Protein AF-0000000069178054 (afdb_homodimer)

Secondary structure (DSSP, 8-state):
---EEEEEEEEE----TT-EEEEEESSGGGTTT-GGG-EEEE--TTTTTEEEESSPEEEETT-EEEEEEEEEETTEEEE---SS-EEEE--SSEEEEEEETTEEEEEEE-------SS---HHHHHSS----------------SSS------STHHHHHHS----------------------TT--HHHHHHHHHH-GGGGG-----GGG------S-------TT-EEEEEEEEEEEEEEE-TTS-EEEEE--SHHHHHHHHHTTTS-EEEEEEEEEEETTS-B-----HHHHHHHHHTTEEE----HHHHHHIIIIIIIIIIHHHHTT---GGG-GGG---HHHHHHHHHHHHHHHHHHGGG--TTEEEEE--GGGTTHHHHHHHTT-TTS-EEEEE-S----HHHHTTSTTHHHHHHHHHT-SEEEES-HHHHHHHHHHHHHHH---EEEETTEEEEEETTEEEEEE-PPP---HHHHTTHHHHHHHHTTSSTT-EEEEEEEESSGGG-HHHHHHHHHHHHHH--HHHH-TTEEEEEEEE--SS-TTHHHHHHHHHHHHHHHHHHH-TTSS--SEEEE-S---HHHHHHHHHH-SEEEE--SS----SHHHHHHHH-SS--EEEETTS---TT--SEEEE-TT-HHHHHHHHHHHHHHHHH--HHHHHHHHHHHHHHHHHHHHT-HHHHHHHHHHHHHHHHHTTTTSEEEEEEETTEEEEEEE-TT-EE--HHHHHHHHHH-SSEEEEEEGGGSB--------------S------S---------B-HHHHHHHHHHHHHSEEEEE-SS-HHHHHHHHTT-S-EEEEGGGTEEE-SSSS-EESS---HHHHHHHHHHHHHHHHHSTTEEEEE-SS-EEEEESS--HHHHHHHHHHHHHHHHHHTT-TTEEEEE-SSEEEEEETT-SHHHHHHHHHHHHHHHH-SEEEEEEEEETTT-HHHHHHHHHHHHHTSSEEEEEEEEEEEESSSS-S-SEEESSHHHHHHHHHH-/---EEEEEEEEE----TTEEEEEEESSGGGTTT-GGG-EEEE--TTTTTEEEESSPEEEETT-EEEEEEEEEETTEEEE---SS-EEEE--SSEEEEEEETTEEEEEEE-------SS---HHHHHSS----------------SS-------STHHHHHHS----------------------TT--HHHHHHHHHH-GGGGG-----GGG------S-------TT-EEEEEEEEEEEEEEEPTTS-EEEEE--SHHHHHHHHHTTTS-EEEEEEEEEEETTS-B-----HHHHHHHHHTTEEE----HHHHHHIIIIIIIIIIHHHHTT---GGG-GGG---HHHHHHHHHHHHHHHHHHGGG--TTEEEEE--GGGTTHHHHHHHTT-TTS-EEEEE-S----HHHHTTSTTHHHHHHHHHT-SEEEES-HHHHHHHHHHHHHHH---EEEETTEEEEEETTEEEEEE-PPP---HHHHTTHHHHHHHHTTSSTT-EEEEEEEESSGGG-HHHHHHHHHHHHHH--HHHH-TTEEEEEEEE--SS-TTHHHHHHHHHHHHHHHHHHH-TTSS--SEEEE-S---HHHHHHHHHH-SEEEE--SS----SHHHHHHHH-SS--EEEETTS---TT--SEEEE-TT-HHHHHHHHHHHHHHHHH--HHHHHHHHHHHHHHHHHHHHT-HHHHHHHHHHHHHHHHHTTTTSEEEEEEETTEEEEEEE-TT-EE--HHHHHHHHHH-SSEEEEEEGGGSB--------------S-SS---S---------B-HHHHHHHHHHTTTSEEEEE-SS-HHHHHHHHTT-S-EEEEGGGTEEE-SSSS-EESS---HHHHHHHHHHHHHHHHHSTTEEEEE-SS-EEEEESS--TTHHHHHHHHHHHHHHHHTT-TTEEEEE-SSEEEEEETT-SHHHHHHHHHHHHHHHH-SEEEEEEEEETTT-HHHHHHHHHHHHHTSSEEEEEEEEEEEESSSS-S-SEEESSHHHHHHHHHH-

InterPro domains:
  IPR001830 Glycosyl transferase, family 20 [PF00982] (262-601)
  IPR001830 Glycosyl transferase, family 20 [PTHR10788] (228-1015)
  IPR002044 Carbohydrate binding module family 20 [PF00686] (5-90)
  IPR002044 Carbohydrate binding module family 20 [PS51166] (1-103)
  IPR002044 Carbohydrate binding module family 20 [SM01065] (4-95)
  IPR003337 Trehalose-phosphatase [PF02358] (792-1004)
  IPR013783 Immunoglobulin-like fold [G3DSA:2.60.40.10] (1-102)
  IPR013784 Carbohydrate-binding-like fold [SSF49452] (2-103)
  IPR036412 HAD-like superfamily [SSF56784] (791-1013)

Solvent-accessible surface area (backbone atoms only — not comparable to full-atom values): 110181 Å² total; per-residue (Å²): 122,78,56,43,9,29,37,27,50,30,36,42,51,86,71,58,94,73,44,43,47,27,35,27,14,66,41,74,83,20,24,52,65,33,76,89,46,36,40,64,38,42,63,46,89,88,46,57,44,36,30,28,40,84,59,63,47,75,38,50,50,66,40,74,41,36,33,48,48,30,42,36,40,97,92,44,75,46,67,49,76,49,99,60,72,45,72,46,60,31,81,45,59,60,35,41,41,35,33,38,71,60,40,87,64,53,46,75,48,63,82,66,74,76,59,68,43,64,60,62,26,51,60,66,39,68,72,46,48,70,58,65,68,69,61,45,77,60,77,70,83,69,80,74,93,88,86,88,86,80,86,54,38,76,70,68,66,15,57,58,50,56,57,76,80,80,76,70,94,69,86,72,79,79,73,82,73,69,82,73,79,77,84,51,66,79,57,50,70,42,59,50,47,54,51,50,71,71,39,68,44,57,70,63,69,43,72,58,53,63,85,46,61,57,55,64,58,79,68,75,61,87,56,67,85,55,91,74,35,33,38,40,37,36,33,70,51,40,57,39,35,35,33,42,41,96,88,70,49,76,45,82,41,74,36,56,53,51,52,45,37,23,51,58,56,24,47,64,87,48,54,58,42,37,34,16,31,71,45,36,24,36,84,87,68,46,80,48,95,77,86,51,70,66,56,49,54,56,36,45,74,72,40,31,46,73,45,82,74,62,62,68,51,48,52,46,41,46,47,57,41,44,60,64,37,49,49,31,29,28,58,57,45,43,45,75,91,67,49,62,55,72,64,72,51,75,62,58,58,50,41,50,53,46,58,22,48,49,50,45,68,68,44,58,81,72,63,56,96,48,34,33,40,35,35,56,30,79,81,42,42,56,36,45,45,51,39,43,76,71,66,43,71,76,55,29,28,34,36,39,41,57,58,55,49,34,54,68,79,45,44,56,49,41,89,62,40,64,56,56,58,49,16,60,70,61,29,25,25,38,33,21,50,34,56,70,27,43,52,39,44,53,54,42,46,26,69,74,67,69,40,62,68,38,27,56,88,45,38,36,31,36,62,49,49,31,36,58,29,36,45,42,49,53,53,66,39,52,24,66,77,69,57,58,66,44,44,64,51,20,63,64,58,51,62,64,74,76,78,57,45,31,32,35,28,74,47,47,57,53,90,49,30,24,56,68,56,43,52,50,48,49,44,51,42,58,73,75,42,61,65,60,76,74,35,67,48,45,33,34,42,38,36,39,42,82,48,93,79,57,83,67,43,60,63,50,47,53,51,48,52,49,52,49,48,51,46,26,39,72,77,25,75,82,66,82,55,65,40,65,46,81,43,60,65,89,58,48,56,66,57,49,49,49,51,35,22,56,35,51,29,40,45,43,43,30,64,46,51,57,60,56,40,59,66,56,49,31,48,59,29,19,93,70,57,36,39,42,32,18,64,48,44,47,65,68,70,68,47,72,52,60,43,67,30,51,79,64,34,60,66,50,38,52,51,53,53,51,50,52,51,46,45,67,72,65,57,45,64,71,55,52,55,54,48,48,52,34,43,53,51,35,41,49,53,39,66,72,32,16,24,38,55,44,50,51,53,51,50,28,49,17,51,47,44,40,54,26,45,70,78,34,35,79,44,79,36,78,54,98,87,37,79,40,70,28,31,25,50,75,68,47,36,75,61,58,52,68,57,52,25,53,54,55,71,70,41,75,45,36,42,36,37,36,31,45,75,54,54,35,55,87,56,62,77,68,80,76,74,83,70,77,79,68,86,80,77,77,84,83,70,72,82,68,82,70,74,67,62,57,53,58,50,66,70,52,55,54,29,48,58,60,44,38,73,67,28,52,35,36,36,40,26,75,49,59,56,62,46,52,48,70,67,49,66,91,54,82,53,30,38,24,16,49,34,42,42,34,32,25,60,106,46,94,56,77,41,64,45,67,89,75,73,60,63,60,55,52,55,47,46,55,54,45,49,53,33,28,75,45,30,70,33,36,43,73,47,76,57,94,72,33,41,34,39,35,42,75,72,86,45,82,66,48,54,41,39,49,50,38,47,48,50,60,45,46,66,57,41,68,74,35,83,60,42,38,81,46,79,56,96,42,34,43,31,41,32,50,60,88,65,34,55,24,54,42,51,52,51,50,49,50,51,44,33,57,62,73,36,62,26,37,30,39,40,37,40,36,44,29,71,86,39,42,41,38,32,49,43,48,52,18,49,63,67,60,48,77,50,39,43,93,86,38,50,71,46,40,32,16,54,32,82,58,46,48,67,30,44,21,24,34,81,44,66,66,52,51,48,50,36,47,62,64,79,122,78,57,43,10,28,37,28,50,29,36,42,50,86,70,59,94,73,44,43,47,28,36,26,13,66,42,74,83,20,24,53,66,34,75,92,47,36,39,64,38,44,65,48,88,89,47,57,44,37,29,27,42,82,59,65,45,73,39,51,49,67,41,75,39,37,33,46,48,31,41,37,41,97,92,46,75,46,66,51,74,50,97,59,72,45,72,46,63,32,79,47,55,60,35,39,42,35,33,38,71,59,39,86,66,52,45,72,46,62,81,62,76,73,66,67,72,64,57,61,28,51,63,63,40,67,70,43,46,70,68,66,73,62,38,38,69,72,78,69,83,68,77,74,88,83,96,85,87,87,77,44,40,79,71,54,63,24,60,60,50,57,50,76,78,81,75,71,90,70,81,73,77,77,70,84,74,67,79,74,78,78,84,51,66,80,56,52,70,40,58,51,46,55,51,51,69,71,38,68,41,58,68,63,69,43,80,63,53,62,84,53,60,56,56,65,58,80,73,75,61,89,57,66,86,54,92,75,37,32,38,39,38,35,32,71,50,40,57,40,36,35,34,41,42,95,89,71,49,77,42,81,39,74,36,57,52,51,52,45,38,23,50,58,54,24,47,63,88,47,52,58,42,38,35,16,29,72,44,36,23,36,84,86,68,46,82,48,95,79,86,51,68,64,55,48,55,57,37,44,74,72,40,32,47,70,44,82,73,61,64,67,49,49,53,47,41,46,47,57,42,44,60,64,36,48,49,30,29,29,59,57,44,44,43,76,91,67,49,65,54,74,63,74,51,76,62,57,58,50,40,49,50,47,56,21,46,50,48,45,68,67,45,57,82,73,63,55,95,48,34,36,38,36,35,57,31,78,81,43,41,56,34,46,45,49,40,43,76,71,66,43,70,76,55,29,28,35,36,39,40,57,57,55,49,36,54,68,78,46,43,57,54,41,88,61,38,63,56,57,58,51,16,60,70,60,29,23,25,39,35,24,49,34,56,71,28,44,51,40,42,54,55,41,47,26,70,75,67,68,38,61,68,39,34,56,87,46,40,35,30,35,59,49,50,32,36,59,30,36,45,42,47,53,51,67,39,52,24,68,77,69,58,56,67,45,43,64,51,19,62,65,56,50,62,67,72,75,79,58,44,31,34,34,27,72,47,47,59,55,90,53,29,23,55,67,56,44,52,49,48,50,43,51,43,59,73,75,43,60,65,59,76,74,35,66,47,45,34,34,42,38,36,39,41,80,47,95,80,56,83,67,42,61,63,51,48,52,51,49,52,48,53,51,48,51,46,27,39,73,75,24,74,83,66,82,56,65,41,65,45,82,43,59,62,88,59,48,58,67,56,50,50,49,52,34,21,55,34,49,28,40,44,43,44,28,65,50,39,60,58,56,39,60,67,57,52,33,47,59,28,19,93,71,56,36,38,43,29,17,64,48,40,47,66,69,71,67,46,72,53,61,42,67,30,50,79,61,33,60,66,49,38,51,52,53,53,51,50,52,51,48,46,67,73,66,56,46,65,70,55,52,57,54,48,47,52,34,42,51,51,33,42,48,52,39,65,72,32,17,24,37,56,44,50,50,53,52,50,30,48,18,50,46,43,40,56,28,44,71,70,35,36,77,44,78,37,78,55,98,87,37,80,39,70,26,32,24,49,74,68,46,36,75,62,58,52,66,57,52,25,54,52,55,71,71,40,74,44,35,41,36,39,37,31,45,76,53,56,35,56,87,62,58,79,68,86,72,77,76,70,76,81,71,88,82,84,92,67,81,68,73,81,70,79,71,73,69,61,62,54,59,51,66,69,53,55,54,29,47,59,59,45,40,74,68,29,52,35,37,35,41,26,74,50,60,54,64,45,53,46,71,70,48,67,92,53,82,54,31,39,23,16,50,33,43,42,34,32,25,62,106,46,94,55,77,40,64,44,67,88,76,72,59,64,60,54,54,55,47,46,54,53,47,48,52,34,28,75,44,31,72,32,37,43,75,48,71,57,94,72,33,42,33,37,35,40,76,72,89,43,83,68,47,52,30,40,47,44,31,47,47,48,60,46,47,65,56,41,68,75,36,83,61,41,37,80,46,78,56,96,43,34,44,32,42,32,49,59,85,64,34,56,24,53,43,51,52,50,50,50,51,51,44,34,57,62,73,38,61,25,38,29,37,39,38,40,35,45,28,70,86,40,41,43,38,32,49,43,49,50,18,48,63,68,62,48,75,51,40,42,92,85,40,49,73,46,39,32,14,55,31,83,56,46,50,67,29,46,21,25,33,82,44,65,67,52,51,49,50,37,46,61,63,79

Structure (mmCIF, N/CA/C/O backbone):
data_AF-0000000069178054-model_v1
#
loop_
_entity.id
_entity.type
_entity.pdbx_description
1 polymer 'Chromosome undetermined scaffold_163, whole genome shotgun sequence'
#
loop_
_atom_site.group_PDB
_atom_site.id
_atom_site.type_symbol
_atom_site.label_atom_id
_atom_site.label_alt_id
_atom_site.label_comp_id
_atom_site.label_asym_id
_atom_site.label_entity_id
_atom_site.label_seq_id
_atom_site.pdbx_PDB_ins_code
_atom_site.Cartn_x
_atom_site.Cartn_y
_atom_site.Cartn_z
_atom_site.occupancy
_atom_site.B_iso_or_equiv
_atom_site.auth_seq_id
_atom_site.auth_comp_id
_atom_site.auth_asym_id
_atom_site.auth_atom_id
_atom_site.pdbx_PDB_model_num
ATOM 1 N N . MET A 1 1 ? 26.812 11.508 -16.156 1 29.72 1 MET A N 1
ATOM 2 C CA . MET A 1 1 ? 26.094 12.711 -16.578 1 29.72 1 MET A CA 1
ATOM 3 C C . MET A 1 1 ? 26.719 13.297 -17.844 1 29.72 1 MET A C 1
ATOM 5 O O . MET A 1 1 ? 27.938 13.391 -17.953 1 29.72 1 MET A O 1
ATOM 9 N N . SER A 1 2 ? 26.156 13.305 -18.766 1 39.59 2 SER A N 1
ATOM 10 C CA . SER A 1 2 ? 26.797 13.867 -19.938 1 39.59 2 SER A CA 1
ATOM 11 C C . SER A 1 2 ? 27.328 15.266 -19.672 1 39.59 2 SER A C 1
ATOM 13 O O . SER A 1 2 ? 26.625 16.109 -19.109 1 39.59 2 SER A O 1
ATOM 15 N N . THR A 1 3 ? 28.531 15.383 -19.516 1 54 3 THR A N 1
ATOM 16 C CA . THR A 1 3 ? 29.281 16.625 -19.344 1 54 3 THR A CA 1
ATOM 17 C C . THR A 1 3 ? 29.047 17.562 -20.516 1 54 3 THR A C 1
ATOM 19 O O . THR A 1 3 ? 29.594 18.672 -20.547 1 54 3 THR A O 1
ATOM 22 N N . GLU A 1 4 ? 28.281 17.156 -21.391 1 62.88 4 GLU A N 1
ATOM 23 C CA . GLU A 1 4 ? 28.109 18 -22.562 1 62.88 4 GLU A CA 1
ATOM 24 C C . GLU A 1 4 ? 26.719 18.641 -22.578 1 62.88 4 GLU A C 1
ATOM 26 O O . GLU A 1 4 ? 25.766 18.078 -22.031 1 62.88 4 GLU A O 1
ATOM 31 N N . CYS A 1 5 ? 26.594 19.828 -22.875 1 66.06 5 CYS A N 1
ATOM 32 C CA . CYS A 1 5 ? 25.391 20.625 -23.078 1 66.06 5 CYS A CA 1
ATOM 33 C C . CYS A 1 5 ? 25.156 20.844 -24.578 1 66.06 5 CYS A C 1
ATOM 35 O O . CYS A 1 5 ? 25.969 21.469 -25.25 1 66.06 5 CYS A O 1
ATOM 37 N N . SER A 1 6 ? 24.109 20.234 -25.031 1 72.94 6 SER A N 1
ATOM 38 C CA . SER A 1 6 ? 23.703 20.484 -26.422 1 72.94 6 SER A CA 1
ATOM 39 C C . SER A 1 6 ? 22.828 21.719 -26.516 1 72.94 6 SER A C 1
ATOM 41 O O . SER A 1 6 ? 21.75 21.781 -25.922 1 72.94 6 SER A O 1
ATOM 43 N N . VAL A 1 7 ? 23.281 22.656 -27.203 1 76.25 7 VAL A N 1
ATOM 44 C CA . VAL A 1 7 ? 22.594 23.938 -27.312 1 76.25 7 VAL A CA 1
ATOM 45 C C . VAL A 1 7 ? 22.078 24.125 -28.734 1 76.25 7 VAL A C 1
ATOM 47 O O . VAL A 1 7 ? 22.828 23.984 -29.688 1 76.25 7 VAL A O 1
ATOM 50 N N . VAL A 1 8 ? 20.781 24.422 -28.844 1 79.06 8 VAL A N 1
ATOM 51 C CA . VAL A 1 8 ? 20.172 24.844 -30.109 1 79.06 8 VAL A CA 1
ATOM 52 C C . VAL A 1 8 ? 19.844 26.328 -30.047 1 79.06 8 VAL A C 1
ATOM 54 O O . VAL A 1 8 ? 19.156 26.797 -29.141 1 79.06 8 VAL A O 1
ATOM 57 N N . PHE A 1 9 ? 20.438 27.031 -30.922 1 80.69 9 PHE A N 1
ATOM 58 C CA . PHE A 1 9 ? 20.109 28.453 -31.047 1 80.69 9 PHE A CA 1
ATOM 59 C C . PHE A 1 9 ? 18.953 28.656 -32.031 1 80.69 9 PHE A C 1
ATOM 61 O O . PHE A 1 9 ? 18.953 28.141 -33.125 1 80.69 9 PHE A O 1
ATOM 68 N N . ASN A 1 10 ? 17.953 29.344 -31.484 1 77.88 10 ASN A N 1
ATOM 69 C CA . ASN A 1 10 ? 16.766 29.719 -32.25 1 77.88 10 ASN A CA 1
ATOM 70 C C . ASN A 1 10 ? 16.516 31.219 -32.188 1 77.88 10 ASN A C 1
ATOM 72 O O . ASN A 1 10 ? 16.328 31.781 -31.094 1 77.88 10 ASN A O 1
ATOM 76 N N . VAL A 1 11 ? 16.531 31.875 -33.375 1 79.81 11 VAL A N 1
ATOM 77 C CA . VAL A 1 11 ? 16.312 33.312 -33.406 1 79.81 11 VAL A CA 1
ATOM 78 C C . VAL A 1 11 ? 15.289 33.688 -34.469 1 79.81 11 VAL A C 1
ATOM 80 O O . VAL A 1 11 ? 15.297 33.125 -35.562 1 79.81 11 VAL A O 1
ATOM 83 N N . THR A 1 12 ? 14.469 34.594 -34.062 1 78.06 12 THR A N 1
ATOM 84 C CA . THR A 1 12 ? 13.492 35.094 -35.031 1 78.06 12 THR A CA 1
ATOM 85 C C . THR A 1 12 ? 13.969 36.438 -35.594 1 78.06 12 THR A C 1
ATOM 87 O O . THR A 1 12 ? 14.094 37.438 -34.875 1 78.06 12 THR A O 1
ATOM 90 N N . VAL A 1 13 ? 14.258 36.375 -36.906 1 80.38 13 VAL A N 1
ATOM 91 C CA . VAL A 1 13 ? 14.672 37.594 -37.625 1 80.38 13 VAL A CA 1
ATOM 92 C C . VAL A 1 13 ? 14.305 37.5 -39.094 1 80.38 13 VAL A C 1
ATOM 94 O O . VAL A 1 13 ? 14.453 36.438 -39.719 1 80.38 13 VAL A O 1
ATOM 97 N N . ARG A 1 14 ? 13.734 38.531 -39.562 1 78.19 14 ARG A N 1
ATOM 98 C CA . ARG A 1 14 ? 13.438 38.594 -41 1 78.19 14 ARG A CA 1
ATOM 99 C C . ARG A 1 14 ? 14.672 39 -41.812 1 78.19 14 ARG A C 1
ATOM 101 O O . ARG A 1 14 ? 15.352 39.969 -41.438 1 78.19 14 ARG A O 1
ATOM 108 N N . THR A 1 15 ? 15.07 38.219 -42.781 1 79.38 15 THR A N 1
ATOM 109 C CA . THR A 1 15 ? 16.219 38.469 -43.625 1 79.38 15 THR A CA 1
ATOM 110 C C . THR A 1 15 ? 15.828 38.531 -45.094 1 79.38 15 THR A C 1
ATOM 112 O O . THR A 1 15 ? 14.75 38.031 -45.469 1 79.38 15 THR A O 1
ATOM 115 N N . THR A 1 16 ? 16.594 39.312 -45.906 1 74.88 16 THR A N 1
ATOM 116 C CA . THR A 1 16 ? 16.438 39.25 -47.375 1 74.88 16 THR A CA 1
ATOM 117 C C . THR A 1 16 ? 17.109 38.031 -47.938 1 74.88 16 THR A C 1
ATOM 119 O O . THR A 1 16 ? 17.891 37.375 -47.25 1 74.88 16 THR A O 1
ATOM 122 N N . LEU A 1 17 ? 16.859 37.594 -49.125 1 73.56 17 LEU A N 1
ATOM 123 C CA . LEU A 1 17 ? 17.297 36.344 -49.75 1 73.56 17 LEU A CA 1
ATOM 124 C C . LEU A 1 17 ? 18.828 36.25 -49.781 1 73.56 17 LEU A C 1
ATOM 126 O O . LEU A 1 17 ? 19.375 35.156 -49.75 1 73.56 17 LEU A O 1
ATOM 130 N N . SER A 1 18 ? 19.516 37.344 -49.719 1 75.12 18 SER A N 1
ATOM 131 C CA . SER A 1 18 ? 20.969 37.312 -49.812 1 75.12 18 SER A CA 1
ATOM 132 C C . SER A 1 18 ? 21.594 37.312 -48.406 1 75.12 18 SER A C 1
ATOM 134 O O . SER A 1 18 ? 22.797 37.125 -48.25 1 75.12 18 SER A O 1
ATOM 136 N N . GLN A 1 19 ? 20.766 37.344 -47.375 1 79.88 19 GLN A N 1
ATOM 137 C CA . GLN A 1 19 ? 21.25 37.406 -46 1 79.88 19 GLN A CA 1
ATOM 138 C C . GLN A 1 19 ? 21.156 36.062 -45.312 1 79.88 19 GLN A C 1
ATOM 140 O O . GLN A 1 19 ? 20.203 35.312 -45.531 1 79.88 19 GLN A O 1
ATOM 145 N N . VAL A 1 20 ? 22.25 35.781 -44.562 1 83.88 20 VAL A N 1
ATOM 146 C CA . VAL A 1 20 ? 22.281 34.562 -43.75 1 83.88 20 VAL A CA 1
ATOM 147 C C . VAL A 1 20 ? 22.469 34.938 -42.281 1 83.88 20 VAL A C 1
ATOM 149 O O . VAL A 1 20 ? 23.156 35.906 -41.969 1 83.88 20 VAL A O 1
ATOM 152 N N . VAL A 1 21 ? 21.75 34.156 -41.438 1 87.12 21 VAL A N 1
ATOM 153 C CA . VAL A 1 21 ? 21.812 34.438 -40 1 87.12 21 VAL A CA 1
ATOM 154 C C . VAL A 1 21 ? 22.781 33.469 -39.344 1 87.12 21 VAL A C 1
ATOM 156 O O . VAL A 1 21 ? 22.797 32.281 -39.688 1 87.12 21 VAL A O 1
ATOM 159 N N . GLY A 1 22 ? 23.641 34.031 -38.469 1 89.56 22 GLY A N 1
ATOM 160 C CA . GLY A 1 22 ? 24.594 33.219 -37.688 1 89.56 22 GLY A CA 1
ATOM 161 C C . GLY A 1 22 ? 24.641 33.594 -36.219 1 89.56 22 GLY A C 1
ATOM 162 O O . GLY A 1 22 ? 24.031 34.594 -35.812 1 89.56 22 GLY A O 1
ATOM 163 N N . VAL A 1 23 ? 25.328 32.75 -35.438 1 89.12 23 VAL A N 1
ATOM 164 C CA . VAL A 1 23 ? 25.609 33.031 -34.031 1 89.12 23 VAL A CA 1
ATOM 165 C C . VAL A 1 23 ? 27.109 32.969 -33.812 1 89.12 23 VAL A C 1
ATOM 167 O O . VAL A 1 23 ? 27.812 32.094 -34.312 1 89.12 23 VAL A O 1
ATOM 170 N N . VAL A 1 24 ? 27.578 34.125 -33.156 1 88.62 24 VAL A N 1
ATOM 171 C CA . VAL A 1 24 ? 29 34.25 -32.844 1 88.62 24 VAL A CA 1
ATOM 172 C C . VAL A 1 24 ? 29.172 34.469 -31.344 1 88.62 24 VAL A C 1
ATOM 174 O O . VAL A 1 24 ? 28.406 35.219 -30.734 1 88.62 24 VAL A O 1
ATOM 177 N N . GLY A 1 25 ? 30.219 33.719 -30.766 1 86.38 25 GLY A N 1
ATOM 178 C CA . GLY A 1 25 ? 30.391 33.812 -29.328 1 86.38 25 GLY A CA 1
ATOM 179 C C . GLY A 1 25 ? 31.812 33.562 -28.875 1 86.38 25 GLY A C 1
ATOM 180 O O . GLY A 1 25 ? 32.719 33.5 -29.703 1 86.38 25 GLY A O 1
ATOM 181 N N . ASN A 1 26 ? 31.953 33.406 -27.594 1 83.19 26 ASN A N 1
ATOM 182 C CA . ASN A 1 26 ? 33.25 33.312 -26.953 1 83.19 26 ASN A CA 1
ATOM 183 C C . ASN A 1 26 ? 33.844 31.922 -27.062 1 83.19 26 ASN A C 1
ATOM 185 O O . ASN A 1 26 ? 35.062 31.719 -26.828 1 83.19 26 ASN A O 1
ATOM 189 N N . GLN A 1 27 ? 33.094 31 -27.469 1 82.31 27 GLN A N 1
ATOM 190 C CA . GLN A 1 27 ? 33.594 29.625 -27.547 1 82.31 27 GLN A CA 1
ATOM 191 C C . GLN A 1 27 ? 34.031 29.281 -28.953 1 82.31 27 GLN A C 1
ATOM 193 O O . GLN A 1 27 ? 33.469 29.812 -29.938 1 82.31 27 GLN A O 1
ATOM 198 N N . PRO A 1 28 ? 34.969 28.375 -28.984 1 84.25 28 PRO A N 1
ATOM 199 C CA . PRO A 1 28 ? 35.469 28.016 -30.312 1 84.25 28 PRO A CA 1
ATOM 200 C C . PRO A 1 28 ? 34.375 27.5 -31.234 1 84.25 28 PRO A C 1
ATOM 202 O O . PRO A 1 28 ? 34.406 27.734 -32.438 1 84.25 28 PRO A O 1
ATOM 205 N N . GLU A 1 29 ? 33.406 26.906 -30.641 1 83.12 29 GLU A N 1
ATOM 206 C CA . GLU A 1 29 ? 32.312 26.359 -31.422 1 83.12 29 GLU A CA 1
ATOM 207 C C . GLU A 1 29 ? 31.438 27.469 -32.031 1 83.12 29 GLU A C 1
ATOM 209 O O . GLU A 1 29 ? 30.734 27.25 -33 1 83.12 29 GLU A O 1
ATOM 214 N N . LEU A 1 30 ? 31.609 28.594 -31.453 1 86.94 30 LEU A N 1
ATOM 215 C CA . LEU A 1 30 ? 30.844 29.75 -31.922 1 86.94 30 LEU A CA 1
ATOM 216 C C . LEU A 1 30 ? 31.766 30.75 -32.594 1 86.94 30 LEU A C 1
ATOM 218 O O . LEU A 1 30 ? 31.422 31.922 -32.75 1 86.94 30 LEU A O 1
ATOM 222 N N . GLY A 1 31 ? 33.031 30.438 -32.875 1 85.5 31 GLY A N 1
ATOM 223 C CA . GLY A 1 31 ? 33.906 31.219 -33.719 1 85.5 31 GLY A CA 1
ATOM 224 C C . GLY A 1 31 ? 34.812 32.156 -32.938 1 85.5 31 GLY A C 1
ATOM 225 O O . GLY A 1 31 ? 35.531 33 -33.5 1 85.5 31 GLY A O 1
ATOM 226 N N . ASN A 1 32 ? 34.812 32.094 -31.609 1 82.25 32 ASN A N 1
ATOM 227 C CA . ASN A 1 32 ? 35.625 32.969 -30.75 1 82.25 32 ASN A CA 1
ATOM 228 C C . ASN A 1 32 ? 35.531 34.406 -31.172 1 82.25 32 ASN A C 1
ATOM 230 O O . ASN A 1 32 ? 36.531 35.094 -31.328 1 82.25 32 ASN A O 1
ATOM 234 N N . TRP A 1 33 ? 34.406 34.906 -31.375 1 84.62 33 TRP A N 1
ATOM 235 C CA . TRP A 1 33 ? 34 36.281 -31.703 1 84.62 33 TRP A CA 1
ATOM 236 C C . TRP A 1 33 ? 34.562 36.656 -33.094 1 84.62 33 TRP A C 1
ATOM 238 O O . TRP A 1 33 ? 34.625 37.844 -33.406 1 84.62 33 TRP A O 1
ATOM 248 N N . ASN A 1 34 ? 34.969 35.688 -33.906 1 82.56 34 ASN A N 1
ATOM 249 C CA . ASN A 1 34 ? 35.281 35.906 -35.312 1 82.56 34 ASN A CA 1
ATOM 250 C C . ASN A 1 34 ? 34.062 35.688 -36.219 1 82.56 34 ASN A C 1
ATOM 252 O O . ASN A 1 34 ? 33.562 34.562 -36.344 1 82.56 34 ASN A O 1
ATOM 256 N N . ASP A 1 35 ? 33.5 36.75 -36.75 1 82.56 35 ASP A N 1
ATOM 257 C CA . ASP A 1 35 ? 32.281 36.75 -37.531 1 82.56 35 ASP A CA 1
ATOM 258 C C . ASP A 1 35 ? 32.406 35.844 -38.781 1 82.56 35 ASP A C 1
ATOM 260 O O . ASP A 1 35 ? 31.422 35.344 -39.281 1 82.56 35 ASP A O 1
ATOM 264 N N . LYS A 1 36 ? 33.625 35.625 -39.25 1 81.31 36 LYS A N 1
ATOM 265 C CA . LYS A 1 36 ? 33.812 34.812 -40.406 1 81.31 36 LYS A CA 1
ATOM 266 C C . LYS A 1 36 ? 33.719 33.312 -40.062 1 81.31 36 LYS A C 1
ATOM 268 O O . LYS A 1 36 ? 33.531 32.469 -40.938 1 81.31 36 LYS A O 1
ATOM 273 N N . LYS A 1 37 ? 33.781 32.969 -38.781 1 81.62 37 LYS A N 1
ATOM 274 C CA . LYS A 1 37 ? 33.625 31.594 -38.312 1 81.62 37 LYS A CA 1
ATOM 275 C C . LYS A 1 37 ? 32.312 31.422 -37.531 1 81.62 37 LYS A C 1
ATOM 277 O O . LYS A 1 37 ? 32.219 30.562 -36.656 1 81.62 37 LYS A O 1
ATOM 282 N N . ALA A 1 38 ? 31.391 32.062 -37.875 1 85.06 38 ALA A N 1
ATOM 283 C CA . ALA A 1 38 ? 30.094 32 -37.219 1 85.06 38 ALA A CA 1
ATOM 284 C C . ALA A 1 38 ? 29.406 30.672 -37.5 1 85.06 38 ALA A C 1
ATOM 286 O O . ALA A 1 38 ? 29.594 30.078 -38.562 1 85.06 38 ALA A O 1
ATOM 287 N N . CYS A 1 39 ? 28.609 30.203 -36.5 1 85.12 39 CYS A N 1
ATOM 288 C CA . CYS A 1 39 ? 27.719 29.062 -36.719 1 85.12 39 CYS A CA 1
ATOM 289 C C . CYS A 1 39 ? 26.469 29.484 -37.469 1 85.12 39 CYS A C 1
ATOM 291 O O . CYS A 1 39 ? 25.656 30.25 -36.938 1 85.12 39 CYS A O 1
ATOM 293 N N . ILE A 1 40 ? 26.359 28.938 -38.656 1 84.88 40 ILE A N 1
ATOM 294 C CA . ILE A 1 40 ? 25.281 29.375 -39.531 1 84.88 40 ILE A CA 1
ATOM 295 C C . ILE A 1 40 ? 23.984 28.656 -39.156 1 84.88 40 ILE A C 1
ATOM 297 O O . ILE A 1 40 ? 23.984 27.422 -38.969 1 84.88 40 ILE A O 1
ATOM 301 N N . LEU A 1 41 ? 22.938 29.469 -38.938 1 84.75 41 LEU A N 1
ATOM 302 C CA . LEU A 1 41 ? 21.609 28.938 -38.656 1 84.75 41 LEU A CA 1
ATOM 303 C C . LEU A 1 41 ? 20.828 28.688 -39.938 1 84.75 41 LEU A C 1
ATOM 305 O O . LEU A 1 41 ? 21.125 29.266 -40.969 1 84.75 41 LEU A O 1
ATOM 309 N N . LYS A 1 42 ? 19.906 27.672 -39.875 1 81.62 42 LYS A N 1
ATOM 310 C CA . LYS A 1 42 ? 19.094 27.344 -41.031 1 81.62 42 LYS A CA 1
ATOM 311 C C . LYS A 1 42 ? 17.641 27.703 -40.812 1 81.62 42 LYS A C 1
ATOM 313 O O . LYS A 1 42 ? 17.172 27.766 -39.688 1 81.62 42 LYS A O 1
ATOM 318 N N . THR A 1 43 ? 16.984 28.172 -41.844 1 77.88 43 THR A N 1
ATOM 319 C CA . THR A 1 43 ? 15.539 28.406 -41.812 1 77.88 43 THR A CA 1
ATOM 320 C C . THR A 1 43 ? 14.859 27.688 -42.969 1 77.88 43 THR A C 1
ATOM 322 O O . THR A 1 43 ? 15.5 27.391 -44 1 77.88 43 THR A O 1
ATOM 325 N N . GLU A 1 44 ? 13.633 27.078 -42.781 1 70.62 44 GLU A N 1
ATOM 326 C CA . GLU A 1 44 ? 12.789 26.531 -43.844 1 70.62 44 GLU A CA 1
ATOM 327 C C . GLU A 1 44 ? 11.664 27.5 -44.219 1 70.62 44 GLU A C 1
ATOM 329 O O . GLU A 1 44 ? 11.25 28.312 -43.375 1 70.62 44 GLU A O 1
ATOM 334 N N . PRO A 1 45 ? 11.297 27.484 -45.469 1 65.75 45 PRO A N 1
ATOM 335 C CA . PRO A 1 45 ? 10.227 28.391 -45.875 1 65.75 45 PRO A CA 1
ATOM 336 C C . PRO A 1 45 ? 9.008 28.312 -44.969 1 65.75 45 PRO A C 1
ATOM 338 O O . PRO A 1 45 ? 8.383 29.344 -44.688 1 65.75 45 PRO A O 1
ATOM 341 N N . ALA A 1 46 ? 8.82 27.234 -44.344 1 65.44 46 ALA A N 1
ATOM 342 C CA . ALA A 1 46 ? 7.637 27.078 -43.5 1 65.44 46 ALA A CA 1
ATOM 343 C C . ALA A 1 46 ? 7.875 27.641 -42.125 1 65.44 46 ALA A C 1
ATOM 345 O O . ALA A 1 46 ? 6.926 28.047 -41.438 1 65.44 46 ALA A O 1
ATOM 346 N N . SER A 1 47 ? 9.148 27.875 -41.812 1 64.75 47 SER A N 1
ATOM 347 C CA . SER A 1 47 ? 9.461 28.312 -40.469 1 64.75 47 SER A CA 1
ATOM 348 C C . SER A 1 47 ? 10.008 29.734 -40.469 1 64.75 47 SER A C 1
ATOM 350 O O . SER A 1 47 ? 10.172 30.344 -39.406 1 64.75 47 SER A O 1
ATOM 352 N N . PHE A 1 48 ? 10.164 30.203 -41.594 1 74.31 48 PHE A N 1
ATOM 353 C CA . PHE A 1 48 ? 10.617 31.594 -41.656 1 74.31 48 PHE A CA 1
ATOM 354 C C . PHE A 1 48 ? 9.594 32.531 -41.031 1 74.31 48 PHE A C 1
ATOM 356 O O . PHE A 1 48 ? 8.391 32.375 -41.219 1 74.31 48 PHE A O 1
ATOM 363 N N . PRO A 1 49 ? 10.188 33.406 -40.188 1 77.31 49 PRO A N 1
ATOM 364 C CA . PRO A 1 49 ? 11.547 33.938 -40.062 1 77.31 49 PRO A CA 1
ATOM 365 C C . PRO A 1 49 ? 12.305 33.344 -38.875 1 77.31 49 PRO A C 1
ATOM 367 O O . PRO A 1 49 ? 13.109 34.031 -38.25 1 77.31 49 PRO A O 1
ATOM 370 N N . LYS A 1 50 ? 12.023 32.25 -38.594 1 80.12 50 LYS A N 1
ATOM 371 C CA . LYS A 1 50 ? 12.742 31.562 -37.531 1 80.12 50 LYS A CA 1
ATOM 372 C C . LYS A 1 50 ? 13.969 30.828 -38.062 1 80.12 50 LYS A C 1
ATOM 374 O O . LYS A 1 50 ? 13.867 30.062 -39.031 1 80.12 50 LYS A O 1
ATOM 379 N N . TRP A 1 51 ? 15.094 31.188 -37.438 1 83.25 51 TRP A N 1
ATOM 380 C CA . TRP A 1 51 ? 16.375 30.562 -37.781 1 83.25 51 TRP A CA 1
ATOM 381 C C . TRP A 1 51 ? 16.875 29.672 -36.656 1 83.25 51 TRP A C 1
ATOM 383 O O . TRP A 1 51 ? 16.859 30.078 -35.5 1 83.25 51 TRP A O 1
ATOM 393 N N . VAL A 1 52 ? 17.281 28.453 -37.062 1 82.62 52 VAL A N 1
ATOM 394 C CA . VAL A 1 52 ? 17.656 27.469 -36.062 1 82.62 52 VAL A CA 1
ATOM 395 C C . VAL A 1 52 ? 18.984 26.812 -36.469 1 82.62 52 VAL A C 1
ATOM 397 O O . VAL A 1 52 ? 19.281 26.703 -37.656 1 82.62 52 VAL A O 1
ATOM 400 N N . THR A 1 53 ? 19.734 26.422 -35.344 1 81.81 53 THR A N 1
ATOM 401 C CA . THR A 1 53 ? 20.953 25.672 -35.625 1 81.81 53 THR A CA 1
ATOM 402 C C . THR A 1 53 ? 20.609 24.328 -36.281 1 81.81 53 THR A C 1
ATOM 404 O O . THR A 1 53 ? 19.641 23.672 -35.906 1 81.81 53 THR A O 1
ATOM 407 N N . GLU A 1 54 ? 21.172 23.938 -37.375 1 72.81 54 GLU A N 1
ATOM 408 C CA . GLU A 1 54 ? 20.953 22.656 -38.062 1 72.81 54 GLU A CA 1
ATOM 409 C C . GLU A 1 54 ? 21.188 21.484 -37.094 1 72.81 54 GLU A C 1
ATOM 411 O O . GLU A 1 54 ? 20.391 20.531 -37.094 1 72.81 54 GLU A O 1
ATOM 416 N N . ASN A 1 55 ? 22.234 21.484 -36.344 1 72.5 55 ASN A N 1
ATOM 417 C CA . ASN A 1 55 ? 22.594 20.516 -35.312 1 72.5 55 ASN A CA 1
ATOM 418 C C . ASN A 1 55 ? 22.859 21.188 -33.969 1 72.5 55 ASN A C 1
ATOM 420 O O . ASN A 1 55 ? 23.422 22.281 -33.938 1 72.5 55 ASN A O 1
ATOM 424 N N . PRO A 1 56 ? 22.406 20.562 -32.969 1 75.94 56 PRO A N 1
ATOM 425 C CA . PRO A 1 56 ? 22.766 21.172 -31.672 1 75.94 56 PRO A CA 1
ATOM 426 C C . PRO A 1 56 ? 24.266 21.297 -31.469 1 75.94 56 PRO A C 1
ATOM 428 O O . PRO A 1 56 ? 25.031 20.422 -31.891 1 75.94 56 PRO A O 1
ATOM 431 N N . ILE A 1 57 ? 24.703 22.438 -30.938 1 79.31 57 ILE A N 1
ATOM 432 C CA . ILE A 1 57 ? 26.109 22.656 -30.641 1 79.31 57 ILE A CA 1
ATOM 433 C C . ILE A 1 57 ? 26.422 22.156 -29.219 1 79.31 57 ILE A C 1
ATOM 435 O O . ILE A 1 57 ? 25.734 22.516 -28.266 1 79.31 57 ILE A O 1
ATOM 439 N N . ILE A 1 58 ? 27.391 21.328 -29.172 1 76.56 58 ILE A N 1
ATOM 440 C CA . ILE A 1 58 ? 27.719 20.672 -27.906 1 76.56 58 ILE A CA 1
ATOM 441 C C . ILE A 1 58 ? 28.781 21.484 -27.156 1 76.56 58 ILE A C 1
ATOM 443 O O . ILE A 1 58 ? 29.844 21.766 -27.719 1 76.56 58 ILE A O 1
ATOM 447 N N . PHE A 1 59 ? 28.422 21.906 -26.031 1 77.5 59 PHE A N 1
ATOM 448 C CA . PHE A 1 59 ? 29.344 22.578 -25.125 1 77.5 59 PHE A CA 1
ATOM 449 C C . PHE A 1 59 ? 29.547 21.766 -23.859 1 77.5 59 PHE A C 1
ATOM 451 O O . PHE A 1 59 ? 28.766 20.875 -23.547 1 77.5 59 PHE A O 1
ATOM 458 N N . GLN A 1 60 ? 30.578 21.938 -23.219 1 71.62 60 GLN A N 1
ATOM 459 C CA . GLN A 1 60 ? 30.75 21.344 -21.891 1 71.62 60 GLN A CA 1
ATOM 460 C C . GLN A 1 60 ? 29.797 21.969 -20.875 1 71.62 60 GLN A C 1
ATOM 462 O O . GLN A 1 60 ? 29.594 23.188 -20.891 1 71.62 60 GLN A O 1
ATOM 467 N N . ARG A 1 61 ? 29.234 21.172 -20.172 1 63.97 61 ARG A N 1
ATOM 468 C CA . ARG A 1 61 ? 28.344 21.672 -19.125 1 63.97 61 ARG A CA 1
ATOM 469 C C . ARG A 1 61 ? 29.078 22.625 -18.203 1 63.97 61 ARG A C 1
ATOM 471 O O . ARG A 1 61 ? 30.234 22.406 -17.859 1 63.97 61 ARG A O 1
ATOM 478 N N . GLY A 1 62 ? 28.578 23.766 -17.953 1 65.75 62 GLY A N 1
ATOM 479 C CA . GLY A 1 62 ? 29.172 24.812 -17.156 1 65.75 62 GLY A CA 1
ATOM 480 C C . GLY A 1 62 ? 29.812 25.906 -18 1 65.75 62 GLY A C 1
ATOM 481 O O . GLY A 1 62 ? 30.219 26.953 -17.484 1 65.75 62 GLY A O 1
ATOM 482 N N . THR A 1 63 ? 29.828 25.719 -19.172 1 74.44 63 THR A N 1
ATOM 483 C CA . THR A 1 63 ? 30.438 26.703 -20.078 1 74.44 63 THR A CA 1
ATOM 484 C C . THR A 1 63 ? 29.625 27.984 -20.094 1 74.44 63 THR A C 1
ATOM 486 O O . THR A 1 63 ? 28.406 27.969 -20.219 1 74.44 63 THR A O 1
ATOM 489 N N . LYS A 1 64 ? 30.344 29 -19.797 1 73.62 64 LYS A N 1
ATOM 490 C CA . LYS A 1 64 ? 29.734 30.312 -19.906 1 73.62 64 LYS A CA 1
ATOM 491 C C . LYS A 1 64 ? 29.781 30.812 -21.359 1 73.62 64 LYS A C 1
ATOM 493 O O . LYS A 1 64 ? 30.859 31.141 -21.875 1 73.62 64 LYS A O 1
ATOM 498 N N . LEU A 1 65 ? 28.594 30.891 -21.891 1 76.06 65 LEU A N 1
ATOM 499 C CA . LEU A 1 65 ? 28.5 31.344 -23.281 1 76.06 65 LEU A CA 1
ATOM 500 C C . LEU A 1 65 ? 28.172 32.844 -23.344 1 76.06 65 LEU A C 1
ATOM 502 O O . LEU A 1 65 ? 27.359 33.344 -22.562 1 76.06 65 LEU A O 1
ATOM 506 N N . GLU A 1 66 ? 28.969 33.5 -24 1 80.69 66 GLU A N 1
ATOM 507 C CA . GLU A 1 66 ? 28.625 34.844 -24.5 1 80.69 66 GLU A CA 1
ATOM 508 C C . GLU A 1 66 ? 28.484 34.812 -26.016 1 80.69 66 GLU A C 1
ATOM 510 O O . GLU A 1 66 ? 29.359 34.312 -26.734 1 80.69 66 GLU A O 1
ATOM 515 N N . PHE A 1 67 ? 27.281 35.344 -26.422 1 84.19 67 PHE A N 1
ATOM 516 C CA . PHE A 1 67 ? 27.109 35.25 -27.875 1 84.19 67 PHE A CA 1
ATOM 517 C C . PHE A 1 67 ? 26.266 36.406 -28.391 1 84.19 67 PHE A C 1
ATOM 519 O O . PHE A 1 67 ? 25.641 37.125 -27.594 1 84.19 67 PHE A O 1
ATOM 526 N N . LYS A 1 68 ? 26.328 36.656 -29.656 1 85.56 68 LYS A N 1
ATOM 527 C CA . LYS A 1 68 ? 25.453 37.562 -30.406 1 85.56 68 LYS A CA 1
ATOM 528 C C . LYS A 1 68 ? 25.031 36.906 -31.734 1 85.56 68 LYS A C 1
ATOM 530 O O . LYS A 1 68 ? 25.781 36.094 -32.312 1 85.56 68 LYS A O 1
ATOM 535 N N . PHE A 1 69 ? 23.859 37.312 -32.156 1 87.75 69 PHE A N 1
ATOM 536 C CA . PHE A 1 69 ? 23.438 36.938 -33.5 1 87.75 69 PHE A CA 1
ATOM 537 C C . PHE A 1 69 ? 23.922 37.938 -34.531 1 87.75 69 PHE A C 1
ATOM 539 O O . PHE A 1 69 ? 24.062 39.125 -34.219 1 87.75 69 PHE A O 1
ATOM 546 N N . VAL A 1 70 ? 24.188 37.375 -35.688 1 88 70 VAL A N 1
ATOM 547 C CA . VAL A 1 70 ? 24.688 38.219 -36.75 1 88 70 VAL A CA 1
ATOM 548 C C . VAL A 1 70 ? 23.938 37.906 -38.062 1 88 70 VAL A C 1
ATOM 550 O O . VAL A 1 70 ? 23.5 36.781 -38.281 1 88 70 VAL A O 1
ATOM 553 N N . ILE A 1 71 ? 23.719 38.969 -38.781 1 85.81 71 ILE A N 1
ATOM 554 C CA . ILE A 1 71 ? 23.25 38.812 -40.156 1 85.81 71 ILE A CA 1
ATOM 555 C C . ILE A 1 71 ? 24.406 39.062 -41.125 1 85.81 71 ILE A C 1
ATOM 557 O O . ILE A 1 71 ? 25.062 40.125 -41.062 1 85.81 71 ILE A O 1
ATOM 561 N N . MET A 1 72 ? 24.719 38.031 -41.906 1 83.19 72 MET A N 1
ATOM 562 C CA . MET A 1 72 ? 25.844 38.125 -42.844 1 83.19 72 MET A CA 1
ATOM 563 C C . MET A 1 72 ? 25.344 38.281 -44.281 1 83.19 72 MET A C 1
ATOM 565 O O . MET A 1 72 ? 24.438 37.562 -44.719 1 83.19 72 MET A O 1
ATOM 569 N N . GLU A 1 73 ? 25.703 39.406 -44.938 1 79 73 GLU A N 1
ATOM 570 C CA . GLU A 1 73 ? 25.375 39.688 -46.344 1 79 73 GLU A CA 1
ATOM 571 C C . GLU A 1 73 ? 26.625 40.062 -47.125 1 79 73 GLU A C 1
ATOM 573 O O . GLU A 1 73 ? 27.266 41.062 -46.844 1 79 73 GLU A O 1
ATOM 578 N N . ASN A 1 74 ? 26.969 39.406 -48.312 1 74.06 74 ASN A N 1
ATOM 579 C CA . ASN A 1 74 ? 28.031 39.688 -49.281 1 74.06 74 ASN A CA 1
ATOM 580 C C . ASN A 1 74 ? 29.328 40.062 -48.562 1 74.06 74 ASN A C 1
ATOM 582 O O . ASN A 1 74 ? 29.984 41.031 -48.938 1 74.06 74 ASN A O 1
ATOM 586 N N . GLY A 1 75 ? 29.797 39.281 -47.344 1 73.75 75 GLY A N 1
ATOM 587 C CA . GLY A 1 75 ? 31.062 39.531 -46.625 1 73.75 75 GLY A CA 1
ATOM 588 C C . GLY A 1 75 ? 30.922 40.562 -45.5 1 73.75 75 GLY A C 1
ATOM 589 O O . GLY A 1 75 ? 31.844 40.719 -44.719 1 73.75 75 GLY A O 1
ATOM 590 N N . ASN A 1 76 ? 29.875 41.344 -45.5 1 80 76 ASN A N 1
ATOM 591 C CA . ASN A 1 76 ? 29.609 42.281 -44.406 1 80 76 ASN A CA 1
ATOM 592 C C . ASN A 1 76 ? 28.781 41.625 -43.312 1 80 76 ASN A C 1
ATOM 594 O O . ASN A 1 76 ? 27.875 40.812 -43.594 1 80 76 ASN A O 1
ATOM 598 N N . THR A 1 77 ? 29.188 41.844 -42.031 1 82 77 THR A N 1
ATOM 599 C CA . THR A 1 77 ? 28.5 41.281 -40.875 1 82 77 THR A CA 1
ATOM 600 C C . THR A 1 77 ? 27.766 42.375 -40.094 1 82 77 THR A C 1
ATOM 602 O O . THR A 1 77 ? 28.344 43.406 -39.75 1 82 77 THR A O 1
ATOM 605 N N . ILE A 1 78 ? 26.438 42.281 -39.938 1 84.31 78 ILE A N 1
ATOM 606 C CA . ILE A 1 78 ? 25.609 43.125 -39.094 1 84.31 78 ILE A CA 1
ATOM 607 C C . ILE A 1 78 ? 25.359 42.438 -37.75 1 84.31 78 ILE A C 1
ATOM 609 O O . ILE A 1 78 ? 24.719 41.375 -37.719 1 84.31 78 ILE A O 1
ATOM 613 N N . TRP A 1 79 ? 25.859 43 -36.719 1 84.31 79 TRP A N 1
ATOM 614 C CA . TRP A 1 79 ? 25.688 42.469 -35.344 1 84.31 79 TRP A CA 1
ATOM 615 C C . TRP A 1 79 ? 24.359 42.906 -34.75 1 84.31 79 TRP A C 1
ATOM 617 O O . TRP A 1 79 ? 23.891 44 -35.031 1 84.31 79 TRP A O 1
ATOM 627 N N . GLU A 1 80 ? 23.688 42.031 -34 1 81 80 GLU A N 1
ATOM 628 C CA . GLU A 1 80 ? 22.5 42.5 -33.25 1 81 80 GLU A CA 1
ATOM 629 C C . GLU A 1 80 ? 22.844 43.656 -32.312 1 81 80 GLU A C 1
ATOM 631 O O . GLU A 1 80 ? 23.922 43.688 -31.734 1 81 80 GLU A O 1
ATOM 636 N N . GLU A 1 81 ? 22 44.688 -32.344 1 76.12 81 GLU A N 1
ATOM 637 C CA . GLU A 1 81 ? 22.219 45.906 -31.594 1 76.12 81 GLU A CA 1
ATOM 638 C C . GLU A 1 81 ? 21.734 45.75 -30.156 1 76.12 81 GLU A C 1
ATOM 640 O O . GLU A 1 81 ? 20.625 46.188 -29.828 1 76.12 81 GLU A O 1
ATOM 645 N N . LEU A 1 82 ? 22.5 44.938 -29.359 1 71 82 LEU A N 1
ATOM 646 C CA . LEU A 1 82 ? 22.281 44.812 -27.922 1 71 82 LEU A CA 1
ATOM 647 C C . LEU A 1 82 ? 23.484 45.344 -27.141 1 71 82 LEU A C 1
ATOM 649 O O . LEU A 1 82 ? 24.641 45.062 -27.516 1 71 82 LEU A O 1
ATOM 653 N N . PRO A 1 83 ? 23.25 46.281 -26.25 1 68.88 83 PRO A N 1
ATOM 654 C CA . PRO A 1 83 ? 24.391 46.906 -25.547 1 68.88 83 PRO A CA 1
ATOM 655 C C . PRO A 1 83 ? 25.297 45.844 -24.906 1 68.88 83 PRO A C 1
ATOM 657 O O . PRO A 1 83 ? 26.516 46.031 -24.844 1 68.88 83 PRO A O 1
ATOM 660 N N . GLN A 1 84 ? 24.812 44.781 -24.438 1 70 84 GLN A N 1
ATOM 661 C CA . GLN A 1 84 ? 25.609 43.719 -23.859 1 70 84 GLN A CA 1
ATOM 662 C C . GLN A 1 84 ? 25.453 42.406 -24.641 1 70 84 GLN A C 1
ATOM 664 O O . GLN A 1 84 ? 24.453 42.219 -25.344 1 70 84 GLN A O 1
ATOM 669 N N . ASN A 1 85 ? 26.5 41.625 -24.562 1 78 85 ASN A N 1
ATOM 670 C CA . ASN A 1 85 ? 26.438 40.312 -25.156 1 78 85 ASN A CA 1
ATOM 671 C C . ASN A 1 85 ? 25.375 39.438 -24.469 1 78 85 ASN A C 1
ATOM 673 O O . ASN A 1 85 ? 25.094 39.625 -23.281 1 78 85 ASN A O 1
ATOM 677 N N . ARG A 1 86 ? 24.812 38.625 -25.328 1 76.75 86 ARG A N 1
ATOM 678 C CA . ARG A 1 86 ? 23.984 37.594 -24.703 1 76.75 86 ARG A CA 1
ATOM 679 C C . ARG A 1 86 ? 24.828 36.625 -23.891 1 76.75 86 ARG A C 1
ATOM 681 O O . ARG A 1 86 ? 25.922 36.25 -24.312 1 76.75 86 ARG A O 1
ATOM 688 N N . LYS A 1 87 ? 24.406 36.375 -22.797 1 74.12 87 LYS A N 1
ATOM 689 C CA . LYS A 1 87 ? 25.125 35.438 -21.938 1 74.12 87 LYS A CA 1
ATOM 690 C C . LYS A 1 87 ? 24.234 34.25 -21.562 1 74.12 87 LYS A C 1
ATOM 692 O O . LYS A 1 87 ? 23.031 34.406 -21.344 1 74.12 87 LYS A O 1
ATOM 697 N N . TYR A 1 88 ? 24.828 33 -21.734 1 71.5 88 TYR A N 1
ATOM 698 C CA . TYR A 1 88 ? 24.172 31.75 -21.328 1 71.5 88 TYR A CA 1
ATOM 699 C C . TYR A 1 88 ? 25.156 30.797 -20.672 1 71.5 88 TYR A C 1
ATOM 701 O O . TYR A 1 88 ? 26.281 30.625 -21.172 1 71.5 88 TYR A O 1
ATOM 709 N N . ARG A 1 89 ? 24.828 30.266 -19.641 1 64.12 89 ARG A N 1
ATOM 710 C CA . ARG A 1 89 ? 25.609 29.188 -19.062 1 64.12 89 ARG A CA 1
ATOM 711 C C . ARG A 1 89 ? 25.016 27.828 -19.375 1 64.12 89 ARG A C 1
ATOM 713 O O . ARG A 1 89 ? 23.844 27.578 -19.078 1 64.12 89 ARG A O 1
ATOM 720 N N . CYS A 1 90 ? 25.703 27.031 -19.953 1 65.12 90 CYS A N 1
ATOM 721 C CA . CYS A 1 90 ? 25.281 25.688 -20.359 1 65.12 90 CYS A CA 1
ATOM 722 C C . CYS A 1 90 ? 25.016 24.797 -19.156 1 65.12 90 CYS A C 1
ATOM 724 O O . CYS A 1 90 ? 25.938 24.203 -18.609 1 65.12 90 CYS A O 1
ATOM 726 N N . ARG A 1 91 ? 23.844 24.781 -18.719 1 55 91 ARG A N 1
ATOM 727 C CA . ARG A 1 91 ? 23.531 24.125 -17.453 1 55 91 ARG A CA 1
ATOM 728 C C . ARG A 1 91 ? 22.781 22.812 -17.688 1 55 91 ARG A C 1
ATOM 730 O O . ARG A 1 91 ? 22.828 21.906 -16.859 1 55 91 ARG A O 1
ATOM 737 N N . TYR A 1 92 ? 22.203 22.703 -18.969 1 56.31 92 TYR A N 1
ATOM 738 C CA . TYR A 1 92 ? 21.328 21.562 -19.203 1 56.31 92 TYR A CA 1
ATOM 739 C C . TYR A 1 92 ? 21.891 20.656 -20.297 1 56.31 92 TYR A C 1
ATOM 741 O O . TYR A 1 92 ? 22.828 21.031 -21 1 56.31 92 TYR A O 1
ATOM 749 N N . TRP A 1 93 ? 21.453 19.562 -20.391 1 54 93 TRP A N 1
ATOM 750 C CA . TRP A 1 93 ? 21.938 18.625 -21.406 1 54 93 TRP A CA 1
ATOM 751 C C . TRP A 1 93 ? 21.547 19.094 -22.797 1 54 93 TRP A C 1
ATOM 753 O O . TRP A 1 93 ? 22.328 18.938 -23.75 1 54 93 TRP A O 1
ATOM 763 N N . LYS A 1 94 ? 20.281 19.516 -22.938 1 61.03 94 LYS A N 1
ATOM 764 C CA . LYS A 1 94 ? 19.844 20.094 -24.219 1 61.03 94 LYS A CA 1
ATOM 765 C C . LYS A 1 94 ? 18.969 21.312 -23.984 1 61.03 94 LYS A C 1
ATOM 767 O O . LYS A 1 94 ? 18.031 21.281 -23.188 1 61.03 94 LYS A O 1
ATOM 772 N N . VAL A 1 95 ? 19.391 22.375 -24.547 1 63.78 95 VAL A N 1
ATOM 773 C CA . VAL A 1 95 ? 18.672 23.641 -24.391 1 63.78 95 VAL A CA 1
ATOM 774 C C . VAL A 1 95 ? 18.422 24.266 -25.766 1 63.78 95 VAL A C 1
ATOM 776 O O . VAL A 1 95 ? 19.25 24.172 -26.656 1 63.78 95 VAL A O 1
ATOM 779 N N . VAL A 1 96 ? 17.219 24.656 -25.922 1 67.5 96 VAL A N 1
ATOM 780 C CA . VAL A 1 96 ? 16.922 25.516 -27.062 1 67.5 96 VAL A CA 1
ATOM 781 C C . VAL A 1 96 ? 16.875 26.969 -26.609 1 67.5 96 VAL A C 1
ATOM 783 O O . VAL A 1 96 ? 16.031 27.328 -25.781 1 67.5 96 VAL A O 1
ATOM 786 N N . LEU A 1 97 ? 17.844 27.672 -27.062 1 72.62 97 LEU A N 1
ATOM 787 C CA . LEU A 1 97 ? 17.859 29.109 -26.781 1 72.62 97 LEU A CA 1
ATOM 788 C C . LEU A 1 97 ? 17.094 29.875 -27.859 1 72.62 97 LEU A C 1
ATOM 790 O O . LEU A 1 97 ? 17.547 29.969 -29 1 72.62 97 LEU A O 1
ATOM 794 N N . THR A 1 98 ? 15.938 30.281 -27.469 1 69.75 98 THR A N 1
ATOM 795 C CA . THR A 1 98 ? 15.141 31.031 -28.422 1 69.75 98 THR A CA 1
ATOM 796 C C . THR A 1 98 ? 15.273 32.531 -28.156 1 69.75 98 THR A C 1
ATOM 798 O O . THR A 1 98 ? 15.102 33 -27.016 1 69.75 98 THR A O 1
ATOM 801 N N . ALA A 1 99 ? 15.656 33.25 -29.172 1 73.5 99 ALA A N 1
ATOM 802 C CA . ALA A 1 99 ? 15.875 34.688 -29.047 1 73.5 99 ALA A CA 1
ATOM 803 C C . ALA A 1 99 ? 15.219 35.438 -30.203 1 73.5 99 ALA A C 1
ATOM 805 O O . ALA A 1 99 ? 14.875 34.844 -31.234 1 73.5 99 ALA A O 1
ATOM 806 N N . GLU A 1 100 ? 14.906 36.719 -29.906 1 71 100 GLU A N 1
ATOM 807 C CA . GLU A 1 100 ? 14.508 37.656 -30.953 1 71 100 GLU A CA 1
ATOM 808 C C . GLU A 1 100 ? 15.625 38.625 -31.266 1 71 100 GLU A C 1
ATOM 810 O O . GLU A 1 100 ? 16.281 39.156 -30.359 1 71 100 GLU A O 1
ATOM 815 N N . TRP A 1 101 ? 15.758 38.969 -32.562 1 78.5 101 TRP A N 1
ATOM 816 C CA . TRP A 1 101 ? 16.812 39.844 -33.062 1 78.5 101 TRP A CA 1
ATOM 817 C C . TRP A 1 101 ? 16.688 41.25 -32.438 1 78.5 101 TRP A C 1
ATOM 819 O O . TRP A 1 101 ? 15.602 41.844 -32.438 1 78.5 101 TRP A O 1
ATOM 829 N N . ASN A 1 102 ? 17.719 41.656 -31.781 1 70.19 102 ASN A N 1
ATOM 830 C CA . ASN A 1 102 ? 17.859 42.969 -31.141 1 70.19 102 ASN A CA 1
ATOM 831 C C . ASN A 1 102 ? 16.953 43.094 -29.922 1 70.19 102 ASN A C 1
ATOM 833 O O . ASN A 1 102 ? 16.547 44.219 -29.562 1 70.19 102 ASN A O 1
ATOM 837 N N . ASN A 1 103 ? 16.609 42 -29.391 1 67.5 103 ASN A N 1
ATOM 838 C CA . ASN A 1 103 ? 15.836 41.938 -28.156 1 67.5 103 ASN A CA 1
ATOM 839 C C . ASN A 1 103 ? 16.391 40.875 -27.203 1 67.5 103 ASN A C 1
ATOM 841 O O . ASN A 1 103 ? 16.625 39.719 -27.625 1 67.5 103 ASN A O 1
ATOM 845 N N . TYR A 1 104 ? 16.781 41.344 -26.031 1 53.91 104 TYR A N 1
ATOM 846 C CA . TYR A 1 104 ? 17.391 40.438 -25.062 1 53.91 104 TYR A CA 1
ATOM 847 C C . TYR A 1 104 ? 16.406 39.312 -24.688 1 53.91 104 TYR A C 1
ATOM 849 O O . TYR A 1 104 ? 16.812 38.281 -24.125 1 53.91 104 TYR A O 1
ATOM 857 N N . GLU A 1 105 ? 15.219 39.531 -24.953 1 49.66 105 GLU A N 1
ATOM 858 C CA . GLU A 1 105 ? 14.234 38.531 -24.531 1 49.66 105 GLU A CA 1
ATOM 859 C C . GLU A 1 105 ? 14.523 37.188 -25.156 1 49.66 105 GLU A C 1
ATOM 861 O O . GLU A 1 105 ? 14.789 37.062 -26.344 1 49.66 105 GLU A O 1
ATOM 866 N N . GLY A 1 106 ? 15.172 36.281 -24.469 1 47.47 106 GLY A N 1
ATOM 867 C CA . GLY A 1 106 ? 15.422 34.875 -24.859 1 47.47 106 GLY A CA 1
ATOM 868 C C . GLY A 1 106 ? 14.883 33.875 -23.859 1 47.47 106 GLY A C 1
ATOM 869 O O . GLY A 1 106 ? 14.695 34.188 -22.688 1 47.47 106 GLY A O 1
ATOM 870 N N . ARG A 1 107 ? 14.148 33.031 -24.359 1 44.78 107 ARG A N 1
ATOM 871 C CA . ARG A 1 107 ? 13.594 31.984 -23.516 1 44.78 107 ARG A CA 1
ATOM 872 C C . ARG A 1 107 ? 14.43 30.703 -23.609 1 44.78 107 ARG A C 1
ATOM 874 O O . ARG A 1 107 ? 14.961 30.375 -24.672 1 44.78 107 ARG A O 1
ATOM 881 N N . GLU A 1 108 ? 14.766 30.344 -22.453 1 45.19 108 GLU A N 1
ATOM 882 C CA . GLU A 1 108 ? 15.273 28.969 -22.359 1 45.19 108 GLU A CA 1
ATOM 883 C C . GLU A 1 108 ? 14.125 27.969 -22.297 1 45.19 108 GLU A C 1
ATOM 885 O O . GLU A 1 108 ? 13.164 28.156 -21.547 1 45.19 108 GLU A O 1
ATOM 890 N N . PHE A 1 109 ? 13.789 27.375 -23.219 1 37.53 109 PHE A N 1
ATOM 891 C CA . PHE A 1 109 ? 12.844 26.266 -23.125 1 37.53 109 PHE A CA 1
ATOM 892 C C . PHE A 1 109 ? 13.547 24.984 -22.688 1 37.53 109 PHE A C 1
ATOM 894 O O . PHE A 1 109 ? 14.445 24.5 -23.359 1 37.53 109 PHE A O 1
ATOM 901 N N . ILE A 1 110 ? 13.328 24.922 -21.406 1 34.62 110 ILE A N 1
ATOM 902 C CA . ILE A 1 110 ? 13.828 23.656 -20.859 1 34.62 110 ILE A CA 1
ATOM 903 C C . ILE A 1 110 ? 12.844 22.531 -21.188 1 34.62 110 ILE A C 1
ATOM 905 O O . ILE A 1 110 ? 11.633 22.688 -20.984 1 34.62 110 ILE A O 1
ATOM 909 N N . GLU A 1 111 ? 12.867 21.844 -22.016 1 31.59 111 GLU A N 1
ATOM 910 C CA . GLU A 1 111 ? 12 20.672 -22.125 1 31.59 111 GLU A CA 1
ATOM 911 C C . GLU A 1 111 ? 11.961 19.891 -20.812 1 31.59 111 GLU A C 1
ATOM 913 O O . GLU A 1 111 ? 12.914 19.172 -20.484 1 31.59 111 GLU A O 1
ATOM 918 N N . LYS A 1 112 ? 11.5 20.625 -19.891 1 29.33 112 LYS A N 1
ATOM 919 C CA . LYS A 1 112 ? 11.406 19.969 -18.578 1 29.33 112 LYS A CA 1
ATOM 920 C C . LYS A 1 112 ? 10.352 18.875 -18.578 1 29.33 112 LYS A C 1
ATOM 922 O O . LYS A 1 112 ? 9.203 19.109 -18.969 1 29.33 112 LYS A O 1
ATOM 927 N N . ARG A 1 113 ? 10.547 17.797 -18.891 1 28.67 113 ARG A N 1
ATOM 928 C CA . ARG A 1 113 ? 9.648 16.656 -18.688 1 28.67 113 ARG A CA 1
ATOM 929 C C . ARG A 1 113 ? 9.281 16.516 -17.219 1 28.67 113 ARG A C 1
ATOM 931 O O . ARG A 1 113 ? 10.148 16.266 -16.375 1 28.67 113 ARG A O 1
ATOM 938 N N . PHE A 1 114 ? 8.578 17.562 -16.719 1 25.48 114 PHE A N 1
ATOM 939 C CA . PHE A 1 114 ? 8.125 17.406 -15.336 1 25.48 114 PHE A CA 1
ATOM 940 C C . PHE A 1 114 ? 7.41 16.078 -15.141 1 25.48 114 PHE A C 1
ATOM 942 O O . PHE A 1 114 ? 6.531 15.719 -15.93 1 25.48 114 PHE A O 1
ATOM 949 N N . LYS A 1 115 ? 8.117 15.227 -14.711 1 26.83 115 LYS A N 1
ATOM 950 C CA . LYS A 1 115 ? 7.824 13.82 -14.422 1 26.83 115 LYS A CA 1
ATOM 951 C C . LYS A 1 115 ? 6.836 13.695 -13.266 1 26.83 115 LYS A C 1
ATOM 953 O O . LYS A 1 115 ? 7.168 14.016 -12.125 1 26.83 115 LYS A O 1
ATOM 958 N N . SER A 1 116 ? 5.664 14.484 -13.336 1 24.92 116 SER A N 1
ATOM 959 C CA . SER A 1 116 ? 4.711 14.266 -12.25 1 24.92 116 SER A CA 1
ATOM 960 C C . SER A 1 116 ? 4.598 12.781 -11.914 1 24.92 116 SER A C 1
ATOM 962 O O . SER A 1 116 ? 4.754 11.922 -12.789 1 24.92 116 SER A O 1
ATOM 964 N N . SER A 1 117 ? 4.957 12.469 -10.828 1 25.44 117 SER A N 1
ATOM 965 C CA . SER A 1 117 ? 5.027 11.141 -10.242 1 25.44 117 SER A CA 1
ATOM 966 C C . SER A 1 117 ? 3.762 10.336 -10.523 1 25.44 117 SER A C 1
ATOM 968 O O . SER A 1 117 ? 3.67 9.164 -10.164 1 25.44 117 SER A O 1
ATOM 970 N N . VAL A 1 118 ? 2.566 11 -10.461 1 24.89 118 VAL A N 1
ATOM 971 C CA . VAL A 1 118 ? 1.375 10.164 -10.523 1 24.89 118 VAL A CA 1
ATOM 972 C C . VAL A 1 118 ? 1.215 9.586 -11.93 1 24.89 118 VAL A C 1
ATOM 974 O O . VAL A 1 118 ? 1.418 10.297 -12.922 1 24.89 118 VAL A O 1
ATOM 977 N N . CYS A 1 119 ? 1.371 8.43 -12.07 1 25.72 119 CYS A N 1
ATOM 978 C CA . CYS A 1 119 ? 1.215 7.594 -13.258 1 25.72 119 CYS A CA 1
ATOM 979 C C . CYS A 1 119 ? 0.077 8.102 -14.133 1 25.72 119 CYS A C 1
ATOM 981 O O . CYS A 1 119 ? -0.938 7.426 -14.297 1 25.72 119 CYS A O 1
ATOM 983 N N . LEU A 1 120 ? -0.252 9.469 -14.109 1 23.89 120 LEU A N 1
ATOM 984 C CA . LEU A 1 120 ? -1.279 9.867 -15.062 1 23.89 120 LEU A CA 1
ATOM 985 C C . LEU A 1 120 ? -0.736 9.836 -16.484 1 23.89 120 LEU A C 1
ATOM 987 O O . LEU A 1 120 ? 0.472 9.977 -16.703 1 23.89 120 LEU A O 1
ATOM 991 N N . ASN A 1 121 ? -1.364 9.297 -17.406 1 25.44 121 ASN A N 1
ATOM 992 C CA . ASN A 1 121 ? -1.147 9.234 -18.844 1 25.44 121 ASN A CA 1
ATOM 993 C C . ASN A 1 121 ? -0.578 10.547 -19.391 1 25.44 121 ASN A C 1
ATOM 995 O O . ASN A 1 121 ? -1.067 11.625 -19.062 1 25.44 121 ASN A O 1
ATOM 999 N N . GLN A 1 122 ? 0.613 10.594 -19.812 1 27.73 122 GLN A N 1
ATOM 1000 C CA . GLN A 1 122 ? 1.314 11.742 -20.375 1 27.73 122 GLN A CA 1
ATOM 1001 C C . GLN A 1 122 ? 0.434 12.492 -21.359 1 27.73 122 GLN A C 1
ATOM 1003 O O . GLN A 1 122 ? 0.493 13.727 -21.453 1 27.73 122 GLN A O 1
ATOM 1008 N N . GLU A 1 123 ? -0.231 11.812 -22.328 1 27.22 123 GLU A N 1
ATOM 1009 C CA . GLU A 1 123 ? -0.966 12.555 -23.344 1 27.22 123 GLU A CA 1
ATOM 1010 C C . GLU A 1 123 ? -2.043 13.438 -22.719 1 27.22 123 GLU A C 1
ATOM 1012 O O . GLU A 1 123 ? -2.281 14.555 -23.172 1 27.22 123 GLU A O 1
ATOM 1017 N N . VAL A 1 124 ? -2.695 12.891 -21.656 1 26.8 124 VAL A N 1
ATOM 1018 C CA . VAL A 1 124 ? -3.697 13.711 -20.984 1 26.8 124 VAL A CA 1
ATOM 1019 C C . VAL A 1 124 ? -3.012 14.695 -20.047 1 26.8 124 VAL A C 1
ATOM 1021 O O . VAL A 1 124 ? -3.484 15.82 -19.875 1 26.8 124 VAL A O 1
ATOM 1024 N N . LEU A 1 125 ? -1.854 14.406 -19.547 1 27.77 125 LEU A N 1
ATOM 1025 C CA . LEU A 1 125 ? -1.134 15.43 -18.812 1 27.77 125 LEU A CA 1
ATOM 1026 C C . LEU A 1 125 ? -0.485 16.438 -19.75 1 27.77 125 LEU A C 1
ATOM 1028 O O . LEU A 1 125 ? -0.192 17.562 -19.359 1 27.77 125 LEU A O 1
ATOM 1032 N N . SER A 1 126 ? -0.036 16.125 -20.844 1 27.45 126 SER A N 1
ATOM 1033 C CA . SER A 1 126 ? 0.458 17.172 -21.734 1 27.45 126 SER A CA 1
ATOM 1034 C C . SER A 1 126 ? -0.59 18.266 -21.938 1 27.45 126 SER A C 1
ATOM 1036 O O . SER A 1 126 ? -0.263 19.375 -22.359 1 27.45 126 SER A O 1
ATOM 1038 N N . LYS A 1 127 ? -1.84 17.859 -21.953 1 27.28 127 LYS A N 1
ATOM 1039 C CA . LYS A 1 127 ? -2.871 18.891 -22 1 27.28 127 LYS A CA 1
ATOM 1040 C C . LYS A 1 127 ? -3.098 19.5 -20.625 1 27.28 127 LYS A C 1
ATOM 1042 O O . LYS A 1 127 ? -3.869 20.453 -20.484 1 27.28 127 LYS A O 1
ATOM 1047 N N . VAL A 1 128 ? -2.719 18.812 -19.672 1 24.98 128 VAL A N 1
ATOM 1048 C CA . VAL A 1 128 ? -2.725 19.5 -18.375 1 24.98 128 VAL A CA 1
ATOM 1049 C C . VAL A 1 128 ? -1.391 20.203 -18.172 1 24.98 128 VAL A C 1
ATOM 1051 O O . VAL A 1 128 ? -0.333 19.578 -18.188 1 24.98 128 VAL A O 1
ATOM 1054 N N . THR A 1 129 ? -1.279 21.328 -18.594 1 23.98 129 THR A N 1
ATOM 1055 C CA . THR A 1 129 ? -0.219 22.312 -18.469 1 23.98 129 THR A CA 1
ATOM 1056 C C . THR A 1 129 ? 0.243 22.422 -17.016 1 23.98 129 THR A C 1
ATOM 1058 O O . THR A 1 129 ? -0.533 22.797 -16.141 1 23.98 129 THR A O 1
ATOM 1061 N N . ARG A 1 130 ? 0.876 21.469 -16.562 1 26.73 130 ARG A N 1
ATOM 1062 C CA . ARG A 1 130 ? 1.421 21.922 -15.289 1 26.73 130 ARG A CA 1
ATOM 1063 C C . ARG A 1 130 ? 2.48 23 -15.492 1 26.73 130 ARG A C 1
ATOM 1065 O O . ARG A 1 130 ? 3.445 22.797 -16.234 1 26.73 130 ARG A O 1
ATOM 1072 N N . ALA A 1 131 ? 2.141 24.156 -15.484 1 23.33 131 ALA A N 1
ATOM 1073 C CA . ALA A 1 131 ? 3.051 25.297 -15.5 1 23.33 131 ALA A CA 1
ATOM 1074 C C . ALA A 1 131 ? 4 25.25 -14.305 1 23.33 131 ALA A C 1
ATOM 1076 O O . ALA A 1 131 ? 3.562 25.297 -13.148 1 23.33 131 ALA A O 1
ATOM 1077 N N . ARG A 1 132 ? 4.898 24.391 -14.359 1 25.41 132 ARG A N 1
ATOM 1078 C CA . ARG A 1 132 ? 5.984 24.609 -13.406 1 25.41 132 ARG A CA 1
ATOM 1079 C C . ARG A 1 132 ? 6.512 26.047 -13.516 1 25.41 132 ARG A C 1
ATOM 1081 O O . ARG A 1 132 ? 6.883 26.5 -14.602 1 25.41 132 ARG A O 1
ATOM 1088 N N . MET A 1 133 ? 6.031 26.891 -12.758 1 23.23 133 MET A N 1
ATOM 1089 C CA . MET A 1 133 ? 6.566 28.25 -12.75 1 23.23 133 MET A CA 1
ATOM 1090 C C . MET A 1 133 ? 8.023 28.266 -12.305 1 23.23 133 MET A C 1
ATOM 1092 O O . MET A 1 133 ? 8.336 27.891 -11.172 1 23.23 133 MET A O 1
ATOM 1096 N N . SER A 1 134 ? 8.883 27.719 -13.062 1 22.88 134 SER A N 1
ATOM 1097 C CA . SER A 1 134 ? 10.266 28.156 -12.852 1 22.88 134 SER A CA 1
ATOM 1098 C C . SER A 1 134 ? 10.352 29.672 -12.68 1 22.88 134 SER A C 1
ATOM 1100 O O . SER A 1 134 ? 9.781 30.422 -13.477 1 22.88 134 SER A O 1
ATOM 1102 N N . ASP A 1 135 ? 10.477 30.125 -11.477 1 23.17 135 ASP A N 1
ATOM 1103 C CA . ASP A 1 135 ? 10.898 31.516 -11.273 1 23.17 135 ASP A CA 1
ATOM 1104 C C . ASP A 1 135 ? 12.031 31.891 -12.234 1 23.17 135 ASP A C 1
ATOM 1106 O O . ASP A 1 135 ? 12.859 31.047 -12.586 1 23.17 135 ASP A O 1
ATOM 1110 N N . GLN A 1 136 ? 11.891 32.969 -12.953 1 23.19 136 GLN A N 1
ATOM 1111 C CA . GLN A 1 136 ? 12.766 33.844 -13.742 1 23.19 136 GLN A CA 1
ATOM 1112 C C . GLN A 1 136 ? 14.039 34.156 -12.969 1 23.19 136 GLN A C 1
ATOM 1114 O O . GLN A 1 136 ? 13.984 34.688 -11.852 1 23.19 136 GLN A O 1
ATOM 1119 N N . PHE A 1 137 ? 15.078 33.406 -13.164 1 21.97 137 PHE A N 1
ATOM 1120 C CA . PHE A 1 137 ? 16.438 33.844 -12.891 1 21.97 137 PHE A CA 1
ATOM 1121 C C . PHE A 1 137 ? 16.688 35.25 -13.453 1 21.97 137 PHE A C 1
ATOM 1123 O O . PHE A 1 137 ? 16.406 35.5 -14.625 1 21.97 137 PHE A O 1
ATOM 1130 N N . ASP A 1 138 ? 16.562 36.281 -12.648 1 22.14 138 ASP A N 1
ATOM 1131 C CA . ASP A 1 138 ? 17.125 37.594 -12.984 1 22.14 138 ASP A CA 1
ATOM 1132 C C . ASP A 1 138 ? 18.562 37.469 -13.469 1 22.14 138 ASP A C 1
ATOM 1134 O O . ASP A 1 138 ? 19.438 37.062 -12.719 1 22.14 138 ASP A O 1
ATOM 1138 N N . PRO A 1 139 ? 18.828 37.375 -14.727 1 22.17 139 PRO A N 1
ATOM 1139 C CA . PRO A 1 139 ? 20.172 37.406 -15.312 1 22.17 139 PRO A CA 1
ATOM 1140 C C . PRO A 1 139 ? 21.078 38.438 -14.672 1 22.17 139 PRO A C 1
ATOM 1142 O O . PRO A 1 139 ? 22.281 38.188 -14.469 1 22.17 139 PRO A O 1
ATOM 1145 N N . PHE A 1 140 ? 20.859 39.812 -14.789 1 21.2 140 PHE A N 1
ATOM 1146 C CA . PHE A 1 140 ? 21.844 40.844 -14.992 1 21.2 140 PHE A CA 1
ATOM 1147 C C . PHE A 1 140 ? 22.453 41.281 -13.664 1 21.2 140 PHE A C 1
ATOM 1149 O O . PHE A 1 140 ? 23.125 42.312 -13.594 1 21.2 140 PHE A O 1
ATOM 1156 N N . ASP A 1 141 ? 22.172 40.906 -12.414 1 21.44 141 ASP A N 1
ATOM 1157 C CA . ASP A 1 141 ? 23.078 41.688 -11.578 1 21.44 141 ASP A CA 1
ATOM 1158 C C . ASP A 1 141 ? 24.531 41.438 -11.93 1 21.44 141 ASP A C 1
ATOM 1160 O O . ASP A 1 141 ? 24.953 40.281 -12.023 1 21.44 141 ASP A O 1
ATOM 1164 N N . GLN A 1 142 ? 25.125 42.469 -12.547 1 20.44 142 GLN A N 1
ATOM 1165 C CA . GLN A 1 142 ? 26.531 42.812 -12.758 1 20.44 142 GLN A CA 1
ATOM 1166 C C . GLN A 1 142 ? 27.375 42.438 -11.547 1 20.44 142 GLN A C 1
ATOM 1168 O O . GLN A 1 142 ? 26.938 42.594 -10.406 1 20.44 142 GLN A O 1
ATOM 1173 N N . ALA A 1 143 ? 28.359 41.594 -11.602 1 21.86 143 ALA A N 1
ATOM 1174 C CA . ALA A 1 143 ? 29.547 41.375 -10.781 1 21.86 143 ALA A CA 1
ATOM 1175 C C . ALA A 1 143 ? 30.031 42.688 -10.141 1 21.86 143 ALA A C 1
ATOM 1177 O O . ALA A 1 143 ? 31.172 42.781 -9.68 1 21.86 143 ALA A O 1
ATOM 1178 N N . ASN A 1 144 ? 29.312 43.844 -9.891 1 21.78 144 ASN A N 1
ATOM 1179 C CA . ASN A 1 144 ? 30.312 44.5 -9.07 1 21.78 144 ASN A CA 1
ATOM 1180 C C . ASN A 1 144 ? 30.578 43.75 -7.77 1 21.78 144 ASN A C 1
ATOM 1182 O O . ASN A 1 144 ? 29.75 42.938 -7.344 1 21.78 144 ASN A O 1
ATOM 1186 N N . ASP A 1 145 ? 31.625 44 -6.777 1 23.44 145 ASP A N 1
ATOM 1187 C CA . ASP A 1 145 ? 32.312 43.438 -5.625 1 23.44 145 ASP A CA 1
ATOM 1188 C C . ASP A 1 145 ? 31.328 42.969 -4.566 1 23.44 145 ASP A C 1
ATOM 1190 O O . ASP A 1 145 ? 31.453 41.844 -4.051 1 23.44 145 ASP A O 1
ATOM 1194 N N . ASP A 1 146 ? 30.641 43.875 -3.539 1 22.09 146 ASP A N 1
ATOM 1195 C CA . ASP A 1 146 ? 30.328 43.812 -2.115 1 22.09 146 ASP A CA 1
ATOM 1196 C C . ASP A 1 146 ? 28.969 43.156 -1.881 1 22.09 146 ASP A C 1
ATOM 1198 O O . ASP A 1 146 ? 28.859 42.188 -1.141 1 22.09 146 ASP A O 1
ATOM 1202 N N . SER A 1 147 ? 27.641 43.875 -1.338 1 22.03 147 SER A N 1
ATOM 1203 C CA . SER A 1 147 ? 26.578 43.531 -0.406 1 22.03 147 SER A CA 1
ATOM 1204 C C . SER A 1 147 ? 25.406 42.875 -1.125 1 22.03 147 SER A C 1
ATOM 1206 O O . SER A 1 147 ? 24.656 42.094 -0.518 1 22.03 147 SER A O 1
ATOM 1208 N N . GLU A 1 148 ? 24.828 43.25 -2.354 1 21.03 148 GLU A N 1
ATOM 1209 C CA . GLU A 1 148 ? 23.422 43.469 -2.711 1 21.03 148 GLU A CA 1
ATOM 1210 C C . GLU A 1 148 ? 22.828 42.188 -3.33 1 21.03 148 GLU A C 1
ATOM 1212 O O . GLU A 1 148 ? 23 41.938 -4.523 1 21.03 148 GLU A O 1
ATOM 1217 N N . ASP A 1 149 ? 22.625 41 -2.844 1 22.89 149 ASP A N 1
ATOM 1218 C CA . ASP A 1 149 ? 22.297 39.625 -3.27 1 22.89 149 ASP A CA 1
ATOM 1219 C C . ASP A 1 149 ? 20.828 39.531 -3.641 1 22.89 149 ASP A C 1
ATOM 1221 O O . ASP A 1 149 ? 19.984 39.219 -2.789 1 22.89 149 ASP A O 1
ATOM 1225 N N . SER A 1 150 ? 20.047 40.5 -4.609 1 22.42 150 SER A N 1
ATOM 1226 C CA . SER A 1 150 ? 18.609 40.656 -4.734 1 22.42 150 SER A CA 1
ATOM 1227 C C . SER A 1 150 ? 17.984 39.562 -5.59 1 22.42 150 SER A C 1
ATOM 1229 O O . SER A 1 150 ? 18.484 39.281 -6.68 1 22.42 150 SER A O 1
ATOM 1231 N N . VAL A 1 151 ? 17.141 38.625 -5.164 1 24.88 151 VAL A N 1
ATOM 1232 C CA . VAL A 1 151 ? 16.484 37.375 -5.605 1 24.88 151 VAL A CA 1
ATOM 1233 C C . VAL A 1 151 ? 15.32 37.719 -6.527 1 24.88 151 VAL A C 1
ATOM 1235 O O . VAL A 1 151 ? 14.352 38.344 -6.105 1 24.88 151 VAL A O 1
ATOM 1238 N N . GLU A 1 152 ? 15.312 38.188 -7.945 1 24.97 152 GLU A N 1
ATOM 1239 C CA . GLU A 1 152 ? 14.391 38.625 -8.977 1 24.97 152 GLU A CA 1
ATOM 1240 C C . GLU A 1 152 ? 13.438 37.531 -9.406 1 24.97 152 GLU A C 1
ATOM 1242 O O . GLU A 1 152 ? 13.672 36.844 -10.422 1 24.97 152 GLU A O 1
ATOM 1247 N N . GLY A 1 153 ? 12.789 36.656 -8.711 1 25.8 153 GLY A N 1
ATOM 1248 C CA . GLY A 1 153 ? 12.133 35.438 -9.172 1 25.8 153 GLY A CA 1
ATOM 1249 C C . GLY A 1 153 ? 10.797 35.688 -9.828 1 25.8 153 GLY A C 1
ATOM 1250 O O . GLY A 1 153 ? 10.336 34.875 -10.648 1 25.8 153 GLY A O 1
ATOM 1251 N N . PHE A 1 154 ? 9.789 36.625 -9.492 1 25.19 154 PHE A N 1
ATOM 1252 C CA . PHE A 1 154 ? 8.336 36.594 -9.617 1 25.19 154 PHE A CA 1
ATOM 1253 C C . PHE A 1 154 ? 7.883 37.188 -10.938 1 25.19 154 PHE A C 1
ATOM 1255 O O . PHE A 1 154 ? 6.691 37.156 -11.258 1 25.19 154 PHE A O 1
ATOM 1262 N N . ASP A 1 155 ? 8.484 38.031 -11.719 1 25.56 155 ASP A N 1
ATOM 1263 C CA . ASP A 1 155 ? 7.895 38.969 -12.664 1 25.56 155 ASP A CA 1
ATOM 1264 C C . ASP A 1 155 ? 7.363 38.25 -13.898 1 25.56 155 ASP A C 1
ATOM 1266 O O . ASP A 1 155 ? 6.5 38.781 -14.609 1 25.56 155 ASP A O 1
ATOM 1270 N N . SER A 1 156 ? 7.738 37.188 -14.352 1 27.97 156 SER A N 1
ATOM 1271 C CA . SER A 1 156 ? 7.445 36.75 -15.719 1 27.97 156 SER A CA 1
ATOM 1272 C C . SER A 1 156 ? 6.023 36.219 -15.836 1 27.97 156 SER A C 1
ATOM 1274 O O . SER A 1 156 ? 5.496 36.062 -16.938 1 27.97 156 SER A O 1
ATOM 1276 N N . PHE A 1 157 ? 5.312 35.969 -14.844 1 28.58 157 PHE A N 1
ATOM 1277 C CA . PHE A 1 157 ? 3.963 35.406 -14.891 1 28.58 157 PHE A CA 1
ATOM 1278 C C . PHE A 1 157 ? 2.965 36.438 -15.375 1 28.58 157 PHE A C 1
ATOM 1280 O O . PHE A 1 157 ? 2.09 36.156 -16.188 1 28.58 157 PHE A O 1
ATOM 1287 N N . ALA A 1 158 ? 3.137 37.688 -15.023 1 25.98 158 ALA A N 1
ATOM 1288 C CA . ALA A 1 158 ? 2.166 38.719 -15.367 1 25.98 158 ALA A CA 1
ATOM 1289 C C . ALA A 1 158 ? 2.162 39 -16.859 1 25.98 158 ALA A C 1
ATOM 1291 O O . ALA A 1 158 ? 1.111 39.281 -17.453 1 25.98 158 ALA A O 1
ATOM 1292 N N . ARG A 1 159 ? 3.266 38.969 -17.438 1 28.23 159 ARG A N 1
ATOM 1293 C CA . ARG A 1 159 ? 3.277 39.531 -18.781 1 28.23 159 ARG A CA 1
ATOM 1294 C C . ARG A 1 159 ? 2.547 38.594 -19.75 1 28.23 159 ARG A C 1
ATOM 1296 O O . ARG A 1 159 ? 1.991 39.062 -20.75 1 28.23 159 ARG A O 1
ATOM 1303 N N . GLU A 1 160 ? 2.545 37.281 -19.391 1 29.22 160 GLU A N 1
ATOM 1304 C CA . GLU A 1 160 ? 1.882 36.406 -20.359 1 29.22 160 GLU A CA 1
ATOM 1305 C C . GLU A 1 160 ? 0.383 36.688 -20.422 1 29.22 160 GLU A C 1
ATOM 1307 O O . GLU A 1 160 ? -0.245 36.531 -21.469 1 29.22 160 GLU A O 1
ATOM 1312 N N . ILE A 1 161 ? -0.044 37.125 -19.281 1 29.33 161 ILE A N 1
ATOM 1313 C CA . ILE A 1 161 ? -1.48 37.375 -19.344 1 29.33 161 ILE A CA 1
ATOM 1314 C C . ILE A 1 161 ? -1.746 38.688 -20.094 1 29.33 161 ILE A C 1
ATOM 1316 O O . ILE A 1 161 ? -2.869 38.938 -20.547 1 29.33 161 ILE A O 1
ATOM 1320 N N . ALA A 1 162 ? -0.812 39.656 -20.016 1 26.02 162 ALA A N 1
ATOM 1321 C CA . ALA A 1 162 ? -1.181 40.906 -20.672 1 26.02 162 ALA A CA 1
ATOM 1322 C C . ALA A 1 162 ? -1.205 40.75 -22.188 1 26.02 162 ALA A C 1
ATOM 1324 O O . ALA A 1 162 ? -0.2 40.344 -22.797 1 26.02 162 ALA A O 1
ATOM 1325 N N . GLY A 1 163 ? -2.248 40.344 -22.719 1 25.83 163 GLY A N 1
ATOM 1326 C CA . GLY A 1 163 ? -2.596 40.219 -24.125 1 25.83 163 GLY A CA 1
ATOM 1327 C C . GLY A 1 163 ? -2.107 41.406 -24.953 1 25.83 163 GLY A C 1
ATOM 1328 O O . GLY A 1 163 ? -2.033 42.531 -24.453 1 25.83 163 GLY A O 1
ATOM 1329 N N . LYS A 1 164 ? -1.202 41.125 -25.766 1 25.5 164 LYS A N 1
ATOM 1330 C CA . LYS A 1 164 ? -0.971 42.156 -26.797 1 25.5 164 LYS A CA 1
ATOM 1331 C C . LYS A 1 164 ? -2.289 42.688 -27.328 1 25.5 164 LYS A C 1
ATOM 1333 O O . LYS A 1 164 ? -3.279 41.969 -27.422 1 25.5 164 LYS A O 1
ATOM 1338 N N . ASN A 1 165 ? -2.342 43.938 -27.312 1 23.11 165 ASN A N 1
ATOM 1339 C CA . ASN A 1 165 ? -3.232 44.75 -28.141 1 23.11 165 ASN A CA 1
ATOM 1340 C C . ASN A 1 165 ? -3.111 44.406 -29.625 1 23.11 165 ASN A C 1
ATOM 1342 O O . ASN A 1 165 ? -2.027 44.469 -30.203 1 23.11 165 ASN A O 1
ATOM 1346 N N . ASP A 1 166 ? -3.777 43.375 -30.141 1 25.2 166 ASP A N 1
ATOM 1347 C CA . ASP A 1 166 ? -3.984 43.125 -31.562 1 25.2 166 ASP A CA 1
ATOM 1348 C C . ASP A 1 166 ? -4.363 44.406 -32.312 1 25.2 166 ASP A C 1
ATOM 1350 O O . ASP A 1 166 ? -5.465 44.938 -32.125 1 25.2 166 ASP A O 1
ATOM 1354 N N . SER A 1 167 ? -3.469 45.281 -32.531 1 21.95 167 SER A N 1
ATOM 1355 C CA . SER A 1 167 ? -3.879 46.312 -33.469 1 21.95 167 SER A CA 1
ATOM 1356 C C . SER A 1 167 ? -4.387 45.656 -34.781 1 21.95 167 SER A C 1
ATOM 1358 O O . SER A 1 167 ? -5.516 45.938 -35.188 1 21.95 167 SER A O 1
ATOM 1360 N N . GLU A 1 168 ? -3.648 46 -36.094 1 21.47 168 GLU A N 1
ATOM 1361 C CA . GLU A 1 168 ? -4.066 46.5 -37.375 1 21.47 168 GLU A CA 1
ATOM 1362 C C . GLU A 1 168 ? -4.215 45.375 -38.406 1 21.47 168 GLU A C 1
ATOM 1364 O O . GLU A 1 168 ? -4.367 45.594 -39.594 1 21.47 168 GLU A O 1
ATOM 1369 N N . SER A 1 169 ? -3.984 44.094 -38.312 1 21.83 169 SER A N 1
ATOM 1370 C CA . SER A 1 169 ? -4.082 43.469 -39.625 1 21.83 169 SER A CA 1
ATOM 1371 C C . SER A 1 169 ? -5.477 43.656 -40.219 1 21.83 169 SER A C 1
ATOM 1373 O O . SER A 1 169 ? -6.477 43.312 -39.594 1 21.83 169 SER A O 1
ATOM 1375 N N . SER A 1 170 ? -5.648 44.594 -41.25 1 22.77 170 SER A N 1
ATOM 1376 C CA . SER A 1 170 ? -6.625 45 -42.281 1 22.77 170 SER A CA 1
ATOM 1377 C C . SER A 1 170 ? -6.953 43.844 -43.219 1 22.77 170 SER A C 1
ATOM 1379 O O . SER A 1 170 ? -7.516 44.062 -44.281 1 22.77 170 SER A O 1
ATOM 1381 N N . GLU A 1 171 ? -6.473 42.656 -43.281 1 23.38 171 GLU A N 1
ATOM 1382 C CA . GLU A 1 171 ? -6.957 41.969 -44.469 1 23.38 171 GLU A CA 1
ATOM 1383 C C . GLU A 1 171 ? -8.484 41.969 -44.531 1 23.38 171 GLU A C 1
ATOM 1385 O O . GLU A 1 171 ? -9.148 41.938 -43.5 1 23.38 171 GLU A O 1
ATOM 1390 N N . SER A 1 172 ? -9.148 42.25 -45.781 1 24.48 172 SER A N 1
ATOM 1391 C CA . SER A 1 172 ? -10.43 42.438 -46.469 1 24.48 172 SER A CA 1
ATOM 1392 C C . SER A 1 172 ? -11.289 41.188 -46.344 1 24.48 172 SER A C 1
ATOM 1394 O O . SER A 1 172 ? -12.359 41.125 -46.969 1 24.48 172 SER A O 1
ATOM 1396 N N . ASP A 1 173 ? -10.852 40 -46.094 1 25.05 173 ASP A N 1
ATOM 1397 C CA . ASP A 1 173 ? -11.797 39 -46.531 1 25.05 173 ASP A CA 1
ATOM 1398 C C . ASP A 1 173 ? -13.172 39.219 -45.938 1 25.05 173 ASP A C 1
ATOM 1400 O O . ASP A 1 173 ? -13.281 39.656 -44.781 1 25.05 173 ASP A O 1
ATOM 1404 N N . ASN A 1 174 ? -14.328 39.25 -46.625 1 26.77 174 ASN A N 1
ATOM 1405 C CA . ASN A 1 174 ? -15.766 39.406 -46.438 1 26.77 174 ASN A CA 1
ATOM 1406 C C . ASN A 1 174 ? -16.297 38.406 -45.406 1 26.77 174 ASN A C 1
ATOM 1408 O O . ASN A 1 174 ? -17.484 38.094 -45.406 1 26.77 174 ASN A O 1
ATOM 1412 N N . GLU A 1 175 ? -15.586 37.531 -44.812 1 27.88 175 GLU A N 1
ATOM 1413 C CA . GLU A 1 175 ? -16.438 36.656 -44.031 1 27.88 175 GLU A CA 1
ATOM 1414 C C . GLU A 1 175 ? -17.25 37.406 -43 1 27.88 175 GLU A C 1
ATOM 1416 O O . GLU A 1 175 ? -16.766 38.406 -42.438 1 27.88 175 GLU A O 1
ATOM 1421 N N . LYS A 1 176 ? -18.547 37.031 -42.625 1 31.41 176 LYS A N 1
ATOM 1422 C CA . LYS A 1 176 ? -19.531 37.75 -41.812 1 31.41 176 LYS A CA 1
ATOM 1423 C C . LYS A 1 176 ? -19.016 38.031 -40.438 1 31.41 176 LYS A C 1
ATOM 1425 O O . LYS A 1 176 ? -18.531 37.125 -39.75 1 31.41 176 LYS A O 1
ATOM 1430 N N . LYS A 1 177 ? -18.719 39.219 -39.969 1 31.58 177 LYS A N 1
ATOM 1431 C CA . LYS A 1 177 ? -18.422 39.938 -38.719 1 31.58 177 LYS A CA 1
ATOM 1432 C C . LYS A 1 177 ? -19.203 39.344 -37.531 1 31.58 177 LYS A C 1
ATOM 1434 O O . LYS A 1 177 ? -20.422 39.469 -37.5 1 31.58 177 LYS A O 1
ATOM 1439 N N . LYS A 1 178 ? -18.75 38.344 -37.062 1 36.25 178 LYS A N 1
ATOM 1440 C CA . LYS A 1 178 ? -19.484 38.031 -35.844 1 36.25 178 LYS A CA 1
ATOM 1441 C C . LYS A 1 178 ? -19.703 39.312 -35.031 1 36.25 178 LYS A C 1
ATOM 1443 O O . LYS A 1 178 ? -18.812 40.188 -34.969 1 36.25 178 LYS A O 1
ATOM 1448 N N . PRO A 1 179 ? -20.891 39.656 -34.594 1 34.47 179 PRO A N 1
ATOM 1449 C CA . PRO A 1 179 ? -21.094 40.938 -33.875 1 34.47 179 PRO A CA 1
ATOM 1450 C C . PRO A 1 179 ? -20.125 41.094 -32.688 1 34.47 179 PRO A C 1
ATOM 1452 O O . PRO A 1 179 ? -20 40.188 -31.859 1 34.47 179 PRO A O 1
ATOM 1455 N N . ILE A 1 180 ? -18.844 41.688 -32.781 1 38.72 180 ILE A N 1
ATOM 1456 C CA . ILE A 1 180 ? -18 42.156 -31.672 1 38.72 180 ILE A CA 1
ATOM 1457 C C . ILE A 1 180 ? -18.891 42.719 -30.547 1 38.72 180 ILE A C 1
ATOM 1459 O O . ILE A 1 180 ? -19.625 43.656 -30.75 1 38.72 180 ILE A O 1
ATOM 1463 N N . VAL A 1 181 ? -19.219 41.844 -29.641 1 49.66 181 VAL A N 1
ATOM 1464 C CA . VAL A 1 181 ? -19.938 42.375 -28.469 1 49.66 181 VAL A CA 1
ATOM 1465 C C . VAL A 1 181 ? -19.281 43.656 -28 1 49.66 181 VAL A C 1
ATOM 1467 O O . VAL A 1 181 ? -18.078 43.688 -27.75 1 49.66 181 VAL A O 1
ATOM 1470 N N . GLU A 1 182 ? -19.688 44.75 -28.344 1 54.12 182 GLU A N 1
ATOM 1471 C CA . GLU A 1 182 ? -19.25 46.094 -27.906 1 54.12 182 GLU A CA 1
ATOM 1472 C C . GLU A 1 182 ? -19.25 46.188 -26.375 1 54.12 182 GLU A C 1
ATOM 1474 O O . GLU A 1 182 ? -20.266 45.906 -25.734 1 54.12 182 GLU A O 1
ATOM 1479 N N . ILE A 1 183 ? -18.062 46.125 -25.734 1 65.69 183 ILE A N 1
ATOM 1480 C CA . ILE A 1 183 ? -17.891 46.25 -24.281 1 65.69 183 ILE A CA 1
ATOM 1481 C C . ILE A 1 183 ? -18.109 47.719 -23.875 1 65.69 183 ILE A C 1
ATOM 1483 O O . ILE A 1 183 ? -17.5 48.625 -24.438 1 65.69 183 ILE A O 1
ATOM 1487 N N . ASN A 1 184 ? -19.25 47.938 -23.297 1 66.38 184 ASN A N 1
ATOM 1488 C CA . ASN A 1 184 ? -19.516 49.25 -22.734 1 66.38 184 ASN A CA 1
ATOM 1489 C C . ASN A 1 184 ? -19.641 49.219 -21.219 1 66.38 184 ASN A C 1
ATOM 1491 O O . ASN A 1 184 ? -19.469 48.156 -20.609 1 66.38 184 ASN A O 1
ATOM 1495 N N . LYS A 1 185 ? -19.812 50.281 -20.609 1 68.75 185 LYS A N 1
ATOM 1496 C CA . LYS A 1 185 ? -19.891 50.469 -19.172 1 68.75 185 LYS A CA 1
ATOM 1497 C C . LYS A 1 185 ? -20.984 49.625 -18.547 1 68.75 185 LYS A C 1
ATOM 1499 O O . LYS A 1 185 ? -20.906 49.25 -17.391 1 68.75 185 LYS A O 1
ATOM 1504 N N . ASP A 1 186 ? -21.875 49.125 -19.422 1 64.81 186 ASP A N 1
ATOM 1505 C CA . ASP A 1 186 ? -23.031 48.375 -18.906 1 64.81 186 ASP A CA 1
ATOM 1506 C C . ASP A 1 186 ? -22.906 46.875 -19.219 1 64.81 186 ASP A C 1
ATOM 1508 O O . ASP A 1 186 ? -23.859 46.125 -19 1 64.81 186 ASP A O 1
ATOM 1512 N N . SER A 1 187 ? -21.781 46.562 -19.516 1 74.31 187 SER A N 1
ATOM 1513 C CA . SER A 1 187 ? -21.594 45.156 -19.859 1 74.31 187 SER A CA 1
ATOM 1514 C C . SER A 1 187 ? -21.625 44.281 -18.625 1 74.31 187 SER A C 1
ATOM 1516 O O . SER A 1 187 ? -21.078 44.656 -17.578 1 74.31 187 SER A O 1
ATOM 1518 N N . ASP A 1 188 ? -22.344 43.156 -18.75 1 82.38 188 ASP A N 1
ATOM 1519 C CA . ASP A 1 188 ? -22.453 42.219 -17.641 1 82.38 188 ASP A CA 1
ATOM 1520 C C . ASP A 1 188 ? -21.328 41.188 -17.672 1 82.38 188 ASP A C 1
ATOM 1522 O O . ASP A 1 188 ? -20.469 41.219 -18.547 1 82.38 188 ASP A O 1
ATOM 1526 N N . PHE A 1 189 ? -21.172 40.469 -16.656 1 89.69 189 PHE A N 1
ATOM 1527 C CA . PHE A 1 189 ? -20.094 39.5 -16.516 1 89.69 189 PHE A CA 1
ATOM 1528 C C . PHE A 1 189 ? -20.156 38.438 -17.625 1 89.69 189 PHE A C 1
ATOM 1530 O O . PHE A 1 189 ? -19.125 37.906 -18.016 1 89.69 189 PHE A O 1
ATOM 1537 N N . GLN A 1 190 ? -21.281 38.188 -18.234 1 86.38 190 GLN A N 1
ATOM 1538 C CA . GLN A 1 190 ? -21.438 37.219 -19.328 1 86.38 190 GLN A CA 1
ATOM 1539 C C . GLN A 1 190 ? -20.719 37.719 -20.594 1 86.38 190 GLN A C 1
ATOM 1541 O O . GLN A 1 190 ? -20.016 36.938 -21.25 1 86.38 190 GLN A O 1
ATOM 1546 N N . SER A 1 191 ? -20.922 38.969 -20.812 1 84.88 191 SER A N 1
ATOM 1547 C CA . SER A 1 191 ? -20.281 39.531 -21.984 1 84.88 191 SER A CA 1
ATOM 1548 C C . SER A 1 191 ? -18.766 39.594 -21.812 1 84.88 191 SER A C 1
ATOM 1550 O O . SER A 1 191 ? -18.031 39.344 -22.781 1 84.88 191 SER A O 1
ATOM 1552 N N . LEU A 1 192 ? -18.391 39.875 -20.641 1 86.44 192 LEU A N 1
ATOM 1553 C CA . LEU A 1 192 ? -16.953 39.938 -20.359 1 86.44 192 LEU A CA 1
ATOM 1554 C C . LEU A 1 192 ? -16.328 38.562 -20.469 1 86.44 192 LEU A C 1
ATOM 1556 O O . LEU A 1 192 ? -15.188 38.406 -20.938 1 86.44 192 LEU A O 1
ATOM 1560 N N . TYR A 1 193 ? -17.047 37.625 -20.016 1 86.44 193 TYR A N 1
ATOM 1561 C CA . TYR A 1 193 ? -16.578 36.25 -20.094 1 86.44 193 TYR A CA 1
ATOM 1562 C C . TYR A 1 193 ? -16.406 35.812 -21.547 1 86.44 193 TYR A C 1
ATOM 1564 O O . TYR A 1 193 ? -15.438 35.125 -21.891 1 86.44 193 TYR A O 1
ATOM 1572 N N . GLN A 1 194 ? -17.297 36.125 -22.391 1 79.38 194 GLN A N 1
ATOM 1573 C CA . GLN A 1 194 ? -17.219 35.781 -23.812 1 79.38 194 GLN A CA 1
ATOM 1574 C C . GLN A 1 194 ? -15.992 36.406 -24.453 1 79.38 194 GLN A C 1
ATOM 1576 O O . GLN A 1 194 ? -15.312 35.781 -25.266 1 79.38 194 GLN A O 1
ATOM 1581 N N . LEU A 1 195 ? -15.766 37.531 -24 1 76.69 195 LEU A N 1
ATOM 1582 C CA . LEU A 1 195 ? -14.586 38.219 -24.5 1 76.69 195 LEU A CA 1
ATOM 1583 C C . LEU A 1 195 ? -13.312 37.531 -24.016 1 76.69 195 LEU A C 1
ATOM 1585 O O . LEU A 1 195 ? -12.344 37.406 -24.766 1 76.69 195 LEU A O 1
ATOM 1589 N N . TYR A 1 196 ? -13.336 37.219 -22.75 1 77.75 196 TYR A N 1
ATOM 1590 C CA . TYR A 1 196 ? -12.195 36.562 -22.141 1 77.75 196 TYR A CA 1
ATOM 1591 C C . TYR A 1 196 ? -11.859 35.281 -22.875 1 77.75 196 TYR A C 1
ATOM 1593 O O . TYR A 1 196 ? -10.688 34.969 -23.109 1 77.75 196 TYR A O 1
ATOM 1601 N N . ASN A 1 197 ? -12.773 34.469 -23.25 1 72.69 197 ASN A N 1
ATOM 1602 C CA . ASN A 1 197 ? -12.562 33.188 -23.891 1 72.69 197 ASN A CA 1
ATOM 1603 C C . ASN A 1 197 ? -12.117 33.344 -25.344 1 72.69 197 ASN A C 1
ATOM 1605 O O . ASN A 1 197 ? -11.516 32.438 -25.906 1 72.69 197 ASN A O 1
ATOM 1609 N N . GLU A 1 198 ? -12.445 34.406 -25.922 1 62.34 198 GLU A N 1
ATOM 1610 C CA . GLU A 1 198 ? -12.047 34.656 -27.297 1 62.34 198 GLU A CA 1
ATOM 1611 C C . GLU A 1 198 ? -10.594 35.125 -27.391 1 62.34 198 GLU A C 1
ATOM 1613 O O . GLU A 1 198 ? -9.961 35 -28.438 1 62.34 198 GLU A O 1
ATOM 1618 N N . ASN A 1 199 ? -10.117 35.562 -26.141 1 56.91 199 ASN A N 1
ATOM 1619 C CA . ASN A 1 199 ? -8.734 36.031 -26.109 1 56.91 199 ASN A CA 1
ATOM 1620 C C . ASN A 1 199 ? -7.766 34.906 -25.75 1 56.91 199 ASN A C 1
ATOM 1622 O O . ASN A 1 199 ? -7.832 34.344 -24.656 1 56.91 199 ASN A O 1
ATOM 1626 N N . PRO A 1 200 ? -7.008 34.219 -26.562 1 51.62 200 PRO A N 1
ATOM 1627 C CA . PRO A 1 200 ? -6.129 33.094 -26.344 1 51.62 200 PRO A CA 1
ATOM 1628 C C . PRO A 1 200 ? -5.121 33.312 -25.219 1 51.62 200 PRO A C 1
ATOM 1630 O O . PRO A 1 200 ? -4.598 32.344 -24.641 1 51.62 200 PRO A O 1
ATOM 1633 N N . LYS A 1 201 ? -4.711 34.5 -24.953 1 45.69 201 LYS A N 1
ATOM 1634 C CA . LYS A 1 201 ? -3.645 34.781 -24 1 45.69 201 LYS A CA 1
ATOM 1635 C C . LYS A 1 201 ? -4.008 34.25 -22.609 1 45.69 201 LYS A C 1
ATOM 1637 O O . LYS A 1 201 ? -3.137 33.812 -21.859 1 45.69 201 LYS A O 1
ATOM 1642 N N . PHE A 1 202 ? -5.184 34.438 -22.359 1 45.69 202 PHE A N 1
ATOM 1643 C CA . PHE A 1 202 ? -5.562 34.156 -20.984 1 45.69 202 PHE A CA 1
ATOM 1644 C C . PHE A 1 202 ? -5.684 32.625 -20.766 1 45.69 202 PHE A C 1
ATOM 1646 O O . PHE A 1 202 ? -5.66 32.156 -19.641 1 45.69 202 PHE A O 1
ATOM 1653 N N . ARG A 1 203 ? -5.867 31.891 -21.797 1 45.62 203 ARG A N 1
ATOM 1654 C CA . ARG A 1 203 ? -6.031 30.453 -21.703 1 45.62 203 ARG A CA 1
ATOM 1655 C C . ARG A 1 203 ? -4.797 29.797 -21.094 1 45.62 203 ARG A C 1
ATOM 1657 O O . ARG A 1 203 ? -4.852 28.641 -20.656 1 45.62 203 ARG A O 1
ATOM 1664 N N . GLN A 1 204 ? -3.732 30.484 -21.109 1 41.28 204 GLN A N 1
ATOM 1665 C CA . GLN A 1 204 ? -2.486 29.812 -20.766 1 41.28 204 GLN A CA 1
ATOM 1666 C C . GLN A 1 204 ? -2.291 29.75 -19.25 1 41.28 204 GLN A C 1
ATOM 1668 O O . GLN A 1 204 ? -1.319 29.172 -18.766 1 41.28 204 GLN A O 1
ATOM 1673 N N . LEU A 1 205 ? -3.072 30.531 -18.562 1 42.75 205 LEU A N 1
ATOM 1674 C CA . LEU A 1 205 ? -2.754 30.453 -17.141 1 42.75 205 LEU A CA 1
ATOM 1675 C C . LEU A 1 205 ? -3.172 29.094 -16.562 1 42.75 205 LEU A C 1
ATOM 1677 O O . LEU A 1 205 ? -4.359 28.766 -16.547 1 42.75 205 LEU A O 1
ATOM 1681 N N . LYS A 1 206 ? -2.34 28.203 -16.641 1 44.06 206 LYS A N 1
ATOM 1682 C CA . LYS A 1 206 ? -2.457 26.828 -16.172 1 44.06 206 LYS A CA 1
ATOM 1683 C C . LYS A 1 206 ? -2.947 26.766 -14.727 1 44.06 206 LYS A C 1
ATOM 1685 O O . LYS A 1 206 ? -2.691 27.688 -13.945 1 44.06 206 LYS A O 1
ATOM 1690 N N . ASN A 1 207 ? -3.855 25.969 -14.492 1 44.25 207 ASN A N 1
ATOM 1691 C CA . ASN A 1 207 ? -4.312 25.594 -13.164 1 44.25 207 ASN A CA 1
ATOM 1692 C C . ASN A 1 207 ? -3.143 25.219 -12.258 1 44.25 207 ASN A C 1
ATOM 1694 O O . ASN A 1 207 ? -2.367 24.312 -12.578 1 44.25 207 ASN A O 1
ATOM 1698 N N . PHE A 1 208 ? -2.588 26.109 -11.469 1 42.88 208 PHE A N 1
ATOM 1699 C CA . PHE A 1 208 ? -1.479 25.922 -10.539 1 42.88 208 PHE A CA 1
ATOM 1700 C C . PHE A 1 208 ? -1.892 25.031 -9.375 1 42.88 208 PHE A C 1
ATOM 1702 O O . PHE A 1 208 ? -2.957 25.219 -8.789 1 42.88 208 PHE A O 1
ATOM 1709 N N . ASN A 1 209 ? -1.429 23.844 -9.375 1 44.53 209 ASN A N 1
ATOM 1710 C CA . ASN A 1 209 ? -1.687 23.016 -8.195 1 44.53 209 ASN A CA 1
ATOM 1711 C C . ASN A 1 209 ? -0.625 23.219 -7.121 1 44.53 209 ASN A C 1
ATOM 1713 O O . ASN A 1 209 ? 0.464 23.719 -7.406 1 44.53 209 ASN A O 1
ATOM 1717 N N . GLN A 1 210 ? -0.912 23.094 -5.945 1 43.41 210 GLN A N 1
ATOM 1718 C CA . GLN A 1 210 ? -0.086 23.203 -4.75 1 43.41 210 GLN A CA 1
ATOM 1719 C C . GLN A 1 210 ? 1.301 22.609 -4.98 1 43.41 210 GLN A C 1
ATOM 1721 O O . GLN A 1 210 ? 2.297 23.125 -4.48 1 43.41 210 GLN A O 1
ATOM 1726 N N . ASN A 1 211 ? 1.273 21.484 -5.527 1 43.53 211 ASN A N 1
ATOM 1727 C CA . ASN A 1 211 ? 2.525 20.75 -5.676 1 43.53 211 ASN A CA 1
ATOM 1728 C C . ASN A 1 211 ? 3.488 21.469 -6.613 1 43.53 211 ASN A C 1
ATOM 1730 O O . ASN A 1 211 ? 4.637 21.047 -6.781 1 43.53 211 ASN A O 1
ATOM 1734 N N . ASP A 1 212 ? 2.994 22.625 -7.059 1 45.09 212 ASP A N 1
ATOM 1735 C CA . ASP A 1 212 ? 3.791 23.344 -8.047 1 45.09 212 ASP A CA 1
ATOM 1736 C C . ASP A 1 212 ? 4.742 24.328 -7.371 1 45.09 212 ASP A C 1
ATOM 1738 O O . ASP A 1 212 ? 5.633 24.875 -8.016 1 45.09 212 ASP A O 1
ATOM 1742 N N . ILE A 1 213 ? 4.48 24.609 -6.117 1 46.22 213 ILE A N 1
ATOM 1743 C CA . ILE A 1 213 ? 5.355 25.594 -5.48 1 46.22 213 ILE A CA 1
ATOM 1744 C C . ILE A 1 213 ? 6.488 24.875 -4.754 1 46.22 213 ILE A C 1
ATOM 1746 O O . ILE A 1 213 ? 6.375 24.562 -3.566 1 46.22 213 ILE A O 1
ATOM 1750 N N . LEU A 1 214 ? 7.219 24.047 -5.457 1 49.97 214 LEU A N 1
ATOM 1751 C CA . LEU A 1 214 ? 8.414 23.406 -4.922 1 49.97 214 LEU A CA 1
ATOM 1752 C C . LEU A 1 214 ? 9.656 24.25 -5.207 1 49.97 214 LEU A C 1
ATOM 1754 O O . LEU A 1 214 ? 9.781 24.828 -6.285 1 49.97 214 LEU A O 1
ATOM 1758 N N . TYR A 1 215 ? 10.219 24.578 -4.051 1 42.97 215 TYR A N 1
ATOM 1759 C CA . TYR A 1 215 ? 11.5 25.266 -4.23 1 42.97 215 TYR A CA 1
ATOM 1760 C C . TYR A 1 215 ? 12.586 24.266 -4.625 1 42.97 215 TYR A C 1
ATOM 1762 O O . TYR A 1 215 ? 12.945 23.391 -3.844 1 42.97 215 TYR A O 1
ATOM 1770 N N . GLU A 1 216 ? 12.406 23.625 -5.781 1 45.78 216 GLU A N 1
ATOM 1771 C CA . GLU A 1 216 ? 13.438 22.703 -6.246 1 45.78 216 GLU A CA 1
ATOM 1772 C C . GLU A 1 216 ? 14.594 23.469 -6.895 1 45.78 216 GLU A C 1
ATOM 1774 O O . GLU A 1 216 ? 14.383 24.438 -7.613 1 45.78 216 GLU A O 1
ATOM 1779 N N . VAL A 1 217 ? 15.688 23.469 -6.172 1 37.88 217 VAL A N 1
ATOM 1780 C CA . VAL A 1 217 ? 16.859 23.969 -6.883 1 37.88 217 VAL A CA 1
ATOM 1781 C C . VAL A 1 217 ? 17.203 23.031 -8.039 1 37.88 217 VAL A C 1
ATOM 1783 O O . VAL A 1 217 ? 17.266 21.812 -7.855 1 37.88 217 VAL A O 1
ATOM 1786 N N . ASN A 1 218 ? 16.797 23.344 -9.18 1 33.72 218 ASN A N 1
ATOM 1787 C CA . ASN A 1 218 ? 17.047 22.578 -10.398 1 33.72 218 ASN A CA 1
ATOM 1788 C C . ASN A 1 218 ? 18.375 21.828 -10.312 1 33.72 218 ASN A C 1
ATOM 1790 O O . ASN A 1 218 ? 18.484 20.719 -10.836 1 33.72 218 ASN A O 1
ATOM 1794 N N . GLU A 1 219 ? 19.609 22.688 -10.57 1 37.22 219 GLU A N 1
ATOM 1795 C CA . GLU A 1 219 ? 20.906 22.156 -10.977 1 37.22 219 GLU A CA 1
ATOM 1796 C C . GLU A 1 219 ? 21.578 21.422 -9.828 1 37.22 219 GLU A C 1
ATOM 1798 O O . GLU A 1 219 ? 21.516 21.859 -8.672 1 37.22 219 GLU A O 1
ATOM 1803 N N . ASP A 1 220 ? 21.672 20.297 -9.836 1 40.41 220 ASP A N 1
ATOM 1804 C CA . ASP A 1 220 ? 22.547 19.594 -8.914 1 40.41 220 ASP A CA 1
ATOM 1805 C C . ASP A 1 220 ? 23.797 20.422 -8.602 1 40.41 220 ASP A C 1
ATOM 1807 O O . ASP A 1 220 ? 24.703 20.5 -9.43 1 40.41 220 ASP A O 1
ATOM 1811 N N . PRO A 1 221 ? 23.875 21.594 -8.156 1 42.97 221 PRO A N 1
ATOM 1812 C CA . PRO A 1 221 ? 25.188 22.062 -7.703 1 42.97 221 PRO A CA 1
ATOM 1813 C C . PRO A 1 221 ? 26.109 20.938 -7.258 1 42.97 221 PRO A C 1
ATOM 1815 O O . PRO A 1 221 ? 25.641 19.953 -6.676 1 42.97 221 PRO A O 1
ATOM 1818 N N . LEU A 1 222 ? 27.062 20.719 -8.109 1 50.34 222 LEU A N 1
ATOM 1819 C CA . LEU A 1 222 ? 28.031 19.75 -7.586 1 50.34 222 LEU A CA 1
ATOM 1820 C C . LEU A 1 222 ? 28.172 19.891 -6.074 1 50.34 222 LEU A C 1
ATOM 1822 O O . LEU A 1 222 ? 28.828 20.812 -5.594 1 50.34 222 LEU A O 1
ATOM 1826 N N . ILE A 1 223 ? 27.125 19.719 -5.391 1 64.88 223 ILE A N 1
ATOM 1827 C CA . ILE A 1 223 ? 27.203 19.766 -3.934 1 64.88 223 ILE A CA 1
ATOM 1828 C C . ILE A 1 223 ? 28.031 18.594 -3.42 1 64.88 223 ILE A C 1
ATOM 1830 O O . ILE A 1 223 ? 27.766 17.438 -3.742 1 64.88 223 ILE A O 1
ATOM 1834 N N . GLY A 1 224 ? 29.281 18.969 -3.145 1 70.25 224 GLY A N 1
ATOM 1835 C CA . GLY A 1 224 ? 30.141 18 -2.492 1 70.25 224 GLY A CA 1
ATOM 1836 C C . GLY A 1 224 ? 30.469 18.359 -1.053 1 70.25 224 GLY A C 1
ATOM 1837 O O . GLY A 1 224 ? 29.969 19.359 -0.531 1 70.25 224 GLY A O 1
ATOM 1838 N N . ILE A 1 225 ? 31.078 17.484 -0.397 1 78.5 225 ILE A N 1
ATOM 1839 C CA . ILE A 1 225 ? 31.547 17.75 0.96 1 78.5 225 ILE A CA 1
ATOM 1840 C C . ILE A 1 225 ? 32.875 18.484 0.914 1 78.5 225 ILE A C 1
ATOM 1842 O O . ILE A 1 225 ? 33.812 18.047 0.228 1 78.5 225 ILE A O 1
ATOM 1846 N N . SER A 1 226 ? 32.875 19.672 1.44 1 77.06 226 SER A N 1
ATOM 1847 C CA . SER A 1 226 ? 34.094 20.469 1.482 1 77.06 226 SER A CA 1
ATOM 1848 C C . SER A 1 226 ? 34.812 20.328 2.828 1 77.06 226 SER A C 1
ATOM 1850 O O . SER A 1 226 ? 34.25 19.734 3.764 1 77.06 226 SER A O 1
ATOM 1852 N N . ASP A 1 227 ? 35.969 20.891 2.973 1 77.81 227 ASP A N 1
ATOM 1853 C CA . ASP A 1 227 ? 36.781 20.828 4.199 1 77.81 227 ASP A CA 1
ATOM 1854 C C . ASP A 1 227 ? 36.156 21.719 5.281 1 77.81 227 ASP A C 1
ATOM 1856 O O . ASP A 1 227 ? 36.438 21.547 6.469 1 77.81 227 ASP A O 1
ATOM 1860 N N . GLU A 1 228 ? 35.281 22.531 4.891 1 82.56 228 GLU A N 1
ATOM 1861 C CA . GLU A 1 228 ? 34.625 23.422 5.855 1 82.56 228 GLU A CA 1
ATOM 1862 C C . GLU A 1 228 ? 33.438 22.734 6.508 1 82.56 228 GLU A C 1
ATOM 1864 O O . GLU A 1 228 ? 32.969 23.156 7.574 1 82.56 228 GLU A O 1
ATOM 1869 N N . ASP A 1 229 ? 33.062 21.672 5.875 1 88.44 229 ASP A N 1
ATOM 1870 C CA . ASP A 1 229 ? 31.859 21 6.387 1 88.44 229 ASP A CA 1
ATOM 1871 C C . ASP A 1 229 ? 32.188 20.188 7.637 1 88.44 229 ASP A C 1
ATOM 1873 O O . ASP A 1 229 ? 33.281 19.578 7.727 1 88.44 229 ASP A O 1
ATOM 1877 N N . SER A 1 230 ? 31.438 20.297 8.656 1 91.56 230 SER A N 1
ATOM 1878 C CA . SER A 1 230 ? 31.594 19.547 9.898 1 91.56 230 SER A CA 1
ATOM 1879 C C . SER A 1 230 ? 30.375 18.688 10.195 1 91.56 230 SER A C 1
ATOM 1881 O O . SER A 1 230 ? 29.234 19.141 10.07 1 91.56 230 SER A O 1
ATOM 1883 N N . LEU A 1 231 ? 30.719 17.5 10.602 1 93.81 231 LEU A N 1
ATOM 1884 C CA . LEU A 1 231 ? 29.656 16.547 10.93 1 93.81 231 LEU A CA 1
ATOM 1885 C C . LEU A 1 231 ? 29.422 16.484 12.43 1 93.81 231 LEU A C 1
ATOM 1887 O O . LEU A 1 231 ? 30.359 16.25 13.195 1 93.81 231 LEU A O 1
ATOM 1891 N N . LEU A 1 232 ? 28.234 16.781 12.797 1 96.56 232 LEU A N 1
ATOM 1892 C CA . LEU A 1 232 ? 27.828 16.641 14.188 1 96.56 232 LEU A CA 1
ATOM 1893 C C . LEU A 1 232 ? 27.047 15.352 14.398 1 96.56 232 LEU A C 1
ATOM 1895 O O . LEU A 1 232 ? 25.844 15.281 14.102 1 96.56 232 LEU A O 1
ATOM 1899 N N . ILE A 1 233 ? 27.656 14.359 14.945 1 96.5 233 ILE A N 1
ATOM 1900 C CA . ILE A 1 233 ? 27.078 13.031 15.07 1 96.5 233 ILE A CA 1
ATOM 1901 C C . ILE A 1 233 ? 26.516 12.844 16.484 1 96.5 233 ILE A C 1
ATOM 1903 O O . ILE A 1 233 ? 27.203 13.109 17.469 1 96.5 233 ILE A O 1
ATOM 1907 N N . SER A 1 234 ? 25.312 12.453 16.516 1 96.75 234 SER A N 1
ATOM 1908 C CA . SER A 1 234 ? 24.688 12.188 17.812 1 96.75 234 SER A CA 1
ATOM 1909 C C . SER A 1 234 ? 24.203 10.75 17.906 1 96.75 234 SER A C 1
ATOM 1911 O O . SER A 1 234 ? 23.344 10.328 17.125 1 96.75 234 SER A O 1
ATOM 1913 N N . THR A 1 235 ? 24.734 10.008 18.719 1 94.62 235 THR A N 1
ATOM 1914 C CA . THR A 1 235 ? 24.25 8.703 19.156 1 94.62 235 THR A CA 1
ATOM 1915 C C . THR A 1 235 ? 23.891 8.727 20.641 1 94.62 235 THR A C 1
ATOM 1917 O O . THR A 1 235 ? 24.312 9.625 21.375 1 94.62 235 THR A O 1
ATOM 1920 N N . PHE A 1 236 ? 23 7.867 21.016 1 92.5 236 PHE A N 1
ATOM 1921 C CA . PHE A 1 236 ? 22.594 7.938 22.422 1 92.5 236 PHE A CA 1
ATOM 1922 C C . PHE A 1 236 ? 23.781 7.691 23.344 1 92.5 236 PHE A C 1
ATOM 1924 O O . PHE A 1 236 ? 24 8.438 24.297 1 92.5 236 PHE A O 1
ATOM 1931 N N . TYR A 1 237 ? 24.594 6.629 23.094 1 90.62 237 TYR A N 1
ATOM 1932 C CA . TYR A 1 237 ? 25.859 6.387 23.781 1 90.62 237 TYR A CA 1
ATOM 1933 C C . TYR A 1 237 ? 27.031 6.617 22.844 1 90.62 237 TYR A C 1
ATOM 1935 O O . TYR A 1 237 ? 26.922 6.398 21.625 1 90.62 237 TYR A O 1
ATOM 1943 N N . LEU A 1 238 ? 28.094 7.059 23.406 1 92.88 238 LEU A N 1
ATOM 1944 C CA . LEU A 1 238 ? 29.312 7.168 22.609 1 92.88 238 LEU A CA 1
ATOM 1945 C C . LEU A 1 238 ? 29.75 5.801 22.109 1 92.88 238 LEU A C 1
ATOM 1947 O O . LEU A 1 238 ? 29.562 4.789 22.781 1 92.88 238 LEU A O 1
ATOM 1951 N N . PRO A 1 239 ? 30.266 5.738 20.906 1 90.25 239 PRO A N 1
ATOM 1952 C CA . PRO A 1 239 ? 30.656 4.449 20.328 1 90.25 239 PRO A CA 1
ATOM 1953 C C . PRO A 1 239 ? 31.938 3.891 20.938 1 90.25 239 PRO A C 1
ATOM 1955 O O . PRO A 1 239 ? 32.656 3.115 20.281 1 90.25 239 PRO A O 1
ATOM 1958 N N . ILE A 1 240 ? 32.281 4.41 22.156 1 89.88 240 ILE A N 1
ATOM 1959 C CA . ILE A 1 240 ? 33.5 3.945 22.844 1 89.88 240 ILE A CA 1
ATOM 1960 C C . ILE A 1 240 ? 33.156 3.686 24.312 1 89.88 240 ILE A C 1
ATOM 1962 O O . ILE A 1 240 ? 32.156 4.184 24.828 1 89.88 240 ILE A O 1
ATOM 1966 N N . VAL A 1 241 ? 34.031 2.82 24.828 1 88.56 241 VAL A N 1
ATOM 1967 C CA . VAL A 1 241 ? 34 2.584 26.281 1 88.56 241 VAL A CA 1
ATOM 1968 C C . VAL A 1 241 ? 35.281 3.121 26.906 1 88.56 241 VAL A C 1
ATOM 1970 O O . VAL A 1 241 ? 36.375 2.971 26.344 1 88.56 241 VAL A O 1
ATOM 1973 N N . VAL A 1 242 ? 35.125 3.889 28 1 92.5 242 VAL A N 1
ATOM 1974 C CA . VAL A 1 242 ? 36.281 4.461 28.688 1 92.5 242 VAL A CA 1
ATOM 1975 C C . VAL A 1 242 ? 36.562 3.67 29.969 1 92.5 242 VAL A C 1
ATOM 1977 O O . VAL A 1 242 ? 35.656 3.459 30.781 1 92.5 242 VAL A O 1
ATOM 1980 N N . ILE A 1 243 ? 37.75 3.182 30.047 1 92.31 243 ILE A N 1
ATOM 1981 C CA . ILE A 1 243 ? 38.188 2.465 31.25 1 92.31 243 ILE A CA 1
ATOM 1982 C C . ILE A 1 243 ? 39 3.393 32.156 1 92.31 243 ILE A C 1
ATOM 1984 O O . ILE A 1 243 ? 40.031 3.912 31.734 1 92.31 243 ILE A O 1
ATOM 1988 N N . LYS A 1 244 ? 38.5 3.621 33.25 1 93.44 244 LYS A N 1
ATOM 1989 C CA . LYS A 1 244 ? 39.25 4.41 34.25 1 93.44 244 LYS A CA 1
ATOM 1990 C C . LYS A 1 244 ? 40.156 3.523 35.062 1 93.44 244 LYS A C 1
ATOM 1992 O O . LYS A 1 244 ? 39.719 2.68 35.844 1 93.44 244 LYS A O 1
ATOM 1997 N N . LYS A 1 245 ? 41.406 3.777 34.938 1 91.38 245 LYS A N 1
ATOM 1998 C CA . LYS A 1 245 ? 42.406 2.994 35.656 1 91.38 245 LYS A CA 1
ATOM 1999 C C . LYS A 1 245 ? 42.531 3.451 37.094 1 91.38 245 LYS A C 1
ATOM 2001 O O . LYS A 1 245 ? 42.062 4.523 37.469 1 91.38 245 LYS A O 1
ATOM 2006 N N . GLN A 1 246 ? 43.219 2.609 37.969 1 88.19 246 GLN A N 1
ATOM 2007 C CA . GLN A 1 246 ? 43.375 2.895 39.375 1 88.19 246 GLN A CA 1
ATOM 2008 C C . GLN A 1 246 ? 44.281 4.125 39.594 1 88.19 246 GLN A C 1
ATOM 2010 O O . GLN A 1 246 ? 44.125 4.836 40.594 1 88.19 246 GLN A O 1
ATOM 2015 N N . ASP A 1 247 ? 45.156 4.473 38.656 1 87.94 247 ASP A N 1
ATOM 2016 C CA . ASP A 1 247 ? 46.062 5.617 38.75 1 87.94 247 ASP A CA 1
ATOM 2017 C C . ASP A 1 247 ? 45.375 6.906 38.312 1 87.94 247 ASP A C 1
ATOM 2019 O O . ASP A 1 247 ? 45.969 7.988 38.375 1 87.94 247 ASP A O 1
ATOM 2023 N N . GLY A 1 248 ? 44.062 6.797 37.906 1 85.69 248 GLY A N 1
ATOM 2024 C CA . GLY A 1 248 ? 43.281 7.969 37.531 1 85.69 248 GLY A CA 1
ATOM 2025 C C . GLY A 1 248 ? 43.312 8.234 36.031 1 85.69 248 GLY A C 1
ATOM 2026 O O . GLY A 1 248 ? 42.594 9.102 35.562 1 85.69 248 GLY A O 1
ATOM 2027 N N . GLN A 1 249 ? 44.125 7.473 35.344 1 90.19 249 GLN A N 1
ATOM 2028 C CA . GLN A 1 249 ? 44.219 7.656 33.875 1 90.19 249 GLN A CA 1
ATOM 2029 C C . GLN A 1 249 ? 43.125 6.91 33.156 1 90.19 249 GLN A C 1
ATOM 2031 O O . GLN A 1 249 ? 42.5 6 33.719 1 90.19 249 GLN A O 1
ATOM 2036 N N . TYR A 1 250 ? 42.781 7.414 31.922 1 93.31 250 TYR A N 1
ATOM 2037 C CA . TYR A 1 250 ? 41.688 6.832 31.141 1 93.31 250 TYR A CA 1
ATOM 2038 C C . TYR A 1 250 ? 42.219 6.086 29.938 1 93.31 250 TYR A C 1
ATOM 2040 O O . TYR A 1 250 ? 43.25 6.477 29.359 1 93.31 250 TYR A O 1
ATOM 2048 N N . GLU A 1 251 ? 41.594 4.984 29.625 1 91.94 251 GLU A N 1
ATOM 2049 C CA . GLU A 1 251 ? 41.875 4.23 28.391 1 91.94 251 GLU A CA 1
ATOM 2050 C C . GLU A 1 251 ? 40.594 4.051 27.578 1 91.94 251 GLU A C 1
ATOM 2052 O O . GLU A 1 251 ? 39.5 3.814 28.141 1 91.94 251 GLU A O 1
ATOM 2057 N N . ARG A 1 252 ? 40.781 4.277 26.281 1 89 252 ARG A N 1
ATOM 2058 C CA . ARG A 1 252 ? 39.594 4.16 25.422 1 89 252 ARG A CA 1
ATOM 2059 C C . ARG A 1 252 ? 39.562 2.805 24.719 1 89 252 ARG A C 1
ATOM 2061 O O . ARG A 1 252 ? 40.625 2.301 24.297 1 89 252 ARG A O 1
ATOM 2068 N N . ARG A 1 253 ? 38.375 2.221 24.672 1 84.56 253 ARG A N 1
ATOM 2069 C CA . ARG A 1 253 ? 38.094 1.018 23.891 1 84.56 253 ARG A CA 1
ATOM 2070 C C . ARG A 1 253 ? 36.906 1.21 22.984 1 84.56 253 ARG A C 1
ATOM 2072 O O . ARG A 1 253 ? 35.938 1.868 23.375 1 84.56 253 ARG A O 1
ATOM 2079 N N . ASN A 1 254 ? 37 0.675 21.797 1 80.88 254 ASN A N 1
ATOM 2080 C CA . ASN A 1 254 ? 35.875 0.792 20.891 1 80.88 254 ASN A CA 1
ATOM 2081 C C . ASN A 1 254 ? 34.719 -0.115 21.297 1 80.88 254 ASN A C 1
ATOM 2083 O O . ASN A 1 254 ? 34.938 -1.209 21.828 1 80.88 254 ASN A O 1
ATOM 2087 N N . PHE A 1 255 ? 33.562 0.377 21.141 1 76.88 255 PHE A N 1
ATOM 2088 C CA . PHE A 1 255 ? 32.375 -0.44 21.344 1 76.88 255 PHE A CA 1
ATOM 2089 C C . PHE A 1 255 ? 32.312 -1.578 20.328 1 76.88 255 PHE A C 1
ATOM 2091 O O . PHE A 1 255 ? 32.594 -1.374 19.141 1 76.88 255 PHE A O 1
ATOM 2098 N N . GLN A 1 256 ? 31.984 -2.686 20.75 1 73.5 256 GLN A N 1
ATOM 2099 C CA . GLN A 1 256 ? 32.219 -3.881 19.953 1 73.5 256 GLN A CA 1
ATOM 2100 C C . GLN A 1 256 ? 30.984 -4.215 19.094 1 73.5 256 GLN A C 1
ATOM 2102 O O . GLN A 1 256 ? 31.047 -5.066 18.219 1 73.5 256 GLN A O 1
ATOM 2107 N N . HIS A 1 257 ? 29.906 -3.516 19.297 1 76.88 257 HIS A N 1
ATOM 2108 C CA . HIS A 1 257 ? 28.766 -3.748 18.422 1 76.88 257 HIS A CA 1
ATOM 2109 C C . HIS A 1 257 ? 29.078 -3.346 16.984 1 76.88 257 HIS A C 1
ATOM 2111 O O . HIS A 1 257 ? 29.719 -2.32 16.75 1 76.88 257 HIS A O 1
ATOM 2117 N N . SER A 1 258 ? 28.672 -4.148 16.062 1 77.94 258 SER A N 1
ATOM 2118 C CA . SER A 1 258 ? 29.094 -4.023 14.672 1 77.94 258 SER A CA 1
ATOM 2119 C C . SER A 1 258 ? 28.703 -2.662 14.094 1 77.94 258 SER A C 1
ATOM 2121 O O . SER A 1 258 ? 29.531 -2.008 13.445 1 77.94 258 SER A O 1
ATOM 2123 N N . PHE A 1 259 ? 27.547 -2.26 14.375 1 80.06 259 PHE A N 1
ATOM 2124 C CA . PHE A 1 259 ? 27.109 -1.005 13.781 1 80.06 259 PHE A CA 1
ATOM 2125 C C . PHE A 1 259 ? 27.953 0.161 14.281 1 80.06 259 PHE A C 1
ATOM 2127 O O . PHE A 1 259 ? 28.406 0.986 13.492 1 80.06 259 PHE A O 1
ATOM 2134 N N . SER A 1 260 ? 28.141 0.252 15.578 1 83.38 260 SER A N 1
ATOM 2135 C CA . SER A 1 260 ? 28.906 1.342 16.172 1 83.38 260 SER A CA 1
ATOM 2136 C C . SER A 1 260 ? 30.344 1.334 15.68 1 83.38 260 SER A C 1
ATOM 2138 O O . SER A 1 260 ? 30.938 2.393 15.445 1 83.38 260 SER A O 1
ATOM 2140 N N . LEU A 1 261 ? 30.844 0.144 15.531 1 86.94 261 LEU A N 1
ATOM 2141 C CA . LEU A 1 261 ? 32.219 0.002 15.086 1 86.94 261 LEU A CA 1
ATOM 2142 C C . LEU A 1 261 ? 32.406 0.541 13.664 1 86.94 261 LEU A C 1
ATOM 2144 O O . LEU A 1 261 ? 33.312 1.338 13.406 1 86.94 261 LEU A O 1
ATOM 2148 N N . HIS A 1 262 ? 31.562 0.131 12.828 1 89.38 262 HIS A N 1
ATOM 2149 C CA . HIS A 1 262 ? 31.688 0.517 11.43 1 89.38 262 HIS A CA 1
ATOM 2150 C C . HIS A 1 262 ? 31.328 1.985 11.227 1 89.38 262 HIS A C 1
ATOM 2152 O O . HIS A 1 262 ? 31.906 2.656 10.367 1 89.38 262 HIS A O 1
ATOM 2158 N N . LEU A 1 263 ? 30.406 2.467 12 1 88.62 263 LEU A N 1
ATOM 2159 C CA . LEU A 1 263 ? 30.109 3.895 11.938 1 88.62 263 LEU A CA 1
ATOM 2160 C C . LEU A 1 263 ? 31.312 4.719 12.398 1 88.62 263 LEU A C 1
ATOM 2162 O O . LEU A 1 263 ? 31.625 5.75 11.805 1 88.62 263 LEU A O 1
ATOM 2166 N N . LEU A 1 264 ? 31.969 4.266 13.477 1 90.62 264 LEU A N 1
ATOM 2167 C CA . LEU A 1 264 ? 33.125 4.957 14.023 1 90.62 264 LEU A CA 1
ATOM 2168 C C . LEU A 1 264 ? 34.25 5.059 12.992 1 90.62 264 LEU A C 1
ATOM 2170 O O . LEU A 1 264 ? 34.844 6.121 12.82 1 90.62 264 LEU A O 1
ATOM 2174 N N . PHE A 1 265 ? 34.469 4.02 12.297 1 89.12 265 PHE A N 1
ATOM 2175 C CA . PHE A 1 265 ? 35.531 4 11.297 1 89.12 265 PHE A CA 1
ATOM 2176 C C . PHE A 1 265 ? 35.094 4.715 10.023 1 89.12 265 PHE A C 1
ATOM 2178 O O . PHE A 1 265 ? 35.938 5.281 9.305 1 89.12 265 PHE A O 1
ATOM 2185 N N . GLY A 1 266 ? 33.844 4.652 9.75 1 89.5 266 GLY A N 1
ATOM 2186 C CA . GLY A 1 266 ? 33.312 5.23 8.516 1 89.5 266 GLY A CA 1
ATOM 2187 C C . GLY A 1 266 ? 33.344 6.75 8.516 1 89.5 266 GLY A C 1
ATOM 2188 O O . GLY A 1 266 ? 33.469 7.367 7.453 1 89.5 266 GLY A O 1
ATOM 2189 N N . VAL A 1 267 ? 33.312 7.367 9.703 1 90.88 267 VAL A N 1
ATOM 2190 C CA . VAL A 1 267 ? 33.25 8.82 9.781 1 90.88 267 VAL A CA 1
ATOM 2191 C C . VAL A 1 267 ? 34.625 9.414 9.953 1 90.88 267 VAL A C 1
ATOM 2193 O O . VAL A 1 267 ? 34.812 10.641 9.977 1 90.88 267 VAL A O 1
ATOM 2196 N N . GLN A 1 268 ? 35.625 8.633 9.945 1 86.56 268 GLN A N 1
ATOM 2197 C CA . GLN A 1 268 ? 37 9.094 10.258 1 86.56 268 GLN A CA 1
ATOM 2198 C C . GLN A 1 268 ? 37.5 10.047 9.188 1 86.56 268 GLN A C 1
ATOM 2200 O O . GLN A 1 268 ? 38.312 10.922 9.477 1 86.56 268 GLN A O 1
ATOM 2205 N N . GLN A 1 269 ? 37.031 9.961 8.023 1 83.44 269 GLN A N 1
ATOM 2206 C CA . GLN A 1 269 ? 37.531 10.789 6.934 1 83.44 269 GLN A CA 1
ATOM 2207 C C . GLN A 1 269 ? 36.906 12.18 6.965 1 83.44 269 GLN A C 1
ATOM 2209 O O . GLN A 1 269 ? 37.406 13.102 6.301 1 83.44 269 GLN A O 1
ATOM 2214 N N . PHE A 1 270 ? 35.969 12.414 7.836 1 88.81 270 PHE A N 1
ATOM 2215 C CA . PHE A 1 270 ? 35.281 13.688 7.895 1 88.81 270 PHE A CA 1
ATOM 2216 C C . PHE A 1 270 ? 35.656 14.453 9.156 1 88.81 270 PHE A C 1
ATOM 2218 O O . PHE A 1 270 ? 36.031 13.859 10.156 1 88.81 270 PHE A O 1
ATOM 2225 N N . LYS A 1 271 ? 35.625 15.797 9.031 1 89.69 271 LYS A N 1
ATOM 2226 C CA . LYS A 1 271 ? 35.656 16.594 10.25 1 89.69 271 LYS A CA 1
ATOM 2227 C C . LYS A 1 271 ? 34.406 16.375 11.078 1 89.69 271 LYS A C 1
ATOM 2229 O O . LYS A 1 271 ? 33.281 16.656 10.617 1 89.69 271 LYS A O 1
ATOM 2234 N N . ARG A 1 272 ? 34.719 15.789 12.297 1 92.81 272 ARG A N 1
ATOM 2235 C CA . ARG A 1 272 ? 33.5 15.352 13.008 1 92.81 272 ARG A CA 1
ATOM 2236 C C . ARG A 1 272 ? 33.625 15.648 14.5 1 92.81 272 ARG A C 1
ATOM 2238 O O . ARG A 1 272 ? 34.719 15.75 15.031 1 92.81 272 ARG A O 1
ATOM 2245 N N . THR A 1 273 ? 32.531 15.891 15.109 1 95.44 273 THR A N 1
ATOM 2246 C CA . THR A 1 273 ? 32.312 15.914 16.547 1 95.44 273 THR A CA 1
ATOM 2247 C C . THR A 1 273 ? 31.203 14.961 16.969 1 95.44 273 THR A C 1
ATOM 2249 O O . THR A 1 273 ? 30.125 14.977 16.391 1 95.44 273 THR A O 1
ATOM 2252 N N . TRP A 1 274 ? 31.547 14.094 17.938 1 96.56 274 TRP A N 1
ATOM 2253 C CA . TRP A 1 274 ? 30.609 13.047 18.328 1 96.56 274 TRP A CA 1
ATOM 2254 C C . TRP A 1 274 ? 30.016 13.344 19.703 1 96.56 274 TRP A C 1
ATOM 2256 O O . TRP A 1 274 ? 30.75 13.625 20.656 1 96.56 274 TRP A O 1
ATOM 2266 N N . PHE A 1 275 ? 28.734 13.336 19.766 1 97.62 275 PHE A N 1
ATOM 2267 C CA . PHE A 1 275 ? 28.016 13.602 21 1 97.62 275 PHE A CA 1
ATOM 2268 C C . PHE A 1 275 ? 27.312 12.352 21.5 1 97.62 275 PHE A C 1
ATOM 2270 O O . PHE A 1 275 ? 26.703 11.617 20.719 1 97.62 275 PHE A O 1
ATOM 2277 N N . GLY A 1 276 ? 27.344 11.984 22.766 1 96.12 276 GLY A N 1
ATOM 2278 C CA . GLY A 1 276 ? 26.672 10.844 23.359 1 96.12 276 GLY A CA 1
ATOM 2279 C C . GLY A 1 276 ? 26.969 10.672 24.828 1 96.12 276 GLY A C 1
ATOM 2280 O O . GLY A 1 276 ? 27.812 11.375 25.391 1 96.12 276 GLY A O 1
ATOM 2281 N N . LEU A 1 277 ? 26.234 9.805 25.484 1 93.81 277 LEU A N 1
ATOM 2282 C CA . LEU A 1 277 ? 26.484 9.453 26.875 1 93.81 277 LEU A CA 1
ATOM 2283 C C . LEU A 1 277 ? 27.734 8.57 26.984 1 93.81 277 LEU A C 1
ATOM 2285 O O . LEU A 1 277 ? 27.875 7.598 26.234 1 93.81 277 LEU A O 1
ATOM 2289 N N . PRO A 1 278 ? 28.625 8.93 27.812 1 92.75 278 PRO A N 1
ATOM 2290 C CA . PRO A 1 278 ? 29.812 8.086 27.984 1 92.75 278 PRO A CA 1
ATOM 2291 C C . PRO A 1 278 ? 29.547 6.848 28.828 1 92.75 278 PRO A C 1
ATOM 2293 O O . PRO A 1 278 ? 28.766 6.906 29.781 1 92.75 278 PRO A O 1
ATOM 2296 N N . ILE A 1 279 ? 30.141 5.785 28.438 1 89.06 279 ILE A N 1
ATOM 2297 C CA . ILE A 1 279 ? 30.172 4.566 29.234 1 89.06 279 ILE A CA 1
ATOM 2298 C C . ILE A 1 279 ? 31.547 4.406 29.891 1 89.06 279 ILE A C 1
ATOM 2300 O O . ILE A 1 279 ? 32.531 4.168 29.203 1 89.06 279 ILE A O 1
ATOM 2304 N N . VAL A 1 280 ? 31.562 4.594 31.203 1 91.31 280 VAL A N 1
ATOM 2305 C CA . VAL A 1 280 ? 32.812 4.527 31.922 1 91.31 280 VAL A CA 1
ATOM 2306 C C . VAL A 1 280 ? 32.844 3.291 32.812 1 91.31 280 VAL A C 1
ATOM 2308 O O . VAL A 1 280 ? 31.906 3.072 33.594 1 91.31 280 VAL A O 1
ATOM 2311 N N . LEU A 1 281 ? 33.844 2.486 32.531 1 89 281 LEU A N 1
ATOM 2312 C CA . LEU A 1 281 ? 34.031 1.277 33.312 1 89 281 LEU A CA 1
ATOM 2313 C C . LEU A 1 281 ? 35.281 1.377 34.188 1 89 281 LEU A C 1
ATOM 2315 O O . LEU A 1 281 ? 36.219 2.092 33.844 1 89 281 LEU A O 1
ATOM 2319 N N . ASN A 1 282 ? 35.219 0.704 35.375 1 88.94 282 ASN A N 1
ATOM 2320 C CA . ASN A 1 282 ? 36.469 0.545 36.125 1 88.94 282 ASN A CA 1
ATOM 2321 C C . ASN A 1 282 ? 37.281 -0.646 35.625 1 88.94 282 ASN A C 1
ATOM 2323 O O . ASN A 1 282 ? 36.906 -1.31 34.656 1 88.94 282 ASN A O 1
ATOM 2327 N N . GLU A 1 283 ? 38.375 -0.896 36.156 1 86.75 283 GLU A N 1
ATOM 2328 C CA . GLU A 1 283 ? 39.25 -1.958 35.719 1 86.75 283 GLU A CA 1
ATOM 2329 C C . GLU A 1 283 ? 38.625 -3.332 35.906 1 86.75 283 GLU A C 1
ATOM 2331 O O . GLU A 1 283 ? 39 -4.289 35.219 1 86.75 283 GLU A O 1
ATOM 2336 N N . LYS A 1 284 ? 37.594 -3.414 36.781 1 83.06 284 LYS A N 1
ATOM 2337 C CA . LYS A 1 284 ? 36.906 -4.676 37 1 83.06 284 LYS A CA 1
ATOM 2338 C C . LYS A 1 284 ? 35.75 -4.852 36.031 1 83.06 284 LYS A C 1
ATOM 2340 O O . LYS A 1 284 ? 35.094 -5.895 36 1 83.06 284 LYS A O 1
ATOM 2345 N N . GLY A 1 285 ? 35.5 -3.838 35.219 1 79.38 285 GLY A N 1
ATOM 2346 C CA . GLY A 1 285 ? 34.438 -3.941 34.219 1 79.38 285 GLY A CA 1
ATOM 2347 C C . GLY A 1 285 ? 33.094 -3.445 34.719 1 79.38 285 GLY A C 1
ATOM 2348 O O . GLY A 1 285 ? 32.062 -3.682 34.094 1 79.38 285 GLY A O 1
ATOM 2349 N N . GLU A 1 286 ? 33.062 -2.83 35.844 1 83.62 286 GLU A N 1
ATOM 2350 C CA . GLU A 1 286 ? 31.828 -2.299 36.406 1 83.62 286 GLU A CA 1
ATOM 2351 C C . GLU A 1 286 ? 31.609 -0.854 35.969 1 83.62 286 GLU A C 1
ATOM 2353 O O . GLU A 1 286 ? 32.562 -0.069 35.875 1 83.62 286 GLU A O 1
ATOM 2358 N N . LYS A 1 287 ? 30.359 -0.601 35.719 1 85.44 287 LYS A N 1
ATOM 2359 C CA . LYS A 1 287 ? 30 0.75 35.281 1 85.44 287 LYS A CA 1
ATOM 2360 C C . LYS A 1 287 ? 30.125 1.742 36.438 1 85.44 287 LYS A C 1
ATOM 2362 O O . LYS A 1 287 ? 29.656 1.468 37.562 1 85.44 287 LYS A O 1
ATOM 2367 N N . ILE A 1 288 ? 30.781 2.885 36.219 1 87.62 288 ILE A N 1
ATOM 2368 C CA . ILE A 1 288 ? 30.938 3.936 37.219 1 87.62 288 ILE A CA 1
ATOM 2369 C C . ILE A 1 288 ? 30.359 5.246 36.688 1 87.62 288 ILE A C 1
ATOM 2371 O O . ILE A 1 288 ? 30.391 5.492 35.469 1 87.62 288 ILE A O 1
ATOM 2375 N N . ASN A 1 289 ? 29.734 5.969 37.562 1 86.38 289 ASN A N 1
ATOM 2376 C CA . ASN A 1 289 ? 29.25 7.289 37.188 1 86.38 289 ASN A CA 1
ATOM 2377 C C . ASN A 1 289 ? 30.328 8.359 37.375 1 86.38 289 ASN A C 1
ATOM 2379 O O . ASN A 1 289 ? 30.547 8.844 38.5 1 86.38 289 ASN A O 1
ATOM 2383 N N . ASP A 1 290 ? 31.062 8.648 36.312 1 89.25 290 ASP A N 1
ATOM 2384 C CA . ASP A 1 290 ? 32.125 9.648 36.344 1 89.25 290 ASP A CA 1
ATOM 2385 C C . ASP A 1 290 ? 31.734 10.875 35.5 1 89.25 290 ASP A C 1
ATOM 2387 O O . ASP A 1 290 ? 31.594 10.797 34.281 1 89.25 290 ASP A O 1
ATOM 2391 N N . THR A 1 291 ? 31.531 11.992 36.156 1 90.44 291 THR A N 1
ATOM 2392 C CA . THR A 1 291 ? 31.188 13.234 35.469 1 90.44 291 THR A CA 1
ATOM 2393 C C . THR A 1 291 ? 32.281 14.273 35.656 1 90.44 291 THR A C 1
ATOM 2395 O O . THR A 1 291 ? 32.031 15.477 35.625 1 90.44 291 THR A O 1
ATOM 2398 N N . SER A 1 292 ? 33.562 13.852 35.781 1 90.06 292 SER A N 1
ATOM 2399 C CA . SER A 1 292 ? 34.688 14.727 36.125 1 90.06 292 SER A CA 1
ATOM 2400 C C . SER A 1 292 ? 35.125 15.523 34.906 1 90.06 292 SER A C 1
ATOM 2402 O O . SER A 1 292 ? 34.844 15.148 33.781 1 90.06 292 SER A O 1
ATOM 2404 N N . GLU A 1 293 ? 35.75 16.625 35.125 1 92.06 293 GLU A N 1
ATOM 2405 C CA . GLU A 1 293 ? 36.312 17.469 34.094 1 92.06 293 GLU A CA 1
ATOM 2406 C C . GLU A 1 293 ? 37.469 16.766 33.375 1 92.06 293 GLU A C 1
ATOM 2408 O O . GLU A 1 293 ? 37.719 17 32.188 1 92.06 293 GLU A O 1
ATOM 2413 N N . GLU A 1 294 ? 38.094 15.883 34.062 1 92.31 294 GLU A N 1
ATOM 2414 C CA . GLU A 1 294 ? 39.188 15.109 33.469 1 92.31 294 GLU A CA 1
ATOM 2415 C C . GLU A 1 294 ? 38.656 14.18 32.375 1 92.31 294 GLU A C 1
ATOM 2417 O O . GLU A 1 294 ? 39.312 14.031 31.344 1 92.31 294 GLU A O 1
ATOM 2422 N N . LEU A 1 295 ? 37.594 13.625 32.656 1 94.62 295 LEU A N 1
ATOM 2423 C CA . LEU A 1 295 ? 37 12.758 31.641 1 94.62 295 LEU A CA 1
ATOM 2424 C C . LEU A 1 295 ? 36.594 13.562 30.406 1 94.62 295 LEU A C 1
ATOM 2426 O O . LEU A 1 295 ? 36.812 13.117 29.281 1 94.62 295 LEU A O 1
ATOM 2430 N N . LYS A 1 296 ? 35.969 14.719 30.625 1 94.81 296 LYS A N 1
ATOM 2431 C CA . LYS A 1 296 ? 35.562 15.578 29.516 1 94.81 296 LYS A CA 1
ATOM 2432 C C . LYS A 1 296 ? 36.75 15.953 28.625 1 94.81 296 LYS A C 1
ATOM 2434 O O . LYS A 1 296 ? 36.625 15.93 27.406 1 94.81 296 LYS A O 1
ATOM 2439 N N . THR A 1 297 ? 37.844 16.328 29.281 1 94 297 THR A N 1
ATOM 2440 C CA . THR A 1 297 ? 39.031 16.719 28.547 1 94 297 THR A CA 1
ATOM 2441 C C . THR A 1 297 ? 39.594 15.539 27.766 1 94 297 THR A C 1
ATOM 2443 O O . THR A 1 297 ? 40 15.688 26.609 1 94 297 THR A O 1
ATOM 2446 N N . PHE A 1 298 ? 39.562 14.383 28.375 1 94.75 298 PHE A N 1
ATOM 2447 C CA . PHE A 1 298 ? 40.062 13.18 27.719 1 94.75 298 PHE A CA 1
ATOM 2448 C C . PHE A 1 298 ? 39.219 12.883 26.469 1 94.75 298 PHE A C 1
ATOM 2450 O O . PHE A 1 298 ? 39.781 12.617 25.406 1 94.75 298 PHE A O 1
ATOM 2457 N N . LEU A 1 299 ? 37.938 12.938 26.594 1 95.75 299 LEU A N 1
ATOM 2458 C CA . LEU A 1 299 ? 37.062 12.609 25.5 1 95.75 299 LEU A CA 1
ATOM 2459 C C . LEU A 1 299 ? 37.156 13.656 24.391 1 95.75 299 LEU A C 1
ATOM 2461 O O . LEU A 1 299 ? 37.094 13.32 23.203 1 95.75 299 LEU A O 1
ATOM 2465 N N . LYS A 1 300 ? 37.25 14.867 24.781 1 94 300 LYS A N 1
ATOM 2466 C CA . LYS A 1 300 ? 37.344 15.953 23.797 1 94 300 LYS A CA 1
ATOM 2467 C C . LYS A 1 300 ? 38.594 15.781 22.922 1 94 300 LYS A C 1
ATOM 2469 O O . LYS A 1 300 ? 38.562 16.109 21.734 1 94 300 LYS A O 1
ATOM 2474 N N . GLN A 1 301 ? 39.625 15.281 23.469 1 91.88 301 GLN A N 1
ATOM 2475 C CA . GLN A 1 301 ? 40.844 15.055 22.719 1 91.88 301 GLN A CA 1
ATOM 2476 C C . GLN A 1 301 ? 40.625 14.023 21.625 1 91.88 301 GLN A C 1
ATOM 2478 O O . GLN A 1 301 ? 41.312 14.047 20.594 1 91.88 301 GLN A O 1
ATOM 2483 N N . HIS A 1 302 ? 39.688 13.211 21.812 1 91.69 302 HIS A N 1
ATOM 2484 C CA . HIS A 1 302 ? 39.438 12.156 20.844 1 91.69 302 HIS A CA 1
ATOM 2485 C C . HIS A 1 302 ? 38.219 12.508 19.969 1 91.69 302 HIS A C 1
ATOM 2487 O O . HIS A 1 302 ? 37.719 11.656 19.25 1 91.69 302 HIS A O 1
ATOM 2493 N N . GLY A 1 303 ? 37.75 13.711 20.031 1 92.56 303 GLY A N 1
ATOM 2494 C CA . GLY A 1 303 ? 36.688 14.18 19.172 1 92.56 303 GLY A CA 1
ATOM 2495 C C . GLY A 1 303 ? 35.312 13.844 19.688 1 92.56 303 GLY A C 1
ATOM 2496 O O . GLY A 1 303 ? 34.312 13.844 18.938 1 92.56 303 GLY A O 1
ATOM 2497 N N . PHE A 1 304 ? 35.219 13.531 21.047 1 95.81 304 PHE A N 1
ATOM 2498 C CA . PHE A 1 304 ? 33.938 13.195 21.656 1 95.81 304 PHE A CA 1
ATOM 2499 C C . PHE A 1 304 ? 33.531 14.25 22.672 1 95.81 304 PHE A C 1
ATOM 2501 O O . PHE A 1 304 ? 34.375 14.812 23.359 1 95.81 304 PHE A O 1
ATOM 2508 N N . VAL A 1 305 ? 32.25 14.594 22.672 1 96.94 305 VAL A N 1
ATOM 2509 C CA . VAL A 1 305 ? 31.672 15.477 23.672 1 96.94 305 VAL A CA 1
ATOM 2510 C C . VAL A 1 305 ? 30.672 14.711 24.531 1 96.94 305 VAL A C 1
ATOM 2512 O O . VAL A 1 305 ? 29.594 14.328 24.047 1 96.94 305 VAL A O 1
ATOM 2515 N N . PRO A 1 306 ? 30.984 14.461 25.766 1 96.12 306 PRO A N 1
ATOM 2516 C CA . PRO A 1 306 ? 30.094 13.68 26.625 1 96.12 306 PRO A CA 1
ATOM 2517 C C . PRO A 1 306 ? 28.844 14.453 27.047 1 96.12 306 PRO A C 1
ATOM 2519 O O . PRO A 1 306 ? 28.922 15.664 27.297 1 96.12 306 PRO A O 1
ATOM 2522 N N . ILE A 1 307 ? 27.734 13.789 27.109 1 96.25 307 ILE A N 1
ATOM 2523 C CA . ILE A 1 307 ? 26.469 14.32 27.594 1 96.25 307 ILE A CA 1
ATOM 2524 C C . ILE A 1 307 ? 26.156 13.719 28.969 1 96.25 307 ILE A C 1
ATOM 2526 O O . ILE A 1 307 ? 26.203 12.5 29.141 1 96.25 307 ILE A O 1
ATOM 2530 N N . PHE A 1 308 ? 25.938 14.57 29.906 1 93.31 308 PHE A N 1
ATOM 2531 C CA . PHE A 1 308 ? 25.594 14.102 31.234 1 93.31 308 PHE A CA 1
ATOM 2532 C C . PHE A 1 308 ? 24.141 14.414 31.562 1 93.31 308 PHE A C 1
ATOM 2534 O O . PHE A 1 308 ? 23.672 15.539 31.344 1 93.31 308 PHE A O 1
ATOM 2541 N N . ILE A 1 309 ? 23.422 13.438 31.906 1 90.62 309 ILE A N 1
ATOM 2542 C CA . ILE A 1 309 ? 21.984 13.57 32.188 1 90.62 309 ILE A CA 1
ATOM 2543 C C . ILE A 1 309 ? 21.688 13.078 33.594 1 90.62 309 ILE A C 1
ATOM 2545 O O . ILE A 1 309 ? 22.516 12.383 34.219 1 90.62 309 ILE A O 1
ATOM 2549 N N . ASP A 1 310 ? 20.5 13.492 34.062 1 88.25 310 ASP A N 1
ATOM 2550 C CA . ASP A 1 310 ? 20 13 35.344 1 88.25 310 ASP A CA 1
ATOM 2551 C C . ASP A 1 310 ? 19.734 11.5 35.281 1 88.25 310 ASP A C 1
ATOM 2553 O O . ASP A 1 310 ? 19.016 11.016 34.406 1 88.25 310 ASP A O 1
ATOM 2557 N N . GLN A 1 311 ? 20.266 10.781 36.25 1 87.19 311 GLN A N 1
ATOM 2558 C CA . GLN A 1 311 ? 20.234 9.328 36.219 1 87.19 311 GLN A CA 1
ATOM 2559 C C . GLN A 1 311 ? 18.812 8.797 36.406 1 87.19 311 GLN A C 1
ATOM 2561 O O . GLN A 1 311 ? 18.438 7.789 35.812 1 87.19 311 GLN A O 1
ATOM 2566 N N . ASP A 1 312 ? 18.031 9.461 37.219 1 87.5 312 ASP A N 1
ATOM 2567 C CA . ASP A 1 312 ? 16.672 9.016 37.438 1 87.5 312 ASP A CA 1
ATOM 2568 C C . ASP A 1 312 ? 15.836 9.109 36.156 1 87.5 312 ASP A C 1
ATOM 2570 O O . ASP A 1 312 ? 15.055 8.203 35.844 1 87.5 312 ASP A O 1
ATOM 2574 N N . CYS A 1 313 ? 16.078 10.164 35.531 1 89.88 313 CYS A N 1
ATOM 2575 C CA . CYS A 1 313 ? 15.359 10.352 34.281 1 89.88 313 CYS A CA 1
ATOM 2576 C C . CYS A 1 313 ? 15.82 9.336 33.25 1 89.88 313 CYS A C 1
ATOM 2578 O O . CYS A 1 313 ? 15 8.805 32.5 1 89.88 313 CYS A O 1
ATOM 2580 N N . LEU A 1 314 ? 17.078 9.086 33.281 1 89.62 314 LEU A N 1
ATOM 2581 C CA . LEU A 1 314 ? 17.641 8.156 32.312 1 89.62 314 LEU A CA 1
ATOM 2582 C C . LEU A 1 314 ? 17.109 6.738 32.562 1 89.62 314 LEU A C 1
ATOM 2584 O O . LEU A 1 314 ? 16.734 6.051 31.609 1 89.62 314 LEU A O 1
ATOM 2588 N N . ASP A 1 315 ? 17.062 6.328 33.75 1 86.31 315 ASP A N 1
ATOM 2589 C CA . ASP A 1 315 ? 16.594 4.984 34.094 1 86.31 315 ASP A CA 1
ATOM 2590 C C . ASP A 1 315 ? 15.109 4.832 33.781 1 86.31 315 ASP A C 1
ATOM 2592 O O . ASP A 1 315 ? 14.68 3.812 33.219 1 86.31 315 ASP A O 1
ATOM 2596 N N . TYR A 1 316 ? 14.438 5.859 34.156 1 85.56 316 TYR A N 1
ATOM 2597 C CA . TYR A 1 316 ? 13.008 5.852 33.875 1 85.56 316 TYR A CA 1
ATOM 2598 C C . TYR A 1 316 ? 12.758 5.812 32.375 1 85.56 316 TYR A C 1
ATOM 2600 O O . TYR A 1 316 ? 11.922 5.043 31.891 1 85.56 316 TYR A O 1
ATOM 2608 N N . PHE A 1 317 ? 13.477 6.609 31.719 1 87.69 317 PHE A N 1
ATOM 2609 C CA . PHE A 1 317 ? 13.344 6.707 30.266 1 87.69 317 PHE A CA 1
ATOM 2610 C C . PHE A 1 317 ? 13.664 5.371 29.609 1 87.69 317 PHE A C 1
ATOM 2612 O O . PHE A 1 317 ? 12.922 4.91 28.734 1 87.69 317 PHE A O 1
ATOM 2619 N N . ASN A 1 318 ? 14.648 4.715 29.938 1 84.69 318 ASN A N 1
ATOM 2620 C CA . ASN A 1 318 ? 15.078 3.463 29.328 1 84.69 318 ASN A CA 1
ATOM 2621 C C . ASN A 1 318 ? 14.125 2.318 29.641 1 84.69 318 ASN A C 1
ATOM 2623 O O . ASN A 1 318 ? 13.812 1.501 28.781 1 84.69 318 ASN A O 1
ATOM 2627 N N . GLN A 1 319 ? 13.656 2.289 30.766 1 80.69 319 GLN A N 1
ATOM 2628 C CA . GLN A 1 319 ? 12.828 1.166 31.203 1 80.69 319 GLN A CA 1
ATOM 2629 C C . GLN A 1 319 ? 11.383 1.337 30.75 1 80.69 319 GLN A C 1
ATOM 2631 O O . GLN A 1 319 ? 10.812 0.443 30.125 1 80.69 319 GLN A O 1
ATOM 2636 N N . GLU A 1 320 ? 10.844 2.523 31.109 1 79.81 320 GLU A N 1
ATOM 2637 C CA . GLU A 1 320 ? 9.414 2.717 30.891 1 79.81 320 GLU A CA 1
ATOM 2638 C C . GLU A 1 320 ? 9.125 3.062 29.438 1 79.81 320 GLU A C 1
ATOM 2640 O O . GLU A 1 320 ? 8.164 2.559 28.859 1 79.81 320 GLU A O 1
ATOM 2645 N N . PHE A 1 321 ? 9.93 3.85 28.891 1 82.19 321 PHE A N 1
ATOM 2646 C CA . PHE A 1 321 ? 9.625 4.289 27.531 1 82.19 321 PHE A CA 1
ATOM 2647 C C . PHE A 1 321 ? 10.258 3.357 26.516 1 82.19 321 PHE A C 1
ATOM 2649 O O . PHE A 1 321 ? 9.57 2.848 25.625 1 82.19 321 PHE A O 1
ATOM 2656 N N . CYS A 1 322 ? 11.555 3.107 26.547 1 83.94 322 CYS A N 1
ATOM 2657 C CA . CYS A 1 322 ? 12.266 2.375 25.5 1 83.94 322 CYS A CA 1
ATOM 2658 C C . CYS A 1 322 ? 11.906 0.893 25.547 1 83.94 322 CYS A C 1
ATOM 2660 O O . CYS A 1 322 ? 11.414 0.346 24.547 1 83.94 322 CYS A O 1
ATOM 2662 N N . THR A 1 323 ? 11.977 0.248 26.656 1 78.38 323 THR A N 1
ATOM 2663 C CA . THR A 1 323 ? 11.867 -1.203 26.766 1 78.38 323 THR A CA 1
ATOM 2664 C C . THR A 1 323 ? 10.406 -1.635 26.812 1 78.38 323 THR A C 1
ATOM 2666 O O . THR A 1 323 ? 10.023 -2.615 26.172 1 78.38 323 THR A O 1
ATOM 2669 N N . LYS A 1 324 ? 9.609 -0.891 27.547 1 76.31 324 LYS A N 1
ATOM 2670 C CA . LYS A 1 324 ? 8.25 -1.374 27.797 1 76.31 324 LYS A CA 1
ATOM 2671 C C . LYS A 1 324 ? 7.273 -0.836 26.766 1 76.31 324 LYS A C 1
ATOM 2673 O O . LYS A 1 324 ? 6.227 -1.438 26.516 1 76.31 324 LYS A O 1
ATOM 2678 N N . LEU A 1 325 ? 7.637 0.251 26.188 1 80.44 325 LEU A N 1
ATOM 2679 C CA . LEU A 1 325 ? 6.633 0.876 25.328 1 80.44 325 LEU A CA 1
ATOM 2680 C C . LEU A 1 325 ? 7.113 0.937 23.891 1 80.44 325 LEU A C 1
ATOM 2682 O O . LEU A 1 325 ? 6.547 0.279 23.016 1 80.44 325 LEU A O 1
ATOM 2686 N N . TYR A 1 326 ? 8.195 1.668 23.641 1 82.75 326 TYR A N 1
ATOM 2687 C CA . TYR A 1 326 ? 8.617 1.999 22.281 1 82.75 326 TYR A CA 1
ATOM 2688 C C . TYR A 1 326 ? 9.008 0.744 21.516 1 82.75 326 TYR A C 1
ATOM 2690 O O . TYR A 1 326 ? 8.523 0.515 20.406 1 82.75 326 TYR A O 1
ATOM 2698 N N . GLN A 1 327 ? 9.836 -0.065 22.047 1 79.62 327 GLN A N 1
ATOM 2699 C CA . GLN A 1 327 ? 10.391 -1.202 21.328 1 79.62 327 GLN A CA 1
ATOM 2700 C C . GLN A 1 327 ? 9.312 -2.227 20.984 1 79.62 327 GLN A C 1
ATOM 2702 O O . GLN A 1 327 ? 9.211 -2.674 19.844 1 79.62 327 GLN A O 1
ATOM 2707 N N . PRO A 1 328 ? 8.492 -2.605 21.906 1 76.69 328 PRO A N 1
ATOM 2708 C CA . PRO A 1 328 ? 7.449 -3.566 21.547 1 76.69 328 PRO A CA 1
ATOM 2709 C C . PRO A 1 328 ? 6.496 -3.033 20.484 1 76.69 328 PRO A C 1
ATOM 2711 O O . PRO A 1 328 ? 6.078 -3.779 19.594 1 76.69 328 PRO A O 1
ATOM 2714 N N . ILE A 1 329 ? 6.191 -1.757 20.578 1 79 329 ILE A N 1
ATOM 2715 C CA . ILE A 1 329 ? 5.25 -1.154 19.641 1 79 329 ILE A CA 1
ATOM 2716 C C . ILE A 1 329 ? 5.875 -1.097 18.25 1 79 329 ILE A C 1
ATOM 2718 O O . ILE A 1 329 ? 5.238 -1.461 17.266 1 79 329 ILE A O 1
ATOM 2722 N N . MET A 1 330 ? 7.148 -0.64 18.203 1 80.69 330 MET A N 1
ATOM 2723 C CA . MET A 1 330 ? 7.812 -0.466 16.922 1 80.69 330 MET A CA 1
ATOM 2724 C C . MET A 1 330 ? 8.086 -1.814 16.266 1 80.69 330 MET A C 1
ATOM 2726 O O . MET A 1 330 ? 8.25 -1.896 15.039 1 80.69 330 MET A O 1
ATOM 2730 N N . ASN A 1 331 ? 8.117 -2.834 17.031 1 76 331 ASN A N 1
ATOM 2731 C CA . ASN A 1 331 ? 8.32 -4.18 16.5 1 76 331 ASN A CA 1
ATOM 2732 C C . ASN A 1 331 ? 7 -4.902 16.266 1 76 331 ASN A C 1
ATOM 2734 O O . ASN A 1 331 ? 6.984 -6.098 15.969 1 76 331 ASN A O 1
ATOM 2738 N N . ASN A 1 332 ? 5.91 -4.227 16.438 1 70.88 332 ASN A N 1
ATOM 2739 C CA . ASN A 1 332 ? 4.566 -4.766 16.281 1 70.88 332 ASN A CA 1
ATOM 2740 C C . ASN A 1 332 ? 4.336 -5.973 17.188 1 70.88 332 ASN A C 1
ATOM 2742 O O . ASN A 1 332 ? 3.717 -6.957 16.766 1 70.88 332 ASN A O 1
ATOM 2746 N N . ASP A 1 333 ? 5.016 -5.941 18.312 1 71 333 ASP A N 1
ATOM 2747 C CA . ASP A 1 333 ? 4.852 -6.992 19.312 1 71 333 ASP A CA 1
ATOM 2748 C C . ASP A 1 333 ? 4.004 -6.5 20.484 1 71 333 ASP A C 1
ATOM 2750 O O . ASP A 1 333 ? 4.512 -6.34 21.609 1 71 333 ASP A O 1
ATOM 2754 N N . VAL A 1 334 ? 2.74 -6.113 20.156 1 65 334 VAL A N 1
ATOM 2755 C CA . VAL A 1 334 ? 1.885 -5.512 21.172 1 65 334 VAL A CA 1
ATOM 2756 C C . VAL A 1 334 ? 0.77 -6.48 21.562 1 65 334 VAL A C 1
ATOM 2758 O O . VAL A 1 334 ? 0.144 -7.09 20.688 1 65 334 VAL A O 1
ATOM 2761 N N . SER A 1 335 ? 0.927 -7.008 22.719 1 60.72 335 SER A N 1
ATOM 2762 C CA . SER A 1 335 ? -0.22 -7.734 23.25 1 60.72 335 SER A CA 1
ATOM 2763 C C . SER A 1 335 ? -1.188 -6.793 23.969 1 60.72 335 SER A C 1
ATOM 2765 O O . SER A 1 335 ? -0.819 -6.129 24.938 1 60.72 335 SER A O 1
ATOM 2767 N N . ILE A 1 336 ? -2.271 -6.453 23.422 1 53.09 336 ILE A N 1
ATOM 2768 C CA . ILE A 1 336 ? -3.244 -5.48 23.906 1 53.09 336 ILE A CA 1
ATOM 2769 C C . ILE A 1 336 ? -3.631 -5.801 25.344 1 53.09 336 ILE A C 1
ATOM 2771 O O . ILE A 1 336 ? -3.898 -4.895 26.141 1 53.09 336 ILE A O 1
ATOM 2775 N N . THR A 1 337 ? -3.715 -7.102 25.672 1 50.84 337 THR A N 1
ATOM 2776 C CA . THR A 1 337 ? -4.152 -7.41 27.016 1 50.84 337 THR A CA 1
ATOM 2777 C C . THR A 1 337 ? -3.133 -6.918 28.047 1 50.84 337 THR A C 1
ATOM 2779 O O . THR A 1 337 ? -3.471 -6.703 29.203 1 50.84 337 THR A O 1
ATOM 2782 N N . LYS A 1 338 ? -1.885 -6.848 27.625 1 52 338 LYS A N 1
ATOM 2783 C CA . LYS A 1 338 ? -0.859 -6.512 28.609 1 52 338 LYS A CA 1
ATOM 2784 C C . LYS A 1 338 ? -0.494 -5.031 28.531 1 52 338 LYS A C 1
ATOM 2786 O O . LYS A 1 338 ? 0.535 -4.613 29.062 1 52 338 LYS A O 1
ATOM 2791 N N . LEU A 1 339 ? -1.255 -4.355 27.781 1 52.91 339 LEU A N 1
ATOM 2792 C CA . LEU A 1 339 ? -0.734 -3.037 27.438 1 52.91 339 LEU A CA 1
ATOM 2793 C C . LEU A 1 339 ? -0.693 -2.131 28.656 1 52.91 339 LEU A C 1
ATOM 2795 O O . LEU A 1 339 ? -1.736 -1.682 29.141 1 52.91 339 LEU A O 1
ATOM 2799 N N . ALA A 1 340 ? 0.293 -2.264 29.469 1 49.75 340 ALA A N 1
ATOM 2800 C CA . ALA A 1 340 ? 0.744 -1.255 30.422 1 49.75 340 ALA A CA 1
ATOM 2801 C C . ALA A 1 340 ? 0.776 0.13 29.781 1 49.75 340 ALA A C 1
ATOM 2803 O O . ALA A 1 340 ? 0.917 1.14 30.469 1 49.75 340 ALA A O 1
ATOM 2804 N N . ALA A 1 341 ? 0.828 0.097 28.516 1 50.53 341 ALA A N 1
ATOM 2805 C CA . ALA A 1 341 ? 1.042 1.326 27.766 1 50.53 341 ALA A CA 1
ATOM 2806 C C . ALA A 1 341 ? -0.074 2.334 28.016 1 50.53 341 ALA A C 1
ATOM 2808 O O . ALA A 1 341 ? 0.092 3.531 27.781 1 50.53 341 ALA A O 1
ATOM 2809 N N . LEU A 1 342 ? -1.307 1.649 28.438 1 53.78 342 LEU A N 1
ATOM 2810 C CA . LEU A 1 342 ? -2.426 2.553 28.688 1 53.78 342 LEU A CA 1
ATOM 2811 C C . LEU A 1 342 ? -2.141 3.453 29.875 1 53.78 342 LEU A C 1
ATOM 2813 O O . LEU A 1 342 ? -2.91 4.371 30.172 1 53.78 342 LEU A O 1
ATOM 2817 N N . GLU A 1 343 ? -0.961 3.146 30.438 1 56.16 343 GLU A N 1
ATOM 2818 C CA . GLU A 1 343 ? -0.696 3.959 31.625 1 56.16 343 GLU A CA 1
ATOM 2819 C C . GLU A 1 343 ? 0.147 5.184 31.266 1 56.16 343 GLU A C 1
ATOM 2821 O O . GLU A 1 343 ? 1.316 5.266 31.656 1 56.16 343 GLU A O 1
ATOM 2826 N N . TYR A 1 344 ? -0.153 5.863 30.25 1 58.19 344 TYR A N 1
ATOM 2827 C CA . TYR A 1 344 ? 0.558 7.066 29.844 1 58.19 344 TYR A CA 1
ATOM 2828 C C . TYR A 1 344 ? 0.629 8.078 30.969 1 58.19 344 TYR A C 1
ATOM 2830 O O . TYR A 1 344 ? -0.349 8.281 31.703 1 58.19 344 TYR A O 1
ATOM 2838 N N . SER A 1 345 ? 1.95 8.359 31.312 1 64.38 345 SER A N 1
ATOM 2839 C CA . SER A 1 345 ? 2.152 9.492 32.219 1 64.38 345 SER A CA 1
ATOM 2840 C C . SER A 1 345 ? 2.793 10.672 31.484 1 64.38 345 SER A C 1
ATOM 2842 O O . SER A 1 345 ? 3.635 10.477 30.609 1 64.38 345 SER A O 1
ATOM 2844 N N . GLU A 1 346 ? 2.365 11.844 31.609 1 73.31 346 GLU A N 1
ATOM 2845 C CA . GLU A 1 346 ? 2.967 13.07 31.094 1 73.31 346 GLU A CA 1
ATOM 2846 C C . GLU A 1 346 ? 4.449 13.148 31.438 1 73.31 346 GLU A C 1
ATOM 2848 O O . GLU A 1 346 ? 5.234 13.758 30.703 1 73.31 346 GLU A O 1
ATOM 2853 N N . HIS A 1 347 ? 4.801 12.375 32.406 1 80.38 347 HIS A N 1
ATOM 2854 C CA . HIS A 1 347 ? 6.191 12.359 32.875 1 80.38 347 HIS A CA 1
ATOM 2855 C C . HIS A 1 347 ? 7.086 11.656 31.844 1 80.38 347 HIS A C 1
ATOM 2857 O O . HIS A 1 347 ? 8.25 12.023 31.672 1 80.38 347 HIS A O 1
ATOM 2863 N N . MET A 1 348 ? 6.605 10.789 31.219 1 83.62 348 MET A N 1
ATOM 2864 C CA . MET A 1 348 ? 7.371 10.062 30.203 1 83.62 348 MET A CA 1
ATOM 2865 C C . MET A 1 348 ? 7.754 10.969 29.047 1 83.62 348 MET A C 1
ATOM 2867 O O . MET A 1 348 ? 8.898 10.953 28.594 1 83.62 348 MET A O 1
ATOM 2871 N N . GLN A 1 349 ? 6.848 11.773 28.609 1 84.56 349 GLN A N 1
ATOM 2872 C CA . GLN A 1 349 ? 7.109 12.703 27.516 1 84.56 349 GLN A CA 1
ATOM 2873 C C . GLN A 1 349 ? 8.109 13.781 27.938 1 84.56 349 GLN A C 1
ATOM 2875 O O . GLN A 1 349 ? 8.953 14.188 27.141 1 84.56 349 GLN A O 1
ATOM 2880 N N . ASP A 1 350 ? 7.992 14.172 29.156 1 88.38 350 ASP A N 1
ATOM 2881 C CA . ASP A 1 350 ? 8.914 15.18 29.672 1 88.38 350 ASP A CA 1
ATOM 2882 C C . ASP A 1 350 ? 10.344 14.648 29.719 1 88.38 350 ASP A C 1
ATOM 2884 O O . ASP A 1 350 ? 11.289 15.367 29.406 1 88.38 350 ASP A O 1
ATOM 2888 N N . CYS A 1 351 ? 10.484 13.438 30.125 1 89.56 351 CYS A N 1
ATOM 2889 C CA . CYS A 1 351 ? 11.805 12.836 30.172 1 89.56 351 CYS A CA 1
ATOM 2890 C C . CYS A 1 351 ? 12.383 12.688 28.766 1 89.56 351 CYS A C 1
ATOM 2892 O O . CYS A 1 351 ? 13.578 12.891 28.547 1 89.56 351 CYS A O 1
ATOM 2894 N N . PHE A 1 352 ? 11.516 12.375 27.891 1 90.25 352 PHE A N 1
ATOM 2895 C CA . PHE A 1 352 ? 11.922 12.242 26.5 1 90.25 352 PHE A CA 1
ATOM 2896 C C . PHE A 1 352 ? 12.438 13.57 25.953 1 90.25 352 PHE A C 1
ATOM 2898 O O . PHE A 1 352 ? 13.508 13.625 25.344 1 90.25 352 PHE A O 1
ATOM 2905 N N . LYS A 1 353 ? 11.781 14.609 26.188 1 91.69 353 LYS A N 1
ATOM 2906 C CA . LYS A 1 353 ? 12.164 15.938 25.734 1 91.69 353 LYS A CA 1
ATOM 2907 C C . LYS A 1 353 ? 13.414 16.422 26.453 1 91.69 353 LYS A C 1
ATOM 2909 O O . LYS A 1 353 ? 14.297 17.031 25.828 1 91.69 353 LYS A O 1
ATOM 2914 N N . LYS A 1 354 ? 13.516 16.047 27.688 1 93 354 LYS A N 1
ATOM 2915 C CA . LYS A 1 354 ? 14.664 16.453 28.484 1 93 354 LYS A CA 1
ATOM 2916 C C . LYS A 1 354 ? 15.945 15.781 28 1 93 354 LYS A C 1
ATOM 2918 O O . LYS A 1 354 ? 17.016 16.406 27.984 1 93 354 LYS A O 1
ATOM 2923 N N . MET A 1 355 ? 15.852 14.57 27.703 1 93.44 355 MET A N 1
ATOM 2924 C CA . MET A 1 355 ? 17 13.844 27.172 1 93.44 355 MET A CA 1
ATOM 2925 C C . MET A 1 355 ? 17.547 14.516 25.906 1 93.44 355 MET A C 1
ATOM 2927 O O . MET A 1 355 ? 18.75 14.742 25.781 1 93.44 355 MET A O 1
ATOM 2931 N N . ASN A 1 356 ? 16.672 14.891 25.031 1 95.56 356 ASN A N 1
ATOM 2932 C CA . ASN A 1 356 ? 17.047 15.516 23.766 1 95.56 356 ASN A CA 1
ATOM 2933 C C . ASN A 1 356 ? 17.547 16.953 23.984 1 95.56 356 ASN A C 1
ATOM 2935 O O . ASN A 1 356 ? 18.469 17.391 23.297 1 95.56 356 ASN A O 1
ATOM 2939 N N . ASP A 1 357 ? 16.953 17.578 24.984 1 95.38 357 ASP A N 1
ATOM 2940 C CA . ASP A 1 357 ? 17.375 18.938 25.297 1 95.38 357 ASP A CA 1
ATOM 2941 C C . ASP A 1 357 ? 18.812 18.953 25.828 1 95.38 357 ASP A C 1
ATOM 2943 O O . ASP A 1 357 ? 19.562 19.891 25.562 1 95.38 357 ASP A O 1
ATOM 2947 N N . SER A 1 358 ? 19.172 17.953 26.609 1 95.62 358 SER A N 1
ATOM 2948 C CA . SER A 1 358 ? 20.547 17.859 27.109 1 95.62 358 SER A CA 1
ATOM 2949 C C . SER A 1 358 ? 21.547 17.734 25.984 1 95.62 358 SER A C 1
ATOM 2951 O O . SER A 1 358 ? 22.641 18.297 26.047 1 95.62 358 SER A O 1
ATOM 2953 N N . PHE A 1 359 ? 21.234 17 25.016 1 97.25 359 PHE A N 1
ATOM 2954 C CA . PHE A 1 359 ? 22.094 16.891 23.844 1 97.25 359 PHE A CA 1
ATOM 2955 C C . PHE A 1 359 ? 22.203 18.234 23.125 1 97.25 359 PHE A C 1
ATOM 2957 O O . PHE A 1 359 ? 23.312 18.656 22.766 1 97.25 359 PHE A O 1
ATOM 2964 N N . PHE A 1 360 ? 21.062 18.891 22.969 1 97.25 360 PHE A N 1
ATOM 2965 C CA . PHE A 1 360 ? 21.047 20.172 22.266 1 97.25 360 PHE A CA 1
ATOM 2966 C C . PHE A 1 360 ? 21.938 21.188 22.953 1 97.25 360 PHE A C 1
ATOM 2968 O O . PHE A 1 360 ? 22.672 21.922 22.297 1 97.25 360 PHE A O 1
ATOM 2975 N N . GLN A 1 361 ? 21.906 21.234 24.25 1 95.88 361 GLN A N 1
ATOM 2976 C CA . GLN A 1 361 ? 22.688 22.203 25 1 95.88 361 GLN A CA 1
ATOM 2977 C C . GLN A 1 361 ? 24.188 22.031 24.75 1 95.88 361 GLN A C 1
ATOM 2979 O O . GLN A 1 361 ? 24.922 23.016 24.703 1 95.88 361 GLN A O 1
ATOM 2984 N N . GLU A 1 362 ? 24.594 20.828 24.562 1 95.94 362 GLU A N 1
ATOM 2985 C CA . GLU A 1 362 ? 26 20.562 24.328 1 95.94 362 GLU A CA 1
ATOM 2986 C C . GLU A 1 362 ? 26.359 20.766 22.844 1 95.94 362 GLU A C 1
ATOM 2988 O O . GLU A 1 362 ? 27.5 21.094 22.516 1 95.94 362 GLU A O 1
ATOM 2993 N N . ILE A 1 363 ? 25.438 20.578 21.938 1 97.12 363 ILE A N 1
ATOM 2994 C CA . ILE A 1 363 ? 25.688 20.641 20.5 1 97.12 363 ILE A CA 1
ATOM 2995 C C . ILE A 1 363 ? 25.672 22.094 20.047 1 97.12 363 ILE A C 1
ATOM 2997 O O . ILE A 1 363 ? 26.406 22.469 19.125 1 97.12 363 ILE A O 1
ATOM 3001 N N . LYS A 1 364 ? 24.875 22.906 20.656 1 96.12 364 LYS A N 1
ATOM 3002 C CA . LYS A 1 364 ? 24.562 24.266 20.25 1 96.12 364 LYS A CA 1
ATOM 3003 C C . LYS A 1 364 ? 25.844 25.062 19.969 1 96.12 364 LYS A C 1
ATOM 3005 O O . LYS A 1 364 ? 25.953 25.688 18.906 1 96.12 364 LYS A O 1
ATOM 3010 N N . PRO A 1 365 ? 26.875 24.906 20.797 1 94.38 365 PRO A N 1
ATOM 3011 C CA . PRO A 1 365 ? 28.078 25.703 20.547 1 94.38 365 PRO A CA 1
ATOM 3012 C C . PRO A 1 365 ? 28.859 25.234 19.312 1 94.38 365 PRO A C 1
ATOM 3014 O O . PRO A 1 365 ? 29.688 25.984 18.781 1 94.38 365 PRO A O 1
ATOM 3017 N N . TYR A 1 366 ? 28.625 24.109 18.875 1 94.69 366 TYR A N 1
ATOM 3018 C CA . TYR A 1 366 ? 29.406 23.531 17.781 1 94.69 366 TYR A CA 1
ATOM 3019 C C . TYR A 1 366 ? 28.734 23.75 16.438 1 94.69 366 TYR A C 1
ATOM 3021 O O . TYR A 1 366 ? 29.297 23.453 15.391 1 94.69 366 TYR A O 1
ATOM 3029 N N . ILE A 1 367 ? 27.531 24.328 16.422 1 95.19 367 ILE A N 1
ATOM 3030 C CA . ILE A 1 367 ? 26.781 24.516 15.188 1 95.19 367 ILE A CA 1
ATOM 3031 C C . ILE A 1 367 ? 27.312 25.75 14.461 1 95.19 367 ILE A C 1
ATOM 3033 O O . ILE A 1 367 ? 27.359 26.844 15.031 1 95.19 367 ILE A O 1
ATOM 3037 N N . ASN A 1 368 ? 27.688 25.562 13.281 1 89.25 368 ASN A N 1
ATOM 3038 C CA . ASN A 1 368 ? 28.109 26.641 12.391 1 89.25 368 ASN A CA 1
ATOM 3039 C C . ASN A 1 368 ? 27.375 26.578 11.055 1 89.25 368 ASN A C 1
ATOM 3041 O O . ASN A 1 368 ? 26.469 25.766 10.867 1 89.25 368 ASN A O 1
ATOM 3045 N N . GLN A 1 369 ? 27.672 27.391 10.078 1 84.56 369 GLN A N 1
ATOM 3046 C CA . GLN A 1 369 ? 26.953 27.531 8.812 1 84.56 369 GLN A CA 1
ATOM 3047 C C . GLN A 1 369 ? 27.172 26.297 7.93 1 84.56 369 GLN A C 1
ATOM 3049 O O . GLN A 1 369 ? 26.312 25.953 7.113 1 84.56 369 GLN A O 1
ATOM 3054 N N . SER A 1 370 ? 28.219 25.594 8.148 1 87.62 370 SER A N 1
ATOM 3055 C CA . SER A 1 370 ? 28.516 24.453 7.293 1 87.62 370 SER A CA 1
ATOM 3056 C C . SER A 1 370 ? 28.312 23.141 8.039 1 87.62 370 SER A C 1
ATOM 3058 O O . SER A 1 370 ? 28.766 22.078 7.574 1 87.62 370 SER A O 1
ATOM 3060 N N . SER A 1 371 ? 27.719 23.172 9.148 1 93.31 371 SER A N 1
ATOM 3061 C CA . SER A 1 371 ? 27.516 21.984 9.953 1 93.31 371 SER A CA 1
ATOM 3062 C C . SER A 1 371 ? 26.359 21.141 9.406 1 93.31 371 SER A C 1
ATOM 3064 O O . SER A 1 371 ? 25.391 21.688 8.859 1 93.31 371 SER A O 1
ATOM 3066 N N . ILE A 1 372 ? 26.5 19.875 9.516 1 94.5 372 ILE A N 1
ATOM 3067 C CA . ILE A 1 372 ? 25.453 18.906 9.211 1 94.5 372 ILE A CA 1
ATOM 3068 C C . ILE A 1 372 ? 25.188 18.031 10.43 1 94.5 372 ILE A C 1
ATOM 3070 O O . ILE A 1 372 ? 26.109 17.438 10.984 1 94.5 372 ILE A O 1
ATOM 3074 N N . ALA A 1 373 ? 24 17.984 10.836 1 96.38 373 ALA A N 1
ATOM 3075 C CA . ALA A 1 373 ? 23.672 17.203 12.023 1 96.38 373 ALA A CA 1
ATOM 3076 C C . ALA A 1 373 ? 23.188 15.805 11.633 1 96.38 373 ALA A C 1
ATOM 3078 O O . ALA A 1 373 ? 22.297 15.664 10.789 1 96.38 373 ALA A O 1
ATOM 3079 N N . LEU A 1 374 ? 23.766 14.797 12.188 1 95.88 374 LEU A N 1
ATOM 3080 C CA . LEU A 1 374 ? 23.344 13.406 12.016 1 95.88 374 LEU A CA 1
ATOM 3081 C C . LEU A 1 374 ? 22.781 12.844 13.32 1 95.88 374 LEU A C 1
ATOM 3083 O O . LEU A 1 374 ? 23.5 12.734 14.312 1 95.88 374 LEU A O 1
ATOM 3087 N N . ILE A 1 375 ? 21.562 12.547 13.328 1 96.81 375 ILE A N 1
ATOM 3088 C CA . ILE A 1 375 ? 20.906 11.875 14.445 1 96.81 375 ILE A CA 1
ATOM 3089 C C . ILE A 1 375 ? 20.812 10.375 14.156 1 96.81 375 ILE A C 1
ATOM 3091 O O . ILE A 1 375 ? 19.984 9.945 13.359 1 96.81 375 ILE A O 1
ATOM 3095 N N . ALA A 1 376 ? 21.562 9.602 14.836 1 93 376 ALA A N 1
ATOM 3096 C CA . ALA A 1 376 ? 21.688 8.188 14.484 1 93 376 ALA A CA 1
ATOM 3097 C C . ALA A 1 376 ? 21.125 7.301 15.594 1 93 376 ALA A C 1
ATOM 3099 O O . ALA A 1 376 ? 21.672 6.242 15.898 1 93 376 ALA A O 1
ATOM 3100 N N . ASP A 1 377 ? 20.062 7.742 16.297 1 92.44 377 ASP A N 1
ATOM 3101 C CA . ASP A 1 377 ? 19.422 6.977 17.359 1 92.44 377 ASP A CA 1
ATOM 3102 C C . ASP A 1 377 ? 17.953 7.398 17.516 1 92.44 377 ASP A C 1
ATOM 3104 O O . ASP A 1 377 ? 17.641 8.586 17.516 1 92.44 377 ASP A O 1
ATOM 3108 N N . TYR A 1 378 ? 17.125 6.422 17.734 1 90.88 378 TYR A N 1
ATOM 3109 C CA . TYR A 1 378 ? 15.695 6.715 17.812 1 90.88 378 TYR A CA 1
ATOM 3110 C C . TYR A 1 378 ? 15.367 7.492 19.078 1 90.88 378 TYR A C 1
ATOM 3112 O O . TYR A 1 378 ? 14.359 8.195 19.141 1 90.88 378 TYR A O 1
ATOM 3120 N N . ARG A 1 379 ? 16.156 7.465 20.141 1 92.12 379 ARG A N 1
ATOM 3121 C CA . ARG A 1 379 ? 15.93 8.125 21.422 1 92.12 379 ARG A CA 1
ATOM 3122 C C . ARG A 1 379 ? 16.172 9.625 21.312 1 92.12 379 ARG A C 1
ATOM 3124 O O . ARG A 1 379 ? 15.789 10.391 22.203 1 92.12 379 ARG A O 1
ATOM 3131 N N . LEU A 1 380 ? 16.797 9.945 20.172 1 96.75 380 LEU A N 1
ATOM 3132 C CA . LEU A 1 380 ? 17.172 11.344 19.984 1 96.75 380 LEU A CA 1
ATOM 3133 C C . LEU A 1 380 ? 16.375 11.969 18.844 1 96.75 380 LEU A C 1
ATOM 3135 O O . LEU A 1 380 ? 16.781 12.992 18.281 1 96.75 380 LEU A O 1
ATOM 3139 N N . LEU A 1 381 ? 15.289 11.414 18.5 1 95.44 381 LEU A N 1
ATOM 3140 C CA . LEU A 1 381 ? 14.516 11.906 17.359 1 95.44 381 LEU A CA 1
ATOM 3141 C C . LEU A 1 381 ? 14.016 13.32 17.609 1 95.44 381 LEU A C 1
ATOM 3143 O O . LEU A 1 381 ? 14 14.148 16.703 1 95.44 381 LEU A O 1
ATOM 3147 N N . TYR A 1 382 ? 13.672 13.617 18.875 1 95.38 382 TYR A N 1
ATOM 3148 C CA . TYR A 1 382 ? 13.086 14.914 19.203 1 95.38 382 TYR A CA 1
ATOM 3149 C C . TYR A 1 382 ? 14.102 16.031 19.031 1 95.38 382 TYR A C 1
ATOM 3151 O O . TYR A 1 382 ? 13.727 17.203 18.984 1 95.38 382 TYR A O 1
ATOM 3159 N N . LEU A 1 383 ? 15.375 15.695 18.891 1 96.94 383 LEU A N 1
ATOM 3160 C CA . LEU A 1 383 ? 16.438 16.672 18.688 1 96.94 383 LEU A CA 1
ATOM 3161 C C . LEU A 1 383 ? 16.188 17.5 17.438 1 96.94 383 LEU A C 1
ATOM 3163 O O . LEU A 1 383 ? 16.516 18.688 17.391 1 96.94 383 LEU A O 1
ATOM 3167 N N . SER A 1 384 ? 15.641 16.938 16.438 1 96 384 SER A N 1
ATOM 3168 C CA . SER A 1 384 ? 15.344 17.656 15.203 1 96 384 SER A CA 1
ATOM 3169 C C . SER A 1 384 ? 14.344 18.781 15.445 1 96 384 SER A C 1
ATOM 3171 O O . SER A 1 384 ? 14.508 19.891 14.922 1 96 384 SER A O 1
ATOM 3173 N N . GLN A 1 385 ? 13.359 18.516 16.25 1 93.88 385 GLN A N 1
ATOM 3174 C CA . GLN A 1 385 ? 12.367 19.547 16.578 1 93.88 385 GLN A CA 1
ATOM 3175 C C . GLN A 1 385 ? 12.977 20.641 17.422 1 93.88 385 GLN A C 1
ATOM 3177 O O . GLN A 1 385 ? 12.617 21.812 17.297 1 93.88 385 GLN A O 1
ATOM 3182 N N . ILE A 1 386 ? 13.922 20.25 18.281 1 95.25 386 ILE A N 1
ATOM 3183 C CA . ILE A 1 386 ? 14.562 21.219 19.156 1 95.25 386 ILE A CA 1
ATOM 3184 C C . ILE A 1 386 ? 15.43 22.156 18.312 1 95.25 386 ILE A C 1
ATOM 3186 O O . ILE A 1 386 ? 15.453 23.375 18.547 1 95.25 386 ILE A O 1
ATOM 3190 N N . PHE A 1 387 ? 16.141 21.641 17.359 1 94.88 387 PHE A N 1
ATOM 3191 C CA . PHE A 1 387 ? 16.922 22.5 16.469 1 94.88 387 PHE A CA 1
ATOM 3192 C C . PHE A 1 387 ? 16.047 23.562 15.82 1 94.88 387 PHE A C 1
ATOM 3194 O O . PHE A 1 387 ? 16.422 24.734 15.773 1 94.88 387 PHE A O 1
ATOM 3201 N N . VAL A 1 388 ? 14.867 23.141 15.383 1 90.44 388 VAL A N 1
ATOM 3202 C CA . VAL A 1 388 ? 13.961 24.031 14.656 1 90.44 388 VAL A CA 1
ATOM 3203 C C . VAL A 1 388 ? 13.344 25.031 15.625 1 90.44 388 VAL A C 1
ATOM 3205 O O . VAL A 1 388 ? 13.227 26.219 15.312 1 90.44 388 VAL A O 1
ATOM 3208 N N . SER A 1 389 ? 12.961 24.547 16.766 1 89.5 389 SER A N 1
ATOM 3209 C CA . SER A 1 389 ? 12.336 25.422 17.766 1 89.5 389 SER A CA 1
ATOM 3210 C C . SER A 1 389 ? 13.297 26.516 18.219 1 89.5 389 SER A C 1
ATOM 3212 O O . SER A 1 389 ? 12.867 27.609 18.594 1 89.5 389 SER A O 1
ATOM 3214 N N . HIS A 1 390 ? 14.617 26.25 18.125 1 91.12 390 HIS A N 1
ATOM 3215 C CA . HIS A 1 390 ? 15.617 27.234 18.531 1 91.12 390 HIS A CA 1
ATOM 3216 C C . HIS A 1 390 ? 16.156 28 17.312 1 91.12 390 HIS A C 1
ATOM 3218 O O . HIS A 1 390 ? 17.266 28.5 17.344 1 91.12 390 HIS A O 1
ATOM 3224 N N . LYS A 1 391 ? 15.453 27.875 16.203 1 88.06 391 LYS A N 1
ATOM 3225 C CA . LYS A 1 391 ? 15.625 28.703 15.016 1 88.06 391 LYS A CA 1
ATOM 3226 C C . LYS A 1 391 ? 16.859 28.281 14.219 1 88.06 391 LYS A C 1
ATOM 3228 O O . LYS A 1 391 ? 17.484 29.109 13.555 1 88.06 391 LYS A O 1
ATOM 3233 N N . PHE A 1 392 ? 17.297 27.109 14.391 1 90.31 392 PHE A N 1
ATOM 3234 C CA . PHE A 1 392 ? 18.281 26.547 13.477 1 90.31 392 PHE A CA 1
ATOM 3235 C C . PHE A 1 392 ? 17.594 25.922 12.266 1 90.31 392 PHE A C 1
ATOM 3237 O O . PHE A 1 392 ? 17.797 24.734 11.977 1 90.31 392 PHE A O 1
ATOM 3244 N N . THR A 1 393 ? 16.922 26.703 11.578 1 84.56 393 THR A N 1
ATOM 3245 C CA . THR A 1 393 ? 16.047 26.219 10.531 1 84.56 393 THR A CA 1
ATOM 3246 C C . THR A 1 393 ? 16.844 25.875 9.273 1 84.56 393 THR A C 1
ATOM 3248 O O . THR A 1 393 ? 16.375 25.125 8.422 1 84.56 393 THR A O 1
ATOM 3251 N N . ARG A 1 394 ? 18 26.312 9.156 1 88.06 394 ARG A N 1
ATOM 3252 C CA . ARG A 1 394 ? 18.781 26.094 7.941 1 88.06 394 ARG A CA 1
ATOM 3253 C C . ARG A 1 394 ? 19.828 25 8.156 1 88.06 394 ARG A C 1
ATOM 3255 O O . ARG A 1 394 ? 20.562 24.656 7.242 1 88.06 394 ARG A O 1
ATOM 3262 N N . LEU A 1 395 ? 19.922 24.469 9.336 1 92 395 LEU A N 1
ATOM 3263 C CA . LEU A 1 395 ? 20.812 23.359 9.625 1 92 395 LEU A CA 1
ATOM 3264 C C . LEU A 1 395 ? 20.344 22.094 8.922 1 92 395 LEU A C 1
ATOM 3266 O O . LEU A 1 395 ? 19.219 21.625 9.156 1 92 395 LEU A O 1
ATOM 3270 N N . PRO A 1 396 ? 21.156 21.547 7.996 1 93.62 396 PRO A N 1
ATOM 3271 C CA . PRO A 1 396 ? 20.75 20.266 7.43 1 93.62 396 PRO A CA 1
ATOM 3272 C C . PRO A 1 396 ? 20.719 19.141 8.477 1 93.62 396 PRO A C 1
ATOM 3274 O O . PRO A 1 396 ? 21.703 18.938 9.195 1 93.62 396 PRO A O 1
ATOM 3277 N N . ILE A 1 397 ? 19.656 18.484 8.578 1 96.19 397 ILE A N 1
ATOM 3278 C CA . ILE A 1 397 ? 19.469 17.422 9.57 1 96.19 397 ILE A CA 1
ATOM 3279 C C . ILE A 1 397 ? 19.266 16.094 8.859 1 96.19 397 ILE A C 1
ATOM 3281 O O . ILE A 1 397 ? 18.422 15.969 7.969 1 96.19 397 ILE A O 1
ATOM 3285 N N . VAL A 1 398 ? 20.047 15.102 9.266 1 95.62 398 VAL A N 1
ATOM 3286 C CA . VAL A 1 398 ? 19.906 13.727 8.773 1 95.62 398 VAL A CA 1
ATOM 3287 C C . VAL A 1 398 ? 19.484 12.812 9.922 1 95.62 398 VAL A C 1
ATOM 3289 O O . VAL A 1 398 ? 20.078 12.844 11 1 95.62 398 VAL A O 1
ATOM 3292 N N . ILE A 1 399 ? 18.469 12.055 9.711 1 96 399 ILE A N 1
ATOM 3293 C CA . ILE A 1 399 ? 18.031 11.055 10.688 1 96 399 ILE A CA 1
ATOM 3294 C C . ILE A 1 399 ? 18.281 9.656 10.133 1 96 399 ILE A C 1
ATOM 3296 O O . ILE A 1 399 ? 17.828 9.32 9.039 1 96 399 ILE A O 1
ATOM 3300 N N . PHE A 1 400 ? 19.047 8.969 10.805 1 91.88 400 PHE A N 1
ATOM 3301 C CA . PHE A 1 400 ? 19.219 7.551 10.508 1 91.88 400 PHE A CA 1
ATOM 3302 C C . PHE A 1 400 ? 18.438 6.688 11.492 1 91.88 400 PHE A C 1
ATOM 3304 O O . PHE A 1 400 ? 18.781 6.629 12.672 1 91.88 400 PHE A O 1
ATOM 3311 N N . TYR A 1 401 ? 17.406 6.105 10.953 1 89.81 401 TYR A N 1
ATOM 3312 C CA . TYR A 1 401 ? 16.547 5.277 11.789 1 89.81 401 TYR A CA 1
ATOM 3313 C C . TYR A 1 401 ? 16.812 3.797 11.555 1 89.81 401 TYR A C 1
ATOM 3315 O O . TYR A 1 401 ? 16.547 3.271 10.469 1 89.81 401 TYR A O 1
ATOM 3323 N N . ASN A 1 402 ? 17.281 3.119 12.562 1 80.5 402 ASN A N 1
ATOM 3324 C CA . ASN A 1 402 ? 17.75 1.743 12.422 1 80.5 402 ASN A CA 1
ATOM 3325 C C . ASN A 1 402 ? 16.812 0.765 13.141 1 80.5 402 ASN A C 1
ATOM 3327 O O . ASN A 1 402 ? 17.281 -0.219 13.719 1 80.5 402 ASN A O 1
ATOM 3331 N N . ARG A 1 403 ? 15.555 1.048 13.219 1 80.56 403 ARG A N 1
ATOM 3332 C CA . ARG A 1 403 ? 14.547 0.166 13.812 1 80.56 403 ARG A CA 1
ATOM 3333 C C . ARG A 1 403 ? 13.383 -0.054 12.859 1 80.56 403 ARG A C 1
ATOM 3335 O O . ARG A 1 403 ? 13.32 0.562 11.789 1 80.56 403 ARG A O 1
ATOM 3342 N N . LEU A 1 404 ? 12.57 -0.929 13.312 1 79 404 LEU A N 1
ATOM 3343 C CA . LEU A 1 404 ? 11.367 -1.17 12.516 1 79 404 LEU A CA 1
ATOM 3344 C C . LEU A 1 404 ? 10.328 -0.074 12.75 1 79 404 LEU A C 1
ATOM 3346 O O . LEU A 1 404 ? 10.398 0.645 13.75 1 79 404 LEU A O 1
ATOM 3350 N N . PHE A 1 405 ? 9.547 0.16 11.852 1 82.81 405 PHE A N 1
ATOM 3351 C CA . PHE A 1 405 ? 8.422 1.079 11.977 1 82.81 405 PHE A CA 1
ATOM 3352 C C . PHE A 1 405 ? 7.102 0.318 12.047 1 82.81 405 PHE A C 1
ATOM 3354 O O . PHE A 1 405 ? 6.887 -0.631 11.289 1 82.81 405 PHE A O 1
ATOM 3361 N N . PRO A 1 406 ? 6.273 0.6 12.938 1 81.75 406 PRO A N 1
ATOM 3362 C CA . PRO A 1 406 ? 5.059 -0.184 13.18 1 81.75 406 PRO A CA 1
ATOM 3363 C C . PRO A 1 406 ? 3.928 0.168 12.219 1 81.75 406 PRO A C 1
ATOM 3365 O O . PRO A 1 406 ? 4.035 1.132 11.453 1 81.75 406 PRO A O 1
ATOM 3368 N N . HIS A 1 407 ? 2.879 -0.605 12.266 1 74.69 407 HIS A N 1
ATOM 3369 C CA . HIS A 1 407 ? 1.629 -0.24 11.609 1 74.69 407 HIS A CA 1
ATOM 3370 C C . HIS A 1 407 ? 0.955 0.929 12.32 1 74.69 407 HIS A C 1
ATOM 3372 O O . HIS A 1 407 ? 1.189 1.157 13.508 1 74.69 407 HIS A O 1
ATOM 3378 N N . PHE A 1 408 ? 0.107 1.63 11.602 1 73.75 408 PHE A N 1
ATOM 3379 C CA . PHE A 1 408 ? -0.467 2.871 12.109 1 73.75 408 PHE A CA 1
ATOM 3380 C C . PHE A 1 408 ? -1.249 2.623 13.398 1 73.75 408 PHE A C 1
ATOM 3382 O O . PHE A 1 408 ? -1.185 3.422 14.328 1 73.75 408 PHE A O 1
ATOM 3389 N N . ASP A 1 409 ? -1.916 1.479 13.484 1 69.62 409 ASP A N 1
ATOM 3390 C CA . ASP A 1 409 ? -2.73 1.201 14.664 1 69.62 409 ASP A CA 1
ATOM 3391 C C . ASP A 1 409 ? -1.857 0.989 15.898 1 69.62 409 ASP A C 1
ATOM 3393 O O . ASP A 1 409 ? -2.254 1.336 17.016 1 69.62 409 ASP A O 1
ATOM 3397 N N . ASN A 1 410 ? -0.703 0.433 15.688 1 76.62 410 ASN A N 1
ATOM 3398 C CA . ASN A 1 410 ? 0.223 0.234 16.797 1 76.62 410 ASN A CA 1
ATOM 3399 C C . ASN A 1 410 ? 0.926 1.533 17.172 1 76.62 410 ASN A C 1
ATOM 3401 O O . ASN A 1 410 ? 1.137 1.804 18.359 1 76.62 410 ASN A O 1
ATOM 3405 N N . LEU A 1 411 ? 1.238 2.354 16.203 1 82.06 411 LEU A N 1
ATOM 3406 C CA . LEU A 1 411 ? 1.93 3.609 16.469 1 82.06 411 LEU A CA 1
ATOM 3407 C C . LEU A 1 411 ? 1.08 4.516 17.359 1 82.06 411 LEU A C 1
ATOM 3409 O O . LEU A 1 411 ? 1.609 5.23 18.219 1 82.06 411 LEU A O 1
ATOM 3413 N N . LYS A 1 412 ? -0.159 4.43 17.188 1 75.38 412 LYS A N 1
ATOM 3414 C CA . LYS A 1 412 ? -1.084 5.285 17.922 1 75.38 412 LYS A CA 1
ATOM 3415 C C . LYS A 1 412 ? -1.094 4.941 19.406 1 75.38 412 LYS A C 1
ATOM 3417 O O . LYS A 1 412 ? -1.581 5.723 20.219 1 75.38 412 LYS A O 1
ATOM 3422 N N . LEU A 1 413 ? -0.525 3.801 19.75 1 74.38 413 LEU A N 1
ATOM 3423 C CA . LEU A 1 413 ? -0.442 3.4 21.156 1 74.38 413 LEU A CA 1
ATOM 3424 C C . LEU A 1 413 ? 0.537 4.289 21.906 1 74.38 413 LEU A C 1
ATOM 3426 O O . LEU A 1 413 ? 0.496 4.352 23.141 1 74.38 413 LEU A O 1
ATOM 3430 N N . ILE A 1 414 ? 1.405 4.961 21.125 1 79.19 414 ILE A N 1
ATOM 3431 C CA . ILE A 1 414 ? 2.279 5.949 21.75 1 79.19 414 ILE A CA 1
ATOM 3432 C C . ILE A 1 414 ? 1.539 7.277 21.891 1 79.19 414 ILE A C 1
ATOM 3434 O O . ILE A 1 414 ? 1.19 7.906 20.891 1 79.19 414 ILE A O 1
ATOM 3438 N N . PRO A 1 415 ? 1.251 7.68 23.047 1 72.5 415 PRO A N 1
ATOM 3439 C CA . PRO A 1 415 ? 0.422 8.867 23.25 1 72.5 415 PRO A CA 1
ATOM 3440 C C . PRO A 1 415 ? 0.954 10.094 22.5 1 72.5 415 PRO A C 1
ATOM 3442 O O . PRO A 1 415 ? 0.177 10.961 22.109 1 72.5 415 PRO A O 1
ATOM 3445 N N . PHE A 1 416 ? 2.326 10.195 22.422 1 81.69 416 PHE A N 1
ATOM 3446 C CA . PHE A 1 416 ? 2.902 11.344 21.734 1 81.69 416 PHE A CA 1
ATOM 3447 C C . PHE A 1 416 ? 3.527 10.93 20.406 1 81.69 416 PHE A C 1
ATOM 3449 O O . PHE A 1 416 ? 4.621 11.391 20.062 1 81.69 416 PHE A O 1
ATOM 3456 N N . TYR A 1 417 ? 2.832 10.008 19.719 1 86.12 417 TYR A N 1
ATOM 3457 C CA . TYR A 1 417 ? 3.363 9.539 18.453 1 86.12 417 TYR A CA 1
ATOM 3458 C C . TYR A 1 417 ? 3.486 10.688 17.453 1 86.12 417 TYR A C 1
ATOM 3460 O O . TYR A 1 417 ? 4.297 10.633 16.531 1 86.12 417 TYR A O 1
ATOM 3468 N N . SER A 1 418 ? 2.707 11.805 17.625 1 86.19 418 SER A N 1
ATOM 3469 C CA . SER A 1 418 ? 2.779 12.961 16.734 1 86.19 418 SER A CA 1
ATOM 3470 C C . SER A 1 418 ? 4.137 13.648 16.844 1 86.19 418 SER A C 1
ATOM 3472 O O . SER A 1 418 ? 4.664 14.141 15.836 1 86.19 418 SER A O 1
ATOM 3474 N N . ASP A 1 419 ? 4.684 13.648 18.062 1 88.94 419 ASP A N 1
ATOM 3475 C CA . ASP A 1 419 ? 6.012 14.219 18.25 1 88.94 419 ASP A CA 1
ATOM 3476 C C . ASP A 1 419 ? 7.066 13.414 17.5 1 88.94 419 ASP A C 1
ATOM 3478 O O . ASP A 1 419 ? 8 13.977 16.922 1 88.94 419 ASP A O 1
ATOM 3482 N N . ILE A 1 420 ? 6.871 12.211 17.562 1 91.44 420 ILE A N 1
ATOM 3483 C CA . ILE A 1 420 ? 7.828 11.32 16.922 1 91.44 420 ILE A CA 1
ATOM 3484 C C . ILE A 1 420 ? 7.746 11.484 15.406 1 91.44 420 ILE A C 1
ATOM 3486 O O . ILE A 1 420 ? 8.766 11.664 14.742 1 91.44 420 ILE A O 1
ATOM 3490 N N . THR A 1 421 ? 6.566 11.422 14.875 1 93 421 THR A N 1
ATOM 3491 C CA . THR A 1 421 ? 6.395 11.492 13.43 1 93 421 THR A CA 1
ATOM 3492 C C . THR A 1 421 ? 6.766 12.883 12.914 1 93 421 THR A C 1
ATOM 3494 O O . THR A 1 421 ? 7.332 13.008 11.828 1 93 421 THR A O 1
ATOM 3497 N N . ASN A 1 422 ? 6.453 13.914 13.672 1 93.12 422 ASN A N 1
ATOM 3498 C CA . ASN A 1 422 ? 6.816 15.266 13.273 1 93.12 422 ASN A CA 1
ATOM 3499 C C . ASN A 1 422 ? 8.328 15.469 13.289 1 93.12 422 ASN A C 1
ATOM 3501 O O . ASN A 1 422 ? 8.852 16.312 12.555 1 93.12 422 ASN A O 1
ATOM 3505 N N . SER A 1 423 ? 9 14.766 14.172 1 94.88 423 SER A N 1
ATOM 3506 C CA . SER A 1 423 ? 10.461 14.852 14.227 1 94.88 423 SER A CA 1
ATOM 3507 C C . SER A 1 423 ? 11.086 14.422 12.906 1 94.88 423 SER A C 1
ATOM 3509 O O . SER A 1 423 ? 12.07 15.023 12.461 1 94.88 423 SER A O 1
ATOM 3511 N N . PHE A 1 424 ? 10.531 13.438 12.32 1 95.88 424 PHE A N 1
ATOM 3512 C CA . PHE A 1 424 ? 11.039 12.992 11.023 1 95.88 424 PHE A CA 1
ATOM 3513 C C . PHE A 1 424 ? 10.844 14.07 9.969 1 95.88 424 PHE A C 1
ATOM 3515 O O . PHE A 1 424 ? 11.719 14.273 9.117 1 95.88 424 PHE A O 1
ATOM 3522 N N . LEU A 1 425 ? 9.75 14.766 10.07 1 93.75 425 LEU A N 1
ATOM 3523 C CA . LEU A 1 425 ? 9.375 15.727 9.039 1 93.75 425 LEU A CA 1
ATOM 3524 C C . LEU A 1 425 ? 10.227 16.984 9.141 1 93.75 425 LEU A C 1
ATOM 3526 O O . LEU A 1 425 ? 10.227 17.812 8.227 1 93.75 425 LEU A O 1
ATOM 3530 N N . GLN A 1 426 ? 10.969 17.078 10.227 1 94.06 426 GLN A N 1
ATOM 3531 C CA . GLN A 1 426 ? 11.852 18.234 10.375 1 94.06 426 GLN A CA 1
ATOM 3532 C C . GLN A 1 426 ? 13.188 18 9.672 1 94.06 426 GLN A C 1
ATOM 3534 O O . GLN A 1 426 ? 13.945 18.938 9.438 1 94.06 426 GLN A O 1
ATOM 3539 N N . ALA A 1 427 ? 13.414 16.781 9.297 1 95.19 427 ALA A N 1
ATOM 3540 C CA . ALA A 1 427 ? 14.703 16.422 8.711 1 95.19 427 ALA A CA 1
ATOM 3541 C C . ALA A 1 427 ? 14.742 16.75 7.223 1 95.19 427 ALA A C 1
ATOM 3543 O O . ALA A 1 427 ? 13.711 17.062 6.621 1 95.19 427 ALA A O 1
ATOM 3544 N N . ASN A 1 428 ? 16 16.812 6.727 1 93.44 428 ASN A N 1
ATOM 3545 C CA . ASN A 1 428 ? 16.219 16.969 5.289 1 93.44 428 ASN A CA 1
ATOM 3546 C C . ASN A 1 428 ? 16.312 15.602 4.598 1 93.44 428 ASN A C 1
ATOM 3548 O O . ASN A 1 428 ? 15.898 15.453 3.449 1 93.44 428 ASN A O 1
ATOM 3552 N N . VAL A 1 429 ? 16.938 14.734 5.324 1 93.12 429 VAL A N 1
ATOM 3553 C CA . VAL A 1 429 ? 17.094 13.383 4.801 1 93.12 429 VAL A CA 1
ATOM 3554 C C . VAL A 1 429 ? 16.781 12.359 5.891 1 93.12 429 VAL A C 1
ATOM 3556 O O . VAL A 1 429 ? 17.203 12.516 7.039 1 93.12 429 VAL A O 1
ATOM 3559 N N . ILE A 1 430 ? 16.016 11.422 5.578 1 94.25 430 ILE A N 1
ATOM 3560 C CA . ILE A 1 430 ? 15.703 10.312 6.473 1 94.25 430 ILE A CA 1
ATOM 3561 C C . ILE A 1 430 ? 16.203 9 5.863 1 94.25 430 ILE A C 1
ATOM 3563 O O . ILE A 1 430 ? 15.875 8.672 4.727 1 94.25 430 ILE A O 1
ATOM 3567 N N . CYS A 1 431 ? 16.984 8.359 6.633 1 88.75 431 CYS A N 1
ATOM 3568 C CA . CYS A 1 431 ? 17.562 7.105 6.164 1 88.75 431 CYS A CA 1
ATOM 3569 C C . CYS A 1 431 ? 17.094 5.934 7.012 1 88.75 431 CYS A C 1
ATOM 3571 O O . CYS A 1 431 ? 16.984 6.051 8.234 1 88.75 431 CYS A O 1
ATOM 3573 N N . PHE A 1 432 ? 16.797 4.84 6.301 1 83 432 PHE A N 1
ATOM 3574 C CA . PHE A 1 432 ? 16.375 3.629 6.992 1 83 432 PHE A CA 1
ATOM 3575 C C . PHE A 1 432 ? 17.328 2.484 6.711 1 83 432 PHE A C 1
ATOM 3577 O O . PHE A 1 432 ? 18.031 2.484 5.695 1 83 432 PHE A O 1
ATOM 3584 N N . SER A 1 433 ? 17.344 1.538 7.656 1 71.06 433 SER A N 1
ATOM 3585 C CA . SER A 1 433 ? 18.234 0.391 7.516 1 71.06 433 SER A CA 1
ATOM 3586 C C . SER A 1 433 ? 17.609 -0.687 6.637 1 71.06 433 SER A C 1
ATOM 3588 O O . SER A 1 433 ? 18.312 -1.549 6.105 1 71.06 433 SER A O 1
ATOM 3590 N N . ASN A 1 434 ? 16.297 -0.734 6.645 1 69.69 434 ASN A N 1
ATOM 3591 C CA . ASN A 1 434 ? 15.594 -1.791 5.922 1 69.69 434 ASN A CA 1
ATOM 3592 C C . ASN A 1 434 ? 14.508 -1.223 5.012 1 69.69 434 ASN A C 1
ATOM 3594 O O . ASN A 1 434 ? 13.867 -0.226 5.352 1 69.69 434 ASN A O 1
ATOM 3598 N N . TYR A 1 435 ? 14.453 -1.889 3.971 1 68.75 435 TYR A N 1
ATOM 3599 C CA . TYR A 1 435 ? 13.477 -1.478 2.965 1 68.75 435 TYR A CA 1
ATOM 3600 C C . TYR A 1 435 ? 12.062 -1.562 3.512 1 68.75 435 TYR A C 1
ATOM 3602 O O . TYR A 1 435 ? 11.242 -0.668 3.277 1 68.75 435 TYR A O 1
ATOM 3610 N N . ASP A 1 436 ? 11.766 -2.654 4.203 1 69.44 436 ASP A N 1
ATOM 3611 C CA . ASP A 1 436 ? 10.422 -2.875 4.723 1 69.44 436 ASP A CA 1
ATOM 3612 C C . ASP A 1 436 ? 10.023 -1.771 5.699 1 69.44 436 ASP A C 1
ATOM 3614 O O . ASP A 1 436 ? 8.867 -1.335 5.715 1 69.44 436 ASP A O 1
ATOM 3618 N N . THR A 1 437 ? 11.023 -1.296 6.383 1 79.06 437 THR A N 1
ATOM 3619 C CA . THR A 1 437 ? 10.781 -0.224 7.344 1 79.06 437 THR A CA 1
ATOM 3620 C C . THR A 1 437 ? 10.508 1.094 6.625 1 79.06 437 THR A C 1
ATOM 3622 O O . THR A 1 437 ? 9.625 1.854 7.027 1 79.06 437 THR A O 1
ATOM 3625 N N . ALA A 1 438 ? 11.289 1.323 5.621 1 80.44 438 ALA A N 1
ATOM 3626 C CA . ALA A 1 438 ? 11.102 2.555 4.859 1 80.44 438 ALA A CA 1
ATOM 3627 C C . ALA A 1 438 ? 9.727 2.578 4.191 1 80.44 438 ALA A C 1
ATOM 3629 O O . ALA A 1 438 ? 9.07 3.621 4.141 1 80.44 438 ALA A O 1
ATOM 3630 N N . ASN A 1 439 ? 9.32 1.423 3.686 1 76.25 439 ASN A N 1
ATOM 3631 C CA . ASN A 1 439 ? 8.016 1.327 3.039 1 76.25 439 ASN A CA 1
ATOM 3632 C C . ASN A 1 439 ? 6.879 1.574 4.027 1 76.25 439 ASN A C 1
ATOM 3634 O O . ASN A 1 439 ? 5.902 2.252 3.703 1 76.25 439 ASN A O 1
ATOM 3638 N N . GLU A 1 440 ? 6.953 0.942 5.191 1 80.31 440 GLU A N 1
ATOM 3639 C CA . GLU A 1 440 ? 5.949 1.167 6.227 1 80.31 440 GLU A CA 1
ATOM 3640 C C . GLU A 1 440 ? 5.91 2.633 6.648 1 80.31 440 GLU A C 1
ATOM 3642 O O . GLU A 1 440 ? 4.836 3.182 6.906 1 80.31 440 GLU A O 1
ATOM 3647 N N . PHE A 1 441 ? 7.02 3.227 6.688 1 89.06 441 PHE A N 1
ATOM 3648 C CA . PHE A 1 441 ? 7.117 4.633 7.051 1 89.06 441 PHE A CA 1
ATOM 3649 C C . PHE A 1 441 ? 6.426 5.512 6.016 1 89.06 441 PHE A C 1
ATOM 3651 O O . PHE A 1 441 ? 5.656 6.41 6.371 1 89.06 441 PHE A O 1
ATOM 3658 N N . LEU A 1 442 ? 6.738 5.273 4.77 1 82.94 442 LEU A N 1
ATOM 3659 C CA . LEU A 1 442 ? 6.152 6.059 3.688 1 82.94 442 LEU A CA 1
ATOM 3660 C C . LEU A 1 442 ? 4.633 5.945 3.695 1 82.94 442 LEU A C 1
ATOM 3662 O O . LEU A 1 442 ? 3.932 6.953 3.57 1 82.94 442 LEU A O 1
ATOM 3666 N N . THR A 1 443 ? 4.129 4.777 3.896 1 77 443 THR A N 1
ATOM 3667 C CA . THR A 1 443 ? 2.689 4.543 3.928 1 77 443 THR A CA 1
ATOM 3668 C C . THR A 1 443 ? 2.053 5.238 5.129 1 77 443 THR A C 1
ATOM 3670 O O . THR A 1 443 ? 0.988 5.848 5.004 1 77 443 THR A O 1
ATOM 3673 N N . LEU A 1 444 ? 2.719 5.203 6.23 1 84.94 444 LEU A N 1
ATOM 3674 C CA . LEU A 1 444 ? 2.188 5.789 7.457 1 84.94 444 LEU A CA 1
ATOM 3675 C C . LEU A 1 444 ? 2.152 7.309 7.363 1 84.94 444 LEU A C 1
ATOM 3677 O O . LEU A 1 444 ? 1.183 7.941 7.789 1 84.94 444 LEU A O 1
ATOM 3681 N N . MET A 1 445 ? 3.25 7.867 6.855 1 88.25 445 MET A N 1
ATOM 3682 C CA . MET A 1 445 ? 3.301 9.32 6.742 1 88.25 445 MET A CA 1
ATOM 3683 C C . MET A 1 445 ? 2.24 9.828 5.77 1 88.25 445 MET A C 1
ATOM 3685 O O . MET A 1 445 ? 1.679 10.906 5.965 1 88.25 445 MET A O 1
ATOM 3689 N N . LYS A 1 446 ? 1.991 9.055 4.789 1 79 446 LYS A N 1
ATOM 3690 C CA . LYS A 1 446 ? 0.928 9.391 3.846 1 79 446 LYS A CA 1
ATOM 3691 C C . LYS A 1 446 ? -0.438 9.359 4.527 1 79 446 LYS A C 1
ATOM 3693 O O . LYS A 1 446 ? -1.271 10.242 4.293 1 79 446 LYS A O 1
ATOM 3698 N N . ASP A 1 447 ? -0.647 8.414 5.363 1 73.5 447 ASP A N 1
ATOM 3699 C CA . ASP A 1 447 ? -1.939 8.234 6.016 1 73.5 447 ASP A CA 1
ATOM 3700 C C . ASP A 1 447 ? -2.156 9.289 7.102 1 73.5 447 ASP A C 1
ATOM 3702 O O . ASP A 1 447 ? -3.266 9.797 7.262 1 73.5 447 ASP A O 1
ATOM 3706 N N . ILE A 1 448 ? -1.096 9.641 7.824 1 80.12 448 ILE A N 1
ATOM 3707 C CA . ILE A 1 448 ? -1.21 10.539 8.969 1 80.12 448 ILE A CA 1
ATOM 3708 C C . ILE A 1 448 ? -1.28 11.984 8.484 1 80.12 448 ILE A C 1
ATOM 3710 O O . ILE A 1 448 ? -2.123 12.758 8.938 1 80.12 448 ILE A O 1
ATOM 3714 N N . TYR A 1 449 ? -0.404 12.297 7.516 1 81.19 449 TYR A N 1
ATOM 3715 C CA . TYR A 1 449 ? -0.254 13.703 7.148 1 81.19 449 TYR A CA 1
ATOM 3716 C C . TYR A 1 449 ? -0.809 13.961 5.754 1 81.19 449 TYR A C 1
ATOM 3718 O O . TYR A 1 449 ? -0.827 15.102 5.285 1 81.19 449 TYR A O 1
ATOM 3726 N N . GLN A 1 450 ? -1.327 12.898 5.07 1 74.94 450 GLN A N 1
ATOM 3727 C CA . GLN A 1 450 ? -1.857 13.008 3.715 1 74.94 450 GLN A CA 1
ATOM 3728 C C . GLN A 1 450 ? -0.838 13.641 2.775 1 74.94 450 GLN A C 1
ATOM 3730 O O . GLN A 1 450 ? -1.171 14.562 2.018 1 74.94 450 GLN A O 1
ATOM 3735 N N . ILE A 1 451 ? 0.427 13.25 3.047 1 80 451 ILE A N 1
ATOM 3736 C CA . ILE A 1 451 ? 1.501 13.766 2.207 1 80 451 ILE A CA 1
ATOM 3737 C C . ILE A 1 451 ? 1.868 12.734 1.146 1 80 451 ILE A C 1
ATOM 3739 O O . ILE A 1 451 ? 1.959 11.539 1.44 1 80 451 ILE A O 1
ATOM 3743 N N . GLU A 1 452 ? 1.909 13.172 -0.035 1 71.25 452 GLU A N 1
ATOM 3744 C CA . GLU A 1 452 ? 2.324 12.281 -1.121 1 71.25 452 GLU A CA 1
ATOM 3745 C C . GLU A 1 452 ? 3.842 12.273 -1.276 1 71.25 452 GLU A C 1
ATOM 3747 O O . GLU A 1 452 ? 4.516 13.242 -0.915 1 71.25 452 GLU A O 1
ATOM 3752 N N . TYR A 1 453 ? 4.344 11.156 -1.541 1 79.62 453 TYR A N 1
ATOM 3753 C CA . TYR A 1 453 ? 5.762 11.086 -1.873 1 79.62 453 TYR A CA 1
ATOM 3754 C C . TYR A 1 453 ? 5.965 10.742 -3.346 1 79.62 453 TYR A C 1
ATOM 3756 O O . TYR A 1 453 ? 5.07 10.188 -3.986 1 79.62 453 TYR A O 1
ATOM 3764 N N . HIS A 1 454 ? 7.043 11.18 -3.887 1 76.75 454 HIS A N 1
ATOM 3765 C CA . HIS A 1 454 ? 7.387 10.977 -5.289 1 76.75 454 HIS A CA 1
ATOM 3766 C C . HIS A 1 454 ? 8.859 10.602 -5.449 1 76.75 454 HIS A C 1
ATOM 3768 O O . HIS A 1 454 ? 9.625 10.656 -4.488 1 76.75 454 HIS A O 1
ATOM 3774 N N . SER A 1 455 ? 9.117 10.031 -6.555 1 76 455 SER A N 1
ATOM 3775 C CA . SER A 1 455 ? 10.508 9.734 -6.887 1 76 455 SER A CA 1
ATOM 3776 C C . SER A 1 455 ? 11.086 10.797 -7.82 1 76 455 SER A C 1
ATOM 3778 O O . SER A 1 455 ? 10.398 11.289 -8.711 1 76 455 SER A O 1
ATOM 3780 N N . PHE A 1 456 ? 12.203 11.258 -7.453 1 70.25 456 PHE A N 1
ATOM 3781 C CA . PHE A 1 456 ? 12.938 12.195 -8.297 1 70.25 456 PHE A CA 1
ATOM 3782 C C . PHE A 1 456 ? 14.352 11.688 -8.562 1 70.25 456 PHE A C 1
ATOM 3784 O O . PHE A 1 456 ? 15.203 11.703 -7.664 1 70.25 456 PHE A O 1
ATOM 3791 N N . LYS A 1 457 ? 14.57 11.266 -9.703 1 66.12 457 LYS A N 1
ATOM 3792 C CA . LYS A 1 457 ? 15.859 10.734 -10.148 1 66.12 457 LYS A CA 1
ATOM 3793 C C . LYS A 1 457 ? 16.328 9.594 -9.25 1 66.12 457 LYS A C 1
ATOM 3795 O O . LYS A 1 457 ? 17.469 9.57 -8.812 1 66.12 457 LYS A O 1
ATOM 3800 N N . GLY A 1 458 ? 15.414 8.898 -8.812 1 69.56 458 GLY A N 1
ATOM 3801 C CA . GLY A 1 458 ? 15.734 7.711 -8.039 1 69.56 458 GLY A CA 1
ATOM 3802 C C . GLY A 1 458 ? 15.617 7.922 -6.539 1 69.56 458 GLY A C 1
ATOM 3803 O O . GLY A 1 458 ? 15.672 6.965 -5.766 1 69.56 458 GLY A O 1
ATOM 3804 N N . ASN A 1 459 ? 15.531 9.219 -6.176 1 74 459 ASN A N 1
ATOM 3805 C CA . ASN A 1 459 ? 15.352 9.508 -4.754 1 74 459 ASN A CA 1
ATOM 3806 C C . ASN A 1 459 ? 13.883 9.648 -4.395 1 74 459 ASN A C 1
ATOM 3808 O O . ASN A 1 459 ? 13.109 10.25 -5.141 1 74 459 ASN A O 1
ATOM 3812 N N . LEU A 1 460 ? 13.539 9.031 -3.375 1 81.88 460 LEU A N 1
ATOM 3813 C CA . LEU A 1 460 ? 12.188 9.234 -2.867 1 81.88 460 LEU A CA 1
ATOM 3814 C C . LEU A 1 460 ? 12.133 10.453 -1.953 1 81.88 460 LEU A C 1
ATOM 3816 O O . LEU A 1 460 ? 13.062 10.703 -1.184 1 81.88 460 LEU A O 1
ATOM 3820 N N . ALA A 1 461 ? 11.125 11.242 -2.117 1 85.62 461 ALA A N 1
ATOM 3821 C CA . ALA A 1 461 ? 11.039 12.453 -1.303 1 85.62 461 ALA A CA 1
ATOM 3822 C C . ALA A 1 461 ? 9.586 12.812 -1 1 85.62 461 ALA A C 1
ATOM 3824 O O . ALA A 1 461 ? 8.695 12.57 -1.819 1 85.62 461 ALA A O 1
ATOM 3825 N N . PHE A 1 462 ? 9.383 13.406 0.198 1 86.88 462 PHE A N 1
ATOM 3826 C CA . PHE A 1 462 ? 8.125 14.039 0.56 1 86.88 462 PHE A CA 1
ATOM 3827 C C . PHE A 1 462 ? 8.133 15.516 0.172 1 86.88 462 PHE A C 1
ATOM 3829 O O . PHE A 1 462 ? 9.141 16.203 0.329 1 86.88 462 PHE A O 1
ATOM 3836 N N . HIS A 1 463 ? 7.043 15.914 -0.403 1 81.12 463 HIS A N 1
ATOM 3837 C CA . HIS A 1 463 ? 6.789 17.344 -0.49 1 81.12 463 HIS A CA 1
ATOM 3838 C C . HIS A 1 463 ? 5.961 17.828 0.696 1 81.12 463 HIS A C 1
ATOM 3840 O O . HIS A 1 463 ? 4.805 17.438 0.857 1 81.12 463 HIS A O 1
ATOM 3846 N N . TYR A 1 464 ? 6.664 18.578 1.487 1 87.69 464 TYR A N 1
ATOM 3847 C CA . TYR A 1 464 ? 5.992 18.984 2.719 1 87.69 464 TYR A CA 1
ATOM 3848 C C . TYR A 1 464 ? 6.191 20.469 2.988 1 87.69 464 TYR A C 1
ATOM 3850 O O . TYR A 1 464 ? 7.273 20.891 3.396 1 87.69 464 TYR A O 1
ATOM 3858 N N . TYR A 1 465 ? 5.188 21.359 2.727 1 86.69 465 TYR A N 1
ATOM 3859 C CA . TYR A 1 465 ? 5.133 22.797 2.986 1 86.69 465 TYR A CA 1
ATOM 3860 C C . TYR A 1 465 ? 6.316 23.516 2.346 1 86.69 465 TYR A C 1
ATOM 3862 O O . TYR A 1 465 ? 7.031 24.266 3.012 1 86.69 465 TYR A O 1
ATOM 3870 N N . GLY A 1 466 ? 6.516 23.25 1.08 1 80.88 466 GLY A N 1
ATOM 3871 C CA . GLY A 1 466 ? 7.52 23.938 0.277 1 80.88 466 GLY A CA 1
ATOM 3872 C C . GLY A 1 466 ? 8.898 23.312 0.389 1 80.88 466 GLY A C 1
ATOM 3873 O O . GLY A 1 466 ? 9.859 23.812 -0.209 1 80.88 466 GLY A O 1
ATOM 3874 N N . ARG A 1 467 ? 8.977 22.203 1.15 1 85.25 467 ARG A N 1
ATOM 3875 C CA . ARG A 1 467 ? 10.258 21.531 1.355 1 85.25 467 ARG A CA 1
ATOM 3876 C C . ARG A 1 467 ? 10.234 20.125 0.76 1 85.25 467 ARG A C 1
ATOM 3878 O O . ARG A 1 467 ? 9.172 19.531 0.6 1 85.25 467 ARG A O 1
ATOM 3885 N N . GLU A 1 468 ? 11.5 19.719 0.418 1 83.31 468 GLU A N 1
ATOM 3886 C CA . GLU A 1 468 ? 11.688 18.328 0.003 1 83.31 468 GLU A CA 1
ATOM 3887 C C . GLU A 1 468 ? 12.43 17.531 1.067 1 83.31 468 GLU A C 1
ATOM 3889 O O . GLU A 1 468 ? 13.516 17.922 1.495 1 83.31 468 GLU A O 1
ATOM 3894 N N . ILE A 1 469 ? 11.875 16.516 1.525 1 91.12 469 ILE A N 1
ATOM 3895 C CA . ILE A 1 469 ? 12.5 15.633 2.502 1 91.12 469 ILE A CA 1
ATOM 3896 C C . ILE A 1 469 ? 12.836 14.297 1.842 1 91.12 469 ILE A C 1
ATOM 3898 O O . ILE A 1 469 ? 11.938 13.531 1.486 1 91.12 469 ILE A O 1
ATOM 3902 N N . TYR A 1 470 ? 14.117 14.055 1.753 1 88.12 470 TYR A N 1
ATOM 3903 C CA . TYR A 1 470 ? 14.562 12.844 1.072 1 88.12 470 TYR A CA 1
ATOM 3904 C C . TYR A 1 470 ? 14.43 11.633 1.981 1 88.12 470 TYR A C 1
ATOM 3906 O O . TYR A 1 470 ? 14.695 11.719 3.184 1 88.12 470 TYR A O 1
ATOM 3914 N N . VAL A 1 471 ? 13.984 10.57 1.455 1 88.94 471 VAL A N 1
ATOM 3915 C CA . VAL A 1 471 ? 13.93 9.289 2.152 1 88.94 471 VAL A CA 1
ATOM 3916 C C . VAL A 1 471 ? 14.812 8.266 1.438 1 88.94 471 VAL A C 1
ATOM 3918 O O . VAL A 1 471 ? 14.578 7.941 0.272 1 88.94 471 VAL A O 1
ATOM 3921 N N . LYS A 1 472 ? 15.773 7.852 2.121 1 82.69 472 LYS A N 1
ATOM 3922 C CA . LYS A 1 472 ? 16.75 6.953 1.524 1 82.69 472 LYS A CA 1
ATOM 3923 C C . LYS A 1 472 ? 16.531 5.516 1.996 1 82.69 472 LYS A C 1
ATOM 3925 O O . LYS A 1 472 ? 16.391 5.266 3.193 1 82.69 472 LYS A O 1
ATOM 3930 N N . LEU A 1 473 ? 16.562 4.594 0.928 1 72.12 473 LEU A N 1
ATOM 3931 C CA . LEU A 1 473 ? 16.312 3.186 1.213 1 72.12 473 LEU A CA 1
ATOM 3932 C C . LEU A 1 473 ? 17.609 2.387 1.176 1 72.12 473 LEU A C 1
ATOM 3934 O O . LEU A 1 473 ? 17.578 1.154 1.213 1 72.12 473 LEU A O 1
ATOM 3938 N N . GLN A 1 474 ? 18.734 2.994 1.154 1 67.12 474 GLN A N 1
ATOM 3939 C CA . GLN A 1 474 ? 19.984 2.256 1.04 1 67.12 474 GLN A CA 1
ATOM 3940 C C . GLN A 1 474 ? 20.594 1.986 2.414 1 67.12 474 GLN A C 1
ATOM 3942 O O . GLN A 1 474 ? 20.766 2.91 3.213 1 67.12 474 GLN A O 1
ATOM 3947 N N . ASN A 1 475 ? 20.844 0.713 2.627 1 66.44 475 ASN A N 1
ATOM 3948 C CA . ASN A 1 475 ? 21.516 0.297 3.857 1 66.44 475 ASN A CA 1
ATOM 3949 C C . ASN A 1 475 ? 23.016 0.565 3.799 1 66.44 475 ASN A C 1
ATOM 3951 O O . ASN A 1 475 ? 23.625 0.473 2.732 1 66.44 475 ASN A O 1
ATOM 3955 N N . PRO A 1 476 ? 23.5 1.1 4.945 1 75.69 476 PRO A N 1
ATOM 3956 C CA . PRO A 1 476 ? 24.969 1.146 4.977 1 75.69 476 PRO A CA 1
ATOM 3957 C C . PRO A 1 476 ? 25.594 -0.244 4.961 1 75.69 476 PRO A C 1
ATOM 3959 O O . PRO A 1 476 ? 25.016 -1.199 5.477 1 75.69 476 PRO A O 1
ATOM 3962 N N . GLY A 1 477 ? 26.672 -0.434 4.305 1 79.06 477 GLY A N 1
ATOM 3963 C CA . GLY A 1 477 ? 27.484 -1.646 4.391 1 79.06 477 GLY A CA 1
ATOM 3964 C C . GLY A 1 477 ? 28.531 -1.59 5.477 1 79.06 477 GLY A C 1
ATOM 3965 O O . GLY A 1 477 ? 28.375 -0.862 6.461 1 79.06 477 GLY A O 1
ATOM 3966 N N . ILE A 1 478 ? 29.5 -2.453 5.492 1 88.56 478 ILE A N 1
ATOM 3967 C CA . ILE A 1 478 ? 30.578 -2.463 6.457 1 88.56 478 ILE A CA 1
ATOM 3968 C C . ILE A 1 478 ? 31.719 -1.567 5.965 1 88.56 478 ILE A C 1
ATOM 3970 O O . ILE A 1 478 ? 31.812 -1.279 4.773 1 88.56 478 ILE A O 1
ATOM 3974 N N . GLU A 1 479 ? 32.406 -1.063 6.961 1 90.19 479 GLU A N 1
ATOM 3975 C CA . GLU A 1 479 ? 33.656 -0.351 6.648 1 90.19 479 GLU A CA 1
ATOM 3976 C C . GLU A 1 479 ? 34.844 -1.306 6.59 1 90.19 479 GLU A C 1
ATOM 3978 O O . GLU A 1 479 ? 35.281 -1.817 7.621 1 90.19 479 GLU A O 1
ATOM 3983 N N . ILE A 1 480 ? 35.469 -1.393 5.391 1 87.56 480 ILE A N 1
ATOM 3984 C CA . ILE A 1 480 ? 36.5 -2.389 5.133 1 87.56 480 ILE A CA 1
ATOM 3985 C C . ILE A 1 480 ? 37.688 -2.121 6.031 1 87.56 480 ILE A C 1
ATOM 3987 O O . ILE A 1 480 ? 38.344 -3.059 6.512 1 87.56 480 ILE A O 1
ATOM 3991 N N . ARG A 1 481 ? 37.969 -0.923 6.328 1 85.38 481 ARG A N 1
ATOM 3992 C CA . ARG A 1 481 ? 39.125 -0.548 7.141 1 85.38 481 ARG A CA 1
ATOM 3993 C C . ARG A 1 481 ? 38.969 -1.051 8.57 1 85.38 481 ARG A C 1
ATOM 3995 O O . ARG A 1 481 ? 39.969 -1.322 9.25 1 85.38 481 ARG A O 1
ATOM 4002 N N . ALA A 1 482 ? 37.75 -1.146 9.023 1 88.31 482 ALA A N 1
ATOM 4003 C CA . ALA A 1 482 ? 37.469 -1.631 10.375 1 88.31 482 ALA A CA 1
ATOM 4004 C C . ALA A 1 482 ? 37.812 -3.119 10.492 1 88.31 482 ALA A C 1
ATOM 4006 O O . ALA A 1 482 ? 38.125 -3.605 11.578 1 88.31 482 ALA A O 1
ATOM 4007 N N . CYS A 1 483 ? 37.688 -3.842 9.406 1 85.75 483 CYS A N 1
ATOM 4008 C CA . CYS A 1 483 ? 37.906 -5.285 9.414 1 85.75 483 CYS A CA 1
ATOM 4009 C C . CYS A 1 483 ? 39.375 -5.617 9.281 1 85.75 483 CYS A C 1
ATOM 4011 O O . CYS A 1 483 ? 39.812 -6.715 9.633 1 85.75 483 CYS A O 1
ATOM 4013 N N . GLY A 1 484 ? 40.188 -4.664 8.977 1 74.12 484 GLY A N 1
ATOM 4014 C CA . GLY A 1 484 ? 41.625 -4.887 8.883 1 74.12 484 GLY A CA 1
ATOM 4015 C C . GLY A 1 484 ? 42 -5.965 7.875 1 74.12 484 GLY A C 1
ATOM 4016 O O . GLY A 1 484 ? 41.312 -6.129 6.859 1 74.12 484 GLY A O 1
ATOM 4017 N N . ASP A 1 485 ? 43.094 -6.598 8.125 1 66.94 485 ASP A N 1
ATOM 4018 C CA . ASP A 1 485 ? 43.625 -7.602 7.215 1 66.94 485 ASP A CA 1
ATOM 4019 C C . ASP A 1 485 ? 43.188 -9.008 7.621 1 66.94 485 ASP A C 1
ATOM 4021 O O . ASP A 1 485 ? 43.844 -9.992 7.281 1 66.94 485 ASP A O 1
ATOM 4025 N N . TYR A 1 486 ? 42.125 -8.992 8.391 1 65.38 486 TYR A N 1
ATOM 4026 C CA . TYR A 1 486 ? 41.688 -10.273 8.922 1 65.38 486 TYR A CA 1
ATOM 4027 C C . TYR A 1 486 ? 41.156 -11.172 7.809 1 65.38 486 TYR A C 1
ATOM 4029 O O . TYR A 1 486 ? 41.094 -12.391 7.969 1 65.38 486 TYR A O 1
ATOM 4037 N N . ARG A 1 487 ? 40.75 -10.617 6.68 1 61 487 ARG A N 1
ATOM 4038 C CA . ARG A 1 487 ? 40.344 -11.445 5.547 1 61 487 ARG A CA 1
ATOM 4039 C C . ARG A 1 487 ? 41.469 -12.406 5.145 1 61 487 ARG A C 1
ATOM 4041 O O . ARG A 1 487 ? 41.219 -13.57 4.848 1 61 487 ARG A O 1
ATOM 4048 N N . PHE A 1 488 ? 42.719 -11.867 5.145 1 54.81 488 PHE A N 1
ATOM 4049 C CA . PHE A 1 488 ? 43.844 -12.633 4.656 1 54.81 488 PHE A CA 1
ATOM 4050 C C . PHE A 1 488 ? 44.406 -13.523 5.758 1 54.81 488 PHE A C 1
ATOM 4052 O O . PHE A 1 488 ? 44.906 -14.617 5.48 1 54.81 488 PHE A O 1
ATOM 4059 N N . GLU A 1 489 ? 44.25 -13.117 6.941 1 55.34 489 GLU A N 1
ATOM 4060 C CA . GLU A 1 489 ? 44.812 -13.898 8.031 1 55.34 489 GLU A CA 1
ATOM 4061 C C . GLU A 1 489 ? 44 -15.164 8.297 1 55.34 489 GLU A C 1
ATOM 4063 O O . GLU A 1 489 ? 44.531 -16.188 8.703 1 55.34 489 GLU A O 1
ATOM 4068 N N . GLY A 1 490 ? 42.688 -15.047 8.109 1 51.5 490 GLY A N 1
ATOM 4069 C CA . GLY A 1 490 ? 41.812 -16.188 8.32 1 51.5 490 GLY A CA 1
ATOM 4070 C C . GLY A 1 490 ? 42.094 -17.328 7.359 1 51.5 490 GLY A C 1
ATOM 4071 O O . GLY A 1 490 ? 41.969 -18.5 7.734 1 51.5 490 GLY A O 1
ATOM 4072 N N . LYS A 1 491 ? 42.406 -16.969 6.09 1 50.75 491 LYS A N 1
ATOM 4073 C CA . LYS A 1 491 ? 42.719 -18.016 5.125 1 50.75 491 LYS A CA 1
ATOM 4074 C C . LYS A 1 491 ? 43.875 -18.875 5.621 1 50.75 491 LYS A C 1
ATOM 4076 O O . LYS A 1 491 ? 43.875 -20.094 5.43 1 50.75 491 LYS A O 1
ATOM 4081 N N . GLN A 1 492 ? 44.906 -18.234 6.156 1 48.09 492 GLN A N 1
ATOM 4082 C CA . GLN A 1 492 ? 46.094 -18.969 6.551 1 48.09 492 GLN A CA 1
ATOM 4083 C C . GLN A 1 492 ? 45.812 -19.859 7.758 1 48.09 492 GLN A C 1
ATOM 4085 O O . GLN A 1 492 ? 46.375 -20.969 7.867 1 48.09 492 GLN A O 1
ATOM 4090 N N . LYS A 1 493 ? 44.938 -19.359 8.586 1 49.06 493 LYS A N 1
ATOM 4091 C CA . LYS A 1 493 ? 44.75 -20.109 9.82 1 49.06 493 LYS A CA 1
ATOM 4092 C C . LYS A 1 493 ? 43.719 -21.219 9.633 1 49.06 493 LYS A C 1
ATOM 4094 O O . LYS A 1 493 ? 43.5 -22.047 10.523 1 49.06 493 LYS A O 1
ATOM 4099 N N . ARG A 1 494 ? 42.844 -21.141 8.672 1 50.5 494 ARG A N 1
ATOM 4100 C CA . ARG A 1 494 ? 41.938 -22.25 8.406 1 50.5 494 ARG A CA 1
ATOM 4101 C C . ARG A 1 494 ? 42.688 -23.531 8.133 1 50.5 494 ARG A C 1
ATOM 4103 O O . ARG A 1 494 ? 42.094 -24.609 8.008 1 50.5 494 ARG A O 1
ATOM 4110 N N . ILE A 1 495 ? 43.938 -23.484 7.805 1 44.5 495 ILE A N 1
ATOM 4111 C CA . ILE A 1 495 ? 44.656 -24.703 7.535 1 44.5 495 ILE A CA 1
ATOM 4112 C C . ILE A 1 495 ? 44.594 -25.641 8.75 1 44.5 495 ILE A C 1
ATOM 4114 O O . ILE A 1 495 ? 44.812 -26.844 8.633 1 44.5 495 ILE A O 1
ATOM 4118 N N . LEU A 1 496 ? 44.562 -25.062 9.953 1 42.22 496 LEU A N 1
ATOM 4119 C CA . LEU A 1 496 ? 44.875 -26.016 11.016 1 42.22 496 LEU A CA 1
ATOM 4120 C C . LEU A 1 496 ? 43.812 -27.062 11.156 1 42.22 496 LEU A C 1
ATOM 4122 O O . LEU A 1 496 ? 44.094 -28.25 11.32 1 42.22 496 LEU A O 1
ATOM 4126 N N . GLN A 1 497 ? 42.562 -26.828 11.922 1 47.47 497 GLN A N 1
ATOM 4127 C CA . GLN A 1 497 ? 41.844 -28.016 12.398 1 47.47 497 GLN A CA 1
ATOM 4128 C C . GLN A 1 497 ? 40.938 -28.594 11.305 1 47.47 497 GLN A C 1
ATOM 4130 O O . GLN A 1 497 ? 39.812 -28.156 11.125 1 47.47 497 GLN A O 1
ATOM 4135 N N . GLU A 1 498 ? 41.5 -29.25 10.289 1 54.06 498 GLU A N 1
ATOM 4136 C CA . GLU A 1 498 ? 41.156 -29.766 8.961 1 54.06 498 GLU A CA 1
ATOM 4137 C C . GLU A 1 498 ? 39.75 -30.344 8.93 1 54.06 498 GLU A C 1
ATOM 4139 O O . GLU A 1 498 ? 39.062 -30.234 7.918 1 54.06 498 GLU A O 1
ATOM 4144 N N . ASN A 1 499 ? 39.25 -31.078 10 1 68.69 499 ASN A N 1
ATOM 4145 C CA . ASN A 1 499 ? 38.062 -31.875 9.758 1 68.69 499 ASN A CA 1
ATOM 4146 C C . ASN A 1 499 ? 36.844 -31.266 10.461 1 68.69 499 ASN A C 1
ATOM 4148 O O . ASN A 1 499 ? 35.781 -31.906 10.523 1 68.69 499 ASN A O 1
ATOM 4152 N N . GLU A 1 500 ? 36.906 -29.922 11.055 1 86.69 500 GLU A N 1
ATOM 4153 C CA . GLU A 1 500 ? 35.781 -29.406 11.805 1 86.69 500 GLU A CA 1
ATOM 4154 C C . GLU A 1 500 ? 34.938 -28.469 10.945 1 86.69 500 GLU A C 1
ATOM 4156 O O . GLU A 1 500 ? 35.469 -27.625 10.219 1 86.69 500 GLU A O 1
ATOM 4161 N N . ILE A 1 501 ? 33.656 -28.75 10.945 1 91.69 501 ILE A N 1
ATOM 4162 C CA . ILE A 1 501 ? 32.688 -27.844 10.344 1 91.69 501 ILE A CA 1
ATOM 4163 C C . ILE A 1 501 ? 32.156 -26.891 11.406 1 91.69 501 ILE A C 1
ATOM 4165 O O . ILE A 1 501 ? 31.453 -27.328 12.336 1 91.69 501 ILE A O 1
ATOM 4169 N N . ARG A 1 502 ? 32.438 -25.641 11.242 1 93 502 ARG A N 1
ATOM 4170 C CA . ARG A 1 502 ? 32.094 -24.656 12.266 1 93 502 ARG A CA 1
ATOM 4171 C C . ARG A 1 502 ? 30.953 -23.766 11.812 1 93 502 ARG A C 1
ATOM 4173 O O . ARG A 1 502 ? 31.047 -23.109 10.773 1 93 502 ARG A O 1
ATOM 4180 N N . ILE A 1 503 ? 29.906 -23.75 12.625 1 95.25 503 ILE A N 1
ATOM 4181 C CA . ILE A 1 503 ? 28.797 -22.828 12.453 1 95.25 503 ILE A CA 1
ATOM 4182 C C . ILE A 1 503 ? 28.875 -21.719 13.492 1 95.25 503 ILE A C 1
ATOM 4184 O O . ILE A 1 503 ? 29.156 -21.969 14.664 1 95.25 503 ILE A O 1
ATOM 4188 N N . VAL A 1 504 ? 28.703 -20.484 13.055 1 94.31 504 VAL A N 1
ATOM 4189 C CA . VAL A 1 504 ? 28.797 -19.375 13.992 1 94.31 504 VAL A CA 1
ATOM 4190 C C . VAL A 1 504 ? 27.516 -18.547 13.953 1 94.31 504 VAL A C 1
ATOM 4192 O O . VAL A 1 504 ? 26.922 -18.359 12.883 1 94.31 504 VAL A O 1
ATOM 4195 N N . GLY A 1 505 ? 27.016 -18.188 15.062 1 91.38 505 GLY A N 1
ATOM 4196 C CA . GLY A 1 505 ? 25.875 -17.297 15.211 1 91.38 505 GLY A CA 1
ATOM 4197 C C . GLY A 1 505 ? 26.141 -16.172 16.203 1 91.38 505 GLY A C 1
ATOM 4198 O O . GLY A 1 505 ? 26.75 -16.391 17.25 1 91.38 505 GLY A O 1
ATOM 4199 N N . VAL A 1 506 ? 25.75 -14.961 15.82 1 86.62 506 VAL A N 1
ATOM 4200 C CA . VAL A 1 506 ? 25.891 -13.812 16.719 1 86.62 506 VAL A CA 1
ATOM 4201 C C . VAL A 1 506 ? 24.5 -13.219 17 1 86.62 506 VAL A C 1
ATOM 4203 O O . VAL A 1 506 ? 23.766 -12.867 16.062 1 86.62 506 VAL A O 1
ATOM 4206 N N . ASP A 1 507 ? 24.094 -13.133 18.25 1 81.12 507 ASP A N 1
ATOM 4207 C CA . ASP A 1 507 ? 22.812 -12.562 18.641 1 81.12 507 ASP A CA 1
ATOM 4208 C C . ASP A 1 507 ? 22.938 -11.711 19.891 1 81.12 507 ASP A C 1
ATOM 4210 O O . ASP A 1 507 ? 23.984 -11.727 20.547 1 81.12 507 ASP A O 1
ATOM 4214 N N . THR A 1 508 ? 21.969 -10.883 20.141 1 76.5 508 THR A N 1
ATOM 4215 C CA . THR A 1 508 ? 21.906 -10.094 21.359 1 76.5 508 THR A CA 1
ATOM 4216 C C . THR A 1 508 ? 20.812 -10.625 22.297 1 76.5 508 THR A C 1
ATOM 4218 O O . THR A 1 508 ? 19.938 -11.367 21.859 1 76.5 508 THR A O 1
ATOM 4221 N N . TYR A 1 509 ? 21.062 -10.352 23.547 1 72.81 509 TYR A N 1
ATOM 4222 C CA . TYR A 1 509 ? 19.984 -10.695 24.469 1 72.81 509 TYR A CA 1
ATOM 4223 C C . TYR A 1 509 ? 18.766 -9.805 24.234 1 72.81 509 TYR A C 1
ATOM 4225 O O . TYR A 1 509 ? 18.891 -8.656 23.812 1 72.81 509 TYR A O 1
ATOM 4233 N N . GLY A 1 510 ? 17.594 -10.344 24.328 1 66.88 510 GLY A N 1
ATOM 4234 C CA . GLY A 1 510 ? 16.359 -9.578 24.188 1 66.88 510 GLY A CA 1
ATOM 4235 C C . GLY A 1 510 ? 15.242 -10.367 23.547 1 66.88 510 GLY A C 1
ATOM 4236 O O . GLY A 1 510 ? 15.484 -11.32 22.812 1 66.88 510 GLY A O 1
ATOM 4237 N N . HIS A 1 511 ? 14.047 -10.07 23.922 1 60.84 511 HIS A N 1
ATOM 4238 C CA . HIS A 1 511 ? 12.883 -10.805 23.438 1 60.84 511 HIS A CA 1
ATOM 4239 C C . HIS A 1 511 ? 12.789 -10.727 21.922 1 60.84 511 HIS A C 1
ATOM 4241 O O . HIS A 1 511 ? 12.266 -11.641 21.266 1 60.84 511 HIS A O 1
ATOM 4247 N N . GLN A 1 512 ? 13.477 -9.742 21.406 1 61.41 512 GLN A N 1
ATOM 4248 C CA .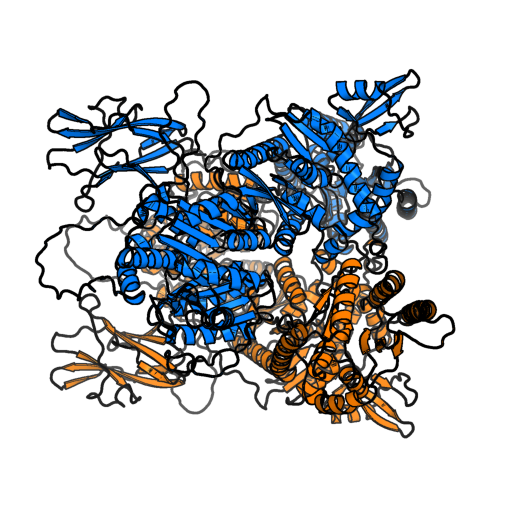 GLN A 1 512 ? 13.312 -9.5 19.969 1 61.41 512 GLN A CA 1
ATOM 4249 C C . GLN A 1 512 ? 14.43 -10.164 19.172 1 61.41 512 GLN A C 1
ATOM 4251 O O . GLN A 1 512 ? 14.398 -10.172 17.938 1 61.41 512 GLN A O 1
ATOM 4256 N N . SER A 1 513 ? 15.391 -10.742 19.891 1 68.88 513 SER A N 1
ATOM 4257 C CA . SER A 1 513 ? 16.547 -11.297 19.188 1 68.88 513 SER A CA 1
ATOM 4258 C C . SER A 1 513 ? 16.188 -12.602 18.484 1 68.88 513 SER A C 1
ATOM 4260 O O . SER A 1 513 ? 16.891 -13.023 17.562 1 68.88 513 SER A O 1
ATOM 4262 N N . GLY A 1 514 ? 15.023 -13.297 18.828 1 69.25 514 GLY A N 1
ATOM 4263 C CA . GLY A 1 514 ? 14.641 -14.57 18.234 1 69.25 514 GLY A CA 1
ATOM 4264 C C . GLY A 1 514 ? 15.555 -15.711 18.625 1 69.25 514 GLY A C 1
ATOM 4265 O O . GLY A 1 514 ? 15.484 -16.797 18.031 1 69.25 514 GLY A O 1
ATOM 4266 N N . VAL A 1 515 ? 16.453 -15.445 19.625 1 76.94 515 VAL A N 1
ATOM 4267 C CA . VAL A 1 515 ? 17.453 -16.453 20 1 76.94 515 VAL A CA 1
ATOM 4268 C C . VAL A 1 515 ? 16.734 -17.688 20.562 1 76.94 515 VAL A C 1
ATOM 4270 O O . VAL A 1 515 ? 17.172 -18.812 20.312 1 76.94 515 VAL A O 1
ATOM 4273 N N . GLU A 1 516 ? 15.672 -17.438 21.219 1 76.69 516 GLU A N 1
ATOM 4274 C CA . GLU A 1 516 ? 14.93 -18.562 21.766 1 76.69 516 GLU A CA 1
ATOM 4275 C C . GLU A 1 516 ? 14.383 -19.453 20.656 1 76.69 516 GLU A C 1
ATOM 4277 O O . GLU A 1 516 ? 14.43 -20.688 20.75 1 76.69 516 GLU A O 1
ATOM 4282 N N . LEU A 1 517 ? 13.914 -18.844 19.625 1 77.38 517 LEU A N 1
ATOM 4283 C CA . LEU A 1 517 ? 13.383 -19.594 18.5 1 77.38 517 LEU A CA 1
ATOM 4284 C C . LEU A 1 517 ? 14.5 -20.344 17.781 1 77.38 517 LEU A C 1
ATOM 4286 O O . LEU A 1 517 ? 14.281 -21.453 17.281 1 77.38 517 LEU A O 1
ATOM 4290 N N . LYS A 1 518 ? 15.594 -19.734 17.719 1 86.56 518 LYS A N 1
ATOM 4291 C CA . LYS A 1 518 ? 16.766 -20.359 17.109 1 86.56 518 LYS A CA 1
ATOM 4292 C C . LYS A 1 518 ? 17.062 -21.703 17.75 1 86.56 518 LYS A C 1
ATOM 4294 O O . LYS A 1 518 ? 17.188 -22.719 17.062 1 86.56 518 LYS A O 1
ATOM 4299 N N . PHE A 1 519 ? 17.062 -21.781 19.031 1 88.62 519 PHE A N 1
ATOM 4300 C CA . PHE A 1 519 ? 17.469 -23 19.734 1 88.62 519 PHE A CA 1
ATOM 4301 C C . PHE A 1 519 ? 16.297 -23.969 19.859 1 88.62 519 PHE A C 1
ATOM 4303 O O . PHE A 1 519 ? 16.516 -25.172 19.984 1 88.62 519 PHE A O 1
ATOM 4310 N N . ARG A 1 520 ? 15.18 -23.422 19.75 1 82.81 520 ARG A N 1
ATOM 4311 C CA . ARG A 1 520 ? 14.039 -24.328 19.641 1 82.81 520 ARG A CA 1
ATOM 4312 C C . ARG A 1 520 ? 14.062 -25.094 18.328 1 82.81 520 ARG A C 1
ATOM 4314 O O . ARG A 1 520 ? 13.758 -26.281 18.281 1 82.81 520 ARG A O 1
ATOM 4321 N N . HIS A 1 521 ? 14.414 -24.391 17.203 1 86.06 521 HIS A N 1
ATOM 4322 C CA . HIS A 1 521 ? 14.562 -25.047 15.914 1 86.06 521 HIS A CA 1
ATOM 4323 C C . HIS A 1 521 ? 15.68 -26.094 15.953 1 86.06 521 HIS A C 1
ATOM 4325 O O . HIS A 1 521 ? 15.516 -27.188 15.43 1 86.06 521 HIS A O 1
ATOM 4331 N N . LEU A 1 522 ? 16.75 -25.75 16.594 1 92.31 522 LEU A N 1
ATOM 4332 C CA . LEU A 1 522 ? 17.891 -26.641 16.656 1 92.31 522 LEU A CA 1
ATOM 4333 C C . LEU A 1 522 ? 17.578 -27.859 17.516 1 92.31 522 LEU A C 1
ATOM 4335 O O . LEU A 1 522 ? 17.984 -28.984 17.188 1 92.31 522 LEU A O 1
ATOM 4339 N N . LEU A 1 523 ? 16.859 -27.625 18.656 1 90.5 523 LEU A N 1
ATOM 4340 C CA . LEU A 1 523 ? 16.453 -28.734 19.516 1 90.5 523 LEU A CA 1
ATOM 4341 C C . LEU A 1 523 ? 15.562 -29.719 18.766 1 90.5 523 LEU A C 1
ATOM 4343 O O . LEU A 1 523 ? 15.812 -30.922 18.797 1 90.5 523 LEU A O 1
ATOM 4347 N N . LYS A 1 524 ? 14.633 -29.188 18.109 1 87.62 524 LYS A N 1
ATOM 4348 C CA . LYS A 1 524 ? 13.734 -30.031 17.344 1 87.62 524 LYS A CA 1
ATOM 4349 C C . LYS A 1 524 ? 14.477 -30.734 16.203 1 87.62 524 LYS A C 1
ATOM 4351 O O . LYS A 1 524 ? 14.172 -31.875 15.859 1 87.62 524 LYS A O 1
ATOM 4356 N N . PHE A 1 525 ? 15.406 -30.062 15.586 1 92.81 525 PHE A N 1
ATOM 4357 C CA . PHE A 1 525 ? 16.219 -30.609 14.5 1 92.81 525 PHE A CA 1
ATOM 4358 C C . PHE A 1 525 ? 17.016 -31.812 14.984 1 92.81 525 PHE A C 1
ATOM 4360 O O . PHE A 1 525 ? 17.062 -32.844 14.312 1 92.81 525 PHE A O 1
ATOM 4367 N N . VAL A 1 526 ? 17.609 -31.719 16.141 1 94.06 526 VAL A N 1
ATOM 4368 C CA . VAL A 1 526 ? 18.438 -32.781 16.719 1 94.06 526 VAL A CA 1
ATOM 4369 C C . VAL A 1 526 ? 17.562 -33.969 17.109 1 94.06 526 VAL A C 1
ATOM 4371 O O . VAL A 1 526 ? 18 -35.125 16.984 1 94.06 526 VAL A O 1
ATOM 4374 N N . LYS A 1 527 ? 16.359 -33.656 17.453 1 90.94 527 LYS A N 1
ATOM 4375 C CA . LYS A 1 527 ? 15.453 -34.719 17.844 1 90.94 527 LYS A CA 1
ATOM 4376 C C . LYS A 1 527 ? 14.93 -35.469 16.625 1 90.94 527 LYS A C 1
ATOM 4378 O O . LYS A 1 527 ? 14.711 -36.688 16.672 1 90.94 527 LYS A O 1
ATOM 4383 N N . GLU A 1 528 ? 14.789 -34.75 15.539 1 90.5 528 GLU A N 1
ATOM 4384 C CA . GLU A 1 528 ? 14.117 -35.344 14.375 1 90.5 528 GLU A CA 1
ATOM 4385 C C . GLU A 1 528 ? 15.125 -35.938 13.406 1 90.5 528 GLU A C 1
ATOM 4387 O O . GLU A 1 528 ? 14.758 -36.75 12.539 1 90.5 528 GLU A O 1
ATOM 4392 N N . THR A 1 529 ? 16.359 -35.469 13.469 1 92.88 529 THR A N 1
ATOM 4393 C CA . THR A 1 529 ? 17.359 -35.969 12.523 1 92.88 529 THR A CA 1
ATOM 4394 C C . THR A 1 529 ? 18.578 -36.531 13.258 1 92.88 529 THR A C 1
ATOM 4396 O O . THR A 1 529 ? 18.766 -36.25 14.445 1 92.88 529 THR A O 1
ATOM 4399 N N . ASP A 1 530 ? 19.422 -37.375 12.539 1 92.69 530 ASP A N 1
ATOM 4400 C CA . ASP A 1 530 ? 20.656 -37.906 13.125 1 92.69 530 ASP A CA 1
ATOM 4401 C C . ASP A 1 530 ? 21.891 -37.312 12.461 1 92.69 530 ASP A C 1
ATOM 4403 O O . ASP A 1 530 ? 22.969 -37.875 12.516 1 92.69 530 ASP A O 1
ATOM 4407 N N . ILE A 1 531 ? 21.719 -36.156 11.828 1 93.94 531 ILE A N 1
ATOM 4408 C CA . ILE A 1 531 ? 22.781 -35.562 11.031 1 93.94 531 ILE A CA 1
ATOM 4409 C C . ILE A 1 531 ? 23.938 -35.125 11.945 1 93.94 531 ILE A C 1
ATOM 4411 O O . ILE A 1 531 ? 25.109 -35.375 11.648 1 93.94 531 ILE A O 1
ATOM 4415 N N . ILE A 1 532 ? 23.656 -34.5 13.055 1 93.75 532 ILE A N 1
ATOM 4416 C CA . ILE A 1 532 ? 24.672 -34 13.961 1 93.75 532 ILE A CA 1
ATOM 4417 C C . ILE A 1 532 ? 25.312 -35.188 14.711 1 93.75 532 ILE A C 1
ATOM 4419 O O . ILE A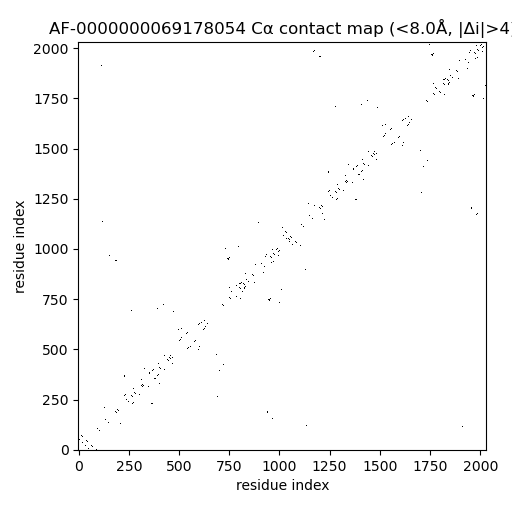 1 532 ? 26.531 -35.188 14.961 1 93.75 532 ILE A O 1
ATOM 4423 N N . GLN A 1 533 ? 24.516 -36.188 15.031 1 91.38 533 GLN A N 1
ATOM 4424 C CA . GLN A 1 533 ? 25.016 -37.344 15.711 1 91.38 533 GLN A CA 1
ATOM 4425 C C . GLN A 1 533 ? 26 -38.125 14.828 1 91.38 533 GLN A C 1
ATOM 4427 O O . GLN A 1 533 ? 27.016 -38.625 15.312 1 91.38 533 GLN A O 1
ATOM 4432 N N . LYS A 1 534 ? 25.672 -38.125 13.586 1 92.69 534 LYS A N 1
ATOM 4433 C CA . LYS A 1 534 ? 26.5 -38.844 12.633 1 92.69 534 LYS A CA 1
ATOM 4434 C C . LYS A 1 534 ? 27.75 -38.062 12.273 1 92.69 534 LYS A C 1
ATOM 4436 O O . LYS A 1 534 ? 28.719 -38.594 11.75 1 92.69 534 LYS A O 1
ATOM 4441 N N . ASN A 1 535 ? 27.719 -36.812 12.547 1 93.25 535 ASN A N 1
ATOM 4442 C CA . ASN A 1 535 ? 28.844 -35.938 12.227 1 93.25 535 ASN A CA 1
ATOM 4443 C C . ASN A 1 535 ? 29.266 -35.094 13.43 1 93.25 535 ASN A C 1
ATOM 4445 O O . ASN A 1 535 ? 29.094 -33.875 13.43 1 93.25 535 ASN A O 1
ATOM 4449 N N . PRO A 1 536 ? 29.906 -35.688 14.391 1 90.62 536 PRO A N 1
ATOM 4450 C CA . PRO A 1 536 ? 30.25 -35 15.633 1 90.62 536 PRO A CA 1
ATOM 4451 C C . PRO A 1 536 ? 31.25 -33.875 15.422 1 90.62 536 PRO A C 1
ATOM 4453 O O . PRO A 1 536 ? 31.438 -33.031 16.312 1 90.62 536 PRO A O 1
ATOM 4456 N N . HIS A 1 537 ? 31.828 -33.781 14.25 1 91.31 537 HIS A N 1
ATOM 4457 C CA . HIS A 1 537 ? 32.812 -32.719 13.977 1 91.31 537 HIS A CA 1
ATOM 4458 C C . HIS A 1 537 ? 32.094 -31.422 13.641 1 91.31 537 HIS A C 1
ATOM 4460 O O . HIS A 1 537 ? 32.75 -30.391 13.492 1 91.31 537 HIS A O 1
ATOM 4466 N N . ILE A 1 538 ? 30.781 -31.422 13.484 1 94.44 538 ILE A N 1
ATOM 4467 C CA . ILE A 1 538 ? 30.031 -30.188 13.305 1 94.44 538 ILE A CA 1
ATOM 4468 C C . ILE A 1 538 ? 29.891 -29.469 14.648 1 94.44 538 ILE A C 1
ATOM 4470 O O . ILE A 1 538 ? 29.344 -30.047 15.609 1 94.44 538 ILE A O 1
ATOM 4474 N N . LYS A 1 539 ? 30.344 -28.328 14.773 1 94.69 539 LYS A N 1
ATOM 4475 C CA . LYS A 1 539 ? 30.266 -27.531 15.992 1 94.69 539 LYS A CA 1
ATOM 4476 C C . LYS A 1 539 ? 29.562 -26.203 15.75 1 94.69 539 LYS A C 1
ATOM 4478 O O . LYS A 1 539 ? 29.734 -25.594 14.688 1 94.69 539 LYS A O 1
ATOM 4483 N N . PHE A 1 540 ? 28.812 -25.766 16.703 1 95.5 540 PHE A N 1
ATOM 4484 C CA . PHE A 1 540 ? 28.109 -24.5 16.625 1 95.5 540 PHE A CA 1
ATOM 4485 C C . PHE A 1 540 ? 28.594 -23.547 17.719 1 95.5 540 PHE A C 1
ATOM 4487 O O . PHE A 1 540 ? 28.422 -23.828 18.906 1 95.5 540 PHE A O 1
ATOM 4494 N N . ILE A 1 541 ? 29.188 -22.469 17.312 1 93.38 541 ILE A N 1
ATOM 4495 C CA . ILE A 1 541 ? 29.641 -21.438 18.234 1 93.38 541 ILE A CA 1
ATOM 4496 C C . ILE A 1 541 ? 28.625 -20.312 18.297 1 93.38 541 ILE A C 1
ATOM 4498 O O . ILE A 1 541 ? 28.438 -19.562 17.328 1 93.38 541 ILE A O 1
ATOM 4502 N N . GLN A 1 542 ? 27.953 -20.172 19.453 1 92.5 542 GLN A N 1
ATOM 4503 C CA . GLN A 1 542 ? 27 -19.109 19.672 1 92.5 542 GLN A CA 1
ATOM 4504 C C . GLN A 1 542 ? 27.625 -17.953 20.453 1 92.5 542 GLN A C 1
ATOM 4506 O O . GLN A 1 542 ? 28.078 -18.141 21.578 1 92.5 542 GLN A O 1
ATOM 4511 N N . ILE A 1 543 ? 27.672 -16.828 19.766 1 88.44 543 ILE A N 1
ATOM 4512 C CA . ILE A 1 543 ? 28.172 -15.625 20.422 1 88.44 543 ILE A CA 1
ATOM 4513 C C . ILE A 1 543 ? 26.984 -14.773 20.891 1 88.44 543 ILE A C 1
ATOM 4515 O O . ILE A 1 543 ? 26.156 -14.352 20.078 1 88.44 543 ILE A O 1
ATOM 4519 N N . GLN A 1 544 ? 26.891 -14.547 22.156 1 82.88 544 GLN A N 1
ATOM 4520 C CA . GLN A 1 544 ? 25.812 -13.758 22.719 1 82.88 544 GLN A CA 1
ATOM 4521 C C . GLN A 1 544 ? 26.328 -12.43 23.281 1 82.88 544 GLN A C 1
ATOM 4523 O O . GLN A 1 544 ? 27.156 -12.414 24.188 1 82.88 544 GLN A O 1
ATOM 4528 N N . LEU A 1 545 ? 25.844 -11.375 22.641 1 76.12 545 LEU A N 1
ATOM 4529 C CA . LEU A 1 545 ? 26.297 -10.039 23.031 1 76.12 545 LEU A CA 1
ATOM 4530 C C . LEU A 1 545 ? 25.375 -9.445 24.094 1 76.12 545 LEU A C 1
ATOM 4532 O O . LEU A 1 545 ? 24.172 -9.719 24.125 1 76.12 545 LEU A O 1
ATOM 4536 N N . LYS A 1 546 ? 26.016 -8.734 24.984 1 66.75 546 LYS A N 1
ATOM 4537 C CA . LYS A 1 546 ? 25.266 -8.102 26.062 1 66.75 546 LYS A CA 1
ATOM 4538 C C . LYS A 1 546 ? 24.547 -6.855 25.578 1 66.75 546 LYS A C 1
ATOM 4540 O O . LYS A 1 546 ? 25.094 -6.074 24.797 1 66.75 546 LYS A O 1
ATOM 4545 N N . ALA A 1 547 ? 23.172 -6.855 25.672 1 59.38 547 ALA A N 1
ATOM 4546 C CA . ALA A 1 547 ? 22.438 -5.629 25.359 1 59.38 547 ALA A CA 1
ATOM 4547 C C . ALA A 1 547 ? 22.5 -4.641 26.516 1 59.38 547 ALA A C 1
ATOM 4549 O O . ALA A 1 547 ? 22.328 -5.031 27.672 1 59.38 547 ALA A O 1
ATOM 4550 N N . PHE A 1 548 ? 23.281 -3.557 26.5 1 51.91 548 PHE A N 1
ATOM 4551 C CA . PHE A 1 548 ? 23.422 -2.631 27.625 1 51.91 548 PHE A CA 1
ATOM 4552 C C . PHE A 1 548 ? 22.062 -2.266 28.203 1 51.91 548 PHE A C 1
ATOM 4554 O O . PHE A 1 548 ? 21.953 -1.861 29.359 1 51.91 548 PHE A O 1
ATOM 4561 N N . GLU A 1 549 ? 20.922 -2.363 27.359 1 51.62 549 GLU A N 1
ATOM 4562 C CA . GLU A 1 549 ? 19.719 -1.669 27.797 1 51.62 549 GLU A CA 1
ATOM 4563 C C . GLU A 1 549 ? 18.75 -2.621 28.5 1 51.62 549 GLU A C 1
ATOM 4565 O O . GLU A 1 549 ? 17.766 -2.186 29.109 1 51.62 549 GLU A O 1
ATOM 4570 N N . ASP A 1 550 ? 18.844 -3.992 28.375 1 53.28 550 ASP A N 1
ATOM 4571 C CA . ASP A 1 550 ? 17.672 -4.781 28.719 1 53.28 550 ASP A CA 1
ATOM 4572 C C . ASP A 1 550 ? 17.828 -5.434 30.094 1 53.28 550 ASP A C 1
ATOM 4574 O O . ASP A 1 550 ? 18.859 -6.043 30.375 1 53.28 550 ASP A O 1
ATOM 4578 N N . ASN A 1 551 ? 17.047 -5.066 31.094 1 52.91 551 ASN A N 1
ATOM 4579 C CA . ASN A 1 551 ? 17 -5.633 32.438 1 52.91 551 ASN A CA 1
ATOM 4580 C C . ASN A 1 551 ? 16.625 -7.113 32.406 1 52.91 551 ASN A C 1
ATOM 4582 O O . ASN A 1 551 ? 16.938 -7.852 33.344 1 52.91 551 ASN A O 1
ATOM 4586 N N . ASP A 1 552 ? 15.898 -7.555 31.516 1 58.53 552 ASP A N 1
ATOM 4587 C CA . ASP A 1 552 ? 15.398 -8.93 31.531 1 58.53 552 ASP A CA 1
ATOM 4588 C C . ASP A 1 552 ? 16.438 -9.891 30.953 1 58.53 552 ASP A C 1
ATOM 4590 O O . ASP A 1 552 ? 16.109 -11.023 30.578 1 58.53 552 ASP A O 1
ATOM 4594 N N . VAL A 1 553 ? 17.656 -9.523 31.062 1 68 553 VAL A N 1
ATOM 4595 C CA . VAL A 1 553 ? 18.734 -10.25 30.406 1 68 553 VAL A CA 1
ATOM 4596 C C . VAL A 1 553 ? 19.047 -11.523 31.172 1 68 553 VAL A C 1
ATOM 4598 O O . VAL A 1 553 ? 19.344 -12.562 30.578 1 68 553 VAL A O 1
ATOM 4601 N N . GLN A 1 554 ? 18.734 -11.445 32.469 1 71.31 554 GLN A N 1
ATOM 4602 C CA . GLN A 1 554 ? 19.141 -12.602 33.25 1 71.31 554 GLN A CA 1
ATOM 4603 C C . GLN A 1 554 ? 18.203 -13.789 33 1 71.31 554 GLN A C 1
ATOM 4605 O O . GLN A 1 554 ? 18.672 -14.93 32.938 1 71.31 554 GLN A O 1
ATOM 4610 N N . ILE A 1 555 ? 16.953 -13.508 32.906 1 73.19 555 ILE A N 1
ATOM 4611 C CA . ILE A 1 555 ? 15.992 -14.586 32.688 1 73.19 555 ILE A CA 1
ATOM 4612 C C . ILE A 1 555 ? 16.234 -15.211 31.312 1 73.19 555 ILE A C 1
ATOM 4614 O O . ILE A 1 555 ? 16.25 -16.438 31.172 1 73.19 555 ILE A O 1
ATOM 4618 N N . GLN A 1 556 ? 16.516 -14.469 30.438 1 76.5 556 GLN A N 1
ATOM 4619 C CA . GLN A 1 556 ? 16.75 -14.961 29.094 1 76.5 556 GLN A CA 1
ATOM 4620 C C . GLN A 1 556 ? 18.062 -15.742 29.016 1 76.5 556 GLN A C 1
ATOM 4622 O O . GLN A 1 556 ? 18.141 -16.75 28.297 1 76.5 556 GLN A O 1
ATOM 4627 N N . ARG A 1 557 ? 19 -15.219 29.75 1 81.5 557 ARG A N 1
ATOM 4628 C CA . ARG A 1 557 ? 20.297 -15.883 29.766 1 81.5 557 ARG A CA 1
ATOM 4629 C C . ARG A 1 557 ? 20.172 -17.297 30.344 1 81.5 557 ARG A C 1
ATOM 4631 O O . ARG A 1 557 ? 20.719 -18.25 29.781 1 81.5 557 ARG A O 1
ATOM 4638 N N . THR A 1 558 ? 19.422 -17.344 31.391 1 83 558 THR A N 1
ATOM 4639 C CA . THR A 1 558 ? 19.234 -18.641 32.031 1 83 558 THR A CA 1
ATOM 4640 C C . THR A 1 558 ? 18.484 -19.594 31.094 1 83 558 THR A C 1
ATOM 4642 O O . THR A 1 558 ? 18.844 -20.766 31 1 83 558 THR A O 1
ATOM 4645 N N . GLN A 1 559 ? 17.531 -19.125 30.5 1 82.19 559 GLN A N 1
ATOM 4646 C CA . GLN A 1 559 ? 16.75 -19.938 29.562 1 82.19 559 GLN A CA 1
ATOM 4647 C C . GLN A 1 559 ? 17.625 -20.422 28.391 1 82.19 559 GLN A C 1
ATOM 4649 O O . GLN A 1 559 ? 17.516 -21.562 27.953 1 82.19 559 GLN A O 1
ATOM 4654 N N . LEU A 1 560 ? 18.438 -19.531 27.953 1 86.44 560 LEU A N 1
ATOM 4655 C CA . LEU A 1 560 ? 19.312 -19.844 26.844 1 86.44 560 LEU A CA 1
ATOM 4656 C C . LEU A 1 560 ? 20.312 -20.938 27.219 1 86.44 560 LEU A C 1
ATOM 4658 O O . LEU A 1 560 ? 20.516 -21.891 26.469 1 86.44 560 LEU A O 1
ATOM 4662 N N . ILE A 1 561 ? 20.906 -20.812 28.391 1 89.31 561 ILE A N 1
ATOM 4663 C CA . ILE A 1 561 ? 21.891 -21.781 28.859 1 89.31 561 ILE A CA 1
ATOM 4664 C C . ILE A 1 561 ? 21.234 -23.141 29.047 1 89.31 561 ILE A C 1
ATOM 4666 O O . ILE A 1 561 ? 21.797 -24.172 28.672 1 89.31 561 ILE A O 1
ATOM 4670 N N . ASN A 1 562 ? 20.031 -23.062 29.484 1 89.81 562 ASN A N 1
ATOM 4671 C CA . ASN A 1 562 ? 19.297 -24.312 29.688 1 89.81 562 ASN A CA 1
ATOM 4672 C C . ASN A 1 562 ? 18.984 -25 28.359 1 89.81 562 ASN A C 1
ATOM 4674 O O . ASN A 1 562 ? 19.078 -26.234 28.266 1 89.81 562 ASN A O 1
ATOM 4678 N N . GLN A 1 563 ? 18.609 -24.281 27.438 1 89.75 563 GLN A N 1
ATOM 4679 C CA . GLN A 1 563 ? 18.297 -24.859 26.141 1 89.75 563 GLN A CA 1
ATOM 4680 C C . GLN A 1 563 ? 19.531 -25.453 25.484 1 89.75 563 GLN A C 1
ATOM 4682 O O . GLN A 1 563 ? 19.484 -26.531 24.891 1 89.75 563 GLN A O 1
ATOM 4687 N N . ILE A 1 564 ? 20.625 -24.734 25.594 1 93.81 564 ILE A N 1
ATOM 4688 C CA . ILE A 1 564 ? 21.875 -25.203 25.016 1 93.81 564 ILE A CA 1
ATOM 4689 C C . ILE A 1 564 ? 22.328 -26.484 25.719 1 93.81 564 ILE A C 1
ATOM 4691 O O . ILE A 1 564 ? 22.781 -27.438 25.078 1 93.81 564 ILE A O 1
ATOM 4695 N N . GLN A 1 565 ? 22.156 -26.469 27.016 1 92.81 565 GLN A N 1
ATOM 4696 C CA . GLN A 1 565 ? 22.531 -27.641 27.797 1 92.81 565 GLN A CA 1
ATOM 4697 C C . GLN A 1 565 ? 21.656 -28.844 27.422 1 92.81 565 GLN A C 1
ATOM 4699 O O . GLN A 1 565 ? 22.125 -29.969 27.344 1 92.81 565 GLN A O 1
ATOM 4704 N N . GLN A 1 566 ? 20.438 -28.578 27.25 1 93.81 566 GLN A N 1
ATOM 4705 C CA . GLN A 1 566 ? 19.516 -29.641 26.844 1 93.81 566 GLN A CA 1
ATOM 4706 C C . GLN A 1 566 ? 19.938 -30.25 25.516 1 93.81 566 GLN A C 1
ATOM 4708 O O . GLN A 1 566 ? 19.906 -31.484 25.359 1 93.81 566 GLN A O 1
ATOM 4713 N N . ILE A 1 567 ? 20.297 -29.453 24.562 1 95.12 567 ILE A N 1
ATOM 4714 C CA . ILE A 1 567 ? 20.703 -29.922 23.234 1 95.12 567 ILE A CA 1
ATOM 4715 C C . ILE A 1 567 ? 22 -30.719 23.344 1 95.12 567 ILE A C 1
ATOM 4717 O O . ILE A 1 567 ? 22.094 -31.812 22.781 1 95.12 567 ILE A O 1
ATOM 4721 N N . ASN A 1 568 ? 22.969 -30.203 24.094 1 95.56 568 ASN A N 1
ATOM 4722 C CA . ASN A 1 568 ? 24.234 -30.891 24.25 1 95.56 568 ASN A CA 1
ATOM 4723 C C . ASN A 1 568 ? 24.062 -32.219 24.984 1 95.56 568 ASN A C 1
ATOM 4725 O O . ASN A 1 568 ? 24.734 -33.188 24.656 1 95.56 568 ASN A O 1
ATOM 4729 N N . GLN A 1 569 ? 23.188 -32.25 25.953 1 93.75 569 GLN A N 1
ATOM 4730 C CA . GLN A 1 569 ? 22.953 -33.469 26.719 1 93.75 569 GLN A CA 1
ATOM 4731 C C . GLN A 1 569 ? 22.266 -34.531 25.875 1 93.75 569 GLN A C 1
ATOM 4733 O O . GLN A 1 569 ? 22.5 -35.719 26.078 1 93.75 569 GLN A O 1
ATOM 4738 N N . LEU A 1 570 ? 21.453 -34.094 25.031 1 93.81 570 LEU A N 1
ATOM 4739 C CA . LEU A 1 570 ? 20.766 -35.031 24.141 1 93.81 570 LEU A CA 1
ATOM 4740 C C . LEU A 1 570 ? 21.766 -35.719 23.203 1 93.81 570 LEU A C 1
ATOM 4742 O O . LEU A 1 570 ? 21.609 -36.906 22.891 1 93.81 570 LEU A O 1
ATOM 4746 N N . LEU A 1 571 ? 22.781 -35.031 22.797 1 93.38 571 LEU A N 1
ATOM 4747 C CA . LEU A 1 571 ? 23.766 -35.562 21.859 1 93.38 571 LEU A CA 1
ATOM 4748 C C . LEU A 1 571 ? 24.906 -36.25 22.594 1 93.38 571 LEU A C 1
ATOM 4750 O O . LEU A 1 571 ? 25.422 -37.281 22.125 1 93.38 571 LEU A O 1
ATOM 4754 N N . TYR A 1 572 ? 25.25 -35.594 23.766 1 92.88 572 TYR A N 1
ATOM 4755 C CA . TYR A 1 572 ? 26.359 -36.125 24.562 1 92.88 572 TYR A CA 1
ATOM 4756 C C . TYR A 1 572 ? 25.953 -36.25 26.016 1 92.88 572 TYR A C 1
ATOM 4758 O O . TYR A 1 572 ? 26.359 -35.469 26.875 1 92.88 572 TYR A O 1
ATOM 4766 N N . PRO A 1 573 ? 25.328 -37.281 26.328 1 89.19 573 PRO A N 1
ATOM 4767 C CA . PRO A 1 573 ? 24.781 -37.469 27.672 1 89.19 573 PRO A CA 1
ATOM 4768 C C . PRO A 1 573 ? 25.859 -37.5 28.75 1 89.19 573 PRO A C 1
ATOM 4770 O O . PRO A 1 573 ? 25.625 -37.125 29.906 1 89.19 573 PRO A O 1
ATOM 4773 N N . ASN A 1 574 ? 27.203 -38.031 28.406 1 88.88 574 ASN A N 1
ATOM 4774 C CA . ASN A 1 574 ? 28.281 -38.125 29.391 1 88.88 574 ASN A CA 1
ATOM 4775 C C . ASN A 1 574 ? 29.172 -36.875 29.359 1 88.88 574 ASN A C 1
ATOM 4777 O O . ASN A 1 574 ? 30.281 -36.906 29.922 1 88.88 574 ASN A O 1
ATOM 4781 N N . ASN A 1 575 ? 28.75 -35.75 28.719 1 86.5 575 ASN A N 1
ATOM 4782 C CA . ASN A 1 575 ? 29.469 -34.5 28.609 1 86.5 575 ASN A CA 1
ATOM 4783 C C . ASN A 1 575 ? 30.859 -34.688 28.031 1 86.5 575 ASN A C 1
ATOM 4785 O O . ASN A 1 575 ? 31.812 -34.062 28.484 1 86.5 575 ASN A O 1
ATOM 4789 N N . GLU A 1 576 ? 31.062 -35.625 27.125 1 86.94 576 GLU A N 1
ATOM 4790 C CA . GLU A 1 576 ? 32.375 -35.906 26.5 1 86.94 576 GLU A CA 1
ATOM 4791 C C . GLU A 1 576 ? 32.688 -34.875 25.438 1 86.94 576 GLU A C 1
ATOM 4793 O O . GLU A 1 576 ? 33.875 -34.688 25.094 1 86.94 576 GLU A O 1
ATOM 4798 N N . ASP A 1 577 ? 31.625 -34.312 24.938 1 90.56 577 ASP A N 1
ATOM 4799 C CA . ASP A 1 577 ? 31.781 -33.344 23.859 1 90.56 577 ASP A CA 1
ATOM 4800 C C . ASP A 1 577 ? 30.625 -32.375 23.828 1 90.56 577 ASP A C 1
ATOM 4802 O O . ASP A 1 577 ? 29.781 -32.375 24.719 1 90.56 577 ASP A O 1
ATOM 4806 N N . TYR A 1 578 ? 30.75 -31.422 22.906 1 93.75 578 TYR A N 1
ATOM 4807 C CA . TYR A 1 578 ? 29.656 -30.453 22.766 1 93.75 578 TYR A CA 1
ATOM 4808 C C . TYR A 1 578 ? 29.312 -30.234 21.297 1 93.75 578 TYR A C 1
ATOM 4810 O O . TYR A 1 578 ? 30.141 -30.469 20.406 1 93.75 578 TYR A O 1
ATOM 4818 N N . PHE A 1 579 ? 28.109 -29.844 21.094 1 95.25 579 PHE A N 1
ATOM 4819 C CA . PHE A 1 579 ? 27.672 -29.359 19.781 1 95.25 579 PHE A CA 1
ATOM 4820 C C . PHE A 1 579 ? 27.625 -27.844 19.766 1 95.25 579 PHE A C 1
ATOM 4822 O O . PHE A 1 579 ? 28.141 -27.203 18.844 1 95.25 579 PHE A O 1
ATOM 4829 N N . ILE A 1 580 ? 27.047 -27.297 20.781 1 95.81 580 ILE A N 1
ATOM 4830 C CA . ILE A 1 580 ? 26.891 -25.844 20.859 1 95.81 580 ILE A CA 1
ATOM 4831 C C . ILE A 1 580 ? 27.766 -25.297 22 1 95.81 580 ILE A C 1
ATOM 4833 O O . ILE A 1 580 ? 27.672 -25.75 23.141 1 95.81 580 ILE A O 1
ATOM 4837 N N . LYS A 1 581 ? 28.594 -24.406 21.688 1 93.19 581 LYS A N 1
ATOM 4838 C CA . LYS A 1 581 ? 29.406 -23.688 22.656 1 93.19 581 LYS A CA 1
ATOM 4839 C C . LYS A 1 581 ? 28.984 -22.234 22.75 1 93.19 581 LYS A C 1
ATOM 4841 O O . LYS A 1 581 ? 28.875 -21.547 21.734 1 93.19 581 LYS A O 1
ATOM 4846 N N . LEU A 1 582 ? 28.656 -21.781 23.953 1 91.62 582 LEU A N 1
ATOM 4847 C CA . LEU A 1 582 ? 28.219 -20.406 24.188 1 91.62 582 LEU A CA 1
ATOM 4848 C C . LEU A 1 582 ? 29.375 -19.516 24.594 1 91.62 582 LEU A C 1
ATOM 4850 O O . LEU A 1 582 ? 30.125 -19.859 25.516 1 91.62 582 LEU A O 1
ATOM 4854 N N . ILE A 1 583 ? 29.562 -18.469 23.859 1 88.06 583 ILE A N 1
ATOM 4855 C CA . ILE A 1 583 ? 30.547 -17.453 24.219 1 88.06 583 ILE A CA 1
ATOM 4856 C C . ILE A 1 583 ? 29.828 -16.172 24.625 1 88.06 583 ILE A C 1
ATOM 4858 O O . ILE A 1 583 ? 29.125 -15.555 23.812 1 88.06 583 ILE A O 1
ATOM 4862 N N . GLU A 1 584 ? 29.719 -15.758 25.812 1 78.69 584 GLU A N 1
ATOM 4863 C CA . GLU A 1 584 ? 29.031 -14.57 26.312 1 78.69 584 GLU A CA 1
ATOM 4864 C C . GLU A 1 584 ? 30.016 -13.43 26.562 1 78.69 584 GLU A C 1
ATOM 4866 O O . GLU A 1 584 ? 29.609 -12.266 26.625 1 78.69 584 GLU A O 1
ATOM 4871 N N . GLU A 1 585 ? 31.312 -13.609 26.516 1 63.75 585 GLU A N 1
ATOM 4872 C CA . GLU A 1 585 ? 32.25 -12.555 26.891 1 63.75 585 GLU A CA 1
ATOM 4873 C C . GLU A 1 585 ? 32.25 -11.438 25.844 1 63.75 585 GLU A C 1
ATOM 4875 O O . GLU A 1 585 ? 31.891 -11.656 24.688 1 63.75 585 GLU A O 1
ATOM 4880 N N . ASP A 1 586 ? 32.219 -10.164 26.328 1 62.56 586 ASP A N 1
ATOM 4881 C CA . ASP A 1 586 ? 32.375 -9.031 25.422 1 62.56 586 ASP A CA 1
ATOM 4882 C C . ASP A 1 586 ? 33.469 -9.297 24.406 1 62.56 586 ASP A C 1
ATOM 4884 O O . ASP A 1 586 ? 34.656 -9.07 24.672 1 62.56 586 ASP A O 1
ATOM 4888 N N . MET A 1 587 ? 33.062 -10.125 23.5 1 71.75 587 MET A N 1
ATOM 4889 C CA . MET A 1 587 ? 34.031 -10.484 22.453 1 71.75 587 MET A CA 1
ATOM 4890 C C . MET A 1 587 ? 34.469 -9.25 21.672 1 71.75 587 MET A C 1
ATOM 4892 O O . MET A 1 587 ? 33.625 -8.453 21.25 1 71.75 587 MET A O 1
ATOM 4896 N N . ASP A 1 588 ? 35.781 -9.078 21.734 1 76.56 588 ASP A N 1
ATOM 4897 C CA . ASP A 1 588 ? 36.375 -8 20.938 1 76.56 588 ASP A CA 1
ATOM 4898 C C . ASP A 1 588 ? 36.156 -8.242 19.438 1 76.56 588 ASP A C 1
ATOM 4900 O O . ASP A 1 588 ? 35.938 -9.383 19.016 1 76.56 588 ASP A O 1
ATOM 4904 N N . SER A 1 589 ? 36.094 -7.211 18.688 1 82.69 589 SER A N 1
ATOM 4905 C CA . SER A 1 589 ? 35.875 -7.289 17.25 1 82.69 589 SER A CA 1
ATOM 4906 C C . SER A 1 589 ? 36.938 -8.172 16.578 1 82.69 589 SER A C 1
ATOM 4908 O O . SER A 1 589 ? 36.625 -8.914 15.641 1 82.69 589 SER A O 1
ATOM 4910 N N . LYS A 1 590 ? 38.094 -8.141 17.109 1 82.25 590 LYS A N 1
ATOM 4911 C CA . LYS A 1 590 ? 39.156 -8.945 16.516 1 82.25 590 LYS A CA 1
ATOM 4912 C C . LYS A 1 590 ? 38.906 -10.438 16.703 1 82.25 590 LYS A C 1
ATOM 4914 O O . LYS A 1 590 ? 39.125 -11.227 15.789 1 82.25 590 LYS A O 1
ATOM 4919 N N . GLN A 1 591 ? 38.438 -10.734 17.828 1 83.25 591 GLN A N 1
ATOM 4920 C CA . GLN A 1 591 ? 38.094 -12.125 18.109 1 83.25 591 GLN A CA 1
ATOM 4921 C C . GLN A 1 591 ? 36.906 -12.586 17.25 1 83.25 591 GLN A C 1
ATOM 4923 O O . GLN A 1 591 ? 36.906 -13.719 16.75 1 83.25 591 GLN A O 1
ATOM 4928 N N . ARG A 1 592 ? 36.031 -11.734 17.125 1 87.12 592 ARG A N 1
ATOM 4929 C CA . ARG A 1 592 ? 34.875 -12.039 16.281 1 87.12 592 ARG A CA 1
ATOM 4930 C C . ARG A 1 592 ? 35.312 -12.25 14.836 1 87.12 592 ARG A C 1
ATOM 4932 O O . ARG A 1 592 ? 34.844 -13.188 14.18 1 87.12 592 ARG A O 1
ATOM 4939 N N . PHE A 1 593 ? 36.219 -11.445 14.344 1 88.69 593 PHE A N 1
ATOM 4940 C CA . PHE A 1 593 ? 36.688 -11.547 12.961 1 88.69 593 PHE A CA 1
ATOM 4941 C C . PHE A 1 593 ? 37.438 -12.859 12.742 1 88.69 593 PHE A C 1
ATOM 4943 O O . PHE A 1 593 ? 37.312 -13.477 11.688 1 88.69 593 PHE A O 1
ATOM 4950 N N . GLU A 1 594 ? 38.094 -13.25 13.781 1 84.25 594 GLU A N 1
ATOM 4951 C CA . GLU A 1 594 ? 38.781 -14.523 13.695 1 84.25 594 GLU A CA 1
ATOM 4952 C C . GLU A 1 594 ? 37.812 -15.695 13.617 1 84.25 594 GLU A C 1
ATOM 4954 O O . GLU A 1 594 ? 38.031 -16.625 12.844 1 84.25 594 GLU A O 1
ATOM 4959 N N . GLU A 1 595 ? 36.875 -15.602 14.414 1 86.5 595 GLU A N 1
ATOM 4960 C CA . GLU A 1 595 ? 35.875 -16.656 14.391 1 86.5 595 GLU A CA 1
ATOM 4961 C C . GLU A 1 595 ? 35.156 -16.703 13.039 1 86.5 595 GLU A C 1
ATOM 4963 O O . GLU A 1 595 ? 34.844 -17.781 12.539 1 86.5 595 GLU A O 1
ATOM 4968 N N . PHE A 1 596 ? 34.906 -15.578 12.492 1 90.31 596 PHE A N 1
ATOM 4969 C CA . PHE A 1 596 ? 34.219 -15.5 11.203 1 90.31 596 PHE A CA 1
ATOM 4970 C C . PHE A 1 596 ? 35.094 -16.094 10.094 1 90.31 596 PHE A C 1
ATOM 4972 O O . PHE A 1 596 ? 34.594 -16.766 9.195 1 90.31 596 PHE A O 1
ATOM 4979 N N . SER A 1 597 ? 36.344 -15.852 10.219 1 85.81 597 SER A N 1
ATOM 4980 C CA . SER A 1 597 ? 37.25 -16.344 9.188 1 85.81 597 SER A CA 1
ATOM 4981 C C . SER A 1 597 ? 37.344 -17.859 9.211 1 85.81 597 SER A C 1
ATOM 4983 O O . SER A 1 597 ? 37.625 -18.484 8.188 1 85.81 597 SER A O 1
ATOM 4985 N N . LYS A 1 598 ? 37.031 -18.438 10.383 1 84.06 598 LYS A N 1
ATOM 4986 C CA . LYS A 1 598 ? 37.156 -19.875 10.547 1 84.06 598 LYS A CA 1
ATOM 4987 C C . LYS A 1 598 ? 35.812 -20.578 10.273 1 84.06 598 LYS A C 1
ATOM 4989 O O . LYS A 1 598 ? 35.781 -21.781 10.062 1 84.06 598 LYS A O 1
ATOM 4994 N N . ALA A 1 599 ? 34.812 -19.859 10.195 1 91.19 599 ALA A N 1
ATOM 4995 C CA . ALA A 1 599 ? 33.469 -20.453 10.148 1 91.19 599 ALA A CA 1
ATOM 4996 C C . ALA A 1 599 ? 33.125 -20.922 8.742 1 91.19 599 ALA A C 1
ATOM 4998 O O . ALA A 1 599 ? 33.594 -20.328 7.754 1 91.19 599 ALA A O 1
ATOM 4999 N N . ASN A 1 600 ? 32.375 -21.984 8.703 1 91.56 600 ASN A N 1
ATOM 5000 C CA . ASN A 1 600 ? 31.859 -22.5 7.43 1 91.56 600 ASN A CA 1
ATOM 5001 C C . ASN A 1 600 ? 30.469 -21.984 7.121 1 91.56 600 ASN A C 1
ATOM 5003 O O . ASN A 1 600 ? 30.031 -21.984 5.969 1 91.56 600 ASN A O 1
ATOM 5007 N N . MET A 1 601 ? 29.828 -21.719 8.227 1 94.56 601 MET A N 1
ATOM 5008 C CA . MET A 1 601 ? 28.453 -21.266 8.055 1 94.56 601 MET A CA 1
ATOM 5009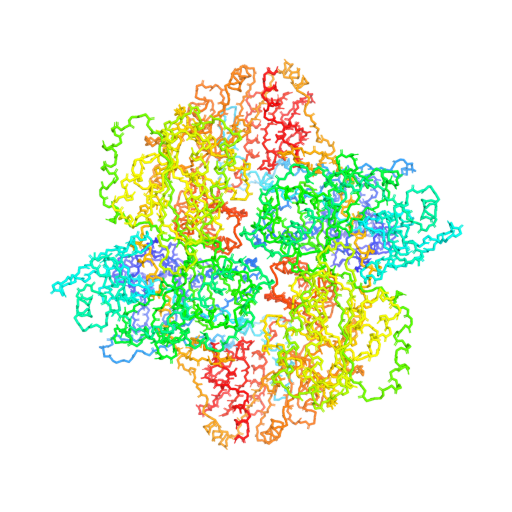 C C . MET A 1 601 ? 28.078 -20.234 9.109 1 94.56 601 MET A C 1
ATOM 5011 O O . MET A 1 601 ? 28.469 -20.359 10.273 1 94.56 601 MET A O 1
ATOM 5015 N N . TYR A 1 602 ? 27.438 -19.219 8.656 1 94.88 602 TYR A N 1
ATOM 5016 C CA . TYR A 1 602 ? 26.859 -18.219 9.562 1 94.88 602 TYR A CA 1
ATOM 5017 C C . TYR A 1 602 ? 25.359 -18.453 9.719 1 94.88 602 TYR A C 1
ATOM 5019 O O . TYR A 1 602 ? 24.625 -18.578 8.727 1 94.88 602 TYR A O 1
ATOM 5027 N N . PHE A 1 603 ? 24.906 -18.578 10.961 1 94.06 603 PHE A N 1
ATOM 5028 C CA . PHE A 1 603 ? 23.5 -18.844 11.234 1 94.06 603 PHE A CA 1
ATOM 5029 C C . PHE A 1 603 ? 22.906 -17.797 12.156 1 94.06 603 PHE A C 1
ATOM 5031 O O . PHE A 1 603 ? 23.391 -17.609 13.281 1 94.06 603 PHE A O 1
ATOM 5038 N N . GLN A 1 604 ? 21.859 -17.109 11.641 1 88.44 604 GLN A N 1
ATOM 5039 C CA . GLN A 1 604 ? 21.203 -16.078 12.43 1 88.44 604 GLN A CA 1
ATOM 5040 C C . GLN A 1 604 ? 19.688 -16.203 12.359 1 88.44 604 GLN A C 1
ATOM 5042 O O . GLN A 1 604 ? 19.125 -16.469 11.289 1 88.44 604 GLN A O 1
ATOM 5047 N N . CYS A 1 605 ? 19.062 -16.203 13.492 1 80.81 605 CYS A N 1
ATOM 5048 C CA . CYS A 1 605 ? 17.609 -16.203 13.609 1 80.81 605 CYS A CA 1
ATOM 5049 C C . CYS A 1 605 ? 17.125 -14.945 14.312 1 80.81 605 CYS A C 1
ATOM 5051 O O . CYS A 1 605 ? 17.484 -14.688 15.461 1 80.81 605 CYS A O 1
ATOM 5053 N N . ARG A 1 606 ? 16.391 -14.133 13.539 1 76.62 606 ARG A N 1
ATOM 5054 C CA . ARG A 1 606 ? 15.836 -12.906 14.125 1 76.62 606 ARG A CA 1
ATOM 5055 C C . ARG A 1 606 ? 14.352 -12.766 13.797 1 76.62 606 ARG A C 1
ATOM 5057 O O . ARG A 1 606 ? 13.906 -13.172 12.727 1 76.62 606 ARG A O 1
ATOM 5064 N N . TYR A 1 607 ? 13.477 -12.32 14.781 1 65.25 607 TYR A N 1
ATOM 5065 C CA . TYR A 1 607 ? 12.062 -12.031 14.555 1 65.25 607 TYR A CA 1
ATOM 5066 C C . TYR A 1 607 ? 11.875 -10.656 13.922 1 65.25 607 TYR A C 1
ATOM 5068 O O . TYR A 1 607 ? 10.992 -10.461 13.094 1 65.25 607 TYR A O 1
ATOM 5076 N N . SER A 1 608 ? 12.289 -9.688 14.578 1 59.53 608 SER A N 1
ATOM 5077 C CA . SER A 1 608 ? 12.172 -8.297 14.172 1 59.53 608 SER A CA 1
ATOM 5078 C C . SER A 1 608 ? 13.492 -7.555 14.328 1 59.53 608 SER A C 1
ATOM 5080 O O . SER A 1 608 ? 14.336 -7.938 15.141 1 59.53 608 SER A O 1
ATOM 5082 N N . GLY A 1 609 ? 14.148 -7.203 13.5 1 56.09 609 GLY A N 1
ATOM 5083 C CA . GLY A 1 609 ? 15.336 -6.824 14.242 1 56.09 609 GLY A CA 1
ATOM 5084 C C . GLY A 1 609 ? 16.094 -5.68 13.602 1 56.09 609 GLY A C 1
ATOM 5085 O O . GLY A 1 609 ? 15.758 -5.234 12.508 1 56.09 609 GLY A O 1
ATOM 5086 N N . ARG A 1 610 ? 16.891 -5.152 14.414 1 60.09 610 ARG A N 1
ATOM 5087 C CA . ARG A 1 610 ? 17.938 -4.148 14.297 1 60.09 610 ARG A CA 1
ATOM 5088 C C . ARG A 1 610 ? 18.906 -4.488 13.164 1 60.09 610 ARG A C 1
ATOM 5090 O O . ARG A 1 610 ? 19.172 -5.664 12.914 1 60.09 610 ARG A O 1
ATOM 5097 N N . HIS A 1 611 ? 19.094 -3.562 12.438 1 64.62 611 HIS A N 1
ATOM 5098 C CA . HIS A 1 611 ? 20.125 -3.717 11.414 1 64.62 611 HIS A CA 1
ATOM 5099 C C . HIS A 1 611 ? 21.5 -3.906 12.047 1 64.62 611 HIS A C 1
ATOM 5101 O O . HIS A 1 611 ? 21.906 -3.127 12.906 1 64.62 611 HIS A O 1
ATOM 5107 N N . ASP A 1 612 ? 22.031 -5.137 11.938 1 76.56 612 ASP A N 1
ATOM 5108 C CA . ASP A 1 612 ? 23.422 -5.348 12.305 1 76.56 612 ASP A CA 1
ATOM 5109 C C . ASP A 1 612 ? 24.266 -5.746 11.086 1 76.56 612 ASP A C 1
ATOM 5111 O O . ASP A 1 612 ? 23.719 -6.055 10.023 1 76.56 612 ASP A O 1
ATOM 5115 N N . PHE A 1 613 ? 25.578 -5.582 11.32 1 85.56 613 PHE A N 1
ATOM 5116 C CA . PHE A 1 613 ? 26.469 -5.781 10.18 1 85.56 613 PHE A CA 1
ATOM 5117 C C . PHE A 1 613 ? 27.219 -7.105 10.305 1 85.56 613 PHE A C 1
ATOM 5119 O O . PHE A 1 613 ? 28.156 -7.359 9.562 1 85.56 613 PHE A O 1
ATOM 5126 N N . TYR A 1 614 ? 26.797 -7.91 11.219 1 87.81 614 TYR A N 1
ATOM 5127 C CA . TYR A 1 614 ? 27.562 -9.133 11.477 1 87.81 614 TYR A CA 1
ATOM 5128 C C . TYR A 1 614 ? 27.578 -10.023 10.242 1 87.81 614 TYR A C 1
ATOM 5130 O O . TYR A 1 614 ? 28.609 -10.594 9.898 1 87.81 614 TYR A O 1
ATOM 5138 N N . LEU A 1 615 ? 26.453 -10.125 9.617 1 88.69 615 LEU A N 1
ATOM 5139 C CA . LEU A 1 615 ? 26.375 -10.938 8.406 1 88.69 615 LEU A CA 1
ATOM 5140 C C . LEU A 1 615 ? 27.312 -10.398 7.328 1 88.69 615 LEU A C 1
ATOM 5142 O O . LEU A 1 615 ? 28.016 -11.164 6.656 1 88.69 615 LEU A O 1
ATOM 5146 N N . LEU A 1 616 ? 27.344 -9.078 7.176 1 88.12 616 LEU A N 1
ATOM 5147 C CA . LEU A 1 616 ? 28.188 -8.461 6.156 1 88.12 616 LEU A CA 1
ATOM 5148 C C . LEU A 1 616 ? 29.656 -8.641 6.5 1 88.12 616 LEU A C 1
ATOM 5150 O O . LEU A 1 616 ? 30.484 -8.828 5.605 1 88.12 616 LEU A O 1
ATOM 5154 N N . GLU A 1 617 ? 29.969 -8.547 7.789 1 90.31 617 GLU A N 1
ATOM 5155 C CA . GLU A 1 617 ? 31.328 -8.828 8.227 1 90.31 617 GLU A CA 1
ATOM 5156 C C . GLU A 1 617 ? 31.75 -10.25 7.848 1 90.31 617 GLU A C 1
ATOM 5158 O O . GLU A 1 617 ? 32.844 -10.453 7.312 1 90.31 617 GLU A O 1
ATOM 5163 N N . TYR A 1 618 ? 30.891 -11.117 8.102 1 91.38 618 TYR A N 1
ATOM 5164 C CA . TYR A 1 618 ? 31.156 -12.523 7.816 1 91.38 618 TYR A CA 1
ATOM 5165 C C . TYR A 1 618 ? 31.391 -12.742 6.324 1 91.38 618 TYR A C 1
ATOM 5167 O O . TYR A 1 618 ? 32.344 -13.414 5.934 1 91.38 618 TYR A O 1
ATOM 5175 N N . ILE A 1 619 ? 30.547 -12.227 5.496 1 90.31 619 ILE A N 1
ATOM 5176 C CA . ILE A 1 619 ? 30.641 -12.422 4.055 1 90.31 619 ILE A CA 1
ATOM 5177 C C . ILE A 1 619 ? 31.953 -11.828 3.539 1 90.31 619 ILE A C 1
ATOM 5179 O O . ILE A 1 619 ? 32.625 -12.43 2.688 1 90.31 619 ILE A O 1
ATOM 5183 N N . HIS A 1 620 ? 32.312 -10.711 4.074 1 89.12 620 HIS A N 1
ATOM 5184 C CA . HIS A 1 620 ? 33.531 -10.047 3.625 1 89.12 620 HIS A CA 1
ATOM 5185 C C . HIS A 1 620 ? 34.781 -10.805 4.082 1 89.12 620 HIS A C 1
ATOM 5187 O O . HIS A 1 620 ? 35.781 -10.906 3.342 1 89.12 620 HIS A O 1
ATOM 5193 N N . LEU A 1 621 ? 34.781 -11.391 5.238 1 89.38 621 LEU A N 1
ATOM 5194 C CA . LEU A 1 621 ? 35.969 -11.938 5.871 1 89.38 621 LEU A CA 1
ATOM 5195 C C . LEU A 1 621 ? 36.188 -13.398 5.477 1 89.38 621 LEU A C 1
ATOM 5197 O O . LEU A 1 621 ? 37.25 -13.961 5.668 1 89.38 621 LEU A O 1
ATOM 5201 N N . ASN A 1 622 ? 35.125 -13.977 4.906 1 87.75 622 ASN A N 1
ATOM 5202 C CA . ASN A 1 622 ? 35.188 -15.398 4.586 1 87.75 622 ASN A CA 1
ATOM 5203 C C . ASN A 1 622 ? 35.344 -15.633 3.088 1 87.75 622 ASN A C 1
ATOM 5205 O O . ASN A 1 622 ? 34.719 -14.945 2.277 1 87.75 622 ASN A O 1
ATOM 5209 N N . ALA A 1 623 ? 36.156 -16.562 2.717 1 79 623 ALA A N 1
ATOM 5210 C CA . ALA A 1 623 ? 36.438 -16.844 1.311 1 79 623 ALA A CA 1
ATOM 5211 C C . ALA A 1 623 ? 35.25 -17.531 0.653 1 79 623 ALA A C 1
ATOM 5213 O O . ALA A 1 623 ? 34.938 -17.312 -0.524 1 79 623 ALA A O 1
ATOM 5214 N N . MET A 1 624 ? 34.625 -18.422 1.419 1 85.56 624 MET A N 1
ATOM 5215 C CA . MET A 1 624 ? 33.438 -19.141 0.927 1 85.56 624 MET A CA 1
ATOM 5216 C C . MET A 1 624 ? 32.312 -19.109 1.955 1 85.56 624 MET A C 1
ATOM 5218 O O . MET A 1 624 ? 31.906 -20.156 2.459 1 85.56 624 MET A O 1
ATOM 5222 N N . PRO A 1 625 ? 31.844 -17.969 2.109 1 90.5 625 PRO A N 1
ATOM 5223 C CA . PRO A 1 625 ? 30.844 -17.828 3.162 1 90.5 625 PRO A CA 1
ATOM 5224 C C . PRO A 1 625 ? 29.5 -18.453 2.779 1 90.5 625 PRO A C 1
ATOM 5226 O O . PRO A 1 625 ? 29.016 -18.234 1.668 1 90.5 625 PRO A O 1
ATOM 5229 N N . ILE A 1 626 ? 28.984 -19.297 3.635 1 92.56 626 ILE A N 1
ATOM 5230 C CA . ILE A 1 626 ? 27.625 -19.828 3.564 1 92.56 626 ILE A CA 1
ATOM 5231 C C . ILE A 1 626 ? 26.797 -19.266 4.723 1 92.56 626 ILE A C 1
ATOM 5233 O O . ILE A 1 626 ? 27.219 -19.328 5.879 1 92.56 626 ILE A O 1
ATOM 5237 N N . ALA A 1 627 ? 25.688 -18.672 4.367 1 93.56 627 ALA A N 1
ATOM 5238 C CA . ALA A 1 627 ? 24.906 -18.016 5.414 1 93.56 627 ALA A CA 1
ATOM 5239 C C . ALA A 1 627 ? 23.453 -18.469 5.371 1 93.56 627 ALA A C 1
ATOM 5241 O O . ALA A 1 627 ? 22.875 -18.641 4.289 1 93.56 627 ALA A O 1
ATOM 5242 N N . LEU A 1 628 ? 22.906 -18.797 6.535 1 93.88 628 LEU A N 1
ATOM 5243 C CA . LEU A 1 628 ? 21.484 -19.047 6.734 1 93.88 628 LEU A CA 1
ATOM 5244 C C . LEU A 1 628 ? 20.891 -18.047 7.723 1 93.88 628 LEU A C 1
ATOM 5246 O O . LEU A 1 628 ? 21.25 -18.047 8.898 1 93.88 628 LEU A O 1
ATOM 5250 N N . ILE A 1 629 ? 20 -17.234 7.215 1 89.44 629 ILE A N 1
ATOM 5251 C CA . ILE A 1 629 ? 19.406 -16.234 8.086 1 89.44 629 ILE A CA 1
ATOM 5252 C C . ILE A 1 629 ? 17.891 -16.281 7.977 1 89.44 629 ILE A C 1
ATOM 5254 O O . ILE A 1 629 ? 17.359 -16.781 6.988 1 89.44 629 ILE A O 1
ATOM 5258 N N . SER A 1 630 ? 17.266 -15.758 9.008 1 82.44 630 SER A N 1
ATOM 5259 C CA . SER A 1 630 ? 15.805 -15.656 8.938 1 82.44 630 SER A CA 1
ATOM 5260 C C . SER A 1 630 ? 15.375 -14.586 7.945 1 82.44 630 SER A C 1
ATOM 5262 O O . SER A 1 630 ? 16.078 -13.602 7.734 1 82.44 630 SER A O 1
ATOM 5264 N N . ASP A 1 631 ? 14.234 -14.742 7.309 1 73.75 631 ASP A N 1
ATOM 5265 C CA . ASP A 1 631 ? 13.734 -13.82 6.301 1 73.75 631 ASP A CA 1
ATOM 5266 C C . ASP A 1 631 ? 13.445 -12.445 6.91 1 73.75 631 ASP A C 1
ATOM 5268 O O . ASP A 1 631 ? 13.391 -11.445 6.195 1 73.75 631 ASP A O 1
ATOM 5272 N N . SER A 1 632 ? 13.289 -12.391 8.172 1 67.56 632 SER A N 1
ATOM 5273 C CA . SER A 1 632 ? 12.992 -11.141 8.867 1 67.56 632 SER A CA 1
ATOM 5274 C C . SER A 1 632 ? 14.266 -10.375 9.203 1 67.56 632 SER A C 1
ATOM 5276 O O . SER A 1 632 ? 14.211 -9.25 9.688 1 67.56 632 SER A O 1
ATOM 5278 N N . SER A 1 633 ? 15.367 -11.039 8.906 1 70 633 SER A N 1
ATOM 5279 C CA . SER A 1 633 ? 16.641 -10.383 9.203 1 70 633 SER A CA 1
ATOM 5280 C C . SER A 1 633 ? 16.953 -9.289 8.188 1 70 633 SER A C 1
ATOM 5282 O O . SER A 1 633 ? 16.578 -9.398 7.016 1 70 633 SER A O 1
ATOM 5284 N N . CYS A 1 634 ? 17.375 -8.109 8.695 1 63.69 634 CYS A N 1
ATOM 5285 C CA . CYS A 1 634 ? 17.719 -6.992 7.828 1 63.69 634 CYS A CA 1
ATOM 5286 C C . CYS A 1 634 ? 19.031 -7.258 7.098 1 63.69 634 CYS A C 1
ATOM 5288 O O . CYS A 1 634 ? 20.062 -7.516 7.73 1 63.69 634 CYS A O 1
ATOM 5290 N N . PHE A 1 635 ? 18.984 -7.582 5.867 1 67.19 635 PHE A N 1
ATOM 5291 C CA . PHE A 1 635 ? 20.219 -7.688 5.098 1 67.19 635 PHE A CA 1
ATOM 5292 C C . PHE A 1 635 ? 20.094 -6.984 3.754 1 67.19 635 PHE A C 1
ATOM 5294 O O . PHE A 1 635 ? 19 -6.57 3.371 1 67.19 635 PHE A O 1
ATOM 5301 N N . HIS A 1 636 ? 21.219 -6.727 3.189 1 67.38 636 HIS A N 1
ATOM 5302 C CA . HIS A 1 636 ? 21.25 -6.102 1.874 1 67.38 636 HIS A CA 1
ATOM 5303 C C . HIS A 1 636 ? 20.562 -6.969 0.829 1 67.38 636 HIS A C 1
ATOM 5305 O O . HIS A 1 636 ? 21.078 -8.023 0.448 1 67.38 636 HIS A O 1
ATOM 5311 N N . ARG A 1 637 ? 19.484 -6.641 0.36 1 65.5 637 ARG A N 1
ATOM 5312 C CA . ARG A 1 637 ? 18.672 -7.418 -0.576 1 65.5 637 ARG A CA 1
ATOM 5313 C C . ARG A 1 637 ? 19.406 -7.621 -1.896 1 65.5 637 ARG A C 1
ATOM 5315 O O . ARG A 1 637 ? 19.031 -8.477 -2.699 1 65.5 637 ARG A O 1
ATOM 5322 N N . GLY A 1 638 ? 20.578 -6.898 -2.033 1 66.81 638 GLY A N 1
ATOM 5323 C CA . GLY A 1 638 ? 21.375 -7.082 -3.232 1 66.81 638 GLY A CA 1
ATOM 5324 C C . GLY A 1 638 ? 22.281 -8.305 -3.168 1 66.81 638 GLY A C 1
ATOM 5325 O O . GLY A 1 638 ? 22.844 -8.727 -4.184 1 66.81 638 GLY A O 1
ATOM 5326 N N . CYS A 1 639 ? 22.312 -8.93 -1.925 1 76.69 639 CYS A N 1
ATOM 5327 C CA . CYS A 1 639 ? 23.141 -10.117 -1.785 1 76.69 639 CYS A CA 1
ATOM 5328 C C . CYS A 1 639 ? 22.375 -11.367 -2.201 1 76.69 639 CYS A C 1
ATOM 5330 O O . CYS A 1 639 ? 21.234 -11.586 -1.769 1 76.69 639 CYS A O 1
ATOM 5332 N N . HIS A 1 640 ? 23.031 -12.203 -3.008 1 75.5 640 HIS A N 1
ATOM 5333 C CA . HIS A 1 640 ? 22.344 -13.344 -3.588 1 75.5 640 HIS A CA 1
ATOM 5334 C C . HIS A 1 640 ? 22.859 -14.656 -3.01 1 75.5 640 HIS A C 1
ATOM 5336 O O . HIS A 1 640 ? 22.281 -15.719 -3.26 1 75.5 640 HIS A O 1
ATOM 5342 N N . SER A 1 641 ? 23.953 -14.594 -2.27 1 83.69 641 SER A N 1
ATOM 5343 C CA . SER A 1 641 ? 24.547 -15.82 -1.739 1 83.69 641 SER A CA 1
ATOM 5344 C C . SER A 1 641 ? 23.891 -16.219 -0.42 1 83.69 641 SER A C 1
ATOM 5346 O O . SER A 1 641 ? 24.266 -17.234 0.171 1 83.69 641 SER A O 1
ATOM 5348 N N . ILE A 1 642 ? 22.953 -15.508 -0.023 1 88.56 642 ILE A N 1
ATOM 5349 C CA . ILE A 1 642 ? 22.375 -15.719 1.302 1 88.56 642 ILE A CA 1
ATOM 5350 C C . ILE A 1 642 ? 21.109 -16.578 1.188 1 88.56 642 ILE A C 1
ATOM 5352 O O . ILE A 1 642 ? 20.266 -16.328 0.333 1 88.56 642 ILE A O 1
ATOM 5356 N N . SER A 1 643 ? 21.109 -17.609 2.021 1 88.94 643 SER A N 1
ATOM 5357 C CA . SER A 1 643 ? 19.891 -18.406 2.133 1 88.94 643 SER A CA 1
ATOM 5358 C C . SER A 1 643 ? 19 -17.922 3.271 1 88.94 643 SER A C 1
ATOM 5360 O O . SER A 1 643 ? 19.5 -17.578 4.352 1 88.94 643 SER A O 1
ATOM 5362 N N . THR A 1 644 ? 17.781 -17.891 2.975 1 86.44 644 THR A N 1
ATOM 5363 C CA . THR A 1 644 ? 16.844 -17.422 3.99 1 86.44 644 THR A CA 1
ATOM 5364 C C . THR A 1 644 ? 15.805 -18.5 4.309 1 86.44 644 THR A C 1
ATOM 5366 O O . THR A 1 644 ? 15.602 -19.422 3.521 1 86.44 644 THR A O 1
ATOM 5369 N N . PHE A 1 645 ? 15.305 -18.5 5.578 1 83.25 645 PHE A N 1
ATOM 5370 C CA . PHE A 1 645 ? 14.227 -19.391 5.98 1 83.25 645 PHE A CA 1
ATOM 5371 C C . PHE A 1 645 ? 13.172 -18.641 6.789 1 83.25 645 PHE A C 1
ATOM 5373 O O . PHE A 1 645 ? 13.461 -17.594 7.387 1 83.25 645 PHE A O 1
ATOM 5380 N N . ASN A 1 646 ? 11.992 -19.141 6.801 1 75.69 646 ASN A N 1
ATOM 5381 C CA . ASN A 1 646 ? 10.914 -18.594 7.605 1 75.69 646 ASN A CA 1
ATOM 5382 C C . ASN A 1 646 ? 11.086 -18.922 9.086 1 75.69 646 ASN A C 1
ATOM 5384 O O . ASN A 1 646 ? 11.008 -20.078 9.477 1 75.69 646 ASN A O 1
ATOM 5388 N N . VAL A 1 647 ? 11.273 -17.938 9.805 1 76.94 647 VAL A N 1
ATOM 5389 C CA . VAL A 1 647 ? 11.625 -18.094 11.211 1 76.94 647 VAL A CA 1
ATOM 5390 C C . VAL A 1 647 ? 10.516 -18.828 11.953 1 76.94 647 VAL A C 1
ATOM 5392 O O . VAL A 1 647 ? 10.766 -19.484 12.969 1 76.94 647 VAL A O 1
ATOM 5395 N N . PHE A 1 648 ? 9.359 -18.938 11.398 1 68.5 648 PHE A N 1
ATOM 5396 C CA . PHE A 1 648 ? 8.227 -19.531 12.102 1 68.5 648 PHE A CA 1
ATOM 5397 C C . PHE A 1 648 ? 7.934 -20.938 11.57 1 68.5 648 PHE A C 1
ATOM 5399 O O . PHE A 1 648 ? 7.043 -21.625 12.07 1 68.5 648 PHE A O 1
ATOM 5406 N N . SER A 1 649 ? 8.695 -21.344 10.641 1 73.19 649 SER A N 1
ATOM 5407 C CA . SER A 1 649 ? 8.492 -22.656 10.047 1 73.19 649 SER A CA 1
ATOM 5408 C C . SER A 1 649 ? 9.664 -23.578 10.344 1 73.19 649 SER A C 1
ATOM 5410 O O . SER A 1 649 ? 10.719 -23.469 9.711 1 73.19 649 SER A O 1
ATOM 5412 N N . HIS A 1 650 ? 9.375 -24.547 11.195 1 80 650 HIS A N 1
ATOM 5413 C CA . HIS A 1 650 ? 10.438 -25.516 11.469 1 80 650 HIS A CA 1
ATOM 5414 C C . HIS A 1 650 ? 10.734 -26.359 10.242 1 80 650 HIS A C 1
ATOM 5416 O O . HIS A 1 650 ? 11.883 -26.766 10.023 1 80 650 HIS A O 1
ATOM 5422 N N . LYS A 1 651 ? 9.703 -26.609 9.5 1 77.31 651 LYS A N 1
ATOM 5423 C CA . LYS A 1 651 ? 9.906 -27.391 8.289 1 77.31 651 LYS A CA 1
ATOM 5424 C C . LYS A 1 651 ? 10.867 -26.688 7.332 1 77.31 651 LYS A C 1
ATOM 5426 O O . LYS A 1 651 ? 11.781 -27.312 6.801 1 77.31 651 LYS A O 1
ATOM 5431 N N . ASP A 1 652 ? 10.617 -25.438 7.156 1 81.25 652 ASP A N 1
ATOM 5432 C CA . ASP A 1 652 ? 11.484 -24.672 6.273 1 81.25 652 ASP A CA 1
ATOM 5433 C C . ASP A 1 652 ? 12.914 -24.625 6.801 1 81.25 652 ASP A C 1
ATOM 5435 O O . ASP A 1 652 ? 13.867 -24.781 6.039 1 81.25 652 ASP A O 1
ATOM 5439 N N . PHE A 1 653 ? 13.008 -24.453 8.062 1 88.5 653 PHE A N 1
ATOM 5440 C CA . PHE A 1 653 ? 14.328 -24.453 8.688 1 88.5 653 PHE A CA 1
ATOM 5441 C C . PHE A 1 653 ? 15.023 -25.781 8.492 1 88.5 653 PHE A C 1
ATOM 5443 O O . PHE A 1 653 ? 16.172 -25.828 8.055 1 88.5 653 PHE A O 1
ATOM 5450 N N . LYS A 1 654 ? 14.32 -26.859 8.844 1 90.81 654 LYS A N 1
ATOM 5451 C CA . LYS A 1 654 ? 14.898 -28.188 8.773 1 90.81 654 LYS A CA 1
ATOM 5452 C C . LYS A 1 654 ? 15.383 -28.5 7.359 1 90.81 654 LYS A C 1
ATOM 5454 O O . LYS A 1 654 ? 16.484 -29.031 7.176 1 90.81 654 LYS A O 1
ATOM 5459 N N . GLU A 1 655 ? 14.625 -28.109 6.402 1 89.94 655 GLU A N 1
ATOM 5460 C CA . GLU A 1 655 ? 14.969 -28.391 5.012 1 89.94 655 GLU A CA 1
ATOM 5461 C C . GLU A 1 655 ? 16.188 -27.578 4.578 1 89.94 655 GLU A C 1
ATOM 5463 O O . GLU A 1 655 ? 17.125 -28.125 3.992 1 89.94 655 GLU A O 1
ATOM 5468 N N . LYS A 1 656 ? 16.234 -26.297 4.859 1 92.75 656 LYS A N 1
ATOM 5469 C CA . LYS A 1 656 ? 17.328 -25.422 4.43 1 92.75 656 LYS A CA 1
ATOM 5470 C C . LYS A 1 656 ? 18.609 -25.75 5.18 1 92.75 656 LYS A C 1
ATOM 5472 O O . LYS A 1 656 ? 19.688 -25.766 4.59 1 92.75 656 LYS A O 1
ATOM 5477 N N . PHE A 1 657 ? 18.5 -25.984 6.461 1 95 657 PHE A N 1
ATOM 5478 C CA . PHE A 1 657 ? 19.656 -26.266 7.289 1 95 657 PHE A CA 1
ATOM 5479 C C . PHE A 1 657 ? 20.297 -27.594 6.887 1 95 657 PHE A C 1
ATOM 5481 O O . PHE A 1 657 ? 21.516 -27.688 6.77 1 95 657 PHE A O 1
ATOM 5488 N N . SER A 1 658 ? 19.469 -28.594 6.625 1 94.38 658 SER A N 1
ATOM 5489 C CA . SER A 1 658 ? 19.969 -29.891 6.184 1 94.38 658 SER A CA 1
ATOM 5490 C C . SER A 1 658 ? 20.641 -29.781 4.816 1 94.38 658 SER A C 1
ATOM 5492 O O . SER A 1 658 ? 21.703 -30.375 4.594 1 94.38 658 SER A O 1
ATOM 5494 N N . ASP A 1 659 ? 20.016 -29.031 3.961 1 91.94 659 ASP A N 1
ATOM 5495 C CA . ASP A 1 659 ? 20.547 -28.859 2.613 1 91.94 659 ASP A CA 1
ATOM 5496 C C . ASP A 1 659 ? 21.922 -28.188 2.648 1 91.94 659 ASP A C 1
ATOM 5498 O O . ASP A 1 659 ? 22.859 -28.625 1.968 1 91.94 659 ASP A O 1
ATOM 5502 N N . LEU A 1 660 ? 22.094 -27.156 3.434 1 92.94 660 LEU A N 1
ATOM 5503 C CA . LEU A 1 660 ? 23.359 -26.422 3.508 1 92.94 660 LEU A CA 1
ATOM 5504 C C . LEU A 1 660 ? 24.438 -27.266 4.156 1 92.94 660 LEU A C 1
ATOM 5506 O O . LEU A 1 660 ? 25.594 -27.234 3.732 1 92.94 660 LEU A O 1
ATOM 5510 N N . LEU A 1 661 ? 24.078 -28.062 5.152 1 93.19 661 LEU A N 1
ATOM 5511 C CA . LEU A 1 661 ? 25.047 -28.953 5.781 1 93.19 661 LEU A CA 1
ATOM 5512 C C . LEU A 1 661 ? 25.531 -30.016 4.797 1 93.19 661 LEU A C 1
ATOM 5514 O O . LEU A 1 661 ? 26.719 -30.344 4.766 1 93.19 661 LEU A O 1
ATOM 5518 N N . ASP A 1 662 ? 24.547 -30.453 4.043 1 91 662 ASP A N 1
ATOM 5519 C CA . ASP A 1 662 ? 24.906 -31.453 3.037 1 91 662 ASP A CA 1
ATOM 5520 C C . ASP A 1 662 ? 25.859 -30.875 2.002 1 91 662 ASP A C 1
ATOM 5522 O O . ASP A 1 662 ? 26.812 -31.531 1.587 1 91 662 ASP A O 1
ATOM 5526 N N . LYS A 1 663 ? 25.609 -29.703 1.635 1 88.81 663 LYS A N 1
ATOM 5527 C CA . LYS A 1 663 ? 26.469 -29.031 0.657 1 88.81 663 LYS A CA 1
ATOM 5528 C C . LYS A 1 663 ? 27.859 -28.781 1.225 1 88.81 663 LYS A C 1
ATOM 5530 O O . LYS A 1 663 ? 28.859 -28.859 0.5 1 88.81 663 LYS A O 1
ATOM 5535 N N . ILE A 1 664 ? 27.969 -28.469 2.508 1 89.38 664 ILE A N 1
ATOM 5536 C CA . ILE A 1 664 ? 29.234 -28.234 3.164 1 89.38 664 ILE A CA 1
ATOM 5537 C C . ILE A 1 664 ? 30 -29.547 3.299 1 89.38 664 ILE A C 1
ATOM 5539 O O . ILE A 1 664 ? 31.219 -29.594 3.086 1 89.38 664 ILE A O 1
ATOM 5543 N N . LEU A 1 665 ? 29.281 -30.625 3.516 1 88 665 LEU A N 1
ATOM 5544 C CA . LEU A 1 665 ? 29.891 -31.938 3.76 1 88 665 LEU A CA 1
ATOM 5545 C C . LEU A 1 665 ? 30.359 -32.562 2.453 1 88 665 LEU A C 1
ATOM 5547 O O . LEU A 1 665 ? 31.453 -33.125 2.385 1 88 665 LEU A O 1
ATOM 5551 N N . LYS A 1 666 ? 29.484 -32.5 1.436 1 83.75 666 LYS A N 1
ATOM 5552 C CA . LYS A 1 666 ? 29.766 -33.188 0.186 1 83.75 666 LYS A CA 1
ATOM 5553 C C . LYS A 1 666 ? 30.578 -32.312 -0.758 1 83.75 666 LYS A C 1
ATOM 5555 O O . LYS A 1 666 ? 31.234 -32.812 -1.672 1 83.75 666 LYS A O 1
ATOM 5560 N N . LYS A 1 667 ? 30.688 -31.047 -0.517 1 74.44 667 LYS A N 1
ATOM 5561 C CA . LYS A 1 667 ? 31.406 -30.094 -1.358 1 74.44 667 LYS A CA 1
ATOM 5562 C C . LYS A 1 667 ? 31.109 -30.328 -2.836 1 74.44 667 LYS A C 1
ATOM 5564 O O . LYS A 1 667 ? 32.031 -30.469 -3.648 1 74.44 667 LYS A O 1
ATOM 5569 N N . THR A 1 668 ? 29.812 -30.406 -3.182 1 69.5 668 THR A N 1
ATOM 5570 C CA . THR A 1 668 ? 29.453 -30.641 -4.574 1 69.5 668 THR A CA 1
ATOM 5571 C C . THR A 1 668 ? 30.016 -29.531 -5.469 1 69.5 668 THR A C 1
ATOM 5573 O O . THR A 1 668 ? 29.922 -28.359 -5.137 1 69.5 668 THR A O 1
ATOM 5576 N N . TYR A 1 669 ? 30.688 -30 -6.492 1 61.09 669 TYR A N 1
ATOM 5577 C CA . TYR A 1 669 ? 31.375 -29.109 -7.418 1 61.09 669 TYR A CA 1
ATOM 5578 C C . TYR A 1 669 ? 30.438 -28.047 -7.953 1 61.09 669 TYR A C 1
ATOM 5580 O O . TYR A 1 669 ? 30.797 -26.859 -8 1 61.09 669 TYR A O 1
ATOM 5588 N N . GLN A 1 670 ? 29.281 -28.453 -8.312 1 62.19 670 GLN A N 1
ATOM 5589 C CA . GLN A 1 670 ? 28.328 -27.531 -8.906 1 62.19 670 GLN A CA 1
ATOM 5590 C C . GLN A 1 670 ? 27.953 -26.422 -7.926 1 62.19 670 GLN A C 1
ATOM 5592 O O . GLN A 1 670 ? 27.922 -25.25 -8.289 1 62.19 670 GLN A O 1
ATOM 5597 N N . PHE A 1 671 ? 27.844 -26.766 -6.703 1 73.12 671 PHE A N 1
ATOM 5598 C CA . PHE A 1 671 ? 27.469 -25.766 -5.699 1 73.12 671 PHE A CA 1
ATOM 5599 C C . PHE A 1 671 ? 28.641 -24.828 -5.426 1 73.12 671 PHE A C 1
ATOM 5601 O O . PHE A 1 671 ? 28.453 -23.609 -5.336 1 73.12 671 PHE A O 1
ATOM 5608 N N . THR A 1 672 ? 29.766 -25.375 -5.426 1 76.5 672 THR A N 1
ATOM 5609 C CA . THR A 1 672 ? 30.938 -24.578 -5.051 1 76.5 672 THR A CA 1
ATOM 5610 C C . THR A 1 672 ? 31.25 -23.531 -6.117 1 76.5 672 THR A C 1
ATOM 5612 O O . THR A 1 672 ? 31.594 -22.406 -5.793 1 76.5 672 THR A O 1
ATOM 5615 N N . GLN A 1 673 ? 31.047 -23.938 -7.281 1 72.25 673 GLN A N 1
ATOM 5616 C CA . GLN A 1 673 ? 31.375 -23 -8.352 1 72.25 673 GLN A CA 1
ATOM 5617 C C . GLN A 1 673 ? 30.344 -21.875 -8.422 1 72.25 673 GLN A C 1
ATOM 5619 O O . GLN A 1 673 ? 30.719 -20.703 -8.523 1 72.25 673 GLN A O 1
ATOM 5624 N N . VAL A 1 674 ? 29.125 -22.234 -8.32 1 72.19 674 VAL A N 1
ATOM 5625 C CA . VAL A 1 674 ? 28.062 -21.234 -8.391 1 72.19 674 VAL A CA 1
ATOM 5626 C C . VAL A 1 674 ? 28.125 -20.328 -7.152 1 72.19 674 VAL A C 1
ATOM 5628 O O . VAL A 1 674 ? 27.984 -19.109 -7.258 1 72.19 674 VAL A O 1
ATOM 5631 N N . HIS A 1 675 ? 28.344 -20.938 -6.094 1 82.5 675 HIS A N 1
ATOM 5632 C CA . HIS A 1 675 ? 28.375 -20.188 -4.844 1 82.5 675 HIS A CA 1
ATOM 5633 C C . HIS A 1 675 ? 29.547 -19.219 -4.797 1 82.5 675 HIS A C 1
ATOM 5635 O O . HIS A 1 675 ? 29.438 -18.109 -4.285 1 82.5 675 HIS A O 1
ATOM 5641 N N . LYS A 1 676 ? 30.578 -19.625 -5.316 1 80.5 676 LYS A N 1
ATOM 5642 C CA . LYS A 1 676 ? 31.766 -18.781 -5.344 1 80.5 676 LYS A CA 1
ATOM 5643 C C . LYS A 1 676 ? 31.516 -17.5 -6.148 1 80.5 676 LYS A C 1
ATOM 5645 O O . LYS A 1 676 ? 31.922 -16.422 -5.746 1 80.5 676 LYS A O 1
ATOM 5650 N N . ILE A 1 677 ? 30.859 -17.641 -7.148 1 74.94 677 ILE A N 1
ATOM 5651 C CA . ILE A 1 677 ? 30.562 -16.484 -8 1 74.94 677 ILE A CA 1
ATOM 5652 C C . ILE A 1 677 ? 29.609 -15.539 -7.281 1 74.94 677 ILE A C 1
ATOM 5654 O O . ILE A 1 677 ? 29.781 -14.32 -7.336 1 74.94 677 ILE A O 1
ATOM 5658 N N . GLN A 1 678 ? 28.656 -16.078 -6.672 1 79.19 678 GLN A N 1
ATOM 5659 C CA . GLN A 1 678 ? 27.703 -15.266 -5.934 1 79.19 678 GLN A CA 1
ATOM 5660 C C . GLN A 1 678 ? 28.375 -14.508 -4.797 1 79.19 678 GLN A C 1
ATOM 5662 O O . GLN A 1 678 ? 28.094 -13.336 -4.555 1 79.19 678 GLN A O 1
ATOM 5667 N N . VAL A 1 679 ? 29.25 -15.18 -4.215 1 86 679 VAL A N 1
ATOM 5668 C CA . VAL A 1 679 ? 29.969 -14.586 -3.086 1 86 679 VAL A CA 1
ATOM 5669 C C . VAL A 1 679 ? 30.859 -13.453 -3.574 1 86 679 VAL A C 1
ATOM 5671 O O . VAL A 1 679 ? 30.953 -12.406 -2.922 1 86 679 VAL A O 1
ATOM 5674 N N . GLU A 1 680 ? 31.453 -13.672 -4.633 1 82.19 680 GLU A N 1
ATOM 5675 C CA . GLU A 1 680 ? 32.312 -12.625 -5.18 1 82.19 680 GLU A CA 1
ATOM 5676 C C . GLU A 1 680 ? 31.516 -11.375 -5.535 1 82.19 680 GLU A C 1
ATOM 5678 O O . GLU A 1 680 ? 31.953 -10.25 -5.305 1 82.19 680 GLU A O 1
ATOM 5683 N N . LYS A 1 681 ? 30.453 -11.57 -6.023 1 77.31 681 LYS A N 1
ATOM 5684 C CA . LYS A 1 681 ? 29.578 -10.453 -6.344 1 77.31 681 LYS A CA 1
ATOM 5685 C C . LYS A 1 681 ? 29.109 -9.742 -5.074 1 77.31 681 LYS A C 1
ATOM 5687 O O . LYS A 1 681 ? 29.062 -8.508 -5.031 1 77.31 681 LYS A O 1
ATOM 5692 N N . ASP A 1 682 ? 28.719 -10.539 -4.145 1 83.88 682 ASP A N 1
ATOM 5693 C CA . ASP A 1 682 ? 28.266 -9.953 -2.881 1 83.88 682 ASP A CA 1
ATOM 5694 C C . ASP A 1 682 ? 29.391 -9.148 -2.227 1 83.88 682 ASP A C 1
ATOM 5696 O O . ASP A 1 682 ? 29.141 -8.055 -1.704 1 83.88 682 ASP A O 1
ATOM 5700 N N . GLN A 1 683 ? 30.547 -9.672 -2.285 1 85.31 683 GLN A N 1
ATOM 5701 C CA . GLN A 1 683 ? 31.688 -8.992 -1.678 1 85.31 683 GLN A CA 1
ATOM 5702 C C . GLN A 1 683 ? 32 -7.703 -2.424 1 85.31 683 GLN A C 1
ATOM 5704 O O . GLN A 1 683 ? 32.406 -6.707 -1.81 1 85.31 683 GLN A O 1
ATOM 5709 N N . GLN A 1 684 ? 31.797 -7.723 -3.676 1 78.88 684 GLN A N 1
ATOM 5710 C CA . GLN A 1 684 ? 31.984 -6.496 -4.449 1 78.88 684 GLN A CA 1
ATOM 5711 C C . GLN A 1 684 ? 30.938 -5.453 -4.09 1 78.88 684 GLN A C 1
ATOM 5713 O O . GLN A 1 684 ? 31.25 -4.27 -3.957 1 78.88 684 GLN A O 1
ATOM 5718 N N . THR A 1 685 ? 29.766 -5.91 -3.961 1 77.06 685 THR A N 1
ATOM 5719 C CA . THR A 1 685 ? 28.688 -5.012 -3.58 1 77.06 685 THR A CA 1
ATOM 5720 C C . THR A 1 685 ? 28.938 -4.402 -2.207 1 77.06 685 THR A C 1
ATOM 5722 O O . THR A 1 685 ? 28.703 -3.213 -1.994 1 77.06 685 THR A O 1
ATOM 5725 N N . ILE A 1 686 ? 29.453 -5.176 -1.315 1 82.19 686 ILE A N 1
ATOM 5726 C CA . ILE A 1 686 ? 29.75 -4.715 0.034 1 82.19 686 ILE A CA 1
ATOM 5727 C C . ILE A 1 686 ? 30.891 -3.689 -0.013 1 82.19 686 ILE A C 1
ATOM 5729 O O . ILE A 1 686 ? 30.859 -2.684 0.7 1 82.19 686 ILE A O 1
ATOM 5733 N N . ARG A 1 687 ? 31.781 -3.893 -0.903 1 80.69 687 ARG A N 1
ATOM 5734 C CA . ARG A 1 687 ? 32.938 -2.994 -1.023 1 80.69 687 ARG A CA 1
ATOM 5735 C C . ARG A 1 687 ? 32.5 -1.661 -1.639 1 80.69 687 ARG A C 1
ATOM 5737 O O . ARG A 1 687 ? 33.062 -0.614 -1.296 1 80.69 687 ARG A O 1
ATOM 5744 N N . GLN A 1 688 ? 31.547 -1.712 -2.422 1 75.06 688 GLN A N 1
ATOM 5745 C CA . GLN A 1 688 ? 31.109 -0.5 -3.105 1 75.06 688 GLN A CA 1
ATOM 5746 C C . GLN A 1 688 ? 30.156 0.308 -2.23 1 75.06 688 GLN A C 1
ATOM 5748 O O . GLN A 1 688 ? 29.938 1.498 -2.473 1 75.06 688 GLN A O 1
ATOM 5753 N N . ASN A 1 689 ? 29.656 -0.25 -1.208 1 79.38 689 ASN A N 1
ATOM 5754 C CA . ASN A 1 689 ? 28.688 0.43 -0.351 1 79.38 689 ASN A CA 1
ATOM 5755 C C . ASN A 1 689 ? 29.172 0.495 1.095 1 79.38 689 ASN A C 1
ATOM 5757 O O . ASN A 1 689 ? 28.438 0.127 2.016 1 79.38 689 ASN A O 1
ATOM 5761 N N . GLN A 1 690 ? 30.359 0.944 1.189 1 87.38 690 GLN A N 1
ATOM 5762 C CA . GLN A 1 690 ? 30.922 1.045 2.531 1 87.38 690 GLN A CA 1
ATOM 5763 C C . GLN A 1 690 ? 30.234 2.141 3.338 1 87.38 690 GLN A C 1
ATOM 5765 O O . GLN A 1 690 ? 29.562 3.006 2.771 1 87.38 690 GLN A O 1
ATOM 5770 N N . THR A 1 691 ? 30.375 2.045 4.66 1 89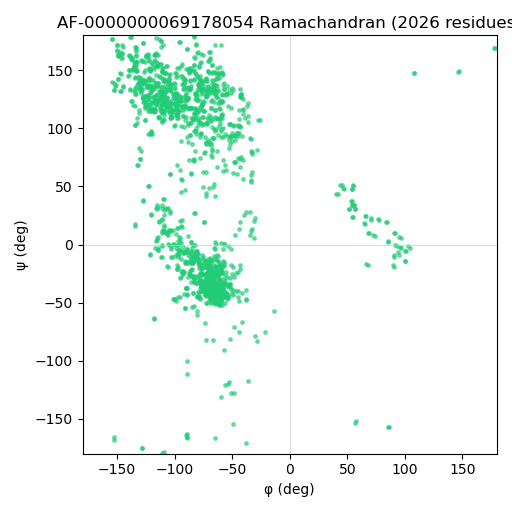 691 THR A N 1
ATOM 5771 C CA . THR A 1 691 ? 29.75 3.018 5.551 1 89 691 THR A CA 1
ATOM 5772 C C . THR A 1 691 ? 30.234 4.43 5.238 1 89 691 THR A C 1
ATOM 5774 O O . THR A 1 691 ? 29.469 5.391 5.309 1 89 691 THR A O 1
ATOM 5777 N N . SER A 1 692 ? 31.547 4.609 4.914 1 88.62 692 SER A N 1
ATOM 5778 C CA . SER A 1 692 ? 32.094 5.914 4.59 1 88.62 692 SER A CA 1
ATOM 5779 C C . SER A 1 692 ? 31.453 6.5 3.342 1 88.62 692 SER A C 1
ATOM 5781 O O . SER A 1 692 ? 31.094 7.676 3.32 1 88.62 692 SER A O 1
ATOM 5783 N N . GLN A 1 693 ? 31.281 5.641 2.352 1 84.19 693 GLN A N 1
ATOM 5784 C CA . GLN A 1 693 ? 30.641 6.086 1.121 1 84.19 693 GLN A CA 1
ATOM 5785 C C . GLN A 1 693 ? 29.172 6.414 1.358 1 84.19 693 GLN A C 1
ATOM 5787 O O . GLN A 1 693 ? 28.625 7.352 0.767 1 84.19 693 GLN A O 1
ATOM 5792 N N . TRP A 1 694 ? 28.516 5.609 2.098 1 83.88 694 TRP A N 1
ATOM 5793 C CA . TRP A 1 694 ? 27.125 5.84 2.436 1 83.88 694 TRP A CA 1
ATOM 5794 C C . TRP A 1 694 ? 26.938 7.184 3.143 1 83.88 694 TRP A C 1
ATOM 5796 O O . TRP A 1 694 ? 26.031 7.949 2.818 1 83.88 694 TRP A O 1
ATOM 5806 N N . ILE A 1 695 ? 27.812 7.539 4.07 1 88.69 695 ILE A N 1
ATOM 5807 C CA . ILE A 1 695 ? 27.766 8.797 4.812 1 88.69 695 ILE A CA 1
ATOM 5808 C C . ILE A 1 695 ? 28 9.961 3.859 1 88.69 695 ILE A C 1
ATOM 5810 O O . ILE A 1 695 ? 27.312 10.984 3.934 1 88.69 695 ILE A O 1
ATOM 5814 N N . GLU A 1 696 ? 28.906 9.758 3.049 1 85.5 696 GLU A N 1
ATOM 5815 C CA . GLU A 1 696 ? 29.203 10.805 2.078 1 85.5 696 GLU A CA 1
ATOM 5816 C C . GLU A 1 696 ? 27.984 11.102 1.207 1 85.5 696 GLU A C 1
ATOM 5818 O O . GLU A 1 696 ? 27.625 12.266 1.009 1 85.5 696 GLU A O 1
ATOM 5823 N N . ASN A 1 697 ? 27.375 10.094 0.71 1 82.06 697 ASN A N 1
ATOM 5824 C CA . ASN A 1 697 ? 26.203 10.258 -0.15 1 82.06 697 ASN A CA 1
ATOM 5825 C C . ASN A 1 697 ? 25.062 10.93 0.591 1 82.06 697 ASN A C 1
ATOM 5827 O O . ASN A 1 697 ? 24.391 11.805 0.043 1 82.06 697 ASN A O 1
ATOM 5831 N N . ILE A 1 698 ? 24.844 10.555 1.795 1 87 698 ILE A N 1
ATOM 5832 C CA . ILE A 1 698 ? 23.734 11.086 2.572 1 87 698 ILE A CA 1
ATOM 5833 C C . ILE A 1 698 ? 23.984 12.555 2.912 1 87 698 ILE A C 1
ATOM 5835 O O . ILE A 1 698 ? 23.062 13.367 2.928 1 87 698 ILE A O 1
ATOM 5839 N N . PHE A 1 699 ? 25.219 12.844 3.137 1 87.88 699 PHE A N 1
ATOM 5840 C CA . PHE A 1 699 ? 25.562 14.219 3.5 1 87.88 699 PHE A CA 1
ATOM 5841 C C . PHE A 1 699 ? 25.469 15.133 2.285 1 87.88 699 PHE A C 1
ATOM 5843 O O . PHE A 1 699 ? 25.062 16.297 2.398 1 87.88 699 PHE A O 1
ATOM 5850 N N . ILE A 1 700 ? 25.812 14.547 1.188 1 84.5 700 ILE A N 1
ATOM 5851 C CA . ILE A 1 700 ? 25.656 15.312 -0.048 1 84.5 700 ILE A CA 1
ATOM 5852 C C . ILE A 1 700 ? 24.172 15.562 -0.304 1 84.5 700 ILE A C 1
ATOM 5854 O O . ILE A 1 700 ? 23.766 16.672 -0.669 1 84.5 700 ILE A O 1
ATOM 5858 N N . ASP A 1 701 ? 23.359 14.602 -0.066 1 84.19 701 ASP A N 1
ATOM 5859 C CA . ASP A 1 701 ? 21.922 14.75 -0.252 1 84.19 701 ASP A CA 1
ATOM 5860 C C . ASP A 1 701 ? 21.344 15.758 0.731 1 84.19 701 ASP A C 1
ATOM 5862 O O . ASP A 1 701 ? 20.438 16.516 0.385 1 84.19 701 ASP A O 1
ATOM 5866 N N . ALA A 1 702 ? 21.844 15.703 1.938 1 89.44 702 ALA A N 1
ATOM 5867 C CA . ALA A 1 702 ? 21.375 16.656 2.943 1 89.44 702 ALA A CA 1
ATOM 5868 C C . ALA A 1 702 ? 21.719 18.078 2.553 1 89.44 702 ALA A C 1
ATOM 5870 O O . ALA A 1 702 ? 20.906 19 2.713 1 89.44 702 ALA A O 1
ATOM 5871 N N . LYS A 1 703 ? 22.922 18.25 2.086 1 85.44 703 LYS A N 1
ATOM 5872 C CA . LYS A 1 703 ? 23.344 19.578 1.629 1 85.44 703 LYS A CA 1
ATOM 5873 C C . LYS A 1 703 ? 22.531 20.031 0.417 1 85.44 703 LYS A C 1
ATOM 5875 O O . LYS A 1 703 ? 22.188 21.203 0.301 1 85.44 703 LYS A O 1
ATOM 5880 N N . LYS A 1 704 ? 22.25 19.094 -0.4 1 80 704 LYS A N 1
ATOM 5881 C CA . LYS A 1 704 ? 21.438 19.391 -1.572 1 80 704 LYS A CA 1
ATOM 5882 C C . LYS A 1 704 ? 20.031 19.828 -1.166 1 80 704 LYS A C 1
ATOM 5884 O O . LYS A 1 704 ? 19.516 20.828 -1.677 1 80 704 LYS A O 1
ATOM 5889 N N . ALA A 1 705 ? 19.422 19.125 -0.307 1 81.81 705 ALA A N 1
ATOM 5890 C CA . ALA A 1 705 ? 18.078 19.453 0.167 1 81.81 705 ALA A CA 1
ATOM 5891 C C . ALA A 1 705 ? 18.047 20.812 0.854 1 81.81 705 ALA A C 1
ATOM 5893 O O . ALA A 1 705 ? 17.078 21.562 0.731 1 81.81 705 ALA A O 1
ATOM 5894 N N . ALA A 1 706 ? 19.141 21.078 1.541 1 81.75 706 ALA A N 1
ATOM 5895 C CA . ALA A 1 706 ? 19.234 22.359 2.24 1 81.75 706 ALA A CA 1
ATOM 5896 C C . ALA A 1 706 ? 19.5 23.5 1.263 1 81.75 706 ALA A C 1
ATOM 5898 O O . ALA A 1 706 ? 19.016 24.625 1.462 1 81.75 706 ALA A O 1
ATOM 5899 N N . SER A 1 707 ? 20.219 23.219 0.289 1 73.5 707 SER A N 1
ATOM 5900 C CA . SER A 1 707 ? 20.578 24.25 -0.691 1 73.5 707 SER A CA 1
ATOM 5901 C C . SER A 1 707 ? 19.344 24.703 -1.475 1 73.5 707 SER A C 1
ATOM 5903 O O . SER A 1 707 ? 19.281 25.844 -1.918 1 73.5 707 SER A O 1
ATOM 5905 N N . MET A 1 708 ? 18.438 23.875 -1.547 1 68.94 708 MET A N 1
ATOM 5906 C CA . MET A 1 708 ? 17.188 24.203 -2.236 1 68.94 708 MET A CA 1
ATOM 5907 C C . MET A 1 708 ? 16.391 25.25 -1.463 1 68.94 708 MET A C 1
ATOM 5909 O O . MET A 1 708 ? 15.586 25.969 -2.041 1 68.94 708 MET A O 1
ATOM 5913 N N . LEU A 1 709 ? 16.766 25.391 -0.189 1 74.44 709 LEU A N 1
ATOM 5914 C CA . LEU A 1 709 ? 16.016 26.297 0.688 1 74.44 709 LEU A CA 1
ATOM 5915 C C . LEU A 1 709 ? 16.75 27.625 0.85 1 74.44 709 LEU A C 1
ATOM 5917 O O . LEU A 1 709 ? 16.25 28.531 1.519 1 74.44 709 LEU A O 1
ATOM 5921 N N . LYS A 1 710 ? 17.922 27.75 0.179 1 70.75 710 LYS A N 1
ATOM 5922 C CA . LYS A 1 710 ? 18.719 28.969 0.333 1 70.75 710 LYS A CA 1
ATOM 5923 C C . LYS A 1 710 ? 17.953 30.188 -0.15 1 70.75 710 LYS A C 1
ATOM 5925 O O . LYS A 1 710 ? 18.141 31.297 0.36 1 70.75 710 LYS A O 1
ATOM 5930 N N . PHE A 1 711 ? 16.969 29.953 -1.005 1 67.44 711 PHE A N 1
ATOM 5931 C CA . PHE A 1 711 ? 16.25 31.078 -1.593 1 67.44 711 PHE A CA 1
ATOM 5932 C C . PHE A 1 711 ? 14.867 31.203 -0.977 1 67.44 711 PHE A C 1
ATOM 5934 O O . PHE A 1 711 ? 14.047 32 -1.446 1 67.44 711 PHE A O 1
ATOM 5941 N N . ALA A 1 712 ? 14.688 30.516 -0.054 1 79.88 712 ALA A N 1
ATOM 5942 C CA . ALA A 1 712 ? 13.391 30.578 0.612 1 79.88 712 ALA A CA 1
ATOM 5943 C C . ALA A 1 712 ? 13.523 31.094 2.041 1 79.88 712 ALA A C 1
ATOM 5945 O O . ALA A 1 712 ? 14.602 31.016 2.637 1 79.88 712 ALA A O 1
ATOM 5946 N N . GLN A 1 713 ? 12.547 31.797 2.434 1 84 713 GLN A N 1
ATOM 5947 C CA . GLN A 1 713 ? 12.438 32.094 3.859 1 84 713 GLN A CA 1
ATOM 5948 C C . GLN A 1 713 ? 11.797 30.938 4.613 1 84 713 GLN A C 1
ATOM 5950 O O . GLN A 1 713 ? 10.852 30.312 4.121 1 84 713 GLN A O 1
ATOM 5955 N N . ILE A 1 714 ? 12.523 30.625 5.68 1 88.75 714 ILE A N 1
ATOM 5956 C CA . ILE A 1 714 ? 11.984 29.516 6.477 1 88.75 714 ILE A CA 1
ATOM 5957 C C . ILE A 1 714 ? 11.312 30.078 7.73 1 88.75 714 ILE A C 1
ATOM 5959 O O . ILE A 1 714 ? 11.945 30.766 8.523 1 88.75 714 ILE A O 1
ATOM 5963 N N . SER A 1 715 ? 10.008 29.844 7.777 1 88.19 715 SER A N 1
ATOM 5964 C CA . SER A 1 715 ? 9.242 30.25 8.953 1 88.19 715 SER A CA 1
ATOM 5965 C C . SER A 1 715 ? 8.633 29.047 9.656 1 88.19 715 SER A C 1
ATOM 5967 O O . SER A 1 715 ? 8.633 27.938 9.117 1 88.19 715 SER A O 1
ATOM 5969 N N . ILE A 1 716 ? 8.25 29.281 10.859 1 89.69 716 ILE A N 1
ATOM 5970 C CA . ILE A 1 716 ? 7.691 28.203 11.656 1 89.69 716 ILE A CA 1
ATOM 5971 C C . ILE A 1 716 ? 6.195 28.438 11.859 1 89.69 716 ILE A C 1
ATOM 5973 O O . ILE A 1 716 ? 5.777 29.5 12.312 1 89.69 716 ILE A O 1
ATOM 5977 N N . ARG A 1 717 ? 5.441 27.438 11.453 1 87.56 717 ARG A N 1
ATOM 5978 C CA . ARG A 1 717 ? 3.996 27.422 11.648 1 87.56 717 ARG A CA 1
ATOM 5979 C C . ARG A 1 717 ? 3.611 26.531 12.828 1 87.56 717 ARG A C 1
ATOM 5981 O O . ARG A 1 717 ? 4.152 25.438 12.984 1 87.56 717 ARG A O 1
ATOM 5988 N N . ASN A 1 718 ? 2.846 27.047 13.664 1 83.12 718 ASN A N 1
ATOM 5989 C CA . ASN A 1 718 ? 2.34 26.234 14.773 1 83.12 718 ASN A CA 1
ATOM 5990 C C . ASN A 1 718 ? 0.938 25.703 14.492 1 83.12 718 ASN A C 1
ATOM 5992 O O . ASN A 1 718 ? 0.001 26.484 14.305 1 83.12 718 ASN A O 1
ATOM 5996 N N . GLN A 1 719 ? 0.813 24.438 14.328 1 78.75 719 GLN A N 1
ATOM 5997 C CA . GLN A 1 719 ? -0.473 23.797 14.094 1 78.75 719 GLN A CA 1
ATOM 5998 C C . GLN A 1 719 ? -0.771 22.75 15.172 1 78.75 719 GLN A C 1
ATOM 6000 O O . GLN A 1 719 ? -0.098 21.719 15.25 1 78.75 719 GLN A O 1
ATOM 6005 N N . ASP A 1 720 ? -1.792 22.938 15.93 1 70 720 ASP A N 1
ATOM 6006 C CA . ASP A 1 720 ? -2.25 22.016 16.969 1 70 720 ASP A CA 1
ATOM 6007 C C . ASP A 1 720 ? -1.106 21.625 17.906 1 70 720 ASP A C 1
ATOM 6009 O O . ASP A 1 720 ? -0.94 20.453 18.234 1 70 720 ASP A O 1
ATOM 6013 N N . GLY A 1 721 ? -0.155 22.547 18.094 1 72.62 721 GLY A N 1
ATOM 6014 C CA . GLY A 1 721 ? 0.943 22.312 19.016 1 72.62 721 GLY A CA 1
ATOM 6015 C C . GLY A 1 721 ? 2.193 21.797 18.344 1 72.62 721 GLY A C 1
ATOM 6016 O O . GLY A 1 721 ? 3.24 21.656 18.984 1 72.62 721 GLY A O 1
ATOM 6017 N N . GLN A 1 722 ? 2.061 21.594 17.109 1 82.31 722 GLN A N 1
ATOM 6018 C CA . GLN A 1 722 ? 3.213 21.078 16.375 1 82.31 722 GLN A CA 1
ATOM 6019 C C . GLN A 1 722 ? 3.857 22.172 15.531 1 82.31 722 GLN A C 1
ATOM 6021 O O . GLN A 1 722 ? 3.162 23.031 14.977 1 82.31 722 GLN A O 1
ATOM 6026 N N . GLN A 1 723 ? 5.105 22.125 15.555 1 86.56 723 GLN A N 1
ATOM 6027 C CA . GLN A 1 723 ? 5.855 23.094 14.75 1 86.56 723 GLN A CA 1
ATOM 6028 C C . GLN A 1 723 ? 6.148 22.531 13.359 1 86.56 723 GLN A C 1
ATOM 6030 O O . GLN A 1 723 ? 6.598 21.391 13.227 1 86.56 723 GLN A O 1
ATOM 6035 N N . ILE A 1 724 ? 5.766 23.344 12.406 1 88.88 724 ILE A N 1
ATOM 6036 C CA . ILE A 1 724 ? 5.996 22.953 11.023 1 88.88 724 ILE A CA 1
ATOM 6037 C C . ILE A 1 724 ? 6.914 23.969 10.344 1 88.88 724 ILE A C 1
ATOM 6039 O O . ILE A 1 724 ? 6.652 25.172 10.391 1 88.88 724 ILE A O 1
ATOM 6043 N N . LYS A 1 725 ? 7.961 23.484 9.766 1 89.5 725 LYS A N 1
ATOM 6044 C CA . LYS A 1 725 ? 8.836 24.312 8.961 1 89.5 725 LYS A CA 1
ATOM 6045 C C . LYS A 1 725 ? 8.219 24.609 7.594 1 89.5 725 LYS A C 1
ATOM 6047 O O . LYS A 1 725 ? 7.898 23.688 6.84 1 89.5 725 LYS A O 1
ATOM 6052 N N . VAL A 1 726 ? 8.039 25.906 7.324 1 88.56 726 VAL A N 1
ATOM 6053 C CA . VAL A 1 726 ? 7.441 26.297 6.055 1 88.56 726 VAL A CA 1
ATOM 6054 C C . VAL A 1 726 ? 8.445 27.094 5.234 1 88.56 726 VAL A C 1
ATOM 6056 O O . VAL A 1 726 ? 9 28.094 5.711 1 88.56 726 VAL A O 1
ATOM 6059 N N . ALA A 1 727 ? 8.742 26.609 4.094 1 86.88 727 ALA A N 1
ATOM 6060 C CA . ALA A 1 727 ? 9.555 27.375 3.145 1 86.88 727 ALA A CA 1
ATOM 6061 C C . ALA A 1 727 ? 8.672 28.172 2.191 1 86.88 727 ALA A C 1
ATOM 6063 O O . ALA A 1 727 ? 7.785 27.625 1.541 1 86.88 727 ALA A O 1
ATOM 6064 N N . HIS A 1 728 ? 8.852 29.453 2.266 1 84.88 728 HIS A N 1
ATOM 6065 C CA . HIS A 1 728 ? 8.023 30.312 1.428 1 84.88 728 HIS A CA 1
ATOM 6066 C C . HIS A 1 728 ? 8.852 31.453 0.82 1 84.88 728 HIS A C 1
ATOM 6068 O O . HIS A 1 728 ? 10.023 31.609 1.15 1 84.88 728 HIS A O 1
ATOM 6074 N N . ASN A 1 729 ? 8.148 32.219 0.036 1 79.56 729 ASN A N 1
ATOM 6075 C CA . ASN A 1 729 ? 8.797 33.344 -0.649 1 79.56 729 ASN A CA 1
ATOM 6076 C C . ASN A 1 729 ? 9.281 34.406 0.336 1 79.56 729 ASN A C 1
ATOM 6078 O O . ASN A 1 729 ? 8.633 34.656 1.354 1 79.56 729 ASN A O 1
ATOM 6082 N N . MET A 1 730 ? 10.43 35.156 0.024 1 79.56 730 MET A N 1
ATOM 6083 C CA . MET A 1 730 ? 11.055 36.125 0.912 1 79.56 730 MET A CA 1
ATOM 6084 C C . MET A 1 730 ? 10.156 37.344 1.114 1 79.56 730 MET A C 1
ATOM 6086 O O . MET A 1 730 ? 10.195 37.969 2.164 1 79.56 730 MET A O 1
ATOM 6090 N N . LYS A 1 731 ? 9.344 37.5 0.131 1 80.12 731 LYS A N 1
ATOM 6091 C CA . LYS A 1 731 ? 8.492 38.688 0.203 1 80.12 731 LYS A CA 1
ATOM 6092 C C . LYS A 1 731 ? 7.16 38.375 0.88 1 80.12 731 LYS A C 1
ATOM 6094 O O . LYS A 1 731 ? 6.359 39.281 1.136 1 80.12 731 LYS A O 1
ATOM 6099 N N . PHE A 1 732 ? 6.957 37.188 1.16 1 88.38 732 PHE A N 1
ATOM 6100 C CA . PHE A 1 732 ? 5.746 36.75 1.848 1 88.38 732 PHE A CA 1
ATOM 6101 C C . PHE A 1 732 ? 5.812 37.094 3.33 1 88.38 732 PHE A C 1
ATOM 6103 O O . PHE A 1 732 ? 6.602 36.5 4.074 1 88.38 732 PHE A O 1
ATOM 6110 N N . GLN A 1 733 ? 5.125 38.125 3.75 1 90.12 733 GLN A N 1
ATOM 6111 C CA . GLN A 1 733 ? 5.258 38.625 5.109 1 90.12 733 GLN A CA 1
ATOM 6112 C C . GLN A 1 733 ? 3.906 38.688 5.812 1 90.12 733 GLN A C 1
ATOM 6114 O O . GLN A 1 733 ? 2.861 38.562 5.172 1 90.12 733 GLN A O 1
ATOM 6119 N N . ASN A 1 734 ? 4.055 38.781 7.141 1 92.62 734 ASN A N 1
ATOM 6120 C CA . ASN A 1 734 ? 2.844 38.969 7.934 1 92.62 734 ASN A CA 1
ATOM 6121 C C . ASN A 1 734 ? 2.191 40.312 7.66 1 92.62 734 ASN A C 1
ATOM 6123 O O . ASN A 1 734 ? 2.871 41.344 7.625 1 92.62 734 ASN A O 1
ATOM 6127 N N . LEU A 1 735 ? 0.921 40.312 7.43 1 95.5 735 LEU A N 1
ATOM 6128 C CA . LEU A 1 735 ? 0.189 41.5 7.055 1 95.5 735 LEU A CA 1
ATOM 6129 C C . LEU A 1 735 ? 0.1 42.469 8.227 1 95.5 735 LEU A C 1
ATOM 6131 O O . LEU A 1 735 ? -0.216 42.094 9.352 1 95.5 735 LEU A O 1
ATOM 6135 N N . ASP A 1 736 ? 0.447 43.719 7.922 1 94.81 736 ASP A N 1
ATOM 6136 C CA . ASP A 1 736 ? 0.234 44.781 8.906 1 94.81 736 ASP A CA 1
ATOM 6137 C C . ASP A 1 736 ? -1.194 45.312 8.836 1 94.81 736 ASP A C 1
ATOM 6139 O O . ASP A 1 736 ? -1.511 46.125 7.973 1 94.81 736 ASP A O 1
ATOM 6143 N N . ILE A 1 737 ? -1.958 44.969 9.812 1 96.5 737 ILE A N 1
ATOM 6144 C CA . ILE A 1 737 ? -3.389 45.25 9.828 1 96.5 737 ILE A CA 1
ATOM 6145 C C . ILE A 1 737 ? -3.615 46.75 9.883 1 96.5 737 ILE A C 1
ATOM 6147 O O . ILE A 1 737 ? -4.496 47.281 9.195 1 96.5 737 ILE A O 1
ATOM 6151 N N . GLN A 1 738 ? -2.795 47.5 10.594 1 94.5 738 GLN A N 1
ATOM 6152 C CA . GLN A 1 738 ? -2.963 48.938 10.734 1 94.5 738 GLN A CA 1
ATOM 6153 C C . GLN A 1 738 ? -2.598 49.688 9.445 1 94.5 738 GLN A C 1
ATOM 6155 O O . GLN A 1 738 ? -3.227 50.688 9.094 1 94.5 738 GLN A O 1
ATOM 6160 N N . GLN A 1 739 ? -1.676 49.125 8.852 1 95.25 739 GLN A N 1
ATOM 6161 C CA . GLN A 1 739 ? -1.297 49.719 7.574 1 95.25 739 GLN A CA 1
ATOM 6162 C C . GLN A 1 739 ? -2.42 49.594 6.551 1 95.25 739 GLN A C 1
ATOM 6164 O O . GLN A 1 739 ? -2.721 50.531 5.82 1 95.25 739 GLN A O 1
ATOM 6169 N N . VAL A 1 740 ? -2.988 48.438 6.496 1 96.56 740 VAL A N 1
ATOM 6170 C CA . VAL A 1 740 ? -4.07 48.219 5.543 1 96.56 740 VAL A CA 1
ATOM 6171 C C . VAL A 1 740 ? -5.254 49.125 5.875 1 96.56 740 VAL A C 1
ATOM 6173 O O . VAL A 1 740 ? -5.887 49.688 4.977 1 96.56 740 VAL A O 1
ATOM 6176 N N . ALA A 1 741 ? -5.547 49.281 7.145 1 95.44 741 ALA A N 1
ATOM 6177 C CA . ALA A 1 741 ? -6.652 50.125 7.57 1 95.44 741 ALA A CA 1
ATOM 6178 C C . ALA A 1 741 ? -6.41 51.594 7.16 1 95.44 741 ALA A C 1
ATOM 6180 O O . ALA A 1 741 ? -7.336 52.281 6.727 1 95.44 741 ALA A O 1
ATOM 6181 N N . ARG A 1 742 ? -5.223 52.094 7.277 1 94.75 742 ARG A N 1
ATOM 6182 C CA . ARG A 1 742 ? -4.883 53.469 6.895 1 94.75 742 ARG A CA 1
ATOM 6183 C C . ARG A 1 742 ? -5.035 53.688 5.391 1 94.75 742 ARG A C 1
ATOM 6185 O O . ARG A 1 742 ? -5.613 54.656 4.949 1 94.75 742 ARG A O 1
ATOM 6192 N N . VAL A 1 743 ? -4.508 52.719 4.68 1 95.5 743 VAL A N 1
ATOM 6193 C CA . VAL A 1 743 ? -4.57 52.812 3.225 1 95.5 743 VAL A CA 1
ATOM 6194 C C . VAL A 1 743 ? -6.023 52.719 2.764 1 95.5 743 VAL A C 1
ATOM 6196 O O . VAL A 1 743 ? -6.414 53.375 1.801 1 95.5 743 VAL A O 1
ATOM 6199 N N . PHE A 1 744 ? -6.777 51.969 3.449 1 95.44 744 PHE A N 1
ATOM 6200 C CA . PHE A 1 744 ? -8.195 51.812 3.152 1 95.44 744 PHE A CA 1
ATOM 6201 C C . PHE A 1 744 ? -8.938 53.125 3.346 1 95.44 744 PHE A C 1
ATOM 6203 O O . PHE A 1 744 ? -9.781 53.5 2.527 1 95.44 744 PHE A O 1
ATOM 6210 N N . GLN A 1 745 ? -8.594 53.875 4.359 1 92.62 745 GLN A N 1
ATOM 6211 C CA . GLN A 1 745 ? -9.25 55.125 4.664 1 92.62 745 GLN A CA 1
ATOM 6212 C C . GLN A 1 745 ? -8.906 56.188 3.623 1 92.62 745 GLN A C 1
ATOM 6214 O O . GLN A 1 745 ? -9.719 57.062 3.328 1 92.62 745 GLN A O 1
ATOM 6219 N N . GLN A 1 746 ? -7.777 56.062 3.088 1 93.38 746 GLN A N 1
ATOM 6220 C CA . GLN A 1 746 ? -7.305 57.062 2.131 1 93.38 746 GLN A CA 1
ATOM 6221 C C . GLN A 1 746 ? -7.766 56.75 0.716 1 93.38 746 GLN A C 1
ATOM 6223 O O . GLN A 1 746 ? -7.758 57.594 -0.167 1 93.38 746 GLN A O 1
ATOM 6228 N N . ALA A 1 747 ? -8.219 55.562 0.516 1 94.75 747 ALA A N 1
ATOM 6229 C CA . ALA A 1 747 ? -8.555 55.125 -0.83 1 94.75 747 ALA A CA 1
ATOM 6230 C C . ALA A 1 747 ? -9.922 55.625 -1.265 1 94.75 747 ALA A C 1
ATOM 6232 O O . ALA A 1 747 ? -10.844 55.75 -0.45 1 94.75 747 ALA A O 1
ATOM 6233 N N . ALA A 1 748 ? -10.055 55.938 -2.512 1 92.81 748 ALA A N 1
ATOM 6234 C CA . ALA A 1 748 ? -11.305 56.438 -3.076 1 92.81 748 ALA A CA 1
ATOM 6235 C C . ALA A 1 748 ? -12.047 55.312 -3.818 1 92.81 748 ALA A C 1
ATOM 6237 O O . ALA A 1 748 ? -13.258 55.188 -3.682 1 92.81 748 ALA A O 1
ATOM 6238 N N . LYS A 1 749 ? -11.328 54.625 -4.602 1 94.12 749 LYS A N 1
ATOM 6239 C CA . LYS A 1 749 ? -11.898 53.531 -5.395 1 94.12 749 LYS A CA 1
ATOM 6240 C C . LYS A 1 749 ? -11.219 52.219 -5.066 1 94.12 749 LYS A C 1
ATOM 6242 O O . LYS A 1 749 ? -10.227 51.844 -5.695 1 94.12 749 LYS A O 1
ATOM 6247 N N . GLY A 1 750 ? -11.844 51.469 -4.16 1 94.56 750 GLY A N 1
ATOM 6248 C CA . GLY A 1 750 ? -11.227 50.219 -3.748 1 94.56 750 GLY A CA 1
ATOM 6249 C C . GLY A 1 750 ? -12.109 49 -3.984 1 94.56 750 GLY A C 1
ATOM 6250 O O . GLY A 1 750 ? -13.32 49.125 -4.203 1 94.56 750 GLY A O 1
ATOM 6251 N N . ILE A 1 751 ? -11.438 47.781 -4.055 1 95.12 751 ILE A N 1
ATOM 6252 C CA . ILE A 1 751 ? -12.148 46.5 -4.145 1 95.12 751 ILE A CA 1
ATOM 6253 C C . ILE A 1 751 ? -11.641 45.531 -3.061 1 95.12 751 ILE A C 1
ATOM 6255 O O . ILE A 1 751 ? -10.445 45.531 -2.76 1 95.12 751 ILE A O 1
ATOM 6259 N N . ILE A 1 752 ? -12.555 44.875 -2.492 1 95.88 752 ILE A N 1
ATOM 6260 C CA . ILE A 1 752 ? -12.234 43.844 -1.513 1 95.88 752 ILE A CA 1
ATOM 6261 C C . ILE A 1 752 ? -12.805 42.5 -1.975 1 95.88 752 ILE A C 1
ATOM 6263 O O . ILE A 1 752 ? -14 42.406 -2.229 1 95.88 752 ILE A O 1
ATOM 6267 N N . LEU A 1 753 ? -11.914 41.594 -2.146 1 95.81 753 LEU A N 1
ATOM 6268 C CA . LEU A 1 753 ? -12.328 40.25 -2.529 1 95.81 753 LEU A CA 1
ATOM 6269 C C . LEU A 1 753 ? -12.016 39.25 -1.42 1 95.81 753 LEU A C 1
ATOM 6271 O O . LEU A 1 753 ? -10.859 39.094 -1.009 1 95.81 753 LEU A O 1
ATOM 6275 N N . LEU A 1 754 ? -13.023 38.562 -0.949 1 94.69 754 LEU A N 1
ATOM 6276 C CA . LEU A 1 754 ? -12.875 37.562 0.099 1 94.69 754 LEU A CA 1
ATOM 6277 C C . LEU A 1 754 ? -13.352 36.188 -0.383 1 94.69 754 LEU A C 1
ATOM 6279 O O . LEU A 1 754 ? -14.391 36.094 -1.047 1 94.69 754 LEU A O 1
ATOM 6283 N N . GLU A 1 755 ? -12.562 35.25 -0.079 1 92.94 755 GLU A N 1
ATOM 6284 C CA . GLU A 1 755 ? -13.031 33.875 -0.273 1 92.94 755 GLU A CA 1
ATOM 6285 C C . GLU A 1 755 ? -14 33.469 0.837 1 92.94 755 GLU A C 1
ATOM 6287 O O . GLU A 1 755 ? -13.703 33.656 2.021 1 92.94 755 GLU A O 1
ATOM 6292 N N . PHE A 1 756 ? -15.039 32.906 0.459 1 90.31 756 PHE A N 1
ATOM 6293 C CA . PHE A 1 756 ? -16.078 32.531 1.413 1 90.31 756 PHE A CA 1
ATOM 6294 C C . PHE A 1 756 ? -15.555 31.531 2.438 1 90.31 756 PHE A C 1
ATOM 6296 O O . PHE A 1 756 ? -15.828 31.656 3.633 1 90.31 756 PHE A O 1
ATOM 6303 N N . GLU A 1 757 ? -14.797 30.547 2.008 1 83.12 757 GLU A N 1
ATOM 6304 C CA . GLU A 1 757 ? -14.297 29.484 2.873 1 83.12 757 GLU A CA 1
ATOM 6305 C C . GLU A 1 757 ? -13.328 30.016 3.92 1 83.12 757 GLU A C 1
ATOM 6307 O O . GLU A 1 757 ? -13.102 29.391 4.953 1 83.12 757 GLU A O 1
ATOM 6312 N N . SER A 1 758 ? -12.805 31.172 3.711 1 84.88 758 SER A N 1
ATOM 6313 C CA . SER A 1 758 ? -11.859 31.781 4.648 1 84.88 758 SER A CA 1
ATOM 6314 C C . SER A 1 758 ? -12.594 32.5 5.773 1 84.88 758 SER A C 1
ATOM 6316 O O . SER A 1 758 ? -12 32.812 6.812 1 84.88 758 SER A O 1
ATOM 6318 N N . ILE A 1 759 ? -13.836 32.75 5.605 1 86.88 759 ILE A N 1
ATOM 6319 C CA . ILE A 1 759 ? -14.531 33.562 6.594 1 86.88 759 ILE A CA 1
ATOM 6320 C C . ILE A 1 759 ? -15.594 32.719 7.301 1 86.88 759 ILE A C 1
ATOM 6322 O O . ILE A 1 759 ? -16.422 33.25 8.039 1 86.88 759 ILE A O 1
ATOM 6326 N N . VAL A 1 760 ? -15.555 31.375 6.957 1 82 760 VAL A N 1
ATOM 6327 C CA . VAL A 1 760 ? -16.5 30.5 7.617 1 82 760 VAL A CA 1
ATOM 6328 C C . VAL A 1 760 ? -15.789 29.656 8.672 1 82 760 VAL A C 1
ATOM 6330 O O . VAL A 1 760 ? -14.57 29.453 8.594 1 82 760 VAL A O 1
ATOM 6333 N N . THR A 1 761 ? -16.391 29.375 9.688 1 63.94 761 THR A N 1
ATOM 6334 C CA . THR A 1 761 ? -15.875 28.469 10.719 1 63.94 761 THR A CA 1
ATOM 6335 C C . THR A 1 761 ? -16.109 27.016 10.328 1 63.94 761 THR A C 1
ATOM 6337 O O . THR A 1 761 ? -17.109 26.688 9.703 1 63.94 761 THR A O 1
ATOM 6340 N N . ASP A 1 762 ? -15 26.203 10.125 1 55.56 762 ASP A N 1
ATOM 6341 C CA . ASP A 1 762 ? -14.922 24.828 9.633 1 55.56 762 ASP A CA 1
ATOM 6342 C C . ASP A 1 762 ? -16.047 23.984 10.195 1 55.56 762 ASP A C 1
ATOM 6344 O O . ASP A 1 762 ? -15.961 22.75 10.195 1 55.56 762 ASP A O 1
ATOM 6348 N N . GLN A 1 763 ? -17.094 24.609 10.531 1 48.62 763 GLN A N 1
ATOM 6349 C CA . GLN A 1 763 ? -18.062 23.625 11.031 1 48.62 763 GLN A CA 1
ATOM 6350 C C . GLN A 1 763 ? -18.484 22.672 9.922 1 48.62 763 GLN A C 1
ATOM 6352 O O . GLN A 1 763 ? -18.062 22.797 8.773 1 48.62 763 GLN A O 1
ATOM 6357 N N . TYR A 1 764 ? -19.609 21.828 10.07 1 47.44 764 TYR A N 1
ATOM 6358 C CA . TYR A 1 764 ? -20.125 20.641 9.414 1 47.44 764 TYR A CA 1
ATOM 6359 C C . TYR A 1 764 ? -20.719 20.969 8.055 1 47.44 764 TYR A C 1
ATOM 6361 O O . TYR A 1 764 ? -21.469 21.953 7.922 1 47.44 764 TYR A O 1
ATOM 6369 N N . VAL A 1 765 ? -19.891 20.875 6.961 1 45.25 765 VAL A N 1
ATOM 6370 C CA . VAL A 1 765 ? -20.594 21.016 5.684 1 45.25 765 VAL A CA 1
ATOM 6371 C C . VAL A 1 765 ? -21.375 19.734 5.379 1 45.25 765 VAL A C 1
ATOM 6373 O O . VAL A 1 765 ? -20.797 18.656 5.316 1 45.25 765 VAL A O 1
ATOM 6376 N N . ILE A 1 766 ? -22.484 19.344 5.852 1 43.97 766 ILE A N 1
ATOM 6377 C CA . ILE A 1 766 ? -23.219 18.156 5.43 1 43.97 766 ILE A CA 1
ATOM 6378 C C . ILE A 1 766 ? -23.938 18.438 4.105 1 43.97 766 ILE A C 1
ATOM 6380 O O . ILE A 1 766 ? -24.766 19.344 4.016 1 43.97 766 ILE A O 1
ATOM 6384 N N . ASP A 1 767 ? -23.25 18.109 2.996 1 42.25 767 ASP A N 1
ATOM 6385 C CA . ASP A 1 767 ? -23.891 18.297 1.694 1 42.25 767 ASP A CA 1
ATOM 6386 C C . ASP A 1 767 ? -25.125 17.422 1.555 1 42.25 767 ASP A C 1
ATOM 6388 O O . ASP A 1 767 ? -25.031 16.188 1.698 1 42.25 767 ASP A O 1
ATOM 6392 N N . TYR A 1 768 ? -26.219 17.609 1.973 1 35.91 768 TYR A N 1
ATOM 6393 C CA . TYR A 1 768 ? -27.391 16.766 1.779 1 35.91 768 TYR A CA 1
ATOM 6394 C C . TYR A 1 768 ? -27.594 16.438 0.305 1 35.91 768 TYR A C 1
ATOM 6396 O O . TYR A 1 768 ? -26.875 16.938 -0.554 1 35.91 768 TYR A O 1
ATOM 6404 N N . LYS A 1 769 ? -28.875 16.688 -0.308 1 37.22 769 LYS A N 1
ATOM 6405 C CA . LYS A 1 769 ? -29.844 15.984 -1.15 1 37.22 769 LYS A CA 1
ATOM 6406 C C . LYS A 1 769 ? -29.469 16.094 -2.625 1 37.22 769 LYS A C 1
ATOM 6408 O O . LYS A 1 769 ? -29.219 17.188 -3.129 1 37.22 769 LYS A O 1
ATOM 6413 N N . PRO A 1 770 ? -29.031 15.031 -3.211 1 35.84 770 PRO A N 1
ATOM 6414 C CA . PRO A 1 770 ? -28.938 15.008 -4.672 1 35.84 770 PRO A CA 1
ATOM 6415 C C . PRO A 1 770 ? -30.078 15.773 -5.344 1 35.84 770 PRO A C 1
ATOM 6417 O O . PRO A 1 770 ? -31.25 15.602 -4.98 1 35.84 770 PRO A O 1
ATOM 6420 N N . HIS A 1 771 ? -29.938 16.906 -5.875 1 31.75 771 HIS A N 1
ATOM 6421 C CA . HIS A 1 771 ? -30.828 17.5 -6.855 1 31.75 771 HIS A CA 1
ATOM 6422 C C . HIS A 1 771 ? -31.234 16.484 -7.918 1 31.75 771 HIS A C 1
ATOM 6424 O O . HIS A 1 771 ? -30.406 15.672 -8.352 1 31.75 771 HIS A O 1
ATOM 6430 N N . HIS A 1 772 ? -32.344 16 -7.992 1 30.09 772 HIS A N 1
ATOM 6431 C CA . HIS A 1 772 ? -32.875 15.445 -9.234 1 30.09 772 HIS A CA 1
ATOM 6432 C C . HIS A 1 772 ? -32.25 16.141 -10.445 1 30.09 772 HIS A C 1
ATOM 6434 O O . HIS A 1 772 ? -32.375 17.359 -10.602 1 30.09 772 HIS A O 1
ATOM 6440 N N . PHE A 1 773 ? -31.141 15.852 -10.891 1 31.12 773 PHE A N 1
ATOM 6441 C CA . PHE A 1 773 ? -30.734 16.266 -12.227 1 31.12 773 PHE A CA 1
ATOM 6442 C C . PHE A 1 773 ? -31.906 16.266 -13.188 1 31.12 773 PHE A C 1
ATOM 6444 O O . PHE A 1 773 ? -31.969 15.453 -14.109 1 31.12 773 PHE A O 1
ATOM 6451 N N . PHE A 1 774 ? -33.188 16.094 -12.969 1 29.14 774 PHE A N 1
ATOM 6452 C CA . PHE A 1 774 ? -34.156 16.172 -14.078 1 29.14 774 PHE A CA 1
ATOM 6453 C C . PHE A 1 774 ? -33.75 17.266 -15.062 1 29.14 774 PHE A C 1
ATOM 6455 O O . PHE A 1 774 ? -32.969 18.156 -14.719 1 29.14 774 PHE A O 1
ATOM 6462 N N . GLN A 1 775 ? -34.594 17.703 -16.141 1 28.92 775 GLN A N 1
ATOM 6463 C CA . GLN A 1 775 ? -34.656 18.578 -17.312 1 28.92 775 GLN A CA 1
ATOM 6464 C C . GLN A 1 775 ? -33.906 19.875 -17.078 1 28.92 775 GLN A C 1
ATOM 6466 O O . GLN A 1 775 ? -33 20.234 -17.844 1 28.92 775 GLN A O 1
ATOM 6471 N N . GLN A 1 776 ? -34.781 21.141 -17.125 1 27.91 776 GLN A N 1
ATOM 6472 C CA . GLN A 1 776 ? -34.5 22.531 -17.469 1 27.91 776 GLN A CA 1
ATOM 6473 C C . GLN A 1 776 ? -33.469 23.141 -16.516 1 27.91 776 GLN A C 1
ATOM 6475 O O . GLN A 1 776 ? -33.531 22.938 -15.305 1 27.91 776 GLN A O 1
ATOM 6480 N N . SER A 1 777 ? -32.312 23.391 -16.859 1 31.31 777 SER A N 1
ATOM 6481 C CA . SER A 1 777 ? -31.359 24.391 -16.344 1 31.31 777 SER A CA 1
ATOM 6482 C C . SER A 1 777 ? -32.062 25.406 -15.461 1 31.31 777 SER A C 1
ATOM 6484 O O . SER A 1 777 ? -31.422 26.141 -14.711 1 31.31 777 SER A O 1
ATOM 6486 N N . PRO A 1 778 ? -33.25 26.234 -16.016 1 28.69 778 PRO A N 1
ATOM 6487 C CA . PRO A 1 778 ? -33.156 27.625 -15.539 1 28.69 778 PRO A CA 1
ATOM 6488 C C . PRO A 1 778 ? -32.906 27.703 -14.039 1 28.69 778 PRO A C 1
ATOM 6490 O O . PRO A 1 778 ? -32.906 26.688 -13.344 1 28.69 778 PRO A O 1
ATOM 6493 N N . HIS A 1 779 ? -33.906 28.625 -13.148 1 28.98 779 HIS A N 1
ATOM 6494 C CA . HIS A 1 779 ? -34.125 29.234 -11.844 1 28.98 779 HIS A CA 1
ATOM 6495 C C . HIS A 1 779 ? -34.375 28.172 -10.781 1 28.98 779 HIS A C 1
ATOM 6497 O O . HIS A 1 779 ? -34.875 27.078 -11.086 1 28.98 779 HIS A O 1
ATOM 6503 N N . MET A 1 780 ? -33.656 28.422 -9.414 1 35.78 780 MET A N 1
ATOM 6504 C CA . MET A 1 780 ? -33.625 28.016 -8.016 1 35.78 780 MET A CA 1
ATOM 6505 C C . MET A 1 780 ? -35 27.594 -7.527 1 35.78 780 MET A C 1
ATOM 6507 O O . MET A 1 780 ? -35.25 27.531 -6.32 1 35.78 780 MET A O 1
ATOM 6511 N N . LYS A 1 781 ? -36 27.5 -8.289 1 32.47 781 LYS A N 1
ATOM 6512 C CA . LYS A 1 781 ? -37.281 27.672 -7.59 1 32.47 781 LYS A CA 1
ATOM 6513 C C . LYS A 1 781 ? -37.531 26.547 -6.598 1 32.47 781 LYS A C 1
ATOM 6515 O O . LYS A 1 781 ? -38.594 26.469 -5.992 1 32.47 781 LYS A O 1
ATOM 6520 N N . GLY A 1 782 ? -37.031 25.359 -6.914 1 33.47 782 GLY A N 1
ATOM 6521 C CA . GLY A 1 782 ? -37.688 24.453 -5.996 1 33.47 782 GLY A CA 1
ATOM 6522 C C . GLY A 1 782 ? -37.219 24.578 -4.566 1 33.47 782 GLY A C 1
ATOM 6523 O O . GLY A 1 782 ? -36.125 25.094 -4.32 1 33.47 782 GLY A O 1
ATOM 6524 N N . SER A 1 783 ? -38.156 24.75 -3.525 1 32.78 783 SER A N 1
ATOM 6525 C CA . SER A 1 783 ? -38.125 24.922 -2.078 1 32.78 783 SER A CA 1
ATOM 6526 C C . SER A 1 783 ? -37.156 23.953 -1.419 1 32.78 783 SER A C 1
ATOM 6528 O O . SER A 1 783 ? -37.562 23.031 -0.723 1 32.78 783 SER A O 1
ATOM 6530 N N . GLU A 1 784 ? -36.375 23.359 -2.125 1 36.94 784 GLU A N 1
ATOM 6531 C CA . GLU A 1 784 ? -35.656 22.344 -1.344 1 36.94 784 GLU A CA 1
ATOM 6532 C C . GLU A 1 784 ? -34.781 23 -0.264 1 36.94 784 GLU A C 1
ATOM 6534 O O . GLU A 1 784 ? -34.125 24.016 -0.515 1 36.94 784 GLU A O 1
ATOM 6539 N N . GLU A 1 785 ? -35.188 22.875 0.998 1 39.03 785 GLU A N 1
ATOM 6540 C CA . GLU A 1 785 ? -34.562 23.375 2.232 1 39.03 785 GLU A CA 1
ATOM 6541 C C . GLU A 1 785 ? -33.062 23.047 2.281 1 39.03 785 GLU A C 1
ATOM 6543 O O . GLU A 1 785 ? -32.688 21.875 2.182 1 39.03 785 GLU A O 1
ATOM 6548 N N . VAL A 1 786 ? -32.312 23.656 1.52 1 43.72 786 VAL A N 1
ATOM 6549 C CA . VAL A 1 786 ? -30.875 23.609 1.692 1 43.72 786 VAL A CA 1
ATOM 6550 C C . VAL A 1 786 ? -30.5 23.969 3.133 1 43.72 786 VAL A C 1
ATOM 6552 O O . VAL A 1 786 ? -30.891 25.031 3.633 1 43.72 786 VAL A O 1
ATOM 6555 N N . ILE A 1 787 ? -30.359 23.094 4.02 1 45.5 787 ILE A N 1
ATOM 6556 C CA . ILE A 1 787 ? -29.922 23.469 5.355 1 45.5 787 ILE A CA 1
ATOM 6557 C C . ILE A 1 787 ? -28.438 23.875 5.312 1 45.5 787 ILE A C 1
ATOM 6559 O O . ILE A 1 787 ? -27.594 23.094 4.898 1 45.5 787 ILE A O 1
ATOM 6563 N N . VAL A 1 788 ? -28.297 25.25 5.066 1 50.03 788 VAL A N 1
ATOM 6564 C CA . VAL A 1 788 ? -27.016 25.969 5.047 1 50.03 788 VAL A CA 1
ATOM 6565 C C . VAL A 1 788 ? -26.312 25.797 6.395 1 50.03 788 VAL A C 1
ATOM 6567 O O . VAL A 1 788 ? -26.812 26.234 7.426 1 50.03 788 VAL A O 1
ATOM 6570 N N . ILE A 1 789 ? -25.281 24.859 6.535 1 58.09 789 ILE A N 1
ATOM 6571 C CA . ILE A 1 789 ? -24.672 24.5 7.812 1 58.09 789 ILE A CA 1
ATOM 6572 C C . ILE A 1 789 ? -23.516 25.438 8.125 1 58.09 789 ILE A C 1
ATOM 6574 O O . ILE A 1 789 ? -23.359 25.875 9.266 1 58.09 789 ILE A O 1
ATOM 6578 N N . ARG A 1 790 ? -22.719 26.109 7.078 1 68.81 790 ARG A N 1
ATOM 6579 C CA . ARG A 1 790 ? -21.594 26.969 7.434 1 68.81 790 ARG A CA 1
ATOM 6580 C C . ARG A 1 790 ? -22.047 28.422 7.586 1 68.81 790 ARG A C 1
ATOM 6582 O O . ARG A 1 790 ? -22.594 29 6.652 1 68.81 790 ARG A O 1
ATOM 6589 N N . GLN A 1 791 ? -21.766 28.938 8.742 1 74.56 791 GLN A N 1
ATOM 6590 C CA . GLN A 1 791 ? -22.203 30.297 9.016 1 74.56 791 GLN A CA 1
ATOM 6591 C C . GLN A 1 791 ? -21.016 31.234 9.211 1 74.56 791 GLN A C 1
ATOM 6593 O O . GLN A 1 791 ? -20.016 30.844 9.82 1 74.56 791 GLN A O 1
ATOM 6598 N N . VAL A 1 792 ? -21.203 32.438 8.562 1 85.81 792 VAL A N 1
ATOM 6599 C CA . VAL A 1 792 ? -20.203 33.469 8.742 1 85.81 792 VAL A CA 1
ATOM 6600 C C . VAL A 1 792 ? -20.406 34.156 10.102 1 85.81 792 VAL A C 1
ATOM 6602 O O . VAL A 1 792 ? -21.547 34.375 10.523 1 85.81 792 VAL A O 1
ATOM 6605 N N . GLN A 1 793 ? -19.406 34.438 10.781 1 81.56 793 GLN A N 1
ATOM 6606 C CA . GLN A 1 793 ? -19.484 35.062 12.094 1 81.56 793 GLN A CA 1
ATOM 6607 C C . GLN A 1 793 ? -20.156 36.438 12.008 1 81.56 793 GLN A C 1
ATOM 6609 O O . GLN A 1 793 ? -19.953 37.156 11.039 1 81.56 793 GLN A O 1
ATOM 6614 N N . GLN A 1 794 ? -20.844 36.812 13.016 1 84.19 794 GLN A N 1
ATOM 6615 C CA . GLN A 1 794 ? -21.594 38.062 13.039 1 84.19 794 GLN A CA 1
ATOM 6616 C C . GLN A 1 794 ? -20.656 39.25 12.977 1 84.19 794 GLN A C 1
ATOM 6618 O O . GLN A 1 794 ? -21 40.281 12.383 1 84.19 794 GLN A O 1
ATOM 6623 N N . GLU A 1 795 ? -19.547 39.094 13.586 1 89.06 795 GLU A N 1
ATOM 6624 C CA . GLU A 1 795 ? -18.594 40.219 13.57 1 89.06 795 GLU A CA 1
ATOM 6625 C C . GLU A 1 795 ? -18.125 40.5 12.156 1 89.06 795 GLU A C 1
ATOM 6627 O O . GLU A 1 795 ? -17.922 41.688 11.797 1 89.06 795 GLU A O 1
ATOM 6632 N N . ILE A 1 796 ? -18.016 39.531 11.398 1 91.69 796 ILE A N 1
ATOM 6633 C CA . ILE A 1 796 ? -17.578 39.719 10.016 1 91.69 796 ILE A CA 1
ATOM 6634 C C . ILE A 1 796 ? -18.688 40.344 9.195 1 91.69 796 ILE A C 1
ATOM 6636 O O . ILE A 1 796 ? -18.438 41.25 8.383 1 91.69 796 ILE A O 1
ATOM 6640 N N . LEU A 1 797 ? -19.906 39.969 9.422 1 90.25 797 LEU A N 1
ATOM 6641 C CA . LEU A 1 797 ? -21.047 40.5 8.703 1 90.25 797 LEU A CA 1
ATOM 6642 C C . LEU A 1 797 ? -21.234 41.969 8.992 1 90.25 797 LEU A C 1
ATOM 6644 O O . LEU A 1 797 ? -21.516 42.781 8.094 1 90.25 797 LEU A O 1
ATOM 6648 N N . GLN A 1 798 ? -20.984 42.312 10.219 1 90.31 798 GLN A N 1
ATOM 6649 C CA . GLN A 1 798 ? -21.109 43.719 10.602 1 90.31 798 GLN A CA 1
ATOM 6650 C C . GLN A 1 798 ? -20 44.562 9.977 1 90.31 798 GLN A C 1
ATOM 6652 O O . GLN A 1 798 ? -20.25 45.656 9.508 1 90.31 798 GLN A O 1
ATOM 6657 N N . ALA A 1 799 ? -18.875 44 10.031 1 93.81 799 ALA A N 1
ATOM 6658 C CA . ALA A 1 799 ? -17.75 44.719 9.43 1 93.81 799 ALA A CA 1
ATOM 6659 C C . ALA A 1 799 ? -17.953 44.906 7.934 1 93.81 799 ALA A C 1
ATOM 6661 O O . ALA A 1 799 ? -17.672 45.969 7.387 1 93.81 799 ALA A O 1
ATOM 6662 N N . LEU A 1 800 ? -18.438 43.938 7.285 1 93.56 800 LEU A N 1
ATOM 6663 C CA . LEU A 1 800 ? -18.625 43.969 5.84 1 93.56 800 LEU A CA 1
ATOM 6664 C C . LEU A 1 800 ? -19.719 44.969 5.469 1 93.56 800 LEU A C 1
ATOM 6666 O O . LEU A 1 800 ? -19.672 45.594 4.41 1 93.56 800 LEU A O 1
ATOM 6670 N N . LYS A 1 801 ? -20.719 45.125 6.316 1 89.94 801 LYS A N 1
ATOM 6671 C CA . LYS A 1 801 ? -21.766 46.125 6.082 1 89.94 801 LYS A CA 1
ATOM 6672 C C . LYS A 1 801 ? -21.188 47.531 6.066 1 89.94 801 LYS A C 1
ATOM 6674 O O . LYS A 1 801 ? -21.594 48.375 5.254 1 89.94 801 LYS A O 1
ATOM 6679 N N . GLY A 1 802 ? -20.297 47.75 6.961 1 90.25 802 GLY A N 1
ATOM 6680 C CA . GLY A 1 802 ? -19.625 49.031 6.996 1 90.25 802 GLY A CA 1
ATOM 6681 C C . GLY A 1 802 ? -18.672 49.25 5.828 1 90.25 802 GLY A C 1
ATOM 6682 O O . GLY A 1 802 ? -18.641 50.344 5.242 1 90.25 802 GLY A O 1
ATOM 6683 N N . ILE A 1 803 ? -17.969 48.281 5.445 1 93.69 803 ILE A N 1
ATOM 6684 C CA . ILE A 1 803 ? -16.953 48.344 4.395 1 93.69 803 ILE A CA 1
ATOM 6685 C C . ILE A 1 803 ? -17.641 48.5 3.037 1 93.69 803 ILE A C 1
ATOM 6687 O O . ILE A 1 803 ? -17.141 49.219 2.166 1 93.69 803 ILE A O 1
ATOM 6691 N N . SER A 1 804 ? -18.781 47.844 2.9 1 91.75 804 SER A N 1
ATOM 6692 C CA . SER A 1 804 ? -19.484 47.844 1.619 1 91.75 804 SER A CA 1
ATOM 6693 C C . SER A 1 804 ? -20.062 49.188 1.276 1 91.75 804 SER A C 1
ATOM 6695 O O . SER A 1 804 ? -20.406 49.469 0.124 1 91.75 804 SER A O 1
ATOM 6697 N N . LYS A 1 805 ? -20.094 50.094 2.182 1 88.38 805 LYS A N 1
ATOM 6698 C CA . LYS A 1 805 ? -20.562 51.438 1.932 1 88.38 805 LYS A CA 1
ATOM 6699 C C . LYS A 1 805 ? -19.484 52.312 1.28 1 88.38 805 LYS A C 1
ATOM 6701 O O . LYS A 1 805 ? -19.781 53.25 0.542 1 88.38 805 LYS A O 1
ATOM 6706 N N . ALA A 1 806 ? -18.281 51.938 1.563 1 90.69 806 ALA A N 1
ATOM 6707 C CA . ALA A 1 806 ? -17.156 52.75 1.08 1 90.69 806 ALA A CA 1
ATOM 6708 C C . ALA A 1 806 ? -16.609 52.156 -0.222 1 90.69 806 ALA A C 1
ATOM 6710 O O . ALA A 1 806 ? -16.266 52.906 -1.144 1 90.69 806 ALA A O 1
ATOM 6711 N N . HIS A 1 807 ? -16.438 50.906 -0.281 1 93.25 807 HIS A N 1
ATOM 6712 C CA . HIS A 1 807 ? -15.836 50.219 -1.428 1 93.25 807 HIS A CA 1
ATOM 6713 C C . HIS A 1 807 ? -16.641 49 -1.83 1 93.25 807 HIS A C 1
ATOM 6715 O O . HIS A 1 807 ? -17.5 48.531 -1.074 1 93.25 807 HIS A O 1
ATOM 6721 N N . LYS A 1 808 ? -16.391 48.406 -3.014 1 93.19 808 LYS A N 1
ATOM 6722 C CA . LYS A 1 808 ? -17.094 47.219 -3.492 1 93.19 808 LYS A CA 1
ATOM 6723 C C . LYS A 1 808 ? -16.516 45.938 -2.881 1 93.19 808 LYS A C 1
ATOM 6725 O O . LYS A 1 808 ? -15.297 45.781 -2.818 1 93.19 808 LYS A O 1
ATOM 6730 N N . VAL A 1 809 ? -17.391 45.188 -2.385 1 94.94 809 VAL A N 1
ATOM 6731 C CA . VAL A 1 809 ? -17 43.906 -1.764 1 94.94 809 VAL A CA 1
ATOM 6732 C C . VAL A 1 809 ? -17.484 42.75 -2.611 1 94.94 809 VAL A C 1
ATOM 6734 O O . VAL A 1 809 ? -18.641 42.719 -3.031 1 94.94 809 VAL A O 1
ATOM 6737 N N . TYR A 1 810 ? -16.594 41.875 -2.898 1 95.44 810 TYR A N 1
ATOM 6738 C CA . TYR A 1 810 ? -16.891 40.656 -3.643 1 95.44 810 TYR A CA 1
ATOM 6739 C C . TYR A 1 810 ? -16.594 39.406 -2.801 1 95.44 810 TYR A C 1
ATOM 6741 O O . TYR A 1 810 ? -15.562 39.344 -2.127 1 95.44 810 TYR A O 1
ATOM 6749 N N . ILE A 1 811 ? -17.469 38.438 -2.768 1 95.12 811 ILE A N 1
ATOM 6750 C CA . ILE A 1 811 ? -17.266 37.156 -2.117 1 95.12 811 ILE A CA 1
ATOM 6751 C C . ILE A 1 811 ? -17.312 36.031 -3.16 1 95.12 811 ILE A C 1
ATOM 6753 O O . ILE A 1 811 ? -18.281 35.938 -3.924 1 95.12 811 ILE A O 1
ATOM 6757 N N . ILE A 1 812 ? -16.281 35.312 -3.195 1 93.94 812 ILE A N 1
ATOM 6758 C CA . ILE A 1 812 ? -16.203 34.188 -4.137 1 93.94 812 ILE A CA 1
ATOM 6759 C C . ILE A 1 812 ? -16.141 32.875 -3.369 1 93.94 812 ILE A C 1
ATOM 6761 O O . ILE A 1 812 ? -15.445 32.781 -2.359 1 93.94 812 ILE A O 1
ATOM 6765 N N . SER A 1 813 ? -16.875 31.891 -3.807 1 90.75 813 SER A N 1
ATOM 6766 C CA . SER A 1 813 ? -16.906 30.594 -3.145 1 90.75 813 SER A CA 1
ATOM 6767 C C . SER A 1 813 ? -16.844 29.453 -4.16 1 90.75 813 SER A C 1
ATOM 6769 O O . SER A 1 813 ? -17.25 29.625 -5.312 1 90.75 813 SER A O 1
ATOM 6771 N N . SER A 1 814 ? -16.281 28.344 -3.721 1 85.69 814 SER A N 1
ATOM 6772 C CA . SER A 1 814 ? -16.359 27.125 -4.512 1 85.69 814 SER A CA 1
ATOM 6773 C C . SER A 1 814 ? -17.641 26.344 -4.207 1 85.69 814 SER A C 1
ATOM 6775 O O . SER A 1 814 ? -18.016 25.453 -4.957 1 85.69 814 SER A O 1
ATOM 6777 N N . GLY A 1 815 ? -18.359 26.766 -3.246 1 81.44 815 GLY A N 1
ATOM 6778 C CA . GLY A 1 815 ? -19.531 26.047 -2.771 1 81.44 815 GLY A CA 1
ATOM 6779 C C . GLY A 1 815 ? -20.797 26.469 -3.477 1 81.44 815 GLY A C 1
ATOM 6780 O O . GLY A 1 815 ? -20.766 27.109 -4.523 1 81.44 815 GLY A O 1
ATOM 6781 N N . LEU A 1 816 ? -21.891 26.141 -2.914 1 78.94 816 LEU A N 1
ATOM 6782 C CA . LEU A 1 816 ? -23.203 26.344 -3.504 1 78.94 816 LEU A CA 1
ATOM 6783 C C . LEU A 1 816 ? -23.703 27.766 -3.256 1 78.94 816 LEU A C 1
ATOM 6785 O O . LEU A 1 816 ? -23.344 28.391 -2.258 1 78.94 816 LEU A O 1
ATOM 6789 N N . TYR A 1 817 ? -24.531 28.297 -4.18 1 83.38 817 TYR A N 1
ATOM 6790 C CA . TYR A 1 817 ? -25.031 29.656 -4.086 1 83.38 817 TYR A CA 1
ATOM 6791 C C . TYR A 1 817 ? -25.938 29.828 -2.877 1 83.38 817 TYR A C 1
ATOM 6793 O O . TYR A 1 817 ? -26.016 30.906 -2.297 1 83.38 817 TYR A O 1
ATOM 6801 N N . ASN A 1 818 ? -26.516 28.688 -2.436 1 76.5 818 ASN A N 1
ATOM 6802 C CA . ASN A 1 818 ? -27.438 28.766 -1.308 1 76.5 818 ASN A CA 1
ATOM 6803 C C . ASN A 1 818 ? -26.719 29.125 -0.013 1 76.5 818 ASN A C 1
ATOM 6805 O O . ASN A 1 818 ? -27.281 29.797 0.854 1 76.5 818 ASN A O 1
ATOM 6809 N N . GLU A 1 819 ? -25.562 28.672 0.072 1 79.94 819 GLU A N 1
ATOM 6810 C CA . GLU A 1 819 ? -24.766 29 1.251 1 79.94 819 GLU A CA 1
ATOM 6811 C C . GLU A 1 819 ? -24.469 30.5 1.316 1 79.94 819 GLU A C 1
ATOM 6813 O O . GLU A 1 819 ? -24.531 31.094 2.389 1 79.94 819 GLU A O 1
ATOM 6818 N N . LEU A 1 820 ? -24.188 31.031 0.196 1 86.44 820 LEU A N 1
ATOM 6819 C CA . LEU A 1 820 ? -23.875 32.469 0.121 1 86.44 820 LEU A CA 1
ATOM 6820 C C . LEU A 1 820 ? -25.141 33.281 0.334 1 86.44 820 LEU A C 1
ATOM 6822 O O . LEU A 1 820 ? -25.109 34.312 1.031 1 86.44 820 LEU A O 1
ATOM 6826 N N . GLN A 1 821 ? -26.219 32.844 -0.246 1 81.31 821 GLN A N 1
ATOM 6827 C CA . GLN A 1 821 ? -27.484 33.562 -0.133 1 81.31 821 GLN A CA 1
ATOM 6828 C C . GLN A 1 821 ? -27.953 33.625 1.317 1 81.31 821 GLN A C 1
ATOM 6830 O O . GLN A 1 821 ? -28.438 34.656 1.778 1 81.31 821 GLN A O 1
ATOM 6835 N N . SER A 1 822 ? -27.75 32.531 2.018 1 79.44 822 SER A N 1
ATOM 6836 C CA . SER A 1 822 ? -28.203 32.469 3.402 1 79.44 822 SER A CA 1
ATOM 6837 C C . SER A 1 822 ? -27.375 33.375 4.301 1 79.44 822 SER A C 1
ATOM 6839 O O . SER A 1 822 ? -27.891 33.938 5.273 1 79.44 822 SER A O 1
ATOM 6841 N N . ASN A 1 823 ? -26.172 33.531 4.004 1 84.31 823 ASN A N 1
ATOM 6842 C CA . ASN A 1 823 ? -25.281 34.312 4.852 1 84.31 823 ASN A CA 1
ATOM 6843 C C . ASN A 1 823 ? -25.359 35.781 4.523 1 84.31 823 ASN A C 1
ATOM 6845 O O . ASN A 1 823 ? -25.156 36.625 5.398 1 84.31 823 ASN A O 1
ATOM 6849 N N . PHE A 1 824 ? -25.609 36.156 3.227 1 87.81 824 PHE A N 1
ATOM 6850 C CA . PHE A 1 824 ? -25.469 37.531 2.826 1 87.81 824 PHE A CA 1
ATOM 6851 C C . PHE A 1 824 ? -26.781 38.094 2.271 1 87.81 824 PHE A C 1
ATOM 6853 O O . PHE A 1 824 ? -26.781 39.094 1.566 1 87.81 824 PHE A O 1
ATOM 6860 N N . ASN A 1 825 ? -27.859 37.562 2.662 1 75.19 825 ASN A N 1
ATOM 6861 C CA . ASN A 1 825 ? -29.156 38 2.164 1 75.19 825 ASN A CA 1
ATOM 6862 C C . ASN A 1 825 ? -29.375 39.5 2.469 1 75.19 825 ASN A C 1
ATOM 6864 O O . ASN A 1 825 ? -29.25 39.906 3.617 1 75.19 825 ASN A O 1
ATOM 6868 N N . GLY A 1 826 ? -29.625 40.312 1.499 1 64.06 826 GLY A N 1
ATOM 6869 C CA . GLY A 1 826 ? -29.969 41.719 1.665 1 64.06 826 GLY A CA 1
ATOM 6870 C C . GLY A 1 826 ? -28.781 42.656 1.635 1 64.06 826 GLY A C 1
ATOM 6871 O O . GLY A 1 826 ? -28.922 43.875 1.761 1 64.06 826 GLY A O 1
ATOM 6872 N N . SER A 1 827 ? -27.609 42.125 1.485 1 67.69 827 SER A N 1
ATOM 6873 C CA . SER A 1 827 ? -26.406 42.969 1.576 1 67.69 827 SER A CA 1
ATOM 6874 C C . SER A 1 827 ? -25.969 43.469 0.201 1 67.69 827 SER A C 1
ATOM 6876 O O . SER A 1 827 ? -26.391 42.906 -0.822 1 67.69 827 SER A O 1
ATOM 6878 N N . ASN A 1 828 ? -25.469 44.625 0.156 1 81.88 828 ASN A N 1
ATOM 6879 C CA . ASN A 1 828 ? -24.859 45.188 -1.037 1 81.88 828 ASN A CA 1
ATOM 6880 C C . ASN A 1 828 ? -23.516 44.562 -1.351 1 81.88 828 ASN A C 1
ATOM 6882 O O . ASN A 1 828 ? -22.516 45.25 -1.545 1 81.88 828 ASN A O 1
ATOM 6886 N N . ILE A 1 829 ? -23.484 43.25 -1.25 1 91.12 829 ILE A N 1
ATOM 6887 C CA . ILE A 1 829 ? -22.25 42.5 -1.503 1 91.12 829 ILE A CA 1
ATOM 6888 C C . ILE A 1 829 ? -22.391 41.688 -2.773 1 91.12 829 ILE A C 1
ATOM 6890 O O . ILE A 1 829 ? -23.453 41.094 -3.012 1 91.12 829 ILE A O 1
ATOM 6894 N N . ASN A 1 830 ? -21.391 41.781 -3.648 1 93.44 830 ASN A N 1
ATOM 6895 C CA . ASN A 1 830 ? -21.359 40.969 -4.859 1 93.44 830 ASN A CA 1
ATOM 6896 C C . ASN A 1 830 ? -20.938 39.531 -4.559 1 93.44 830 ASN A C 1
ATOM 6898 O O . ASN A 1 830 ? -19.953 39.312 -3.867 1 93.44 830 ASN A O 1
ATOM 6902 N N . LEU A 1 831 ? -21.719 38.625 -5.039 1 93.88 831 LEU A N 1
ATOM 6903 C CA . LEU A 1 831 ? -21.516 37.219 -4.676 1 93.88 831 LEU A CA 1
ATOM 6904 C C . LEU A 1 831 ? -21.25 36.375 -5.914 1 93.88 831 LEU A C 1
ATOM 6906 O O . LEU A 1 831 ? -21.875 36.562 -6.953 1 93.88 831 LEU A O 1
ATOM 6910 N N . PHE A 1 832 ? -20.281 35.5 -5.797 1 94.56 832 PHE A N 1
ATOM 6911 C CA . PHE A 1 832 ? -19.969 34.5 -6.816 1 94.56 832 PHE A CA 1
ATOM 6912 C C . PHE A 1 832 ? -19.953 33.125 -6.215 1 94.56 832 PHE A C 1
ATOM 6914 O O . PHE A 1 832 ? -19.234 32.875 -5.242 1 94.56 832 PHE A O 1
ATOM 6921 N N . ALA A 1 833 ? -20.672 32.219 -6.777 1 91.44 833 ALA A N 1
ATOM 6922 C CA . ALA A 1 833 ? -20.75 30.844 -6.277 1 91.44 833 ALA A CA 1
ATOM 6923 C C . ALA A 1 833 ? -20.234 29.844 -7.312 1 91.44 833 ALA A C 1
ATOM 6925 O O . ALA A 1 833 ? -20.109 30.172 -8.492 1 91.44 833 ALA A O 1
ATOM 6926 N N . GLU A 1 834 ? -19.828 28.672 -6.863 1 90.5 834 GLU A N 1
ATOM 6927 C CA . GLU A 1 834 ? -19.344 27.578 -7.703 1 90.5 834 GLU A CA 1
ATOM 6928 C C . GLU A 1 834 ? -18.203 28.031 -8.609 1 90.5 834 GLU A C 1
ATOM 6930 O O . GLU A 1 834 ? -18.281 27.875 -9.828 1 90.5 834 GLU A O 1
ATOM 6935 N N . ASN A 1 835 ? -17.312 28.672 -8.008 1 90.25 835 ASN A N 1
ATOM 6936 C CA . ASN A 1 835 ? -16.094 29.156 -8.664 1 90.25 835 ASN A CA 1
ATOM 6937 C C . ASN A 1 835 ? -16.422 30.219 -9.703 1 90.25 835 ASN A C 1
ATOM 6939 O O . ASN A 1 835 ? -15.734 30.328 -10.727 1 90.25 835 ASN A O 1
ATOM 6943 N N . GLY A 1 836 ? -17.562 30.922 -9.547 1 91.38 836 GLY A N 1
ATOM 6944 C CA . GLY A 1 836 ? -17.891 32.062 -10.375 1 91.38 836 GLY A CA 1
ATOM 6945 C C . GLY A 1 836 ? -18.922 31.75 -11.445 1 91.38 836 GLY A C 1
ATOM 6946 O O . GLY A 1 836 ? -19.375 32.656 -12.156 1 91.38 836 GLY A O 1
ATOM 6947 N N . PHE A 1 837 ? -19.328 30.547 -11.492 1 91.81 837 PHE A N 1
ATOM 6948 C CA . PHE A 1 837 ? -20.328 30.188 -12.5 1 91.81 837 PHE A CA 1
ATOM 6949 C C . PHE A 1 837 ? -21.641 30.938 -12.266 1 91.81 837 PHE A C 1
ATOM 6951 O O . PHE A 1 837 ? -22.266 31.406 -13.211 1 91.81 837 PHE A O 1
ATOM 6958 N N . LEU A 1 838 ? -21.969 30.922 -11.016 1 90.75 838 LEU A N 1
ATOM 6959 C CA . LEU A 1 838 ? -23.141 31.703 -10.641 1 90.75 838 LEU A CA 1
ATOM 6960 C C . LEU A 1 838 ? -22.734 33 -9.945 1 90.75 838 LEU A C 1
ATOM 6962 O O . LEU A 1 838 ? -21.781 33 -9.156 1 90.75 838 LEU A O 1
ATOM 6966 N N . TYR A 1 839 ? -23.406 34.062 -10.352 1 92.88 839 TYR A N 1
ATOM 6967 C CA . TYR A 1 839 ? -23.047 35.344 -9.703 1 92.88 839 TYR A CA 1
ATOM 6968 C C . TYR A 1 839 ? -24.297 36.156 -9.43 1 92.88 839 TYR A C 1
ATOM 6970 O O . TYR A 1 839 ? -25.312 36.031 -10.125 1 92.88 839 TYR A O 1
ATOM 6978 N N . ARG A 1 840 ? -24.25 36.844 -8.375 1 91.44 840 ARG A N 1
ATOM 6979 C CA . ARG A 1 840 ? -25.234 37.844 -7.992 1 91.44 840 ARG A CA 1
ATOM 6980 C C . ARG A 1 840 ? -24.578 39.219 -7.77 1 91.44 840 ARG A C 1
ATOM 6982 O O . ARG A 1 840 ? -23.953 39.438 -6.734 1 91.44 840 ARG A O 1
ATOM 6989 N N . SER A 1 841 ? -24.625 39.969 -8.781 1 86.94 841 SER A N 1
ATOM 6990 C CA . SER A 1 841 ? -24.047 41.312 -8.758 1 86.94 841 SER A CA 1
ATOM 6991 C C . SER A 1 841 ? -25 42.344 -9.344 1 86.94 841 SER A C 1
ATOM 6993 O O . SER A 1 841 ? -25.547 42.156 -10.422 1 86.94 841 SER A O 1
ATOM 6995 N N . ASP A 1 842 ? -25.25 43.531 -8.805 1 71.94 842 ASP A N 1
ATOM 6996 C CA . ASP A 1 842 ? -26.078 44.656 -9.25 1 71.94 842 ASP A CA 1
ATOM 6997 C C . ASP A 1 842 ? -27.562 44.281 -9.25 1 71.94 842 ASP A C 1
ATOM 6999 O O . ASP A 1 842 ? -28.422 45.156 -9.406 1 71.94 842 ASP A O 1
ATOM 7003 N N . SER A 1 843 ? -27.781 42.875 -9.195 1 70.81 843 SER A N 1
ATOM 7004 C CA . SER A 1 843 ? -29.156 42.406 -9.156 1 70.81 843 SER A CA 1
ATOM 7005 C C . SER A 1 843 ? -29.375 41.438 -7.996 1 70.81 843 SER A C 1
ATOM 7007 O O . SER A 1 843 ? -28.406 40.906 -7.449 1 70.81 843 SER A O 1
ATOM 7009 N N . ILE A 1 844 ? -30.562 41.312 -7.617 1 78 844 ILE A N 1
ATOM 7010 C CA . ILE A 1 844 ? -30.922 40.406 -6.535 1 78 844 ILE A CA 1
ATOM 7011 C C . ILE A 1 844 ? -31.016 39 -7.066 1 78 844 ILE A C 1
ATOM 7013 O O . ILE A 1 844 ? -30.938 38.031 -6.305 1 78 844 ILE A O 1
ATOM 7017 N N . GLN A 1 845 ? -31 38.906 -8.336 1 81 845 GLN A N 1
ATOM 7018 C CA . GLN A 1 845 ? -31.172 37.562 -8.914 1 81 845 GLN A CA 1
ATOM 7019 C C . GLN A 1 845 ? -29.812 36.938 -9.273 1 81 845 GLN A C 1
ATOM 7021 O O . GLN A 1 845 ? -28.875 37.656 -9.617 1 81 845 GLN A O 1
ATOM 7026 N N . TRP A 1 846 ? -29.719 35.656 -9.102 1 86.88 846 TRP A N 1
ATOM 7027 C CA . TRP A 1 846 ? -28.516 34.906 -9.484 1 86.88 846 TRP A CA 1
ATOM 7028 C C . TRP A 1 846 ? -28.5 34.625 -10.984 1 86.88 846 TRP A C 1
ATOM 7030 O O . TRP A 1 846 ? -29.547 34.312 -11.578 1 86.88 846 TRP A O 1
ATOM 7040 N N . ASN A 1 847 ? -27.391 34.875 -11.602 1 87.75 847 ASN A N 1
ATOM 7041 C CA . ASN A 1 847 ? -27.188 34.625 -13.031 1 87.75 847 ASN A CA 1
ATOM 7042 C C . ASN A 1 847 ? -26.031 33.656 -13.273 1 87.75 847 ASN A C 1
ATOM 7044 O O . ASN A 1 847 ? -25.125 33.531 -12.453 1 87.75 847 ASN A O 1
ATOM 7048 N N . ALA A 1 848 ? -26.188 32.938 -14.383 1 89.44 848 ALA A N 1
ATOM 7049 C CA . ALA A 1 848 ? -25.094 32.031 -14.781 1 89.44 848 ALA A CA 1
ATOM 7050 C C . ALA A 1 848 ? -24.125 32.75 -15.727 1 89.44 848 ALA A C 1
ATOM 7052 O O . ALA A 1 848 ? -24.531 33.531 -16.578 1 89.44 848 ALA A O 1
ATOM 7053 N N . LEU A 1 849 ? -22.938 32.531 -15.523 1 90.56 849 LEU A N 1
ATOM 7054 C CA . LEU A 1 849 ? -21.906 33.188 -16.328 1 90.56 849 LEU A CA 1
ATOM 7055 C C . LEU A 1 849 ? -21.984 32.719 -17.781 1 90.56 849 LEU A C 1
ATOM 7057 O O . LEU A 1 849 ? -21.734 33.5 -18.703 1 90.56 849 LEU A O 1
ATOM 7061 N N . PHE A 1 850 ? -22.25 31.484 -18.016 1 87.31 850 PHE A N 1
ATOM 7062 C CA . PHE A 1 850 ? -22.453 30.906 -19.328 1 87.31 850 PHE A CA 1
ATOM 7063 C C . PHE A 1 850 ? -23.406 29.719 -19.266 1 87.31 850 PHE A C 1
ATOM 7065 O O . PHE A 1 850 ? -23.781 29.266 -18.188 1 87.31 850 PHE A O 1
ATOM 7072 N N . ASN A 1 851 ? -23.859 29.266 -20.359 1 80.75 851 ASN A N 1
ATOM 7073 C CA . ASN A 1 851 ? -24.766 28.109 -20.422 1 80.75 851 ASN A CA 1
ATOM 7074 C C . ASN A 1 851 ? -24 26.797 -20.484 1 80.75 851 ASN A C 1
ATOM 7076 O O . ASN A 1 851 ? -22.938 26.719 -21.125 1 80.75 851 ASN A O 1
ATOM 7080 N N . ILE A 1 852 ? -24.438 25.906 -19.672 1 83.44 852 ILE A N 1
ATOM 7081 C CA . ILE A 1 852 ? -23.766 24.625 -19.641 1 83.44 852 ILE A CA 1
ATOM 7082 C C . ILE A 1 852 ? -24.672 23.547 -20.25 1 83.44 852 ILE A C 1
ATOM 7084 O O . ILE A 1 852 ? -25.891 23.641 -20.172 1 83.44 852 ILE A O 1
ATOM 7088 N N . ASP A 1 853 ? -24.078 22.656 -21 1 76.88 853 ASP A N 1
ATOM 7089 C CA . ASP A 1 853 ? -24.766 21.453 -21.484 1 76.88 853 ASP A CA 1
ATOM 7090 C C . ASP A 1 853 ? -24.922 20.422 -20.359 1 76.88 853 ASP A C 1
ATOM 7092 O O . ASP A 1 853 ? -23.953 19.766 -19.984 1 76.88 853 ASP A O 1
ATOM 7096 N N . TYR A 1 854 ? -26.078 20.281 -19.984 1 80.19 854 TYR A N 1
ATOM 7097 C CA . TYR A 1 854 ? -26.312 19.438 -18.812 1 80.19 854 TYR A CA 1
ATOM 7098 C C . TYR A 1 854 ? -26.312 17.953 -19.203 1 80.19 854 TYR A C 1
ATOM 7100 O O . TYR A 1 854 ? -26.297 17.078 -18.344 1 80.19 854 TYR A O 1
ATOM 7108 N N . GLN A 1 855 ? -26.281 17.688 -20.422 1 79.94 855 GLN A N 1
ATOM 7109 C CA . GLN A 1 855 ? -26.25 16.297 -20.844 1 79.94 855 GLN A CA 1
ATOM 7110 C C . GLN A 1 855 ? -24.969 15.609 -20.406 1 79.94 855 GLN A C 1
ATOM 7112 O O . GLN A 1 855 ? -25 14.438 -20.016 1 79.94 855 GLN A O 1
ATOM 7117 N N . CYS A 1 856 ? -23.938 16.344 -20.516 1 86.5 856 CYS A N 1
ATOM 7118 C CA . CYS A 1 856 ? -22.672 15.789 -20.062 1 86.5 856 CYS A CA 1
ATOM 7119 C C . CYS A 1 856 ? -22.719 15.43 -18.578 1 86.5 856 CYS A C 1
ATOM 7121 O O . CYS A 1 856 ? -22.375 14.305 -18.203 1 86.5 856 CYS A O 1
ATOM 7123 N N . LEU A 1 857 ? -23.234 16.281 -17.781 1 87.94 857 LEU A N 1
ATOM 7124 C CA . LEU A 1 857 ? -23.266 16.094 -16.328 1 87.94 857 LEU A CA 1
ATOM 7125 C C . LEU A 1 857 ? -24.219 14.961 -15.953 1 87.94 857 LEU A C 1
ATOM 7127 O O . LEU A 1 857 ? -23.953 14.219 -15 1 87.94 857 LEU A O 1
ATOM 7131 N N . THR A 1 858 ? -25.234 14.836 -16.719 1 82.12 858 THR A N 1
ATOM 7132 C CA . THR A 1 858 ? -26.203 13.773 -16.453 1 82.12 858 THR A CA 1
ATOM 7133 C C . THR A 1 858 ? -25.594 12.406 -16.719 1 82.12 858 THR A C 1
ATOM 7135 O O . THR A 1 858 ? -25.797 11.461 -15.961 1 82.12 858 THR A O 1
ATOM 7138 N N . GLN A 1 859 ? -24.875 12.367 -17.781 1 84.62 859 GLN A N 1
ATOM 7139 C CA . GLN A 1 859 ? -24.219 11.109 -18.109 1 84.62 859 GLN A CA 1
ATOM 7140 C C . GLN A 1 859 ? -23.141 10.766 -17.078 1 84.62 859 GLN A C 1
ATOM 7142 O O . GLN A 1 859 ? -23.016 9.609 -16.672 1 84.62 859 GLN A O 1
ATOM 7147 N N . VAL A 1 860 ? -22.406 11.742 -16.703 1 90.19 860 VAL A N 1
ATOM 7148 C CA . VAL A 1 860 ? -21.328 11.547 -15.734 1 90.19 860 VAL A CA 1
ATOM 7149 C C . VAL A 1 860 ? -21.922 11.141 -14.383 1 90.19 860 VAL A C 1
ATOM 7151 O O . VAL A 1 860 ? -21.359 10.312 -13.672 1 90.19 860 VAL A O 1
ATOM 7154 N N . LYS A 1 861 ? -23 11.711 -14.031 1 87.75 861 LYS A N 1
ATOM 7155 C CA . LYS A 1 861 ? -23.672 11.398 -12.766 1 87.75 861 LYS A CA 1
ATOM 7156 C C . LYS A 1 861 ? -24.031 9.922 -12.688 1 87.75 861 LYS A C 1
ATOM 7158 O O . LYS A 1 861 ? -23.875 9.297 -11.633 1 87.75 861 LYS A O 1
ATOM 7163 N N . LYS A 1 862 ? -24.484 9.422 -13.75 1 82.88 862 LYS A N 1
ATOM 7164 C CA . LYS A 1 862 ? -24.844 8.008 -13.781 1 82.88 862 LYS A CA 1
ATOM 7165 C C . LYS A 1 862 ? -23.641 7.121 -13.5 1 82.88 862 LYS A C 1
ATOM 7167 O O . LYS A 1 862 ? -23.719 6.164 -12.727 1 82.88 862 LYS A O 1
ATOM 7172 N N . VAL A 1 863 ? -22.578 7.496 -14.125 1 86.62 863 VAL A N 1
ATOM 7173 C CA . VAL A 1 863 ? -21.359 6.715 -13.938 1 86.62 863 VAL A CA 1
ATOM 7174 C C . VAL A 1 863 ? -20.859 6.883 -12.508 1 86.62 863 VAL A C 1
ATOM 7176 O O . VAL A 1 863 ? -20.484 5.906 -11.852 1 86.62 863 VAL A O 1
ATOM 7179 N N . PHE A 1 864 ? -20.828 8.156 -12.008 1 87.81 864 PHE A N 1
ATOM 7180 C CA . PHE A 1 864 ? -20.359 8.438 -10.648 1 87.81 864 PHE A CA 1
ATOM 7181 C C . PHE A 1 864 ? -21.188 7.664 -9.625 1 87.81 864 PHE A C 1
ATOM 7183 O O . PHE A 1 864 ? -20.625 7.113 -8.672 1 87.81 864 PHE A O 1
ATOM 7190 N N . ASN A 1 865 ? -22.438 7.574 -9.898 1 81.12 865 ASN A N 1
ATOM 7191 C CA . ASN A 1 865 ? -23.312 6.875 -8.961 1 81.12 865 ASN A CA 1
ATOM 7192 C C . ASN A 1 865 ? -23.062 5.371 -8.977 1 81.12 865 ASN A C 1
ATOM 7194 O O . ASN A 1 865 ? -23.156 4.711 -7.941 1 81.12 865 ASN A O 1
ATOM 7198 N N . GLN A 1 866 ? -22.812 4.895 -10.109 1 78.19 866 GLN A N 1
ATOM 7199 C CA . GLN A 1 866 ? -22.5 3.473 -10.219 1 78.19 866 GLN A CA 1
ATOM 7200 C C . GLN A 1 866 ? -21.281 3.113 -9.398 1 78.19 866 GLN A C 1
ATOM 7202 O O . GLN A 1 866 ? -21.25 2.086 -8.719 1 78.19 866 GLN A O 1
ATOM 7207 N N . TYR A 1 867 ? -20.312 3.979 -9.461 1 80.25 867 TYR A N 1
ATOM 7208 C CA . TYR A 1 867 ? -19.078 3.729 -8.711 1 80.25 867 TYR A CA 1
ATOM 7209 C C . TYR A 1 867 ? -19.297 3.967 -7.219 1 80.25 867 TYR A C 1
ATOM 7211 O O . TYR A 1 867 ? -18.719 3.271 -6.383 1 80.25 867 TYR A O 1
ATOM 7219 N N . ALA A 1 868 ? -20.109 4.938 -6.902 1 78.69 868 ALA A N 1
ATOM 7220 C CA . ALA A 1 868 ? -20.344 5.285 -5.504 1 78.69 868 ALA A CA 1
ATOM 7221 C C . ALA A 1 868 ? -21.109 4.184 -4.781 1 78.69 868 ALA A C 1
ATOM 7223 O O . ALA A 1 868 ? -20.891 3.941 -3.592 1 78.69 868 ALA A O 1
ATOM 7224 N N . THR A 1 869 ? -21.969 3.48 -5.488 1 71.94 869 THR A N 1
ATOM 7225 C CA . THR A 1 869 ? -22.75 2.414 -4.883 1 71.94 869 THR A CA 1
ATOM 7226 C C . THR A 1 869 ? -21.875 1.202 -4.578 1 71.94 869 THR A C 1
ATOM 7228 O O . THR A 1 869 ? -22.172 0.428 -3.666 1 71.94 869 THR A O 1
ATOM 7231 N N . LYS A 1 870 ? -20.828 1.113 -5.301 1 72.94 870 LYS A N 1
ATOM 7232 C CA . LYS A 1 870 ? -19.984 -0.07 -5.164 1 72.94 870 LYS A CA 1
ATOM 7233 C C . LYS A 1 870 ? -18.812 0.195 -4.219 1 72.94 870 LYS A C 1
ATOM 7235 O O . LYS A 1 870 ? -18.047 -0.717 -3.9 1 72.94 870 LYS A O 1
ATOM 7240 N N . THR A 1 871 ? -18.672 1.464 -3.854 1 72.25 871 THR A N 1
ATOM 7241 C CA . THR A 1 871 ? -17.531 1.84 -3.027 1 72.25 871 THR A CA 1
ATOM 7242 C C . THR A 1 871 ? -18 2.494 -1.729 1 72.25 871 THR A C 1
ATOM 7244 O O . THR A 1 871 ? -18.531 3.604 -1.745 1 72.25 871 THR A O 1
ATOM 7247 N N . GLU A 1 872 ? -17.703 1.852 -0.703 1 69.94 872 GLU A N 1
ATOM 7248 C CA . GLU A 1 872 ? -18.109 2.406 0.584 1 69.94 872 GLU A CA 1
ATOM 7249 C C . GLU A 1 872 ? -17.375 3.707 0.882 1 69.94 872 GLU A C 1
ATOM 7251 O O . GLU A 1 872 ? -16.156 3.789 0.705 1 69.94 872 GLU A O 1
ATOM 7256 N N . GLY A 1 873 ? -18.078 4.762 1.32 1 68.31 873 GLY A N 1
ATOM 7257 C CA . GLY A 1 873 ? -17.484 6.039 1.678 1 68.31 873 GLY A CA 1
ATOM 7258 C C . GLY A 1 873 ? -17.406 7.008 0.512 1 68.31 873 GLY A C 1
ATOM 7259 O O . GLY A 1 873 ? -17.031 8.172 0.687 1 68.31 873 GLY A O 1
ATOM 7260 N N . ALA A 1 874 ? -17.719 6.43 -0.698 1 75.81 874 ALA A N 1
ATOM 7261 C CA . ALA A 1 874 ? -17.734 7.32 -1.857 1 75.81 874 ALA A CA 1
ATOM 7262 C C . ALA A 1 874 ? -19.016 8.133 -1.906 1 75.81 874 ALA A C 1
ATOM 7264 O O . ALA A 1 874 ? -20.094 7.629 -1.574 1 75.81 874 ALA A O 1
ATOM 7265 N N . MET A 1 875 ? -18.844 9.438 -2.25 1 76.81 875 MET A N 1
ATOM 7266 C CA . MET A 1 875 ? -19.984 10.344 -2.371 1 76.81 875 MET A CA 1
ATOM 7267 C C . MET A 1 875 ? -19.922 11.125 -3.68 1 76.81 875 MET A C 1
ATOM 7269 O O . MET A 1 875 ? -18.828 11.383 -4.199 1 76.81 875 MET A O 1
ATOM 7273 N N . VAL A 1 876 ? -21.094 11.312 -4.16 1 83.25 876 VAL A N 1
ATOM 7274 C CA . VAL A 1 876 ? -21.188 12.141 -5.359 1 83.25 876 VAL A CA 1
ATOM 7275 C C . VAL A 1 876 ? -21.812 13.492 -5 1 83.25 876 VAL A C 1
ATOM 7277 O O . VAL A 1 876 ? -22.922 13.555 -4.465 1 83.25 876 VAL A O 1
ATOM 7280 N N . GLU A 1 877 ? -21.047 14.508 -5.18 1 80.12 877 GLU A N 1
ATOM 7281 C CA . GLU A 1 877 ? -21.516 15.875 -4.984 1 80.12 877 GLU A CA 1
ATOM 7282 C C . GLU A 1 877 ? -21.906 16.516 -6.309 1 80.12 877 GLU A C 1
ATOM 7284 O O . GLU A 1 877 ? -21.094 16.578 -7.238 1 80.12 877 GLU A O 1
ATOM 7289 N N . VAL A 1 878 ? -23.094 16.922 -6.336 1 82.38 878 VAL A N 1
ATOM 7290 C CA . VAL A 1 878 ? -23.594 17.531 -7.562 1 82.38 878 VAL A CA 1
ATOM 7291 C C . VAL A 1 878 ? -23.797 19.031 -7.359 1 82.38 878 VAL A C 1
ATOM 7293 O O . VAL A 1 878 ? -24.469 19.453 -6.41 1 82.38 878 VAL A O 1
ATOM 7296 N N . LYS A 1 879 ? -23.188 19.766 -8.141 1 83.88 879 LYS A N 1
ATOM 7297 C CA . LYS A 1 879 ? -23.391 21.219 -8.227 1 83.88 879 LYS A CA 1
ATOM 7298 C C . LYS A 1 879 ? -24.062 21.594 -9.539 1 83.88 879 LYS A C 1
ATOM 7300 O O . LYS A 1 879 ? -24.422 20.719 -10.336 1 83.88 879 LYS A O 1
ATOM 7305 N N . GLU A 1 880 ? -24.281 22.844 -9.727 1 81.88 880 GLU A N 1
ATOM 7306 C CA . GLU A 1 880 ? -24.891 23.281 -10.977 1 81.88 880 GLU A CA 1
ATOM 7307 C C . GLU A 1 880 ? -23.906 23.188 -12.141 1 81.88 880 GLU A C 1
ATOM 7309 O O . GLU A 1 880 ? -24.281 22.891 -13.273 1 81.88 880 GLU A O 1
ATOM 7314 N N . SER A 1 881 ? -22.766 23.547 -11.773 1 87.88 881 SER A N 1
ATOM 7315 C CA . SER A 1 881 ? -21.781 23.641 -12.844 1 87.88 881 SER A CA 1
ATOM 7316 C C . SER A 1 881 ? -20.906 22.391 -12.906 1 87.88 881 SER A C 1
ATOM 7318 O O . SER A 1 881 ? -20.25 22.141 -13.914 1 87.88 881 SER A O 1
ATOM 7320 N N . SER A 1 882 ? -20.844 21.688 -11.844 1 89.62 882 SER A N 1
ATOM 7321 C CA . SER A 1 882 ? -19.875 20.594 -11.789 1 89.62 882 SER A CA 1
ATOM 7322 C C . SER A 1 882 ? -20.406 19.422 -10.977 1 89.62 882 SER A C 1
ATOM 7324 O O . SER A 1 882 ? -21.391 19.547 -10.266 1 89.62 882 SER A O 1
ATOM 7326 N N . ILE A 1 883 ? -19.781 18.266 -11.211 1 89.81 883 ILE A N 1
ATOM 7327 C CA . ILE A 1 883 ? -20.078 17.062 -10.453 1 89.81 883 ILE A CA 1
ATOM 7328 C C . ILE A 1 883 ? -18.766 16.438 -9.961 1 89.81 883 ILE A C 1
ATOM 7330 O O . ILE A 1 883 ? -17.766 16.406 -10.68 1 89.81 883 ILE A O 1
ATOM 7334 N N . CYS A 1 884 ? -18.812 16.078 -8.648 1 89.25 884 CYS A N 1
ATOM 7335 C CA . CYS A 1 884 ? -17.578 15.57 -8.047 1 89.25 884 CYS A CA 1
ATOM 7336 C C . CYS A 1 884 ? -17.812 14.227 -7.363 1 89.25 884 CYS A C 1
ATOM 7338 O O . CYS A 1 884 ? -18.812 14.055 -6.664 1 89.25 884 CYS A O 1
ATOM 7340 N N . TRP A 1 885 ? -17 13.219 -7.742 1 88.31 885 TRP A N 1
ATOM 7341 C CA . TRP A 1 885 ? -16.922 11.953 -7.023 1 88.31 885 TRP A CA 1
ATOM 7342 C C . TRP A 1 885 ? -15.781 11.961 -6.016 1 88.31 885 TRP A C 1
ATOM 7344 O O . TRP A 1 885 ? -14.625 12.195 -6.383 1 88.31 885 TRP A O 1
ATOM 7354 N N . GLN A 1 886 ? -16.062 11.797 -4.727 1 81.94 886 GLN A N 1
ATOM 7355 C CA . GLN A 1 886 ? -15.031 11.922 -3.703 1 81.94 886 GLN A CA 1
ATOM 7356 C C . GLN A 1 886 ? -15.055 10.734 -2.748 1 81.94 886 GLN A C 1
ATOM 7358 O O . GLN A 1 886 ? -16.109 10.156 -2.488 1 81.94 886 GLN A O 1
ATOM 7363 N N . LEU A 1 887 ? -13.82 10.344 -2.383 1 73 887 LEU A N 1
ATOM 7364 C CA . LEU A 1 887 ? -13.648 9.312 -1.364 1 73 887 LEU A CA 1
ATOM 7365 C C . LEU A 1 887 ? -13.172 9.922 -0.05 1 73 887 LEU A C 1
ATOM 7367 O O . LEU A 1 887 ? -12.289 10.789 -0.044 1 73 887 LEU A O 1
ATOM 7371 N N . LYS A 1 888 ? -13.781 9.695 0.986 1 61.72 888 LYS A N 1
ATOM 7372 C CA . LYS A 1 888 ? -13.414 10.258 2.281 1 61.72 888 LYS A CA 1
ATOM 7373 C C . LYS A 1 888 ? -12.008 9.828 2.689 1 61.72 888 LYS A C 1
ATOM 7375 O O . LYS A 1 888 ? -11.188 10.656 3.088 1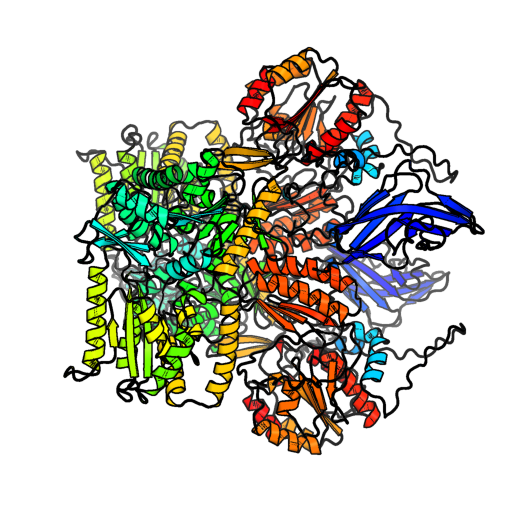 61.72 888 LYS A O 1
ATOM 7380 N N . ASN A 1 889 ? -11.625 8.516 2.695 1 57.66 889 ASN A N 1
ATOM 7381 C CA . ASN A 1 889 ? -10.32 8.078 3.174 1 57.66 889 ASN A CA 1
ATOM 7382 C C . ASN A 1 889 ? -9.461 7.52 2.041 1 57.66 889 ASN A C 1
ATOM 7384 O O . ASN A 1 889 ? -9.969 6.828 1.156 1 57.66 889 ASN A O 1
ATOM 7388 N N . GLN A 1 890 ? -8.156 8.328 1.827 1 55.53 890 GLN A N 1
ATOM 7389 C CA . GLN A 1 890 ? -7.195 7.965 0.791 1 55.53 890 GLN A CA 1
ATOM 7390 C C . GLN A 1 890 ? -6.695 6.535 0.978 1 55.53 890 GLN A C 1
ATOM 7392 O O . GLN A 1 890 ? -6.105 6.207 2.01 1 55.53 890 GLN A O 1
ATOM 7397 N N . GLU A 1 891 ? -7.367 5.574 0.325 1 58.81 891 GLU A N 1
ATOM 7398 C CA . GLU A 1 891 ? -6.895 4.203 0.475 1 58.81 891 GLU A CA 1
ATOM 7399 C C . GLU A 1 891 ? -6.211 3.711 -0.798 1 58.81 891 GLU A C 1
ATOM 7401 O O . GLU A 1 891 ? -6.395 4.289 -1.871 1 58.81 891 GLU A O 1
ATOM 7406 N N . GLU A 1 892 ? -5.234 2.873 -0.74 1 60.06 892 GLU A N 1
ATOM 7407 C CA . GLU A 1 892 ? -4.422 2.371 -1.844 1 60.06 892 GLU A CA 1
ATOM 7408 C C . GLU A 1 892 ? -5.297 1.886 -2.996 1 60.06 892 GLU A C 1
ATOM 7410 O O . GLU A 1 892 ? -4.98 2.125 -4.164 1 60.06 892 GLU A O 1
ATOM 7415 N N . TYR A 1 893 ? -6.488 1.197 -2.721 1 64.5 893 TYR A N 1
ATOM 7416 C CA . TYR A 1 893 ? -7.32 0.653 -3.787 1 64.5 893 TYR A CA 1
ATOM 7417 C C . TYR A 1 893 ? -8.016 1.769 -4.562 1 64.5 893 TYR A C 1
ATOM 7419 O O . TYR A 1 893 ? -8.438 1.569 -5.703 1 64.5 893 TYR A O 1
ATOM 7427 N N . ALA A 1 894 ? -8.062 2.867 -3.857 1 68.62 894 ALA A N 1
ATOM 7428 C CA . ALA A 1 894 ? -8.781 4.008 -4.418 1 68.62 894 ALA A CA 1
ATOM 7429 C C . ALA A 1 894 ? -8.148 4.465 -5.73 1 68.62 894 ALA A C 1
ATOM 7431 O O . ALA A 1 894 ? -8.844 4.918 -6.637 1 68.62 894 ALA A O 1
ATOM 7432 N N . GLN A 1 895 ? -6.871 4.133 -5.766 1 66.88 895 GLN A N 1
ATOM 7433 C CA . GLN A 1 895 ? -6.191 4.574 -6.98 1 66.88 895 GLN A CA 1
ATOM 7434 C C . GLN A 1 895 ? -6.672 3.789 -8.195 1 66.88 895 GLN A C 1
ATOM 7436 O O . GLN A 1 895 ? -6.863 4.359 -9.273 1 66.88 895 GLN A O 1
ATOM 7441 N N . GLN A 1 896 ? -6.883 2.486 -7.988 1 72.62 896 GLN A N 1
ATOM 7442 C CA . GLN A 1 896 ? -7.367 1.667 -9.094 1 72.62 896 GLN A CA 1
ATOM 7443 C C . GLN A 1 896 ? -8.805 2.033 -9.461 1 72.62 896 GLN A C 1
ATOM 7445 O O . GLN A 1 896 ? -9.164 2.041 -10.641 1 72.62 896 GLN A O 1
ATOM 7450 N N . LEU A 1 897 ? -9.547 2.336 -8.469 1 77.06 897 LEU A N 1
ATOM 7451 C CA . LEU A 1 897 ? -10.93 2.754 -8.695 1 77.06 897 LEU A CA 1
ATOM 7452 C C . LEU A 1 897 ? -10.984 4.074 -9.453 1 77.06 897 LEU A C 1
ATOM 7454 O O . LEU A 1 897 ? -11.766 4.223 -10.391 1 77.06 897 LEU A O 1
ATOM 7458 N N . ILE A 1 898 ? -10.141 4.996 -8.992 1 76.81 898 ILE A N 1
ATOM 7459 C CA . ILE A 1 898 ? -10.117 6.32 -9.594 1 76.81 898 ILE A CA 1
ATOM 7460 C C . ILE A 1 898 ? -9.641 6.219 -11.039 1 76.81 898 ILE A C 1
ATOM 7462 O O . ILE A 1 898 ? -10.203 6.859 -11.938 1 76.81 898 ILE A O 1
ATOM 7466 N N . GLN A 1 899 ? -8.648 5.352 -11.195 1 72.38 899 GLN A N 1
ATOM 7467 C CA . GLN A 1 899 ? -8.148 5.203 -12.555 1 72.38 899 GLN A CA 1
ATOM 7468 C C . GLN A 1 899 ? -9.227 4.637 -13.477 1 72.38 899 GLN A C 1
ATOM 7470 O O . GLN A 1 899 ? -9.414 5.125 -14.594 1 72.38 899 GLN A O 1
ATOM 7475 N N . ASP A 1 900 ? -9.883 3.621 -13.023 1 78.75 900 ASP A N 1
ATOM 7476 C CA . ASP A 1 900 ? -10.977 3.033 -13.789 1 78.75 900 ASP A CA 1
ATOM 7477 C C . ASP A 1 900 ? -12.086 4.055 -14.039 1 78.75 900 ASP A C 1
ATOM 7479 O O . ASP A 1 900 ? -12.625 4.141 -15.141 1 78.75 900 ASP A O 1
ATOM 7483 N N . LEU A 1 901 ? -12.375 4.773 -13.008 1 85.19 901 LEU A N 1
ATOM 7484 C CA . LEU A 1 901 ? -13.398 5.805 -13.102 1 85.19 901 LEU A CA 1
ATOM 7485 C C . LEU A 1 901 ? -13 6.879 -14.102 1 85.19 901 LEU A C 1
ATOM 7487 O O . LEU A 1 901 ? -13.828 7.32 -14.906 1 85.19 901 LEU A O 1
ATOM 7491 N N . VAL A 1 902 ? -11.766 7.344 -14.008 1 82.25 902 VAL A N 1
ATOM 7492 C CA . VAL A 1 902 ? -11.25 8.375 -14.906 1 82.25 902 VAL A CA 1
ATOM 7493 C C . VAL A 1 902 ? -11.336 7.898 -16.344 1 82.25 902 VAL A C 1
ATOM 7495 O O . VAL A 1 902 ? -11.766 8.648 -17.234 1 82.25 902 VAL A O 1
ATOM 7498 N N . ASP A 1 903 ? -11.055 6.645 -16.562 1 74 903 ASP A N 1
ATOM 7499 C CA . ASP A 1 903 ? -11.094 6.09 -17.906 1 74 903 ASP A CA 1
ATOM 7500 C C . ASP A 1 903 ? -12.516 6.086 -18.453 1 74 903 ASP A C 1
ATOM 7502 O O . ASP A 1 903 ? -12.734 6.387 -19.641 1 74 903 ASP A O 1
ATOM 7506 N N . ASN A 1 904 ? -13.43 5.75 -17.656 1 79.38 904 ASN A N 1
ATOM 7507 C CA . ASN A 1 904 ? -14.82 5.688 -18.078 1 79.38 904 ASN A CA 1
ATOM 7508 C C . ASN A 1 904 ? -15.414 7.086 -18.266 1 79.38 904 ASN A C 1
ATOM 7510 O O . ASN A 1 904 ? -16.188 7.32 -19.188 1 79.38 904 ASN A O 1
ATOM 7514 N N . VAL A 1 905 ? -15.031 7.984 -17.422 1 88.06 905 VAL A N 1
ATOM 7515 C CA . VAL A 1 905 ? -15.609 9.32 -17.453 1 88.06 905 VAL A CA 1
ATOM 7516 C C . VAL A 1 905 ? -14.945 10.148 -18.547 1 88.06 905 VAL A C 1
ATOM 7518 O O . VAL A 1 905 ? -15.594 10.984 -19.188 1 88.06 905 VAL A O 1
ATOM 7521 N N . GLN A 1 906 ? -13.68 9.891 -18.781 1 81.44 906 GLN A N 1
ATOM 7522 C CA . GLN A 1 906 ? -12.969 10.633 -19.797 1 81.44 906 GLN A CA 1
ATOM 7523 C C . GLN A 1 906 ? -13.586 10.406 -21.188 1 81.44 906 GLN A C 1
ATOM 7525 O O . GLN A 1 906 ? -13.656 11.32 -22 1 81.44 906 GLN A O 1
ATOM 7530 N N . THR A 1 907 ? -14.023 9.195 -21.406 1 74.56 907 THR A N 1
ATOM 7531 C CA . THR A 1 907 ? -14.68 8.875 -22.672 1 74.56 907 THR A CA 1
ATOM 7532 C C . THR A 1 907 ? -15.93 9.719 -22.859 1 74.56 907 THR A C 1
ATOM 7534 O O . THR A 1 907 ? -16.25 10.109 -23.984 1 74.56 907 THR A O 1
ATOM 7537 N N . ILE A 1 908 ? -16.578 10.078 -21.859 1 84.25 908 ILE A N 1
ATOM 7538 C CA . ILE A 1 908 ? -17.781 10.898 -21.906 1 84.25 908 ILE A CA 1
ATOM 7539 C C . ILE A 1 908 ? -17.406 12.367 -22.062 1 84.25 908 ILE A C 1
ATOM 7541 O O . ILE A 1 908 ? -17.953 13.062 -22.922 1 84.25 908 ILE A O 1
ATOM 7545 N N . VAL A 1 909 ? -16.453 12.797 -21.297 1 87.56 909 VAL A N 1
ATOM 7546 C CA . VAL A 1 909 ? -16.078 14.203 -21.25 1 87.56 909 VAL A CA 1
ATOM 7547 C C . VAL A 1 909 ? -15.438 14.609 -22.578 1 87.56 909 VAL A C 1
ATOM 7549 O O . VAL A 1 909 ? -15.602 15.75 -23.031 1 87.56 909 VAL A O 1
ATOM 7552 N N . ASP A 1 910 ? -14.812 13.703 -23.219 1 80.25 910 ASP A N 1
ATOM 7553 C CA . ASP A 1 910 ? -14.156 13.984 -24.5 1 80.25 910 ASP A CA 1
ATOM 7554 C C . ASP A 1 910 ? -15.18 14.367 -25.562 1 80.25 910 ASP A C 1
ATOM 7556 O O . ASP A 1 910 ? -14.844 15.055 -26.531 1 80.25 910 ASP A O 1
ATOM 7560 N N . ARG A 1 911 ? -16.344 14 -25.375 1 75.88 911 ARG A N 1
ATOM 7561 C CA . ARG A 1 911 ? -17.391 14.32 -26.328 1 75.88 911 ARG A CA 1
ATOM 7562 C C . ARG A 1 911 ? -17.875 15.758 -26.156 1 75.88 911 ARG A C 1
ATOM 7564 O O . ARG A 1 911 ? -18.531 16.312 -27.047 1 75.88 911 ARG A O 1
ATOM 7571 N N . TYR A 1 912 ? -17.516 16.25 -25.062 1 83.81 912 TYR A N 1
ATOM 7572 C CA . TYR A 1 912 ? -17.969 17.609 -24.734 1 83.81 912 TYR A CA 1
ATOM 7573 C C . TYR A 1 912 ? -16.766 18.531 -24.531 1 83.81 912 TYR A C 1
ATOM 7575 O O . TYR A 1 912 ? -16.25 18.625 -23.422 1 83.81 912 TYR A O 1
ATOM 7583 N N . PRO A 1 913 ? -16.391 19.234 -25.438 1 79.44 913 PRO A N 1
ATOM 7584 C CA . PRO A 1 913 ? -15.164 20.047 -25.391 1 79.44 913 PRO A CA 1
ATOM 7585 C C . PRO A 1 913 ? -15.219 21.141 -24.328 1 79.44 913 PRO A C 1
ATOM 7587 O O . PRO A 1 913 ? -14.18 21.688 -23.969 1 79.44 913 PRO A O 1
ATOM 7590 N N . THR A 1 914 ? -16.328 21.406 -23.812 1 83.5 914 THR A N 1
ATOM 7591 C CA . THR A 1 914 ? -16.469 22.5 -22.859 1 83.5 914 THR A CA 1
ATOM 7592 C C . THR A 1 914 ? -16.156 22.016 -21.453 1 83.5 914 THR A C 1
ATOM 7594 O O . THR A 1 914 ? -16.062 22.812 -20.516 1 83.5 914 THR A O 1
ATOM 7597 N N . PHE A 1 915 ? -16.047 20.797 -21.344 1 89.19 915 PHE A N 1
ATOM 7598 C CA . PHE A 1 915 ? -15.828 20.25 -20 1 89.19 915 PHE A CA 1
ATOM 7599 C C . PHE A 1 915 ? -14.422 19.656 -19.875 1 89.19 915 PHE A C 1
ATOM 7601 O O . PHE A 1 915 ? -13.781 19.359 -20.891 1 89.19 915 PHE A O 1
ATOM 7608 N N . GLN A 1 916 ? -14 19.625 -18.656 1 87.25 916 GLN A N 1
ATOM 7609 C CA . GLN A 1 916 ? -12.727 18.984 -18.344 1 87.25 916 GLN A CA 1
ATOM 7610 C C . GLN A 1 916 ? -12.852 18.078 -17.125 1 87.25 916 GLN A C 1
ATOM 7612 O O . GLN A 1 916 ? -13.789 18.219 -16.344 1 87.25 916 GLN A O 1
ATOM 7617 N N . LEU A 1 917 ? -11.961 17.094 -17.125 1 88.5 917 LEU A N 1
ATOM 7618 C CA . LEU A 1 917 ? -11.867 16.172 -16 1 88.5 917 LEU A CA 1
ATOM 7619 C C . LEU A 1 917 ? -10.664 16.516 -15.125 1 88.5 917 LEU A C 1
ATOM 7621 O O . LEU A 1 917 ? -9.547 16.656 -15.633 1 88.5 917 LEU A O 1
ATOM 7625 N N . ILE A 1 918 ? -10.953 16.797 -13.805 1 83.38 918 ILE A N 1
ATOM 7626 C CA . ILE A 1 918 ? -9.891 17.062 -12.844 1 83.38 918 ILE A CA 1
ATOM 7627 C C . ILE A 1 918 ? -9.766 15.906 -11.859 1 83.38 918 ILE A C 1
ATOM 7629 O O . ILE A 1 918 ? -10.758 15.492 -11.25 1 83.38 918 ILE A O 1
ATOM 7633 N N . VAL A 1 919 ? -8.562 15.352 -11.812 1 78.19 919 VAL A N 1
ATOM 7634 C CA . VAL A 1 919 ? -8.32 14.227 -10.922 1 78.19 919 VAL A CA 1
ATOM 7635 C C . VAL A 1 919 ? -7.461 14.664 -9.742 1 78.19 919 VAL A C 1
ATOM 7637 O O . VAL A 1 919 ? -6.391 15.25 -9.93 1 78.19 919 VAL A O 1
ATOM 7640 N N . LYS A 1 920 ? -7.938 14.5 -8.562 1 69 920 LYS A N 1
ATOM 7641 C CA . LYS A 1 920 ? -7.195 14.703 -7.32 1 69 920 LYS A CA 1
ATOM 7642 C C . LYS A 1 920 ? -6.969 13.375 -6.594 1 69 920 LYS A C 1
ATOM 7644 O O . LYS A 1 920 ? -7.312 12.312 -7.109 1 69 920 LYS A O 1
ATOM 7649 N N . SER A 1 921 ? -6.195 13.391 -5.473 1 64.12 921 SER A N 1
ATOM 7650 C CA . SER A 1 921 ? -5.828 12.172 -4.75 1 64.12 921 SER A CA 1
ATOM 7651 C C . SER A 1 921 ? -7.059 11.375 -4.348 1 64.12 921 SER A C 1
ATOM 7653 O O . SER A 1 921 ? -7.039 10.141 -4.363 1 64.12 921 SER A O 1
ATOM 7655 N N . ASN A 1 922 ? -8.18 12.086 -4.023 1 72.75 922 ASN A N 1
ATOM 7656 C CA . ASN A 1 922 ? -9.344 11.344 -3.549 1 72.75 922 ASN A CA 1
ATOM 7657 C C . ASN A 1 922 ? -10.625 11.828 -4.215 1 72.75 922 ASN A C 1
ATOM 7659 O O . ASN A 1 922 ? -11.719 11.609 -3.686 1 72.75 922 ASN A O 1
ATOM 7663 N N . CYS A 1 923 ? -10.461 12.578 -5.336 1 80.88 923 CYS A N 1
ATOM 7664 C CA . CYS A 1 923 ? -11.672 13.109 -5.957 1 80.88 923 CYS A CA 1
ATOM 7665 C C . CYS A 1 923 ? -11.5 13.227 -7.465 1 80.88 923 CYS A C 1
ATOM 7667 O O . CYS A 1 923 ? -10.391 13.43 -7.957 1 80.88 923 CYS A O 1
ATOM 7669 N N . VAL A 1 924 ? -12.586 12.93 -8.164 1 87.75 924 VAL A N 1
ATOM 7670 C CA . VAL A 1 924 ? -12.703 13.133 -9.609 1 87.75 924 VAL A CA 1
ATOM 7671 C C . VAL A 1 924 ? -13.828 14.125 -9.898 1 87.75 924 VAL A C 1
ATOM 7673 O O . VAL A 1 924 ? -14.969 13.922 -9.477 1 87.75 924 VAL A O 1
ATOM 7676 N N . GLU A 1 925 ? -13.406 15.25 -10.477 1 89.38 925 GLU A N 1
ATOM 7677 C CA . GLU A 1 925 ? -14.391 16.297 -10.727 1 89.38 925 GLU A CA 1
ATOM 7678 C C . GLU A 1 925 ? -14.484 16.625 -12.219 1 89.38 925 GLU A C 1
ATOM 7680 O O . GLU A 1 925 ? -13.469 16.656 -12.914 1 89.38 925 GLU A O 1
ATOM 7685 N N . VAL A 1 926 ? -15.719 16.688 -12.664 1 92 926 VAL A N 1
ATOM 7686 C CA . VAL A 1 926 ? -15.984 17.172 -14.008 1 92 926 VAL A CA 1
ATOM 7687 C C . VAL A 1 926 ? -16.562 18.594 -13.945 1 92 926 VAL A C 1
ATOM 7689 O O . VAL A 1 926 ? -17.594 18.812 -13.305 1 92 926 VAL A O 1
ATOM 7692 N N . CYS A 1 927 ? -15.781 19.484 -14.477 1 91.19 927 CYS A N 1
ATOM 7693 C CA . CYS A 1 927 ? -16.156 20.891 -14.438 1 91.19 927 CYS A CA 1
ATOM 7694 C C . CYS A 1 927 ? -15.867 21.578 -15.766 1 91.19 927 CYS A C 1
ATOM 7696 O O . CYS A 1 927 ? -15.18 21.016 -16.625 1 91.19 927 CYS A O 1
ATOM 7698 N N . PRO A 1 928 ? -16.516 22.719 -15.945 1 88.44 928 PRO A N 1
ATOM 7699 C CA . PRO A 1 928 ? -16.219 23.453 -17.172 1 88.44 928 PRO A CA 1
ATOM 7700 C C . PRO A 1 928 ? -14.75 23.828 -17.312 1 88.44 928 PRO A C 1
ATOM 7702 O O . PRO A 1 928 ? -14.102 24.141 -16.297 1 88.44 928 PRO A O 1
ATOM 7705 N N . LYS A 1 929 ? -14.352 23.859 -18.484 1 83.31 929 LYS A N 1
ATOM 7706 C CA . LYS A 1 929 ? -12.953 24.203 -18.75 1 83.31 929 LYS A CA 1
ATOM 7707 C C . LYS A 1 929 ? -12.656 25.641 -18.359 1 83.31 929 LYS A C 1
ATOM 7709 O O . LYS A 1 929 ? -13.477 26.531 -18.594 1 83.31 929 LYS A O 1
ATOM 7714 N N . ASN A 1 930 ? -11.57 25.969 -17.719 1 75.81 930 ASN A N 1
ATOM 7715 C CA . ASN A 1 930 ? -11 27.281 -17.422 1 75.81 930 ASN A CA 1
ATOM 7716 C C . ASN A 1 930 ? -11.812 28.016 -16.359 1 75.81 930 ASN A C 1
ATOM 7718 O O . ASN A 1 930 ? -11.688 29.234 -16.219 1 75.81 930 ASN A O 1
ATOM 7722 N N . LEU A 1 931 ? -12.727 27.328 -15.797 1 84.81 931 LEU A N 1
ATOM 7723 C CA . LEU A 1 931 ? -13.477 27.984 -14.719 1 84.81 931 LEU A CA 1
ATOM 7724 C C . LEU A 1 931 ? -12.719 27.891 -13.398 1 84.81 931 LEU A C 1
ATOM 7726 O O . LEU A 1 931 ? -12.523 26.797 -12.867 1 84.81 931 LEU A O 1
ATOM 7730 N N . ASN A 1 932 ? -12.195 28.969 -12.922 1 85.56 932 ASN A N 1
ATOM 7731 C CA . ASN A 1 932 ? -11.531 29.047 -11.617 1 85.56 932 ASN A CA 1
ATOM 7732 C C . ASN A 1 932 ? -11.664 30.422 -10.992 1 85.56 932 ASN A C 1
ATOM 7734 O O . ASN A 1 932 ? -12.148 31.359 -11.641 1 85.56 932 ASN A O 1
ATOM 7738 N N . LYS A 1 933 ? -11.289 30.562 -9.852 1 89.94 933 LYS A N 1
ATOM 7739 C CA . LYS A 1 933 ? -11.469 31.812 -9.109 1 89.94 933 LYS A CA 1
ATOM 7740 C C . LYS A 1 933 ? -10.539 32.906 -9.633 1 89.94 933 LYS A C 1
ATOM 7742 O O . LYS A 1 933 ? -10.859 34.094 -9.539 1 89.94 933 LYS A O 1
ATOM 7747 N N . GLY A 1 934 ? -9.398 32.469 -10.172 1 86.81 934 GLY A N 1
ATOM 7748 C CA . GLY A 1 934 ? -8.484 33.438 -10.758 1 86.81 934 GLY A CA 1
ATOM 7749 C C . GLY A 1 934 ? -9.055 34.125 -11.984 1 86.81 934 GLY A C 1
ATOM 7750 O O . GLY A 1 934 ? -8.891 35.344 -12.156 1 86.81 934 GLY A O 1
ATOM 7751 N N . MET A 1 935 ? -9.766 33.438 -12.719 1 87.06 935 MET A N 1
ATOM 7752 C CA . MET A 1 935 ? -10.414 34 -13.898 1 87.06 935 MET A CA 1
ATOM 7753 C C . MET A 1 935 ? -11.516 34.969 -13.5 1 87.06 935 MET A C 1
ATOM 7755 O O . MET A 1 935 ? -11.68 36.031 -14.125 1 87.06 935 MET A O 1
ATOM 7759 N N . ILE A 1 936 ? -12.164 34.594 -12.484 1 91.94 936 ILE A N 1
ATOM 7760 C CA . ILE A 1 936 ? -13.242 35.469 -12.023 1 91.94 936 ILE A CA 1
ATOM 7761 C C . ILE A 1 936 ? -12.664 36.781 -11.508 1 91.94 936 ILE A C 1
ATOM 7763 O O . ILE A 1 936 ? -13.258 37.844 -11.703 1 91.94 936 ILE A O 1
ATOM 7767 N N . LEU A 1 937 ? -11.617 36.656 -10.844 1 92.69 937 LEU A N 1
ATOM 7768 C CA . LEU A 1 937 ? -10.945 37.875 -10.383 1 92.69 937 LEU A CA 1
ATOM 7769 C C . LEU A 1 937 ? -10.617 38.781 -11.555 1 92.69 937 LEU A C 1
ATOM 7771 O O . LEU A 1 937 ? -10.805 40 -11.469 1 92.69 937 LEU A O 1
ATOM 7775 N N . GLU A 1 938 ? -10.18 38.25 -12.586 1 88.06 938 GLU A N 1
ATOM 7776 C CA . GLU A 1 938 ? -9.875 39.062 -13.773 1 88.06 938 GLU A CA 1
ATOM 7777 C C . GLU A 1 938 ? -11.125 39.719 -14.344 1 88.06 938 GLU A C 1
ATOM 7779 O O . GLU A 1 938 ? -11.078 40.844 -14.789 1 88.06 938 GLU A O 1
ATOM 7784 N N . LEU A 1 939 ? -12.172 39 -14.375 1 91.25 939 LEU A N 1
ATOM 7785 C CA . LEU A 1 939 ? -13.43 39.562 -14.859 1 91.25 939 LEU A CA 1
ATOM 7786 C C . LEU A 1 939 ? -13.898 40.719 -13.977 1 91.25 939 LEU A C 1
ATOM 7788 O O . LEU A 1 939 ? -14.406 41.719 -14.469 1 91.25 939 LEU A O 1
ATOM 7792 N N . ILE A 1 940 ? -13.742 40.469 -12.711 1 93.94 940 ILE A N 1
ATOM 7793 C CA . ILE A 1 940 ? -14.125 41.5 -11.758 1 93.94 940 ILE A CA 1
ATOM 7794 C C . ILE A 1 940 ? -13.289 42.75 -11.992 1 93.94 940 ILE A C 1
ATOM 7796 O O . ILE A 1 940 ? -13.82 43.875 -12.008 1 93.94 940 ILE A O 1
ATOM 7800 N N . MET A 1 941 ? -12.039 42.594 -12.219 1 92 941 MET A N 1
ATOM 7801 C CA . MET A 1 941 ? -11.141 43.719 -12.445 1 92 941 MET A CA 1
ATOM 7802 C C . MET A 1 941 ? -11.5 44.438 -13.734 1 92 941 MET A C 1
ATOM 7804 O O . MET A 1 941 ? -11.484 45.688 -13.781 1 92 941 MET A O 1
ATOM 7808 N N . GLN A 1 942 ? -11.852 43.688 -14.68 1 89.25 942 GLN A N 1
ATOM 7809 C CA . GLN A 1 942 ? -12.258 44.281 -15.945 1 89.25 942 GLN A CA 1
ATOM 7810 C C . GLN A 1 942 ? -13.555 45.094 -15.781 1 89.25 942 GLN A C 1
ATOM 7812 O O . GLN A 1 942 ? -13.672 46.188 -16.297 1 89.25 942 GLN A O 1
ATOM 7817 N N . LYS A 1 943 ? -14.445 44.5 -15.133 1 91.88 943 LYS A N 1
ATOM 7818 C CA . LYS A 1 943 ? -15.727 45.156 -14.914 1 91.88 943 LYS A CA 1
ATOM 7819 C C . LYS A 1 943 ? -15.555 46.438 -14.117 1 91.88 943 LYS A C 1
ATOM 7821 O O . LYS A 1 943 ? -16.125 47.5 -14.469 1 91.88 943 LYS A O 1
ATOM 7826 N N . GLU A 1 944 ? -14.797 46.438 -13.102 1 92 944 GLU A N 1
ATOM 7827 C CA . GLU A 1 944 ? -14.57 47.594 -12.266 1 92 944 GLU A CA 1
ATOM 7828 C C . GLU A 1 944 ? -13.828 48.688 -13.039 1 92 944 GLU A C 1
ATOM 7830 O O . GLU A 1 944 ? -14.086 49.875 -12.844 1 92 944 GLU A O 1
ATOM 7835 N N . ASN A 1 945 ? -12.938 48.281 -13.844 1 90.06 945 ASN A N 1
ATOM 7836 C CA . ASN A 1 945 ? -12.219 49.25 -14.664 1 90.06 945 ASN A CA 1
ATOM 7837 C C . ASN A 1 945 ? -13.148 49.938 -15.648 1 90.06 945 ASN A C 1
ATOM 7839 O O . ASN A 1 945 ? -13.016 51.156 -15.898 1 90.06 945 ASN A O 1
ATOM 7843 N N . LEU A 1 946 ? -14.07 49.25 -16.203 1 88.38 946 LEU A N 1
ATOM 7844 C CA . LEU A 1 946 ? -15.023 49.781 -17.172 1 88.38 946 LEU A CA 1
ATOM 7845 C C . LEU A 1 946 ? -16.016 50.719 -16.484 1 88.38 946 LEU A C 1
ATOM 7847 O O . LEU A 1 946 ? -16.391 51.75 -17.031 1 88.38 946 LEU A O 1
ATOM 7851 N N . GLN A 1 947 ? -16.359 50.406 -15.281 1 88.88 947 GLN A N 1
ATOM 7852 C CA . GLN A 1 947 ? -17.406 51.156 -14.594 1 88.88 947 GLN A CA 1
ATOM 7853 C C . GLN A 1 947 ? -16.812 52.344 -13.828 1 88.88 947 GLN A C 1
ATOM 7855 O O . GLN A 1 947 ? -17.422 53.406 -13.797 1 88.88 947 GLN A O 1
ATOM 7860 N N . ARG A 1 948 ? -15.695 52.125 -13.148 1 90.5 948 ARG A N 1
ATOM 7861 C CA . ARG A 1 948 ? -15.211 53.125 -12.195 1 90.5 948 ARG A CA 1
ATOM 7862 C C . ARG A 1 948 ? -13.812 53.594 -12.57 1 90.5 948 ARG A C 1
ATOM 7864 O O . ARG A 1 948 ? -13.281 54.531 -11.953 1 90.5 948 ARG A O 1
ATOM 7871 N N . GLY A 1 949 ? -13.164 52.938 -13.578 1 89.62 949 GLY A N 1
ATOM 7872 C CA . GLY A 1 949 ? -11.805 53.281 -13.961 1 89.62 949 GLY A CA 1
ATOM 7873 C C . GLY A 1 949 ? -10.75 52.594 -13.133 1 89.62 949 GLY A C 1
ATOM 7874 O O . GLY A 1 949 ? -11.016 51.531 -12.555 1 89.62 949 GLY A O 1
ATOM 7875 N N . LYS A 1 950 ? -9.578 53.156 -13.078 1 93.31 950 LYS A N 1
ATOM 7876 C CA . LYS A 1 950 ? -8.461 52.531 -12.391 1 93.31 950 LYS A CA 1
ATOM 7877 C C . LYS A 1 950 ? -8.633 52.594 -10.875 1 93.31 950 LYS A C 1
ATOM 7879 O O . LYS A 1 950 ? -9.117 53.594 -10.344 1 93.31 950 LYS A O 1
ATOM 7884 N N . LEU A 1 951 ? -8.242 51.562 -10.258 1 95.25 951 LEU A N 1
ATOM 7885 C CA . LEU A 1 951 ? -8.43 51.438 -8.82 1 95.25 951 LEU A CA 1
ATOM 7886 C C . LEU A 1 951 ? -7.195 51.906 -8.062 1 95.25 951 LEU A C 1
ATOM 7888 O O . LEU A 1 951 ? -6.094 51.938 -8.617 1 95.25 951 LEU A O 1
ATOM 7892 N N . ASP A 1 952 ? -7.398 52.344 -6.852 1 94.62 952 ASP A N 1
ATOM 7893 C CA . ASP A 1 952 ? -6.273 52.781 -6.035 1 94.62 952 ASP A CA 1
ATOM 7894 C C . ASP A 1 952 ? -6.086 51.875 -4.82 1 94.62 952 ASP A C 1
ATOM 7896 O O . ASP A 1 952 ? -5.145 52.062 -4.047 1 94.62 952 ASP A O 1
ATOM 7900 N N . PHE A 1 953 ? -7.023 50.875 -4.68 1 95.94 953 PHE A N 1
ATOM 7901 C CA . PHE A 1 953 ? -6.926 49.969 -3.537 1 95.94 953 PHE A CA 1
ATOM 7902 C C . PHE A 1 953 ? -7.52 48.625 -3.871 1 95.94 953 PHE A C 1
ATOM 7904 O O . PHE A 1 953 ? -8.555 48.531 -4.535 1 95.94 953 PHE A O 1
ATOM 7911 N N . ALA A 1 954 ? -6.828 47.562 -3.482 1 96.38 954 ALA A N 1
ATOM 7912 C CA . ALA A 1 954 ? -7.355 46.188 -3.639 1 96.38 954 ALA A CA 1
ATOM 7913 C C . ALA A 1 954 ? -6.887 45.281 -2.504 1 96.38 954 ALA A C 1
ATOM 7915 O O . ALA A 1 954 ? -5.723 45.344 -2.092 1 96.38 954 ALA A O 1
ATOM 7916 N N . LEU A 1 955 ? -7.797 44.562 -1.926 1 96.5 955 LEU A N 1
ATOM 7917 C CA . LEU A 1 955 ? -7.508 43.562 -0.904 1 96.5 955 LEU A CA 1
ATOM 7918 C C . LEU A 1 955 ? -8.102 42.219 -1.283 1 96.5 955 LEU A C 1
ATOM 7920 O O . LEU A 1 955 ? -9.312 42.094 -1.486 1 96.5 955 LEU A O 1
ATOM 7924 N N . ILE A 1 956 ? -7.234 41.25 -1.439 1 95.94 956 ILE A N 1
ATOM 7925 C CA . ILE A 1 956 ? -7.66 39.875 -1.747 1 95.94 956 ILE A CA 1
ATOM 7926 C C . ILE A 1 956 ? -7.277 38.969 -0.599 1 95.94 956 ILE A C 1
ATOM 7928 O O . ILE A 1 956 ? -6.109 38.875 -0.213 1 95.94 956 ILE A O 1
ATOM 7932 N N . VAL A 1 957 ? -8.266 38.281 -0.073 1 95.06 957 VAL A N 1
ATOM 7933 C CA . VAL A 1 957 ? -8.008 37.344 1.019 1 95.06 957 VAL A CA 1
ATOM 7934 C C . VAL A 1 957 ? -8.57 35.969 0.661 1 95.06 957 VAL A C 1
ATOM 7936 O O . VAL A 1 957 ? -9.742 35.844 0.298 1 95.06 957 VAL A O 1
ATOM 7939 N N . ALA A 1 958 ? -7.723 34.938 0.682 1 91.75 958 ALA A N 1
ATOM 7940 C CA . ALA A 1 958 ? -8.141 33.562 0.428 1 91.75 958 ALA A CA 1
ATOM 7941 C C . ALA A 1 958 ? -7.301 32.562 1.229 1 91.75 958 ALA A C 1
ATOM 7943 O O . ALA A 1 958 ? -6.25 32.938 1.766 1 91.75 958 ALA A O 1
ATOM 7944 N N . ARG A 1 959 ? -7.844 31.312 1.302 1 83.94 959 ARG A N 1
ATOM 7945 C CA . ARG A 1 959 ? -7.051 30.25 1.919 1 83.94 959 ARG A CA 1
ATOM 7946 C C . ARG A 1 959 ? -5.934 29.797 0.989 1 83.94 959 ARG A C 1
ATOM 7948 O O . ARG A 1 959 ? -6.176 29.5 -0.185 1 83.94 959 ARG A O 1
ATOM 7955 N N . GLY A 1 960 ? -4.766 29.844 1.333 1 65.88 960 GLY A N 1
ATOM 7956 C CA . GLY A 1 960 ? -3.553 29.781 0.53 1 65.88 960 GLY A CA 1
ATOM 7957 C C . GLY A 1 960 ? -3.408 28.469 -0.224 1 65.88 960 GLY A C 1
ATOM 7958 O O . GLY A 1 960 ? -3.104 28.469 -1.419 1 65.88 960 GLY A O 1
ATOM 7959 N N . ILE A 1 961 ? -3.533 27.219 0.304 1 68.25 961 ILE A N 1
ATOM 7960 C CA . ILE A 1 961 ? -3.08 26.016 -0.387 1 68.25 961 ILE A CA 1
ATOM 7961 C C . ILE A 1 961 ? -4.07 25.656 -1.489 1 68.25 961 ILE A C 1
ATOM 7963 O O . ILE A 1 961 ? -3.672 25.25 -2.582 1 68.25 961 ILE A O 1
ATOM 7967 N N . GLU A 1 962 ? -5.25 25.969 -1.47 1 69.62 962 GLU A N 1
ATOM 7968 C CA . GLU A 1 962 ? -6.301 25.562 -2.395 1 69.62 962 GLU A CA 1
ATOM 7969 C C . GLU A 1 962 ? -6.625 26.672 -3.393 1 69.62 962 GLU A C 1
ATOM 7971 O O . GLU A 1 962 ? -7.227 26.406 -4.438 1 69.62 962 GLU A O 1
ATOM 7976 N N . ASN A 1 963 ? -6.086 27.891 -3.139 1 78.88 963 ASN A N 1
ATOM 7977 C CA . ASN A 1 963 ? -6.496 29.031 -3.945 1 78.88 963 ASN A CA 1
ATOM 7978 C C . ASN A 1 963 ? -5.293 29.766 -4.543 1 78.88 963 ASN A C 1
ATOM 7980 O O . ASN A 1 963 ? -5.281 30.984 -4.621 1 78.88 963 ASN A O 1
ATOM 7984 N N . GLU A 1 964 ? -4.371 29.062 -4.898 1 79.12 964 GLU A N 1
ATOM 7985 C CA . GLU A 1 964 ? -3.164 29.672 -5.453 1 79.12 964 GLU A CA 1
ATOM 7986 C C . GLU A 1 964 ? -3.428 30.25 -6.84 1 79.12 964 GLU A C 1
ATOM 7988 O O . GLU A 1 964 ? -2.715 31.156 -7.289 1 79.12 964 GLU A O 1
ATOM 7993 N N . ASP A 1 965 ? -4.539 29.859 -7.43 1 79.12 965 ASP A N 1
ATOM 7994 C CA . ASP A 1 965 ? -4.918 30.422 -8.719 1 79.12 965 ASP A CA 1
ATOM 7995 C C . ASP A 1 965 ? -5.27 31.906 -8.594 1 79.12 965 ASP A C 1
ATOM 7997 O O . ASP A 1 965 ? -4.891 32.719 -9.445 1 79.12 965 ASP A O 1
ATOM 8001 N N . VAL A 1 966 ? -5.871 32.25 -7.57 1 88.25 966 VAL A N 1
ATOM 8002 C CA . VAL A 1 966 ? -6.273 33.625 -7.344 1 88.25 966 VAL A CA 1
ATOM 8003 C C . VAL A 1 966 ? -5.035 34.5 -7.129 1 88.25 966 VAL A C 1
ATOM 8005 O O . VAL A 1 966 ? -4.918 35.594 -7.707 1 88.25 966 VAL A O 1
ATOM 8008 N N . PHE A 1 967 ? -4.168 34.031 -6.344 1 87.5 967 PHE A N 1
ATOM 8009 C CA . PHE A 1 967 ? -2.982 34.812 -6.012 1 87.5 967 PHE A CA 1
ATOM 8010 C C . PHE A 1 967 ? -2.064 34.938 -7.219 1 87.5 967 PHE A C 1
ATOM 8012 O O . PHE A 1 967 ? -1.451 36 -7.426 1 87.5 967 PHE A O 1
ATOM 8019 N N . SER A 1 968 ? -2.01 33.906 -7.957 1 82.31 968 SER A N 1
ATOM 8020 C CA . SER A 1 968 ? -1.189 33.938 -9.164 1 82.31 968 SER A CA 1
ATOM 8021 C C . SER A 1 968 ? -1.745 34.938 -10.172 1 82.31 968 SER A C 1
ATOM 8023 O O . SER A 1 968 ? -0.991 35.719 -10.766 1 82.31 968 SER A O 1
ATOM 8025 N N . HIS A 1 969 ? -3.016 34.969 -10.398 1 84 969 HIS A N 1
ATOM 8026 C CA . HIS A 1 969 ? -3.654 35.906 -11.297 1 84 969 HIS A CA 1
ATOM 8027 C C . HIS A 1 969 ? -3.488 37.344 -10.797 1 84 969 HIS A C 1
ATOM 8029 O O . HIS A 1 969 ? -3.234 38.25 -11.586 1 84 969 HIS A O 1
ATOM 8035 N N . PHE A 1 970 ? -3.672 37.5 -9.562 1 89.19 970 PHE A N 1
ATOM 8036 C CA . PHE A 1 970 ? -3.568 38.844 -8.992 1 89.19 970 PHE A CA 1
ATOM 8037 C C . PHE A 1 970 ? -2.152 39.375 -9.141 1 89.19 970 PHE A C 1
ATOM 8039 O O . PHE A 1 970 ? -1.963 40.594 -9.359 1 89.19 970 PHE A O 1
ATOM 8046 N N . LYS A 1 971 ? -1.273 38.5 -8.945 1 83.25 971 LYS A N 1
ATOM 8047 C CA . LYS A 1 971 ? 0.119 38.906 -9.117 1 83.25 971 LYS A CA 1
ATOM 8048 C C . LYS A 1 971 ? 0.374 39.375 -10.539 1 83.25 971 LYS A C 1
ATOM 8050 O O . LYS A 1 971 ? 1.058 40.406 -10.734 1 83.25 971 LYS A O 1
ATOM 8055 N N . VAL A 1 972 ? -0.229 38.75 -11.469 1 79.25 972 VAL A N 1
ATOM 8056 C CA . VAL A 1 972 ? -0.096 39.156 -12.867 1 79.25 972 VAL A CA 1
ATOM 8057 C C . VAL A 1 972 ? -0.806 40.5 -13.086 1 79.25 972 VAL A C 1
ATOM 8059 O O . VAL A 1 972 ? -0.293 41.375 -13.797 1 79.25 972 VAL A O 1
ATOM 8062 N N . ILE A 1 973 ? -1.858 40.656 -12.531 1 86.06 973 ILE A N 1
ATOM 8063 C CA . ILE A 1 973 ? -2.67 41.875 -12.672 1 86.06 973 ILE A CA 1
ATOM 8064 C C . ILE A 1 973 ? -1.921 43.062 -12.086 1 86.06 973 ILE A C 1
ATOM 8066 O O . ILE A 1 973 ? -1.894 44.156 -12.68 1 86.06 973 ILE A O 1
ATOM 8070 N N . THR A 1 974 ? -1.348 42.875 -10.969 1 86.75 974 THR A N 1
ATOM 8071 C CA . THR A 1 974 ? -0.672 43.969 -10.297 1 86.75 974 THR A CA 1
ATOM 8072 C C . THR A 1 974 ? 0.624 44.312 -11.016 1 86.75 974 THR A C 1
ATOM 8074 O O . THR A 1 974 ? 1.032 45.5 -11.023 1 86.75 974 THR A O 1
ATOM 8077 N N . GLN A 1 975 ? 1.143 43.375 -11.586 1 78.06 975 GLN A N 1
ATOM 8078 C CA . GLN A 1 975 ? 2.385 43.625 -12.312 1 78.06 975 GLN A CA 1
ATOM 8079 C C . GLN A 1 975 ? 2.117 44.344 -13.625 1 78.06 975 GLN A C 1
ATOM 8081 O O . GLN A 1 975 ? 2.926 45.188 -14.07 1 78.06 975 GLN A O 1
ATOM 8086 N N . SER A 1 976 ? 1.032 44.062 -14.266 1 76.06 976 SER A N 1
ATOM 8087 C CA . SER A 1 976 ? 0.683 44.688 -15.531 1 76.06 976 SER A CA 1
ATOM 8088 C C . SER A 1 976 ? 0.237 46.125 -15.336 1 76.06 976 SER A C 1
ATOM 8090 O O . SER A 1 976 ? 0.254 46.938 -16.266 1 76.06 976 SER A O 1
ATOM 8092 N N . ARG A 1 977 ? -0.156 46.656 -14.297 1 76.81 977 ARG A N 1
ATOM 8093 C CA . ARG A 1 977 ? -0.633 48 -13.938 1 76.81 977 ARG A CA 1
ATOM 8094 C C . ARG A 1 977 ? -1.792 48.406 -14.836 1 76.81 977 ARG A C 1
ATOM 8096 O O . ARG A 1 977 ? -2.02 49.625 -15.039 1 76.81 977 ARG A O 1
ATOM 8103 N N . LYS A 1 978 ? -2.436 47.469 -15.352 1 82.5 978 LYS A N 1
ATOM 8104 C CA . LYS A 1 978 ? -3.537 47.719 -16.266 1 82.5 978 LYS A CA 1
ATOM 8105 C C . LYS A 1 978 ? -4.746 48.281 -15.523 1 82.5 978 LYS A C 1
ATOM 8107 O O . LYS A 1 978 ? -5.441 49.156 -16.031 1 82.5 978 LYS A O 1
ATOM 8112 N N . TYR A 1 979 ? -4.906 47.844 -14.336 1 91.75 979 TYR A N 1
ATOM 8113 C CA . TYR A 1 979 ? -6.168 48.125 -13.664 1 91.75 979 TYR A CA 1
ATOM 8114 C C . TYR A 1 979 ? -5.949 49 -12.445 1 91.75 979 TYR A C 1
ATOM 8116 O O . TYR A 1 979 ? -6.906 49.375 -11.758 1 91.75 979 TYR A O 1
ATOM 8124 N N . PHE A 1 980 ? -4.715 49.406 -12.234 1 93.56 980 PHE A N 1
ATOM 8125 C CA . PHE A 1 980 ? -4.41 50.188 -11.023 1 93.56 980 PHE A CA 1
ATOM 8126 C C . PHE A 1 980 ? -3.734 51.5 -11.359 1 93.56 980 PHE A C 1
ATOM 8128 O O . PHE A 1 980 ? -3.033 51.594 -12.367 1 93.56 980 PHE A O 1
ATOM 8135 N N . THR A 1 981 ? -4 52.438 -10.492 1 92.19 981 THR A N 1
ATOM 8136 C CA . THR A 1 981 ? -3.277 53.719 -10.586 1 92.19 981 THR A CA 1
ATOM 8137 C C . THR A 1 981 ? -1.815 53.531 -10.188 1 92.19 981 THR A C 1
ATOM 8139 O O . THR A 1 981 ? -1.447 52.5 -9.602 1 92.19 981 THR A O 1
ATOM 8142 N N . GLU A 1 982 ? -0.98 54.469 -10.469 1 86.31 982 GLU A N 1
ATOM 8143 C CA . GLU A 1 982 ? 0.454 54.344 -10.211 1 86.31 982 GLU A CA 1
ATOM 8144 C C . GLU A 1 982 ? 0.741 54.25 -8.719 1 86.31 982 GLU A C 1
ATOM 8146 O O . GLU A 1 982 ? 1.662 53.562 -8.305 1 86.31 982 GLU A O 1
ATOM 8151 N N . ASN A 1 983 ? -0.049 54.906 -7.895 1 84.44 983 ASN A N 1
ATOM 8152 C CA . ASN A 1 983 ? 0.168 54.875 -6.453 1 84.44 983 ASN A CA 1
ATOM 8153 C C . ASN A 1 983 ? -0.83 53.969 -5.746 1 84.44 983 ASN A C 1
ATOM 8155 O O . ASN A 1 983 ? -1.116 54.156 -4.562 1 84.44 983 ASN A O 1
ATOM 8159 N N . ALA A 1 984 ? -1.301 52.938 -6.484 1 92.25 984 ALA A N 1
ATOM 8160 C CA . ALA A 1 984 ? -2.32 52.062 -5.902 1 92.25 984 ALA A CA 1
ATOM 8161 C C . ALA A 1 984 ? -1.703 51.094 -4.902 1 92.25 984 ALA A C 1
ATOM 8163 O O . ALA A 1 984 ? -0.564 50.656 -5.078 1 92.25 984 ALA A O 1
ATOM 8164 N N . ASN A 1 985 ? -2.416 50.875 -3.781 1 93.06 985 ASN A N 1
ATOM 8165 C CA . ASN A 1 985 ? -2.027 49.875 -2.797 1 93.06 985 ASN A CA 1
ATOM 8166 C C . ASN A 1 985 ? -2.838 48.594 -2.957 1 93.06 985 ASN A C 1
ATOM 8168 O O . ASN A 1 985 ? -4.066 48.625 -3.029 1 93.06 985 ASN A O 1
ATOM 8172 N N . HIS A 1 986 ? -2.172 47.562 -3.18 1 93.5 986 HIS A N 1
ATOM 8173 C CA . HIS A 1 986 ? -2.861 46.281 -3.32 1 93.5 986 HIS A CA 1
ATOM 8174 C C . HIS A 1 986 ? -2.266 45.25 -2.393 1 93.5 986 HIS A C 1
ATOM 8176 O O . HIS A 1 986 ? -1.05 45.219 -2.182 1 93.5 986 HIS A O 1
ATOM 8182 N N . PHE A 1 987 ? -3.125 44.406 -1.802 1 95.75 987 PHE A N 1
ATOM 8183 C CA . PHE A 1 987 ? -2.74 43.406 -0.815 1 95.75 987 PHE A CA 1
ATOM 8184 C C . PHE A 1 987 ? -3.32 42.031 -1.174 1 95.75 987 PHE A C 1
ATOM 8186 O O . PHE A 1 987 ? -4.535 41.875 -1.307 1 95.75 987 PHE A O 1
ATOM 8193 N N . SER A 1 988 ? -2.484 41.031 -1.475 1 94.19 988 SER A N 1
ATOM 8194 C CA . SER A 1 988 ? -2.885 39.625 -1.562 1 94.19 988 SER A CA 1
ATOM 8195 C C . SER A 1 988 ? -2.535 38.875 -0.283 1 94.19 988 SER A C 1
ATOM 8197 O O . SER A 1 988 ? -1.362 38.781 0.079 1 94.19 988 SER A O 1
ATOM 8199 N N . VAL A 1 989 ? -3.564 38.344 0.338 1 95.19 989 VAL A N 1
ATOM 8200 C CA . VAL A 1 989 ? -3.359 37.812 1.69 1 95.19 989 VAL A CA 1
ATOM 8201 C C . VAL A 1 989 ? -3.793 36.375 1.765 1 95.19 989 VAL A C 1
ATOM 8203 O O . VAL A 1 989 ? -4.949 36.031 1.488 1 95.19 989 VAL A O 1
ATOM 8206 N N . SER A 1 990 ? -2.834 35.5 2.18 1 91.94 990 SER A N 1
ATOM 8207 C CA . SER A 1 990 ? -3.141 34.094 2.455 1 91.94 990 SER A CA 1
ATOM 8208 C C . SER A 1 990 ? -3.531 33.906 3.916 1 91.94 990 SER A C 1
ATOM 8210 O O . SER A 1 990 ? -2.869 34.406 4.816 1 91.94 990 SER A O 1
ATOM 8212 N N . GLN A 1 991 ? -4.613 33.25 4.055 1 90.62 991 GLN A N 1
ATOM 8213 C CA . GLN A 1 991 ? -4.938 32.875 5.422 1 90.62 991 GLN A CA 1
ATOM 8214 C C . GLN A 1 991 ? -4.121 31.641 5.848 1 90.62 991 GLN A C 1
ATOM 8216 O O . GLN A 1 991 ? -4.43 30.516 5.461 1 90.62 991 GLN A O 1
ATOM 8221 N N . GLY A 1 992 ? -3.174 31.859 6.645 1 87.56 992 GLY A N 1
ATOM 8222 C CA . GLY A 1 992 ? -2.254 30.812 7.059 1 87.56 992 GLY A CA 1
ATOM 8223 C C . GLY A 1 992 ? -0.87 30.953 6.453 1 87.56 992 GLY A C 1
ATOM 8224 O O . GLY A 1 992 ? -0.725 31.469 5.344 1 87.56 992 GLY A O 1
ATOM 8225 N N . LEU A 1 993 ? 0.079 30.531 7.223 1 88.38 993 LEU A N 1
ATOM 8226 C CA . LEU A 1 993 ? 1.452 30.516 6.734 1 88.38 993 LEU A CA 1
ATOM 8227 C C . LEU A 1 993 ? 1.716 29.25 5.914 1 88.38 993 LEU A C 1
ATOM 8229 O O . LEU A 1 993 ? 1.952 28.188 6.477 1 88.38 993 LEU A O 1
ATOM 8233 N N . VAL A 1 994 ? 1.639 29.344 4.613 1 87.56 994 VAL A N 1
ATOM 8234 C CA . VAL A 1 994 ? 1.854 28.25 3.66 1 87.56 994 VAL A CA 1
ATOM 8235 C C . VAL A 1 994 ? 2.676 28.766 2.479 1 87.56 994 VAL A C 1
ATOM 8237 O O . VAL A 1 994 ? 2.854 29.969 2.311 1 87.56 994 VAL A O 1
ATOM 8240 N N . PRO A 1 995 ? 3.283 27.828 1.793 1 83 995 PRO A N 1
ATOM 8241 C CA . PRO A 1 995 ? 3.867 28.312 0.539 1 83 995 PRO A CA 1
ATOM 8242 C C . PRO A 1 995 ? 2.822 28.875 -0.422 1 83 995 PRO A C 1
ATOM 8244 O O . PRO A 1 995 ? 1.84 28.203 -0.736 1 83 995 PRO A O 1
ATOM 8247 N N . SER A 1 996 ? 2.936 30.125 -0.71 1 84.25 996 SER A N 1
ATOM 8248 C CA . SER A 1 996 ? 1.891 30.797 -1.476 1 84.25 996 SER A CA 1
ATOM 8249 C C . SER A 1 996 ? 2.477 31.859 -2.398 1 84.25 996 SER A C 1
ATOM 8251 O O . SER A 1 996 ? 3.594 32.344 -2.176 1 84.25 996 SER A O 1
ATOM 8253 N N . TYR A 1 997 ? 1.704 32.312 -3.363 1 82.19 997 TYR A N 1
ATOM 8254 C CA . TYR A 1 997 ? 2.031 33.438 -4.246 1 82.19 997 TYR A CA 1
ATOM 8255 C C . TYR A 1 997 ? 1.562 34.75 -3.65 1 82.19 997 TYR A C 1
ATOM 8257 O O . TYR A 1 997 ? 1.896 35.844 -4.164 1 82.19 997 TYR A O 1
ATOM 8265 N N . ALA A 1 998 ? 0.893 34.594 -2.6 1 89.69 998 ALA A N 1
ATOM 8266 C CA . ALA A 1 998 ? 0.43 35.812 -1.928 1 89.69 998 ALA A CA 1
ATOM 8267 C C . ALA A 1 998 ? 1.601 36.594 -1.348 1 89.69 998 ALA A C 1
ATOM 8269 O O . ALA A 1 998 ? 2.654 36.031 -1.055 1 89.69 998 ALA A O 1
ATOM 8270 N N . ASN A 1 999 ? 1.378 37.875 -1.214 1 90.88 999 ASN A N 1
ATOM 8271 C CA . ASN A 1 999 ? 2.434 38.719 -0.662 1 90.88 999 ASN A CA 1
ATOM 8272 C C . ASN A 1 999 ? 2.379 38.75 0.863 1 90.88 999 ASN A C 1
ATOM 8274 O O . ASN A 1 999 ? 3.377 39.062 1.516 1 90.88 999 ASN A O 1
ATOM 8278 N N . TYR A 1 1000 ? 1.214 38.5 1.325 1 93.81 1000 TYR A N 1
ATOM 8279 C CA . TYR A 1 1000 ? 1.034 38.594 2.77 1 93.81 1000 TYR A CA 1
ATOM 8280 C C . TYR A 1 1000 ? 0.276 37.406 3.309 1 93.81 1000 TYR A C 1
ATOM 8282 O O . TYR A 1 1000 ? -0.358 36.656 2.545 1 93.81 1000 TYR A O 1
ATOM 8290 N N . TYR A 1 1001 ? 0.48 37.156 4.645 1 93.06 1001 TYR A N 1
ATOM 8291 C CA . TYR A 1 1001 ? -0.311 36.094 5.285 1 93.06 1001 TYR A CA 1
ATOM 8292 C C . TYR A 1 1001 ? -0.873 36.594 6.617 1 93.06 1001 TYR A C 1
ATOM 8294 O O . TYR A 1 1001 ? -0.358 37.531 7.211 1 93.06 1001 TYR A O 1
ATOM 8302 N N . LEU A 1 1002 ? -1.991 36.062 6.949 1 92.75 1002 LEU A N 1
ATOM 8303 C CA . LEU A 1 1002 ? -2.572 36.156 8.281 1 92.75 1002 LEU A CA 1
ATOM 8304 C C . LEU A 1 1002 ? -2.506 34.812 9.016 1 92.75 1002 LEU A C 1
ATOM 8306 O O . LEU A 1 1002 ? -2.691 33.781 8.406 1 92.75 1002 LEU A O 1
ATOM 8310 N N . ASN A 1 1003 ? -2.232 34.812 10.25 1 85.94 1003 ASN A N 1
ATOM 8311 C CA . ASN A 1 1003 ? -1.997 33.594 10.984 1 85.94 1003 ASN A CA 1
ATOM 8312 C C . ASN A 1 1003 ? -3.303 32.844 11.281 1 85.94 1003 ASN A C 1
ATOM 8314 O O . ASN A 1 1003 ? -3.314 31.625 11.414 1 85.94 1003 ASN A O 1
ATOM 8318 N N . SER A 1 1004 ? -4.309 33.625 11.539 1 83.44 1004 SER A N 1
ATOM 8319 C CA . SER A 1 1004 ? -5.555 33 11.953 1 83.44 1004 SER A CA 1
ATOM 8320 C C . SER A 1 1004 ? -6.766 33.75 11.43 1 83.44 1004 SER A C 1
ATOM 8322 O O . SER A 1 1004 ? -6.629 34.844 10.883 1 83.44 1004 SER A O 1
ATOM 8324 N N . GLN A 1 1005 ? -7.855 33.125 11.609 1 85.62 1005 GLN A N 1
ATOM 8325 C CA . GLN A 1 1005 ? -9.117 33.75 11.25 1 85.62 1005 GLN A CA 1
ATOM 8326 C C . GLN A 1 1005 ? -9.422 34.938 12.164 1 85.62 1005 GLN A C 1
ATOM 8328 O O . GLN A 1 1005 ? -10.086 35.906 11.75 1 85.62 1005 GLN A O 1
ATOM 8333 N N . LEU A 1 1006 ? -8.828 34.906 13.344 1 87.44 1006 LEU A N 1
ATOM 8334 C CA . LEU A 1 1006 ? -8.992 36.031 14.273 1 87.44 1006 LEU A CA 1
ATOM 8335 C C . LEU A 1 1006 ? -8.328 37.281 13.734 1 87.44 1006 LEU A C 1
ATOM 8337 O O . LEU A 1 1006 ? -8.852 38.406 13.891 1 87.44 1006 LEU A O 1
ATOM 8341 N N . ASP A 1 1007 ? -7.199 37.094 13.07 1 92.56 1007 ASP A N 1
ATOM 8342 C CA . ASP A 1 1007 ? -6.512 38.219 12.469 1 92.56 1007 ASP A CA 1
ATOM 8343 C C . ASP A 1 1007 ? -7.344 38.844 11.344 1 92.56 1007 ASP A C 1
ATOM 8345 O O . ASP A 1 1007 ? -7.312 40.031 11.125 1 92.56 1007 ASP A O 1
ATOM 8349 N N . LEU A 1 1008 ? -8.047 38 10.672 1 92.94 1008 LEU A N 1
ATOM 8350 C CA . LEU A 1 1008 ? -8.898 38.469 9.594 1 92.94 1008 LEU A CA 1
ATOM 8351 C C . LEU A 1 1008 ? -10.062 39.312 10.148 1 92.94 1008 LEU A C 1
ATOM 8353 O O . LEU A 1 1008 ? -10.422 40.344 9.578 1 92.94 1008 LEU A O 1
ATOM 8357 N N . ILE A 1 1009 ? -10.602 38.875 11.234 1 92.88 1009 ILE A N 1
ATOM 8358 C CA . ILE A 1 1009 ? -11.68 39.594 11.883 1 92.88 1009 ILE A CA 1
ATOM 8359 C C . ILE A 1 1009 ? -11.172 40.969 12.336 1 92.88 1009 ILE A C 1
ATOM 8361 O O . ILE A 1 1009 ? -11.844 41.969 12.148 1 92.88 1009 ILE A O 1
ATOM 8365 N N . GLN A 1 1010 ? -9.984 40.969 12.844 1 94.44 1010 GLN A N 1
ATOM 8366 C CA . GLN A 1 1010 ? -9.391 42.219 13.289 1 94.44 1010 GLN A CA 1
ATOM 8367 C C . GLN A 1 1010 ? -9.133 43.156 12.117 1 94.44 1010 GLN A C 1
ATOM 8369 O O . GLN A 1 1010 ? -9.328 44.375 12.227 1 94.44 1010 GLN A O 1
ATOM 8374 N N . LEU A 1 1011 ? -8.672 42.594 11.07 1 96.38 1011 LEU A N 1
ATOM 8375 C CA . LEU A 1 1011 ? -8.422 43.375 9.867 1 96.38 1011 LEU A CA 1
ATOM 8376 C C . LEU A 1 1011 ? -9.711 44.031 9.375 1 96.38 1011 LEU A C 1
ATOM 8378 O O . LEU A 1 1011 ? -9.742 45.25 9.102 1 96.38 1011 LEU A O 1
ATOM 8382 N N . LEU A 1 1012 ? -10.758 43.281 9.266 1 95.5 1012 LEU A N 1
ATOM 8383 C CA . LEU A 1 1012 ? -12.031 43.781 8.75 1 95.5 1012 LEU A CA 1
ATOM 8384 C C . LEU A 1 1012 ? -12.625 44.812 9.695 1 95.5 1012 LEU A C 1
ATOM 8386 O O . LEU A 1 1012 ? -13.18 45.812 9.242 1 95.5 1012 LEU A O 1
ATOM 8390 N N . LYS A 1 1013 ? -12.453 44.625 10.969 1 94.38 1013 LYS A N 1
ATOM 8391 C CA . LYS A 1 1013 ? -12.938 45.594 11.945 1 94.38 1013 LYS A CA 1
ATOM 8392 C C . LYS A 1 1013 ? -12.156 46.906 11.844 1 94.38 1013 LYS A C 1
ATOM 8394 O O . LYS A 1 1013 ? -12.742 48 11.891 1 94.38 1013 LYS A O 1
ATOM 8399 N N . ALA A 1 1014 ? -10.891 46.719 11.742 1 95.94 1014 ALA A N 1
ATOM 8400 C CA . ALA A 1 1014 ? -10.047 47.906 11.609 1 95.94 1014 ALA A CA 1
ATOM 8401 C C . ALA A 1 1014 ? -10.414 48.719 10.367 1 95.94 1014 ALA A C 1
ATOM 8403 O O . ALA A 1 1014 ? -10.438 49.969 10.398 1 95.94 1014 ALA A O 1
ATOM 8404 N N . MET A 1 1015 ? -10.633 48.094 9.359 1 95.69 1015 MET A N 1
ATOM 8405 C CA . MET A 1 1015 ? -11.039 48.75 8.117 1 95.69 1015 MET A CA 1
ATOM 8406 C C . MET A 1 1015 ? -12.406 49.375 8.273 1 95.69 1015 MET A C 1
ATOM 8408 O O . MET A 1 1015 ? -12.648 50.469 7.754 1 95.69 1015 MET A O 1
ATOM 8412 N N . MET B 1 1 ? -28.625 2.785 -17.219 1 29.89 1 MET B N 1
ATOM 8413 C CA . MET B 1 1 ? -27.969 2.338 -18.453 1 29.89 1 MET B CA 1
ATOM 8414 C C . MET B 1 1 ? -28.688 2.889 -19.672 1 29.89 1 MET B C 1
ATOM 8416 O O . MET B 1 1 ? -29.922 2.859 -19.75 1 29.89 1 MET B O 1
ATOM 8420 N N . SER B 1 2 ? -28.203 3.615 -20.297 1 39.28 2 SER B N 1
ATOM 8421 C CA . SER B 1 2 ? -28.938 4.137 -21.453 1 39.28 2 SER B CA 1
ATOM 8422 C C . SER B 1 2 ? -29.484 3.006 -22.312 1 39.28 2 SER B C 1
ATOM 8424 O O . SER B 1 2 ? -28.766 2.061 -22.641 1 39.28 2 SER B O 1
ATOM 8426 N N . THR B 1 3 ? -30.688 2.764 -22.219 1 53.97 3 THR B N 1
ATOM 8427 C CA . THR B 1 3 ? -31.453 1.804 -23.016 1 53.97 3 THR B CA 1
ATOM 8428 C C . THR B 1 3 ? -31.328 2.104 -24.5 1 53.97 3 THR B C 1
ATOM 8430 O O . THR B 1 3 ? -31.906 1.402 -25.328 1 53.97 3 THR B O 1
ATOM 8433 N N . GLU B 1 4 ? -30.625 3.059 -24.812 1 62.38 4 GLU B N 1
ATOM 8434 C CA . GLU B 1 4 ? -30.531 3.432 -26.219 1 62.38 4 GLU B CA 1
ATOM 8435 C C . GLU B 1 4 ? -29.172 3.068 -26.797 1 62.38 4 GLU B C 1
ATOM 8437 O O . GLU B 1 4 ? -28.172 3.027 -26.078 1 62.38 4 GLU B O 1
ATOM 8442 N N . CYS B 1 5 ? -29.109 2.533 -27.906 1 65.31 5 CYS B N 1
ATOM 8443 C CA . CYS B 1 5 ? -27.938 2.215 -28.719 1 65.31 5 CYS B CA 1
ATOM 8444 C C . CYS B 1 5 ? -27.766 3.213 -29.859 1 65.31 5 CYS B C 1
ATOM 8446 O O . CYS B 1 5 ? -28.641 3.311 -30.734 1 65.31 5 CYS B O 1
ATOM 8448 N N . SER B 1 6 ? -26.75 3.994 -29.734 1 72.06 6 SER B N 1
ATOM 8449 C CA . SER B 1 6 ? -26.438 4.902 -30.828 1 72.06 6 SER B CA 1
ATOM 8450 C C . SER B 1 6 ? -25.578 4.215 -31.891 1 72.06 6 SER B C 1
ATOM 8452 O O . SER B 1 6 ? -24.469 3.754 -31.609 1 72.06 6 SER B O 1
ATOM 8454 N N . VAL B 1 7 ? -26.094 4.117 -33 1 75.62 7 VAL B N 1
ATOM 8455 C CA . VAL B 1 7 ? -25.453 3.393 -34.094 1 75.62 7 VAL B CA 1
ATOM 8456 C C . VAL B 1 7 ? -25.016 4.375 -35.188 1 75.62 7 VAL B C 1
ATOM 8458 O O . VAL B 1 7 ? -25.812 5.191 -35.656 1 75.62 7 VAL B O 1
ATOM 8461 N N . VAL B 1 8 ? -23.734 4.305 -35.562 1 78.31 8 VAL B N 1
ATOM 8462 C CA . VAL B 1 8 ? -23.203 5.02 -36.719 1 78.31 8 VAL B CA 1
ATOM 8463 C C . VAL B 1 8 ? -22.906 4.031 -37.844 1 78.31 8 VAL B C 1
ATOM 8465 O O . VAL B 1 8 ? -22.188 3.053 -37.656 1 78.31 8 VAL B O 1
ATOM 8468 N N . PHE B 1 9 ? -23.562 4.254 -38.906 1 80.25 9 PHE B N 1
ATOM 8469 C CA . PHE B 1 9 ? -23.281 3.447 -40.094 1 80.25 9 PHE B CA 1
ATOM 8470 C C . PHE B 1 9 ? -22.172 4.082 -40.906 1 80.25 9 PHE B C 1
ATOM 8472 O O . PHE B 1 9 ? -22.219 5.273 -41.219 1 80.25 9 PHE B O 1
ATOM 8479 N N . ASN B 1 10 ? -21.172 3.27 -41.156 1 77.31 10 ASN B N 1
ATOM 8480 C CA . ASN B 1 10 ? -20.031 3.639 -42 1 77.31 10 ASN B CA 1
ATOM 8481 C C . ASN B 1 10 ? -19.812 2.635 -43.125 1 77.31 10 ASN B C 1
ATOM 8483 O O . ASN B 1 10 ? -19.578 1.45 -42.875 1 77.31 10 ASN B O 1
ATOM 8487 N N . VAL B 1 11 ? -19.906 3.156 -44.375 1 79.25 11 VAL B N 1
ATOM 8488 C CA . VAL B 1 11 ? -19.734 2.246 -45.5 1 79.25 11 VAL B CA 1
ATOM 8489 C C . VAL B 1 11 ? -18.766 2.857 -46.531 1 79.25 11 VAL B C 1
ATOM 8491 O O . VAL B 1 11 ? -18.797 4.062 -46.781 1 79.25 11 VAL B O 1
ATOM 8494 N N . THR B 1 12 ? -17.938 1.998 -46.969 1 77.5 12 THR B N 1
ATOM 8495 C CA . THR B 1 12 ? -17.031 2.43 -48.031 1 77.5 12 THR B CA 1
ATOM 8496 C C . THR B 1 12 ? -17.547 2.018 -49.406 1 77.5 12 THR B C 1
ATOM 8498 O O . THR B 1 12 ? -17.656 0.827 -49.688 1 77.5 12 THR B O 1
ATOM 8501 N N . VAL B 1 13 ? -17.891 3.055 -50.188 1 80.12 13 VAL B N 1
ATOM 8502 C CA . VAL B 1 13 ? -18.375 2.807 -51.531 1 80.12 13 VAL B CA 1
ATOM 8503 C C . VAL B 1 13 ? -18.062 4.012 -52.406 1 80.12 13 VAL B C 1
ATOM 8505 O O . VAL B 1 13 ? -18.219 5.16 -52 1 80.12 13 VAL B O 1
ATOM 8508 N N . ARG B 1 14 ? -17.547 3.75 -53.531 1 77.75 14 ARG B N 1
ATOM 8509 C CA . ARG B 1 14 ? -17.312 4.824 -54.5 1 77.75 14 ARG B CA 1
ATOM 8510 C C . ARG B 1 14 ? -18.578 5.145 -55.281 1 77.75 14 ARG B C 1
ATOM 8512 O O . ARG B 1 14 ? -19.266 4.238 -55.75 1 77.75 14 ARG B O 1
ATOM 8519 N N . THR B 1 15 ? -19 6.375 -55.281 1 78.88 15 THR B N 1
ATOM 8520 C CA . THR B 1 15 ? -20.203 6.824 -55.969 1 78.88 15 THR B CA 1
ATOM 8521 C C . THR B 1 15 ? -19.859 7.934 -56.969 1 78.88 15 THR B C 1
ATOM 8523 O O . THR B 1 15 ? -18.797 8.547 -56.875 1 78.88 15 THR B O 1
ATOM 8526 N N . THR B 1 16 ? -20.656 8.055 -58.062 1 74.25 16 THR B N 1
ATOM 8527 C CA . THR B 1 16 ? -20.578 9.203 -58.969 1 74.25 16 THR B CA 1
ATOM 8528 C C . THR B 1 16 ? -21.234 10.422 -58.344 1 74.25 16 THR B C 1
ATOM 8530 O O . THR B 1 16 ? -21.969 10.305 -57.344 1 74.25 16 THR B O 1
ATOM 8533 N N . LEU B 1 17 ? -21.016 11.617 -58.781 1 73.19 17 LEU B N 1
ATOM 8534 C CA . LEU B 1 17 ? -21.453 12.883 -58.219 1 73.19 17 LEU B CA 1
ATOM 8535 C C . LEU B 1 17 ? -22.969 12.93 -58.062 1 73.19 17 LEU B C 1
ATOM 8537 O O . LEU B 1 17 ? -23.5 13.594 -57.188 1 73.19 17 LEU B O 1
ATOM 8541 N N . SER B 1 18 ? -23.672 12.195 -58.844 1 74.75 18 SER B N 1
ATOM 8542 C CA . SER B 1 18 ? -25.141 12.227 -58.812 1 74.75 18 SER B CA 1
ATOM 8543 C C . SER B 1 18 ? -25.688 11.156 -57.875 1 74.75 18 SER B C 1
ATOM 8545 O O . SER B 1 18 ? -26.891 11.133 -57.594 1 74.75 18 SER B O 1
ATOM 8547 N N . GLN B 1 19 ? -24.828 10.344 -57.281 1 79.81 19 GLN B N 1
ATOM 8548 C CA . GLN B 1 19 ? -25.266 9.234 -56.469 1 79.81 19 GLN B CA 1
ATOM 8549 C C . GLN B 1 19 ? -25.109 9.57 -54.969 1 79.81 19 GLN B C 1
ATOM 8551 O O . GLN B 1 19 ? -24.141 10.234 -54.594 1 79.81 19 GLN B O 1
ATOM 8556 N N . VAL B 1 20 ? -26.172 9.164 -54.25 1 83.88 20 VAL B N 1
ATOM 8557 C CA . VAL B 1 20 ? -26.141 9.312 -52.781 1 83.88 20 VAL B CA 1
ATOM 8558 C C . VAL B 1 20 ? -26.25 7.945 -52.125 1 83.88 20 VAL B C 1
ATOM 8560 O O . VAL B 1 20 ? -26.953 7.062 -52.625 1 83.88 20 VAL B O 1
ATOM 8563 N N . VAL B 1 21 ? -25.484 7.793 -51.031 1 86.94 21 VAL B N 1
ATOM 8564 C CA . VAL B 1 21 ? -25.484 6.516 -50.344 1 86.94 21 VAL B CA 1
ATOM 8565 C C . VAL B 1 21 ? -26.391 6.602 -49.125 1 86.94 21 VAL B C 1
ATOM 8567 O O . VAL B 1 21 ? -26.406 7.609 -48.406 1 86.94 21 VAL B O 1
ATOM 8570 N N . GLY B 1 22 ? -27.234 5.551 -48.938 1 89.44 22 GLY B N 1
ATOM 8571 C CA . GLY B 1 22 ? -28.125 5.457 -47.781 1 89.44 22 GLY B CA 1
ATOM 8572 C C . GLY B 1 22 ? -28.109 4.086 -47.125 1 89.44 22 GLY B C 1
ATOM 8573 O O . GLY B 1 22 ? -27.516 3.146 -47.656 1 89.44 22 GLY B O 1
ATOM 8574 N N . VAL B 1 23 ? -28.734 3.984 -45.938 1 89.12 23 VAL B N 1
ATOM 8575 C CA . VAL B 1 23 ? -28.969 2.725 -45.25 1 89.12 23 VAL B CA 1
ATOM 8576 C C . VAL B 1 23 ? -30.469 2.539 -45 1 89.12 23 VAL B C 1
ATOM 8578 O O . VAL B 1 23 ? -31.156 3.484 -44.625 1 89.12 23 VAL B O 1
ATOM 8581 N N . VAL B 1 24 ? -30.922 1.332 -45.438 1 88.69 24 VAL B N 1
ATOM 8582 C CA . VAL B 1 24 ? -32.312 0.967 -45.25 1 88.69 24 VAL B CA 1
ATOM 8583 C C . VAL B 1 24 ? -32.438 -0.332 -44.469 1 88.69 24 VAL B C 1
ATOM 8585 O O . VAL B 1 24 ? -31.656 -1.266 -44.688 1 88.69 24 VAL B O 1
ATOM 8588 N N . GLY B 1 25 ? -33.438 -0.324 -43.469 1 86.38 25 GLY B N 1
ATOM 8589 C CA . GLY B 1 25 ? -33.531 -1.504 -42.625 1 86.38 25 GLY B CA 1
ATOM 8590 C C . GLY B 1 25 ? -34.938 -1.716 -42.094 1 86.38 25 GLY B C 1
ATOM 8591 O O . GLY B 1 25 ? -35.875 -1.053 -42.5 1 86.38 25 GLY B O 1
ATOM 8592 N N . ASN B 1 26 ? -34.969 -2.602 -41.094 1 83.19 26 ASN B N 1
ATOM 8593 C CA . ASN B 1 26 ? -36.25 -3.07 -40.594 1 83.19 26 ASN B CA 1
ATOM 8594 C C . ASN B 1 26 ? -36.844 -2.104 -39.562 1 83.19 26 ASN B C 1
ATOM 8596 O O . ASN B 1 26 ? -38 -2.195 -39.188 1 83.19 26 ASN B O 1
ATOM 8600 N N . GLN B 1 27 ? -36.062 -1.2 -39.125 1 82.38 27 GLN B N 1
ATOM 8601 C CA . GLN B 1 27 ? -36.531 -0.281 -38.094 1 82.38 27 GLN B CA 1
ATOM 8602 C C . GLN B 1 27 ? -37.031 1.027 -38.719 1 82.38 27 GLN B C 1
ATOM 8604 O O . GLN B 1 27 ? -36.562 1.449 -39.75 1 82.38 27 GLN B O 1
ATOM 8609 N N . PRO B 1 28 ? -37.969 1.618 -38 1 84.31 28 PRO B N 1
ATOM 8610 C CA . PRO B 1 28 ? -38.5 2.861 -38.531 1 84.31 28 PRO B CA 1
ATOM 8611 C C . PRO B 1 28 ? -37.438 3.92 -38.781 1 84.31 28 PRO B C 1
ATOM 8613 O O . PRO B 1 28 ? -37.531 4.695 -39.75 1 84.31 28 PRO B O 1
ATOM 8616 N N . GLU B 1 29 ? -36.438 3.863 -38 1 83.19 29 GLU B N 1
ATOM 8617 C CA . GLU B 1 29 ? -35.375 4.84 -38.125 1 83.19 29 GLU B CA 1
ATOM 8618 C C . GLU B 1 29 ? -34.562 4.598 -39.406 1 83.19 29 GLU B C 1
ATOM 8620 O O . GLU B 1 29 ? -33.906 5.508 -39.906 1 83.19 29 GLU B O 1
ATOM 8625 N N . LEU B 1 30 ? -34.719 3.438 -39.906 1 87 30 LEU B N 1
ATOM 8626 C CA . LEU B 1 30 ? -34.031 3.082 -41.125 1 87 30 LEU B CA 1
ATOM 8627 C C . LEU B 1 30 ? -35 2.938 -42.281 1 87 30 LEU B C 1
ATOM 8629 O O . LEU B 1 30 ? -34.688 2.303 -43.312 1 87 30 LEU B O 1
ATOM 8633 N N . GLY B 1 31 ? -36.25 3.354 -42.156 1 85.75 31 GLY B N 1
ATOM 8634 C CA . GLY B 1 31 ? -37.188 3.473 -43.25 1 85.75 31 GLY B CA 1
ATOM 8635 C C . GLY B 1 31 ? -38.062 2.246 -43.406 1 85.75 31 GLY B C 1
ATOM 8636 O O . GLY B 1 31 ? -38.812 2.135 -44.406 1 85.75 31 GLY B O 1
ATOM 8637 N N . ASN B 1 32 ? -38.031 1.268 -42.531 1 82.38 32 ASN B N 1
ATOM 8638 C CA . ASN B 1 32 ? -38.812 0.043 -42.594 1 82.38 32 ASN B CA 1
ATOM 8639 C C . ASN B 1 32 ? -38.75 -0.571 -44 1 82.38 32 ASN B C 1
ATOM 8641 O O . ASN B 1 32 ? -39.781 -0.904 -44.562 1 82.38 32 ASN B O 1
ATOM 8645 N N . TRP B 1 33 ? -37.656 -0.698 -44.562 1 84.81 33 TRP B N 1
ATOM 8646 C CA . TRP B 1 33 ? -37.281 -1.303 -45.844 1 84.81 33 TRP B CA 1
ATOM 8647 C C . TRP B 1 33 ? -37.906 -0.516 -47 1 84.81 33 TRP B C 1
ATOM 8649 O O . TRP B 1 33 ? -38 -1.026 -48.094 1 84.81 33 TRP B O 1
ATOM 8659 N N . ASN B 1 34 ? -38.344 0.768 -46.75 1 82.56 34 ASN B N 1
ATOM 8660 C CA . ASN B 1 34 ? -38.719 1.696 -47.812 1 82.56 34 ASN B CA 1
ATOM 8661 C C . ASN B 1 34 ? -37.531 2.535 -48.281 1 82.56 34 ASN B C 1
ATOM 8663 O O . ASN B 1 34 ? -37.031 3.367 -47.531 1 82.56 34 ASN B O 1
ATOM 8667 N N . ASP B 1 35 ? -37.062 2.273 -49.469 1 82.62 35 ASP B N 1
ATOM 8668 C CA . ASP B 1 35 ? -35.875 2.906 -50 1 82.62 35 ASP B CA 1
ATOM 8669 C C . ASP B 1 35 ? -36.031 4.422 -50.125 1 82.62 35 ASP B C 1
ATOM 8671 O O . ASP B 1 35 ? -35.062 5.168 -50.094 1 82.62 35 ASP B O 1
ATOM 8675 N N . LYS B 1 36 ? -37.25 4.895 -50.219 1 81.19 36 LYS B N 1
ATOM 8676 C CA . LYS B 1 36 ? -37.469 6.332 -50.312 1 81.19 36 LYS B CA 1
ATOM 8677 C C . LYS B 1 36 ? -37.312 7.008 -48.938 1 81.19 36 LYS B C 1
ATOM 8679 O O . LYS B 1 36 ? -37.156 8.227 -48.875 1 81.19 36 LYS B O 1
ATOM 8684 N N . LYS B 1 37 ? -37.344 6.258 -47.875 1 81.5 37 LYS B N 1
ATOM 8685 C CA . LYS B 1 37 ? -37.125 6.77 -46.531 1 81.5 37 LYS B CA 1
ATOM 8686 C C . LYS B 1 37 ? -35.781 6.324 -45.969 1 81.5 37 LYS B C 1
ATOM 8688 O O . LYS B 1 37 ? -35.625 6.207 -44.75 1 81.5 37 LYS B O 1
ATOM 8693 N N . ALA B 1 38 ? -34.875 6.16 -46.688 1 85 38 ALA B N 1
ATOM 8694 C CA . ALA B 1 38 ? -33.562 5.727 -46.312 1 85 38 ALA B CA 1
ATOM 8695 C C . ALA B 1 38 ? -32.844 6.805 -45.469 1 85 38 ALA B C 1
ATOM 8697 O O . ALA B 1 38 ? -33.094 8 -45.688 1 85 38 ALA B O 1
ATOM 8698 N N . CYS B 1 39 ? -32 6.355 -44.531 1 84.94 39 CYS B N 1
ATOM 8699 C CA . CYS B 1 39 ? -31.109 7.273 -43.812 1 84.94 39 CYS B CA 1
ATOM 8700 C C . CYS B 1 39 ? -29.891 7.605 -44.688 1 84.94 39 CYS B C 1
ATOM 8702 O O . CYS B 1 39 ? -29.062 6.73 -44.969 1 84.94 39 CYS B O 1
ATOM 8704 N N . ILE B 1 40 ? -29.828 8.875 -45.062 1 84.62 40 ILE B N 1
ATOM 8705 C CA . ILE B 1 40 ? -28.797 9.297 -46 1 84.62 40 ILE B CA 1
ATOM 8706 C C . ILE B 1 40 ? -27.484 9.492 -45.25 1 84.62 40 ILE B C 1
ATOM 8708 O O . ILE B 1 40 ? -27.438 10.133 -44.188 1 84.62 40 ILE B O 1
ATOM 8712 N N . LEU B 1 41 ? -26.453 8.828 -45.781 1 84.56 41 LEU B N 1
ATOM 8713 C CA . LEU B 1 41 ? -25.094 8.961 -45.219 1 84.56 41 LEU B CA 1
ATOM 8714 C C . LEU B 1 41 ? -24.359 10.125 -45.906 1 84.56 41 LEU B C 1
ATOM 8716 O O . LEU B 1 41 ? -24.719 10.547 -47 1 84.56 41 LEU B O 1
ATOM 8720 N N . LYS B 1 42 ? -23.422 10.734 -45.125 1 81.38 42 LYS B N 1
ATOM 8721 C CA . LYS B 1 42 ? -22.672 11.867 -45.656 1 81.38 42 LYS B CA 1
ATOM 8722 C C . LYS B 1 42 ? -21.203 11.5 -45.844 1 81.38 42 LYS B C 1
ATOM 8724 O O . LYS B 1 42 ? -20.688 10.594 -45.188 1 81.38 42 LYS B O 1
ATOM 8729 N N . THR B 1 43 ? -20.609 12.023 -46.875 1 77.5 43 THR B N 1
ATOM 8730 C CA . THR B 1 43 ? -19.172 11.883 -47.125 1 77.5 43 THR B CA 1
ATOM 8731 C C . THR B 1 43 ? -18.531 13.25 -47.312 1 77.5 43 THR B C 1
ATOM 8733 O O . THR B 1 43 ? -19.203 14.211 -47.719 1 77.5 43 THR B O 1
ATOM 8736 N N . GLU B 1 44 ? -17.281 13.531 -46.781 1 69.75 44 GLU B N 1
ATOM 8737 C CA . GLU B 1 44 ? -16.469 14.703 -47.094 1 69.75 44 GLU B CA 1
ATOM 8738 C C . GLU B 1 44 ? -15.391 14.383 -48.125 1 69.75 44 GLU B C 1
ATOM 8740 O O . GLU B 1 44 ? -14.953 13.234 -48.25 1 69.75 44 GLU B O 1
ATOM 8745 N N . PRO B 1 45 ? -15.078 15.375 -48.938 1 64.94 45 PRO B N 1
ATOM 8746 C CA . PRO B 1 45 ? -14.055 15.133 -49.938 1 64.94 45 PRO B CA 1
ATOM 8747 C C . PRO B 1 45 ? -12.797 14.484 -49.375 1 64.94 45 PRO B C 1
ATOM 8749 O O . PRO B 1 45 ? -12.188 13.625 -50 1 64.94 45 PRO B O 1
ATOM 8752 N N . ALA B 1 46 ? -12.523 14.711 -48.156 1 64.81 46 ALA B N 1
ATOM 8753 C CA . ALA B 1 46 ? -11.297 14.188 -47.562 1 64.81 46 ALA B CA 1
ATOM 8754 C C . ALA B 1 46 ? -11.484 12.75 -47.094 1 64.81 46 ALA B C 1
ATOM 8756 O O . ALA B 1 46 ? -10.523 11.984 -47.031 1 64.81 46 ALA B O 1
ATOM 8757 N N . SER B 1 47 ? -12.75 12.359 -47.031 1 64.06 47 SER B N 1
ATOM 8758 C CA . SER B 1 47 ? -13.016 11.023 -46.5 1 64.06 47 SER B CA 1
ATOM 8759 C C . SER B 1 47 ? -13.602 10.109 -47.562 1 64.06 47 SER B C 1
ATOM 8761 O O . SER B 1 47 ? -13.734 8.906 -47.344 1 64.06 47 SER B O 1
ATOM 8763 N N . PHE B 1 48 ? -13.828 10.664 -48.625 1 73.56 48 PHE B N 1
ATOM 8764 C CA . PHE B 1 48 ? -14.32 9.836 -49.719 1 73.56 48 PHE B CA 1
ATOM 8765 C C . PHE B 1 48 ? -13.297 8.773 -50.094 1 73.56 48 PHE B C 1
ATOM 8767 O O . PHE B 1 48 ? -12.094 9.047 -50.156 1 73.56 48 PHE B O 1
ATOM 8774 N N . PRO B 1 49 ? -13.891 7.531 -50.188 1 76.88 49 PRO B N 1
ATOM 8775 C CA . PRO B 1 49 ? -15.258 7.074 -50.438 1 76.88 49 PRO B CA 1
ATOM 8776 C C . PRO B 1 49 ? -15.953 6.531 -49.188 1 76.88 49 PRO B C 1
ATOM 8778 O O . PRO B 1 49 ? -16.766 5.602 -49.281 1 76.88 49 PRO B O 1
ATOM 8781 N N . LYS B 1 50 ? -15.617 7.016 -48.188 1 79.5 50 LYS B N 1
ATOM 8782 C CA . LYS B 1 50 ? -16.281 6.617 -46.938 1 79.5 50 LYS B CA 1
ATOM 8783 C C . LYS B 1 50 ? -17.5 7.48 -46.688 1 79.5 50 LYS B C 1
ATOM 8785 O O . LYS B 1 50 ? -17.422 8.711 -46.688 1 79.5 50 LYS B O 1
ATOM 8790 N N . TRP B 1 51 ? -18.609 6.742 -46.5 1 82.31 51 TRP B N 1
ATOM 8791 C CA . TRP B 1 51 ? -19.875 7.387 -46.188 1 82.31 51 TRP B CA 1
ATOM 8792 C C . TRP B 1 51 ? -20.312 7.078 -44.781 1 82.31 51 TRP B C 1
ATOM 8794 O O . TRP B 1 51 ? -20.25 5.93 -44.344 1 82.31 51 TRP B O 1
ATOM 8804 N N . VAL B 1 52 ? -20.703 8.148 -44.062 1 81.94 52 VAL B N 1
ATOM 8805 C CA . VAL B 1 52 ? -21.031 7.988 -42.656 1 81.94 52 VAL B CA 1
ATOM 8806 C C . VAL B 1 52 ? -22.344 8.688 -42.344 1 81.94 52 VAL B C 1
ATOM 8808 O O . VAL B 1 52 ? -22.719 9.664 -43 1 81.94 52 VAL B O 1
ATOM 8811 N N . THR B 1 53 ? -23.047 8.07 -41.312 1 81.12 53 THR B N 1
ATOM 8812 C CA . THR B 1 53 ? -24.266 8.742 -40.875 1 81.12 53 THR B CA 1
ATOM 8813 C C . THR B 1 53 ? -23.922 10.109 -40.281 1 81.12 53 THR B C 1
ATOM 8815 O O . THR B 1 53 ? -22.922 10.266 -39.562 1 81.12 53 THR B O 1
ATOM 8818 N N . GLU B 1 54 ? -24.531 11.188 -40.625 1 72.56 54 GLU B N 1
ATOM 8819 C CA . GLU B 1 54 ? -24.312 12.531 -40.094 1 72.56 54 GLU B CA 1
ATOM 8820 C C . GLU B 1 54 ? -24.469 12.555 -38.594 1 72.56 54 GLU B C 1
ATOM 8822 O O . GLU B 1 54 ? -23.656 13.164 -37.875 1 72.56 54 GLU B O 1
ATOM 8827 N N . ASN B 1 55 ? -25.469 11.938 -38.031 1 72 55 ASN B N 1
ATOM 8828 C CA . ASN B 1 55 ? -25.75 11.758 -36.594 1 72 55 ASN B CA 1
ATOM 8829 C C . ASN B 1 55 ? -25.984 10.289 -36.25 1 72 55 ASN B C 1
ATOM 8831 O O . ASN B 1 55 ? -26.578 9.547 -37.031 1 72 55 ASN B O 1
ATOM 8835 N N . PRO B 1 56 ? -25.453 9.914 -35.125 1 75.5 56 PRO B N 1
ATOM 8836 C CA . PRO B 1 56 ? -25.766 8.531 -34.75 1 75.5 56 PRO B CA 1
ATOM 8837 C C . PRO B 1 56 ? -27.266 8.266 -34.656 1 75.5 56 PRO B C 1
ATOM 8839 O O . PRO B 1 56 ? -28.031 9.133 -34.219 1 75.5 56 PRO B O 1
ATOM 8842 N N . ILE B 1 57 ? -27.688 7.105 -35.156 1 79 57 ILE B N 1
ATOM 8843 C CA . ILE B 1 57 ? -29.078 6.699 -35.062 1 79 57 ILE B CA 1
ATOM 8844 C C . ILE B 1 57 ? -29.312 5.922 -33.781 1 79 57 ILE B C 1
ATOM 8846 O O . ILE B 1 57 ? -28.594 4.969 -33.469 1 79 57 ILE B O 1
ATOM 8850 N N . ILE B 1 58 ? -30.234 6.395 -33.031 1 76.31 58 ILE B N 1
ATOM 8851 C CA . ILE B 1 58 ? -30.484 5.828 -31.703 1 76.31 58 ILE B CA 1
ATOM 8852 C C . ILE B 1 58 ? -31.531 4.719 -31.797 1 76.31 58 ILE B C 1
ATOM 8854 O O . ILE B 1 58 ? -32.625 4.938 -32.312 1 76.31 58 ILE B O 1
ATOM 8858 N N . PHE B 1 59 ? -31.125 3.582 -31.422 1 77.12 59 PHE B N 1
ATOM 8859 C CA . PHE B 1 59 ? -32.031 2.436 -31.312 1 77.12 59 PHE B CA 1
ATOM 8860 C C . PHE B 1 59 ? -32.156 1.98 -29.859 1 77.12 59 PHE B C 1
ATOM 8862 O O . PHE B 1 59 ? -31.297 2.322 -29.031 1 77.12 59 PHE B O 1
ATOM 8869 N N . GLN B 1 60 ? -33.156 1.364 -29.531 1 71.31 60 GLN B N 1
ATOM 8870 C CA . GLN B 1 60 ? -33.25 0.727 -28.219 1 71.31 60 GLN B CA 1
ATOM 8871 C C . GLN B 1 60 ? -32.281 -0.439 -28.109 1 71.31 60 GLN B C 1
ATOM 8873 O O . GLN B 1 60 ? -32.094 -1.204 -29.062 1 71.31 60 GLN B O 1
ATOM 8878 N N . ARG B 1 61 ? -31.641 -0.454 -27.062 1 63.72 61 ARG B N 1
ATOM 8879 C CA . ARG B 1 61 ? -30.719 -1.564 -26.828 1 63.72 61 ARG B CA 1
ATOM 8880 C C . ARG B 1 61 ? -31.438 -2.904 -26.953 1 63.72 61 ARG B C 1
ATOM 8882 O O . ARG B 1 61 ? -32.594 -3.045 -26.5 1 63.72 61 ARG B O 1
ATOM 8889 N N . GLY B 1 62 ? -30.953 -3.811 -27.688 1 65.44 62 GLY B N 1
ATOM 8890 C CA . GLY B 1 62 ? -31.547 -5.109 -27.969 1 65.44 62 GLY B CA 1
ATOM 8891 C C . GLY B 1 62 ? -32.25 -5.168 -29.312 1 65.44 62 GLY B C 1
ATOM 8892 O O . GLY B 1 62 ? -32.656 -6.242 -29.766 1 65.44 62 GLY B O 1
ATOM 8893 N N . THR B 1 63 ? -32.312 -4.148 -29.891 1 74.25 63 THR B N 1
ATOM 8894 C CA . THR B 1 63 ? -33 -4.094 -31.172 1 74.25 63 THR B CA 1
ATOM 8895 C C . THR B 1 63 ? -32.219 -4.879 -32.25 1 74.25 63 THR B C 1
ATOM 8897 O O . THR B 1 63 ? -31 -4.746 -32.344 1 74.25 63 THR B O 1
ATOM 8900 N N . LYS B 1 64 ? -32.938 -5.773 -32.781 1 73.62 64 LYS B N 1
ATOM 8901 C CA . LYS B 1 64 ? -32.375 -6.516 -33.906 1 73.62 64 LYS B CA 1
ATOM 8902 C C . LYS B 1 64 ? -32.5 -5.727 -35.219 1 73.62 64 LYS B C 1
ATOM 8904 O O . LYS B 1 64 ? -33.594 -5.559 -35.75 1 73.62 64 LYS B O 1
ATOM 8909 N N . LEU B 1 65 ? -31.328 -5.328 -35.688 1 76.06 65 LEU B N 1
ATOM 8910 C CA . LEU B 1 65 ? -31.312 -4.551 -36.906 1 76.06 65 LEU B CA 1
ATOM 8911 C C . LEU B 1 65 ? -31.031 -5.449 -38.125 1 76.06 65 LEU B C 1
ATOM 8913 O O . LEU B 1 65 ? -30.172 -6.344 -38.031 1 76.06 65 LEU B O 1
ATOM 8917 N N . GLU B 1 66 ? -31.859 -5.387 -39 1 80.44 66 GLU B N 1
ATOM 8918 C CA . GLU B 1 66 ? -31.578 -5.848 -40.375 1 80.44 66 GLU B CA 1
ATOM 8919 C C . GLU B 1 66 ? -31.5 -4.676 -41.344 1 80.44 66 GLU B C 1
ATOM 8921 O O . GLU B 1 66 ? -32.406 -3.832 -41.375 1 80.44 66 GLU B O 1
ATOM 8926 N N . PHE B 1 67 ? -30.359 -4.652 -42.062 1 83.94 67 PHE B N 1
ATOM 8927 C CA . PHE B 1 67 ? -30.25 -3.48 -42.938 1 83.94 67 PHE B CA 1
ATOM 8928 C C . PHE B 1 67 ? -29.453 -3.807 -44.188 1 83.94 67 PHE B C 1
ATOM 8930 O O . PHE B 1 67 ? -28.812 -4.859 -44.281 1 83.94 67 PHE B O 1
ATOM 8937 N N . LYS B 1 68 ? -29.562 -2.988 -45.188 1 85.31 68 LYS B N 1
ATOM 8938 C CA . LYS B 1 68 ? -28.766 -2.961 -46.375 1 85.31 68 LYS B CA 1
ATOM 8939 C C . LYS B 1 68 ? -28.391 -1.529 -46.781 1 85.31 68 LYS B C 1
ATOM 8941 O O . LYS B 1 68 ? -29.141 -0.593 -46.5 1 85.31 68 LYS B O 1
ATOM 8946 N N . PHE B 1 69 ? -27.25 -1.417 -47.406 1 87.56 69 PHE B N 1
ATOM 8947 C CA . PHE B 1 69 ? -26.875 -0.13 -47.969 1 87.56 69 PHE B CA 1
ATOM 8948 C C . PHE B 1 69 ? -27.438 0.016 -49.406 1 87.56 69 PHE B C 1
ATOM 8950 O O . PHE B 1 69 ? -27.578 -0.973 -50.125 1 87.56 69 PHE B O 1
ATOM 8957 N N . VAL B 1 70 ? -27.719 1.271 -49.688 1 87.88 70 VAL B N 1
ATOM 8958 C CA . VAL B 1 70 ? -28.297 1.544 -51 1 87.88 70 VAL B CA 1
ATOM 8959 C C . VAL B 1 70 ? -27.594 2.752 -51.625 1 87.88 70 VAL B C 1
ATOM 8961 O O . VAL B 1 70 ? -27.141 3.646 -50.906 1 87.88 70 VAL B O 1
ATOM 8964 N N . ILE B 1 71 ? -27.453 2.658 -52.938 1 85.69 71 ILE B N 1
ATOM 8965 C CA . ILE B 1 71 ? -27.031 3.816 -53.719 1 85.69 71 ILE B CA 1
ATOM 8966 C C . ILE B 1 71 ? -28.234 4.375 -54.469 1 85.69 71 ILE B C 1
ATOM 8968 O O . ILE B 1 71 ? -28.922 3.646 -55.219 1 85.69 71 ILE B O 1
ATOM 8972 N N . MET B 1 72 ? -28.562 5.645 -54.156 1 83.5 72 MET B N 1
ATOM 8973 C CA . MET B 1 72 ? -29.719 6.281 -54.75 1 83.5 72 MET B CA 1
ATOM 8974 C C . MET B 1 72 ? -29.281 7.289 -55.812 1 83.5 72 MET B C 1
ATOM 8976 O O . MET B 1 72 ? -28.391 8.102 -55.594 1 83.5 72 MET B O 1
ATOM 8980 N N . GLU B 1 73 ? -29.688 7.078 -57.094 1 79.12 73 GLU B N 1
ATOM 8981 C CA . GLU B 1 73 ? -29.438 7.98 -58.219 1 79.12 73 GLU B CA 1
ATOM 8982 C C . GLU B 1 73 ? -30.719 8.32 -58.969 1 79.12 73 GLU B C 1
ATOM 8984 O O . GLU B 1 73 ? -31.375 7.441 -59.5 1 79.12 73 GLU B O 1
ATOM 8989 N N . ASN B 1 74 ? -31.062 9.641 -59.188 1 73.69 74 ASN B N 1
ATOM 8990 C CA . ASN B 1 74 ? -32.188 10.172 -59.969 1 73.69 74 ASN B CA 1
ATOM 8991 C C . ASN B 1 74 ? -33.469 9.359 -59.75 1 73.69 74 ASN B C 1
ATOM 8993 O O . ASN B 1 74 ? -34.156 9.016 -60.719 1 73.69 74 ASN B O 1
ATOM 8997 N N . GLY B 1 75 ? -33.875 8.906 -58.344 1 73.81 75 GLY B N 1
ATOM 8998 C CA . GLY B 1 75 ? -35.094 8.203 -58.031 1 73.81 75 GLY B CA 1
ATOM 8999 C C . GLY B 1 75 ? -34.938 6.691 -58.094 1 73.81 75 GLY B C 1
ATOM 9000 O O . GLY B 1 75 ? -35.844 5.957 -57.656 1 73.81 75 GLY B O 1
ATOM 9001 N N . ASN B 1 76 ? -33.938 6.184 -58.75 1 80.19 76 ASN B N 1
ATOM 9002 C CA . ASN B 1 76 ? -33.656 4.754 -58.781 1 80.19 76 ASN B CA 1
ATOM 9003 C C . ASN B 1 76 ? -32.75 4.34 -57.625 1 80.19 76 ASN B C 1
ATOM 9005 O O . ASN B 1 76 ? -31.844 5.086 -57.219 1 80.19 76 ASN B O 1
ATOM 9009 N N . THR B 1 77 ? -33.125 3.199 -56.938 1 82 77 THR B N 1
ATOM 9010 C CA . THR B 1 77 ? -32.375 2.68 -55.812 1 82 77 THR B CA 1
ATOM 9011 C C . THR B 1 77 ? -31.625 1.401 -56.188 1 82 77 THR B C 1
ATOM 9013 O O . THR B 1 77 ? -32.219 0.464 -56.719 1 82 77 THR B O 1
ATOM 9016 N N . ILE B 1 78 ? -30.281 1.371 -56.094 1 84.44 78 ILE B N 1
ATOM 9017 C CA . ILE B 1 78 ? -29.453 0.19 -56.25 1 84.44 78 ILE B CA 1
ATOM 9018 C C . ILE B 1 78 ? -29.125 -0.397 -54.875 1 84.44 78 ILE B C 1
ATOM 9020 O O . ILE B 1 78 ? -28.453 0.249 -54.062 1 84.44 78 ILE B O 1
ATOM 9024 N N . TRP B 1 79 ? -29.594 -1.569 -54.594 1 84.31 79 TRP B N 1
ATOM 9025 C CA . TRP B 1 79 ? -29.344 -2.26 -53.312 1 84.31 79 TRP B CA 1
ATOM 9026 C C . TRP B 1 79 ? -28 -2.986 -53.344 1 84.31 79 TRP B C 1
ATOM 9028 O O . TRP B 1 79 ? -27.562 -3.459 -54.406 1 84.31 79 TRP B O 1
ATOM 9038 N N . GLU B 1 80 ? -27.266 -2.998 -52.219 1 80.94 80 GLU B N 1
ATOM 9039 C CA . GLU B 1 80 ? -26.062 -3.822 -52.156 1 80.94 80 GLU B CA 1
ATOM 9040 C C . GLU B 1 80 ? -26.391 -5.289 -52.438 1 80.94 80 GLU B C 1
ATOM 9042 O O . GLU B 1 80 ? -27.438 -5.789 -52 1 80.94 80 GLU B O 1
ATOM 9047 N N . GLU B 1 81 ? -25.578 -5.902 -53.281 1 75.75 81 GLU B N 1
ATOM 9048 C CA . GLU B 1 81 ? -25.812 -7.277 -53.719 1 75.75 81 GLU B CA 1
ATOM 9049 C C . GLU B 1 81 ? -25.25 -8.281 -52.719 1 75.75 81 GLU B C 1
ATOM 9051 O O . GLU B 1 81 ? -24.125 -8.766 -52.875 1 75.75 81 GLU B O 1
ATOM 9056 N N . LEU B 1 82 ? -25.953 -8.398 -51.531 1 70.62 82 LEU B N 1
ATOM 9057 C CA . LEU B 1 82 ? -25.656 -9.422 -50.531 1 70.62 82 LEU B CA 1
ATOM 9058 C C . LEU B 1 82 ? -26.844 -10.375 -50.375 1 70.62 82 LEU B C 1
ATOM 9060 O O . LEU B 1 82 ? -28 -9.945 -50.375 1 70.62 82 LEU B O 1
ATOM 9064 N N . PRO B 1 83 ? -26.562 -11.68 -50.562 1 68.31 83 PRO B N 1
ATOM 9065 C CA . PRO B 1 83 ? -27.688 -12.625 -50.531 1 68.31 83 PRO B CA 1
ATOM 9066 C C . PRO B 1 83 ? -28.547 -12.477 -49.281 1 68.31 83 PRO B C 1
ATOM 9068 O O . PRO B 1 83 ? -29.766 -12.672 -49.344 1 68.31 83 PRO B O 1
ATOM 9071 N N . GLN B 1 84 ? -28.016 -12.148 -48.188 1 69.5 84 GLN B N 1
ATOM 9072 C CA . GLN B 1 84 ? -28.75 -11.938 -46.938 1 69.5 84 GLN B CA 1
ATOM 9073 C C . GLN B 1 84 ? -28.609 -10.5 -46.438 1 69.5 84 GLN B C 1
ATOM 9075 O O . GLN B 1 84 ? -27.641 -9.812 -46.812 1 69.5 84 GLN B O 1
ATOM 9080 N N . ASN B 1 85 ? -29.641 -10.094 -45.75 1 77.62 85 ASN B N 1
ATOM 9081 C CA . ASN B 1 85 ? -29.562 -8.781 -45.125 1 77.62 85 ASN B CA 1
ATOM 9082 C C . ASN B 1 85 ? -28.469 -8.727 -44.062 1 77.62 85 ASN B C 1
ATOM 9084 O O . ASN B 1 85 ? -28.125 -9.75 -43.469 1 77.62 85 ASN B O 1
ATOM 9088 N N . ARG B 1 86 ? -27.938 -7.551 -44 1 76.44 86 ARG B N 1
ATOM 9089 C CA . ARG B 1 86 ? -27.047 -7.355 -42.875 1 76.44 86 ARG B CA 1
ATOM 9090 C C . ARG B 1 86 ? -27.828 -7.367 -41.562 1 76.44 86 ARG B C 1
ATOM 9092 O O . ARG B 1 86 ? -28.938 -6.836 -41.5 1 76.44 86 ARG B O 1
ATOM 9099 N N . LYS B 1 87 ? -27.328 -8.047 -40.656 1 73.44 87 LYS B N 1
ATOM 9100 C CA . LYS B 1 87 ? -27.984 -8.133 -39.375 1 73.44 87 LYS B CA 1
ATOM 9101 C C . LYS B 1 87 ? -27.062 -7.641 -38.25 1 73.44 87 LYS B C 1
ATOM 9103 O O . LYS B 1 87 ? -25.859 -7.875 -38.281 1 73.44 87 LYS B O 1
ATOM 9108 N N . TYR B 1 88 ? -27.625 -6.723 -37.375 1 70.94 88 TYR B N 1
ATOM 9109 C CA . TYR B 1 88 ? -26.922 -6.238 -36.188 1 70.94 88 TYR B CA 1
ATOM 9110 C C . TYR B 1 88 ? -27.859 -6.141 -35 1 70.94 88 TYR B C 1
ATOM 9112 O O . TYR B 1 88 ? -28.984 -5.664 -35.125 1 70.94 88 TYR B O 1
ATOM 9120 N N . ARG B 1 89 ? -27.469 -6.594 -33.938 1 63.84 89 ARG B N 1
ATOM 9121 C CA . ARG B 1 89 ? -28.203 -6.371 -32.688 1 63.84 89 ARG B CA 1
ATOM 9122 C C . ARG B 1 89 ? -27.594 -5.242 -31.891 1 63.84 89 ARG B C 1
ATOM 9124 O O . ARG B 1 89 ? -26.406 -5.285 -31.562 1 63.84 89 ARG B O 1
ATOM 9131 N N . CYS B 1 90 ? -28.297 -4.293 -31.625 1 64.56 90 CYS B N 1
ATOM 9132 C CA . CYS B 1 90 ? -27.859 -3.111 -30.891 1 64.56 90 CYS B CA 1
ATOM 9133 C C . CYS B 1 90 ? -27.5 -3.467 -29.453 1 64.56 90 CYS B C 1
ATOM 9135 O O . CYS B 1 90 ? -28.375 -3.543 -28.594 1 64.56 90 CYS B O 1
ATOM 9137 N N . ARG B 1 91 ? -26.328 -3.764 -29.219 1 54.31 91 ARG B N 1
ATOM 9138 C CA . ARG B 1 91 ? -25.922 -4.305 -27.922 1 54.31 91 ARG B CA 1
ATOM 9139 C C . ARG B 1 91 ? -25.172 -3.264 -27.109 1 54.31 91 ARG B C 1
ATOM 9141 O O . ARG B 1 91 ? -25.141 -3.326 -25.875 1 54.31 91 ARG B O 1
ATOM 9148 N N . TYR B 1 92 ? -24.641 -2.205 -27.859 1 54.91 92 TYR B N 1
ATOM 9149 C CA . TYR B 1 92 ? -23.75 -1.271 -27.188 1 54.91 92 TYR B CA 1
ATOM 9150 C C . TYR B 1 92 ? -24.359 0.131 -27.156 1 54.91 92 TYR B C 1
ATOM 9152 O O . TYR B 1 92 ? -25.344 0.405 -27.844 1 54.91 92 TYR B O 1
ATOM 9160 N N . TRP B 1 93 ? -23.891 0.91 -26.422 1 54.03 93 TRP B N 1
ATOM 9161 C CA . TRP B 1 93 ? -24.406 2.273 -26.312 1 54.03 93 TRP B CA 1
ATOM 9162 C C . TRP B 1 93 ? -24.109 3.066 -27.578 1 54.03 93 TRP B C 1
ATOM 9164 O O . TRP B 1 93 ? -24.938 3.867 -28.016 1 54.03 93 TRP B O 1
ATOM 9174 N N . LYS B 1 94 ? -22.875 2.947 -28.078 1 60.22 94 LYS B N 1
ATOM 9175 C CA . LYS B 1 94 ? -22.516 3.561 -29.359 1 60.22 94 LYS B CA 1
ATOM 9176 C C . LYS B 1 94 ? -21.672 2.613 -30.203 1 60.22 94 LYS B C 1
ATOM 9178 O O . LYS B 1 94 ? -20.703 2.031 -29.703 1 60.22 94 LYS B O 1
ATOM 9183 N N . VAL B 1 95 ? -22.141 2.359 -31.375 1 63.31 95 VAL B N 1
ATOM 9184 C CA . VAL B 1 95 ? -21.453 1.437 -32.281 1 63.31 95 VAL B CA 1
ATOM 9185 C C . VAL B 1 95 ? -21.266 2.09 -33.656 1 63.31 95 VAL B C 1
ATOM 9187 O O . VAL B 1 95 ? -22.141 2.822 -34.125 1 63.31 95 VAL B O 1
ATOM 9190 N N . VAL B 1 96 ? -20.094 2.004 -34.094 1 66.5 96 VAL B N 1
ATOM 9191 C CA . VAL B 1 96 ? -19.875 2.332 -35.5 1 66.5 96 VAL B CA 1
ATOM 9192 C C . VAL B 1 96 ? -19.828 1.051 -36.312 1 66.5 96 VAL B C 1
ATOM 9194 O O . VAL B 1 96 ? -18.969 0.196 -36.125 1 66.5 96 VAL B O 1
ATOM 9197 N N . LEU B 1 97 ? -20.828 0.909 -37.094 1 72.19 97 LEU B N 1
ATOM 9198 C CA . LEU B 1 97 ? -20.875 -0.216 -38 1 72.19 97 LEU B CA 1
ATOM 9199 C C . LEU B 1 97 ? -20.188 0.132 -39.312 1 72.19 97 LEU B C 1
ATOM 9201 O O . LEU B 1 97 ? -20.703 0.937 -40.094 1 72.19 97 LEU B O 1
ATOM 9205 N N . THR B 1 98 ? -19.016 -0.389 -39.406 1 68.69 98 THR B N 1
ATOM 9206 C CA . THR B 1 98 ? -18.281 -0.125 -40.656 1 68.69 98 THR B CA 1
ATOM 9207 C C . THR B 1 98 ? -18.438 -1.286 -41.625 1 68.69 98 THR B C 1
ATOM 9209 O O . THR B 1 98 ? -18.234 -2.445 -41.25 1 68.69 98 THR B O 1
ATOM 9212 N N . ALA B 1 99 ? -18.875 -0.952 -42.812 1 72.94 99 ALA B N 1
ATOM 9213 C CA . ALA B 1 99 ? -19.125 -1.964 -43.812 1 72.94 99 ALA B CA 1
ATOM 9214 C C . ALA B 1 99 ? -18.547 -1.539 -45.188 1 72.94 99 ALA B C 1
ATOM 9216 O O . ALA B 1 99 ? -18.234 -0.362 -45.375 1 72.94 99 ALA B O 1
ATOM 9217 N N . GLU B 1 100 ? -18.234 -2.559 -45.969 1 70.31 100 GLU B N 1
ATOM 9218 C CA . GLU B 1 100 ? -17.906 -2.326 -47.375 1 70.31 100 GLU B CA 1
ATOM 9219 C C . GLU B 1 100 ? -19.062 -2.75 -48.281 1 70.31 100 GLU B C 1
ATOM 9221 O O . GLU B 1 100 ? -19.672 -3.799 -48.062 1 70.31 100 GLU B O 1
ATOM 9226 N N . TRP B 1 101 ? -19.266 -1.957 -49.344 1 78.19 101 TRP B N 1
ATOM 9227 C CA . TRP B 1 101 ? -20.359 -2.182 -50.281 1 78.19 101 TRP B CA 1
ATOM 9228 C C . TRP B 1 101 ? -20.234 -3.549 -50.938 1 78.19 101 TRP B C 1
ATOM 9230 O O . TRP B 1 101 ? -19.172 -3.9 -51.469 1 78.19 101 TRP B O 1
ATOM 9240 N N . ASN B 1 102 ? -21.25 -4.367 -50.812 1 69.38 102 ASN B N 1
ATOM 9241 C CA . ASN B 1 102 ? -21.391 -5.691 -51.406 1 69.38 102 ASN B CA 1
ATOM 9242 C C . ASN B 1 102 ? -20.438 -6.695 -50.75 1 69.38 102 ASN B C 1
ATOM 9244 O O . ASN B 1 102 ? -20.031 -7.66 -51.406 1 69.38 102 ASN B O 1
ATOM 9248 N N . ASN B 1 103 ? -20.016 -6.422 -49.625 1 66.06 103 ASN B N 1
ATOM 9249 C CA . ASN B 1 103 ? -19.188 -7.293 -48.812 1 66.06 103 ASN B CA 1
ATOM 9250 C C . ASN B 1 103 ? -19.672 -7.348 -47.375 1 66.06 103 ASN B C 1
ATOM 9252 O O . ASN B 1 103 ? -19.906 -6.305 -46.75 1 66.06 103 ASN B O 1
ATOM 9256 N N . TYR B 1 104 ? -20.031 -8.555 -46.969 1 52.88 104 TYR B N 1
ATOM 9257 C CA . TYR B 1 104 ? -20.562 -8.719 -45.625 1 52.88 104 TYR B CA 1
ATOM 9258 C C . TYR B 1 104 ? -19.562 -8.266 -44.562 1 52.88 104 TYR B C 1
ATOM 9260 O O . TYR B 1 104 ? -19.922 -8.047 -43.406 1 52.88 104 TYR B O 1
ATOM 9268 N N . GLU B 1 105 ? -18.406 -8.18 -44.969 1 48.06 105 GLU B N 1
ATOM 9269 C CA . GLU B 1 105 ? -17.375 -7.859 -43.969 1 48.06 105 GLU B CA 1
ATOM 9270 C C . GLU B 1 105 ? -17.656 -6.516 -43.312 1 48.06 105 GLU B C 1
ATOM 9272 O O . GLU B 1 105 ? -17.953 -5.531 -43.969 1 48.06 105 GLU B O 1
ATOM 9277 N N . GLY B 1 106 ? -18.328 -6.457 -42.25 1 46 106 GLY B N 1
ATOM 9278 C CA . GLY B 1 106 ? -18.547 -5.281 -41.406 1 46 106 GLY B CA 1
ATOM 9279 C C . GLY B 1 106 ? -17.953 -5.391 -40.031 1 46 106 GLY B C 1
ATOM 9280 O O . GLY B 1 106 ? -17.719 -6.492 -39.531 1 46 106 GLY B O 1
ATOM 9281 N N . ARG B 1 107 ? -17.188 -4.496 -39.781 1 42.06 107 ARG B N 1
ATOM 9282 C CA . ARG B 1 107 ? -16.562 -4.469 -38.438 1 42.06 107 ARG B CA 1
ATOM 9283 C C . ARG B 1 107 ? -17.344 -3.596 -37.469 1 42.06 107 ARG B C 1
ATOM 9285 O O . ARG B 1 107 ? -17.922 -2.582 -37.875 1 42.06 107 ARG B O 1
ATOM 9292 N N . GLU B 1 108 ? -17.672 -4.238 -36.469 1 41.75 108 GLU B N 1
ATOM 9293 C CA . GLU B 1 108 ? -18.109 -3.451 -35.344 1 41.75 108 GLU B CA 1
ATOM 9294 C C . GLU B 1 108 ? -16.938 -2.818 -34.594 1 41.75 108 GLU B C 1
ATOM 9296 O O . GLU B 1 108 ? -15.938 -3.492 -34.312 1 41.75 108 GLU B O 1
ATOM 9301 N N . PHE B 1 109 ? -16.609 -1.732 -34.844 1 35.19 109 PHE B N 1
ATOM 9302 C CA . PHE B 1 109 ? -15.625 -1.091 -33.969 1 35.19 109 PHE B CA 1
ATOM 9303 C C . PHE B 1 109 ? -16.266 -0.626 -32.688 1 35.19 109 PHE B C 1
ATOM 9305 O O . PHE B 1 109 ? -17.188 0.187 -32.688 1 35.19 109 PHE B O 1
ATOM 9312 N N . ILE B 1 110 ? -16.047 -1.551 -31.875 1 31.67 110 ILE B N 1
ATOM 9313 C CA . ILE B 1 110 ? -16.453 -1.147 -30.531 1 31.67 110 ILE B CA 1
ATOM 9314 C C . ILE B 1 110 ? -15.453 -0.127 -29.984 1 31.67 110 ILE B C 1
ATOM 9316 O O . ILE B 1 110 ? -14.242 -0.352 -30.016 1 31.67 110 ILE B O 1
ATOM 9320 N N . GLU B 1 111 ? -15.508 0.981 -30.156 1 30.38 111 GLU B N 1
ATOM 9321 C CA . GLU B 1 111 ? -14.625 1.874 -29.406 1 30.38 111 GLU B CA 1
ATOM 9322 C C . GLU B 1 111 ? -14.5 1.444 -27.953 1 30.38 111 GLU B C 1
ATOM 9324 O O . GLU B 1 111 ? -15.406 1.691 -27.141 1 30.38 111 GLU B O 1
ATOM 9329 N N . LYS B 1 112 ? -14.094 0.25 -27.922 1 28.78 112 LYS B N 1
ATOM 9330 C CA . LYS B 1 112 ? -13.914 -0.252 -26.562 1 28.78 112 LYS B CA 1
ATOM 9331 C C . LYS B 1 112 ? -12.766 0.46 -25.859 1 28.78 112 LYS B C 1
ATOM 9333 O O . LYS B 1 112 ? -11.648 0.519 -26.391 1 28.78 112 LYS B O 1
ATOM 9338 N N . ARG B 1 113 ? -12.883 1.461 -25.359 1 28.12 113 ARG B N 1
ATOM 9339 C CA . ARG B 1 113 ? -11.875 2.045 -24.469 1 28.12 113 ARG B CA 1
ATOM 9340 C C . ARG B 1 113 ? -11.43 1.039 -23.422 1 28.12 113 ARG B C 1
ATOM 9342 O O . ARG B 1 113 ? -12.195 0.679 -22.516 1 28.12 113 ARG B O 1
ATOM 9349 N N . PHE B 1 114 ? -10.844 -0.073 -23.938 1 25.45 114 PHE B N 1
ATOM 9350 C CA . PHE B 1 114 ? -10.328 -0.985 -22.922 1 25.45 114 PHE B CA 1
ATOM 9351 C C . PHE B 1 114 ? -9.352 -0.271 -22 1 25.45 114 PHE B C 1
ATOM 9353 O O . PHE B 1 114 ? -8.445 0.424 -22.453 1 25.45 114 PHE B O 1
ATOM 9360 N N . LYS B 1 115 ? -9.867 0.138 -20.984 1 26.58 115 LYS B N 1
ATOM 9361 C CA . LYS B 1 115 ? -9.266 0.885 -19.891 1 26.58 115 LYS B CA 1
ATOM 9362 C C . LYS B 1 115 ? -8.234 0.04 -19.156 1 26.58 115 LYS B C 1
ATOM 9364 O O . LYS B 1 115 ? -8.578 -0.943 -18.5 1 26.58 115 LYS B O 1
ATOM 9369 N N . SER B 1 116 ? -7.219 -0.577 -19.984 1 24.81 116 SER B N 1
ATOM 9370 C CA . SER B 1 116 ? -6.207 -1.313 -19.234 1 24.81 116 SER B CA 1
ATOM 9371 C C . SER B 1 116 ? -5.773 -0.549 -17.984 1 24.81 116 SER B C 1
ATOM 9373 O O . SER B 1 116 ? -5.848 0.681 -17.953 1 24.81 116 SER B O 1
ATOM 9375 N N . SER B 1 117 ? -5.848 -1.186 -16.969 1 25.38 117 SER B N 1
ATOM 9376 C CA . SER B 1 117 ? -5.633 -0.726 -15.602 1 25.38 117 SER B CA 1
ATOM 9377 C C . SER B 1 117 ? -4.293 -0.009 -15.469 1 25.38 117 SER B C 1
ATOM 9379 O O . SER B 1 117 ? -3.965 0.505 -14.398 1 25.38 117 SER B O 1
ATOM 9381 N N . VAL B 1 118 ? -3.229 -0.486 -16.266 1 24.55 118 VAL B N 1
ATOM 9382 C CA . VAL B 1 118 ? -1.926 0.066 -15.898 1 24.55 118 VAL B CA 1
ATOM 9383 C C . VAL B 1 118 ? -1.818 1.504 -16.406 1 24.55 118 VAL B C 1
ATOM 9385 O O . VAL B 1 118 ? -2.256 1.816 -17.516 1 24.55 118 VAL B O 1
ATOM 9388 N N . CYS B 1 119 ? -1.726 2.344 -15.594 1 26.02 119 CYS B N 1
ATOM 9389 C CA . CYS B 1 119 ? -1.553 3.779 -15.781 1 26.02 119 CYS B CA 1
ATOM 9390 C C . CYS B 1 119 ? -0.627 4.066 -16.953 1 26.02 119 CYS B C 1
ATOM 9392 O O . CYS B 1 119 ? 0.433 4.672 -16.781 1 26.02 119 CYS B O 1
ATOM 9394 N N . LEU B 1 120 ? -0.528 3.141 -18.031 1 23.45 120 LEU B N 1
ATOM 9395 C CA . LEU B 1 120 ? 0.352 3.555 -19.125 1 23.45 120 LEU B CA 1
ATOM 9396 C C . LEU B 1 120 ? -0.288 4.668 -19.953 1 23.45 120 LEU B C 1
ATOM 9398 O O . LEU B 1 120 ? -1.514 4.805 -19.969 1 23.45 120 LEU B O 1
ATOM 9402 N N . ASN B 1 121 ? 0.418 5.617 -20.375 1 25.03 121 ASN B N 1
ATOM 9403 C CA . ASN B 1 121 ? 0.168 6.75 -21.266 1 25.03 121 ASN B CA 1
ATOM 9404 C C . ASN B 1 121 ? -0.727 6.359 -22.438 1 25.03 121 ASN B C 1
ATOM 9406 O O . ASN B 1 121 ? -0.482 5.352 -23.094 1 25.03 121 ASN B O 1
ATOM 9410 N N . GLN B 1 122 ? -1.889 6.773 -22.484 1 27.5 122 GLN B N 1
ATOM 9411 C CA . GLN B 1 122 ? -2.834 6.492 -23.562 1 27.5 122 GLN B CA 1
ATOM 9412 C C . GLN B 1 122 ? -2.178 6.668 -24.938 1 27.5 122 GLN B C 1
ATOM 9414 O O . GLN B 1 122 ? -2.463 5.914 -25.875 1 27.5 122 GLN B O 1
ATOM 9419 N N . GLU B 1 123 ? -1.387 7.781 -25.188 1 26.75 123 GLU B N 1
ATOM 9420 C CA . GLU B 1 123 ? -0.824 7.945 -26.531 1 26.75 123 GLU B CA 1
ATOM 9421 C C . GLU B 1 123 ? 0.083 6.773 -26.891 1 26.75 123 GLU B C 1
ATOM 9423 O O . GLU B 1 123 ? 0.099 6.328 -28.047 1 26.75 123 GLU B O 1
ATOM 9428 N N . VAL B 1 124 ? 0.856 6.309 -25.922 1 25.56 124 VAL B N 1
ATOM 9429 C CA . VAL B 1 124 ? 1.681 5.145 -26.234 1 25.56 124 VAL B CA 1
ATOM 9430 C C . VAL B 1 124 ? 0.826 3.881 -26.203 1 25.56 124 VAL B C 1
ATOM 9432 O O . VAL B 1 124 ? 1.038 2.963 -27 1 25.56 124 VAL B O 1
ATOM 9435 N N . LEU B 1 125 ? -0.186 3.855 -25.406 1 27.17 125 LEU B N 1
ATOM 9436 C CA . LEU B 1 125 ? -1.068 2.697 -25.5 1 27.17 125 LEU B CA 1
ATOM 9437 C C . LEU B 1 125 ? -1.993 2.812 -26.703 1 27.17 125 LEU B C 1
ATOM 9439 O O . LEU B 1 125 ? -2.531 1.808 -27.172 1 27.17 125 LEU B O 1
ATOM 9443 N N . SER B 1 126 ? -2.416 3.883 -27.141 1 26.89 126 SER B N 1
ATOM 9444 C CA . SER B 1 126 ? -3.135 3.891 -28.406 1 26.89 126 SER B CA 1
ATOM 9445 C C . SER B 1 126 ? -2.348 3.16 -29.484 1 26.89 126 SER B C 1
ATOM 9447 O O . SER B 1 126 ? -2.918 2.736 -30.5 1 26.89 126 SER B O 1
ATOM 9449 N N . LYS B 1 127 ? -1.058 3.33 -29.453 1 26.06 127 LYS B N 1
ATOM 9450 C CA . LYS B 1 127 ? -0.259 2.525 -30.375 1 26.06 127 LYS B CA 1
ATOM 9451 C C . LYS B 1 127 ? -0.14 1.086 -29.875 1 26.06 127 LYS B C 1
ATOM 9453 O O . LYS B 1 127 ? 0.442 0.239 -30.562 1 26.06 127 LYS B O 1
ATOM 9458 N N . VAL B 1 128 ? -0.274 0.96 -28.641 1 23.89 128 VAL B N 1
ATOM 9459 C CA . VAL B 1 128 ? -0.269 -0.457 -28.297 1 23.89 128 VAL B CA 1
ATOM 9460 C C . VAL B 1 128 ? -1.675 -1.032 -28.453 1 23.89 128 VAL B C 1
ATOM 9462 O O . VAL B 1 128 ? -2.617 -0.566 -27.797 1 23.89 128 VAL B O 1
ATOM 9465 N N . THR B 1 129 ? -1.994 -1.435 -29.547 1 24.02 129 THR B N 1
ATOM 9466 C CA . THR B 1 129 ? -3.137 -2.229 -29.984 1 24.02 129 THR B CA 1
ATOM 9467 C C . THR B 1 129 ? -3.393 -3.383 -29.016 1 24.02 129 THR B C 1
ATOM 9469 O O . THR B 1 129 ? -2.541 -4.258 -28.844 1 24.02 129 THR B O 1
ATOM 9472 N N . ARG B 1 130 ? -3.766 -3.076 -27.891 1 26.52 130 ARG B N 1
ATOM 9473 C CA . ARG B 1 130 ? -4.086 -4.352 -27.266 1 26.52 130 ARG B CA 1
ATOM 9474 C C . ARG B 1 130 ? -5.215 -5.062 -28 1 26.52 130 ARG B C 1
ATOM 9476 O O . ARG B 1 130 ? -6.281 -4.48 -28.234 1 26.52 130 ARG B O 1
ATOM 9483 N N . ALA B 1 131 ? -4.863 -5.859 -28.844 1 23.98 131 ALA B N 1
ATOM 9484 C CA . ALA B 1 131 ? -5.773 -6.746 -29.562 1 23.98 131 ALA B CA 1
ATOM 9485 C C . ALA B 1 131 ? -6.586 -7.602 -28.594 1 23.98 131 ALA B C 1
ATOM 9487 O O . ALA B 1 131 ? -6.023 -8.398 -27.844 1 23.98 131 ALA B O 1
ATOM 9488 N N . ARG B 1 132 ? -7.445 -6.957 -27.891 1 25.62 132 ARG B N 1
ATOM 9489 C CA . ARG B 1 132 ? -8.43 -7.859 -27.297 1 25.62 132 ARG B CA 1
ATOM 9490 C C . ARG B 1 132 ? -8.938 -8.859 -28.328 1 25.62 132 ARG B C 1
ATOM 9492 O O . ARG B 1 132 ? -9.391 -8.477 -29.406 1 25.62 132 ARG B O 1
ATOM 9499 N N . MET B 1 133 ? -8.375 -9.969 -28.328 1 23.42 133 MET B N 1
ATOM 9500 C CA . MET B 1 133 ? -8.867 -11.016 -29.219 1 23.42 133 MET B CA 1
ATOM 9501 C C . MET B 1 133 ? -10.336 -11.328 -28.938 1 23.42 133 MET B C 1
ATOM 9503 O O . MET B 1 133 ? -10.664 -11.828 -27.859 1 23.42 133 MET B O 1
ATOM 9507 N N . SER B 1 134 ? -11.195 -10.406 -29.125 1 23.16 134 SER B N 1
ATOM 9508 C CA . SER B 1 134 ? -12.586 -10.844 -29.25 1 23.16 134 SER B CA 1
ATOM 9509 C C . SER B 1 134 ? -12.703 -12.055 -30.172 1 23.16 134 SER B C 1
ATOM 9511 O O . SER B 1 134 ? -12.125 -12.062 -31.266 1 23.16 134 SER B O 1
ATOM 9513 N N . ASP B 1 135 ? -12.852 -13.227 -29.625 1 22.89 135 ASP B N 1
ATOM 9514 C CA . ASP B 1 135 ? -13.336 -14.336 -30.438 1 22.89 135 ASP B CA 1
ATOM 9515 C C . ASP B 1 135 ? -14.445 -13.883 -31.375 1 22.89 135 ASP B C 1
ATOM 9517 O O . ASP B 1 135 ? -15.242 -13.008 -31.031 1 22.89 135 ASP B O 1
ATOM 9521 N N . GLN B 1 136 ? -14.297 -14.125 -32.656 1 23.72 136 GLN B N 1
ATOM 9522 C CA . GLN B 1 136 ? -15.203 -14.086 -33.812 1 23.72 136 GLN B CA 1
ATOM 9523 C C . GLN B 1 136 ? -16.516 -14.805 -33.5 1 23.72 136 GLN B C 1
ATOM 9525 O O . GLN B 1 136 ? -16.516 -15.992 -33.188 1 23.72 136 GLN B O 1
ATOM 9530 N N . PHE B 1 137 ? -17.484 -14.148 -33 1 22.3 137 PHE B N 1
ATOM 9531 C CA . PHE B 1 137 ? -18.859 -14.625 -33.125 1 22.3 137 PHE B CA 1
ATOM 9532 C C . PHE B 1 137 ? -19.188 -15.016 -34.562 1 22.3 137 PHE B C 1
ATOM 9534 O O . PHE B 1 137 ? -18.875 -14.273 -35.5 1 22.3 137 PHE B O 1
ATOM 9541 N N . ASP B 1 138 ? -19.219 -16.328 -34.875 1 21.94 138 ASP B N 1
ATOM 9542 C CA . ASP B 1 138 ? -19.891 -16.844 -36.062 1 21.94 138 ASP B CA 1
ATOM 9543 C C . ASP B 1 138 ? -21.266 -16.188 -36.219 1 21.94 138 ASP B C 1
ATOM 9545 O O . ASP B 1 138 ? -22.125 -16.297 -35.344 1 21.94 138 ASP B O 1
ATOM 9549 N N . PRO B 1 139 ? -21.406 -15.266 -37.094 1 21.81 139 PRO B N 1
ATOM 9550 C CA . PRO B 1 139 ? -22.703 -14.688 -37.438 1 21.81 139 PRO B CA 1
ATOM 9551 C C . PRO B 1 139 ? -23.797 -15.742 -37.594 1 21.81 139 PRO B C 1
ATOM 9553 O O . PRO B 1 139 ? -24.906 -15.57 -37.094 1 21.81 139 PRO B O 1
ATOM 9556 N N . PHE B 1 140 ? -23.859 -16.547 -38.719 1 20.69 140 PHE B N 1
ATOM 9557 C CA . PHE B 1 140 ? -25.016 -16.969 -39.469 1 20.69 140 PHE B CA 1
ATOM 9558 C C . PHE B 1 140 ? -25.594 -18.266 -38.906 1 20.69 140 PHE B C 1
ATOM 9560 O O . PHE B 1 140 ? -26.359 -18.953 -39.594 1 20.69 140 PHE B O 1
ATOM 9567 N N . ASP B 1 141 ? -25.281 -18.938 -37.812 1 21.44 141 ASP B N 1
ATOM 9568 C CA . ASP B 1 141 ? -26.234 -20.031 -37.781 1 21.44 141 ASP B CA 1
ATOM 9569 C C . ASP B 1 141 ? -27.672 -19.5 -37.75 1 21.44 141 ASP B C 1
ATOM 9571 O O . ASP B 1 141 ? -28 -18.594 -37 1 21.44 141 ASP B O 1
ATOM 9575 N N . GLN B 1 142 ? -28.344 -19.766 -38.938 1 20.22 142 GLN B N 1
ATOM 9576 C CA . GLN B 1 142 ? -29.781 -19.75 -39.219 1 20.22 142 GLN B CA 1
ATOM 9577 C C . GLN B 1 142 ? -30.594 -20.25 -38.031 1 20.22 142 GLN B C 1
ATOM 9579 O O . GLN B 1 142 ? -30.172 -21.156 -37.312 1 20.22 142 GLN B O 1
ATOM 9584 N N . ALA B 1 143 ? -31.453 -19.484 -37.531 1 21.75 143 ALA B N 1
ATOM 9585 C CA . ALA B 1 143 ? -32.656 -19.766 -36.719 1 21.75 143 ALA B CA 1
ATOM 9586 C C . ALA B 1 143 ? -33.25 -21.109 -37.094 1 21.75 143 ALA B C 1
ATOM 9588 O O . ALA B 1 143 ? -34.438 -21.375 -36.781 1 21.75 143 ALA B O 1
ATOM 9589 N N . ASN B 1 144 ? -32.656 -22.156 -37.719 1 22.05 144 ASN B N 1
ATOM 9590 C CA . ASN B 1 144 ? -33.781 -23.062 -37.438 1 22.05 144 ASN B CA 1
ATOM 9591 C C . ASN B 1 144 ? -34.031 -23.219 -35.969 1 22.05 144 ASN B C 1
ATOM 9593 O O . ASN B 1 144 ? -33.125 -22.953 -35.156 1 22.05 144 ASN B O 1
ATOM 9597 N N . ASP B 1 145 ? -35.094 -23.859 -35.344 1 22.44 145 ASP B N 1
ATOM 9598 C CA . ASP B 1 145 ? -35.781 -24.156 -34.094 1 22.44 145 ASP B CA 1
ATOM 9599 C C . ASP B 1 145 ? -34.812 -24.641 -33.031 1 22.44 145 ASP B C 1
ATOM 9601 O O . ASP B 1 145 ? -34.906 -24.219 -31.859 1 22.44 145 ASP B O 1
ATOM 9605 N N . ASP B 1 146 ? -34.125 -25.922 -33 1 21.44 146 ASP B N 1
ATOM 9606 C CA . ASP B 1 146 ? -33.906 -26.734 -31.812 1 21.44 146 ASP B CA 1
ATOM 9607 C C . ASP B 1 146 ? -32.594 -26.359 -31.109 1 21.44 146 ASP B C 1
ATOM 9609 O O . ASP B 1 146 ? -32.594 -26.141 -29.906 1 21.44 146 ASP B O 1
ATOM 9613 N N . SER B 1 147 ? -31.25 -27.156 -31.234 1 20.38 147 SER B N 1
ATOM 9614 C CA . SER B 1 147 ? -30.234 -27.328 -30.203 1 20.38 147 SER B CA 1
ATOM 9615 C C . SER B 1 147 ? -29.219 -26.203 -30.219 1 20.38 147 SER B C 1
ATOM 9617 O O . SER B 1 147 ? -28.703 -25.844 -31.281 1 20.38 147 SER B O 1
ATOM 9619 N N . GLU B 1 148 ? -28.922 -25.234 -29.203 1 22.12 148 GLU B N 1
ATOM 9620 C CA . GLU B 1 148 ? -28.562 -23.938 -28.656 1 22.12 148 GLU B CA 1
ATOM 9621 C C . GLU B 1 148 ? -27.094 -23.625 -28.906 1 22.12 148 GLU B C 1
ATOM 9623 O O . GLU B 1 148 ? -26.75 -22.531 -29.359 1 22.12 148 GLU B O 1
ATOM 9628 N N . ASP B 1 149 ? -25.781 -24.016 -28.188 1 22.3 149 ASP B N 1
ATOM 9629 C CA . ASP B 1 149 ? -24.859 -23.281 -27.328 1 22.3 149 ASP B CA 1
ATOM 9630 C C . ASP B 1 149 ? -23.531 -23.016 -28.047 1 22.3 149 ASP B C 1
ATOM 9632 O O . ASP B 1 149 ? -22.516 -22.734 -27.391 1 22.3 149 ASP B O 1
ATOM 9636 N N . SER B 1 150 ? -23.156 -22.906 -29.422 1 21.84 150 SER B N 1
ATOM 9637 C CA . SER B 1 150 ? -21.781 -23.109 -29.891 1 21.84 150 SER B CA 1
ATOM 9638 C C . SER B 1 150 ? -20.969 -21.828 -29.797 1 21.84 150 SER B C 1
ATOM 9640 O O . SER B 1 150 ? -21.406 -20.781 -30.281 1 21.84 150 SER B O 1
ATOM 9642 N N . VAL B 1 151 ? -19.891 -21.594 -28.828 1 24.55 151 VAL B N 1
ATOM 9643 C CA . VAL B 1 151 ? -19.031 -20.516 -28.391 1 24.55 151 VAL B CA 1
ATOM 9644 C C . VAL B 1 151 ? -17.969 -20.219 -29.438 1 24.55 151 VAL B C 1
ATOM 9646 O O . VAL B 1 151 ? -17.141 -21.078 -29.766 1 24.55 151 VAL B O 1
ATOM 9649 N N . GLU B 1 152 ? -18.016 -19.484 -30.641 1 24.75 152 GLU B N 1
ATOM 9650 C CA . GLU B 1 152 ? -17.172 -19.156 -31.781 1 24.75 152 GLU B CA 1
ATOM 9651 C C . GLU B 1 152 ? -16.047 -18.203 -31.359 1 24.75 152 GLU B C 1
ATOM 9653 O O . GLU B 1 152 ? -16.188 -16.984 -31.438 1 24.75 152 GLU B O 1
ATOM 9658 N N . GLY B 1 153 ? -15.195 -18.281 -30.312 1 25.58 153 GLY B N 1
ATOM 9659 C CA . GLY B 1 153 ? -14.336 -17.219 -29.812 1 25.58 153 GLY B CA 1
ATOM 9660 C C . GLY B 1 153 ? -13.102 -17.016 -30.656 1 25.58 153 GLY B C 1
ATOM 9661 O O . GLY B 1 153 ? -12.711 -15.867 -30.922 1 25.58 153 GLY B O 1
ATOM 9662 N N . PHE B 1 154 ? -12.148 -17.953 -31.203 1 24.94 154 PHE B N 1
ATOM 9663 C CA . PHE B 1 154 ? -10.711 -17.859 -31.406 1 24.94 154 PHE B CA 1
ATOM 9664 C C . PHE B 1 154 ? -10.383 -17.359 -32.812 1 24.94 154 PHE B C 1
ATOM 9666 O O . PHE B 1 154 ? -9.234 -17.062 -33.125 1 24.94 154 PHE B O 1
ATOM 9673 N N . ASP B 1 155 ? -11.047 -17.422 -33.906 1 25.23 155 ASP B N 1
ATOM 9674 C CA . ASP B 1 155 ? -10.547 -17.453 -35.281 1 25.23 155 ASP B CA 1
ATOM 9675 C C . ASP B 1 155 ? -10.102 -16.047 -35.719 1 25.23 155 ASP B C 1
ATOM 9677 O O . ASP B 1 155 ? -9.391 -15.914 -36.719 1 25.23 155 ASP B O 1
ATOM 9681 N N . SER B 1 156 ? -10.438 -14.961 -35.219 1 28.09 156 SER B N 1
ATOM 9682 C CA . SER B 1 156 ? -10.25 -13.695 -35.938 1 28.09 156 SER B CA 1
ATOM 9683 C C . SER B 1 156 ? -8.812 -13.203 -35.812 1 28.09 156 SER B C 1
ATOM 9685 O O . SER B 1 156 ? -8.414 -12.25 -36.5 1 28.09 156 SER B O 1
ATOM 9687 N N . PHE B 1 157 ? -7.957 -13.758 -35.094 1 28.58 157 PHE B N 1
ATOM 9688 C CA . PHE B 1 157 ? -6.594 -13.297 -34.875 1 28.58 157 PHE B CA 1
ATOM 9689 C C . PHE B 1 157 ? -5.715 -13.578 -36.094 1 28.58 157 PHE B C 1
ATOM 9691 O O . PHE B 1 157 ? -4.934 -12.719 -36.5 1 28.58 157 PHE B O 1
ATOM 9698 N N . ALA B 1 158 ? -5.844 -14.672 -36.719 1 25.81 158 ALA B N 1
ATOM 9699 C CA . ALA B 1 158 ? -4.949 -15.055 -37.812 1 25.81 158 ALA B CA 1
ATOM 9700 C C . ALA B 1 158 ? -5.117 -14.125 -39.031 1 25.81 158 ALA B C 1
ATOM 9702 O O . ALA B 1 158 ? -4.148 -13.812 -39.719 1 25.81 158 ALA B O 1
ATOM 9703 N N . ARG B 1 159 ? -6.27 -13.734 -39.25 1 28.61 159 ARG B N 1
ATOM 9704 C CA . ARG B 1 159 ? -6.449 -13.07 -40.531 1 28.61 159 ARG B CA 1
ATOM 9705 C C . ARG B 1 159 ? -5.773 -11.703 -40.531 1 28.61 159 ARG B C 1
ATOM 9707 O O . ARG B 1 159 ? -5.328 -11.234 -41.594 1 28.61 159 ARG B O 1
ATOM 9714 N N . GLU B 1 160 ? -5.664 -11.125 -39.312 1 29.2 160 GLU B N 1
ATOM 9715 C CA . GLU B 1 160 ? -5.062 -9.797 -39.375 1 29.2 160 GLU B CA 1
ATOM 9716 C C . GLU B 1 160 ? -3.586 -9.875 -39.75 1 29.2 160 GLU B C 1
ATOM 9718 O O . GLU B 1 160 ? -3.049 -8.953 -40.344 1 29.2 160 GLU B O 1
ATOM 9723 N N . ILE B 1 161 ? -3.053 -10.977 -39.344 1 29.36 161 ILE B N 1
ATOM 9724 C CA . ILE B 1 161 ? -1.633 -11.023 -39.656 1 29.36 161 ILE B CA 1
ATOM 9725 C C . ILE B 1 161 ? -1.457 -11.328 -41.156 1 29.36 161 ILE B C 1
ATOM 9727 O O . ILE B 1 161 ? -0.398 -11.07 -41.719 1 29.36 161 ILE B O 1
ATOM 9731 N N . ALA B 1 162 ? -2.365 -12.102 -41.75 1 26.09 162 ALA B N 1
ATOM 9732 C CA . ALA B 1 162 ? -2.08 -12.422 -43.156 1 26.09 162 ALA B CA 1
ATOM 9733 C C . ALA B 1 162 ? -2.197 -11.18 -44.031 1 26.09 162 ALA B C 1
ATOM 9735 O O . ALA B 1 162 ? -3.25 -10.539 -44.062 1 26.09 162 ALA B O 1
ATOM 9736 N N . GLY B 1 163 ? -1.202 -10.461 -44.125 1 26.17 163 GLY B N 1
ATOM 9737 C CA . GLY B 1 163 ? -1 -9.312 -44.969 1 26.17 163 GLY B CA 1
ATOM 9738 C C . GLY B 1 163 ? -1.569 -9.516 -46.375 1 26.17 163 GLY B C 1
ATOM 9739 O O . GLY B 1 163 ? -1.651 -10.648 -46.844 1 26.17 163 GLY B O 1
ATOM 9740 N N . LYS B 1 164 ? -2.488 -8.766 -46.688 1 25.64 164 LYS B N 1
ATOM 9741 C CA . LYS B 1 164 ? -2.822 -8.711 -48.125 1 25.64 164 LYS B CA 1
ATOM 9742 C C . LYS B 1 164 ? -1.563 -8.672 -48.969 1 25.64 164 LYS B C 1
ATOM 9744 O O . LYS B 1 164 ? -0.553 -8.086 -48.594 1 25.64 164 LYS B O 1
ATOM 9749 N N . ASN B 1 165 ? -1.549 -9.516 -49.875 1 23.11 165 ASN B N 1
ATOM 9750 C CA . ASN B 1 165 ? -0.731 -9.453 -51.094 1 23.11 165 ASN B CA 1
ATOM 9751 C C . ASN B 1 165 ? -0.888 -8.125 -51.812 1 23.11 165 ASN B C 1
ATOM 9753 O O . ASN B 1 165 ? -1.998 -7.738 -52.188 1 23.11 165 ASN B O 1
ATOM 9757 N N . ASP B 1 166 ? -0.16 -7.094 -51.5 1 25.5 166 ASP B N 1
ATOM 9758 C CA . ASP B 1 166 ? 0.006 -5.871 -52.281 1 25.5 166 ASP B CA 1
ATOM 9759 C C . ASP B 1 166 ? 0.226 -6.188 -53.75 1 25.5 166 ASP B C 1
ATOM 9761 O O . ASP B 1 166 ? 1.273 -6.715 -54.125 1 25.5 166 ASP B O 1
ATOM 9765 N N . SER B 1 167 ? -0.758 -6.574 -54.438 1 22.39 167 SER B N 1
ATOM 9766 C CA . SER B 1 167 ? -0.497 -6.551 -55.875 1 22.39 167 SER B CA 1
ATOM 9767 C C . SER B 1 167 ? 0.017 -5.188 -56.344 1 22.39 167 SER B C 1
ATOM 9769 O O . SER B 1 167 ? 1.089 -5.09 -56.938 1 22.39 167 SER B O 1
ATOM 9771 N N . GLU B 1 168 ? -0.827 -4.43 -57.344 1 21.53 168 GLU B N 1
ATOM 9772 C CA . GLU B 1 168 ? -0.551 -3.781 -58.625 1 21.53 168 GLU B CA 1
ATOM 9773 C C . GLU B 1 168 ? -0.34 -2.279 -58.469 1 21.53 168 GLU B C 1
ATOM 9775 O O . GLU B 1 168 ? -0.301 -1.533 -59.438 1 21.53 168 GLU B O 1
ATOM 9780 N N . SER B 1 169 ? -0.363 -1.515 -57.438 1 22.3 169 SER B N 1
ATOM 9781 C CA . SER B 1 169 ? -0.284 -0.121 -57.875 1 22.3 169 SER B CA 1
ATOM 9782 C C . SER B 1 169 ? 1.012 0.154 -58.625 1 22.3 169 SER B C 1
ATOM 9784 O O . SER B 1 169 ? 2.102 -0.107 -58.094 1 22.3 169 SER B O 1
ATOM 9786 N N . SER B 1 170 ? 0.929 0.222 -60.031 1 22.67 170 SER B N 1
ATOM 9787 C CA . SER B 1 170 ? 1.775 0.732 -61.125 1 22.67 170 SER B CA 1
ATOM 9788 C C . SER B 1 170 ? 2.023 2.229 -60.969 1 22.67 170 SER B C 1
ATOM 9790 O O . SER B 1 170 ? 2.33 2.918 -61.938 1 22.67 170 SER B O 1
ATOM 9792 N N . GLU B 1 171 ? 1.646 3.045 -60.062 1 23.84 171 GLU B N 1
ATOM 9793 C CA . GLU B 1 171 ? 2.016 4.418 -60.375 1 23.84 171 GLU B CA 1
ATOM 9794 C C . GLU B 1 171 ? 3.506 4.527 -60.688 1 23.84 171 GLU B C 1
ATOM 9796 O O . GLU B 1 171 ? 4.32 3.801 -60.125 1 23.84 171 GLU B O 1
ATOM 9801 N N . SER B 1 172 ? 3.895 5.25 -61.844 1 24.61 172 SER B N 1
ATOM 9802 C CA . SER B 1 172 ? 5.062 5.691 -62.594 1 24.61 172 SER B CA 1
ATOM 9803 C C . SER B 1 172 ? 6.004 6.516 -61.719 1 24.61 172 SER B C 1
ATOM 9805 O O . SER B 1 172 ? 6.969 7.102 -62.219 1 24.61 172 SER B O 1
ATOM 9807 N N . ASP B 1 173 ? 5.684 7.059 -60.594 1 25.05 173 ASP B N 1
ATOM 9808 C CA . ASP B 1 173 ? 6.621 8.125 -60.281 1 25.05 173 ASP B CA 1
ATOM 9809 C C . ASP B 1 173 ? 8.062 7.605 -60.281 1 25.05 173 ASP B C 1
ATOM 9811 O O . ASP B 1 173 ? 8.312 6.453 -59.906 1 25.05 173 ASP B O 1
ATOM 9815 N N . ASN B 1 174 ? 9.047 8.203 -60.938 1 26.69 174 ASN B N 1
ATOM 9816 C CA . ASN B 1 174 ? 10.492 8.094 -61.125 1 26.69 174 ASN B CA 1
ATOM 9817 C C . ASN B 1 174 ? 11.219 8.023 -59.781 1 26.69 174 ASN B C 1
ATOM 9819 O O . ASN B 1 174 ? 12.398 8.367 -59.688 1 26.69 174 ASN B O 1
ATOM 9823 N N . GLU B 1 175 ? 10.641 8.133 -58.656 1 27.89 175 GLU B N 1
ATOM 9824 C CA . GLU B 1 175 ? 11.664 8.172 -57.594 1 27.89 175 GLU B CA 1
ATOM 9825 C C . GLU B 1 175 ? 12.531 6.918 -57.625 1 27.89 175 GLU B C 1
ATOM 9827 O O . GLU B 1 175 ? 12.055 5.836 -58 1 27.89 175 GLU B O 1
ATOM 9832 N N . LYS B 1 176 ? 13.875 6.957 -57.281 1 31.42 176 LYS B N 1
ATOM 9833 C CA . LYS B 1 176 ? 14.891 5.926 -57.438 1 31.42 176 LYS B CA 1
ATOM 9834 C C . LYS B 1 176 ? 14.5 4.652 -56.688 1 31.42 176 LYS B C 1
ATOM 9836 O O . LYS B 1 176 ? 14.133 4.703 -55.531 1 31.42 176 LYS B O 1
ATOM 9841 N N . LYS B 1 177 ? 14.195 3.523 -57.281 1 31.55 177 LYS B N 1
ATOM 9842 C CA . LYS B 1 177 ? 14.008 2.105 -56.969 1 31.55 177 LYS B CA 1
ATOM 9843 C C . LYS B 1 177 ? 14.922 1.661 -55.844 1 31.55 177 LYS B C 1
ATOM 9845 O O . LYS B 1 177 ? 16.141 1.614 -56 1 31.55 177 LYS B O 1
ATOM 9850 N N . LYS B 1 178 ? 14.57 1.978 -54.719 1 36.34 178 LYS B N 1
ATOM 9851 C CA . LYS B 1 178 ? 15.438 1.284 -53.781 1 36.34 178 LYS B CA 1
ATOM 9852 C C . LYS B 1 178 ? 15.664 -0.165 -54.188 1 36.34 178 LYS B C 1
ATOM 9854 O O . LYS B 1 178 ? 14.75 -0.821 -54.688 1 36.34 178 LYS B O 1
ATOM 9859 N N . PRO B 1 179 ? 16.875 -0.684 -54.312 1 34.38 179 PRO B N 1
ATOM 9860 C CA . PRO B 1 179 ? 17.062 -2.053 -54.781 1 34.38 179 PRO B CA 1
ATOM 9861 C C . PRO B 1 179 ? 16.203 -3.07 -54.031 1 34.38 179 PRO B C 1
ATOM 9863 O O . PRO B 1 179 ? 16.203 -3.086 -52.812 1 34.38 179 PRO B O 1
ATOM 9866 N N . ILE B 1 180 ? 14.867 -3.445 -54.406 1 38.66 180 ILE B N 1
ATOM 9867 C CA . ILE B 1 180 ? 14.117 -4.605 -53.938 1 38.66 180 ILE B CA 1
ATOM 9868 C C . ILE B 1 180 ? 15.078 -5.766 -53.688 1 38.66 180 ILE B C 1
ATOM 9870 O O . ILE B 1 180 ? 15.758 -6.23 -54.594 1 38.66 180 ILE B O 1
ATOM 9874 N N . VAL B 1 181 ? 15.547 -5.828 -52.469 1 49.69 181 VAL B N 1
ATOM 9875 C CA . VAL B 1 181 ? 16.344 -7 -52.125 1 49.69 181 VAL B CA 1
ATOM 9876 C C . VAL B 1 181 ? 15.695 -8.258 -52.719 1 49.69 181 VAL B C 1
ATOM 9878 O O . VAL B 1 181 ? 14.516 -8.516 -52.469 1 49.69 181 VAL B O 1
ATOM 9881 N N . GLU B 1 182 ? 15.992 -8.703 -53.781 1 54.66 182 GLU B N 1
ATOM 9882 C CA . GLU B 1 182 ? 15.555 -9.938 -54.438 1 54.66 182 GLU B CA 1
ATOM 9883 C C . GLU B 1 182 ? 15.68 -11.133 -53.5 1 54.66 182 GLU B C 1
ATOM 9885 O O . GLU B 1 182 ? 16.75 -11.391 -52.938 1 54.66 182 GLU B O 1
ATOM 9890 N N . ILE B 1 183 ? 14.539 -11.602 -52.906 1 66.62 183 ILE B N 1
ATOM 9891 C CA . ILE B 1 183 ? 14.477 -12.758 -52.031 1 66.62 183 ILE B CA 1
ATOM 9892 C C . ILE B 1 183 ? 14.664 -14.039 -52.844 1 66.62 183 ILE B C 1
ATOM 9894 O O . ILE B 1 183 ? 13.977 -14.25 -53.844 1 66.62 183 ILE B O 1
ATOM 9898 N N . ASN B 1 184 ? 15.828 -14.562 -52.688 1 66.5 184 ASN B N 1
ATOM 9899 C CA . ASN B 1 184 ? 16.078 -15.852 -53.312 1 66.5 184 ASN B CA 1
ATOM 9900 C C . ASN B 1 184 ? 16.344 -16.938 -52.281 1 66.5 184 ASN B C 1
ATOM 9902 O O . ASN B 1 184 ? 16.266 -16.688 -51.094 1 66.5 184 ASN B O 1
ATOM 9906 N N . LYS B 1 185 ? 16.531 -18.094 -52.719 1 69.12 185 LYS B N 1
ATOM 9907 C CA . LYS B 1 185 ? 16.719 -19.281 -51.875 1 69.12 185 LYS B CA 1
ATOM 9908 C C . LYS B 1 185 ? 17.906 -19.109 -50.938 1 69.12 185 LYS B C 1
ATOM 9910 O O . LYS B 1 185 ? 17.938 -19.703 -49.844 1 69.12 185 LYS B O 1
ATOM 9915 N N . ASP B 1 186 ? 18.734 -18.094 -51.219 1 65.62 186 ASP B N 1
ATOM 9916 C CA . ASP B 1 186 ? 19.953 -17.922 -50.406 1 65.62 186 ASP B CA 1
ATOM 9917 C C . ASP B 1 186 ? 19.859 -16.703 -49.5 1 65.62 186 ASP B C 1
ATOM 9919 O O . ASP B 1 186 ? 20.859 -16.312 -48.906 1 65.62 186 ASP B O 1
ATOM 9923 N N . SER B 1 187 ? 18.719 -16.297 -49.406 1 74.69 187 SER B N 1
ATOM 9924 C CA . SER B 1 187 ? 18.547 -15.102 -48.562 1 74.69 187 SER B CA 1
ATOM 9925 C C . SER B 1 187 ? 18.734 -15.422 -47.094 1 74.69 187 SER B C 1
ATOM 9927 O O . SER B 1 187 ? 18.266 -16.469 -46.625 1 74.69 187 SER B O 1
ATOM 9929 N N . ASP B 1 188 ? 19.469 -14.539 -46.406 1 82.44 188 ASP B N 1
ATOM 9930 C CA . ASP B 1 188 ? 19.719 -14.719 -44.969 1 82.44 188 ASP B CA 1
ATOM 9931 C C . ASP B 1 188 ? 18.625 -14.055 -44.156 1 82.44 188 ASP B C 1
ATOM 9933 O O . ASP B 1 188 ? 17.688 -13.461 -44.719 1 82.44 188 ASP B O 1
ATOM 9937 N N . PHE B 1 189 ? 18.578 -14.312 -42.938 1 89.62 189 PHE B N 1
ATOM 9938 C CA . PHE B 1 189 ? 17.562 -13.805 -42.031 1 89.62 189 PHE B CA 1
ATOM 9939 C C . PHE B 1 189 ? 17.562 -12.281 -42 1 89.62 189 PHE B C 1
ATOM 9941 O O . PHE B 1 189 ? 16.516 -11.664 -41.781 1 89.62 189 PHE B O 1
ATOM 9948 N N . GLN B 1 190 ? 18.641 -11.617 -42.312 1 86.25 190 GLN B N 1
ATOM 9949 C CA . GLN B 1 190 ? 18.75 -10.156 -42.344 1 86.25 190 GLN B CA 1
ATOM 9950 C C . GLN B 1 190 ? 17.906 -9.578 -43.5 1 86.25 190 GLN B C 1
ATOM 9952 O O . GLN B 1 190 ? 17.188 -8.594 -43.281 1 86.25 190 GLN B O 1
ATOM 9957 N N . SER B 1 191 ? 18.031 -10.25 -44.562 1 84.81 191 SER B N 1
ATOM 9958 C CA . SER B 1 191 ? 17.281 -9.805 -45.719 1 84.81 191 SER B CA 1
ATOM 9959 C C . SER B 1 191 ? 15.781 -10.008 -45.531 1 84.81 191 SER B C 1
ATOM 9961 O O . SER B 1 191 ? 14.977 -9.172 -45.938 1 84.81 191 SER B O 1
ATOM 9963 N N . LEU B 1 192 ? 15.5 -11.102 -44.906 1 86.38 192 LEU B N 1
ATOM 9964 C CA . LEU B 1 192 ? 14.102 -11.398 -44.656 1 86.38 192 LEU B CA 1
ATOM 9965 C C . LEU B 1 192 ? 13.508 -10.414 -43.656 1 86.38 192 LEU B C 1
ATOM 9967 O O . LEU B 1 192 ? 12.336 -10.031 -43.75 1 86.38 192 LEU B O 1
ATOM 9971 N N . TYR B 1 193 ? 14.305 -10.086 -42.719 1 86.5 193 TYR B N 1
ATOM 9972 C CA . TYR B 1 193 ? 13.867 -9.117 -41.719 1 86.5 193 TYR B CA 1
ATOM 9973 C C . TYR B 1 193 ? 13.594 -7.758 -42.344 1 86.5 193 TYR B C 1
ATOM 9975 O O . TYR B 1 193 ? 12.625 -7.086 -42 1 86.5 193 TYR B O 1
ATOM 9983 N N . GLN B 1 194 ? 14.383 -7.312 -43.219 1 79.38 194 GLN B N 1
ATOM 9984 C CA . GLN B 1 194 ? 14.195 -6.043 -43.906 1 79.38 194 GLN B CA 1
ATOM 9985 C C . GLN B 1 194 ? 12.891 -6.035 -44.688 1 79.38 194 GLN B C 1
ATOM 9987 O O . GLN B 1 194 ? 12.172 -5.035 -44.719 1 79.38 194 GLN B O 1
ATOM 9992 N N . LEU B 1 195 ? 12.672 -7.145 -45.219 1 76.88 195 LEU B N 1
ATOM 9993 C CA . LEU B 1 195 ? 11.422 -7.277 -45.969 1 76.88 195 LEU B CA 1
ATOM 9994 C C . LEU B 1 195 ? 10.219 -7.227 -45.031 1 76.88 195 LEU B C 1
ATOM 9996 O O . LEU B 1 195 ? 9.195 -6.621 -45.344 1 76.88 195 LEU B O 1
ATOM 10000 N N . TYR B 1 196 ? 10.375 -7.957 -43.938 1 77.94 196 TYR B N 1
ATOM 10001 C CA . TYR B 1 196 ? 9.312 -8.008 -42.938 1 77.94 196 TYR B CA 1
ATOM 10002 C C . TYR B 1 196 ? 8.961 -6.605 -42.469 1 77.94 196 TYR B C 1
ATOM 10004 O O . TYR B 1 196 ? 7.781 -6.285 -42.281 1 77.94 196 TYR B O 1
ATOM 10012 N N . ASN B 1 197 ? 9.859 -5.754 -42.188 1 72.75 197 ASN B N 1
ATOM 10013 C CA . ASN B 1 197 ? 9.648 -4.418 -41.656 1 72.75 197 ASN B CA 1
ATOM 10014 C C . ASN B 1 197 ? 9.07 -3.473 -42.719 1 72.75 197 ASN B C 1
ATOM 10016 O O . ASN B 1 197 ? 8.453 -2.463 -42.375 1 72.75 197 ASN B O 1
ATOM 10020 N N . GLU B 1 198 ? 9.297 -3.74 -43.906 1 62.31 198 GLU B N 1
ATOM 10021 C CA . GLU B 1 198 ? 8.773 -2.904 -44.969 1 62.31 198 GLU B CA 1
ATOM 10022 C C . GLU B 1 198 ? 7.309 -3.213 -45.25 1 62.31 198 GLU B C 1
ATOM 10024 O O . GLU B 1 198 ? 6.59 -2.387 -45.812 1 62.31 198 GLU B O 1
ATOM 10029 N N . ASN B 1 199 ? 6.914 -4.434 -44.656 1 56.84 199 ASN B N 1
ATOM 10030 C CA . ASN B 1 199 ? 5.523 -4.832 -44.875 1 56.84 199 ASN B CA 1
ATOM 10031 C C . ASN B 1 199 ? 4.633 -4.387 -43.719 1 56.84 199 ASN B C 1
ATOM 10033 O O . ASN B 1 199 ? 4.824 -4.816 -42.594 1 56.84 199 ASN B O 1
ATOM 10037 N N . PRO B 1 200 ? 3.832 -3.371 -43.719 1 51.38 200 PRO B N 1
ATOM 10038 C CA . PRO B 1 200 ? 3.02 -2.795 -42.625 1 51.38 200 PRO B CA 1
ATOM 10039 C C . PRO B 1 200 ? 2.117 -3.824 -41.969 1 51.38 200 PRO B C 1
ATOM 10041 O O . PRO B 1 200 ? 1.691 -3.623 -40.812 1 51.38 200 PRO B O 1
ATOM 10044 N N . LYS B 1 201 ? 1.68 -4.848 -42.625 1 45.25 201 LYS B N 1
ATOM 10045 C CA . LYS B 1 201 ? 0.701 -5.789 -42.094 1 45.25 201 LYS B CA 1
ATOM 10046 C C . LYS B 1 201 ? 1.209 -6.434 -40.781 1 45.25 201 LYS B C 1
ATOM 10048 O O . LYS B 1 201 ? 0.427 -6.719 -39.875 1 45.25 201 LYS B O 1
ATOM 10053 N N . PHE B 1 202 ? 2.387 -6.711 -40.875 1 45.31 202 PHE B N 1
ATOM 10054 C CA . PHE B 1 202 ? 2.898 -7.512 -39.75 1 45.31 202 PHE B CA 1
ATOM 10055 C C . PHE B 1 202 ? 3.102 -6.648 -38.531 1 45.31 202 PHE B C 1
ATOM 10057 O O . PHE B 1 202 ? 3.189 -7.1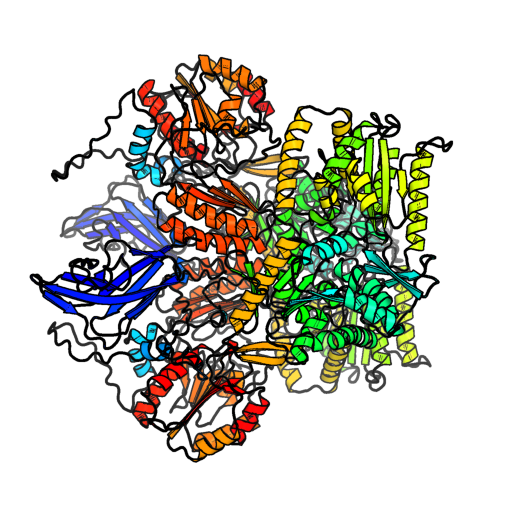64 -37.406 1 45.31 202 PHE B O 1
ATOM 10064 N N . ARG B 1 203 ? 3.213 -5.379 -38.688 1 45.19 203 ARG B N 1
ATOM 10065 C CA . ARG B 1 203 ? 3.447 -4.469 -37.562 1 45.19 203 ARG B CA 1
ATOM 10066 C C . ARG B 1 203 ? 2.295 -4.52 -36.562 1 45.19 203 ARG B C 1
ATOM 10068 O O . ARG B 1 203 ? 2.436 -4.074 -35.438 1 45.19 203 ARG B O 1
ATOM 10075 N N . GLN B 1 204 ? 1.199 -5.02 -36.969 1 41.03 204 GLN B N 1
ATOM 10076 C CA . GLN B 1 204 ? 0.019 -4.855 -36.125 1 41.03 204 GLN B CA 1
ATOM 10077 C C . GLN B 1 204 ? -0.043 -5.934 -35.062 1 41.03 204 GLN B C 1
ATOM 10079 O O . GLN B 1 204 ? -0.946 -5.93 -34.219 1 41.03 204 GLN B O 1
ATOM 10084 N N . LEU B 1 205 ? 0.78 -6.926 -35.219 1 43 205 LEU B N 1
ATOM 10085 C CA . LEU B 1 205 ? 0.594 -7.926 -34.188 1 43 205 LEU B CA 1
ATOM 10086 C C . LEU B 1 205 ? 1.128 -7.426 -32.844 1 43 205 LEU B C 1
ATOM 10088 O O . LEU B 1 205 ? 2.33 -7.188 -32.719 1 43 205 LEU B O 1
ATOM 10092 N N . LYS B 1 206 ? 0.335 -6.781 -32.156 1 44.28 206 LYS B N 1
ATOM 10093 C CA . LYS B 1 206 ? 0.575 -6.191 -30.844 1 44.28 206 LYS B CA 1
ATOM 10094 C C . LYS B 1 206 ? 1.184 -7.211 -29.891 1 44.28 206 LYS B C 1
ATOM 10096 O O . LYS B 1 206 ? 0.942 -8.414 -30.016 1 44.28 206 LYS B O 1
ATOM 10101 N N . ASN B 1 207 ? 2.137 -6.816 -29.219 1 44.38 207 ASN B N 1
ATOM 10102 C CA . ASN B 1 207 ? 2.709 -7.527 -28.078 1 44.38 207 ASN B CA 1
ATOM 10103 C C . ASN B 1 207 ? 1.632 -7.973 -27.094 1 44.38 207 ASN B C 1
ATOM 10105 O O . ASN B 1 207 ? 0.874 -7.148 -26.594 1 44.38 207 ASN B O 1
ATOM 10109 N N . PHE B 1 208 ? 1.104 -9.188 -27.188 1 43.09 208 PHE B N 1
ATOM 10110 C CA . PHE B 1 208 ? 0.082 -9.773 -26.328 1 43.09 208 PHE B CA 1
ATOM 10111 C C . PHE B 1 208 ? 0.627 -10.016 -24.922 1 43.09 208 PHE B C 1
ATOM 10113 O O . PHE B 1 208 ? 1.729 -10.547 -24.766 1 43.09 208 PHE B O 1
ATOM 10120 N N . ASN B 1 209 ? 0.204 -9.234 -24.016 1 44.66 209 ASN B N 1
ATOM 10121 C CA . ASN B 1 209 ? 0.584 -9.547 -22.641 1 44.66 209 ASN B CA 1
ATOM 10122 C C . ASN B 1 209 ? -0.397 -10.523 -22 1 44.66 209 ASN B C 1
ATOM 10124 O O . ASN B 1 209 ? -1.52 -10.688 -22.469 1 44.66 209 ASN B O 1
ATOM 10128 N N . GLN B 1 210 ? -0.011 -11.289 -21.141 1 43.53 210 GLN B N 1
ATOM 10129 C CA . GLN B 1 210 ? -0.75 -12.281 -20.359 1 43.53 210 GLN B CA 1
ATOM 10130 C C . GLN B 1 210 ? -2.131 -11.766 -19.984 1 43.53 210 GLN B C 1
ATOM 10132 O O . GLN B 1 210 ? -3.104 -12.523 -19.969 1 43.53 210 GLN B O 1
ATOM 10137 N N . ASN B 1 211 ? -2.094 -10.609 -19.516 1 43.62 211 ASN B N 1
ATOM 10138 C CA . ASN B 1 211 ? -3.332 -10.047 -18.984 1 43.62 211 ASN B CA 1
ATOM 10139 C C . ASN B 1 211 ? -4.387 -9.875 -20.078 1 43.62 211 ASN B C 1
ATOM 10141 O O . ASN B 1 211 ? -5.527 -9.516 -19.781 1 43.62 211 ASN B O 1
ATOM 10145 N N . ASP B 1 212 ? -3.953 -10.281 -21.25 1 45.19 212 ASP B N 1
ATOM 10146 C CA . ASP B 1 212 ? -4.848 -10.055 -22.391 1 45.19 212 ASP B CA 1
ATOM 10147 C C . ASP B 1 212 ? -5.777 -11.25 -22.594 1 45.19 212 ASP B C 1
ATOM 10149 O O . ASP B 1 212 ? -6.73 -11.172 -23.375 1 45.19 212 ASP B O 1
ATOM 10153 N N . ILE B 1 213 ? -5.43 -12.375 -21.984 1 45.88 213 ILE B N 1
ATOM 10154 C CA . ILE B 1 213 ? -6.289 -13.531 -22.234 1 45.88 213 ILE B CA 1
ATOM 10155 C C . ILE B 1 213 ? -7.34 -13.625 -21.125 1 45.88 213 ILE B C 1
ATOM 10157 O O . ILE B 1 213 ? -7.117 -14.281 -20.109 1 45.88 213 ILE B O 1
ATOM 10161 N N . LEU B 1 214 ? -8.094 -12.594 -20.938 1 49.22 214 LEU B N 1
ATOM 10162 C CA . LEU B 1 214 ? -9.227 -12.609 -20.016 1 49.22 214 LEU B CA 1
ATOM 10163 C C . LEU B 1 214 ? -10.508 -13.023 -20.719 1 49.22 214 LEU B C 1
ATOM 10165 O O . LEU B 1 214 ? -10.742 -12.617 -21.859 1 49.22 214 LEU B O 1
ATOM 10169 N N . TYR B 1 215 ? -10.961 -14.141 -20.188 1 42.59 215 TYR B N 1
ATOM 10170 C CA . TYR B 1 215 ? -12.266 -14.531 -20.719 1 42.59 215 TYR B CA 1
ATOM 10171 C C . TYR B 1 215 ? -13.359 -13.617 -20.188 1 42.59 215 TYR B C 1
ATOM 10173 O O . TYR B 1 215 ? -13.625 -13.586 -18.984 1 42.59 215 TYR B O 1
ATOM 10181 N N . GLU B 1 216 ? -13.266 -12.328 -20.516 1 44.84 216 GLU B N 1
ATOM 10182 C CA . GLU B 1 216 ? -14.328 -11.414 -20.078 1 44.84 216 GLU B CA 1
ATOM 10183 C C . GLU B 1 216 ? -15.555 -11.539 -20.969 1 44.84 216 GLU B C 1
ATOM 10185 O O . GLU B 1 216 ? -15.43 -11.656 -22.188 1 44.84 216 GLU B O 1
ATOM 10190 N N . VAL B 1 217 ? -16.562 -12.141 -20.406 1 37.22 217 VAL B N 1
ATOM 10191 C CA . VAL B 1 217 ? -17.812 -12.039 -21.156 1 37.22 217 VAL B CA 1
ATOM 10192 C C . VAL B 1 217 ? -18.25 -10.578 -21.234 1 37.22 217 VAL B C 1
ATOM 10194 O O . VAL B 1 217 ? -18.25 -9.867 -20.219 1 37.22 217 VAL B O 1
ATOM 10197 N N . ASN B 1 218 ? -18 -9.938 -22.297 1 33.41 218 ASN B N 1
ATOM 10198 C CA . ASN B 1 218 ? -18.391 -8.547 -22.547 1 33.41 218 ASN B CA 1
ATOM 10199 C C . ASN B 1 218 ? -19.656 -8.172 -21.781 1 33.41 218 ASN B C 1
ATOM 10201 O O . ASN B 1 218 ? -19.734 -7.074 -21.234 1 33.41 218 ASN B O 1
ATOM 10205 N N . GLU B 1 219 ? -20.938 -8.586 -22.469 1 36.53 219 GLU B N 1
ATOM 10206 C CA . GLU B 1 219 ? -22.234 -7.953 -22.219 1 36.53 219 GLU B CA 1
ATOM 10207 C C . GLU B 1 219 ? -22.75 -8.289 -20.828 1 36.53 219 GLU B C 1
ATOM 10209 O O . GLU B 1 219 ? -22.625 -9.422 -20.359 1 36.53 219 GLU B O 1
ATOM 10214 N N . ASP B 1 220 ? -22.766 -7.496 -20.031 1 40.34 220 ASP B N 1
ATOM 10215 C CA . ASP B 1 220 ? -23.516 -7.68 -18.797 1 40.34 220 ASP B CA 1
ATOM 10216 C C . ASP B 1 220 ? -24.781 -8.492 -19.047 1 40.34 220 ASP B C 1
ATOM 10218 O O . ASP B 1 220 ? -25.766 -7.965 -19.578 1 40.34 220 ASP B O 1
ATOM 10222 N N . PRO B 1 221 ? -24.875 -9.625 -19.594 1 42.62 221 PRO B N 1
ATOM 10223 C CA . PRO B 1 221 ? -26.172 -10.297 -19.5 1 42.62 221 PRO B CA 1
ATOM 10224 C C . PRO B 1 221 ? -26.969 -9.883 -18.266 1 42.62 221 PRO B C 1
ATOM 10226 O O . PRO B 1 221 ? -26.375 -9.648 -17.203 1 42.62 221 PRO B O 1
ATOM 10229 N N . LEU B 1 222 ? -27.969 -9.117 -18.547 1 50.97 222 LEU B N 1
ATOM 10230 C CA . LEU B 1 222 ? -28.828 -8.891 -17.391 1 50.97 222 LEU B CA 1
ATOM 10231 C C . LEU B 1 222 ? -28.844 -10.109 -16.484 1 50.97 222 LEU B C 1
ATOM 10233 O O . LEU B 1 222 ? -29.516 -11.109 -16.781 1 50.97 222 LEU B O 1
ATOM 10237 N N . ILE B 1 223 ? -27.734 -10.453 -15.953 1 65.25 223 ILE B N 1
ATOM 10238 C CA . ILE B 1 223 ? -27.688 -11.562 -15.008 1 65.25 223 ILE B CA 1
ATOM 10239 C C . ILE B 1 223 ? -28.438 -11.18 -13.727 1 65.25 223 ILE B C 1
ATOM 10241 O O . ILE B 1 223 ? -28.141 -10.148 -13.117 1 65.25 223 ILE B O 1
ATOM 10245 N N . GLY B 1 224 ? -29.656 -11.711 -13.68 1 71.12 224 GLY B N 1
ATOM 10246 C CA . GLY B 1 224 ? -30.422 -11.57 -12.453 1 71.12 224 GLY B CA 1
ATOM 10247 C C . GLY B 1 224 ? -30.625 -12.883 -11.727 1 71.12 224 GLY B C 1
ATOM 10248 O O . GLY B 1 224 ? -30.141 -13.922 -12.164 1 71.12 224 GLY B O 1
ATOM 10249 N N . ILE B 1 225 ? -31.109 -12.797 -10.57 1 78.62 225 ILE B N 1
ATOM 10250 C CA . ILE B 1 225 ? -31.469 -13.984 -9.805 1 78.62 225 ILE B CA 1
ATOM 10251 C C . ILE B 1 225 ? -32.844 -14.477 -10.234 1 78.62 225 ILE B C 1
ATOM 10253 O O . ILE B 1 225 ? -33.812 -13.703 -10.258 1 78.62 225 ILE B O 1
ATOM 10257 N N . SER B 1 226 ? -32.875 -15.656 -10.781 1 76.88 226 SER B N 1
ATOM 10258 C CA . SER B 1 226 ? -34.125 -16.25 -11.219 1 76.88 226 SER B CA 1
ATOM 10259 C C . SER B 1 226 ? -34.719 -17.172 -10.156 1 76.88 226 SER B C 1
ATOM 10261 O O . SER B 1 226 ? -34.062 -17.469 -9.156 1 76.88 226 SER B O 1
ATOM 10263 N N . ASP B 1 227 ? -35.906 -17.688 -10.375 1 77.31 227 ASP B N 1
ATOM 10264 C CA . ASP B 1 227 ? -36.562 -18.594 -9.445 1 77.31 227 ASP B CA 1
ATOM 10265 C C . ASP B 1 227 ? -35.906 -19.969 -9.445 1 77.31 227 ASP B C 1
ATOM 10267 O O . ASP B 1 227 ? -36.094 -20.75 -8.508 1 77.31 227 ASP B O 1
ATOM 10271 N N . GLU B 1 228 ? -35.125 -20.203 -10.398 1 82 228 GLU B N 1
ATOM 10272 C CA . GLU B 1 228 ? -34.438 -21.484 -10.477 1 82 228 GLU B CA 1
ATOM 10273 C C . GLU B 1 228 ? -33.156 -21.484 -9.648 1 82 228 GLU B C 1
ATOM 10275 O O . GLU B 1 228 ? -32.625 -22.531 -9.289 1 82 228 GLU B O 1
ATOM 10280 N N . ASP B 1 229 ? -32.75 -20.297 -9.312 1 88.12 229 ASP B N 1
ATOM 10281 C CA . ASP B 1 229 ? -31.5 -20.188 -8.57 1 88.12 229 ASP B CA 1
ATOM 10282 C C . ASP B 1 229 ? -31.703 -20.578 -7.105 1 88.12 229 ASP B C 1
ATOM 10284 O O . ASP B 1 229 ? -32.719 -20.266 -6.504 1 88.12 229 ASP B O 1
ATOM 10288 N N . SER B 1 230 ? -30.844 -21.375 -6.574 1 91.38 230 SER B N 1
ATOM 10289 C CA . SER B 1 230 ? -30.875 -21.797 -5.18 1 91.38 230 SER B CA 1
ATOM 10290 C C . SER B 1 230 ? -29.594 -21.391 -4.453 1 91.38 230 SER B C 1
ATOM 10292 O O . SER B 1 230 ? -28.5 -21.578 -4.973 1 91.38 230 SER B O 1
ATOM 10294 N N . LEU B 1 231 ? -29.859 -20.906 -3.268 1 93.62 231 LEU B N 1
ATOM 10295 C CA . LEU B 1 231 ? -28.734 -20.484 -2.447 1 93.62 231 LEU B CA 1
ATOM 10296 C C . LEU B 1 231 ? -28.375 -21.547 -1.417 1 93.62 231 LEU B C 1
ATOM 10298 O O . LEU B 1 231 ? -29.234 -21.984 -0.646 1 93.62 231 LEU B O 1
ATOM 10302 N N . LEU B 1 232 ? -27.172 -21.969 -1.504 1 96.44 232 LEU B N 1
ATOM 10303 C CA . LEU B 1 232 ? -26.641 -22.891 -0.503 1 96.44 232 LEU B CA 1
ATOM 10304 C C . LEU B 1 232 ? -25.781 -22.156 0.521 1 96.44 232 LEU B C 1
ATOM 10306 O O . LEU B 1 232 ? -24.609 -21.859 0.267 1 96.44 232 LEU B O 1
ATOM 10310 N N . ILE B 1 233 ? -26.312 -21.906 1.673 1 96.31 233 ILE B N 1
ATOM 10311 C CA . ILE B 1 233 ? -25.672 -21.078 2.684 1 96.31 233 ILE B CA 1
ATOM 10312 C C . ILE B 1 233 ? -24.984 -21.969 3.723 1 96.31 233 ILE B C 1
ATOM 10314 O O . ILE B 1 233 ? -25.609 -22.891 4.25 1 96.31 233 ILE B O 1
ATOM 10318 N N . SER B 1 234 ? -23.766 -21.703 3.934 1 96.75 234 SER B N 1
ATOM 10319 C CA . SER B 1 234 ? -23.016 -22.453 4.938 1 96.75 234 SER B CA 1
ATOM 10320 C C . SER B 1 234 ? -22.469 -21.531 6.02 1 96.75 234 SER B C 1
ATOM 10322 O O . SER B 1 234 ? -21.656 -20.656 5.734 1 96.75 234 SER B O 1
ATOM 10324 N N . THR B 1 235 ? -22.891 -21.656 7.172 1 94.44 235 THR B N 1
ATOM 10325 C CA . THR B 1 235 ? -22.312 -21.094 8.383 1 94.44 235 THR B CA 1
ATOM 10326 C C . THR B 1 235 ? -21.828 -22.188 9.32 1 94.44 235 THR B C 1
ATOM 10328 O O . THR B 1 235 ? -22.234 -23.344 9.195 1 94.44 235 THR B O 1
ATOM 10331 N N . PHE B 1 236 ? -20.875 -21.859 10.125 1 92.44 236 PHE B N 1
ATOM 10332 C CA . PHE B 1 236 ? -20.344 -22.938 10.969 1 92.44 236 PHE B CA 1
ATOM 10333 C C . PHE B 1 236 ? -21.438 -23.484 11.875 1 92.44 236 PHE B C 1
ATOM 10335 O O . PHE B 1 236 ? -21.609 -24.703 11.984 1 92.44 236 PHE B O 1
ATOM 10342 N N . TYR B 1 237 ? -22.203 -22.609 12.578 1 90.5 237 TYR B N 1
ATOM 10343 C CA . TYR B 1 237 ? -23.406 -22.984 13.328 1 90.5 237 TYR B CA 1
ATOM 10344 C C . TYR B 1 237 ? -24.656 -22.484 12.633 1 90.5 237 TYR B C 1
ATOM 10346 O O . TYR B 1 237 ? -24.641 -21.453 11.977 1 90.5 237 TYR B O 1
ATOM 10354 N N . LEU B 1 238 ? -25.703 -23.25 12.773 1 92.81 238 LEU B N 1
ATOM 10355 C CA . LEU B 1 238 ? -26.984 -22.766 12.266 1 92.81 238 LEU B CA 1
ATOM 10356 C C . LEU B 1 238 ? -27.406 -21.484 12.977 1 92.81 238 LEU B C 1
ATOM 10358 O O . LEU B 1 238 ? -27.125 -21.297 14.156 1 92.81 238 LEU B O 1
ATOM 10362 N N . PRO B 1 239 ? -28.016 -20.562 12.266 1 90.06 239 PRO B N 1
ATOM 10363 C CA . PRO B 1 239 ? -28.391 -19.281 12.859 1 90.06 239 PRO B CA 1
ATOM 10364 C C . PRO B 1 239 ? -29.594 -19.391 13.789 1 90.06 239 PRO B C 1
ATOM 10366 O O . PRO B 1 239 ? -30.328 -18.422 13.992 1 90.06 239 PRO B O 1
ATOM 10369 N N . ILE B 1 240 ? -29.875 -20.656 14.25 1 89.62 240 ILE B N 1
ATOM 10370 C CA . ILE B 1 240 ? -30.984 -20.891 15.164 1 89.62 240 ILE B CA 1
ATOM 10371 C C . ILE B 1 240 ? -30.531 -21.781 16.312 1 89.62 240 ILE B C 1
ATOM 10373 O O . ILE B 1 240 ? -29.5 -22.469 16.203 1 89.62 240 ILE B O 1
ATOM 10377 N N . VAL B 1 241 ? -31.312 -21.625 17.375 1 88.25 241 VAL B N 1
ATOM 10378 C CA . VAL B 1 241 ? -31.141 -22.516 18.516 1 88.25 241 VAL B CA 1
ATOM 10379 C C . VAL B 1 241 ? -32.406 -23.391 18.656 1 88.25 241 VAL B C 1
ATOM 10381 O O . VAL B 1 241 ? -33.531 -22.906 18.5 1 88.25 241 VAL B O 1
ATOM 10384 N N . VAL B 1 242 ? -32.188 -24.703 18.812 1 92.38 242 VAL B N 1
ATOM 10385 C CA . VAL B 1 242 ? -33.281 -25.641 18.969 1 92.38 242 VAL B CA 1
ATOM 10386 C C . VAL B 1 242 ? -33.438 -26.062 20.422 1 92.38 242 VAL B C 1
ATOM 10388 O O . VAL B 1 242 ? -32.438 -26.484 21.047 1 92.38 242 VAL B O 1
ATOM 10391 N N . ILE B 1 243 ? -34.594 -25.828 20.953 1 92.12 243 ILE B N 1
ATOM 10392 C CA . ILE B 1 243 ? -34.875 -26.234 22.328 1 92.12 243 ILE B CA 1
ATOM 10393 C C . ILE B 1 243 ? -35.656 -27.547 22.312 1 92.12 243 ILE B C 1
ATOM 10395 O O . ILE B 1 243 ? -36.75 -27.625 21.75 1 92.12 243 ILE B O 1
ATOM 10399 N N . LYS B 1 244 ? -35.062 -28.516 22.844 1 93.44 244 LYS B N 1
ATOM 10400 C CA . LYS B 1 244 ? -35.75 -29.797 22.984 1 93.44 244 LYS B CA 1
ATOM 10401 C C . LYS B 1 244 ? -36.562 -29.844 24.266 1 93.44 244 LYS B C 1
ATOM 10403 O O . LYS B 1 244 ? -36 -29.828 25.375 1 93.44 244 LYS B O 1
ATOM 10408 N N . LYS B 1 245 ? -37.812 -29.969 24.125 1 91.38 245 LYS B N 1
ATOM 10409 C CA . LYS B 1 245 ? -38.719 -30 25.266 1 91.38 245 LYS B CA 1
ATOM 10410 C C . LYS B 1 245 ? -38.75 -31.391 25.906 1 91.38 245 LYS B C 1
ATOM 10412 O O . LYS B 1 245 ? -38.281 -32.375 25.312 1 91.38 245 LYS B O 1
ATOM 10417 N N . GLN B 1 246 ? -39.312 -31.484 27.172 1 88.31 246 GLN B N 1
ATOM 10418 C CA . GLN B 1 246 ? -39.375 -32.719 27.922 1 88.31 246 GLN B CA 1
ATOM 10419 C C . GLN B 1 246 ? -40.281 -33.75 27.234 1 88.31 246 GLN B C 1
ATOM 10421 O O . GLN B 1 246 ? -40.094 -34.938 27.359 1 88.31 246 GLN B O 1
ATOM 10426 N N . ASP B 1 247 ? -41.281 -33.281 26.422 1 88 247 ASP B N 1
ATOM 10427 C CA . ASP B 1 247 ? -42.219 -34.156 25.719 1 88 247 ASP B CA 1
ATOM 10428 C C . ASP B 1 247 ? -41.625 -34.688 24.422 1 88 247 ASP B C 1
ATOM 10430 O O . ASP B 1 247 ? -42.25 -35.469 23.719 1 88 247 ASP B O 1
ATOM 10434 N N . GLY B 1 248 ? -40.344 -34.281 24.109 1 86 248 GLY B N 1
ATOM 10435 C CA . GLY B 1 248 ? -39.688 -34.781 22.922 1 86 248 GLY B CA 1
ATOM 10436 C C . GLY B 1 248 ? -39.844 -33.844 21.734 1 86 248 GLY B C 1
ATOM 10437 O O . GLY B 1 248 ? -39.188 -34.062 20.688 1 86 248 GLY B O 1
ATOM 10438 N N . GLN B 1 249 ? -40.688 -32.844 21.906 1 90.19 249 GLN B N 1
ATOM 10439 C CA . GLN B 1 249 ? -40.906 -31.906 20.812 1 90.19 249 GLN B CA 1
ATOM 10440 C C . GLN B 1 249 ? -39.812 -30.828 20.781 1 90.19 249 GLN B C 1
ATOM 10442 O O . GLN B 1 249 ? -39.125 -30.609 21.766 1 90.19 249 GLN B O 1
ATOM 10447 N N . TYR B 1 250 ? -39.594 -30.25 19.531 1 93.31 250 TYR B N 1
ATOM 10448 C CA . TYR B 1 250 ? -38.562 -29.25 19.344 1 93.31 250 TYR B CA 1
ATOM 10449 C C . TYR B 1 250 ? -39.156 -27.859 19.125 1 93.31 250 TYR B C 1
ATOM 10451 O O . TYR B 1 250 ? -40.25 -27.734 18.547 1 93.31 250 TYR B O 1
ATOM 10459 N N . GLU B 1 251 ? -38.531 -26.875 19.672 1 91.81 251 GLU B N 1
ATOM 10460 C CA . GLU B 1 251 ? -38.875 -25.469 19.438 1 91.81 251 GLU B CA 1
ATOM 10461 C C . GLU B 1 251 ? -37.656 -24.703 18.922 1 91.81 251 GLU B C 1
ATOM 10463 O O . GLU B 1 251 ? -36.531 -24.922 19.375 1 91.81 251 GLU B O 1
ATOM 10468 N N . ARG B 1 252 ? -37.969 -23.906 17.891 1 88.56 252 ARG B N 1
ATOM 10469 C CA . ARG B 1 252 ? -36.844 -23.156 17.312 1 88.56 252 ARG B CA 1
ATOM 10470 C C . ARG B 1 252 ? -36.844 -21.719 17.828 1 88.56 252 ARG B C 1
ATOM 10472 O O . ARG B 1 252 ? -37.875 -21.109 18 1 88.56 252 ARG B O 1
ATOM 10479 N N . ARG B 1 253 ? -35.625 -21.234 18.125 1 84.12 253 ARG B N 1
ATOM 10480 C CA . ARG B 1 253 ? -35.375 -19.844 18.453 1 84.12 253 ARG B CA 1
ATOM 10481 C C . ARG B 1 253 ? -34.25 -19.266 17.609 1 84.12 253 ARG B C 1
ATOM 10483 O O . ARG B 1 253 ? -33.281 -19.969 17.281 1 84.12 253 ARG B O 1
ATOM 10490 N N . ASN B 1 254 ? -34.438 -18.031 17.219 1 80 254 ASN B N 1
ATOM 10491 C CA . ASN B 1 254 ? -33.406 -17.391 16.406 1 80 254 ASN B CA 1
ATOM 10492 C C . ASN B 1 254 ? -32.156 -17.062 17.25 1 80 254 ASN B C 1
ATOM 10494 O O . ASN B 1 254 ? -32.281 -16.734 18.438 1 80 254 ASN B O 1
ATOM 10498 N N . PHE B 1 255 ? -31.047 -17.25 16.688 1 76.12 255 PHE B N 1
ATOM 10499 C CA . PHE B 1 255 ? -29.797 -16.828 17.312 1 76.12 255 PHE B CA 1
ATOM 10500 C C . PHE B 1 255 ? -29.766 -15.312 17.469 1 76.12 255 PHE B C 1
ATOM 10502 O O . PHE B 1 255 ? -30.125 -14.578 16.547 1 76.12 255 PHE B O 1
ATOM 10509 N N . GLN B 1 256 ? -29.359 -14.859 18.547 1 72.69 256 GLN B N 1
ATOM 10510 C CA . GLN B 1 256 ? -29.594 -13.469 18.906 1 72.69 256 GLN B CA 1
ATOM 10511 C C . GLN B 1 256 ? -28.438 -12.57 18.469 1 72.69 256 GLN B C 1
ATOM 10513 O O . GLN B 1 256 ? -28.547 -11.344 18.5 1 72.69 256 GLN B O 1
ATOM 10518 N N . HIS B 1 257 ? -27.375 -13.148 17.984 1 76.5 257 HIS B N 1
ATOM 10519 C CA . HIS B 1 257 ? -26.297 -12.305 17.469 1 76.5 257 HIS B CA 1
ATOM 10520 C C . HIS B 1 257 ? -26.766 -11.531 16.234 1 76.5 257 HIS B C 1
ATOM 10522 O O . HIS B 1 257 ? -27.469 -12.07 15.375 1 76.5 257 HIS B O 1
ATOM 10528 N N . SER B 1 258 ? -26.406 -10.281 16.188 1 77.38 258 SER B N 1
ATOM 10529 C CA . SER B 1 258 ? -26.953 -9.352 15.203 1 77.38 258 SER B CA 1
ATOM 10530 C C . SER B 1 258 ? -26.688 -9.828 13.781 1 77.38 258 SER B C 1
ATOM 10532 O O . SER B 1 258 ? -27.578 -9.828 12.938 1 77.38 258 SER B O 1
ATOM 10534 N N . PHE B 1 259 ? -25.531 -10.273 13.578 1 79.81 259 PHE B N 1
ATOM 10535 C CA . PHE B 1 259 ? -25.188 -10.656 12.211 1 79.81 259 PHE B CA 1
ATOM 10536 C C . PHE B 1 259 ? -26.031 -11.844 11.758 1 79.81 259 PHE B C 1
ATOM 10538 O O . PHE B 1 259 ? -26.594 -11.836 10.656 1 79.81 259 PHE B O 1
ATOM 10545 N N . SER B 1 260 ? -26.109 -12.859 12.57 1 83.06 260 SER B N 1
ATOM 10546 C CA . SER B 1 260 ? -26.875 -14.062 12.227 1 83.06 260 SER B CA 1
ATOM 10547 C C . SER B 1 260 ? -28.359 -13.742 12.031 1 83.06 260 SER B C 1
ATOM 10549 O O . SER B 1 260 ? -29 -14.297 11.141 1 83.06 260 SER B O 1
ATOM 10551 N N . LEU B 1 261 ? -28.812 -12.859 12.859 1 86.81 261 LEU B N 1
ATOM 10552 C CA . LEU B 1 261 ? -30.219 -12.477 12.789 1 86.81 261 LEU B CA 1
ATOM 10553 C C . LEU B 1 261 ? -30.531 -11.797 11.461 1 86.81 261 LEU B C 1
ATOM 10555 O O . LEU B 1 261 ? -31.484 -12.172 10.773 1 86.81 261 LEU B O 1
ATOM 10559 N N . HIS B 1 262 ? -29.75 -10.867 11.133 1 89.19 262 HIS B N 1
ATOM 10560 C CA . HIS B 1 262 ? -30.016 -10.094 9.922 1 89.19 262 HIS B CA 1
ATOM 10561 C C . HIS B 1 262 ? -29.734 -10.922 8.664 1 89.19 262 HIS B C 1
ATOM 10563 O O . HIS B 1 262 ? -30.406 -10.75 7.648 1 89.19 262 HIS B O 1
ATOM 10569 N N . LEU B 1 263 ? -28.781 -11.781 8.742 1 88.5 263 LEU B N 1
ATOM 10570 C CA . LEU B 1 263 ? -28.547 -12.688 7.625 1 88.5 263 LEU B CA 1
ATOM 10571 C C . LEU B 1 263 ? -29.734 -13.625 7.426 1 88.5 263 LEU B C 1
ATOM 10573 O O . LEU B 1 263 ? -30.141 -13.883 6.293 1 88.5 263 LEU B O 1
ATOM 10577 N N . LEU B 1 264 ? -30.281 -14.148 8.531 1 90.44 264 LEU B N 1
ATOM 10578 C CA . LEU B 1 264 ? -31.422 -15.062 8.492 1 90.44 264 LEU B CA 1
ATOM 10579 C C . LEU B 1 264 ? -32.625 -14.406 7.824 1 90.44 264 LEU B C 1
ATOM 10581 O O . LEU B 1 264 ? -33.281 -15.008 6.977 1 90.44 264 LEU B O 1
ATOM 10585 N N . PHE B 1 265 ? -32.875 -13.195 8.156 1 88.81 265 PHE B N 1
ATOM 10586 C CA . PHE B 1 265 ? -34 -12.477 7.602 1 88.81 265 PHE B CA 1
ATOM 10587 C C . PHE B 1 265 ? -33.719 -12 6.184 1 88.81 265 PHE B C 1
ATOM 10589 O O . PHE B 1 265 ? -34.625 -11.875 5.363 1 88.81 265 PHE B O 1
ATOM 10596 N N . GLY B 1 266 ? -32.469 -11.719 5.926 1 89.06 266 GLY B N 1
ATOM 10597 C CA . GLY B 1 266 ? -32.094 -11.188 4.629 1 89.06 266 GLY B CA 1
ATOM 10598 C C . GLY B 1 266 ? -32.188 -12.203 3.508 1 89.06 266 GLY B C 1
ATOM 10599 O O . GLY B 1 266 ? -32.438 -11.844 2.354 1 89.06 266 GLY B O 1
ATOM 10600 N N . VAL B 1 267 ? -32.094 -13.5 3.85 1 90.5 267 VAL B N 1
ATOM 10601 C CA . VAL B 1 267 ? -32.062 -14.531 2.818 1 90.5 267 VAL B CA 1
ATOM 10602 C C . VAL B 1 267 ? -33.469 -15.109 2.627 1 90.5 267 VAL B C 1
ATOM 10604 O O . VAL B 1 267 ? -33.688 -15.969 1.769 1 90.5 267 VAL B O 1
ATOM 10607 N N . GLN B 1 268 ? -34.438 -14.617 3.287 1 86.06 268 GLN B N 1
ATOM 10608 C CA . GLN B 1 268 ? -35.781 -15.203 3.289 1 86.06 268 GLN B CA 1
ATOM 10609 C C . GLN B 1 268 ? -36.438 -15.078 1.917 1 86.06 268 GLN B C 1
ATOM 10611 O O . GLN B 1 268 ? -37.25 -15.922 1.537 1 86.06 268 GLN B O 1
ATOM 10616 N N . GLN B 1 269 ? -36.062 -14.148 1.152 1 83 269 GLN B N 1
ATOM 10617 C CA . GLN B 1 269 ? -36.688 -13.922 -0.141 1 83 269 GLN B CA 1
ATOM 10618 C C . GLN B 1 269 ? -36.125 -14.859 -1.202 1 83 269 GLN B C 1
ATOM 10620 O O . GLN B 1 269 ? -36.719 -15.008 -2.279 1 83 269 GLN B O 1
ATOM 10625 N N . PHE B 1 270 ? -35.125 -15.625 -0.875 1 88.38 270 PHE B N 1
ATOM 10626 C CA . PHE B 1 270 ? -34.469 -16.5 -1.847 1 88.38 270 PHE B CA 1
ATOM 10627 C C . PHE B 1 270 ? -34.75 -17.953 -1.531 1 88.38 270 PHE B C 1
ATOM 10629 O O . PHE B 1 270 ? -35.031 -18.312 -0.383 1 88.38 270 PHE B O 1
ATOM 10636 N N . LYS B 1 271 ? -34.812 -18.766 -2.611 1 89.44 271 LYS B N 1
ATOM 10637 C CA . LYS B 1 271 ? -34.781 -20.203 -2.385 1 89.44 271 LYS B CA 1
ATOM 10638 C C . LYS B 1 271 ? -33.438 -20.625 -1.789 1 89.44 271 LYS B C 1
ATOM 10640 O O . LYS B 1 271 ? -32.406 -20.469 -2.42 1 89.44 271 LYS B O 1
ATOM 10645 N N . ARG B 1 272 ? -33.625 -21.125 -0.509 1 92.62 272 ARG B N 1
ATOM 10646 C CA . ARG B 1 272 ? -32.344 -21.328 0.175 1 92.62 272 ARG B CA 1
ATOM 10647 C C . ARG B 1 272 ? -32.344 -22.625 0.973 1 92.62 272 ARG B C 1
ATOM 10649 O O . ARG B 1 272 ? -33.406 -23.125 1.355 1 92.62 272 ARG B O 1
ATOM 10656 N N . THR B 1 273 ? -31.203 -23.203 1.097 1 95.31 273 THR B N 1
ATOM 10657 C CA . THR B 1 273 ? -30.891 -24.281 2.035 1 95.31 273 THR B CA 1
ATOM 10658 C C . THR B 1 273 ? -29.703 -23.906 2.912 1 95.31 273 THR B C 1
ATOM 10660 O O . THR B 1 273 ? -28.672 -23.453 2.41 1 95.31 273 THR B O 1
ATOM 10663 N N . TRP B 1 274 ? -29.922 -24.047 4.227 1 96.5 274 TRP B N 1
ATOM 10664 C CA . TRP B 1 274 ? -28.906 -23.609 5.18 1 96.5 274 TRP B CA 1
ATOM 10665 C C . TRP B 1 274 ? -28.219 -24.797 5.836 1 96.5 274 TRP B C 1
ATOM 10667 O O . TRP B 1 274 ? -28.891 -25.719 6.324 1 96.5 274 TRP B O 1
ATOM 10677 N N . PHE B 1 275 ? -26.922 -24.797 5.754 1 97.56 275 PHE B N 1
ATOM 10678 C CA . PHE B 1 275 ? -26.125 -25.875 6.328 1 97.56 275 PHE B CA 1
ATOM 10679 C C . PHE B 1 275 ? -25.312 -25.375 7.523 1 97.56 275 PHE B C 1
ATOM 10681 O O . PHE B 1 275 ? -24.75 -24.281 7.484 1 97.56 275 PHE B O 1
ATOM 10688 N N . GLY B 1 276 ? -25.234 -26.062 8.648 1 96.06 276 GLY B N 1
ATOM 10689 C CA . GLY B 1 276 ? -24.453 -25.703 9.828 1 96.06 276 GLY B CA 1
ATOM 10690 C C . GLY B 1 276 ? -24.625 -26.688 10.969 1 96.06 276 GLY B C 1
ATOM 10691 O O . GLY B 1 276 ? -25.453 -27.594 10.898 1 96.06 276 GLY B O 1
ATOM 10692 N N . LEU B 1 277 ? -23.797 -26.562 11.969 1 93.75 277 LEU B N 1
ATOM 10693 C CA . LEU B 1 277 ? -23.922 -27.359 13.188 1 93.75 277 LEU B CA 1
ATOM 10694 C C . LEU B 1 277 ? -25.109 -26.891 14.016 1 93.75 277 LEU B C 1
ATOM 10696 O O . LEU B 1 277 ? -25.281 -25.688 14.258 1 93.75 277 LEU B O 1
ATOM 10700 N N . PRO B 1 278 ? -25.969 -27.766 14.391 1 92.69 278 PRO B N 1
ATOM 10701 C CA . PRO B 1 278 ? -27.094 -27.344 15.227 1 92.69 278 PRO B CA 1
ATOM 10702 C C . PRO B 1 278 ? -26.703 -27.141 16.688 1 92.69 278 PRO B C 1
ATOM 10704 O O . PRO B 1 278 ? -25.844 -27.844 17.203 1 92.69 278 PRO B O 1
ATOM 10707 N N . ILE B 1 279 ? -27.266 -26.141 17.266 1 88.94 279 ILE B N 1
ATOM 10708 C CA . ILE B 1 279 ? -27.172 -25.922 18.703 1 88.94 279 ILE B CA 1
ATOM 10709 C C . ILE B 1 279 ? -28.484 -26.344 19.391 1 88.94 279 ILE B C 1
ATOM 10711 O O . ILE B 1 279 ? -29.516 -25.703 19.188 1 88.94 279 ILE B O 1
ATOM 10715 N N . VAL B 1 280 ? -28.391 -27.422 20.125 1 91.19 280 VAL B N 1
ATOM 10716 C CA . VAL B 1 280 ? -29.578 -27.953 20.781 1 91.19 280 VAL B CA 1
ATOM 10717 C C . VAL B 1 280 ? -29.469 -27.781 22.281 1 91.19 280 VAL B C 1
ATOM 10719 O O . VAL B 1 280 ? -28.469 -28.188 22.891 1 91.19 280 VAL B O 1
ATOM 10722 N N . LEU B 1 281 ? -30.453 -27.062 22.766 1 89 281 LEU B N 1
ATOM 10723 C CA . LEU B 1 281 ? -30.516 -26.844 24.203 1 89 281 LEU B CA 1
ATOM 10724 C C . LEU B 1 281 ? -31.688 -27.578 24.828 1 89 281 LEU B C 1
ATOM 10726 O O . LEU B 1 281 ? -32.688 -27.844 24.156 1 89 281 LEU B O 1
ATOM 10730 N N . ASN B 1 282 ? -31.516 -28 26.109 1 88.88 282 ASN B N 1
ATOM 10731 C CA . ASN B 1 282 ? -32.656 -28.5 26.844 1 88.88 282 ASN B CA 1
ATOM 10732 C C . ASN B 1 282 ? -33.469 -27.359 27.469 1 88.88 282 ASN B C 1
ATOM 10734 O O . ASN B 1 282 ? -33.156 -26.188 27.266 1 88.88 282 ASN B O 1
ATOM 10738 N N . GLU B 1 283 ? -34.5 -27.625 28.109 1 86.56 283 GLU B N 1
ATOM 10739 C CA . GLU B 1 283 ? -35.375 -26.609 28.672 1 86.56 283 GLU B CA 1
ATOM 10740 C C . GLU B 1 283 ? -34.656 -25.797 29.75 1 86.56 283 GLU B C 1
ATOM 10742 O O . GLU B 1 283 ? -35.062 -24.656 30.031 1 86.56 283 GLU B O 1
ATOM 10747 N N . LYS B 1 284 ? -33.562 -26.344 30.297 1 82.94 284 LYS B N 1
ATOM 10748 C CA . LYS B 1 284 ? -32.812 -25.641 31.328 1 82.94 284 LYS B CA 1
ATOM 10749 C C . LYS B 1 284 ? -31.734 -24.766 30.688 1 82.94 284 LYS B C 1
ATOM 10751 O O . LYS B 1 284 ? -31.031 -24.031 31.391 1 82.94 284 LYS B O 1
ATOM 10756 N N . GLY B 1 285 ? -31.594 -24.828 29.359 1 79.06 285 GLY B N 1
ATOM 10757 C CA . GLY B 1 285 ? -30.625 -23.984 28.672 1 79.06 285 GLY B CA 1
ATOM 10758 C C . GLY B 1 285 ? -29.266 -24.641 28.531 1 79.06 285 GLY B C 1
ATOM 10759 O O . GLY B 1 285 ? -28.281 -23.984 28.188 1 79.06 285 GLY B O 1
ATOM 10760 N N . GLU B 1 286 ? -29.172 -25.891 28.828 1 83.31 286 GLU B N 1
ATOM 10761 C CA . GLU B 1 286 ? -27.906 -26.625 28.703 1 83.31 286 GLU B CA 1
ATOM 10762 C C . GLU B 1 286 ? -27.781 -27.266 27.328 1 83.31 286 GLU B C 1
ATOM 10764 O O . GLU B 1 286 ? -28.766 -27.766 26.781 1 83.31 286 GLU B O 1
ATOM 10769 N N . LYS B 1 287 ? -26.578 -27.219 26.859 1 85.25 287 LYS B N 1
ATOM 10770 C CA . LYS B 1 287 ? -26.328 -27.797 25.547 1 85.25 287 LYS B CA 1
ATOM 10771 C C . LYS B 1 287 ? -26.375 -29.312 25.594 1 85.25 287 LYS B C 1
ATOM 10773 O O . LYS B 1 287 ? -25.812 -29.938 26.5 1 85.25 287 LYS B O 1
ATOM 10778 N N . ILE B 1 288 ? -27.109 -29.953 24.672 1 87.62 288 ILE B N 1
ATOM 10779 C CA . ILE B 1 288 ? -27.219 -31.406 24.578 1 87.62 288 ILE B CA 1
ATOM 10780 C C . ILE B 1 288 ? -26.766 -31.875 23.203 1 87.62 288 ILE B C 1
ATOM 10782 O O . ILE B 1 288 ? -26.891 -31.141 22.219 1 87.62 288 ILE B O 1
ATOM 10786 N N . ASN B 1 289 ? -26.094 -33 23.203 1 86.5 289 ASN B N 1
ATOM 10787 C CA . ASN B 1 289 ? -25.703 -33.594 21.922 1 86.5 289 ASN B CA 1
ATOM 10788 C C . ASN B 1 289 ? -26.797 -34.469 21.359 1 86.5 289 ASN B C 1
ATOM 10790 O O . ASN B 1 289 ? -26.953 -35.625 21.781 1 86.5 289 ASN B O 1
ATOM 10794 N N . ASP B 1 290 ? -27.641 -33.906 20.5 1 89.44 290 ASP B N 1
ATOM 10795 C CA . ASP B 1 290 ? -28.734 -34.625 19.859 1 89.44 290 ASP B CA 1
ATOM 10796 C C . ASP B 1 290 ? -28.469 -34.844 18.375 1 89.44 290 ASP B C 1
ATOM 10798 O O . ASP B 1 290 ? -28.438 -33.875 17.609 1 89.44 290 ASP B O 1
ATOM 10802 N N . THR B 1 291 ? -28.25 -36.062 17.953 1 90.62 291 THR B N 1
ATOM 10803 C CA . THR B 1 291 ? -28.031 -36.375 16.562 1 90.62 291 THR B CA 1
ATOM 10804 C C . THR B 1 291 ? -29.156 -37.25 16.016 1 90.62 291 THR B C 1
ATOM 10806 O O . THR B 1 291 ? -28.953 -38.031 15.086 1 90.62 291 THR B O 1
ATOM 10809 N N . SER B 1 292 ? -30.391 -37.125 16.531 1 90.19 292 SER B N 1
ATOM 10810 C CA . SER B 1 292 ? -31.516 -38 16.219 1 90.19 292 SER B CA 1
ATOM 10811 C C . SER B 1 292 ? -32.094 -37.656 14.852 1 90.19 292 SER B C 1
ATOM 10813 O O . SER B 1 292 ? -31.906 -36.531 14.344 1 90.19 292 SER B O 1
ATOM 10815 N N . GLU B 1 293 ? -32.75 -38.594 14.25 1 92.19 293 GLU B N 1
ATOM 10816 C CA . GLU B 1 293 ? -33.438 -38.375 12.977 1 92.19 293 GLU B CA 1
ATOM 10817 C C . GLU B 1 293 ? -34.625 -37.438 13.125 1 92.19 293 GLU B C 1
ATOM 10819 O O . GLU B 1 293 ? -35 -36.719 12.172 1 92.19 293 GLU B O 1
ATOM 10824 N N . GLU B 1 294 ? -35.125 -37.375 14.289 1 92.5 294 GLU B N 1
ATOM 10825 C CA . GLU B 1 294 ? -36.25 -36.438 14.562 1 92.5 294 GLU B CA 1
ATOM 10826 C C . GLU B 1 294 ? -35.781 -35 14.469 1 92.5 294 GLU B C 1
ATOM 10828 O O . GLU B 1 294 ? -36.5 -34.156 13.938 1 92.5 294 GLU B O 1
ATOM 10833 N N . LEU B 1 295 ? -34.656 -34.781 14.969 1 94.69 295 LEU B N 1
ATOM 10834 C CA . LEU B 1 295 ? -34.125 -33.438 14.883 1 94.69 295 LEU B CA 1
ATOM 10835 C C . LEU B 1 295 ? -33.844 -33.062 13.43 1 94.69 295 LEU B C 1
ATOM 10837 O O . LEU B 1 295 ? -34.156 -31.922 13.016 1 94.69 295 LEU B O 1
ATOM 10841 N N . LYS B 1 296 ? -33.281 -33.969 12.664 1 94.88 296 LYS B N 1
ATOM 10842 C CA . LYS B 1 296 ? -33 -33.719 11.258 1 94.88 296 LYS B CA 1
ATOM 10843 C C . LYS B 1 296 ? -34.25 -33.375 10.492 1 94.88 296 LYS B C 1
ATOM 10845 O O . LYS B 1 296 ? -34.25 -32.438 9.68 1 94.88 296 LYS B O 1
ATOM 10850 N N . THR B 1 297 ? -35.312 -34.156 10.75 1 94.12 297 THR B N 1
ATOM 10851 C CA . THR B 1 297 ? -36.562 -33.906 10.078 1 94.12 297 THR B CA 1
ATOM 10852 C C . THR B 1 297 ? -37.156 -32.562 10.469 1 94.12 297 THR B C 1
ATOM 10854 O O . THR B 1 297 ? -37.656 -31.828 9.625 1 94.12 297 THR B O 1
ATOM 10857 N N . PHE B 1 298 ? -37.031 -32.219 11.734 1 94.81 298 PHE B N 1
ATOM 10858 C CA . PHE B 1 298 ? -37.5 -30.922 12.227 1 94.81 298 PHE B CA 1
ATOM 10859 C C . PHE B 1 298 ? -36.781 -29.781 11.539 1 94.81 298 PHE B C 1
ATOM 10861 O O . PHE B 1 298 ? -37.406 -28.828 11.062 1 94.81 298 PHE B O 1
ATOM 10868 N N . LEU B 1 299 ? -35.5 -29.875 11.469 1 95.75 299 LEU B N 1
ATOM 10869 C CA . LEU B 1 299 ? -34.688 -28.812 10.891 1 95.75 299 LEU B CA 1
ATOM 10870 C C . LEU B 1 299 ? -34.906 -28.703 9.383 1 95.75 299 LEU B C 1
ATOM 10872 O O . LEU B 1 299 ? -34.969 -27.594 8.836 1 95.75 299 LEU B O 1
ATOM 10876 N N . LYS B 1 300 ? -35.031 -29.812 8.75 1 94.06 300 LYS B N 1
ATOM 10877 C CA . LYS B 1 300 ? -35.281 -29.828 7.309 1 94.06 300 LYS B CA 1
ATOM 10878 C C . LYS B 1 300 ? -36.562 -29.109 6.961 1 94.06 300 LYS B C 1
ATOM 10880 O O . LYS B 1 300 ? -36.656 -28.453 5.918 1 94.06 300 LYS B O 1
ATOM 10885 N N . GLN B 1 301 ? -37.531 -29.203 7.785 1 91.88 301 GLN B N 1
ATOM 10886 C CA . GLN B 1 301 ? -38.812 -28.547 7.566 1 91.88 301 GLN B CA 1
ATOM 10887 C C . GLN B 1 301 ? -38.625 -27.031 7.57 1 91.88 301 GLN B C 1
ATOM 10889 O O . GLN B 1 301 ? -39.406 -26.312 6.938 1 91.88 301 GLN B O 1
ATOM 10894 N N . HIS B 1 302 ? -37.656 -26.594 8.234 1 91.62 302 HIS B N 1
ATOM 10895 C CA . HIS B 1 302 ? -37.438 -25.156 8.328 1 91.62 302 HIS B CA 1
ATOM 10896 C C . HIS B 1 302 ? -36.312 -24.703 7.375 1 91.62 302 HIS B C 1
ATOM 10898 O O . HIS B 1 302 ? -35.844 -23.578 7.477 1 91.62 302 HIS B O 1
ATOM 10904 N N . GLY B 1 303 ? -35.906 -25.547 6.477 1 92.38 303 GLY B N 1
ATOM 10905 C CA . GLY B 1 303 ? -34.938 -25.188 5.457 1 92.38 303 GLY B CA 1
ATOM 10906 C C . GLY B 1 303 ? -33.5 -25.297 5.93 1 92.38 303 GLY B C 1
ATOM 10907 O O . GLY B 1 303 ? -32.594 -24.703 5.336 1 92.38 303 GLY B O 1
ATOM 10908 N N . PHE B 1 304 ? -33.281 -26.078 7.051 1 95.75 304 PHE B N 1
ATOM 10909 C CA . PHE B 1 304 ? -31.938 -26.266 7.594 1 95.75 304 PHE B CA 1
ATOM 10910 C C . PHE B 1 304 ? -31.5 -27.719 7.461 1 95.75 304 PHE B C 1
ATOM 10912 O O . PHE B 1 304 ? -32.312 -28.641 7.586 1 95.75 304 PHE B O 1
ATOM 10919 N N . VAL B 1 305 ? -30.234 -27.906 7.09 1 96.94 305 VAL B N 1
ATOM 10920 C CA . VAL B 1 305 ? -29.609 -29.219 7.059 1 96.94 305 VAL B CA 1
ATOM 10921 C C . VAL B 1 305 ? -28.516 -29.297 8.109 1 96.94 305 VAL B C 1
ATOM 10923 O O . VAL B 1 305 ? -27.469 -28.656 7.969 1 96.94 305 VAL B O 1
ATOM 10926 N N . PRO B 1 306 ? -28.703 -30.047 9.156 1 96.19 306 PRO B N 1
ATOM 10927 C CA . PRO B 1 306 ? -27.719 -30.125 10.227 1 96.19 306 PRO B CA 1
ATOM 10928 C C . PRO B 1 306 ? -26.469 -30.922 9.82 1 96.19 306 PRO B C 1
ATOM 10930 O O . PRO B 1 306 ? -26.578 -31.922 9.102 1 96.19 306 PRO B O 1
ATOM 10933 N N . ILE B 1 307 ? -25.328 -30.469 10.25 1 96.31 307 ILE B N 1
ATOM 10934 C CA . ILE B 1 307 ? -24.047 -31.156 10.07 1 96.31 307 ILE B CA 1
ATOM 10935 C C . ILE B 1 307 ? -23.594 -31.75 11.406 1 96.31 307 ILE B C 1
ATOM 10937 O O . ILE B 1 307 ? -23.578 -31.062 12.43 1 96.31 307 ILE B O 1
ATOM 10941 N N . PHE B 1 308 ? -23.328 -33 11.383 1 93.31 308 PHE B N 1
ATOM 10942 C CA . PHE B 1 308 ? -22.859 -33.688 12.594 1 93.31 308 PHE B CA 1
ATOM 10943 C C . PHE B 1 308 ? -21.391 -34.094 12.453 1 93.31 308 PHE B C 1
ATOM 10945 O O . PHE B 1 308 ? -21 -34.656 11.438 1 93.31 308 PHE B O 1
ATOM 10952 N N . ILE B 1 309 ? -20.609 -33.656 13.336 1 90.62 309 ILE B N 1
ATOM 10953 C CA . ILE B 1 309 ? -19.172 -33.906 13.297 1 90.62 309 ILE B CA 1
ATOM 10954 C C . ILE B 1 309 ? -18.734 -34.594 14.578 1 90.62 309 ILE B C 1
ATOM 10956 O O . ILE B 1 309 ? -19.469 -34.594 15.57 1 90.62 309 ILE B O 1
ATOM 10960 N N . ASP B 1 310 ? -17.516 -35.156 14.461 1 88.38 310 ASP B N 1
ATOM 10961 C CA . ASP B 1 310 ? -16.891 -35.75 15.641 1 88.38 310 ASP B CA 1
ATOM 10962 C C . ASP B 1 310 ? -16.562 -34.688 16.688 1 88.38 310 ASP B C 1
ATOM 10964 O O . ASP B 1 310 ? -15.898 -33.719 16.391 1 88.38 310 ASP B O 1
ATOM 10968 N N . GLN B 1 311 ? -16.984 -34.969 17.906 1 87.19 311 GLN B N 1
ATOM 10969 C CA . GLN B 1 311 ? -16.891 -33.969 18.969 1 87.19 311 GLN B CA 1
ATOM 10970 C C . GLN B 1 311 ? -15.438 -33.688 19.359 1 87.19 311 GLN B C 1
ATOM 10972 O O . GLN B 1 311 ? -15.07 -32.562 19.672 1 87.19 311 GLN B O 1
ATOM 10977 N N . ASP B 1 312 ? -14.625 -34.688 19.328 1 87.62 312 ASP B N 1
ATOM 10978 C CA . ASP B 1 312 ? -13.227 -34.531 19.703 1 87.62 312 ASP B CA 1
ATOM 10979 C C . ASP B 1 312 ? -12.508 -33.625 18.703 1 87.62 312 ASP B C 1
ATOM 10981 O O . ASP B 1 312 ? -11.727 -32.75 19.094 1 87.62 312 ASP B O 1
ATOM 10985 N N . CYS B 1 313 ? -12.844 -33.875 17.516 1 89.88 313 CYS B N 1
ATOM 10986 C CA . CYS B 1 313 ? -12.242 -33.062 16.484 1 89.88 313 CYS B CA 1
ATOM 10987 C C . CYS B 1 313 ? -12.742 -31.609 16.562 1 89.88 313 CYS B C 1
ATOM 10989 O O . CYS B 1 313 ? -11.977 -30.672 16.391 1 89.88 313 CYS B O 1
ATOM 10991 N N . LEU B 1 314 ? -13.984 -31.531 16.906 1 89.56 314 LEU B N 1
ATOM 10992 C CA . LEU B 1 314 ? -14.594 -30.203 17 1 89.56 314 LEU B CA 1
ATOM 10993 C C . LEU B 1 314 ? -14 -29.406 18.156 1 89.56 314 LEU B C 1
ATOM 10995 O O . LEU B 1 314 ? -13.664 -28.234 17.984 1 89.56 314 LEU B O 1
ATOM 10999 N N . ASP B 1 315 ? -13.836 -30.016 19.25 1 86.5 315 ASP B N 1
ATOM 11000 C CA . ASP B 1 315 ? -13.289 -29.328 20.422 1 86.5 315 ASP B CA 1
ATOM 11001 C C . ASP B 1 315 ? -11.828 -28.953 20.203 1 86.5 315 ASP B C 1
ATOM 11003 O O . ASP B 1 315 ? -11.406 -27.844 20.547 1 86.5 315 ASP B O 1
ATOM 11007 N N . TYR B 1 316 ? -11.156 -29.906 19.625 1 85.69 316 TYR B N 1
ATOM 11008 C CA . TYR B 1 316 ? -9.758 -29.625 19.312 1 85.69 316 TYR B CA 1
ATOM 11009 C C . TYR B 1 316 ? -9.633 -28.484 18.328 1 85.69 316 TYR B C 1
ATOM 11011 O O . TYR B 1 316 ? -8.805 -27.594 18.5 1 85.69 316 TYR B O 1
ATOM 11019 N N . PHE B 1 317 ? -10.445 -28.562 17.375 1 87.62 317 PHE B N 1
ATOM 11020 C CA . PHE B 1 317 ? -10.43 -27.562 16.312 1 87.62 317 PHE B CA 1
ATOM 11021 C C . PHE B 1 317 ? -10.758 -26.188 16.875 1 87.62 317 PHE B C 1
ATOM 11023 O O . PHE B 1 317 ? -10.07 -25.203 16.578 1 87.62 317 PHE B O 1
ATOM 11030 N N . ASN B 1 318 ? -11.672 -26.016 17.672 1 85.06 318 ASN B N 1
ATOM 11031 C CA . ASN B 1 318 ? -12.109 -24.734 18.219 1 85.06 318 ASN B CA 1
ATOM 11032 C C . ASN B 1 318 ? -11.094 -24.172 19.203 1 85.06 318 ASN B C 1
ATOM 11034 O O . ASN B 1 318 ? -10.812 -22.969 19.188 1 85.06 318 ASN B O 1
ATOM 11038 N N . GLN B 1 319 ? -10.516 -24.969 19.922 1 81 319 GLN B N 1
ATOM 11039 C CA . GLN B 1 319 ? -9.617 -24.5 20.984 1 81 319 GLN B CA 1
ATOM 11040 C C . GLN B 1 319 ? -8.219 -24.234 20.422 1 81 319 GLN B C 1
ATOM 11042 O O . GLN B 1 319 ? -7.672 -23.156 20.609 1 81 319 GLN B O 1
ATOM 11047 N N . GLU B 1 320 ? -7.699 -25.281 19.75 1 79.94 320 GLU B N 1
ATOM 11048 C CA . GLU B 1 320 ? -6.305 -25.203 19.328 1 79.94 320 GLU B CA 1
ATOM 11049 C C . GLU B 1 320 ? -6.145 -24.344 18.078 1 79.94 320 GLU B C 1
ATOM 11051 O O . GLU B 1 320 ? -5.215 -23.547 17.969 1 79.94 320 GLU B O 1
ATOM 11056 N N . PHE B 1 321 ? -7.027 -24.5 17.203 1 82.25 321 PHE B N 1
ATOM 11057 C CA . PHE B 1 321 ? -6.859 -23.781 15.945 1 82.25 321 PHE B CA 1
ATOM 11058 C C . PHE B 1 321 ? -7.539 -22.422 16 1 82.25 321 PHE B C 1
ATOM 11060 O O . PHE B 1 321 ? -6.91 -21.406 15.719 1 82.25 321 PHE B O 1
ATOM 11067 N N . CYS B 1 322 ? -8.812 -22.328 16.328 1 84.06 322 CYS B N 1
ATOM 11068 C CA . CYS B 1 322 ? -9.578 -21.094 16.234 1 84.06 322 CYS B CA 1
ATOM 11069 C C . CYS B 1 322 ? -9.164 -20.109 17.328 1 84.06 322 CYS B C 1
ATOM 11071 O O . CYS B 1 322 ? -8.734 -19 17.031 1 84.06 322 CYS B O 1
ATOM 11073 N N . THR B 1 323 ? -9.109 -20.5 18.562 1 78.44 323 THR B N 1
ATOM 11074 C CA . THR B 1 323 ? -8.938 -19.594 19.688 1 78.44 323 THR B CA 1
ATOM 11075 C C . THR B 1 323 ? -7.461 -19.281 19.906 1 78.44 323 THR B C 1
ATOM 11077 O O . THR B 1 323 ? -7.098 -18.141 20.172 1 78.44 323 THR B O 1
ATOM 11080 N N . LYS B 1 324 ? -6.633 -20.312 19.781 1 76.44 324 LYS B N 1
ATOM 11081 C CA . LYS B 1 324 ? -5.246 -20.109 20.188 1 76.44 324 LYS B CA 1
ATOM 11082 C C . LYS B 1 324 ? -4.379 -19.672 19.016 1 76.44 324 LYS B C 1
ATOM 11084 O O . LYS B 1 324 ? -3.332 -19.047 19.203 1 76.44 324 LYS B O 1
ATOM 11089 N N . LEU B 1 325 ? -4.84 -19.984 17.859 1 80.56 325 LEU B N 1
ATOM 11090 C CA . LEU B 1 325 ? -3.938 -19.75 16.734 1 80.56 325 LEU B CA 1
ATOM 11091 C C . LEU B 1 325 ? -4.543 -18.734 15.766 1 80.56 325 LEU B C 1
ATOM 11093 O O . LEU B 1 325 ? -4.027 -17.625 15.617 1 80.56 325 LEU B O 1
ATOM 11097 N N . TYR B 1 326 ? -5.672 -19.094 15.156 1 82.81 326 TYR B N 1
ATOM 11098 C CA . TYR B 1 326 ? -6.215 -18.328 14.031 1 82.81 326 TYR B CA 1
ATOM 11099 C C . TYR B 1 326 ? -6.621 -16.938 14.477 1 82.81 326 TYR B C 1
ATOM 11101 O O . TYR B 1 326 ? -6.23 -15.938 13.859 1 82.81 326 TYR B O 1
ATOM 11109 N N . GLN B 1 327 ? -7.375 -16.812 15.508 1 79.75 327 GLN B N 1
ATOM 11110 C CA . GLN B 1 327 ? -7.953 -15.531 15.914 1 79.75 327 GLN B CA 1
ATOM 11111 C C . GLN B 1 327 ? -6.867 -14.555 16.359 1 79.75 327 GLN B C 1
ATOM 11113 O O . GLN B 1 327 ? -6.844 -13.406 15.906 1 79.75 327 GLN B O 1
ATOM 11118 N N . PRO B 1 328 ? -5.945 -14.953 17.172 1 76.69 328 PRO B N 1
ATOM 11119 C CA . PRO B 1 328 ? -4.898 -14 17.547 1 76.69 328 PRO B CA 1
ATOM 11120 C C . PRO B 1 328 ? -4.062 -13.539 16.359 1 76.69 328 PRO B C 1
ATOM 11122 O O . PRO B 1 328 ? -3.693 -12.367 16.281 1 76.69 328 PRO B O 1
ATOM 11125 N N . ILE B 1 329 ? -3.803 -14.445 15.453 1 79.12 329 ILE B N 1
ATOM 11126 C CA . ILE B 1 329 ? -2.973 -14.125 14.297 1 79.12 329 ILE B CA 1
ATOM 11127 C C . ILE B 1 329 ? -3.719 -13.156 13.383 1 79.12 329 ILE B C 1
ATOM 11129 O O . ILE B 1 329 ? -3.154 -12.156 12.938 1 79.12 329 ILE B O 1
ATOM 11133 N N . MET B 1 330 ? -5.012 -13.492 13.125 1 80.81 330 MET B N 1
ATOM 11134 C CA . MET B 1 330 ? -5.789 -12.688 12.188 1 80.81 330 MET B CA 1
ATOM 11135 C C . MET B 1 330 ? -6.074 -11.305 12.773 1 80.81 330 MET B C 1
ATOM 11137 O O . MET B 1 330 ? -6.344 -10.359 12.031 1 80.81 330 MET B O 1
ATOM 11141 N N . ASN B 1 331 ? -5.984 -11.172 14.047 1 76.12 331 ASN B N 1
ATOM 11142 C CA . ASN B 1 331 ? -6.188 -9.883 14.703 1 76.12 331 ASN B CA 1
ATOM 11143 C C . ASN B 1 331 ? -4.859 -9.172 14.969 1 76.12 331 ASN B C 1
ATOM 11145 O O . ASN B 1 331 ? -4.824 -8.148 15.648 1 76.12 331 ASN B O 1
ATOM 11149 N N . ASN B 1 332 ? -3.789 -9.711 14.484 1 70.81 332 ASN B N 1
ATOM 11150 C CA . ASN B 1 332 ? -2.441 -9.18 14.656 1 70.81 332 ASN B CA 1
ATOM 11151 C C . ASN B 1 332 ? -2.086 -9.023 16.141 1 70.81 332 ASN B C 1
ATOM 11153 O O . ASN B 1 332 ? -1.471 -8.031 16.531 1 70.81 332 ASN B O 1
ATOM 11157 N N . ASP B 1 333 ? -2.67 -9.906 16.922 1 71.12 333 ASP B N 1
ATOM 11158 C CA . ASP B 1 333 ? -2.373 -9.938 18.359 1 71.12 333 ASP B CA 1
ATOM 11159 C C . ASP B 1 333 ? -1.447 -11.102 18.703 1 71.12 333 ASP B C 1
ATOM 11161 O O . ASP B 1 333 ? -1.859 -12.055 19.375 1 71.12 333 ASP B O 1
ATOM 11165 N N . VAL B 1 334 ? -0.23 -11.062 18.078 1 65.06 334 VAL B N 1
ATOM 11166 C CA . VAL B 1 334 ? 0.684 -12.195 18.234 1 65.06 334 VAL B CA 1
ATOM 11167 C C . VAL B 1 334 ? 1.869 -11.781 19.094 1 65.06 334 VAL B C 1
ATOM 11169 O O . VAL B 1 334 ? 2.438 -10.703 18.906 1 65.06 334 VAL B O 1
ATOM 11172 N N . SER B 1 335 ? 1.836 -12.305 20.281 1 60.84 335 SER B N 1
ATOM 11173 C CA . SER B 1 335 ? 3.061 -12.18 21.062 1 60.84 335 SER B CA 1
ATOM 11174 C C . SER B 1 335 ? 4.023 -13.328 20.766 1 60.84 335 SER B C 1
ATOM 11176 O O . SER B 1 335 ? 3.693 -14.492 20.969 1 60.84 335 SER B O 1
ATOM 11178 N N . ILE B 1 336 ? 5.047 -13.133 20.047 1 53.31 336 ILE B N 1
ATOM 11179 C CA . ILE B 1 336 ? 5.992 -14.133 19.562 1 53.31 336 ILE B CA 1
ATOM 11180 C C . ILE B 1 336 ? 6.504 -14.961 20.734 1 53.31 336 ILE B C 1
ATOM 11182 O O . ILE B 1 336 ? 6.777 -16.156 20.594 1 53.31 336 ILE B O 1
ATOM 11186 N N . THR B 1 337 ? 6.66 -14.289 21.891 1 50.78 337 THR B N 1
ATOM 11187 C CA . THR B 1 337 ? 7.199 -15.062 23 1 50.78 337 THR B CA 1
ATOM 11188 C C . THR B 1 337 ? 6.227 -16.156 23.422 1 50.78 337 THR B C 1
ATOM 11190 O O . THR B 1 337 ? 6.637 -17.188 23.969 1 50.78 337 THR B O 1
ATOM 11193 N N . LYS B 1 338 ? 4.965 -15.898 23.219 1 52.09 338 LYS B N 1
ATOM 11194 C CA . LYS B 1 338 ? 3.984 -16.859 23.703 1 52.09 338 LYS B CA 1
ATOM 11195 C C . LYS B 1 338 ? 3.584 -17.844 22.625 1 52.09 338 LYS B C 1
ATOM 11197 O O . LYS B 1 338 ? 2.652 -18.625 22.797 1 52.09 338 LYS B O 1
ATOM 11202 N N . LEU B 1 339 ? 4.199 -17.672 21.5 1 52.66 339 LEU B N 1
ATOM 11203 C CA . LEU B 1 339 ? 3.607 -18.406 20.391 1 52.66 339 LEU B CA 1
ATOM 11204 C C . LEU B 1 339 ? 3.799 -19.906 20.578 1 52.66 339 LEU B C 1
ATOM 11206 O O . LEU B 1 339 ? 4.891 -20.438 20.344 1 52.66 339 LEU B O 1
ATOM 11210 N N . ALA B 1 340 ? 3.027 -20.469 21.422 1 49.78 340 ALA B N 1
ATOM 11211 C CA . ALA B 1 340 ? 2.77 -21.906 21.422 1 49.78 340 ALA B CA 1
ATOM 11212 C C . ALA B 1 340 ? 2.539 -22.422 20 1 49.78 340 ALA B C 1
ATOM 11214 O O . ALA B 1 340 ? 2.467 -23.641 19.766 1 49.78 340 ALA B O 1
ATOM 11215 N N . ALA B 1 341 ? 2.26 -21.484 19.203 1 50.25 341 ALA B N 1
ATOM 11216 C CA . ALA B 1 341 ? 1.799 -21.797 17.844 1 50.25 341 ALA B CA 1
ATOM 11217 C C . ALA B 1 341 ? 2.865 -22.562 17.062 1 50.25 341 ALA B C 1
ATOM 11219 O O . ALA B 1 341 ? 2.566 -23.188 16.047 1 50.25 341 ALA B O 1
ATOM 11220 N N . LEU B 1 342 ? 4.168 -22.312 17.609 1 53.31 342 LEU B N 1
ATOM 11221 C CA . LEU B 1 342 ? 5.227 -22.984 16.875 1 53.31 342 LEU B CA 1
ATOM 11222 C C . LEU B 1 342 ? 5.086 -24.5 16.984 1 53.31 342 LEU B C 1
ATOM 11224 O O . LEU B 1 342 ? 5.82 -25.25 16.344 1 53.31 342 LEU B O 1
ATOM 11228 N N . GLU B 1 343 ? 4.066 -24.828 17.797 1 56.28 343 GLU B N 1
ATOM 11229 C CA . GLU B 1 343 ? 3.926 -26.281 17.953 1 56.28 343 GLU B CA 1
ATOM 11230 C C . GLU B 1 343 ? 2.971 -26.844 16.906 1 56.28 343 GLU B C 1
ATOM 11232 O O . GLU B 1 343 ? 1.846 -27.234 17.234 1 56.28 343 GLU B O 1
ATOM 11237 N N . TYR B 1 344 ? 3.068 -26.516 15.703 1 58.03 344 TYR B N 1
ATOM 11238 C CA . TYR B 1 344 ? 2.26 -27.031 14.602 1 58.03 344 TYR B CA 1
ATOM 11239 C C . TYR B 1 344 ? 2.238 -28.562 14.602 1 58.03 344 TYR B C 1
ATOM 11241 O O . TYR B 1 344 ? 3.271 -29.203 14.797 1 58.03 344 TYR B O 1
ATOM 11249 N N . SER B 1 345 ? 0.921 -29.047 14.797 1 64.5 345 SER B N 1
ATOM 11250 C CA . SER B 1 345 ? 0.734 -30.484 14.578 1 64.5 345 SER B CA 1
ATOM 11251 C C . SER B 1 345 ? -0.009 -30.75 13.273 1 64.5 345 SER B C 1
ATOM 11253 O O . SER B 1 345 ? -0.926 -30 12.914 1 64.5 345 SER B O 1
ATOM 11255 N N . GLU B 1 346 ? 0.371 -31.625 12.453 1 73.56 346 GLU B N 1
ATOM 11256 C CA . GLU B 1 346 ? -0.321 -32.062 11.25 1 73.56 346 GLU B CA 1
ATOM 11257 C C . GLU B 1 346 ? -1.771 -32.438 11.547 1 73.56 346 GLU B C 1
ATOM 11259 O O . GLU B 1 346 ? -2.635 -32.344 10.68 1 73.56 346 GLU B O 1
ATOM 11264 N N . HIS B 1 347 ? -2.004 -32.656 12.805 1 80.44 347 HIS B N 1
ATOM 11265 C CA . HIS B 1 347 ? -3.35 -33.031 13.234 1 80.44 347 HIS B CA 1
ATOM 11266 C C . HIS B 1 347 ? -4.297 -31.828 13.156 1 80.44 347 HIS B C 1
ATOM 11268 O O . HIS B 1 347 ? -5.484 -32 12.867 1 80.44 347 HIS B O 1
ATOM 11274 N N . MET B 1 348 ? -3.828 -30.766 13.32 1 83.69 348 MET B N 1
ATOM 11275 C CA . MET B 1 348 ? -4.645 -29.562 13.25 1 83.69 348 MET B CA 1
ATOM 11276 C C . MET B 1 348 ? -5.164 -29.328 11.836 1 83.69 348 MET B C 1
ATOM 11278 O O . MET B 1 348 ? -6.344 -29.031 11.648 1 83.69 348 MET B O 1
ATOM 11282 N N . GLN B 1 349 ? -4.34 -29.516 10.875 1 84.75 349 GLN B N 1
ATOM 11283 C CA . GLN B 1 349 ? -4.734 -29.344 9.484 1 84.75 349 GLN B CA 1
ATOM 11284 C C . GLN B 1 349 ? -5.738 -30.422 9.062 1 84.75 349 GLN B C 1
ATOM 11286 O O . GLN B 1 349 ? -6.668 -30.141 8.297 1 84.75 349 GLN B O 1
ATOM 11291 N N . ASP B 1 350 ? -5.523 -31.562 9.57 1 88.5 350 ASP B N 1
ATOM 11292 C CA . ASP B 1 350 ? -6.438 -32.656 9.258 1 88.5 350 ASP B CA 1
ATOM 11293 C C . ASP B 1 350 ? -7.836 -32.375 9.805 1 88.5 350 ASP B C 1
ATOM 11295 O O . ASP B 1 350 ? -8.836 -32.688 9.141 1 88.5 350 ASP B O 1
ATOM 11299 N N . CYS B 1 351 ? -7.887 -31.906 10.992 1 89.75 351 CYS B N 1
ATOM 11300 C CA . CYS B 1 351 ? -9.18 -31.562 11.578 1 89.75 351 CYS B CA 1
ATOM 11301 C C . CYS B 1 351 ? -9.867 -30.453 10.797 1 89.75 351 CYS B C 1
ATOM 11303 O O . CYS B 1 351 ? -11.086 -30.484 10.609 1 89.75 351 CYS B O 1
ATOM 11305 N N . PHE B 1 352 ? -9.062 -29.562 10.367 1 90.38 352 PHE B N 1
ATOM 11306 C CA . PHE B 1 352 ? -9.586 -28.453 9.57 1 90.38 352 PHE B CA 1
ATOM 11307 C C . PHE B 1 352 ? -10.195 -28.969 8.273 1 90.38 352 PHE B C 1
ATOM 11309 O O . PHE B 1 352 ? -11.32 -28.594 7.922 1 90.38 352 PHE B O 1
ATOM 11316 N N . LYS B 1 353 ? -9.57 -29.812 7.609 1 91.75 353 LYS B N 1
ATOM 11317 C CA . LYS B 1 353 ? -10.047 -30.391 6.355 1 91.75 353 LYS B CA 1
ATOM 11318 C C . LYS B 1 353 ? -11.25 -31.297 6.586 1 91.75 353 LYS B C 1
ATOM 11320 O O . LYS B 1 353 ? -12.203 -31.281 5.809 1 91.75 353 LYS B O 1
ATOM 11325 N N . LYS B 1 354 ? -11.211 -31.969 7.707 1 93.06 354 LYS B N 1
ATOM 11326 C CA . LYS B 1 354 ? -12.305 -32.875 8.031 1 93.06 354 LYS B CA 1
ATOM 11327 C C . LYS B 1 354 ? -13.594 -32.094 8.32 1 93.06 354 LYS B C 1
ATOM 11329 O O . LYS B 1 354 ? -14.68 -32.531 7.938 1 93.06 354 LYS B O 1
ATOM 11334 N N . MET B 1 355 ? -13.484 -31.062 9 1 93.44 355 MET B N 1
ATOM 11335 C CA . MET B 1 355 ? -14.648 -30.219 9.281 1 93.44 355 MET B CA 1
ATOM 11336 C C . MET B 1 355 ? -15.312 -29.766 7.992 1 93.44 355 MET B C 1
ATOM 11338 O O . MET B 1 355 ? -16.531 -29.859 7.844 1 93.44 355 MET B O 1
ATOM 11342 N N . ASN B 1 356 ? -14.539 -29.328 7.051 1 95.62 356 ASN B N 1
ATOM 11343 C CA . ASN B 1 356 ? -15.047 -28.828 5.777 1 95.62 356 ASN B CA 1
ATOM 11344 C C . ASN B 1 356 ? -15.578 -29.969 4.906 1 95.62 356 ASN B C 1
ATOM 11346 O O . ASN B 1 356 ? -16.578 -29.797 4.203 1 95.62 356 ASN B O 1
ATOM 11350 N N . ASP B 1 357 ? -14.945 -31.109 5.055 1 95.38 357 ASP B N 1
ATOM 11351 C CA . ASP B 1 357 ? -15.398 -32.281 4.301 1 95.38 357 ASP B CA 1
ATOM 11352 C C . ASP B 1 357 ? -16.781 -32.719 4.777 1 95.38 357 ASP B C 1
ATOM 11354 O O . ASP B 1 357 ? -17.594 -33.188 3.977 1 95.38 357 ASP B O 1
ATOM 11358 N N . SER B 1 358 ? -17.031 -32.656 6.078 1 95.69 358 SER B N 1
ATOM 11359 C CA . SER B 1 358 ? -18.344 -33 6.617 1 95.69 358 SER B CA 1
ATOM 11360 C C . SER B 1 358 ? -19.438 -32.125 6.035 1 95.69 358 SER B C 1
ATOM 11362 O O . SER B 1 358 ? -20.547 -32.594 5.762 1 95.69 358 SER B O 1
ATOM 11364 N N . PHE B 1 359 ? -19.156 -30.891 5.895 1 97.31 359 PHE B N 1
ATOM 11365 C CA . PHE B 1 359 ? -20.109 -29.984 5.262 1 97.31 359 PHE B CA 1
ATOM 11366 C C . PHE B 1 359 ? -20.344 -30.359 3.809 1 97.31 359 PHE B C 1
ATOM 11368 O O . PHE B 1 359 ? -21.5 -30.422 3.355 1 97.31 359 PHE B O 1
ATOM 11375 N N . PHE B 1 360 ? -19.25 -30.656 3.121 1 97.31 360 PHE B N 1
ATOM 11376 C CA . PHE B 1 360 ? -19.344 -30.984 1.703 1 97.31 360 PHE B CA 1
ATOM 11377 C C . PHE B 1 360 ? -20.219 -32.219 1.491 1 97.31 360 PHE B C 1
ATOM 11379 O O . PHE B 1 360 ? -21.047 -32.25 0.574 1 97.31 360 PHE B O 1
ATOM 11386 N N . GLN B 1 361 ? -20.094 -33.188 2.322 1 95.88 361 GLN B N 1
ATOM 11387 C CA . GLN B 1 361 ? -20.844 -34.438 2.178 1 95.88 361 GLN B CA 1
ATOM 11388 C C . GLN B 1 361 ? -22.344 -34.188 2.271 1 95.88 361 GLN B C 1
ATOM 11390 O O . GLN B 1 361 ? -23.141 -34.844 1.576 1 95.88 361 GLN B O 1
ATOM 11395 N N . GLU B 1 362 ? -22.719 -33.25 3.072 1 96 362 GLU B N 1
ATOM 11396 C CA . GLU B 1 362 ? -24.125 -32.938 3.229 1 96 362 GLU B CA 1
ATOM 11397 C C . GLU B 1 362 ? -24.609 -32 2.133 1 96 362 GLU B C 1
ATOM 11399 O O . GLU B 1 362 ? -25.797 -32 1.777 1 96 362 GLU B O 1
ATOM 11404 N N . ILE B 1 363 ? -23.766 -31.172 1.569 1 97.19 363 ILE B N 1
ATOM 11405 C CA . ILE B 1 363 ? -24.141 -30.172 0.585 1 97.19 363 ILE B CA 1
ATOM 11406 C C . ILE B 1 363 ? -24.219 -30.797 -0.8 1 97.19 363 ILE B C 1
ATOM 11408 O O . ILE B 1 363 ? -25.047 -30.406 -1.625 1 97.19 363 ILE B O 1
ATOM 11412 N N . LYS B 1 364 ? -23.422 -31.781 -1.059 1 96.19 364 LYS B N 1
ATOM 11413 C CA . LYS B 1 364 ? -23.203 -32.406 -2.365 1 96.19 364 LYS B CA 1
ATOM 11414 C C . LYS B 1 364 ? -24.531 -32.75 -3.029 1 96.19 364 LYS B C 1
ATOM 11416 O O . LYS B 1 364 ? -24.766 -32.406 -4.188 1 96.19 364 LYS B O 1
ATOM 11421 N N . PRO B 1 365 ? -25.5 -33.312 -2.266 1 94.31 365 PRO B N 1
ATOM 11422 C CA . PRO B 1 365 ? -26.75 -33.688 -2.916 1 94.31 365 PRO B CA 1
ATOM 11423 C C . PRO B 1 365 ? -27.594 -32.5 -3.324 1 94.31 365 PRO B C 1
ATOM 11425 O O . PRO B 1 365 ? -28.5 -32.625 -4.16 1 94.31 365 PRO B O 1
ATOM 11428 N N . TYR B 1 366 ? -27.344 -31.406 -2.797 1 94.62 366 TYR B N 1
ATOM 11429 C CA . TYR B 1 366 ? -28.203 -30.234 -3.031 1 94.62 366 TYR B CA 1
ATOM 11430 C C . TYR B 1 366 ? -27.656 -29.375 -4.16 1 94.62 366 TYR B C 1
ATOM 11432 O O . TYR B 1 366 ? -28.297 -28.406 -4.586 1 94.62 366 TYR B O 1
ATOM 11440 N N . ILE B 1 367 ? -26.469 -29.703 -4.699 1 95.19 367 ILE B N 1
ATOM 11441 C CA . ILE B 1 367 ? -25.844 -28.906 -5.742 1 95.19 367 ILE B CA 1
ATOM 11442 C C . ILE B 1 367 ? -26.484 -29.219 -7.09 1 95.19 367 ILE B C 1
ATOM 11444 O O . ILE B 1 367 ? -26.531 -30.375 -7.508 1 95.19 367 ILE B O 1
ATOM 11448 N N . ASN B 1 368 ? -26.953 -28.234 -7.707 1 89.31 368 ASN B N 1
ATOM 11449 C CA . ASN B 1 368 ? -27.5 -28.312 -9.055 1 89.31 368 ASN B CA 1
ATOM 11450 C C . ASN B 1 368 ? -26.875 -27.266 -9.977 1 89.31 368 ASN B C 1
ATOM 11452 O O . ASN B 1 368 ? -25.969 -26.547 -9.578 1 89.31 368 ASN B O 1
ATOM 11456 N N . GLN B 1 369 ? -27.297 -27.109 -11.203 1 84.69 369 GLN B N 1
ATOM 11457 C CA . GLN B 1 369 ? -26.688 -26.234 -12.211 1 84.69 369 GLN B CA 1
ATOM 11458 C C . GLN B 1 369 ? -26.922 -24.766 -11.875 1 84.69 369 GLN B C 1
ATOM 11460 O O . GLN B 1 369 ? -26.125 -23.906 -12.242 1 84.69 369 GLN B O 1
ATOM 11465 N N . SER B 1 370 ? -27.906 -24.469 -11.125 1 87.69 370 SER B N 1
ATOM 11466 C CA . SER B 1 370 ? -28.234 -23.078 -10.828 1 87.69 370 SER B CA 1
ATOM 11467 C C . SER B 1 370 ? -27.922 -22.734 -9.375 1 87.69 370 SER B C 1
ATOM 11469 O O . SER B 1 370 ? -28.359 -21.703 -8.859 1 87.69 370 SER B O 1
ATOM 11471 N N . SER B 1 371 ? -27.219 -23.562 -8.719 1 93.44 371 SER B N 1
ATOM 11472 C CA . SER B 1 371 ? -26.906 -23.344 -7.312 1 93.44 371 SER B CA 1
ATOM 11473 C C . SER B 1 371 ? -25.766 -22.344 -7.16 1 93.44 371 SER B C 1
ATOM 11475 O O . SER B 1 371 ? -24.875 -22.266 -8.016 1 93.44 371 SER B O 1
ATOM 11477 N N . ILE B 1 372 ? -25.859 -21.562 -6.141 1 94.5 372 ILE B N 1
ATOM 11478 C CA . ILE B 1 372 ? -24.797 -20.641 -5.723 1 94.5 372 ILE B CA 1
ATOM 11479 C C . ILE B 1 372 ? -24.391 -20.953 -4.281 1 94.5 372 ILE B C 1
ATOM 11481 O O . ILE B 1 372 ? -25.25 -21 -3.391 1 94.5 372 ILE B O 1
ATOM 11485 N N . ALA B 1 373 ? -23.172 -21.188 -4.082 1 96.38 373 ALA B N 1
ATOM 11486 C CA . ALA B 1 373 ? -22.719 -21.531 -2.738 1 96.38 373 ALA B CA 1
ATOM 11487 C C . ALA B 1 373 ? -22.203 -20.297 -2.008 1 96.38 373 ALA B C 1
ATOM 11489 O O . ALA B 1 373 ? -21.375 -19.547 -2.543 1 96.38 373 ALA B O 1
ATOM 11490 N N . LEU B 1 374 ? -22.703 -20.031 -0.84 1 95.81 374 LEU B N 1
ATOM 11491 C CA . LEU B 1 374 ? -22.234 -18.969 0.033 1 95.81 374 LEU B CA 1
ATOM 11492 C C . LEU B 1 374 ? -21.531 -19.531 1.266 1 95.81 374 LEU B C 1
ATOM 11494 O O . LEU B 1 374 ? -22.156 -20.234 2.066 1 95.81 374 LEU B O 1
ATOM 11498 N N . ILE B 1 375 ? -20.297 -19.297 1.391 1 96.81 375 ILE B N 1
ATOM 11499 C CA . ILE B 1 375 ? -19.516 -19.641 2.58 1 96.81 375 ILE B CA 1
ATOM 11500 C C . ILE B 1 375 ? -19.391 -18.422 3.484 1 96.81 375 ILE B C 1
ATOM 11502 O O . ILE B 1 375 ? -18.609 -17.516 3.193 1 96.81 375 ILE B O 1
ATOM 11506 N N . ALA B 1 376 ? -20.047 -18.422 4.582 1 92.94 376 ALA B N 1
ATOM 11507 C CA . ALA B 1 376 ? -20.141 -17.219 5.402 1 92.94 376 ALA B CA 1
ATOM 11508 C C . ALA B 1 376 ? -19.438 -17.406 6.746 1 92.94 376 ALA B C 1
ATOM 11510 O O . ALA B 1 376 ? -19.922 -16.922 7.773 1 92.94 376 ALA B O 1
ATOM 11511 N N . ASP B 1 377 ? -18.359 -18.203 6.797 1 92.38 377 ASP B N 1
ATOM 11512 C CA . ASP B 1 377 ? -17.578 -18.453 8.016 1 92.38 377 ASP B CA 1
ATOM 11513 C C . ASP B 1 377 ? -16.125 -18.797 7.68 1 92.38 377 ASP B C 1
ATOM 11515 O O . ASP B 1 377 ? -15.867 -19.594 6.773 1 92.38 377 ASP B O 1
ATOM 11519 N N . TYR B 1 378 ? -15.242 -18.266 8.461 1 90.88 378 TYR B N 1
ATOM 11520 C CA . TYR B 1 378 ? -13.828 -18.484 8.164 1 90.88 378 TYR B CA 1
ATOM 11521 C C . TYR B 1 378 ? -13.43 -19.938 8.422 1 90.88 378 TYR B C 1
ATOM 11523 O O . TYR B 1 378 ? -12.453 -20.422 7.852 1 90.88 378 TYR B O 1
ATOM 11531 N N . ARG B 1 379 ? -14.117 -20.719 9.219 1 92.25 379 ARG B N 1
ATOM 11532 C CA . ARG B 1 379 ? -13.812 -22.094 9.57 1 92.25 379 ARG B CA 1
ATOM 11533 C C . ARG B 1 379 ? -14.141 -23.047 8.414 1 92.25 379 ARG B C 1
ATOM 11535 O O . ARG B 1 379 ? -13.719 -24.203 8.414 1 92.25 379 ARG B O 1
ATOM 11542 N N . LEU B 1 380 ? -14.859 -22.438 7.48 1 96.69 380 LEU B N 1
ATOM 11543 C CA . LEU B 1 380 ? -15.312 -23.25 6.355 1 96.69 380 LEU B CA 1
ATOM 11544 C C . LEU B 1 380 ? -14.641 -22.812 5.059 1 96.69 380 LEU B C 1
ATOM 11546 O O . LEU B 1 380 ? -15.141 -23.094 3.969 1 96.69 380 LEU B O 1
ATOM 11550 N N . LEU B 1 381 ? -13.578 -22.141 5.129 1 95.5 381 LEU B N 1
ATOM 11551 C CA . LEU B 1 381 ? -12.922 -21.594 3.943 1 95.5 381 LEU B CA 1
ATOM 11552 C C . LEU B 1 381 ? -12.461 -22.719 3.018 1 95.5 381 LEU B C 1
ATOM 11554 O O . LEU B 1 381 ? -12.562 -22.609 1.795 1 95.5 381 LEU B O 1
ATOM 11558 N N . TYR B 1 382 ? -12.023 -23.844 3.617 1 95.44 382 TYR B N 1
ATOM 11559 C CA . TYR B 1 382 ? -11.461 -24.938 2.834 1 95.44 382 TYR B CA 1
ATOM 11560 C C . TYR B 1 382 ? -12.539 -25.594 1.98 1 95.44 382 TYR B C 1
ATOM 11562 O O . TYR B 1 382 ? -12.227 -26.344 1.045 1 95.44 382 TYR B O 1
ATOM 11570 N N . LEU B 1 383 ? -13.797 -25.297 2.246 1 97 383 LEU B N 1
ATOM 11571 C CA . LEU B 1 383 ? -14.914 -25.844 1.487 1 97 383 LEU B CA 1
ATOM 11572 C C . LEU B 1 383 ? -14.805 -25.469 0.013 1 97 383 LEU B C 1
ATOM 11574 O O . LEU B 1 383 ? -15.195 -26.25 -0.86 1 97 383 LEU B O 1
ATOM 11578 N N . SER B 1 384 ? -14.328 -24.328 -0.295 1 96 384 SER B N 1
ATOM 11579 C CA . SER B 1 384 ? -14.172 -23.891 -1.679 1 96 384 SER B CA 1
ATOM 11580 C C . SER B 1 384 ? -13.211 -24.797 -2.438 1 96 384 SER B C 1
ATOM 11582 O O . SER B 1 384 ? -13.461 -25.156 -3.59 1 96 384 SER B O 1
ATOM 11584 N N . GLN B 1 385 ? -12.141 -25.172 -1.787 1 93.94 385 GLN B N 1
ATOM 11585 C CA . GLN B 1 385 ? -11.172 -26.062 -2.41 1 93.94 385 GLN B CA 1
ATOM 11586 C C . GLN B 1 385 ? -11.75 -27.469 -2.6 1 93.94 385 GLN B C 1
ATOM 11588 O O . GLN B 1 385 ? -11.453 -28.141 -3.588 1 93.94 385 GLN B O 1
ATOM 11593 N N . ILE B 1 386 ? -12.602 -27.875 -1.645 1 95.31 386 ILE B N 1
ATOM 11594 C CA . ILE B 1 386 ? -13.211 -29.188 -1.734 1 95.31 386 ILE B CA 1
ATOM 11595 C C . ILE B 1 386 ? -14.18 -29.234 -2.912 1 95.31 386 ILE B C 1
ATOM 11597 O O . ILE B 1 386 ? -14.227 -30.219 -3.646 1 95.31 386 ILE B O 1
ATOM 11601 N N . PHE B 1 387 ? -14.953 -28.203 -3.113 1 94.94 387 PHE B N 1
ATOM 11602 C CA . PHE B 1 387 ? -15.836 -28.141 -4.27 1 94.94 387 PHE B CA 1
ATOM 11603 C C . PHE B 1 387 ? -15.062 -28.344 -5.562 1 94.94 387 PHE B C 1
ATOM 11605 O O . PHE B 1 387 ? -15.484 -29.125 -6.426 1 94.94 387 PHE B O 1
ATOM 11612 N N . VAL B 1 388 ? -13.898 -27.703 -5.648 1 90.62 388 VAL B N 1
ATOM 11613 C CA . VAL B 1 388 ? -13.094 -27.734 -6.867 1 90.62 388 VAL B CA 1
ATOM 11614 C C . VAL B 1 388 ? -12.438 -29.109 -7.012 1 90.62 388 VAL B C 1
ATOM 11616 O O . VAL B 1 388 ? -12.398 -29.672 -8.109 1 90.62 388 VAL B O 1
ATOM 11619 N N . SER B 1 389 ? -11.938 -29.609 -5.922 1 89.69 389 SER B N 1
ATOM 11620 C CA . SER B 1 389 ? -11.273 -30.922 -5.949 1 89.69 389 SER B CA 1
ATOM 11621 C C . SER B 1 389 ? -12.234 -32 -6.383 1 89.69 389 SER B C 1
ATOM 11623 O O . SER B 1 389 ? -11.82 -33 -6.973 1 89.69 389 SER B O 1
ATOM 11625 N N . HIS B 1 390 ? -13.547 -31.828 -6.117 1 91.31 390 HIS B N 1
ATOM 11626 C CA . HIS B 1 390 ? -14.555 -32.812 -6.496 1 91.31 390 HIS B CA 1
ATOM 11627 C C . HIS B 1 390 ? -15.219 -32.438 -7.816 1 91.31 390 HIS B C 1
ATOM 11629 O O . HIS B 1 390 ? -16.359 -32.844 -8.078 1 91.31 390 HIS B O 1
ATOM 11635 N N . LYS B 1 391 ? -14.617 -31.5 -8.539 1 88.31 391 LYS B N 1
ATOM 11636 C CA . LYS B 1 391 ? -14.922 -31.188 -9.938 1 88.31 391 LYS B CA 1
ATOM 11637 C C . LYS B 1 391 ? -16.203 -30.359 -10.047 1 88.31 391 LYS B C 1
ATOM 11639 O O . LYS B 1 391 ? -16.906 -30.453 -11.047 1 88.31 391 LYS B O 1
ATOM 11644 N N . PHE B 1 392 ? -16.578 -29.719 -9.016 1 90.56 392 PHE B N 1
ATOM 11645 C CA . PHE B 1 392 ? -17.609 -28.703 -9.133 1 90.56 392 PHE B CA 1
ATOM 11646 C C . PHE B 1 392 ? -17 -27.359 -9.531 1 90.56 392 PHE B C 1
ATOM 11648 O O . PHE B 1 392 ? -17.188 -26.359 -8.836 1 90.56 392 PHE B O 1
ATOM 11655 N N . THR B 1 393 ? -16.422 -27.375 -10.641 1 84.94 393 THR B N 1
ATOM 11656 C CA . THR B 1 393 ? -15.617 -26.234 -11.055 1 84.94 393 THR B CA 1
ATOM 11657 C C . THR B 1 393 ? -16.5 -25.109 -11.578 1 84.94 393 THR B C 1
ATOM 11659 O O . THR B 1 393 ? -16.078 -23.953 -11.633 1 84.94 393 THR B O 1
ATOM 11662 N N . ARG B 1 394 ? -17.688 -25.344 -11.875 1 88.19 394 ARG B N 1
ATOM 11663 C CA . ARG B 1 394 ? -18.562 -24.328 -12.453 1 88.19 394 ARG B CA 1
ATOM 11664 C C . ARG B 1 394 ? -19.531 -23.781 -11.406 1 88.19 394 ARG B C 1
ATOM 11666 O O . ARG B 1 394 ? -20.344 -22.906 -11.703 1 88.19 394 ARG B O 1
ATOM 11673 N N . LEU B 1 395 ? -19.5 -24.312 -10.234 1 92.19 395 LEU B N 1
ATOM 11674 C CA . LEU B 1 395 ? -20.328 -23.812 -9.141 1 92.19 395 LEU B CA 1
ATOM 11675 C C . LEU B 1 395 ? -19.859 -22.422 -8.711 1 92.19 395 LEU B C 1
ATOM 11677 O O . LEU B 1 395 ? -18.703 -22.234 -8.312 1 92.19 395 LEU B O 1
ATOM 11681 N N . PRO B 1 396 ? -20.734 -21.406 -8.859 1 93.69 396 PRO B N 1
ATOM 11682 C CA . PRO B 1 396 ? -20.344 -20.094 -8.32 1 93.69 396 PRO B CA 1
ATOM 11683 C C . PRO B 1 396 ? -20.156 -20.125 -6.801 1 93.69 396 PRO B C 1
ATOM 11685 O O . PRO B 1 396 ? -21.062 -20.547 -6.074 1 93.69 396 PRO B O 1
ATOM 11688 N N . ILE B 1 397 ? -19.062 -19.719 -6.332 1 96.31 397 ILE B N 1
ATOM 11689 C CA . ILE B 1 397 ? -18.75 -19.734 -4.906 1 96.31 397 ILE B CA 1
ATOM 11690 C C . ILE B 1 397 ? -18.547 -18.297 -4.406 1 96.31 397 ILE B C 1
ATOM 11692 O O . ILE B 1 397 ? -17.797 -17.531 -4.996 1 96.31 397 ILE B O 1
ATOM 11696 N N . VAL B 1 398 ? -19.25 -17.953 -3.348 1 95.75 398 VAL B N 1
ATOM 11697 C CA . VAL B 1 398 ? -19.109 -16.672 -2.672 1 95.75 398 VAL B CA 1
ATOM 11698 C C . VAL B 1 398 ? -18.547 -16.891 -1.27 1 95.75 398 VAL B C 1
ATOM 11700 O O . VAL B 1 398 ? -19.031 -17.734 -0.517 1 95.75 398 VAL B O 1
ATOM 11703 N N . ILE B 1 399 ? -17.516 -16.188 -0.934 1 96 399 ILE B N 1
ATOM 11704 C CA . ILE B 1 399 ? -16.969 -16.219 0.416 1 96 399 ILE B CA 1
ATOM 11705 C C . ILE B 1 399 ? -17.203 -14.883 1.107 1 96 399 ILE B C 1
ATOM 11707 O O . ILE B 1 399 ? -16.828 -13.828 0.581 1 96 399 ILE B O 1
ATOM 11711 N N . PHE B 1 400 ? -17.859 -14.938 2.137 1 91.75 400 PHE B N 1
ATOM 11712 C CA . PHE B 1 400 ? -18 -13.773 2.998 1 91.75 400 PHE B CA 1
ATOM 11713 C C . PHE B 1 400 ? -17.109 -13.891 4.227 1 91.75 400 PHE B C 1
ATOM 11715 O O . PHE B 1 400 ? -17.359 -14.734 5.094 1 91.75 400 PHE B O 1
ATOM 11722 N N . TYR B 1 401 ? -16.094 -13.07 4.203 1 89.81 401 TYR B N 1
ATOM 11723 C CA . TYR B 1 401 ? -15.125 -13.086 5.297 1 89.81 401 TYR B CA 1
ATOM 11724 C C . TYR B 1 401 ? -15.359 -11.93 6.258 1 89.81 401 TYR B C 1
ATOM 11726 O O . TYR B 1 401 ? -15.164 -10.766 5.898 1 89.81 401 TYR B O 1
ATOM 11734 N N . ASN B 1 402 ? -15.734 -12.227 7.465 1 80.31 402 ASN B N 1
ATOM 11735 C CA . ASN B 1 402 ? -16.156 -11.211 8.43 1 80.31 402 ASN B CA 1
ATOM 11736 C C . ASN B 1 402 ? -15.125 -11.039 9.547 1 80.31 402 ASN B C 1
ATOM 11738 O O . ASN B 1 402 ? -15.492 -10.828 10.703 1 80.31 402 ASN B O 1
ATOM 11742 N N . ARG B 1 403 ? -13.867 -11.258 9.281 1 80.5 403 ARG B N 1
ATOM 11743 C CA . ARG B 1 403 ? -12.789 -11.062 10.242 1 80.5 403 ARG B CA 1
ATOM 11744 C C . ARG B 1 403 ? -11.703 -10.164 9.664 1 80.5 403 ARG B C 1
ATOM 11746 O O . ARG B 1 403 ? -11.766 -9.781 8.5 1 80.5 403 ARG B O 1
ATOM 11753 N N . LEU B 1 404 ? -10.82 -9.883 10.539 1 79 404 LEU B N 1
ATOM 11754 C CA . LEU B 1 404 ? -9.68 -9.094 10.078 1 79 404 LEU B CA 1
ATOM 11755 C C . LEU B 1 404 ? -8.68 -9.961 9.336 1 79 404 LEU B C 1
ATOM 11757 O O . LEU B 1 404 ? -8.688 -11.188 9.477 1 79 404 LEU B O 1
ATOM 11761 N N . PHE B 1 405 ? -7.977 -9.43 8.5 1 82.88 405 PHE B N 1
ATOM 11762 C CA . PHE B 1 405 ? -6.891 -10.102 7.797 1 82.88 405 PHE B CA 1
ATOM 11763 C C . PHE B 1 405 ? -5.539 -9.594 8.289 1 82.88 405 PHE B C 1
ATOM 11765 O O . PHE B 1 405 ? -5.348 -8.391 8.453 1 82.88 405 PHE B O 1
ATOM 11772 N N . PRO B 1 406 ? -4.645 -10.398 8.602 1 81.75 406 PRO B N 1
ATOM 11773 C CA . PRO B 1 406 ? -3.383 -10.008 9.242 1 81.75 406 PRO B CA 1
ATOM 11774 C C . PRO B 1 406 ? -2.354 -9.484 8.234 1 81.75 406 PRO B C 1
ATOM 11776 O O . PRO B 1 406 ? -2.57 -9.57 7.027 1 81.75 406 PRO B O 1
ATOM 11779 N N . HIS B 1 407 ? -1.28 -8.984 8.75 1 74.38 407 HIS B N 1
ATOM 11780 C CA . HIS B 1 407 ? -0.107 -8.695 7.938 1 74.38 407 HIS B CA 1
ATOM 11781 C C . HIS B 1 407 ? 0.58 -9.977 7.488 1 74.38 407 HIS B C 1
ATOM 11783 O O . HIS B 1 407 ? 0.439 -11.023 8.133 1 74.38 407 HIS B O 1
ATOM 11789 N N . PHE B 1 408 ? 1.352 -9.891 6.414 1 73.69 408 PHE B N 1
ATOM 11790 C CA . PHE B 1 408 ? 1.916 -11.078 5.785 1 73.69 408 PHE B CA 1
ATOM 11791 C C . PHE B 1 408 ? 2.814 -11.828 6.762 1 73.69 408 PHE B C 1
ATOM 11793 O O . PHE B 1 408 ? 2.805 -13.062 6.801 1 73.69 408 PHE B O 1
ATOM 11800 N N . ASP B 1 409 ? 3.521 -11.102 7.617 1 69.56 409 ASP B N 1
ATOM 11801 C CA . ASP B 1 409 ? 4.445 -11.75 8.539 1 69.56 409 ASP B CA 1
ATOM 11802 C C . ASP B 1 409 ? 3.691 -12.555 9.602 1 69.56 409 ASP B C 1
ATOM 11804 O O . ASP B 1 409 ? 4.168 -13.594 10.055 1 69.56 409 ASP B O 1
ATOM 11808 N N . ASN B 1 410 ? 2.549 -12.062 9.961 1 76.69 410 ASN B N 1
ATOM 11809 C CA . ASN B 1 410 ? 1.73 -12.781 10.93 1 76.69 410 ASN B CA 1
ATOM 11810 C C . ASN B 1 410 ? 1.012 -13.969 10.289 1 76.69 410 ASN B C 1
ATOM 11812 O O . ASN B 1 410 ? 0.895 -15.031 10.898 1 76.69 410 ASN B O 1
ATOM 11816 N N . LEU B 1 411 ? 0.582 -13.805 9.047 1 82.31 411 LEU B N 1
ATOM 11817 C CA . LEU B 1 411 ? -0.135 -14.875 8.367 1 82.31 411 LEU B CA 1
ATOM 11818 C C . LEU B 1 411 ? 0.75 -16.109 8.211 1 82.31 411 LEU B C 1
ATOM 11820 O O . LEU B 1 411 ? 0.267 -17.234 8.305 1 82.31 411 LEU B O 1
ATOM 11824 N N . LYS B 1 412 ? 1.972 -15.883 8.047 1 75.81 412 LYS B N 1
ATOM 11825 C CA . LYS B 1 412 ? 2.92 -16.969 7.824 1 75.81 412 LYS B CA 1
ATOM 11826 C C . LYS B 1 412 ? 3.072 -17.844 9.07 1 75.81 412 LYS B C 1
ATOM 11828 O O . LYS B 1 412 ? 3.596 -18.953 8.992 1 75.81 412 LYS B O 1
ATOM 11833 N N . LEU B 1 413 ? 2.596 -17.344 10.195 1 74.75 413 LEU B N 1
ATOM 11834 C CA . LEU B 1 413 ? 2.652 -18.109 11.43 1 74.75 413 LEU B CA 1
ATOM 11835 C C . LEU B 1 413 ? 1.708 -19.312 11.367 1 74.75 413 LEU B C 1
ATOM 11837 O O . LEU B 1 413 ? 1.854 -20.25 12.141 1 74.75 413 LEU B O 1
ATOM 11841 N N . ILE B 1 414 ? 0.746 -19.219 10.43 1 79.31 414 ILE B N 1
ATOM 11842 C CA . ILE B 1 414 ? -0.112 -20.375 10.195 1 79.31 414 ILE B CA 1
ATOM 11843 C C . ILE B 1 414 ? 0.58 -21.344 9.242 1 79.31 414 ILE B C 1
ATOM 11845 O O . ILE B 1 414 ? 0.822 -21.016 8.078 1 79.31 414 ILE B O 1
ATOM 11849 N N . PRO B 1 415 ? 0.939 -22.469 9.695 1 72.38 415 PRO B N 1
ATOM 11850 C CA . PRO B 1 415 ? 1.726 -23.391 8.875 1 72.38 415 PRO B CA 1
ATOM 11851 C C . PRO B 1 415 ? 1.079 -23.688 7.523 1 72.38 415 PRO B C 1
ATOM 11853 O O . PRO B 1 415 ? 1.78 -23.938 6.543 1 72.38 415 PRO B O 1
ATOM 11856 N N . PHE B 1 416 ? -0.303 -23.734 7.523 1 81.75 416 PHE B N 1
ATOM 11857 C CA . PHE B 1 416 ? -0.984 -24.031 6.27 1 81.75 416 PHE B CA 1
ATOM 11858 C C . PHE B 1 416 ? -1.703 -22.797 5.742 1 81.75 416 PHE B C 1
ATOM 11860 O O . PHE B 1 416 ? -2.838 -22.891 5.27 1 81.75 416 PHE B O 1
ATOM 11867 N N . TYR B 1 417 ? -1.023 -21.641 5.902 1 86.19 417 TYR B N 1
ATOM 11868 C CA . TYR B 1 417 ? -1.642 -20.406 5.445 1 86.19 417 TYR B CA 1
ATOM 11869 C C . TYR B 1 417 ? -1.895 -20.438 3.943 1 86.19 417 TYR B C 1
ATOM 11871 O O . TYR B 1 417 ? -2.785 -19.75 3.439 1 86.19 417 TYR B O 1
ATOM 11879 N N . SER B 1 418 ? -1.15 -21.297 3.16 1 86.12 418 SER B N 1
ATOM 11880 C CA . SER B 1 418 ? -1.346 -21.406 1.719 1 86.12 418 SER B CA 1
ATOM 11881 C C . SER B 1 418 ? -2.717 -22 1.394 1 86.12 418 SER B C 1
ATOM 11883 O O . SER B 1 418 ? -3.348 -21.609 0.409 1 86.12 418 SER B O 1
ATOM 11885 N N . ASP B 1 419 ? -3.148 -22.922 2.266 1 89 419 ASP B N 1
ATOM 11886 C CA . ASP B 1 419 ? -4.48 -23.5 2.076 1 89 419 ASP B CA 1
ATOM 11887 C C . ASP B 1 419 ? -5.562 -22.438 2.271 1 89 419 ASP B C 1
ATOM 11889 O O . ASP B 1 419 ? -6.562 -22.422 1.551 1 89 419 ASP B O 1
ATOM 11893 N N . ILE B 1 420 ? -5.309 -21.672 3.182 1 91.44 420 ILE B N 1
ATOM 11894 C CA . ILE B 1 420 ? -6.281 -20.625 3.494 1 91.44 420 ILE B CA 1
ATOM 11895 C C . ILE B 1 420 ? -6.332 -19.609 2.355 1 91.44 420 ILE B C 1
ATOM 11897 O O . ILE B 1 420 ? -7.414 -19.281 1.861 1 91.44 420 ILE B O 1
ATOM 11901 N N . THR B 1 421 ? -5.199 -19.141 1.938 1 93 421 THR B N 1
ATOM 11902 C CA . THR B 1 421 ? -5.152 -18.109 0.901 1 93 421 THR B CA 1
ATOM 11903 C C . THR B 1 421 ? -5.625 -18.672 -0.437 1 93 421 THR B C 1
ATOM 11905 O O . THR B 1 421 ? -6.289 -17.984 -1.209 1 93 421 THR B O 1
ATOM 11908 N N . ASN B 1 422 ? -5.293 -19.922 -0.708 1 93.12 422 ASN B N 1
ATOM 11909 C CA . ASN B 1 422 ? -5.746 -20.547 -1.943 1 93.12 422 ASN B CA 1
ATOM 11910 C C . ASN B 1 422 ? -7.258 -20.75 -1.949 1 93.12 422 ASN B C 1
ATOM 11912 O O . ASN B 1 422 ? -7.879 -20.797 -3.014 1 93.12 422 ASN B O 1
ATOM 11916 N N . SER B 1 423 ? -7.82 -20.953 -0.777 1 94.94 423 SER B N 1
ATOM 11917 C CA . SER B 1 423 ? -9.266 -21.109 -0.677 1 94.94 423 SER B CA 1
ATOM 11918 C C . SER B 1 423 ? -9.992 -19.859 -1.188 1 94.94 423 SER B C 1
ATOM 11920 O O . SER B 1 423 ? -11.031 -19.969 -1.842 1 94.94 423 SER B O 1
ATOM 11922 N N . PHE B 1 424 ? -9.453 -18.75 -0.912 1 95.88 424 PHE B N 1
ATOM 11923 C CA . PHE B 1 424 ? -10.055 -17.516 -1.401 1 95.88 424 PHE B CA 1
ATOM 11924 C C . PHE B 1 424 ? -10 -17.453 -2.924 1 95.88 424 PHE B C 1
ATOM 11926 O O . PHE B 1 424 ? -10.945 -16.984 -3.564 1 95.88 424 PHE B O 1
ATOM 11933 N N . LEU B 1 425 ? -8.93 -17.953 -3.469 1 93.88 425 LEU B N 1
ATOM 11934 C CA . LEU B 1 425 ? -8.695 -17.812 -4.902 1 93.88 425 LEU B CA 1
ATOM 11935 C C . LEU B 1 425 ? -9.578 -18.781 -5.688 1 93.88 425 LEU B C 1
ATOM 11937 O O . LEU B 1 425 ? -9.695 -18.656 -6.91 1 93.88 425 LEU B O 1
ATOM 11941 N N . GLN B 1 426 ? -10.219 -19.672 -4.965 1 94.19 426 GLN B N 1
ATOM 11942 C CA . GLN B 1 426 ? -11.141 -20.578 -5.637 1 94.19 426 GLN B CA 1
ATOM 11943 C C . GLN B 1 426 ? -12.516 -19.953 -5.812 1 94.19 426 GLN B C 1
ATOM 11945 O O . GLN B 1 426 ? -13.336 -20.438 -6.598 1 94.19 426 GLN B O 1
ATOM 11950 N N . ALA B 1 427 ? -12.727 -18.875 -5.148 1 95.25 427 ALA B N 1
ATOM 11951 C CA . ALA B 1 427 ? -14.047 -18.234 -5.156 1 95.25 427 ALA B CA 1
ATOM 11952 C C . ALA B 1 427 ? -14.227 -17.359 -6.395 1 95.25 427 ALA B C 1
ATOM 11954 O O . ALA B 1 427 ? -13.266 -17.094 -7.117 1 95.25 427 ALA B O 1
ATOM 11955 N N . ASN B 1 428 ? -15.523 -17.094 -6.668 1 93.56 428 ASN B N 1
ATOM 11956 C CA . ASN B 1 428 ? -15.867 -16.141 -7.715 1 93.56 428 ASN B CA 1
ATOM 11957 C C . ASN B 1 428 ? -15.977 -14.719 -7.164 1 93.56 428 ASN B C 1
ATOM 11959 O O . ASN B 1 428 ? -15.664 -13.75 -7.863 1 93.56 428 ASN B O 1
ATOM 11963 N N . VAL B 1 429 ? -16.5 -14.695 -5.98 1 93.25 429 VAL B N 1
ATOM 11964 C CA . VAL B 1 429 ? -16.656 -13.406 -5.316 1 93.25 429 VAL B CA 1
ATOM 11965 C C . VAL B 1 429 ? -16.188 -13.516 -3.865 1 93.25 429 VAL B C 1
ATOM 11967 O O . VAL B 1 429 ? -16.531 -14.477 -3.172 1 93.25 429 VAL B O 1
ATOM 11970 N N . ILE B 1 430 ? -15.414 -12.617 -3.447 1 94.31 430 ILE B N 1
ATOM 11971 C CA . ILE B 1 430 ? -14.984 -12.516 -2.059 1 94.31 430 ILE B CA 1
ATOM 11972 C C . ILE B 1 430 ? -15.484 -11.211 -1.456 1 94.31 430 ILE B C 1
ATOM 11974 O O . ILE B 1 430 ? -15.242 -10.133 -2.004 1 94.31 430 ILE B O 1
ATOM 11978 N N . CYS B 1 431 ? -16.156 -11.367 -0.394 1 88.75 431 CYS B N 1
ATOM 11979 C CA . CYS B 1 431 ? -16.734 -10.195 0.268 1 88.75 431 CYS B CA 1
ATOM 11980 C C . CYS B 1 431 ? -16.141 -10.023 1.665 1 88.75 431 CYS B C 1
ATOM 11982 O O . CYS B 1 431 ? -15.938 -11 2.383 1 88.75 431 CYS B O 1
ATOM 11984 N N . PHE B 1 432 ? -15.867 -8.758 1.987 1 82.88 432 PHE B N 1
ATOM 11985 C CA . PHE B 1 432 ? -15.352 -8.438 3.312 1 82.88 432 PHE B CA 1
ATOM 11986 C C . PHE B 1 432 ? -16.297 -7.492 4.051 1 82.88 432 PHE B C 1
ATOM 11988 O O . PHE B 1 432 ? -17.094 -6.789 3.426 1 82.88 432 PHE B O 1
ATOM 11995 N N . SER B 1 433 ? -16.188 -7.543 5.379 1 70.81 433 SER B N 1
ATOM 11996 C CA . SER B 1 433 ? -17.031 -6.688 6.199 1 70.81 433 SER B CA 1
ATOM 11997 C C . SER B 1 433 ? -16.438 -5.293 6.355 1 70.81 433 SER B C 1
ATOM 11999 O O . SER B 1 433 ? -17.141 -4.344 6.703 1 70.81 433 SER B O 1
ATOM 12001 N N . ASN B 1 434 ? -15.133 -5.246 6.258 1 69.75 434 ASN B N 1
ATOM 12002 C CA . ASN B 1 434 ? -14.438 -3.984 6.496 1 69.75 434 ASN B CA 1
ATOM 12003 C C . ASN B 1 434 ? -13.469 -3.658 5.359 1 69.75 434 ASN B C 1
ATOM 12005 O O . ASN B 1 434 ? -12.836 -4.555 4.801 1 69.75 434 ASN B O 1
ATOM 12009 N N . TYR B 1 435 ? -13.516 -2.438 5.117 1 68.62 435 TYR B N 1
ATOM 12010 C CA . TYR B 1 435 ? -12.648 -1.946 4.047 1 68.62 435 TYR B CA 1
ATOM 12011 C C . TYR B 1 435 ? -11.188 -2.223 4.355 1 68.62 435 TYR B C 1
ATOM 12013 O O . TYR B 1 435 ? -10.422 -2.625 3.475 1 68.62 435 TYR B O 1
ATOM 12021 N N . ASP B 1 436 ? -10.789 -1.973 5.605 1 69.25 436 ASP B N 1
ATOM 12022 C CA . ASP B 1 436 ? -9.391 -2.145 6 1 69.25 436 ASP B CA 1
ATOM 12023 C C . ASP B 1 436 ? -8.945 -3.594 5.816 1 69.25 436 ASP B C 1
ATOM 12025 O O . ASP B 1 436 ? -7.809 -3.852 5.414 1 69.25 436 ASP B O 1
ATOM 12029 N N . THR B 1 437 ? -9.891 -4.457 6.023 1 79 437 THR B N 1
ATOM 12030 C CA . THR B 1 437 ? -9.602 -5.875 5.863 1 79 437 THR B CA 1
ATOM 12031 C C . THR B 1 437 ? -9.445 -6.23 4.387 1 79 437 THR B C 1
ATOM 12033 O O . THR B 1 437 ? -8.555 -7.004 4.02 1 79 437 THR B O 1
ATOM 12036 N N . ALA B 1 438 ? -10.328 -5.684 3.609 1 80.44 438 ALA B N 1
ATOM 12037 C CA . ALA B 1 438 ? -10.258 -5.949 2.174 1 80.44 438 ALA B CA 1
ATOM 12038 C C . ALA B 1 438 ? -8.953 -5.418 1.586 1 80.44 438 ALA B C 1
ATOM 12040 O O . ALA B 1 438 ? -8.344 -6.062 0.729 1 80.44 438 ALA B O 1
ATOM 12041 N N . ASN B 1 439 ? -8.547 -4.25 2.057 1 75.94 439 ASN B N 1
ATOM 12042 C CA . ASN B 1 439 ? -7.301 -3.658 1.574 1 75.94 439 ASN B CA 1
ATOM 12043 C C . ASN B 1 439 ? -6.09 -4.504 1.96 1 75.94 439 ASN B C 1
ATOM 12045 O O . ASN B 1 439 ? -5.172 -4.68 1.157 1 75.94 439 ASN B O 1
ATOM 12049 N N . GLU B 1 440 ? -6.031 -4.922 3.225 1 80.06 440 GLU B N 1
ATOM 12050 C CA . GLU B 1 440 ? -4.945 -5.793 3.666 1 80.06 440 GLU B CA 1
ATOM 12051 C C . GLU B 1 440 ? -4.918 -7.094 2.867 1 80.06 440 GLU B C 1
ATOM 12053 O O . GLU B 1 440 ? -3.848 -7.605 2.541 1 80.06 440 GLU B O 1
ATOM 12058 N N . PHE B 1 441 ? -6.047 -7.57 2.549 1 89.12 441 PHE B N 1
ATOM 12059 C CA . PHE B 1 441 ? -6.168 -8.797 1.767 1 89.12 441 PHE B CA 1
ATOM 12060 C C . PHE B 1 441 ? -5.602 -8.602 0.364 1 89.12 441 PHE B C 1
ATOM 12062 O O . PHE B 1 441 ? -4.844 -9.438 -0.129 1 89.12 441 PHE B O 1
ATOM 12069 N N . LEU B 1 442 ? -6.027 -7.531 -0.272 1 83.06 442 LEU B N 1
ATOM 12070 C CA . LEU B 1 442 ? -5.574 -7.242 -1.627 1 83.06 442 LEU B CA 1
ATOM 12071 C C . LEU B 1 442 ? -4.055 -7.113 -1.676 1 83.06 442 LEU B C 1
ATOM 12073 O O . LEU B 1 442 ? -3.408 -7.684 -2.559 1 83.06 442 LEU B O 1
ATOM 12077 N N . THR B 1 443 ? -3.488 -6.445 -0.725 1 76.69 443 THR B N 1
ATOM 12078 C CA . THR B 1 443 ? -2.045 -6.25 -0.662 1 76.69 443 THR B CA 1
ATOM 12079 C C . THR B 1 443 ? -1.329 -7.578 -0.425 1 76.69 443 THR B C 1
ATOM 12081 O O . THR B 1 443 ? -0.305 -7.855 -1.052 1 76.69 443 THR B O 1
ATOM 12084 N N . LEU B 1 444 ? -1.891 -8.398 0.399 1 84.81 444 LEU B N 1
ATOM 12085 C CA . LEU B 1 444 ? -1.271 -9.672 0.745 1 84.81 444 LEU B CA 1
ATOM 12086 C C . LEU B 1 444 ? -1.305 -10.633 -0.439 1 84.81 444 LEU B C 1
ATOM 12088 O O . LEU B 1 444 ? -0.326 -11.328 -0.703 1 84.81 444 LEU B O 1
ATOM 12092 N N . MET B 1 445 ? -2.473 -10.68 -1.095 1 88.31 445 MET B N 1
ATOM 12093 C CA . MET B 1 445 ? -2.588 -11.586 -2.236 1 88.31 445 MET B CA 1
ATOM 12094 C C . MET B 1 445 ? -1.639 -11.172 -3.355 1 88.31 445 MET B C 1
ATOM 12096 O O . MET B 1 445 ? -1.104 -12.023 -4.07 1 88.31 445 MET B O 1
ATOM 12100 N N . LYS B 1 446 ? -1.452 -9.914 -3.467 1 79.19 446 LYS B N 1
ATOM 12101 C CA . LYS B 1 446 ? -0.49 -9.406 -4.441 1 79.19 446 LYS B CA 1
ATOM 12102 C C . LYS B 1 446 ? 0.93 -9.836 -4.086 1 79.19 446 LYS B C 1
ATOM 12104 O O . LYS B 1 446 ? 1.703 -10.227 -4.965 1 79.19 446 LYS B O 1
ATOM 12109 N N . ASP B 1 447 ? 1.256 -9.812 -2.842 1 73.44 447 ASP B N 1
ATOM 12110 C CA . ASP B 1 447 ? 2.607 -10.125 -2.385 1 73.44 447 ASP B CA 1
ATOM 12111 C C . ASP B 1 447 ? 2.875 -11.625 -2.453 1 73.44 447 ASP B C 1
ATOM 12113 O O . ASP B 1 447 ? 3.973 -12.047 -2.824 1 73.44 447 ASP B O 1
ATOM 12117 N N . ILE B 1 448 ? 1.879 -12.438 -2.131 1 79.88 448 ILE B N 1
ATOM 12118 C CA . ILE B 1 448 ? 2.057 -13.883 -2.039 1 79.88 448 ILE B CA 1
ATOM 12119 C C . ILE B 1 448 ? 2.027 -14.492 -3.436 1 79.88 448 ILE B C 1
ATOM 12121 O O . ILE B 1 448 ? 2.877 -15.32 -3.775 1 79.88 448 ILE B O 1
ATOM 12125 N N . TYR B 1 449 ? 1.049 -14.023 -4.234 1 81.25 449 TYR B N 1
ATOM 12126 C CA . TYR B 1 449 ? 0.811 -14.703 -5.5 1 81.25 449 TYR B CA 1
ATOM 12127 C C . TYR B 1 449 ? 1.229 -13.828 -6.676 1 81.25 449 TYR B C 1
ATOM 12129 O O . TYR B 1 449 ? 1.156 -14.258 -7.832 1 81.25 449 TYR B O 1
ATOM 12137 N N . GLN B 1 450 ? 1.72 -12.586 -6.402 1 75.12 450 GLN B N 1
ATOM 12138 C CA . GLN B 1 450 ? 2.125 -11.641 -7.438 1 75.12 450 GLN B CA 1
ATOM 12139 C C . GLN B 1 450 ? 1.002 -11.422 -8.445 1 75.12 450 GLN B C 1
ATOM 12141 O O . GLN B 1 450 ? 1.231 -11.469 -9.656 1 75.12 450 GLN B O 1
ATOM 12146 N N . ILE B 1 451 ? -0.21 -11.398 -7.863 1 80.5 451 ILE B N 1
ATOM 12147 C CA . ILE B 1 451 ? -1.373 -11.172 -8.711 1 80.5 451 ILE B CA 1
ATOM 12148 C C . ILE B 1 451 ? -1.79 -9.703 -8.633 1 80.5 451 ILE B C 1
ATOM 12150 O O . ILE B 1 451 ? -1.806 -9.117 -7.547 1 80.5 451 ILE B O 1
ATOM 12154 N N . GLU B 1 452 ? -1.954 -9.133 -9.742 1 71.5 452 GLU B N 1
ATOM 12155 C CA . GLU B 1 452 ? -2.424 -7.75 -9.789 1 71.5 452 GLU B CA 1
ATOM 12156 C C . GLU B 1 452 ? -3.947 -7.684 -9.75 1 71.5 452 GLU B C 1
ATOM 12158 O O . GLU B 1 452 ? -4.625 -8.633 -10.156 1 71.5 452 GLU B O 1
ATOM 12163 N N . TYR B 1 453 ? -4.43 -6.75 -9.062 1 80 453 TYR B N 1
ATOM 12164 C CA . TYR B 1 453 ? -5.867 -6.512 -9.117 1 80 453 TYR B CA 1
ATOM 12165 C C . TYR B 1 453 ? -6.18 -5.203 -9.828 1 80 453 TYR B C 1
ATOM 12167 O O . TYR B 1 453 ? -5.32 -4.32 -9.922 1 80 453 TYR B O 1
ATOM 12175 N N . HIS B 1 454 ? -7.32 -5.137 -10.422 1 77 454 HIS B N 1
ATOM 12176 C CA . HIS B 1 454 ? -7.773 -3.979 -11.188 1 77 454 HIS B CA 1
ATOM 12177 C C . HIS B 1 454 ? -9.234 -3.656 -10.883 1 77 454 HIS B C 1
ATOM 12179 O O . HIS B 1 454 ? -9.922 -4.43 -10.211 1 77 454 HIS B O 1
ATOM 12185 N N . SER B 1 455 ? -9.57 -2.463 -11.203 1 76.56 455 SER B N 1
ATOM 12186 C CA . SER B 1 455 ? -10.977 -2.066 -11.086 1 76.56 455 SER B CA 1
ATOM 12187 C C . SER B 1 455 ? -11.68 -2.115 -12.438 1 76.56 455 SER B C 1
ATOM 12189 O O . SER B 1 455 ? -11.086 -1.766 -13.461 1 76.56 455 SER B O 1
ATOM 12191 N N . PHE B 1 456 ? -12.773 -2.729 -12.43 1 71.12 456 PHE B N 1
ATOM 12192 C CA . PHE B 1 456 ? -13.617 -2.76 -13.617 1 71.12 456 PHE B CA 1
ATOM 12193 C C . PHE B 1 456 ? -15.023 -2.266 -13.297 1 71.12 456 PHE B C 1
ATOM 12195 O O . PHE B 1 456 ? -15.797 -2.963 -12.633 1 71.12 456 PHE B O 1
ATOM 12202 N N . LYS B 1 457 ? -15.32 -1.131 -13.727 1 67.19 457 LYS B N 1
ATOM 12203 C CA . LYS B 1 457 ? -16.609 -0.477 -13.508 1 67.19 457 LYS B CA 1
ATOM 12204 C C . LYS B 1 457 ? -16.938 -0.39 -12.016 1 67.19 457 LYS B C 1
ATOM 12206 O O . LYS B 1 457 ? -18.047 -0.723 -11.602 1 67.19 457 LYS B O 1
ATOM 12211 N N . GLY B 1 458 ? -15.953 -0.23 -11.305 1 70.62 458 GLY B N 1
ATOM 12212 C CA . GLY B 1 458 ? -16.141 -0.014 -9.883 1 70.62 458 GLY B CA 1
ATOM 12213 C C . GLY B 1 458 ? -15.914 -1.264 -9.055 1 70.62 458 GLY B C 1
ATOM 12214 O O . GLY B 1 458 ? -15.844 -1.195 -7.824 1 70.62 458 GLY B O 1
ATOM 12215 N N . ASN B 1 459 ? -15.875 -2.412 -9.758 1 74.44 459 ASN B N 1
ATOM 12216 C CA . ASN B 1 459 ? -15.594 -3.654 -9.047 1 74.44 459 ASN B CA 1
ATOM 12217 C C . ASN B 1 459 ? -14.094 -3.965 -9.031 1 74.44 459 ASN B C 1
ATOM 12219 O O . ASN B 1 459 ? -13.414 -3.781 -10.039 1 74.44 459 ASN B O 1
ATOM 12223 N N . LEU B 1 460 ? -13.656 -4.297 -7.926 1 82.19 460 LEU B N 1
ATOM 12224 C CA . LEU B 1 460 ? -12.273 -4.758 -7.852 1 82.19 460 LEU B CA 1
ATOM 12225 C C . LEU B 1 460 ? -12.18 -6.254 -8.133 1 82.19 460 LEU B C 1
ATOM 12227 O O . LEU B 1 460 ? -13.055 -7.023 -7.719 1 82.19 460 LEU B O 1
ATOM 12231 N N . ALA B 1 461 ? -11.227 -6.633 -8.922 1 85.88 461 ALA B N 1
ATOM 12232 C CA . ALA B 1 461 ? -11.117 -8.047 -9.273 1 85.88 461 ALA B CA 1
ATOM 12233 C C . ALA B 1 461 ? -9.664 -8.461 -9.453 1 85.88 461 ALA B C 1
ATOM 12235 O O . ALA B 1 461 ? -8.844 -7.664 -9.922 1 85.88 461 ALA B O 1
ATOM 12236 N N . PHE B 1 462 ? -9.383 -9.727 -9.086 1 87.19 462 PHE B N 1
ATOM 12237 C CA . PHE B 1 462 ? -8.117 -10.375 -9.422 1 87.19 462 PHE B CA 1
ATOM 12238 C C . PHE B 1 462 ? -8.211 -11.086 -10.766 1 87.19 462 PHE B C 1
ATOM 12240 O O . PHE B 1 462 ? -9.234 -11.703 -11.078 1 87.19 462 PHE B O 1
ATOM 12247 N N . HIS B 1 463 ? -7.199 -10.883 -11.539 1 81.44 463 HIS B N 1
ATOM 12248 C CA . HIS B 1 463 ? -7.008 -11.773 -12.68 1 81.44 463 HIS B CA 1
ATOM 12249 C C . HIS B 1 463 ? -6.102 -12.938 -12.328 1 81.44 463 HIS B C 1
ATOM 12251 O O . HIS B 1 463 ? -4.918 -12.75 -12.031 1 81.44 463 HIS B O 1
ATOM 12257 N N . TYR B 1 464 ? -6.758 -14.062 -12.289 1 87.88 464 TYR B N 1
ATOM 12258 C CA . TYR B 1 464 ? -5.992 -15.219 -11.828 1 87.88 464 TYR B CA 1
ATOM 12259 C C . TYR B 1 464 ? -6.227 -16.422 -12.727 1 87.88 464 TYR B C 1
ATOM 12261 O O . TYR B 1 464 ? -7.285 -17.047 -12.68 1 87.88 464 TYR B O 1
ATOM 12269 N N . TYR B 1 465 ? -5.281 -16.797 -13.648 1 87.06 465 TYR B N 1
ATOM 12270 C CA . TYR B 1 465 ? -5.262 -17.953 -14.539 1 87.06 465 TYR B CA 1
ATOM 12271 C C . TYR B 1 465 ? -6.52 -18 -15.391 1 87.06 465 TYR B C 1
ATOM 12273 O O . TYR B 1 465 ? -7.199 -19.031 -15.445 1 87.06 465 TYR B O 1
ATOM 12281 N N . GLY B 1 466 ? -6.824 -16.906 -16.016 1 81.44 466 GLY B N 1
ATOM 12282 C CA . GLY B 1 466 ? -7.914 -16.797 -16.969 1 81.44 466 GLY B CA 1
ATOM 12283 C C . GLY B 1 466 ? -9.258 -16.516 -16.328 1 81.44 466 GLY B C 1
ATOM 12284 O O . GLY B 1 466 ? -10.281 -16.453 -17 1 81.44 466 GLY B O 1
ATOM 12285 N N . ARG B 1 467 ? -9.227 -16.359 -14.992 1 85.62 467 ARG B N 1
ATOM 12286 C CA . ARG B 1 467 ? -10.461 -16.109 -14.242 1 85.62 467 ARG B CA 1
ATOM 12287 C C . ARG B 1 467 ? -10.438 -14.719 -13.609 1 85.62 467 ARG B C 1
ATOM 12289 O O . ARG B 1 467 ? -9.367 -14.156 -13.367 1 85.62 467 ARG B O 1
ATOM 12296 N N . GLU B 1 468 ? -11.703 -14.234 -13.422 1 83.5 468 GLU B N 1
ATOM 12297 C CA . GLU B 1 468 ? -11.859 -13 -12.664 1 83.5 468 GLU B CA 1
ATOM 12298 C C . GLU B 1 468 ? -12.484 -13.273 -11.289 1 83.5 468 GLU B C 1
ATOM 12300 O O . GLU B 1 468 ? -13.539 -13.898 -11.195 1 83.5 468 GLU B O 1
ATOM 12305 N N . ILE B 1 469 ? -11.859 -12.914 -10.289 1 91.25 469 ILE B N 1
ATOM 12306 C CA . ILE B 1 469 ? -12.352 -13.055 -8.93 1 91.25 469 ILE B CA 1
ATOM 12307 C C . ILE B 1 469 ? -12.703 -11.68 -8.359 1 91.25 469 ILE B C 1
ATOM 12309 O O . ILE B 1 469 ? -11.812 -10.867 -8.102 1 91.25 469 ILE B O 1
ATOM 12313 N N . TYR B 1 470 ? -13.969 -11.492 -8.117 1 88.25 470 TYR B N 1
ATOM 12314 C CA . TYR B 1 470 ? -14.43 -10.195 -7.641 1 88.25 470 TYR B CA 1
ATOM 12315 C C . TYR B 1 470 ? -14.172 -10.039 -6.148 1 88.25 470 TYR B C 1
ATOM 12317 O O . TYR B 1 470 ? -14.328 -10.992 -5.383 1 88.25 470 TYR B O 1
ATOM 12325 N N . VAL B 1 471 ? -13.727 -8.93 -5.754 1 89.06 471 VAL B N 1
ATOM 12326 C CA . VAL B 1 471 ? -13.555 -8.578 -4.344 1 89.06 471 VAL B CA 1
ATOM 12327 C C . VAL B 1 471 ? -14.461 -7.395 -3.996 1 89.06 471 VAL B C 1
ATOM 12329 O O . VAL B 1 471 ? -14.312 -6.309 -4.559 1 89.06 471 VAL B O 1
ATOM 12332 N N . LYS B 1 472 ? -15.336 -7.629 -3.15 1 82.62 472 LYS B N 1
ATOM 12333 C CA . LYS B 1 472 ? -16.328 -6.617 -2.797 1 82.62 472 LYS B CA 1
ATOM 12334 C C . LYS B 1 472 ? -15.992 -5.977 -1.449 1 82.62 472 LYS B C 1
ATOM 12336 O O . LYS B 1 472 ? -15.727 -6.68 -0.471 1 82.62 472 LYS B O 1
ATOM 12341 N N . LEU B 1 473 ? -16.062 -4.578 -1.49 1 71.88 473 LEU B N 1
ATOM 12342 C CA . LEU B 1 473 ? -15.719 -3.822 -0.293 1 71.88 473 LEU B CA 1
ATOM 12343 C C . LEU B 1 473 ? -16.969 -3.289 0.399 1 71.88 473 LEU B C 1
ATOM 12345 O O . LEU B 1 473 ? -16.875 -2.426 1.274 1 71.88 473 LEU B O 1
ATOM 12349 N N . GLN B 1 474 ? -18.141 -3.713 0.078 1 67.25 474 GLN B N 1
ATOM 12350 C CA . GLN B 1 474 ? -19.359 -3.166 0.671 1 67.25 474 GLN B CA 1
ATOM 12351 C C . GLN B 1 474 ? -19.828 -4.023 1.84 1 67.25 474 GLN B C 1
ATOM 12353 O O . GLN B 1 474 ? -19.969 -5.238 1.706 1 67.25 474 GLN B O 1
ATOM 12358 N N . ASN B 1 475 ? -20 -3.334 2.93 1 66.75 475 ASN B N 1
ATOM 12359 C CA . ASN B 1 475 ? -20.531 -3.99 4.117 1 66.75 475 ASN B CA 1
ATOM 12360 C C . ASN B 1 475 ? -22.047 -4.172 4.027 1 66.75 475 ASN B C 1
ATOM 12362 O O . ASN B 1 475 ? -22.75 -3.33 3.455 1 66.75 475 ASN B O 1
ATOM 12366 N N . PRO B 1 476 ? -22.469 -5.391 4.426 1 75.38 476 PRO B N 1
ATOM 12367 C CA . PRO B 1 476 ? -23.922 -5.496 4.543 1 75.38 476 PRO B CA 1
ATOM 12368 C C . PRO B 1 476 ? -24.5 -4.574 5.617 1 75.38 476 PRO B C 1
ATOM 12370 O O . PRO B 1 476 ? -23.828 -4.281 6.609 1 75.38 476 PRO B O 1
ATOM 12373 N N . GLY B 1 477 ? -25.609 -4.008 5.418 1 78.69 477 GLY B N 1
ATOM 12374 C CA . GLY B 1 477 ? -26.359 -3.285 6.441 1 78.69 477 GLY B CA 1
ATOM 12375 C C . GLY B 1 477 ? -27.312 -4.164 7.215 1 78.69 477 GLY B C 1
ATOM 12376 O O . GLY B 1 477 ? -27.125 -5.379 7.297 1 78.69 477 GLY B O 1
ATOM 12377 N N . ILE B 1 478 ? -28.219 -3.625 7.957 1 88.44 478 ILE B N 1
ATOM 12378 C CA . ILE B 1 478 ? -29.219 -4.371 8.703 1 88.44 478 ILE B CA 1
ATOM 12379 C C . ILE B 1 478 ? -30.422 -4.656 7.809 1 88.44 478 ILE B C 1
ATOM 12381 O O . ILE B 1 478 ? -30.641 -3.977 6.801 1 88.44 478 ILE B O 1
ATOM 12385 N N . GLU B 1 479 ? -31.062 -5.754 8.156 1 89.94 479 GLU B N 1
ATOM 12386 C CA . GLU B 1 479 ? -32.344 -6.047 7.531 1 89.94 479 GLU B CA 1
ATOM 12387 C C . GLU B 1 479 ? -33.5 -5.41 8.305 1 89.94 479 GLU B C 1
ATOM 12389 O O . GLU B 1 479 ? -33.844 -5.844 9.406 1 89.94 479 GLU B O 1
ATOM 12394 N N . ILE B 1 480 ? -34.219 -4.48 7.621 1 87.12 480 ILE B N 1
ATOM 12395 C CA . ILE B 1 480 ? -35.219 -3.66 8.273 1 87.12 480 ILE B CA 1
ATOM 12396 C C . ILE B 1 480 ? -36.344 -4.547 8.789 1 87.12 480 ILE B C 1
ATOM 12398 O O . ILE B 1 480 ? -36.906 -4.297 9.859 1 87.12 480 ILE B O 1
ATOM 12402 N N . ARG B 1 481 ? -36.656 -5.586 8.133 1 85.06 481 ARG B N 1
ATOM 12403 C CA . ARG B 1 481 ? -37.75 -6.484 8.492 1 85.06 481 ARG B CA 1
ATOM 12404 C C . ARG B 1 481 ? -37.469 -7.203 9.805 1 85.06 481 ARG B C 1
ATOM 12406 O O . ARG B 1 481 ? -38.375 -7.562 10.547 1 85.06 481 ARG B O 1
ATOM 12413 N N . ALA B 1 482 ? -36.188 -7.426 10.062 1 88.19 482 ALA B N 1
ATOM 12414 C CA . ALA B 1 482 ? -35.781 -8.094 11.305 1 88.19 482 ALA B CA 1
ATOM 12415 C C . ALA B 1 482 ? -36.031 -7.199 12.516 1 88.19 482 ALA B C 1
ATOM 12417 O O . ALA B 1 482 ? -36.25 -7.688 13.625 1 88.19 482 ALA B O 1
ATOM 12418 N N . CYS B 1 483 ? -35.969 -5.891 12.312 1 85.62 483 CYS B N 1
ATOM 12419 C CA . CYS B 1 483 ? -36.125 -4.938 13.406 1 85.62 483 CYS B CA 1
ATOM 12420 C C . CYS B 1 483 ? -37.594 -4.668 13.688 1 85.62 483 CYS B C 1
ATOM 12422 O O . CYS B 1 483 ? -37.938 -4.203 14.773 1 85.62 483 CYS B O 1
ATOM 12424 N N . GLY B 1 484 ? -38.469 -5.121 12.859 1 73.75 484 GLY B N 1
ATOM 12425 C CA . GLY B 1 484 ? -39.906 -4.949 13.086 1 73.75 484 GLY B CA 1
ATOM 12426 C C . GLY B 1 484 ? -40.312 -3.494 13.242 1 73.75 484 GLY B C 1
ATOM 12427 O O . GLY B 1 484 ? -39.688 -2.607 12.633 1 73.75 484 GLY B O 1
ATOM 12428 N N . ASP B 1 485 ? -41.375 -3.283 13.945 1 65.94 485 ASP B N 1
ATOM 12429 C CA . ASP B 1 485 ? -41.938 -1.952 14.125 1 65.94 485 ASP B CA 1
ATOM 12430 C C . ASP B 1 485 ? -41.406 -1.296 15.398 1 65.94 485 ASP B C 1
ATOM 12432 O O . ASP B 1 485 ? -42.062 -0.415 15.961 1 65.94 485 ASP B O 1
ATOM 12436 N N . TYR B 1 486 ? -40.281 -1.831 15.812 1 64.06 486 TYR B N 1
ATOM 12437 C CA . TYR B 1 486 ? -39.75 -1.351 17.094 1 64.06 486 TYR B CA 1
ATOM 12438 C C . TYR B 1 486 ? -39.281 0.101 16.984 1 64.06 486 TYR B C 1
ATOM 12440 O O . TYR B 1 486 ? -39.188 0.803 17.984 1 64.06 486 TYR B O 1
ATOM 12448 N N . ARG B 1 487 ? -38.969 0.6 15.789 1 60.31 487 ARG B N 1
ATOM 12449 C CA . ARG B 1 487 ? -38.656 2.014 15.633 1 60.31 487 ARG B CA 1
ATOM 12450 C C . ARG B 1 487 ? -39.781 2.9 16.172 1 60.31 487 ARG B C 1
ATOM 12452 O O . ARG B 1 487 ? -39.5 3.912 16.828 1 60.31 487 ARG B O 1
ATOM 12459 N N . PHE B 1 488 ? -41.031 2.482 15.875 1 54.66 488 PHE B N 1
ATOM 12460 C CA . PHE B 1 488 ? -42.188 3.303 16.219 1 54.66 488 PHE B CA 1
ATOM 12461 C C . PHE B 1 488 ? -42.594 3.057 17.656 1 54.66 488 PHE B C 1
ATOM 12463 O O . PHE B 1 488 ? -43.094 3.971 18.328 1 54.66 488 PHE B O 1
ATOM 12470 N N . GLU B 1 489 ? -42.312 1.919 18.141 1 55.06 489 GLU B N 1
ATOM 12471 C CA . GLU B 1 489 ? -42.75 1.603 19.484 1 55.06 489 GLU B CA 1
ATOM 12472 C C . GLU B 1 489 ? -41.875 2.285 20.531 1 55.06 489 GLU B C 1
ATOM 12474 O O . GLU B 1 489 ? -42.344 2.656 21.609 1 55.06 489 GLU B O 1
ATOM 12479 N N . GLY B 1 490 ? -40.594 2.391 20.219 1 50.97 490 GLY B N 1
ATOM 12480 C CA . GLY B 1 490 ? -39.656 3.023 21.141 1 50.97 490 GLY B CA 1
ATOM 12481 C C . GLY B 1 490 ? -39.969 4.492 21.359 1 50.97 490 GLY B C 1
ATOM 12482 O O . GLY B 1 490 ? -39.781 5 22.484 1 50.97 490 GLY B O 1
ATOM 12483 N N . LYS B 1 491 ? -40.375 5.184 20.281 1 50.09 491 LYS B N 1
ATOM 12484 C CA . LYS B 1 491 ? -40.75 6.586 20.438 1 50.09 491 LYS B CA 1
ATOM 12485 C C . LYS B 1 491 ? -41.844 6.754 21.5 1 50.09 491 LYS B C 1
ATOM 12487 O O . LYS B 1 491 ? -41.781 7.711 22.281 1 50.09 491 LYS B O 1
ATOM 12492 N N . GLN B 1 492 ? -42.812 5.887 21.5 1 47.72 492 GLN B N 1
ATOM 12493 C CA . GLN B 1 492 ? -43.938 6.047 22.406 1 47.72 492 GLN B CA 1
ATOM 12494 C C . GLN B 1 492 ? -43.531 5.766 23.844 1 47.72 492 GLN B C 1
ATOM 12496 O O . GLN B 1 492 ? -44 6.422 24.781 1 47.72 492 GLN B O 1
ATOM 12501 N N . LYS B 1 493 ? -42.594 4.863 23.984 1 48.66 493 LYS B N 1
ATOM 12502 C CA . LYS B 1 493 ? -42.281 4.465 25.344 1 48.66 493 LYS B CA 1
ATOM 12503 C C . LYS B 1 493 ? -41.219 5.387 25.953 1 48.66 493 LYS B C 1
ATOM 12505 O O . LYS B 1 493 ? -40.969 5.352 27.156 1 48.66 493 LYS B O 1
ATOM 12510 N N . ARG B 1 494 ? -40.375 6.066 25.203 1 50.34 494 ARG B N 1
ATOM 12511 C CA . ARG B 1 494 ? -39.438 7.051 25.734 1 50.34 494 ARG B CA 1
ATOM 12512 C C . ARG B 1 494 ? -40.156 8.125 26.531 1 50.34 494 ARG B C 1
ATOM 12514 O O . ARG B 1 494 ? -39.562 8.883 27.281 1 50.34 494 ARG B O 1
ATOM 12521 N N . ILE B 1 495 ? -41.406 8.375 26.312 1 44.75 495 ILE B N 1
ATOM 12522 C CA . ILE B 1 495 ? -42.094 9.422 27.047 1 44.75 495 ILE B CA 1
ATOM 12523 C C . ILE B 1 495 ? -42 9.164 28.547 1 44.75 495 ILE B C 1
ATOM 12525 O O . ILE B 1 495 ? -42.062 10.102 29.344 1 44.75 495 ILE B O 1
ATOM 12529 N N . LEU B 1 496 ? -42 7.906 28.969 1 42.06 496 LEU B N 1
ATOM 12530 C CA . LEU B 1 496 ? -42.312 7.77 30.391 1 42.06 496 LEU B CA 1
ATOM 12531 C C . LEU B 1 496 ? -41.125 8.227 31.25 1 42.06 496 LEU B C 1
ATOM 12533 O O . LEU B 1 496 ? -41.312 8.711 32.375 1 42.06 496 LEU B O 1
ATOM 12537 N N . GLN B 1 497 ? -39.844 7.551 31.328 1 47.47 497 GLN B N 1
ATOM 12538 C CA . GLN B 1 497 ? -39 7.914 32.469 1 47.47 497 GLN B CA 1
ATOM 12539 C C . GLN B 1 497 ? -38.125 9.133 32.125 1 47.47 497 GLN B C 1
ATOM 12541 O O . GLN B 1 497 ? -37.031 9 31.578 1 47.47 497 GLN B O 1
ATOM 12546 N N . GLU B 1 498 ? -38.688 10.352 32.031 1 53.81 498 GLU B N 1
ATOM 12547 C CA . GLU B 1 498 ? -38.469 11.703 31.531 1 53.81 498 GLU B CA 1
ATOM 12548 C C . GLU B 1 498 ? -37.031 12.148 31.812 1 53.81 498 GLU B C 1
ATOM 12550 O O . GLU B 1 498 ? -36.406 12.844 31 1 53.81 498 GLU B O 1
ATOM 12555 N N . ASN B 1 499 ? -36.375 11.875 33.031 1 68.69 499 ASN B N 1
ATOM 12556 C CA . ASN B 1 499 ? -35.188 12.625 33.344 1 68.69 499 ASN B CA 1
ATOM 12557 C C . ASN B 1 499 ? -33.938 11.75 33.25 1 68.69 499 ASN B C 1
ATOM 12559 O O . ASN B 1 499 ? -32.844 12.164 33.656 1 68.69 499 ASN B O 1
ATOM 12563 N N . GLU B 1 500 ? -34 10.414 32.656 1 86.69 500 GLU B N 1
ATOM 12564 C CA . GLU B 1 500 ? -32.844 9.547 32.656 1 86.69 500 GLU B CA 1
ATOM 12565 C C . GLU B 1 500 ? -32.094 9.594 31.328 1 86.69 500 GLU B C 1
ATOM 12567 O O . GLU B 1 500 ? -32.719 9.555 30.266 1 86.69 500 GLU B O 1
ATOM 12572 N N . ILE B 1 501 ? -30.812 9.812 31.422 1 91.69 501 ILE B N 1
ATOM 12573 C CA . ILE B 1 501 ? -29.938 9.688 30.266 1 91.69 501 ILE B CA 1
ATOM 12574 C C . ILE B 1 501 ? -29.344 8.289 30.234 1 91.69 501 ILE B C 1
ATOM 12576 O O . ILE B 1 501 ? -28.578 7.91 31.109 1 91.69 501 ILE B O 1
ATOM 12580 N N . ARG B 1 502 ? -29.688 7.559 29.219 1 92.94 502 ARG B N 1
ATOM 12581 C CA . ARG B 1 502 ? -29.312 6.152 29.141 1 92.94 502 ARG B CA 1
ATOM 12582 C C . ARG B 1 502 ? -28.234 5.93 28.078 1 92.94 502 ARG B C 1
ATOM 12584 O O . ARG B 1 502 ? -28.438 6.258 26.906 1 92.94 502 ARG B O 1
ATOM 12591 N N . ILE B 1 503 ? -27.141 5.352 28.516 1 95.25 503 ILE B N 1
ATOM 12592 C CA . ILE B 1 503 ? -26.078 4.902 27.625 1 95.25 503 ILE B CA 1
ATOM 12593 C C . ILE B 1 503 ? -26.125 3.381 27.5 1 95.25 503 ILE B C 1
ATOM 12595 O O . ILE B 1 503 ? -26.281 2.672 28.5 1 95.25 503 ILE B O 1
ATOM 12599 N N . VAL B 1 504 ? -26.047 2.893 26.297 1 94.25 504 VAL B N 1
ATOM 12600 C CA . VAL B 1 504 ? -26.109 1.447 26.094 1 94.25 504 VAL B CA 1
ATOM 12601 C C . VAL B 1 504 ? -24.859 0.968 25.359 1 94.25 504 VAL B C 1
ATOM 12603 O O . VAL B 1 504 ? -24.375 1.652 24.453 1 94.25 504 VAL B O 1
ATOM 12606 N N . GLY B 1 505 ? -24.297 -0.082 25.781 1 91.38 505 GLY B N 1
ATOM 12607 C CA . GLY B 1 505 ? -23.188 -0.762 25.109 1 91.38 505 GLY B CA 1
ATOM 12608 C C . GLY B 1 505 ? -23.422 -2.256 24.969 1 91.38 505 GLY B C 1
ATOM 12609 O O . GLY B 1 505 ? -23.938 -2.9 25.875 1 91.38 505 GLY B O 1
ATOM 12610 N N . VAL B 1 506 ? -23.125 -2.779 23.766 1 86.5 506 VAL B N 1
ATOM 12611 C CA . VAL B 1 506 ? -23.234 -4.211 23.516 1 86.5 506 VAL B CA 1
ATOM 12612 C C . VAL B 1 506 ? -21.859 -4.777 23.141 1 86.5 506 VAL B C 1
ATOM 12614 O O . VAL B 1 506 ? -21.234 -4.309 22.203 1 86.5 506 VAL B O 1
ATOM 12617 N N . ASP B 1 507 ? -21.359 -5.742 23.875 1 81.06 507 ASP B N 1
ATOM 12618 C CA . ASP B 1 507 ? -20.078 -6.375 23.594 1 81.06 507 ASP B CA 1
ATOM 12619 C C . ASP B 1 507 ? -20.141 -7.883 23.812 1 81.06 507 ASP B C 1
ATOM 12621 O O . ASP B 1 507 ? -21.125 -8.391 24.375 1 81.06 507 ASP B O 1
ATOM 12625 N N . THR B 1 508 ? -19.203 -8.586 23.266 1 76.5 508 THR B N 1
ATOM 12626 C CA . THR B 1 508 ? -19.062 -10.023 23.5 1 76.5 508 THR B CA 1
ATOM 12627 C C . THR B 1 508 ? -17.891 -10.32 24.406 1 76.5 508 THR B C 1
ATOM 12629 O O . THR B 1 508 ? -17 -9.477 24.594 1 76.5 508 THR B O 1
ATOM 12632 N N . TYR B 1 509 ? -18.031 -11.453 25.078 1 72.56 509 TYR B N 1
ATOM 12633 C CA . TYR B 1 509 ? -16.875 -11.867 25.844 1 72.56 509 TYR B CA 1
ATOM 12634 C C . TYR B 1 509 ? -15.711 -12.242 24.938 1 72.56 509 TYR B C 1
ATOM 12636 O O . TYR B 1 509 ? -15.922 -12.711 23.812 1 72.56 509 TYR B O 1
ATOM 12644 N N . GLY B 1 510 ? -14.516 -11.906 25.297 1 66.94 510 GLY B N 1
ATOM 12645 C CA . GLY B 1 510 ? -13.336 -12.266 24.516 1 66.94 510 GLY B CA 1
ATOM 12646 C C . GLY B 1 510 ? -12.242 -11.219 24.578 1 66.94 510 GLY B C 1
ATOM 12647 O O . GLY B 1 510 ? -12.516 -10.039 24.812 1 66.94 510 GLY B O 1
ATOM 12648 N N . HIS B 1 511 ? -11.031 -11.648 24.484 1 60.94 511 HIS B N 1
ATOM 12649 C CA . HIS B 1 511 ? -9.891 -10.75 24.594 1 60.94 511 HIS B CA 1
ATOM 12650 C C . HIS B 1 511 ? -9.938 -9.672 23.516 1 60.94 511 HIS B C 1
ATOM 12652 O O . HIS B 1 511 ? -9.438 -8.57 23.719 1 60.94 511 HIS B O 1
ATOM 12658 N N . GLN B 1 512 ? -10.703 -9.992 22.516 1 61.56 512 GLN B N 1
ATOM 12659 C CA . GLN B 1 512 ? -10.672 -9.086 21.375 1 61.56 512 GLN B CA 1
ATOM 12660 C C . GLN B 1 512 ? -11.82 -8.086 21.438 1 61.56 512 GLN B C 1
ATOM 12662 O O . GLN B 1 512 ? -11.891 -7.164 20.625 1 61.56 512 GLN B O 1
ATOM 12667 N N . SER B 1 513 ? -12.695 -8.266 22.438 1 68.94 513 SER B N 1
ATOM 12668 C CA . SER B 1 513 ? -13.875 -7.41 22.484 1 68.94 513 SER B CA 1
ATOM 12669 C C . SER B 1 513 ? -13.516 -6.004 22.953 1 68.94 513 SER B C 1
ATOM 12671 O O . SER B 1 513 ? -14.266 -5.055 22.719 1 68.94 513 SER B O 1
ATOM 12673 N N . GLY B 1 514 ? -12.289 -5.754 23.594 1 69.38 514 GLY B N 1
ATOM 12674 C CA . GLY B 1 514 ? -11.898 -4.453 24.094 1 69.38 514 GLY B CA 1
ATOM 12675 C C . GLY B 1 514 ? -12.727 -4.004 25.281 1 69.38 514 GLY B C 1
ATOM 12676 O O . GLY B 1 514 ? -12.648 -2.844 25.703 1 69.38 514 GLY B O 1
ATOM 12677 N N . VAL B 1 515 ? -13.555 -4.945 25.844 1 77.06 515 VAL B N 1
ATOM 12678 C CA . VAL B 1 515 ? -14.453 -4.594 26.938 1 77.06 515 VAL B CA 1
ATOM 12679 C C . VAL B 1 515 ? -13.648 -4.152 28.156 1 77.06 515 VAL B C 1
ATOM 12681 O O . VAL B 1 515 ? -14.039 -3.229 28.875 1 77.06 515 VAL B O 1
ATOM 12684 N N . GLU B 1 516 ? -12.539 -4.777 28.312 1 76.62 516 GLU B N 1
ATOM 12685 C CA . GLU B 1 516 ? -11.695 -4.402 29.438 1 76.62 516 GLU B CA 1
ATOM 12686 C C . GLU B 1 516 ? -11.211 -2.959 29.312 1 76.62 516 GLU B C 1
ATOM 12688 O O . GLU B 1 516 ? -11.195 -2.215 30.297 1 76.62 516 GLU B O 1
ATOM 12693 N N . LEU B 1 517 ? -10.852 -2.59 28.141 1 77.31 517 LEU B N 1
ATOM 12694 C CA . LEU B 1 517 ? -10.391 -1.228 27.906 1 77.31 517 LEU B CA 1
ATOM 12695 C C . LEU B 1 517 ? -11.523 -0.226 28.094 1 77.31 517 LEU B C 1
ATOM 12697 O O . LEU B 1 517 ? -11.305 0.891 28.562 1 77.31 517 LEU B O 1
ATOM 12701 N N . LYS B 1 518 ? -12.664 -0.64 27.672 1 86.38 518 LYS B N 1
ATOM 12702 C CA . LYS B 1 518 ? -13.852 0.194 27.828 1 86.38 518 LYS B CA 1
ATOM 12703 C C . LYS B 1 518 ? -14.039 0.611 29.281 1 86.38 518 LYS B C 1
ATOM 12705 O O . LYS B 1 518 ? -14.18 1.799 29.578 1 86.38 518 LYS B O 1
ATOM 12710 N N . PHE B 1 519 ? -13.906 -0.276 30.203 1 88.44 519 PHE B N 1
ATOM 12711 C CA . PHE B 1 519 ? -14.203 -0.004 31.609 1 88.44 519 PHE B CA 1
ATOM 12712 C C . PHE B 1 519 ? -13 0.604 32.312 1 88.44 519 PHE B C 1
ATOM 12714 O O . PHE B 1 519 ? -13.141 1.316 33.312 1 88.44 519 PHE B O 1
ATOM 12721 N N . ARG B 1 520 ? -11.906 0.354 31.734 1 82.88 520 ARG B N 1
ATOM 12722 C CA . ARG B 1 520 ? -10.734 1.075 32.25 1 82.88 520 ARG B CA 1
ATOM 12723 C C . ARG B 1 520 ? -10.844 2.566 31.938 1 82.88 520 ARG B C 1
ATOM 12725 O O . ARG B 1 520 ? -10.484 3.4 32.781 1 82.88 520 ARG B O 1
ATOM 12732 N N . HIS B 1 521 ? -11.312 2.912 30.703 1 86.19 521 HIS B N 1
ATOM 12733 C CA . HIS B 1 521 ? -11.539 4.309 30.344 1 86.19 521 HIS B CA 1
ATOM 12734 C C . HIS B 1 521 ? -12.602 4.938 31.234 1 86.19 521 HIS B C 1
ATOM 12736 O O . HIS B 1 521 ? -12.438 6.07 31.688 1 86.19 521 HIS B O 1
ATOM 12742 N N . LEU B 1 522 ? -13.633 4.184 31.5 1 92.19 522 LEU B N 1
ATOM 12743 C CA . LEU B 1 522 ? -14.727 4.707 32.312 1 92.19 522 LEU B CA 1
ATOM 12744 C C . LEU B 1 522 ? -14.297 4.898 33.75 1 92.19 522 LEU B C 1
ATOM 12746 O O . LEU B 1 522 ? -14.68 5.875 34.406 1 92.19 522 LEU B O 1
ATOM 12750 N N . LEU B 1 523 ? -13.492 3.918 34.281 1 90.44 523 LEU B N 1
ATOM 12751 C CA . LEU B 1 523 ? -12.969 4.031 35.625 1 90.44 523 LEU B CA 1
ATOM 12752 C C . LEU B 1 523 ? -12.109 5.281 35.781 1 90.44 523 LEU B C 1
ATOM 12754 O O . LEU B 1 523 ? -12.297 6.062 36.719 1 90.44 523 LEU B O 1
ATOM 12758 N N . LYS B 1 524 ? -11.258 5.434 34.875 1 87.56 524 LYS B N 1
ATOM 12759 C CA . LYS B 1 524 ? -10.391 6.609 34.906 1 87.56 524 LYS B CA 1
ATOM 12760 C C . LYS B 1 524 ? -11.195 7.895 34.75 1 87.56 524 LYS B C 1
ATOM 12762 O O . LYS B 1 524 ? -10.875 8.922 35.344 1 87.56 524 LYS B O 1
ATOM 12767 N N . PHE B 1 525 ? -12.195 7.879 33.906 1 92.81 525 PHE B N 1
ATOM 12768 C CA . PHE B 1 525 ? -13.07 9.023 33.656 1 92.81 525 PHE B CA 1
ATOM 12769 C C . PHE B 1 525 ? -13.789 9.438 34.938 1 92.81 525 PHE B C 1
ATOM 12771 O O . PHE B 1 525 ? -13.844 10.625 35.281 1 92.81 525 PHE B O 1
ATOM 12778 N N . VAL B 1 526 ? -14.273 8.492 35.688 1 94 526 VAL B N 1
ATOM 12779 C CA . VAL B 1 526 ? -15.008 8.75 36.938 1 94 526 VAL B CA 1
ATOM 12780 C C . VAL B 1 526 ? -14.062 9.289 38 1 94 526 VAL B C 1
ATOM 12782 O O . VAL B 1 526 ? -14.445 10.133 38.812 1 94 526 VAL B O 1
ATOM 12785 N N . LYS B 1 527 ? -12.844 8.859 37.906 1 90.75 527 LYS B N 1
ATOM 12786 C CA . LYS B 1 527 ? -11.852 9.312 38.875 1 90.75 527 LYS B CA 1
ATOM 12787 C C . LYS B 1 527 ? -11.406 10.742 38.594 1 90.75 527 LYS B C 1
ATOM 12789 O O . LYS B 1 527 ? -11.117 11.516 39.5 1 90.75 527 LYS B O 1
ATOM 12794 N N . GLU B 1 528 ? -11.383 11.078 37.312 1 90.25 528 GLU B N 1
ATOM 12795 C CA . GLU B 1 528 ? -10.781 12.344 36.906 1 90.25 528 GLU B CA 1
ATOM 12796 C C . GLU B 1 528 ? -11.836 13.438 36.812 1 90.25 528 GLU B C 1
ATOM 12798 O O . GLU B 1 528 ? -11.508 14.625 36.781 1 90.25 528 GLU B O 1
ATOM 12803 N N . THR B 1 529 ? -13.086 13.047 36.594 1 92.81 529 THR B N 1
ATOM 12804 C CA . THR B 1 529 ? -14.141 14.031 36.406 1 92.81 529 THR B CA 1
ATOM 12805 C C . THR B 1 529 ? -15.266 13.828 37.438 1 92.81 529 THR B C 1
ATOM 12807 O O . THR B 1 529 ? -15.367 12.766 38.031 1 92.81 529 THR B O 1
ATOM 12810 N N . ASP B 1 530 ? -16.125 14.898 37.656 1 92.69 530 ASP B N 1
ATOM 12811 C CA . ASP B 1 530 ? -17.266 14.789 38.531 1 92.69 530 ASP B CA 1
ATOM 12812 C C . ASP B 1 530 ? -18.578 14.844 37.75 1 92.69 530 ASP B C 1
ATOM 12814 O O . ASP B 1 530 ? -19.641 15.156 38.312 1 92.69 530 ASP B O 1
ATOM 12818 N N . ILE B 1 531 ? -18.516 14.539 36.469 1 93.88 531 ILE B N 1
ATOM 12819 C CA . ILE B 1 531 ? -19.672 14.688 35.594 1 93.88 531 ILE B CA 1
ATOM 12820 C C . ILE B 1 531 ? -20.766 13.688 35.969 1 93.88 531 ILE B C 1
ATOM 12822 O O . ILE B 1 531 ? -21.938 14.047 36.062 1 93.88 531 ILE B O 1
ATOM 12826 N N . ILE B 1 532 ? -20.422 12.461 36.219 1 93.62 532 ILE B N 1
ATOM 12827 C CA . ILE B 1 532 ? -21.391 11.422 36.562 1 93.62 532 ILE B CA 1
ATOM 12828 C C . ILE B 1 532 ? -21.906 11.625 37.969 1 93.62 532 ILE B C 1
ATOM 12830 O O . ILE B 1 532 ? -23.094 11.398 38.25 1 93.62 532 ILE B O 1
ATOM 12834 N N . GLN B 1 533 ? -21.047 12.07 38.875 1 91.25 533 GLN B N 1
ATOM 12835 C CA . GLN B 1 533 ? -21.438 12.344 40.25 1 91.25 533 GLN B CA 1
ATOM 12836 C C . GLN B 1 533 ? -22.469 13.484 40.312 1 91.25 533 GLN B C 1
ATOM 12838 O O . GLN B 1 533 ? -23.406 13.43 41.094 1 91.25 533 GLN B O 1
ATOM 12843 N N . LYS B 1 534 ? -22.219 14.43 39.438 1 92.69 534 LYS B N 1
ATOM 12844 C CA . LYS B 1 534 ? -23.094 15.594 39.406 1 92.69 534 LYS B CA 1
ATOM 12845 C C . LYS B 1 534 ? -24.406 15.281 38.688 1 92.69 534 LYS B C 1
ATOM 12847 O O . LYS B 1 534 ? -25.391 16 38.844 1 92.69 534 LYS B O 1
ATOM 12852 N N . ASN B 1 535 ? -24.406 14.242 37.938 1 93.19 535 ASN B N 1
ATOM 12853 C CA . ASN B 1 535 ? -25.594 13.852 37.156 1 93.19 535 ASN B CA 1
ATOM 12854 C C . ASN B 1 535 ? -25.938 12.375 37.375 1 93.19 535 ASN B C 1
ATOM 12856 O O . ASN B 1 535 ? -25.828 11.57 36.469 1 93.19 535 ASN B O 1
ATOM 12860 N N . PRO B 1 536 ? -26.484 12.055 38.531 1 90.56 536 PRO B N 1
ATOM 12861 C CA . PRO B 1 536 ? -26.75 10.656 38.875 1 90.56 536 PRO B CA 1
ATOM 12862 C C . PRO B 1 536 ? -27.797 10.016 37.969 1 90.56 536 PRO B C 1
ATOM 12864 O O . PRO B 1 536 ? -27.953 8.789 37.969 1 90.56 536 PRO B O 1
ATOM 12867 N N . HIS B 1 537 ? -28.484 10.812 37.188 1 91.25 537 HIS B N 1
ATOM 12868 C CA . HIS B 1 537 ? -29.516 10.281 36.312 1 91.25 537 HIS B CA 1
ATOM 12869 C C . HIS B 1 537 ? -28.906 9.672 35.062 1 91.25 537 HIS B C 1
ATOM 12871 O O . HIS B 1 537 ? -29.609 9.07 34.25 1 91.25 537 HIS B O 1
ATOM 12877 N N . ILE B 1 538 ? -27.609 9.836 34.844 1 94.44 538 ILE B N 1
ATOM 12878 C CA . ILE B 1 538 ? -26.938 9.164 33.75 1 94.44 538 ILE B CA 1
ATOM 12879 C C . ILE B 1 538 ? -26.703 7.699 34.094 1 94.44 538 ILE B C 1
ATOM 12881 O O . ILE B 1 538 ? -26.062 7.391 35.094 1 94.44 538 ILE B O 1
ATOM 12885 N N . LYS B 1 539 ? -27.203 6.816 33.375 1 94.69 539 LYS B N 1
ATOM 12886 C CA . LYS B 1 539 ? -27.062 5.379 33.594 1 94.69 539 LYS B CA 1
ATOM 12887 C C . LYS B 1 539 ? -26.438 4.695 32.375 1 94.69 539 LYS B C 1
ATOM 12889 O O . LYS B 1 539 ? -26.703 5.07 31.234 1 94.69 539 LYS B O 1
ATOM 12894 N N . PHE B 1 540 ? -25.625 3.723 32.625 1 95.5 540 PHE B N 1
ATOM 12895 C CA . PHE B 1 540 ? -24.969 2.947 31.578 1 95.5 540 PHE B CA 1
ATOM 12896 C C . PHE B 1 540 ? -25.406 1.485 31.641 1 95.5 540 PHE B C 1
ATOM 12898 O O . PHE B 1 540 ? -25.141 0.798 32.625 1 95.5 540 PHE B O 1
ATOM 12905 N N . ILE B 1 541 ? -26.078 1.047 30.641 1 93.31 541 ILE B N 1
ATOM 12906 C CA . ILE B 1 541 ? -26.5 -0.344 30.531 1 93.31 541 ILE B CA 1
ATOM 12907 C C . ILE B 1 541 ? -25.531 -1.118 29.641 1 93.31 541 ILE B C 1
ATOM 12909 O O . ILE B 1 541 ? -25.453 -0.886 28.438 1 93.31 541 ILE B O 1
ATOM 12913 N N . GLN B 1 542 ? -24.781 -2.039 30.25 1 92.44 542 GLN B N 1
ATOM 12914 C CA . GLN B 1 542 ? -23.859 -2.893 29.516 1 92.44 542 GLN B CA 1
ATOM 12915 C C . GLN B 1 542 ? -24.484 -4.262 29.234 1 92.44 542 GLN B C 1
ATOM 12917 O O . GLN B 1 542 ? -24.828 -4.988 30.156 1 92.44 542 GLN B O 1
ATOM 12922 N N . ILE B 1 543 ? -24.641 -4.5 27.938 1 88.31 543 ILE B N 1
ATOM 12923 C CA . ILE B 1 543 ? -25.125 -5.809 27.531 1 88.31 543 ILE B CA 1
ATOM 12924 C C . ILE B 1 543 ? -23.953 -6.688 27.094 1 88.31 543 ILE B C 1
ATOM 12926 O O . ILE B 1 543 ? -23.203 -6.34 26.172 1 88.31 543 ILE B O 1
ATOM 12930 N N . GLN B 1 544 ? -23.766 -7.777 27.766 1 82.75 544 GLN B N 1
ATOM 12931 C CA . GLN B 1 544 ? -22.672 -8.695 27.469 1 82.75 544 GLN B CA 1
ATOM 12932 C C . GLN B 1 544 ? -23.203 -10.008 26.891 1 82.75 544 GLN B C 1
ATOM 12934 O O . GLN B 1 544 ? -23.969 -10.719 27.562 1 82.75 544 GLN B O 1
ATOM 12939 N N . LEU B 1 545 ? -22.812 -10.242 25.656 1 76.12 545 LEU B N 1
ATOM 12940 C CA . LEU B 1 545 ? -23.297 -11.43 24.953 1 76.12 545 LEU B CA 1
ATOM 12941 C C . LEU B 1 545 ? -22.328 -12.594 25.141 1 76.12 545 LEU B C 1
ATOM 12943 O O . LEU B 1 545 ? -21.109 -12.383 25.234 1 76.12 545 LEU B O 1
ATOM 12947 N N . LYS B 1 546 ? -22.922 -13.75 25.266 1 66.75 546 LYS B N 1
ATOM 12948 C CA . LYS B 1 546 ? -22.109 -14.953 25.453 1 66.75 546 LYS B CA 1
ATOM 12949 C C . LYS B 1 546 ? -21.5 -15.414 24.141 1 66.75 546 LYS B C 1
ATOM 12951 O O . LYS B 1 546 ? -22.156 -15.383 23.094 1 66.75 546 LYS B O 1
ATOM 12956 N N . ALA B 1 547 ? -20.125 -15.438 24.062 1 59.62 547 ALA B N 1
ATOM 12957 C CA . ALA B 1 547 ? -19.5 -16.016 22.875 1 59.62 547 ALA B CA 1
ATOM 12958 C C . ALA B 1 547 ? -19.484 -17.547 22.953 1 59.62 547 ALA B C 1
ATOM 12960 O O . ALA B 1 547 ? -19.188 -18.125 24 1 59.62 547 ALA B O 1
ATOM 12961 N N . PHE B 1 548 ? -20.359 -18.297 22.25 1 52.19 548 PHE B N 1
ATOM 12962 C CA . PHE B 1 548 ? -20.438 -19.75 22.344 1 52.19 548 PHE B CA 1
ATOM 12963 C C . PHE B 1 548 ? -19.047 -20.375 22.312 1 52.19 548 PHE B C 1
ATOM 12965 O O . PHE B 1 548 ? -18.859 -21.5 22.766 1 52.19 548 PHE B O 1
ATOM 12972 N N . GLU B 1 549 ? -18 -19.656 21.719 1 51.94 549 GLU B N 1
ATOM 12973 C CA . GLU B 1 549 ? -16.781 -20.391 21.359 1 51.94 549 GLU B CA 1
ATOM 12974 C C . GLU B 1 549 ? -15.719 -20.25 22.453 1 51.94 549 GLU B C 1
ATOM 12976 O O . GLU B 1 549 ? -14.711 -20.953 22.438 1 51.94 549 GLU B O 1
ATOM 12981 N N . ASP B 1 550 ? -15.758 -19.25 23.391 1 53.5 550 ASP B N 1
ATOM 12982 C CA . ASP B 1 550 ? -14.523 -18.938 24.094 1 53.5 550 ASP B CA 1
ATOM 12983 C C . ASP B 1 550 ? -14.539 -19.516 25.516 1 53.5 550 ASP B C 1
ATOM 12985 O O . ASP B 1 550 ? -15.516 -19.328 26.25 1 53.5 550 ASP B O 1
ATOM 12989 N N . ASN B 1 551 ? -13.703 -20.469 25.828 1 53.22 551 ASN B N 1
ATOM 12990 C CA . ASN B 1 551 ? -13.531 -21.078 27.141 1 53.22 551 ASN B CA 1
ATOM 12991 C C . ASN B 1 551 ? -13.078 -20.062 28.172 1 53.22 551 ASN B C 1
ATOM 12993 O O . ASN B 1 551 ? -13.281 -20.25 29.375 1 53.22 551 ASN B O 1
ATOM 12997 N N . ASP B 1 552 ? -12.383 -19.094 27.844 1 58.47 552 ASP B N 1
ATOM 12998 C CA . ASP B 1 552 ? -11.805 -18.156 28.812 1 58.47 552 ASP B CA 1
ATOM 12999 C C . ASP B 1 552 ? -12.836 -17.109 29.234 1 58.47 552 ASP B C 1
ATOM 13001 O O . ASP B 1 552 ? -12.469 -16.078 29.812 1 58.47 552 ASP B O 1
ATOM 13005 N N . VAL B 1 553 ? -14.062 -17.484 29.156 1 67.81 553 VAL B N 1
ATOM 13006 C CA . VAL B 1 553 ? -15.148 -16.531 29.344 1 67.81 553 VAL B CA 1
ATOM 13007 C C . VAL B 1 553 ? -15.344 -16.25 30.828 1 67.81 553 VAL B C 1
ATOM 13009 O O . VAL B 1 553 ? -15.633 -15.125 31.234 1 67.81 553 VAL B O 1
ATOM 13012 N N . GLN B 1 554 ? -14.93 -17.25 31.609 1 71 554 GLN B N 1
ATOM 13013 C CA . GLN B 1 554 ? -15.227 -17.078 33.031 1 71 554 GLN B CA 1
ATOM 13014 C C . GLN B 1 554 ? -14.266 -16.078 33.656 1 71 554 GLN B C 1
ATOM 13016 O O . GLN B 1 554 ? -14.68 -15.273 34.5 1 71 554 GLN B O 1
ATOM 13021 N N . ILE B 1 555 ? -13.031 -16.141 33.281 1 72.94 555 ILE B N 1
ATOM 13022 C CA . ILE B 1 555 ? -12.055 -15.227 33.844 1 72.94 555 ILE B CA 1
ATOM 13023 C C . ILE B 1 555 ? -12.375 -13.797 33.406 1 72.94 555 ILE B C 1
ATOM 13025 O O . ILE B 1 555 ? -12.352 -12.875 34.25 1 72.94 555 ILE B O 1
ATOM 13029 N N . GLN B 1 556 ? -12.75 -13.664 32.312 1 76.25 556 GLN B N 1
ATOM 13030 C CA . GLN B 1 556 ? -13.078 -12.336 31.781 1 76.25 556 GLN B CA 1
ATOM 13031 C C . GLN B 1 556 ? -14.352 -11.789 32.438 1 76.25 556 GLN B C 1
ATOM 13033 O O . GLN B 1 556 ? -14.445 -10.594 32.719 1 76.25 556 GLN B O 1
ATOM 13038 N N . ARG B 1 557 ? -15.242 -12.727 32.625 1 81.44 557 ARG B N 1
ATOM 13039 C CA . ARG B 1 557 ? -16.5 -12.336 33.25 1 81.44 557 ARG B CA 1
ATOM 13040 C C . ARG B 1 557 ? -16.281 -11.82 34.656 1 81.44 557 ARG B C 1
ATOM 13042 O O . ARG B 1 557 ? -16.828 -10.781 35.031 1 81.44 557 ARG B O 1
ATOM 13049 N N . THR B 1 558 ? -15.438 -12.523 35.312 1 82.75 558 THR B N 1
ATOM 13050 C CA . THR B 1 558 ? -15.148 -12.117 36.688 1 82.75 558 THR B CA 1
ATOM 13051 C C . THR B 1 558 ? -14.438 -10.773 36.719 1 82.75 558 THR B C 1
ATOM 13053 O O . THR B 1 558 ? -14.742 -9.922 37.562 1 82.75 558 THR B O 1
ATOM 13056 N N . GLN B 1 559 ? -13.547 -10.609 35.875 1 81.88 559 GLN B N 1
ATOM 13057 C CA . GLN B 1 559 ? -12.812 -9.344 35.812 1 81.88 559 GLN B CA 1
ATOM 13058 C C . GLN B 1 559 ? -13.75 -8.188 35.438 1 81.88 559 GLN B C 1
ATOM 13060 O O . GLN B 1 559 ? -13.625 -7.094 36 1 81.88 559 GLN B O 1
ATOM 13065 N N . LEU B 1 560 ? -14.633 -8.484 34.562 1 86.38 560 LEU B N 1
ATOM 13066 C CA . LEU B 1 560 ? -15.586 -7.465 34.156 1 86.38 560 LEU B CA 1
ATOM 13067 C C . LEU B 1 560 ? -16.5 -7.055 35.281 1 86.38 560 LEU B C 1
ATOM 13069 O O . LEU B 1 560 ? -16.719 -5.863 35.531 1 86.38 560 LEU B O 1
ATOM 13073 N N . ILE B 1 561 ? -17 -8.016 36.031 1 89.19 561 ILE B N 1
ATOM 13074 C CA . ILE B 1 561 ? -17.906 -7.754 37.156 1 89.19 561 ILE B CA 1
ATOM 13075 C C . ILE B 1 561 ? -17.172 -6.953 38.219 1 89.19 561 ILE B C 1
ATOM 13077 O O . ILE B 1 561 ? -17.719 -6.012 38.781 1 89.19 561 ILE B O 1
ATOM 13081 N N . ASN B 1 562 ? -15.93 -7.293 38.375 1 89.75 562 ASN B N 1
ATOM 13082 C CA . ASN B 1 562 ? -15.133 -6.586 39.344 1 89.75 562 ASN B CA 1
ATOM 13083 C C . ASN B 1 562 ? -14.906 -5.129 38.969 1 89.75 562 ASN B C 1
ATOM 13085 O O . ASN B 1 562 ? -14.953 -4.234 39.812 1 89.75 562 ASN B O 1
ATOM 13089 N N . GLN B 1 563 ? -14.641 -4.91 37.781 1 89.44 563 GLN B N 1
ATOM 13090 C CA . GLN B 1 563 ? -14.414 -3.551 37.312 1 89.44 563 GLN B CA 1
ATOM 13091 C C . GLN B 1 563 ? -15.68 -2.709 37.406 1 89.44 563 GLN B C 1
ATOM 13093 O O . GLN B 1 563 ? -15.625 -1.546 37.812 1 89.44 563 GLN B O 1
ATOM 13098 N N . ILE B 1 564 ? -16.797 -3.309 37.062 1 93.62 564 ILE B N 1
ATOM 13099 C CA . ILE B 1 564 ? -18.062 -2.604 37.125 1 93.62 564 ILE B CA 1
ATOM 13100 C C . ILE B 1 564 ? -18.406 -2.287 38.594 1 93.62 564 ILE B C 1
ATOM 13102 O O . ILE B 1 564 ? -18.859 -1.182 38.906 1 93.62 564 ILE B O 1
ATOM 13106 N N . GLN B 1 565 ? -18.125 -3.258 39.438 1 92.69 565 GLN B N 1
ATOM 13107 C CA . GLN B 1 565 ? -18.375 -3.045 40.844 1 92.69 565 GLN B CA 1
ATOM 13108 C C . GLN B 1 565 ? -17.484 -1.948 41.406 1 92.69 565 GLN B C 1
ATOM 13110 O O . GLN B 1 565 ? -17.922 -1.141 42.25 1 92.69 565 GLN B O 1
ATOM 13115 N N . GLN B 1 566 ? -16.297 -1.939 41 1 93.75 566 GLN B N 1
ATOM 13116 C CA . GLN B 1 566 ? -15.359 -0.906 41.438 1 93.75 566 GLN B CA 1
ATOM 13117 C C . GLN B 1 566 ? -15.852 0.483 41.031 1 93.75 566 GLN B C 1
ATOM 13119 O O . GLN B 1 566 ? -15.789 1.423 41.844 1 93.75 566 GLN B O 1
ATOM 13124 N N . ILE B 1 567 ? -16.344 0.636 39.844 1 95.12 567 ILE B N 1
ATOM 13125 C CA . ILE B 1 567 ? -16.828 1.919 39.344 1 95.12 567 ILE B CA 1
ATOM 13126 C C . ILE B 1 567 ? -18.078 2.34 40.125 1 95.12 567 ILE B C 1
ATOM 13128 O O . ILE B 1 567 ? -18.172 3.48 40.594 1 95.12 567 ILE B O 1
ATOM 13132 N N . ASN B 1 568 ? -19 1.404 40.312 1 95.5 568 ASN B N 1
ATOM 13133 C CA . ASN B 1 568 ? -20.234 1.702 41.062 1 95.5 568 ASN B CA 1
ATOM 13134 C C . ASN B 1 568 ? -19.938 2.047 42.5 1 95.5 568 ASN B C 1
ATOM 13136 O O . ASN B 1 568 ? -20.594 2.93 43.094 1 95.5 568 ASN B O 1
ATOM 13140 N N . GLN B 1 569 ? -18.984 1.378 43.094 1 93.69 569 GLN B N 1
ATOM 13141 C CA . GLN B 1 569 ? -18.641 1.624 44.5 1 93.69 569 GLN B CA 1
ATOM 13142 C C . GLN B 1 569 ? -17.984 2.988 44.656 1 93.69 569 GLN B C 1
ATOM 13144 O O . GLN B 1 569 ? -18.141 3.633 45.719 1 93.69 569 GLN B O 1
ATOM 13149 N N . LEU B 1 570 ? -17.234 3.367 43.688 1 93.75 570 LEU B N 1
ATOM 13150 C CA . LEU B 1 570 ? -16.594 4.676 43.75 1 93.75 570 LEU B CA 1
ATOM 13151 C C . LEU B 1 570 ? -17.625 5.793 43.719 1 93.75 570 LEU B C 1
ATOM 13153 O O . LEU B 1 570 ? -17.453 6.82 44.375 1 93.75 570 LEU B O 1
ATOM 13157 N N . LEU B 1 571 ? -18.719 5.609 43.031 1 93.25 571 LEU B N 1
ATOM 13158 C CA . LEU B 1 571 ? -19.75 6.629 42.906 1 93.25 571 LEU B CA 1
ATOM 13159 C C . LEU B 1 571 ? -20.781 6.512 44 1 93.25 571 LEU B C 1
ATOM 13161 O O . LEU B 1 571 ? -21.297 7.523 44.5 1 93.25 571 LEU B O 1
ATOM 13165 N N . TYR B 1 572 ? -21.062 5.172 44.312 1 92.75 572 TYR B N 1
ATOM 13166 C CA . TYR B 1 572 ? -22.078 4.898 45.312 1 92.75 572 TYR B CA 1
ATOM 13167 C C . TYR B 1 572 ? -21.562 3.926 46.375 1 92.75 572 TYR B C 1
ATOM 13169 O O . TYR B 1 572 ? -21.922 2.746 46.375 1 92.75 572 TYR B O 1
ATOM 13177 N N . PRO B 1 573 ? -20.859 4.395 47.281 1 89.06 573 PRO B N 1
ATOM 13178 C CA . PRO B 1 573 ? -20.203 3.529 48.25 1 89.06 573 PRO B CA 1
ATOM 13179 C C . PRO B 1 573 ? -21.188 2.717 49.094 1 89.06 573 PRO B C 1
ATOM 13181 O O . PRO B 1 573 ? -20.859 1.62 49.562 1 89.06 573 PRO B O 1
ATOM 13184 N N . ASN B 1 574 ? -22.531 3.268 49.375 1 88.75 574 ASN B N 1
ATOM 13185 C CA . ASN B 1 574 ? -23.516 2.564 50.188 1 88.75 574 ASN B CA 1
ATOM 13186 C C . ASN B 1 574 ? -24.469 1.738 49.312 1 88.75 574 ASN B C 1
ATOM 13188 O O . ASN B 1 574 ? -25.516 1.297 49.812 1 88.75 574 ASN B O 1
ATOM 13192 N N . ASN B 1 575 ? -24.125 1.488 48.031 1 86.44 575 ASN B N 1
ATOM 13193 C CA . ASN B 1 575 ? -24.906 0.698 47.062 1 86.44 575 ASN B CA 1
ATOM 13194 C C . ASN B 1 575 ? -26.328 1.214 46.938 1 86.44 575 ASN B C 1
ATOM 13196 O O . ASN B 1 575 ? -27.281 0.425 46.875 1 86.44 575 ASN B O 1
ATOM 13200 N N . GLU B 1 576 ? -26.578 2.521 47.062 1 86.81 576 GLU B N 1
ATOM 13201 C CA . GLU B 1 576 ? -27.891 3.135 47 1 86.81 576 GLU B CA 1
ATOM 13202 C C . GLU B 1 576 ? -28.359 3.23 45.531 1 86.81 576 GLU B C 1
ATOM 13204 O O . GLU B 1 576 ? -29.562 3.301 45.281 1 86.81 576 GLU B O 1
ATOM 13209 N N . ASP B 1 577 ? -27.375 3.246 44.688 1 90.56 577 ASP B N 1
ATOM 13210 C CA . ASP B 1 577 ? -27.656 3.408 43.281 1 90.56 577 ASP B CA 1
ATOM 13211 C C . ASP B 1 577 ? -26.547 2.807 42.438 1 90.56 577 ASP B C 1
ATOM 13213 O O . ASP B 1 577 ? -25.641 2.162 42.938 1 90.56 577 ASP B O 1
ATOM 13217 N N . TYR B 1 578 ? -26.781 2.857 41.125 1 93.56 578 TYR B N 1
ATOM 13218 C CA . TYR B 1 578 ? -25.766 2.348 40.219 1 93.56 578 TYR B CA 1
ATOM 13219 C C . TYR B 1 578 ? -25.531 3.299 39.031 1 93.56 578 TYR B C 1
ATOM 13221 O O . TYR B 1 578 ? -26.422 4.09 38.688 1 93.56 578 TYR B O 1
ATOM 13229 N N . PHE B 1 579 ? -24.391 3.238 38.531 1 95.19 579 PHE B N 1
ATOM 13230 C CA . PHE B 1 579 ? -24.078 3.887 37.25 1 95.19 579 PHE B CA 1
ATOM 13231 C C . PHE B 1 579 ? -24.094 2.879 36.125 1 95.19 579 PHE B C 1
ATOM 13233 O O . PHE B 1 579 ? -24.719 3.117 35.094 1 95.19 579 PHE B O 1
ATOM 13240 N N . ILE B 1 580 ? -23.453 1.77 36.344 1 95.88 580 ILE B N 1
ATOM 13241 C CA . ILE B 1 580 ? -23.375 0.743 35.312 1 95.88 580 ILE B CA 1
ATOM 13242 C C . ILE B 1 580 ? -24.172 -0.486 35.719 1 95.88 580 ILE B C 1
ATOM 13244 O O . ILE B 1 580 ? -23.969 -1.019 36.812 1 95.88 580 ILE B O 1
ATOM 13248 N N . LYS B 1 581 ? -25.047 -0.868 34.938 1 93.12 581 LYS B N 1
ATOM 13249 C CA . LYS B 1 581 ? -25.812 -2.102 35.125 1 93.12 581 LYS B CA 1
ATOM 13250 C C . LYS B 1 581 ? -25.438 -3.137 34.062 1 93.12 581 LYS B C 1
ATOM 13252 O O . LYS B 1 581 ? -25.438 -2.836 32.875 1 93.12 581 LYS B O 1
ATOM 13257 N N . LEU B 1 582 ? -25.062 -4.332 34.5 1 91.56 582 LEU B N 1
ATOM 13258 C CA . LEU B 1 582 ? -24.656 -5.402 33.594 1 91.56 582 LEU B CA 1
ATOM 13259 C C . LEU B 1 582 ? -25.828 -6.344 33.312 1 91.56 582 LEU B C 1
ATOM 13261 O O . LEU B 1 582 ? -26.484 -6.82 34.219 1 91.56 582 LEU B O 1
ATOM 13265 N N . ILE B 1 583 ? -26.109 -6.492 32.031 1 87.75 583 ILE B N 1
ATOM 13266 C CA . ILE B 1 583 ? -27.094 -7.473 31.609 1 87.75 583 ILE B CA 1
ATOM 13267 C C . ILE B 1 583 ? -26.406 -8.609 30.875 1 87.75 583 ILE B C 1
ATOM 13269 O O . ILE B 1 583 ? -25.797 -8.398 29.812 1 87.75 583 ILE B O 1
ATOM 13273 N N . GLU B 1 584 ? -26.203 -9.766 31.344 1 78.06 584 GLU B N 1
ATOM 13274 C CA . GLU B 1 584 ? -25.516 -10.914 30.734 1 78.06 584 GLU B CA 1
ATOM 13275 C C . GLU B 1 584 ? -26.516 -11.891 30.125 1 78.06 584 GLU B C 1
ATOM 13277 O O . GLU B 1 584 ? -26.156 -12.711 29.281 1 78.06 584 GLU B O 1
ATOM 13282 N N . GLU B 1 585 ? -27.797 -11.773 30.297 1 63.25 585 GLU B N 1
ATOM 13283 C CA . GLU B 1 585 ? -28.734 -12.797 29.844 1 63.25 585 GLU B CA 1
ATOM 13284 C C . GLU B 1 585 ? -28.859 -12.781 28.312 1 63.25 585 GLU B C 1
ATOM 13286 O O . GLU B 1 585 ? -28.547 -11.773 27.672 1 63.25 585 GLU B O 1
ATOM 13291 N N . ASP B 1 586 ? -28.781 -14.008 27.703 1 62.59 586 ASP B N 1
ATOM 13292 C CA . ASP B 1 586 ? -29.062 -14.094 26.266 1 62.59 586 ASP B CA 1
ATOM 13293 C C . ASP B 1 586 ? -30.25 -13.211 25.891 1 62.59 586 ASP B C 1
ATOM 13295 O O . ASP B 1 586 ? -31.406 -13.641 25.984 1 62.59 586 ASP B O 1
ATOM 13299 N N . MET B 1 587 ? -29.938 -11.945 25.922 1 71.5 587 MET B N 1
ATOM 13300 C CA . MET B 1 587 ? -31 -10.984 25.609 1 71.5 587 MET B CA 1
ATOM 13301 C C . MET B 1 587 ? -31.562 -11.234 24.203 1 71.5 587 MET B C 1
ATOM 13303 O O . MET B 1 587 ? -30.797 -11.383 23.25 1 71.5 587 MET B O 1
ATOM 13307 N N . ASP B 1 588 ? -32.875 -11.461 24.234 1 76.19 588 ASP B N 1
ATOM 13308 C CA . ASP B 1 588 ? -33.562 -11.602 22.969 1 76.19 588 ASP B CA 1
ATOM 13309 C C . ASP B 1 588 ? -33.438 -10.32 22.125 1 76.19 588 ASP B C 1
ATOM 13311 O O . ASP B 1 588 ? -33.25 -9.234 22.672 1 76.19 588 ASP B O 1
ATOM 13315 N N . SER B 1 589 ? -33.5 -10.461 20.859 1 82.19 589 SER B N 1
ATOM 13316 C CA . SER B 1 589 ? -33.375 -9.336 19.938 1 82.19 589 SER B CA 1
ATOM 13317 C C . SER B 1 589 ? -34.438 -8.273 20.234 1 82.19 589 SER B C 1
ATOM 13319 O O . SER B 1 589 ? -34.188 -7.078 20.125 1 82.19 589 SER B O 1
ATOM 13321 N N . LYS B 1 590 ? -35.562 -8.719 20.656 1 81.81 590 LYS B N 1
ATOM 13322 C CA . LYS B 1 590 ? -36.656 -7.781 20.953 1 81.81 590 LYS B CA 1
ATOM 13323 C C . LYS B 1 590 ? -36.312 -6.906 22.156 1 81.81 590 LYS B C 1
ATOM 13325 O O . LYS B 1 590 ? -36.562 -5.703 22.141 1 81.81 590 LYS B O 1
ATOM 13330 N N . GLN B 1 591 ? -35.75 -7.531 23.094 1 83 591 GLN B N 1
ATOM 13331 C CA . GLN B 1 591 ? -35.312 -6.785 24.281 1 83 591 GLN B CA 1
ATOM 13332 C C . GLN B 1 591 ? -34.219 -5.797 23.938 1 83 591 GLN B C 1
ATOM 13334 O O . GLN B 1 591 ? -34.188 -4.672 24.453 1 83 591 GLN B O 1
ATOM 13339 N N . ARG B 1 592 ? -33.375 -6.258 23.172 1 86.94 592 ARG B N 1
ATOM 13340 C CA . ARG B 1 592 ? -32.281 -5.398 22.734 1 86.94 592 ARG B CA 1
ATOM 13341 C C . ARG B 1 592 ? -32.812 -4.195 21.953 1 86.94 592 ARG B C 1
ATOM 13343 O O . ARG B 1 592 ? -32.344 -3.066 22.172 1 86.94 592 ARG B O 1
ATOM 13350 N N . PHE B 1 593 ? -33.781 -4.402 21.109 1 88.44 593 PHE B N 1
ATOM 13351 C CA . PHE B 1 593 ? -34.375 -3.328 20.297 1 88.44 593 PHE B CA 1
ATOM 13352 C C . PHE B 1 593 ? -35.094 -2.312 21.188 1 88.44 593 PHE B C 1
ATOM 13354 O O . PHE B 1 593 ? -35.031 -1.107 20.938 1 88.44 593 PHE B O 1
ATOM 13361 N N . GLU B 1 594 ? -35.625 -2.834 22.219 1 84 594 GLU B N 1
ATOM 13362 C CA . GLU B 1 594 ? -36.281 -1.94 23.172 1 84 594 GLU B CA 1
ATOM 13363 C C . GLU B 1 594 ? -35.281 -1.065 23.906 1 84 594 GLU B C 1
ATOM 13365 O O . GLU B 1 594 ? -35.5 0.13 24.094 1 84 594 GLU B O 1
ATOM 13370 N N . GLU B 1 595 ? -34.25 -1.688 24.297 1 86.38 595 GLU B N 1
ATOM 13371 C CA . GLU B 1 595 ? -33.219 -0.923 24.969 1 86.38 595 GLU B CA 1
ATOM 13372 C C . GLU B 1 595 ? -32.625 0.127 24.047 1 86.38 595 GLU B C 1
ATOM 13374 O O . GLU B 1 595 ? -32.281 1.234 24.484 1 86.38 595 GLU B O 1
ATOM 13379 N N . PHE B 1 596 ? -32.469 -0.211 22.812 1 90.25 596 PHE B N 1
ATOM 13380 C CA . PHE B 1 596 ? -31.891 0.714 21.844 1 90.25 596 PHE B CA 1
ATOM 13381 C C . PHE B 1 596 ? -32.812 1.901 21.609 1 90.25 596 PHE B C 1
ATOM 13383 O O . PHE B 1 596 ? -32.375 3.037 21.469 1 90.25 596 PHE B O 1
ATOM 13390 N N . SER B 1 597 ? -34.062 1.615 21.625 1 85.75 597 SER B N 1
ATOM 13391 C CA . SER B 1 597 ? -35.031 2.674 21.375 1 85.75 597 SER B CA 1
ATOM 13392 C C . SER B 1 597 ? -35.094 3.67 22.531 1 85.75 597 SER B C 1
ATOM 13394 O O . SER B 1 597 ? -35.438 4.836 22.328 1 85.75 597 SER B O 1
ATOM 13396 N N . LYS B 1 598 ? -34.625 3.207 23.703 1 84.19 598 LYS B N 1
ATOM 13397 C CA . LYS B 1 598 ? -34.688 4.051 24.891 1 84.19 598 LYS B CA 1
ATOM 13398 C C . LYS B 1 598 ? -33.344 4.77 25.109 1 84.19 598 LYS B C 1
ATOM 13400 O O . LYS B 1 598 ? -33.281 5.738 25.875 1 84.19 598 LYS B O 1
ATOM 13405 N N . ALA B 1 599 ? -32.406 4.383 24.422 1 91.12 599 ALA B N 1
ATOM 13406 C CA . ALA B 1 599 ? -31.047 4.852 24.719 1 91.12 599 ALA B CA 1
ATOM 13407 C C . ALA B 1 599 ? -30.797 6.227 24.109 1 91.12 599 ALA B C 1
ATOM 13409 O O . ALA B 1 599 ? -31.344 6.551 23.047 1 91.12 599 ALA B O 1
ATOM 13410 N N . ASN B 1 600 ? -29.984 7.016 24.797 1 91.5 600 ASN B N 1
ATOM 13411 C CA . ASN B 1 600 ? -29.562 8.32 24.297 1 91.5 600 ASN B CA 1
ATOM 13412 C C . ASN B 1 600 ? -28.219 8.242 23.578 1 91.5 600 ASN B C 1
ATOM 13414 O O . ASN B 1 600 ? -27.891 9.109 22.781 1 91.5 600 ASN B O 1
ATOM 13418 N N . MET B 1 601 ? -27.5 7.27 24.078 1 94.56 601 MET B N 1
ATOM 13419 C CA . MET B 1 601 ? -26.172 7.133 23.5 1 94.56 601 MET B CA 1
ATOM 13420 C C . MET B 1 601 ? -25.766 5.664 23.422 1 94.56 601 MET B C 1
ATOM 13422 O O . MET B 1 601 ? -26.062 4.879 24.312 1 94.56 601 MET B O 1
ATOM 13426 N N . TYR B 1 602 ? -25.203 5.34 22.297 1 94.94 602 TYR B N 1
ATOM 13427 C CA . TYR B 1 602 ? -24.578 4.027 22.109 1 94.94 602 TYR B CA 1
ATOM 13428 C C . TYR B 1 602 ? -23.062 4.109 22.25 1 94.94 602 TYR B C 1
ATOM 13430 O O . TYR B 1 602 ? -22.422 4.953 21.625 1 94.94 602 TYR B O 1
ATOM 13438 N N . PHE B 1 603 ? -22.531 3.287 23.141 1 94 603 PHE B N 1
ATOM 13439 C CA . PHE B 1 603 ? -21.094 3.322 23.406 1 94 603 PHE B CA 1
ATOM 13440 C C . PHE B 1 603 ? -20.469 1.95 23.188 1 94 603 PHE B C 1
ATOM 13442 O O . PHE B 1 603 ? -20.844 0.976 23.828 1 94 603 PHE B O 1
ATOM 13449 N N . GLN B 1 604 ? -19.5 1.907 22.234 1 88.44 604 GLN B N 1
ATOM 13450 C CA . GLN B 1 604 ? -18.812 0.651 21.938 1 88.44 604 GLN B CA 1
ATOM 13451 C C . GLN B 1 604 ? -17.297 0.849 21.859 1 88.44 604 GLN B C 1
ATOM 13453 O O . GLN B 1 604 ? -16.828 1.831 21.281 1 88.44 604 GLN B O 1
ATOM 13458 N N . CYS B 1 605 ? -16.594 0.028 22.562 1 80.69 605 CYS B N 1
ATOM 13459 C CA . CYS B 1 605 ? -15.133 -0.006 22.5 1 80.69 605 CYS B CA 1
ATOM 13460 C C . CYS B 1 605 ? -14.641 -1.353 21.984 1 80.69 605 CYS B C 1
ATOM 13462 O O . CYS B 1 605 ? -14.93 -2.395 22.578 1 80.69 605 CYS B O 1
ATOM 13464 N N . ARG B 1 606 ? -14.008 -1.303 20.797 1 76.69 606 ARG B N 1
ATOM 13465 C CA . ARG B 1 606 ? -13.461 -2.531 20.219 1 76.69 606 ARG B CA 1
ATOM 13466 C C . ARG B 1 606 ? -12.016 -2.338 19.781 1 76.69 606 ARG B C 1
ATOM 13468 O O . ARG B 1 606 ? -11.633 -1.254 19.344 1 76.69 606 ARG B O 1
ATOM 13475 N N . TYR B 1 607 ? -11.078 -3.338 20.031 1 65.12 607 TYR B N 1
ATOM 13476 C CA . TYR B 1 607 ? -9.695 -3.311 19.562 1 65.12 607 TYR B CA 1
ATOM 13477 C C . TYR B 1 607 ? -9.602 -3.746 18.109 1 65.12 607 TYR B C 1
ATOM 13479 O O . TYR B 1 607 ? -8.789 -3.219 17.344 1 65.12 607 TYR B O 1
ATOM 13487 N N . SER B 1 608 ? -10.039 -4.871 17.781 1 59.62 608 SER B N 1
ATOM 13488 C CA . SER B 1 608 ? -9.992 -5.457 16.453 1 59.62 608 SER B CA 1
ATOM 13489 C C . SER B 1 608 ? -11.352 -6.047 16.062 1 59.62 608 SER B C 1
ATOM 13491 O O . SER B 1 608 ? -12.102 -6.496 16.922 1 59.62 608 SER B O 1
ATOM 13493 N N . GLY B 1 609 ? -12.078 -5.539 15.312 1 55.75 609 GLY B N 1
ATOM 13494 C CA . GLY B 1 609 ? -13.367 -6.105 15.672 1 55.75 609 GLY B CA 1
ATOM 13495 C C . GLY B 1 609 ? -14.102 -6.703 14.484 1 55.75 609 GLY B C 1
ATOM 13496 O O . GLY B 1 609 ? -13.734 -6.457 13.336 1 55.75 609 GLY B O 1
ATOM 13497 N N . ARG B 1 610 ? -14.68 -7.793 14.781 1 59.94 610 ARG B N 1
ATOM 13498 C CA . ARG B 1 610 ? -15.766 -8.477 14.094 1 59.94 610 ARG B CA 1
ATOM 13499 C C . ARG B 1 610 ? -16.844 -7.496 13.664 1 59.94 610 ARG B C 1
ATOM 13501 O O . ARG B 1 610 ? -17.109 -6.512 14.359 1 59.94 610 ARG B O 1
ATOM 13508 N N . HIS B 1 611 ? -17.203 -7.656 12.531 1 64.44 611 HIS B N 1
ATOM 13509 C CA . HIS B 1 611 ? -18.312 -6.855 12.039 1 64.44 611 HIS B CA 1
ATOM 13510 C C . HIS B 1 611 ? -19.625 -7.246 12.727 1 64.44 611 HIS B C 1
ATOM 13512 O O . HIS B 1 611 ? -19.969 -8.43 12.797 1 64.44 611 HIS B O 1
ATOM 13518 N N . ASP B 1 612 ? -20.141 -6.352 13.594 1 76.56 612 ASP B N 1
ATOM 13519 C CA . ASP B 1 612 ? -21.484 -6.527 14.117 1 76.56 612 ASP B CA 1
ATOM 13520 C C . ASP B 1 612 ? -22.406 -5.391 13.664 1 76.56 612 ASP B C 1
ATOM 13522 O O . ASP B 1 612 ? -21.938 -4.387 13.125 1 76.56 612 ASP B O 1
ATOM 13526 N N . PHE B 1 613 ? -23.703 -5.715 13.82 1 85.69 613 PHE B N 1
ATOM 13527 C CA . PHE B 1 613 ? -24.672 -4.766 13.289 1 85.69 613 PHE B CA 1
ATOM 13528 C C . PHE B 1 613 ? -25.344 -3.99 14.422 1 85.69 613 PHE B C 1
ATOM 13530 O O . PHE B 1 613 ? -26.344 -3.305 14.203 1 85.69 613 PHE B O 1
ATOM 13537 N N . TYR B 1 614 ? -24.828 -4.113 15.594 1 87.81 614 TYR B N 1
ATOM 13538 C CA . TYR B 1 614 ? -25.5 -3.51 16.734 1 87.81 614 TYR B CA 1
ATOM 13539 C C . TYR B 1 614 ? -25.594 -1.996 16.578 1 87.81 614 TYR B C 1
ATOM 13541 O O . TYR B 1 614 ? -26.625 -1.396 16.859 1 87.81 614 TYR B O 1
ATOM 13549 N N . LEU B 1 615 ? -24.516 -1.427 16.141 1 88.69 615 LEU B N 1
ATOM 13550 C CA . LEU B 1 615 ? -24.516 0.016 15.93 1 88.69 615 LEU B CA 1
ATOM 13551 C C . LEU B 1 615 ? -25.547 0.414 14.891 1 88.69 615 LEU B C 1
ATOM 13553 O O . LEU B 1 615 ? -26.266 1.401 15.07 1 88.69 615 LEU B O 1
ATOM 13557 N N . LEU B 1 616 ? -25.641 -0.367 13.82 1 88.06 616 LEU B N 1
ATOM 13558 C CA . LEU B 1 616 ? -26.594 -0.058 12.758 1 88.06 616 LEU B CA 1
ATOM 13559 C C . LEU B 1 616 ? -28.031 -0.245 13.242 1 88.06 616 LEU B C 1
ATOM 13561 O O . LEU B 1 616 ? -28.922 0.517 12.867 1 88.06 616 LEU B O 1
ATOM 13565 N N . GLU B 1 617 ? -28.234 -1.267 14.062 1 90.19 617 GLU B N 1
ATOM 13566 C CA . GLU B 1 617 ? -29.531 -1.45 14.68 1 90.19 617 GLU B CA 1
ATOM 13567 C C . GLU B 1 617 ? -29.938 -0.233 15.516 1 90.19 617 GLU B C 1
ATOM 13569 O O . GLU B 1 617 ? -31.047 0.265 15.406 1 90.19 617 GLU B O 1
ATOM 13574 N N . TYR B 1 618 ? -29.016 0.205 16.25 1 91.31 618 TYR B N 1
ATOM 13575 C CA . TYR B 1 618 ? -29.25 1.348 17.125 1 91.31 618 TYR B CA 1
ATOM 13576 C C . TYR B 1 618 ? -29.594 2.592 16.312 1 91.31 618 TYR B C 1
ATOM 13578 O O . TYR B 1 618 ? -30.562 3.303 16.641 1 91.31 618 TYR B O 1
ATOM 13586 N N . ILE B 1 619 ? -28.844 2.881 15.312 1 90.31 619 ILE B N 1
ATOM 13587 C CA . ILE B 1 619 ? -29.047 4.074 14.508 1 90.31 619 ILE B CA 1
ATOM 13588 C C . ILE B 1 619 ? -30.422 4.016 13.836 1 90.31 619 ILE B C 1
ATOM 13590 O O . ILE B 1 619 ? -31.141 5.023 13.781 1 90.31 619 ILE B O 1
ATOM 13594 N N . HIS B 1 620 ? -30.797 2.852 13.391 1 89.06 620 HIS B N 1
ATOM 13595 C CA . HIS B 1 620 ? -32.062 2.697 12.711 1 89.06 620 HIS B CA 1
ATOM 13596 C C . HIS B 1 620 ? -33.25 2.828 13.68 1 89.06 620 HIS B C 1
ATOM 13598 O O . HIS B 1 620 ? -34.281 3.408 13.344 1 89.06 620 HIS B O 1
ATOM 13604 N N . LEU B 1 621 ? -33.125 2.371 14.875 1 89.31 621 LEU B N 1
ATOM 13605 C CA . LEU B 1 621 ? -34.25 2.234 15.812 1 89.31 621 LEU B CA 1
ATOM 13606 C C . LEU B 1 621 ? -34.406 3.502 16.641 1 89.31 621 LEU B C 1
ATOM 13608 O O . LEU B 1 621 ? -35.438 3.695 17.281 1 89.31 621 LEU B O 1
ATOM 13612 N N . ASN B 1 622 ? -33.375 4.355 16.594 1 87.81 622 ASN B N 1
ATOM 13613 C CA . ASN B 1 622 ? -33.406 5.543 17.438 1 87.81 622 ASN B CA 1
ATOM 13614 C C . ASN B 1 622 ? -33.688 6.805 16.625 1 87.81 622 ASN B C 1
ATOM 13616 O O . ASN B 1 622 ? -33.156 6.961 15.516 1 87.81 622 ASN B O 1
ATOM 13620 N N . ALA B 1 623 ? -34.5 7.668 17.125 1 79 623 ALA B N 1
ATOM 13621 C CA . ALA B 1 623 ? -34.875 8.898 16.422 1 79 623 ALA B CA 1
ATOM 13622 C C . ALA B 1 623 ? -33.719 9.891 16.406 1 79 623 ALA B C 1
ATOM 13624 O O . ALA B 1 623 ? -33.531 10.609 15.422 1 79 623 ALA B O 1
ATOM 13625 N N . MET B 1 624 ? -33 9.93 17.516 1 85.56 624 MET B N 1
ATOM 13626 C CA . MET B 1 624 ? -31.828 10.812 17.625 1 85.56 624 MET B CA 1
ATOM 13627 C C . MET B 1 624 ? -30.625 10.062 18.188 1 85.56 624 MET B C 1
ATOM 13629 O O . MET B 1 624 ? -30.125 10.406 19.25 1 85.56 624 MET B O 1
ATOM 13633 N N . PRO B 1 625 ? -30.188 9.195 17.391 1 90.5 625 PRO B N 1
ATOM 13634 C CA . PRO B 1 625 ? -29.109 8.359 17.891 1 90.5 625 PRO B CA 1
ATOM 13635 C C . PRO B 1 625 ? -27.781 9.102 17.984 1 90.5 625 PRO B C 1
ATOM 13637 O O . PRO B 1 625 ? -27.375 9.789 17.031 1 90.5 625 PRO B O 1
ATOM 13640 N N . ILE B 1 626 ? -27.156 9.078 19.141 1 92.56 626 ILE B N 1
ATOM 13641 C CA . ILE B 1 626 ? -25.781 9.523 19.375 1 92.56 626 ILE B CA 1
ATOM 13642 C C . ILE B 1 626 ? -24.891 8.32 19.656 1 92.56 626 ILE B C 1
ATOM 13644 O O . ILE B 1 626 ? -25.219 7.484 20.5 1 92.56 626 ILE B O 1
ATOM 13648 N N . ALA B 1 627 ? -23.844 8.227 18.875 1 93.56 627 ALA B N 1
ATOM 13649 C CA . ALA B 1 627 ? -23 7.039 19.031 1 93.56 627 ALA B CA 1
ATOM 13650 C C . ALA B 1 627 ? -21.531 7.422 19.203 1 93.56 627 ALA B C 1
ATOM 13652 O O . ALA B 1 627 ? -21.047 8.359 18.562 1 93.56 627 ALA B O 1
ATOM 13653 N N . LEU B 1 628 ? -20.891 6.797 20.188 1 93.88 628 LEU B N 1
ATOM 13654 C CA . LEU B 1 628 ? -19.453 6.871 20.375 1 93.88 628 LEU B CA 1
ATOM 13655 C C . LEU B 1 628 ? -18.812 5.492 20.25 1 93.88 628 LEU B C 1
ATOM 13657 O O . LEU B 1 628 ? -19.078 4.598 21.062 1 93.88 628 LEU B O 1
ATOM 13661 N N . ILE B 1 629 ? -18.016 5.348 19.219 1 89.5 629 ILE B N 1
ATOM 13662 C CA . ILE B 1 629 ? -17.391 4.047 19 1 89.5 629 ILE B CA 1
ATOM 13663 C C . ILE B 1 629 ? -15.883 4.223 18.844 1 89.5 629 ILE B C 1
ATOM 13665 O O . ILE B 1 629 ? -15.406 5.316 18.516 1 89.5 629 ILE B O 1
ATOM 13669 N N . SER B 1 630 ? -15.18 3.133 19.094 1 82.62 630 SER B N 1
ATOM 13670 C CA . SER B 1 630 ? -13.742 3.168 18.844 1 82.62 630 SER B CA 1
ATOM 13671 C C . SER B 1 630 ? -13.438 3.203 17.344 1 82.62 630 SER B C 1
ATOM 13673 O O . SER B 1 630 ? -14.203 2.682 16.547 1 82.62 630 SER B O 1
ATOM 13675 N N . ASP B 1 631 ? -12.352 3.83 16.938 1 74.06 631 ASP B N 1
ATOM 13676 C CA . ASP B 1 631 ? -11.977 3.977 15.539 1 74.06 631 ASP B CA 1
ATOM 13677 C C . ASP B 1 631 ? -11.703 2.619 14.898 1 74.06 631 ASP B C 1
ATOM 13679 O O . ASP B 1 631 ? -11.75 2.48 13.68 1 74.06 631 ASP B O 1
ATOM 13683 N N . SER B 1 632 ? -11.43 1.642 15.68 1 67.44 632 SER B N 1
ATOM 13684 C CA . SER B 1 632 ? -11.133 0.303 15.188 1 67.44 632 SER B CA 1
ATOM 13685 C C . SER B 1 632 ? -12.406 -0.499 14.945 1 67.44 632 SER B C 1
ATOM 13687 O O . SER B 1 632 ? -12.352 -1.609 14.414 1 67.44 632 SER B O 1
ATOM 13689 N N . SER B 1 633 ? -13.5 0.126 15.344 1 69.81 633 SER B N 1
ATOM 13690 C CA . SER B 1 633 ? -14.766 -0.57 15.164 1 69.81 633 SER B CA 1
ATOM 13691 C C . SER B 1 633 ? -15.203 -0.558 13.695 1 69.81 633 SER B C 1
ATOM 13693 O O . SER B 1 633 ? -14.93 0.402 12.977 1 69.81 633 SER B O 1
ATOM 13695 N N . CYS B 1 634 ? -15.625 -1.75 13.203 1 63.34 634 CYS B N 1
ATOM 13696 C CA . CYS B 1 634 ? -16.094 -1.866 11.828 1 63.34 634 CYS B CA 1
ATOM 13697 C C . CYS B 1 634 ? -17.453 -1.195 11.664 1 63.34 634 CYS B C 1
ATOM 13699 O O . CYS B 1 634 ? -18.422 -1.549 12.352 1 63.34 634 CYS B O 1
ATOM 13701 N N . PHE B 1 635 ? -17.5 -0.053 11.086 1 66.88 635 PHE B N 1
ATOM 13702 C CA . PHE B 1 635 ? -18.797 0.537 10.766 1 66.88 635 PHE B CA 1
ATOM 13703 C C . PHE B 1 635 ? -18.812 1.064 9.336 1 66.88 635 PHE B C 1
ATOM 13705 O O . PHE B 1 635 ? -17.781 1.109 8.672 1 66.88 635 PHE B O 1
ATOM 13712 N N . HIS B 1 636 ? -20 1.269 8.875 1 67.25 636 HIS B N 1
ATOM 13713 C CA . HIS B 1 636 ? -20.188 1.821 7.539 1 67.25 636 HIS B CA 1
ATOM 13714 C C . HIS B 1 636 ? -19.547 3.197 7.418 1 67.25 636 HIS B C 1
ATOM 13716 O O . HIS B 1 636 ? -20.031 4.168 8 1 67.25 636 HIS B O 1
ATOM 13722 N N . ARG B 1 637 ? -18.516 3.35 6.75 1 65.81 637 ARG B N 1
ATOM 13723 C CA . ARG B 1 637 ? -17.75 4.586 6.609 1 65.81 637 ARG B CA 1
ATOM 13724 C C . ARG B 1 637 ? -18.594 5.676 5.957 1 65.81 637 ARG B C 1
ATOM 13726 O O . ARG B 1 637 ? -18.25 6.859 6.027 1 65.81 637 ARG B O 1
ATOM 13733 N N . GLY B 1 638 ? -19.812 5.254 5.438 1 66.81 638 GLY B N 1
ATOM 13734 C CA . GLY B 1 638 ? -20.703 6.242 4.852 1 66.81 638 GLY B CA 1
ATOM 13735 C C . GLY B 1 638 ? -21.516 6.988 5.879 1 66.81 638 GLY B C 1
ATOM 13736 O O . GLY B 1 638 ? -22.156 8 5.562 1 66.81 638 GLY B O 1
ATOM 13737 N N . CYS B 1 639 ? -21.406 6.492 7.168 1 76.75 639 CYS B N 1
ATOM 13738 C CA . CYS B 1 639 ? -22.172 7.156 8.219 1 76.75 639 CYS B CA 1
ATOM 13739 C C . CYS B 1 639 ? -21.391 8.328 8.797 1 76.75 639 CYS B C 1
ATOM 13741 O O . CYS B 1 639 ? -20.219 8.195 9.141 1 76.75 639 CYS B O 1
ATOM 13743 N N . HIS B 1 640 ? -22.078 9.461 8.945 1 75.94 640 HIS B N 1
ATOM 13744 C CA . HIS B 1 640 ? -21.391 10.688 9.352 1 75.94 640 HIS B CA 1
ATOM 13745 C C . HIS B 1 640 ? -21.797 11.109 10.75 1 75.94 640 HIS B C 1
ATOM 13747 O O . HIS B 1 640 ? -21.203 12.023 11.328 1 75.94 640 HIS B O 1
ATOM 13753 N N . SER B 1 641 ? -22.828 10.492 11.297 1 84.12 641 SER B N 1
ATOM 13754 C CA . SER B 1 641 ? -23.328 10.891 12.602 1 84.12 641 SER B CA 1
ATOM 13755 C C . SER B 1 641 ? -22.562 10.203 13.727 1 84.12 641 SER B C 1
ATOM 13757 O O . SER B 1 641 ? -22.828 10.438 14.906 1 84.12 641 SER B O 1
ATOM 13759 N N . ILE B 1 642 ? -21.625 9.453 13.383 1 88.75 642 ILE B N 1
ATOM 13760 C CA . ILE B 1 642 ? -20.938 8.633 14.375 1 88.75 642 ILE B CA 1
ATOM 13761 C C . ILE B 1 642 ? -19.656 9.328 14.82 1 88.75 642 ILE B C 1
ATOM 13763 O O . ILE B 1 642 ? -18.875 9.812 13.992 1 88.75 642 ILE B O 1
ATOM 13767 N N . SER B 1 643 ? -19.531 9.414 16.156 1 89.06 643 SER B N 1
ATOM 13768 C CA . SER B 1 643 ? -18.281 9.914 16.719 1 89.06 643 SER B CA 1
ATOM 13769 C C . SER B 1 643 ? -17.328 8.773 17.031 1 89.06 643 SER B C 1
ATOM 13771 O O . SER B 1 643 ? -17.734 7.73 17.547 1 89.06 643 SER B O 1
ATOM 13773 N N . THR B 1 644 ? -16.125 9.008 16.703 1 86.69 644 THR B N 1
ATOM 13774 C CA . THR B 1 644 ? -15.125 7.973 16.953 1 86.69 644 THR B CA 1
ATOM 13775 C C . THR B 1 644 ? -14.023 8.484 17.859 1 86.69 644 THR B C 1
ATOM 13777 O O . THR B 1 644 ? -13.844 9.695 18.016 1 86.69 644 THR B O 1
ATOM 13780 N N . PHE B 1 645 ? -13.414 7.574 18.672 1 83.5 645 PHE B N 1
ATOM 13781 C CA . PHE B 1 645 ? -12.266 7.91 19.516 1 83.5 645 PHE B CA 1
ATOM 13782 C C . PHE B 1 645 ? -11.188 6.844 19.406 1 83.5 645 PHE B C 1
ATOM 13784 O O . PHE B 1 645 ? -11.469 5.695 19.047 1 83.5 645 PHE B O 1
ATOM 13791 N N . ASN B 1 646 ? -9.992 7.207 19.688 1 75.69 646 ASN B N 1
ATOM 13792 C CA . ASN B 1 646 ? -8.867 6.277 19.719 1 75.69 646 ASN B CA 1
ATOM 13793 C C . ASN B 1 646 ? -8.906 5.398 20.969 1 75.69 646 ASN B C 1
ATOM 13795 O O . ASN B 1 646 ? -8.742 5.895 22.094 1 75.69 646 ASN B O 1
ATOM 13799 N N . VAL B 1 647 ? -9.07 4.199 20.766 1 76.62 647 VAL B N 1
ATOM 13800 C CA . VAL B 1 647 ? -9.297 3.248 21.844 1 76.62 647 VAL B CA 1
ATOM 13801 C C . VAL B 1 647 ? -8.094 3.24 22.781 1 76.62 647 VAL B C 1
ATOM 13803 O O . VAL B 1 647 ? -8.227 2.91 23.969 1 76.62 647 VAL B O 1
ATOM 13806 N N . PHE B 1 648 ? -6.973 3.762 22.391 1 68.31 648 PHE B N 1
ATOM 13807 C CA . PHE B 1 648 ? -5.762 3.678 23.203 1 68.31 648 PHE B CA 1
ATOM 13808 C C . PHE B 1 648 ? -5.461 5.02 23.859 1 68.31 648 PHE B C 1
ATOM 13810 O O . PHE B 1 648 ? -4.5 5.137 24.625 1 68.31 648 PHE B O 1
ATOM 13817 N N . SER B 1 649 ? -6.27 5.949 23.594 1 72.88 649 SER B N 1
ATOM 13818 C CA . SER B 1 649 ? -6.062 7.277 24.156 1 72.88 649 SER B CA 1
ATOM 13819 C C . SER B 1 649 ? -7.176 7.641 25.141 1 72.88 649 SER B C 1
ATOM 13821 O O . SER B 1 649 ? -8.281 7.988 24.719 1 72.88 649 SER B O 1
ATOM 13823 N N . HIS B 1 650 ? -6.777 7.648 26.391 1 80.06 650 HIS B N 1
ATOM 13824 C CA . HIS B 1 650 ? -7.77 8.062 27.375 1 80.06 650 HIS B CA 1
ATOM 13825 C C . HIS B 1 650 ? -8.133 9.531 27.219 1 80.06 650 HIS B C 1
ATOM 13827 O O . HIS B 1 650 ? -9.281 9.922 27.469 1 80.06 650 HIS B O 1
ATOM 13833 N N . LYS B 1 651 ? -7.148 10.273 26.812 1 77.06 651 LYS B N 1
ATOM 13834 C CA . LYS B 1 651 ? -7.422 11.695 26.609 1 77.06 651 LYS B CA 1
ATOM 13835 C C . LYS B 1 651 ? -8.484 11.898 25.531 1 77.06 651 LYS B C 1
ATOM 13837 O O . LYS B 1 651 ? -9.422 12.68 25.719 1 77.06 651 LYS B O 1
ATOM 13842 N N . ASP B 1 652 ? -8.312 11.195 24.469 1 81.31 652 ASP B N 1
ATOM 13843 C CA . ASP B 1 652 ? -9.273 11.305 23.391 1 81.31 652 ASP B CA 1
ATOM 13844 C C . ASP B 1 652 ? -10.664 10.836 23.828 1 81.31 652 ASP B C 1
ATOM 13846 O O . ASP B 1 652 ? -11.664 11.484 23.516 1 81.31 652 ASP B O 1
ATOM 13850 N N . PHE B 1 653 ? -10.664 9.789 24.562 1 88.56 653 PHE B N 1
ATOM 13851 C CA . PHE B 1 653 ? -11.922 9.281 25.078 1 88.56 653 PHE B CA 1
ATOM 13852 C C . PHE B 1 653 ? -12.586 10.297 26 1 88.56 653 PHE B C 1
ATOM 13854 O O . PHE B 1 653 ? -13.766 10.609 25.844 1 88.56 653 PHE B O 1
ATOM 13861 N N . LYS B 1 654 ? -11.797 10.773 26.969 1 90.69 654 LYS B N 1
ATOM 13862 C CA . LYS B 1 654 ? -12.32 11.711 27.953 1 90.69 654 LYS B CA 1
ATOM 13863 C C . LYS B 1 654 ? -12.906 12.953 27.281 1 90.69 654 LYS B C 1
ATOM 13865 O O . LYS B 1 654 ? -14 13.398 27.641 1 90.69 654 LYS B O 1
ATOM 13870 N N . GLU B 1 655 ? -12.25 13.414 26.281 1 89.81 655 GLU B N 1
ATOM 13871 C CA . GLU B 1 655 ? -12.695 14.625 25.594 1 89.81 655 GLU B CA 1
ATOM 13872 C C . GLU B 1 655 ? -13.977 14.359 24.812 1 89.81 655 GLU B C 1
ATOM 13874 O O . GLU B 1 655 ? -14.938 15.133 24.906 1 89.81 655 GLU B O 1
ATOM 13879 N N . LYS B 1 656 ? -14.055 13.297 24.047 1 92.69 656 LYS B N 1
ATOM 13880 C CA . LYS B 1 656 ? -15.211 12.992 23.219 1 92.69 656 LYS B CA 1
ATOM 13881 C C . LYS B 1 656 ? -16.422 12.609 24.062 1 92.69 656 LYS B C 1
ATOM 13883 O O . LYS B 1 656 ? -17.547 13.016 23.766 1 92.69 656 LYS B O 1
ATOM 13888 N N . PHE B 1 657 ? -16.188 11.812 25.078 1 95 657 PHE B N 1
ATOM 13889 C CA . PHE B 1 657 ? -17.266 11.352 25.938 1 95 657 PHE B CA 1
ATOM 13890 C C . PHE B 1 657 ? -17.875 12.516 26.703 1 95 657 PHE B C 1
ATOM 13892 O O . PHE B 1 657 ? -19.109 12.625 26.812 1 95 657 PHE B O 1
ATOM 13899 N N . SER B 1 658 ? -17.031 13.406 27.219 1 94.38 658 SER B N 1
ATOM 13900 C CA . SER B 1 658 ? -17.516 14.586 27.922 1 94.38 658 SER B CA 1
ATOM 13901 C C . SER B 1 658 ? -18.297 15.508 27 1 94.38 658 SER B C 1
ATOM 13903 O O . SER B 1 658 ? -19.344 16.031 27.375 1 94.38 658 SER B O 1
ATOM 13905 N N . ASP B 1 659 ? -17.781 15.672 25.797 1 91.94 659 ASP B N 1
ATOM 13906 C CA . ASP B 1 659 ? -18.422 16.531 24.812 1 91.94 659 ASP B CA 1
ATOM 13907 C C . ASP B 1 659 ? -19.812 16.016 24.469 1 91.94 659 ASP B C 1
ATOM 13909 O O . ASP B 1 659 ? -20.781 16.781 24.422 1 91.94 659 ASP B O 1
ATOM 13913 N N . LEU B 1 660 ? -19.969 14.711 24.234 1 92.94 660 LEU B N 1
ATOM 13914 C CA . LEU B 1 660 ? -21.25 14.125 23.844 1 92.94 660 LEU B CA 1
ATOM 13915 C C . LEU B 1 660 ? -22.234 14.172 25 1 92.94 660 LEU B C 1
ATOM 13917 O O . LEU B 1 660 ? -23.422 14.43 24.797 1 92.94 660 LEU B O 1
ATOM 13921 N N . LEU B 1 661 ? -21.766 13.984 26.234 1 93.19 661 LEU B N 1
ATOM 13922 C CA . LEU B 1 661 ? -22.641 14.086 27.391 1 93.19 661 LEU B CA 1
ATOM 13923 C C . LEU B 1 661 ? -23.172 15.508 27.562 1 93.19 661 LEU B C 1
ATOM 13925 O O . LEU B 1 661 ? -24.344 15.711 27.891 1 93.19 661 LEU B O 1
ATOM 13929 N N . ASP B 1 662 ? -22.219 16.406 27.312 1 91 662 ASP B N 1
ATOM 13930 C CA . ASP B 1 662 ? -22.625 17.812 27.406 1 91 662 ASP B CA 1
ATOM 13931 C C . ASP B 1 662 ? -23.688 18.156 26.359 1 91 662 ASP B C 1
ATOM 13933 O O . ASP B 1 662 ? -24.641 18.875 26.656 1 91 662 ASP B O 1
ATOM 13937 N N . LYS B 1 663 ? -23.516 17.641 25.234 1 88.88 663 LYS B N 1
ATOM 13938 C CA . LYS B 1 663 ? -24.469 17.891 24.156 1 88.88 663 LYS B CA 1
ATOM 13939 C C . LYS B 1 663 ? -25.828 17.25 24.469 1 88.88 663 LYS B C 1
ATOM 13941 O O . LYS B 1 663 ? -26.875 17.797 24.125 1 88.88 663 LYS B O 1
ATOM 13946 N N . ILE B 1 664 ? -25.828 16.078 25.109 1 89.38 664 ILE B N 1
ATOM 13947 C CA . ILE B 1 664 ? -27.062 15.391 25.469 1 89.38 664 ILE B CA 1
ATOM 13948 C C . ILE B 1 664 ? -27.75 16.156 26.609 1 89.38 664 ILE B C 1
ATOM 13950 O O . ILE B 1 664 ? -28.984 16.297 26.609 1 89.38 664 ILE B O 1
ATOM 13954 N N . LEU B 1 665 ? -26.984 16.734 27.484 1 88.06 665 LEU B N 1
ATOM 13955 C CA . LEU B 1 665 ? -27.516 17.406 28.672 1 88.06 665 LEU B CA 1
ATOM 13956 C C . LEU B 1 665 ? -28.047 18.797 28.312 1 88.06 665 LEU B C 1
ATOM 13958 O O . LEU B 1 665 ? -29.125 19.188 28.781 1 88.06 665 LEU B O 1
ATOM 13962 N N . LYS B 1 666 ? -27.281 19.516 27.5 1 83.88 666 LYS B N 1
ATOM 13963 C CA . LYS B 1 666 ? -27.641 20.906 27.203 1 83.88 666 LYS B CA 1
ATOM 13964 C C . LYS B 1 666 ? -28.578 20.984 26 1 83.88 666 LYS B C 1
ATOM 13966 O O . LYS B 1 666 ? -29.312 21.969 25.844 1 83.88 666 LYS B O 1
ATOM 13971 N N . LYS B 1 667 ? -28.688 19.969 25.219 1 74.56 667 LYS B N 1
ATOM 13972 C CA . LYS B 1 667 ? -29.516 19.922 24.016 1 74.56 667 LYS B CA 1
ATOM 13973 C C . LYS B 1 667 ? -29.344 21.188 23.188 1 74.56 667 LYS B C 1
ATOM 13975 O O . LYS B 1 667 ? -30.344 21.844 22.828 1 74.56 667 LYS B O 1
ATOM 13980 N N . THR B 1 668 ? -28.078 21.562 22.891 1 70 668 THR B N 1
ATOM 13981 C CA . THR B 1 668 ? -27.844 22.766 22.109 1 70 668 THR B CA 1
ATOM 13982 C C . THR B 1 668 ? -28.531 22.672 20.75 1 70 668 THR B C 1
ATOM 13984 O O . THR B 1 668 ? -28.469 21.625 20.094 1 70 668 THR B O 1
ATOM 13987 N N . TYR B 1 669 ? -29.266 23.703 20.453 1 61.41 669 TYR B N 1
ATOM 13988 C CA . TYR B 1 669 ? -30.078 23.75 19.25 1 61.41 669 TYR B CA 1
ATOM 13989 C C . TYR B 1 669 ? -29.234 23.469 18.016 1 61.41 669 TYR B C 1
ATOM 13991 O O . TYR B 1 669 ? -29.641 22.688 17.141 1 61.41 669 TYR B O 1
ATOM 13999 N N . GLN B 1 670 ? -28.094 24.062 17.969 1 62.66 670 GLN B N 1
ATOM 14000 C CA . GLN B 1 670 ? -27.234 23.906 16.797 1 62.66 670 GLN B CA 1
ATOM 14001 C C . GLN B 1 670 ? -26.828 22.453 16.609 1 62.66 670 GLN B C 1
ATOM 14003 O O . GLN B 1 670 ? -26.875 21.922 15.492 1 62.66 670 GLN B O 1
ATOM 14008 N N . PHE B 1 671 ? -26.578 21.781 17.672 1 73.44 671 PHE B N 1
ATOM 14009 C CA . PHE B 1 671 ? -26.172 20.391 17.594 1 73.44 671 PHE B CA 1
ATOM 14010 C C . PHE B 1 671 ? -27.344 19.5 17.172 1 73.44 671 PHE B C 1
ATOM 14012 O O . PHE B 1 671 ? -27.203 18.625 16.312 1 73.44 671 PHE B O 1
ATOM 14019 N N . THR B 1 672 ? -28.453 19.844 17.688 1 77.06 672 THR B N 1
ATOM 14020 C CA . THR B 1 672 ? -29.609 18.984 17.453 1 77.06 672 THR B CA 1
ATOM 14021 C C . THR B 1 672 ? -30.062 19.062 16 1 77.06 672 THR B C 1
ATOM 14023 O O . THR B 1 672 ? -30.438 18.062 15.406 1 77.06 672 THR B O 1
ATOM 14026 N N . GLN B 1 673 ? -29.953 20.203 15.5 1 72.56 673 GLN B N 1
ATOM 14027 C CA . GLN B 1 673 ? -30.406 20.359 14.117 1 72.56 673 GLN B CA 1
ATOM 14028 C C . GLN B 1 673 ? -29.438 19.688 13.148 1 72.56 673 GLN B C 1
ATOM 14030 O O . GLN B 1 673 ? -29.859 18.969 12.234 1 72.56 673 GLN B O 1
ATOM 14035 N N . VAL B 1 674 ? -28.188 19.906 13.383 1 72.62 674 VAL B N 1
ATOM 14036 C CA . VAL B 1 674 ? -27.188 19.328 12.5 1 72.62 674 VAL B CA 1
ATOM 14037 C C . VAL B 1 674 ? -27.172 17.812 12.664 1 72.62 674 VAL B C 1
ATOM 14039 O O . VAL B 1 674 ? -27.094 17.078 11.672 1 72.62 674 VAL B O 1
ATOM 14042 N N . HIS B 1 675 ? -27.281 17.406 13.828 1 82.69 675 HIS B N 1
ATOM 14043 C CA . HIS B 1 675 ? -27.219 15.977 14.109 1 82.69 675 HIS B CA 1
ATOM 14044 C C . HIS B 1 675 ? -28.438 15.258 13.531 1 82.69 675 HIS B C 1
ATOM 14046 O O . HIS B 1 675 ? -28.328 14.133 13.039 1 82.69 675 HIS B O 1
ATOM 14052 N N . LYS B 1 676 ? -29.5 15.875 13.57 1 80.69 676 LYS B N 1
ATOM 14053 C CA . LYS B 1 676 ? -30.719 15.281 13.031 1 80.69 676 LYS B CA 1
ATOM 14054 C C . LYS B 1 676 ? -30.578 15.031 11.531 1 80.69 676 LYS B C 1
ATOM 14056 O O . LYS B 1 676 ? -31 13.984 11.023 1 80.69 676 LYS B O 1
ATOM 14061 N N . ILE B 1 677 ? -30 15.875 10.898 1 75.12 677 ILE B N 1
ATOM 14062 C CA . ILE B 1 677 ? -29.828 15.75 9.461 1 75.12 677 ILE B CA 1
ATOM 14063 C C . ILE B 1 677 ? -28.859 14.617 9.148 1 75.12 677 ILE B C 1
ATOM 14065 O O . ILE B 1 677 ? -29.078 13.836 8.227 1 75.12 677 ILE B O 1
ATOM 14069 N N . GLN B 1 678 ? -27.844 14.578 9.867 1 79.44 678 GLN B N 1
ATOM 14070 C CA . GLN B 1 678 ? -26.859 13.523 9.664 1 79.44 678 GLN B CA 1
ATOM 14071 C C . GLN B 1 678 ? -27.469 12.148 9.93 1 79.44 678 GLN B C 1
ATOM 14073 O O . GLN B 1 678 ? -27.203 11.195 9.195 1 79.44 678 GLN B O 1
ATOM 14078 N N . VAL B 1 679 ? -28.25 12.125 10.891 1 86.19 679 VAL B N 1
ATOM 14079 C CA . VAL B 1 679 ? -28.891 10.867 11.273 1 86.19 679 VAL B CA 1
ATOM 14080 C C . VAL B 1 679 ? -29.859 10.43 10.18 1 86.19 679 VAL B C 1
ATOM 14082 O O . VAL B 1 679 ? -29.953 9.242 9.852 1 86.19 679 VAL B O 1
ATOM 14085 N N . GLU B 1 680 ? -30.547 11.336 9.695 1 82.12 680 GLU B N 1
ATOM 14086 C CA . GLU B 1 680 ? -31.484 11 8.633 1 82.12 680 GLU B CA 1
ATOM 14087 C C . GLU B 1 680 ? -30.766 10.461 7.406 1 82.12 680 GLU B C 1
ATOM 14089 O O . GLU B 1 680 ? -31.25 9.516 6.766 1 82.12 680 GLU B O 1
ATOM 14094 N N . LYS B 1 681 ? -29.75 10.992 7.121 1 77.44 681 LYS B N 1
ATOM 14095 C CA . LYS B 1 681 ? -28.953 10.508 6 1 77.44 681 LYS B CA 1
ATOM 14096 C C . LYS B 1 681 ? -28.406 9.109 6.277 1 77.44 681 LYS B C 1
ATOM 14098 O O . LYS B 1 681 ? -28.406 8.25 5.395 1 77.44 681 LYS B O 1
ATOM 14103 N N . ASP B 1 682 ? -27.906 8.977 7.453 1 83.94 682 ASP B N 1
ATOM 14104 C CA . ASP B 1 682 ? -27.375 7.672 7.828 1 83.94 682 ASP B CA 1
ATOM 14105 C C . ASP B 1 682 ? -28.469 6.602 7.766 1 83.94 682 ASP B C 1
ATOM 14107 O O . ASP B 1 682 ? -28.219 5.492 7.285 1 83.94 682 ASP B O 1
ATOM 14111 N N . GLN B 1 683 ? -29.609 6.961 8.219 1 85.19 683 GLN B N 1
ATOM 14112 C CA . GLN B 1 683 ? -30.719 6.012 8.227 1 85.19 683 GLN B CA 1
ATOM 14113 C C . GLN B 1 683 ? -31.172 5.68 6.801 1 85.19 683 GLN B C 1
ATOM 14115 O O . GLN B 1 683 ? -31.531 4.543 6.512 1 85.19 683 GLN B O 1
ATOM 14120 N N . GLN B 1 684 ? -31.062 6.621 5.957 1 78.62 684 GLN B N 1
ATOM 14121 C CA . GLN B 1 684 ? -31.359 6.363 4.551 1 78.62 684 GLN B CA 1
ATOM 14122 C C . GLN B 1 684 ? -30.328 5.434 3.926 1 78.62 684 GLN B C 1
ATOM 14124 O O . GLN B 1 684 ? -30.672 4.527 3.166 1 78.62 684 GLN B O 1
ATOM 14129 N N . THR B 1 685 ? -29.125 5.68 4.25 1 77.06 685 THR B N 1
ATOM 14130 C CA . THR B 1 685 ? -28.062 4.836 3.742 1 77.06 685 THR B CA 1
ATOM 14131 C C . THR B 1 685 ? -28.219 3.398 4.23 1 77.06 685 THR B C 1
ATOM 14133 O O . THR B 1 685 ? -28.016 2.451 3.467 1 77.06 685 THR B O 1
ATOM 14136 N N . ILE B 1 686 ? -28.609 3.246 5.438 1 81.94 686 ILE B N 1
ATOM 14137 C CA . ILE B 1 686 ? -28.812 1.926 6.023 1 81.94 686 ILE B CA 1
ATOM 14138 C C . ILE B 1 686 ? -30 1.232 5.34 1 81.94 686 ILE B C 1
ATOM 14140 O O . ILE B 1 686 ? -29.938 0.03 5.07 1 81.94 686 ILE B O 1
ATOM 14144 N N . ARG B 1 687 ? -30.969 1.996 4.98 1 80.25 687 ARG B N 1
ATOM 14145 C CA . ARG B 1 687 ? -32.156 1.441 4.34 1 80.25 687 ARG B CA 1
ATOM 14146 C C . ARG B 1 687 ? -31.859 1.015 2.908 1 80.25 687 ARG B C 1
ATOM 14148 O O . ARG B 1 687 ? -32.438 0.039 2.414 1 80.25 687 ARG B O 1
ATOM 14155 N N . GLN B 1 688 ? -30.953 1.66 2.33 1 74.62 688 GLN B N 1
ATOM 14156 C CA . GLN B 1 688 ? -30.625 1.366 0.938 1 74.62 688 GLN B CA 1
ATOM 14157 C C . GLN B 1 688 ? -29.641 0.204 0.836 1 74.62 688 GLN B C 1
ATOM 14159 O O . GLN B 1 688 ? -29.516 -0.415 -0.222 1 74.62 688 GLN B O 1
ATOM 14164 N N . ASN B 1 689 ? -29.031 -0.152 1.877 1 79.12 689 ASN B N 1
ATOM 14165 C CA . ASN B 1 689 ? -28.031 -1.213 1.853 1 79.12 689 ASN B CA 1
ATOM 14166 C C . ASN B 1 689 ? -28.391 -2.35 2.805 1 79.12 689 ASN B C 1
ATOM 14168 O O . ASN B 1 689 ? -27.562 -2.789 3.6 1 79.12 689 ASN B O 1
ATOM 14172 N N . GLN B 1 690 ? -29.578 -2.762 2.641 1 87.06 690 GLN B N 1
ATOM 14173 C CA . GLN B 1 690 ? -30.031 -3.842 3.506 1 87.06 690 GLN B CA 1
ATOM 14174 C C . GLN B 1 690 ? -29.328 -5.152 3.172 1 87.06 690 GLN B C 1
ATOM 14176 O O . GLN B 1 690 ? -28.75 -5.293 2.09 1 87.06 690 GLN B O 1
ATOM 14181 N N . THR B 1 691 ? -29.344 -6.074 4.137 1 88.62 691 THR B N 1
ATOM 14182 C CA . THR B 1 691 ? -28.688 -7.367 3.957 1 88.62 691 THR B CA 1
ATOM 14183 C C . THR B 1 691 ? -29.281 -8.109 2.76 1 88.62 691 THR B C 1
ATOM 14185 O O . THR B 1 691 ? -28.562 -8.789 2.029 1 88.62 691 THR B O 1
ATOM 14188 N N . SER B 1 692 ? -30.625 -8.039 2.531 1 88.19 692 SER B N 1
ATOM 14189 C CA . SER B 1 692 ? -31.266 -8.695 1.402 1 88.19 692 SER B CA 1
ATOM 14190 C C . SER B 1 692 ? -30.75 -8.156 0.073 1 88.19 692 SER B C 1
ATOM 14192 O O . SER B 1 692 ? -30.438 -8.93 -0.838 1 88.19 692 SER B O 1
ATOM 14194 N N . GLN B 1 693 ? -30.609 -6.84 0.024 1 83.75 693 GLN B N 1
ATOM 14195 C CA . GLN B 1 693 ? -30.094 -6.215 -1.187 1 83.75 693 GLN B CA 1
ATOM 14196 C C . GLN B 1 693 ? -28.625 -6.57 -1.395 1 83.75 693 GLN B C 1
ATOM 14198 O O . GLN B 1 693 ? -28.172 -6.754 -2.529 1 83.75 693 GLN B O 1
ATOM 14203 N N . TRP B 1 694 ? -27.891 -6.551 -0.359 1 83.44 694 TRP B N 1
ATOM 14204 C CA . TRP B 1 694 ? -26.484 -6.91 -0.421 1 83.44 694 TRP B CA 1
ATOM 14205 C C . TRP B 1 694 ? -26.297 -8.328 -0.952 1 83.44 694 TRP B C 1
ATOM 14207 O O . TRP B 1 694 ? -25.453 -8.578 -1.817 1 83.44 694 TRP B O 1
ATOM 14217 N N . ILE B 1 695 ? -27.125 -9.281 -0.517 1 88.06 695 ILE B N 1
ATOM 14218 C CA . ILE B 1 695 ? -27.062 -10.672 -0.949 1 88.06 695 ILE B CA 1
ATOM 14219 C C . ILE B 1 695 ? -27.422 -10.773 -2.428 1 88.06 695 ILE B C 1
ATOM 14221 O O . ILE B 1 695 ? -26.781 -11.492 -3.189 1 88.06 695 ILE B O 1
ATOM 14225 N N . GLU B 1 696 ? -28.391 -10.062 -2.74 1 85.12 696 GLU B N 1
ATOM 14226 C CA . GLU B 1 696 ? -28.812 -10.062 -4.141 1 85.12 696 GLU B CA 1
ATOM 14227 C C . GLU B 1 696 ? -27.688 -9.586 -5.051 1 85.12 696 GLU B C 1
ATOM 14229 O O . GLU B 1 696 ? -27.391 -10.211 -6.074 1 85.12 696 GLU B O 1
ATOM 14234 N N . ASN B 1 697 ? -27.078 -8.508 -4.691 1 81.81 697 ASN B N 1
ATOM 14235 C CA . ASN B 1 697 ? -26 -7.945 -5.492 1 81.81 697 ASN B CA 1
ATOM 14236 C C . ASN B 1 697 ? -24.812 -8.914 -5.59 1 81.81 697 ASN B C 1
ATOM 14238 O O . ASN B 1 697 ? -24.234 -9.078 -6.664 1 81.81 697 ASN B O 1
ATOM 14242 N N . ILE B 1 698 ? -24.5 -9.539 -4.543 1 86.81 698 ILE B N 1
ATOM 14243 C CA . ILE B 1 698 ? -23.359 -10.445 -4.504 1 86.81 698 ILE B CA 1
ATOM 14244 C C . ILE B 1 698 ? -23.641 -11.688 -5.344 1 86.81 698 ILE B C 1
ATOM 14246 O O . ILE B 1 698 ? -22.75 -12.203 -6.023 1 86.81 698 ILE B O 1
ATOM 14250 N N . PHE B 1 699 ? -24.859 -12.102 -5.309 1 87.75 699 PHE B N 1
ATOM 14251 C CA . PHE B 1 699 ? -25.219 -13.305 -6.055 1 87.75 699 PHE B CA 1
ATOM 14252 C C . PHE B 1 699 ? -25.281 -13.016 -7.551 1 87.75 699 PHE B C 1
ATOM 14254 O O . PHE B 1 699 ? -24.906 -13.859 -8.367 1 87.75 699 PHE B O 1
ATOM 14261 N N . ILE B 1 700 ? -25.672 -11.812 -7.816 1 84.5 700 ILE B N 1
ATOM 14262 C CA . ILE B 1 700 ? -25.656 -11.398 -9.211 1 84.5 700 ILE B CA 1
ATOM 14263 C C . ILE B 1 700 ? -24.203 -11.336 -9.703 1 84.5 700 ILE B C 1
ATOM 14265 O O . ILE B 1 700 ? -23.891 -11.797 -10.797 1 84.5 700 ILE B O 1
ATOM 14269 N N . ASP B 1 701 ? -23.344 -10.844 -8.898 1 84.25 701 ASP B N 1
ATOM 14270 C CA . ASP B 1 701 ? -21.922 -10.758 -9.25 1 84.25 701 ASP B CA 1
ATOM 14271 C C . ASP B 1 701 ? -21.297 -12.141 -9.391 1 84.25 701 ASP B C 1
ATOM 14273 O O . ASP B 1 701 ? -20.453 -12.367 -10.266 1 84.25 701 ASP B O 1
ATOM 14277 N N . ALA B 1 702 ? -21.703 -13.008 -8.5 1 89.56 702 ALA B N 1
ATOM 14278 C CA . ALA B 1 702 ? -21.188 -14.375 -8.578 1 89.56 702 ALA B CA 1
ATOM 14279 C C . ALA B 1 702 ? -21.625 -15.062 -9.867 1 89.56 702 ALA B C 1
ATOM 14281 O O . ALA B 1 702 ? -20.828 -15.75 -10.508 1 89.56 702 ALA B O 1
ATOM 14282 N N . LYS B 1 703 ? -22.875 -14.875 -10.211 1 85.31 703 LYS B N 1
ATOM 14283 C CA . LYS B 1 703 ? -23.391 -15.438 -11.453 1 85.31 703 LYS B CA 1
ATOM 14284 C C . LYS B 1 703 ? -22.703 -14.812 -12.664 1 85.31 703 LYS B C 1
ATOM 14286 O O . LYS B 1 703 ? -22.406 -15.508 -13.641 1 85.31 703 LYS B O 1
ATOM 14291 N N . LYS B 1 704 ? -22.469 -13.57 -12.547 1 80.12 704 LYS B N 1
ATOM 14292 C CA . LYS B 1 704 ? -21.766 -12.867 -13.617 1 80.12 704 LYS B CA 1
ATOM 14293 C C . LYS B 1 704 ? -20.344 -13.406 -13.797 1 80.12 704 LYS B C 1
ATOM 14295 O O . LYS B 1 704 ? -19.922 -13.688 -14.914 1 80.12 704 LYS B O 1
ATOM 14300 N N . ALA B 1 705 ? -19.625 -13.547 -12.75 1 82.06 705 ALA B N 1
ATOM 14301 C CA . ALA B 1 705 ? -18.266 -14.062 -12.797 1 82.06 705 ALA B CA 1
ATOM 14302 C C . ALA B 1 705 ? -18.234 -15.484 -13.352 1 82.06 705 ALA B C 1
ATOM 14304 O O . ALA B 1 705 ? -17.297 -15.852 -14.078 1 82.06 705 ALA B O 1
ATOM 14305 N N . ALA B 1 706 ? -19.281 -16.219 -12.992 1 81.94 706 ALA B N 1
ATOM 14306 C CA . ALA B 1 706 ? -19.359 -17.594 -13.469 1 81.94 706 ALA B CA 1
ATOM 14307 C C . ALA B 1 706 ? -19.75 -17.641 -14.945 1 81.94 706 ALA B C 1
ATOM 14309 O O . ALA B 1 706 ? -19.297 -18.516 -15.688 1 81.94 706 ALA B O 1
ATOM 14310 N N . SER B 1 707 ? -20.547 -16.766 -15.32 1 73.62 707 SER B N 1
ATOM 14311 C CA . SER B 1 707 ? -21.016 -16.734 -16.703 1 73.62 707 SER B CA 1
ATOM 14312 C C . SER B 1 707 ? -19.891 -16.406 -17.672 1 73.62 707 SER B C 1
ATOM 14314 O O . SER B 1 707 ? -19.906 -16.828 -18.828 1 73.62 707 SER B O 1
ATOM 14316 N N . MET B 1 708 ? -18.953 -15.758 -17.172 1 69.5 708 MET B N 1
ATOM 14317 C CA . MET B 1 708 ? -17.781 -15.406 -18 1 69.5 708 MET B CA 1
ATOM 14318 C C . MET B 1 708 ? -16.969 -16.656 -18.328 1 69.5 708 MET B C 1
ATOM 14320 O O . MET B 1 708 ? -16.234 -16.656 -19.312 1 69.5 708 MET B O 1
ATOM 14324 N N . LEU B 1 709 ? -17.234 -17.703 -17.562 1 74.81 709 LEU B N 1
ATOM 14325 C CA . LEU B 1 709 ? -16.438 -18.922 -17.703 1 74.81 709 LEU B CA 1
ATOM 14326 C C . LEU B 1 709 ? -17.203 -19.969 -18.516 1 74.81 709 LEU B C 1
ATOM 14328 O O . LEU B 1 709 ? -16.703 -21.078 -18.75 1 74.81 709 LEU B O 1
ATOM 14332 N N . LYS B 1 710 ? -18.422 -19.625 -18.969 1 70.69 710 LYS B N 1
ATOM 14333 C CA . LYS B 1 710 ? -19.266 -20.578 -19.672 1 70.69 710 LYS B CA 1
ATOM 14334 C C . LYS B 1 710 ? -18.578 -21.062 -20.969 1 70.69 710 LYS B C 1
ATOM 14336 O O . LYS B 1 710 ? -18.781 -22.188 -21.391 1 70.69 710 LYS B O 1
ATOM 14341 N N . PHE B 1 711 ? -17.672 -20.25 -21.453 1 67.69 711 PHE B N 1
ATOM 14342 C CA . PHE B 1 711 ? -17.047 -20.578 -22.734 1 67.69 711 PHE B CA 1
ATOM 14343 C C . PHE B 1 711 ? -15.625 -21.078 -22.531 1 67.69 711 PHE B C 1
ATOM 14345 O O . PHE B 1 711 ? -14.883 -21.266 -23.5 1 67.69 711 PHE B O 1
ATOM 14352 N N . ALA B 1 712 ? -15.328 -21.25 -21.438 1 80.44 712 ALA B N 1
ATOM 14353 C CA . ALA B 1 712 ? -13.977 -21.734 -21.141 1 80.44 712 ALA B CA 1
ATOM 14354 C C . ALA B 1 712 ? -14.016 -23.141 -20.547 1 80.44 712 ALA B C 1
ATOM 14356 O O . ALA B 1 712 ? -15.039 -23.562 -20 1 80.44 712 ALA B O 1
ATOM 14357 N N . GLN B 1 713 ? -13.047 -23.875 -20.891 1 84.62 713 GLN B N 1
ATOM 14358 C CA . GLN B 1 713 ? -12.828 -25.109 -20.156 1 84.62 713 GLN B CA 1
ATOM 14359 C C . GLN B 1 713 ? -12.086 -24.859 -18.859 1 84.62 713 GLN B C 1
ATOM 14361 O O . GLN B 1 713 ? -11.148 -24.047 -18.812 1 84.62 713 GLN B O 1
ATOM 14366 N N . ILE B 1 714 ? -12.703 -25.453 -17.844 1 89 714 ILE B N 1
ATOM 14367 C CA . ILE B 1 714 ? -12.055 -25.281 -16.547 1 89 714 ILE B CA 1
ATOM 14368 C C . ILE B 1 714 ? -11.305 -26.562 -16.172 1 89 714 ILE B C 1
ATOM 14370 O O . ILE B 1 714 ? -11.898 -27.641 -16.094 1 89 714 ILE B O 1
ATOM 14374 N N . SER B 1 715 ? -10 -26.391 -16.078 1 88.5 715 SER B N 1
ATOM 14375 C CA . SER B 1 715 ? -9.148 -27.516 -15.664 1 88.5 715 SER B CA 1
ATOM 14376 C C . SER B 1 715 ? -8.43 -27.203 -14.359 1 88.5 715 SER B C 1
ATOM 14378 O O . SER B 1 715 ? -8.43 -26.047 -13.898 1 88.5 715 SER B O 1
ATOM 14380 N N . ILE B 1 716 ? -7.961 -28.25 -13.773 1 89.94 716 ILE B N 1
ATOM 14381 C CA . ILE B 1 716 ? -7.289 -28.094 -12.484 1 89.94 716 ILE B CA 1
ATOM 14382 C C . ILE B 1 716 ? -5.793 -28.344 -12.656 1 89.94 716 ILE B C 1
ATOM 14384 O O . ILE B 1 716 ? -5.387 -29.375 -13.18 1 89.94 716 ILE B O 1
ATOM 14388 N N . ARG B 1 717 ? -5.027 -27.344 -12.266 1 87.81 717 ARG B N 1
ATOM 14389 C CA . ARG B 1 717 ? -3.568 -27.422 -12.25 1 87.81 717 ARG B CA 1
ATOM 14390 C C . ARG B 1 717 ? -3.045 -27.672 -10.844 1 87.81 717 ARG B C 1
ATOM 14392 O O . ARG B 1 717 ? -3.521 -27.078 -9.883 1 87.81 717 ARG B O 1
ATOM 14399 N N . ASN B 1 718 ? -2.234 -28.609 -10.719 1 83.31 718 ASN B N 1
ATOM 14400 C CA . ASN B 1 718 ? -1.601 -28.875 -9.43 1 83.31 718 ASN B CA 1
ATOM 14401 C C . ASN B 1 718 ? -0.208 -28.25 -9.352 1 83.31 718 ASN B C 1
ATOM 14403 O O . ASN B 1 718 ? 0.676 -28.594 -10.141 1 83.31 718 ASN B O 1
ATOM 14407 N N . GLN B 1 719 ? -0.045 -27.266 -8.547 1 79 719 GLN B N 1
ATOM 14408 C CA . GLN B 1 719 ? 1.241 -26.609 -8.336 1 79 719 GLN B CA 1
ATOM 14409 C C . GLN B 1 719 ? 1.671 -26.688 -6.875 1 79 719 GLN B C 1
ATOM 14411 O O . GLN B 1 719 ? 1.041 -26.094 -6.004 1 79 719 GLN B O 1
ATOM 14416 N N . ASP B 1 720 ? 2.752 -27.328 -6.59 1 70.31 720 ASP B N 1
ATOM 14417 C CA . ASP B 1 720 ? 3.33 -27.453 -5.254 1 70.31 720 ASP B CA 1
ATOM 14418 C C . ASP B 1 720 ? 2.287 -27.938 -4.246 1 70.31 720 ASP B C 1
ATOM 14420 O O . ASP B 1 720 ? 2.193 -27.391 -3.143 1 70.31 720 ASP B O 1
ATOM 14424 N N . GLY B 1 721 ? 1.332 -28.734 -4.699 1 72.81 721 GLY B N 1
ATOM 14425 C CA . GLY B 1 721 ? 0.329 -29.312 -3.814 1 72.81 721 GLY B CA 1
ATOM 14426 C C . GLY B 1 721 ? -0.957 -28.5 -3.773 1 72.81 721 GLY B C 1
ATOM 14427 O O . GLY B 1 721 ? -1.935 -28.922 -3.148 1 72.81 721 GLY B O 1
ATOM 14428 N N . GLN B 1 722 ? -0.925 -27.453 -4.461 1 82.44 722 GLN B N 1
ATOM 14429 C CA . GLN B 1 722 ? -2.119 -26.609 -4.473 1 82.44 722 GLN B CA 1
ATOM 14430 C C . GLN B 1 722 ? -2.879 -26.766 -5.789 1 82.44 722 GLN B C 1
ATOM 14432 O O . GLN B 1 722 ? -2.271 -26.906 -6.852 1 82.44 722 GLN B O 1
ATOM 14437 N N . GLN B 1 723 ? -4.125 -26.781 -5.629 1 86.81 723 GLN B N 1
ATOM 14438 C CA . GLN B 1 723 ? -4.98 -26.859 -6.805 1 86.81 723 GLN B CA 1
ATOM 14439 C C . GLN B 1 723 ? -5.367 -25.469 -7.297 1 86.81 723 GLN B C 1
ATOM 14441 O O . GLN B 1 723 ? -5.781 -24.625 -6.508 1 86.81 723 GLN B O 1
ATOM 14446 N N . ILE B 1 724 ? -5.098 -25.297 -8.562 1 89 724 ILE B N 1
ATOM 14447 C CA . ILE B 1 724 ? -5.434 -24.016 -9.18 1 89 724 ILE B CA 1
ATOM 14448 C C . ILE B 1 724 ? -6.441 -24.234 -10.312 1 89 724 ILE B C 1
ATOM 14450 O O . ILE B 1 724 ? -6.227 -25.078 -11.195 1 89 724 ILE B O 1
ATOM 14454 N N . LYS B 1 725 ? -7.52 -23.516 -10.25 1 89.69 725 LYS B N 1
ATOM 14455 C CA . LYS B 1 725 ? -8.492 -23.516 -11.336 1 89.69 725 LYS B CA 1
ATOM 14456 C C . LYS B 1 725 ? -8.008 -22.688 -12.516 1 89.69 725 LYS B C 1
ATOM 14458 O O . LYS B 1 725 ? -7.719 -21.5 -12.367 1 89.69 725 LYS B O 1
ATOM 14463 N N . VAL B 1 726 ? -7.91 -23.344 -13.656 1 88.88 726 VAL B N 1
ATOM 14464 C CA . VAL B 1 726 ? -7.441 -22.656 -14.852 1 88.88 726 VAL B CA 1
ATOM 14465 C C . VAL B 1 726 ? -8.547 -22.625 -15.906 1 88.88 726 VAL B C 1
ATOM 14467 O O . VAL B 1 726 ? -9.086 -23.672 -16.281 1 88.88 726 VAL B O 1
ATOM 14470 N N . ALA B 1 727 ? -8.922 -21.469 -16.281 1 87.5 727 ALA B N 1
ATOM 14471 C CA . ALA B 1 727 ? -9.844 -21.312 -17.406 1 87.5 727 ALA B CA 1
ATOM 14472 C C . ALA B 1 727 ? -9.086 -21.125 -18.719 1 87.5 727 ALA B C 1
ATOM 14474 O O . ALA B 1 727 ? -8.234 -20.234 -18.828 1 87.5 727 ALA B O 1
ATOM 14475 N N . HIS B 1 728 ? -9.297 -22.047 -19.594 1 85.44 728 HIS B N 1
ATOM 14476 C CA . HIS B 1 728 ? -8.578 -21.984 -20.859 1 85.44 728 HIS B CA 1
ATOM 14477 C C . HIS B 1 728 ? -9.492 -22.328 -22.031 1 85.44 728 HIS B C 1
ATOM 14479 O O . HIS B 1 728 ? -10.641 -22.734 -21.828 1 85.44 728 HIS B O 1
ATOM 14485 N N . ASN B 1 729 ? -8.883 -22.25 -23.188 1 80.5 729 ASN B N 1
ATOM 14486 C CA . ASN B 1 729 ? -9.633 -22.516 -24.406 1 80.5 729 ASN B CA 1
ATOM 14487 C C . ASN B 1 729 ? -10.078 -23.984 -24.484 1 80.5 729 ASN B C 1
ATOM 14489 O O . ASN B 1 729 ? -9.359 -24.875 -24.047 1 80.5 729 ASN B O 1
ATOM 14493 N N . MET B 1 730 ? -11.289 -24.297 -25.141 1 80.5 730 MET B N 1
ATOM 14494 C CA . MET B 1 730 ? -11.875 -25.625 -25.203 1 80.5 730 MET B CA 1
ATOM 14495 C C . MET B 1 730 ? -11.016 -26.562 -26.047 1 80.5 730 MET B C 1
ATOM 14497 O O . MET B 1 730 ? -10.984 -27.766 -25.812 1 80.5 730 MET B O 1
ATOM 14501 N N . LYS B 1 731 ? -10.297 -25.922 -26.906 1 81 731 LYS B N 1
ATOM 14502 C CA . LYS B 1 731 ? -9.492 -26.734 -27.812 1 81 731 LYS B CA 1
ATOM 14503 C C . LYS B 1 731 ? -8.094 -26.969 -27.25 1 81 731 LYS B C 1
ATOM 14505 O O . LYS B 1 731 ? -7.309 -27.719 -27.828 1 81 731 LYS B O 1
ATOM 14510 N N . PHE B 1 732 ? -7.82 -26.359 -26.219 1 88.75 732 PHE B N 1
ATOM 14511 C CA . PHE B 1 732 ? -6.535 -26.531 -25.547 1 88.75 732 PHE B CA 1
ATOM 14512 C C . PHE B 1 732 ? -6.48 -27.859 -24.812 1 88.75 732 PHE B C 1
ATOM 14514 O O . PHE B 1 732 ? -7.184 -28.047 -23.812 1 88.75 732 PHE B O 1
ATOM 14521 N N . GLN B 1 733 ? -5.777 -28.828 -25.359 1 90.44 733 GLN B N 1
ATOM 14522 C CA . GLN B 1 733 ? -5.812 -30.188 -24.828 1 90.44 733 GLN B CA 1
ATOM 14523 C C . GLN B 1 733 ? -4.41 -30.688 -24.5 1 90.44 733 GLN B C 1
ATOM 14525 O O . GLN B 1 733 ? -3.418 -30.078 -24.922 1 90.44 733 GLN B O 1
ATOM 14530 N N . ASN B 1 734 ? -4.465 -31.719 -23.672 1 92.75 734 ASN B N 1
ATOM 14531 C CA . ASN B 1 734 ? -3.201 -32.375 -23.375 1 92.75 734 ASN B CA 1
ATOM 14532 C C . ASN B 1 734 ? -2.623 -33.062 -24.609 1 92.75 734 ASN B C 1
ATOM 14534 O O . ASN B 1 734 ? -3.344 -33.75 -25.328 1 92.75 734 ASN B O 1
ATOM 14538 N N . LEU B 1 735 ? -1.384 -32.844 -24.875 1 95.62 735 LEU B N 1
ATOM 14539 C CA . LEU B 1 735 ? -0.731 -33.344 -26.078 1 95.62 735 LEU B CA 1
ATOM 14540 C C . LEU B 1 735 ? -0.579 -34.875 -26.016 1 95.62 735 LEU B C 1
ATOM 14542 O O . LEU B 1 735 ? -0.152 -35.406 -25 1 95.62 735 LEU B O 1
ATOM 14546 N N . ASP B 1 736 ? -0.998 -35.5 -27.094 1 94.81 736 ASP B N 1
ATOM 14547 C CA . ASP B 1 736 ? -0.743 -36.906 -27.234 1 94.81 736 ASP B CA 1
ATOM 14548 C C . ASP B 1 736 ? 0.652 -37.156 -27.812 1 94.81 736 ASP B C 1
ATOM 14550 O O . ASP B 1 736 ? 0.862 -37.094 -29.016 1 94.81 736 ASP B O 1
ATOM 14554 N N . ILE B 1 737 ? 1.503 -37.625 -26.953 1 96.5 737 ILE B N 1
ATOM 14555 C CA . ILE B 1 737 ? 2.918 -37.781 -27.281 1 96.5 737 ILE B CA 1
ATOM 14556 C C . ILE B 1 737 ? 3.092 -38.812 -28.375 1 96.5 737 ILE B C 1
ATOM 14558 O O . ILE B 1 737 ? 3.889 -38.656 -29.297 1 96.5 737 ILE B O 1
ATOM 14562 N N . GLN B 1 738 ? 2.316 -39.875 -28.406 1 94.44 738 GLN B N 1
ATOM 14563 C CA . GLN B 1 738 ? 2.441 -40.969 -29.391 1 94.44 738 GLN B CA 1
ATOM 14564 C C . GLN B 1 738 ? 1.94 -40.5 -30.75 1 94.44 738 GLN B C 1
ATOM 14566 O O . GLN B 1 738 ? 2.5 -40.875 -31.781 1 94.44 738 GLN B O 1
ATOM 14571 N N . GLN B 1 739 ? 0.977 -39.75 -30.672 1 95.25 739 GLN B N 1
ATOM 14572 C CA . GLN B 1 739 ? 0.47 -39.219 -31.938 1 95.25 739 GLN B CA 1
ATOM 14573 C C . GLN B 1 739 ? 1.508 -38.312 -32.594 1 95.25 739 GLN B C 1
ATOM 14575 O O . GLN B 1 739 ? 1.711 -38.406 -33.812 1 95.25 739 GLN B O 1
ATOM 14580 N N . VAL B 1 740 ? 2.111 -37.469 -31.844 1 96.62 740 VAL B N 1
ATOM 14581 C CA . VAL B 1 740 ? 3.117 -36.594 -32.375 1 96.62 740 VAL B CA 1
ATOM 14582 C C . VAL B 1 740 ? 4.289 -37.375 -32.938 1 96.62 740 VAL B C 1
ATOM 14584 O O . VAL B 1 740 ? 4.824 -37.094 -34 1 96.62 740 VAL B O 1
ATOM 14587 N N . ALA B 1 741 ? 4.684 -38.438 -32.25 1 95.5 741 ALA B N 1
ATOM 14588 C CA . ALA B 1 741 ? 5.789 -39.281 -32.688 1 95.5 741 ALA B CA 1
ATOM 14589 C C . ALA B 1 741 ? 5.461 -39.969 -34 1 95.5 741 ALA B C 1
ATOM 14591 O O . ALA B 1 741 ? 6.32 -40.062 -34.875 1 95.5 741 ALA B O 1
ATOM 14592 N N . ARG B 1 742 ? 4.262 -40.438 -34.219 1 94.69 742 ARG B N 1
ATOM 14593 C CA . ARG B 1 742 ? 3.844 -41.094 -35.438 1 94.69 742 ARG B CA 1
ATOM 14594 C C . ARG B 1 742 ? 3.859 -40.125 -36.625 1 94.69 742 ARG B C 1
ATOM 14596 O O . ARG B 1 742 ? 4.359 -40.438 -37.688 1 94.69 742 ARG B O 1
ATOM 14603 N N . VAL B 1 743 ? 3.32 -38.969 -36.344 1 95.44 743 VAL B N 1
ATOM 14604 C CA . VAL B 1 743 ? 3.256 -37.938 -37.375 1 95.44 743 VAL B CA 1
ATOM 14605 C C . VAL B 1 743 ? 4.668 -37.5 -37.75 1 95.44 743 VAL B C 1
ATOM 14607 O O . VAL B 1 743 ? 4.953 -37.219 -38.938 1 95.44 743 VAL B O 1
ATOM 14610 N N . PHE B 1 744 ? 5.508 -37.438 -36.781 1 95.44 744 PHE B N 1
ATOM 14611 C CA . PHE B 1 744 ? 6.902 -37.062 -37 1 95.44 744 PHE B CA 1
ATOM 14612 C C . PHE B 1 744 ? 7.602 -38.094 -37.906 1 95.44 744 PHE B C 1
ATOM 14614 O O . PHE B 1 744 ? 8.359 -37.688 -38.812 1 95.44 744 PHE B O 1
ATOM 14621 N N . GLN B 1 745 ? 7.328 -39.344 -37.75 1 92.56 745 GLN B N 1
ATOM 14622 C CA . GLN B 1 745 ? 7.965 -40.406 -38.531 1 92.56 745 GLN B CA 1
ATOM 14623 C C . GLN B 1 745 ? 7.492 -40.344 -40 1 92.56 745 GLN B C 1
ATOM 14625 O O . GLN B 1 745 ? 8.242 -40.688 -40.906 1 92.56 745 GLN B O 1
ATOM 14630 N N . GLN B 1 746 ? 6.316 -39.938 -40.156 1 93.38 746 GLN B N 1
ATOM 14631 C CA . GLN B 1 746 ? 5.734 -39.906 -41.5 1 93.38 746 GLN B CA 1
ATOM 14632 C C . GLN B 1 746 ? 6.086 -38.625 -42.25 1 93.38 746 GLN B C 1
ATOM 14634 O O . GLN B 1 746 ? 5.973 -38.562 -43.469 1 93.38 746 GLN B O 1
ATOM 14639 N N . ALA B 1 747 ? 6.559 -37.656 -41.562 1 94.75 747 ALA B N 1
ATOM 14640 C CA . ALA B 1 747 ? 6.793 -36.344 -42.125 1 94.75 747 ALA B CA 1
ATOM 14641 C C . ALA B 1 747 ? 8.102 -36.312 -42.938 1 94.75 747 ALA B C 1
ATOM 14643 O O . ALA B 1 747 ? 9.078 -36.969 -42.531 1 94.75 747 ALA B O 1
ATOM 14644 N N . ALA B 1 748 ? 8.117 -35.625 -44 1 92.94 748 ALA B N 1
ATOM 14645 C CA . ALA B 1 748 ? 9.305 -35.469 -44.844 1 92.94 748 ALA B CA 1
ATOM 14646 C C . ALA B 1 748 ? 10.016 -34.156 -44.562 1 92.94 748 ALA B C 1
ATOM 14648 O O . ALA B 1 748 ? 11.242 -34.125 -44.469 1 92.94 748 ALA B O 1
ATOM 14649 N N . LYS B 1 749 ? 9.266 -33.125 -44.531 1 94.12 749 LYS B N 1
ATOM 14650 C CA . LYS B 1 749 ? 9.805 -31.797 -44.312 1 94.12 749 LYS B CA 1
ATOM 14651 C C . LYS B 1 749 ? 9.211 -31.172 -43.062 1 94.12 749 LYS B C 1
ATOM 14653 O O . LYS B 1 749 ? 8.18 -30.5 -43.125 1 94.12 749 LYS B O 1
ATOM 14658 N N . GLY B 1 750 ? 9.938 -31.312 -41.938 1 94.56 750 GLY B N 1
ATOM 14659 C CA . GLY B 1 750 ? 9.406 -30.797 -40.688 1 94.56 750 GLY B CA 1
ATOM 14660 C C . GLY B 1 750 ? 10.305 -29.766 -40 1 94.56 750 GLY B C 1
ATOM 14661 O O . GLY B 1 750 ? 11.484 -29.656 -40.375 1 94.56 750 GLY B O 1
ATOM 14662 N N . ILE B 1 751 ? 9.672 -28.906 -39.094 1 95.12 751 ILE B N 1
ATOM 14663 C CA . ILE B 1 751 ? 10.414 -27.953 -38.281 1 95.12 751 ILE B CA 1
ATOM 14664 C C . ILE B 1 751 ? 10.039 -28.141 -36.812 1 95.12 751 ILE B C 1
ATOM 14666 O O . ILE B 1 751 ? 8.875 -28.391 -36.5 1 95.12 751 ILE B O 1
ATOM 14670 N N . ILE B 1 752 ? 11.023 -28.078 -36 1 95.94 752 ILE B N 1
ATOM 14671 C CA . ILE B 1 752 ? 10.828 -28.125 -34.562 1 95.94 752 ILE B CA 1
ATOM 14672 C C . ILE B 1 752 ? 11.406 -26.859 -33.938 1 95.94 752 ILE B C 1
ATOM 14674 O O . ILE B 1 752 ? 12.586 -26.547 -34.125 1 95.94 752 ILE B O 1
ATOM 14678 N N . LEU B 1 753 ? 10.555 -26.141 -33.281 1 95.88 753 LEU B N 1
ATOM 14679 C CA . LEU B 1 753 ? 10.984 -24.938 -32.594 1 95.88 753 LEU B CA 1
ATOM 14680 C C . LEU B 1 753 ? 10.805 -25.094 -31.078 1 95.88 753 LEU B C 1
ATOM 14682 O O . LEU B 1 753 ? 9.688 -25.359 -30.609 1 95.88 753 LEU B O 1
ATOM 14686 N N . LEU B 1 754 ? 11.875 -24.969 -30.344 1 94.75 754 LEU B N 1
ATOM 14687 C CA . LEU B 1 754 ? 11.852 -25.078 -28.891 1 94.75 754 LEU B CA 1
ATOM 14688 C C . LEU B 1 754 ? 12.344 -23.781 -28.25 1 94.75 754 LEU B C 1
ATOM 14690 O O . LEU B 1 754 ? 13.32 -23.188 -28.703 1 94.75 754 LEU B O 1
ATOM 14694 N N . GLU B 1 755 ? 11.617 -23.391 -27.281 1 93 755 GLU B N 1
ATOM 14695 C CA . GLU B 1 755 ? 12.125 -22.312 -26.438 1 93 755 GLU B CA 1
ATOM 14696 C C . GLU B 1 755 ? 13.188 -22.812 -25.469 1 93 755 GLU B C 1
ATOM 14698 O O . GLU B 1 755 ? 12.984 -23.828 -24.781 1 93 755 GLU B O 1
ATOM 14703 N N . PHE B 1 756 ? 14.227 -22.109 -25.391 1 90.38 756 PHE B N 1
ATOM 14704 C CA . PHE B 1 756 ? 15.352 -22.531 -24.578 1 90.38 756 PHE B CA 1
ATOM 14705 C C . PHE B 1 756 ? 14.953 -22.641 -23.109 1 90.38 756 PHE B C 1
ATOM 14707 O O . PHE B 1 756 ? 15.32 -23.594 -22.422 1 90.38 756 PHE B O 1
ATOM 14714 N N . GLU B 1 757 ? 14.195 -21.688 -22.594 1 83.44 757 GLU B N 1
ATOM 14715 C CA . GLU B 1 757 ? 13.82 -21.625 -21.188 1 83.44 757 GLU B CA 1
ATOM 14716 C C . GLU B 1 757 ? 12.922 -22.797 -20.812 1 83.44 757 GLU B C 1
ATOM 14718 O O . GLU B 1 757 ? 12.805 -23.141 -19.641 1 83.44 757 GLU B O 1
ATOM 14723 N N . SER B 1 758 ? 12.336 -23.453 -21.766 1 85.25 758 SER B N 1
ATOM 14724 C CA . SER B 1 758 ? 11.453 -24.578 -21.5 1 85.25 758 SER B CA 1
ATOM 14725 C C . SER B 1 758 ? 12.25 -25.875 -21.344 1 85.25 758 SER B C 1
ATOM 14727 O O . SER B 1 758 ? 11.742 -26.859 -20.828 1 85.25 758 SER B O 1
ATOM 14729 N N . ILE B 1 759 ? 13.469 -25.859 -21.734 1 87.12 759 ILE B N 1
ATOM 14730 C CA . ILE B 1 759 ? 14.219 -27.109 -21.734 1 87.12 759 ILE B CA 1
ATOM 14731 C C . ILE B 1 759 ? 15.367 -27.016 -20.719 1 87.12 759 ILE B C 1
ATOM 14733 O O . ILE B 1 759 ? 16.234 -27.891 -20.688 1 87.12 759 ILE B O 1
ATOM 14737 N N . VAL B 1 760 ? 15.359 -25.875 -19.969 1 82.19 760 VAL B N 1
ATOM 14738 C CA . VAL B 1 760 ? 16.391 -25.719 -18.953 1 82.19 760 VAL B CA 1
ATOM 14739 C C . VAL B 1 760 ? 15.805 -25.969 -17.562 1 82.19 760 VAL B C 1
ATOM 14741 O O . VAL B 1 760 ? 14.594 -25.828 -17.359 1 82.19 760 VAL B O 1
ATOM 14744 N N . THR B 1 761 ? 16.516 -26.469 -16.719 1 64.38 761 THR B N 1
ATOM 14745 C CA . THR B 1 761 ? 16.109 -26.625 -15.32 1 64.38 761 THR B CA 1
ATOM 14746 C C . THR B 1 761 ? 16.406 -25.359 -14.523 1 64.38 761 THR B C 1
ATOM 14748 O O . THR B 1 761 ? 17.391 -24.672 -14.781 1 64.38 761 THR B O 1
ATOM 14751 N N . ASP B 1 762 ? 15.344 -24.641 -13.945 1 55.38 762 ASP B N 1
ATOM 14752 C CA . ASP B 1 762 ? 15.297 -23.344 -13.281 1 55.38 762 ASP B CA 1
ATOM 14753 C C . ASP B 1 762 ? 16.484 -23.172 -12.32 1 55.38 762 ASP B C 1
ATOM 14755 O O . ASP B 1 762 ? 16.453 -22.297 -11.453 1 55.38 762 ASP B O 1
ATOM 14759 N N . GLN B 1 763 ? 17.469 -23.906 -12.492 1 48.34 763 GLN B N 1
ATOM 14760 C CA . GLN B 1 763 ? 18.375 -23.656 -11.391 1 48.34 763 GLN B CA 1
ATOM 14761 C C . GLN B 1 763 ? 18.812 -22.188 -11.359 1 48.34 763 GLN B C 1
ATOM 14763 O O . GLN B 1 763 ? 18.234 -21.344 -12.062 1 48.34 763 GLN B O 1
ATOM 14768 N N . TYR B 1 764 ? 20.203 -21.812 -11.242 1 46.69 764 TYR B N 1
ATOM 14769 C CA . TYR B 1 764 ? 20.859 -20.609 -10.781 1 46.69 764 TYR B CA 1
ATOM 14770 C C . TYR B 1 764 ? 21.172 -19.672 -11.953 1 46.69 764 TYR B C 1
ATOM 14772 O O . TYR B 1 764 ? 21.734 -20.109 -12.953 1 46.69 764 TYR B O 1
ATOM 14780 N N . VAL B 1 765 ? 20.219 -18.734 -12.336 1 45.28 765 VAL B N 1
ATOM 14781 C CA . VAL B 1 765 ? 20.719 -17.812 -13.352 1 45.28 765 VAL B CA 1
ATOM 14782 C C . VAL B 1 765 ? 21.516 -16.703 -12.688 1 45.28 765 VAL B C 1
ATOM 14784 O O . VAL B 1 765 ? 21 -15.984 -11.82 1 45.28 765 VAL B O 1
ATOM 14787 N N . ILE B 1 766 ? 22.734 -16.688 -12.258 1 44.31 766 ILE B N 1
ATOM 14788 C CA . ILE B 1 766 ? 23.469 -15.547 -11.727 1 44.31 766 ILE B CA 1
ATOM 14789 C C . ILE B 1 766 ? 24.016 -14.703 -12.883 1 44.31 766 ILE B C 1
ATOM 14791 O O . ILE B 1 766 ? 24.781 -15.195 -13.703 1 44.31 766 ILE B O 1
ATOM 14795 N N . ASP B 1 767 ? 23.25 -13.633 -13.273 1 42.09 767 ASP B N 1
ATOM 14796 C CA . ASP B 1 767 ? 23.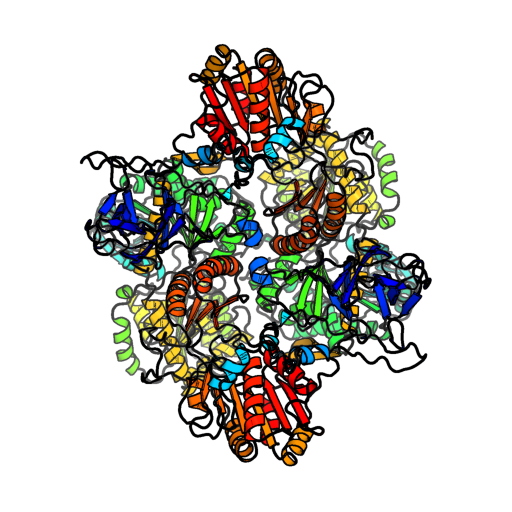672 -12.766 -14.359 1 42.09 767 ASP B CA 1
ATOM 14797 C C . ASP B 1 767 ? 24.922 -11.977 -13.969 1 42.09 767 ASP B C 1
ATOM 14799 O O . ASP B 1 767 ? 24.922 -11.273 -12.953 1 42.09 767 ASP B O 1
ATOM 14803 N N . TYR B 1 768 ? 26.094 -12.305 -13.867 1 35.66 768 TYR B N 1
ATOM 14804 C CA . TYR B 1 768 ? 27.219 -11.453 -13.508 1 35.66 768 TYR B CA 1
ATOM 14805 C C . TYR B 1 768 ? 27.344 -10.273 -14.461 1 35.66 768 TYR B C 1
ATOM 14807 O O . TYR B 1 768 ? 27.422 -9.125 -14.031 1 35.66 768 TYR B O 1
ATOM 14815 N N . LYS B 1 769 ? 28.109 -10.305 -15.602 1 37.75 769 LYS B N 1
ATOM 14816 C CA . LYS B 1 769 ? 29.203 -9.406 -15.977 1 37.75 769 LYS B CA 1
ATOM 14817 C C . LYS B 1 769 ? 28.688 -8.203 -16.75 1 37.75 769 LYS B C 1
ATOM 14819 O O . LYS B 1 769 ? 28.062 -8.352 -17.812 1 37.75 769 LYS B O 1
ATOM 14824 N N . PRO B 1 770 ? 28.375 -7.113 -16.219 1 35.53 770 PRO B N 1
ATOM 14825 C CA . PRO B 1 770 ? 28.203 -5.973 -17.125 1 35.53 770 PRO B CA 1
ATOM 14826 C C . PRO B 1 770 ? 29.297 -5.906 -18.188 1 35.53 770 PRO B C 1
ATOM 14828 O O . PRO B 1 770 ? 30.484 -6.012 -17.875 1 35.53 770 PRO B O 1
ATOM 14831 N N . HIS B 1 771 ? 29.141 -6.289 -19.422 1 31.61 771 HIS B N 1
ATOM 14832 C CA . HIS B 1 771 ? 29.969 -5.906 -20.547 1 31.61 771 HIS B CA 1
ATOM 14833 C C . HIS B 1 771 ? 30.281 -4.414 -20.516 1 31.61 771 HIS B C 1
ATOM 14835 O O . HIS B 1 771 ? 29.422 -3.604 -20.172 1 31.61 771 HIS B O 1
ATOM 14841 N N . HIS B 1 772 ? 31.391 -4.027 -20.375 1 30.16 772 HIS B N 1
ATOM 14842 C CA . HIS B 1 772 ? 31.844 -2.723 -20.828 1 30.16 772 HIS B CA 1
ATOM 14843 C C . HIS B 1 772 ? 31.141 -2.299 -22.109 1 30.16 772 HIS B C 1
ATOM 14845 O O . HIS B 1 772 ? 31.219 -3 -23.125 1 30.16 772 HIS B O 1
ATOM 14851 N N . PHE B 1 773 ? 30.047 -1.822 -22.188 1 31.62 773 PHE B N 1
ATOM 14852 C CA . PHE B 1 773 ? 29.547 -1.152 -23.375 1 31.62 773 PHE B CA 1
ATOM 14853 C C . PHE B 1 773 ? 30.672 -0.433 -24.125 1 31.62 773 PHE B C 1
ATOM 14855 O O . PHE B 1 773 ? 30.609 0.784 -24.312 1 31.62 773 PHE B O 1
ATOM 14862 N N . PHE B 1 774 ? 31.922 -0.521 -24.016 1 29.92 774 PHE B N 1
ATOM 14863 C CA . PHE B 1 774 ? 32.812 0.268 -24.859 1 29.92 774 PHE B CA 1
ATOM 14864 C C . PHE B 1 774 ? 32.406 0.138 -26.328 1 29.92 774 PHE B C 1
ATOM 14866 O O . PHE B 1 774 ? 31.688 -0.778 -26.703 1 29.92 774 PHE B O 1
ATOM 14873 N N . GLN B 1 775 ? 33.281 0.315 -27.484 1 29.41 775 GLN B N 1
ATOM 14874 C CA . GLN B 1 775 ? 33.406 0.542 -28.922 1 29.41 775 GLN B CA 1
ATOM 14875 C C . GLN B 1 775 ? 32.656 -0.534 -29.703 1 29.41 775 GLN B C 1
ATOM 14877 O O . GLN B 1 775 ? 31.75 -0.227 -30.5 1 29.41 775 GLN B O 1
ATOM 14882 N N . GLN B 1 776 ? 33.438 -1.469 -30.75 1 29.39 776 GLN B N 1
ATOM 14883 C CA . GLN B 1 776 ? 33.125 -2.182 -31.984 1 29.39 776 GLN B CA 1
ATOM 14884 C C . GLN B 1 776 ? 32.125 -3.309 -31.719 1 29.39 776 GLN B C 1
ATOM 14886 O O . GLN B 1 776 ? 32.188 -3.98 -30.688 1 29.39 776 GLN B O 1
ATOM 14891 N N . SER B 1 777 ? 30.953 -3.396 -32.344 1 32.5 777 SER B N 1
ATOM 14892 C CA . SER B 1 777 ? 30.016 -4.492 -32.625 1 32.5 777 SER B CA 1
ATOM 14893 C C . SER B 1 777 ? 30.719 -5.844 -32.562 1 32.5 777 SER B C 1
ATOM 14895 O O . SER B 1 777 ? 30.109 -6.852 -32.188 1 32.5 777 SER B O 1
ATOM 14897 N N . PRO B 1 778 ? 31.625 -6.285 -33.688 1 30.31 778 PRO B N 1
ATOM 14898 C CA . PRO B 1 778 ? 31.734 -7.629 -34.25 1 30.31 778 PRO B CA 1
ATOM 14899 C C . PRO B 1 778 ? 32.062 -8.688 -33.219 1 30.31 778 PRO B C 1
ATOM 14901 O O . PRO B 1 778 ? 32.031 -9.891 -33.5 1 30.31 778 PRO B O 1
ATOM 14904 N N . HIS B 1 779 ? 33.094 -8.578 -32.312 1 30.09 779 HIS B N 1
ATOM 14905 C CA . HIS B 1 779 ? 34.219 -9.148 -31.578 1 30.09 779 HIS B CA 1
ATOM 14906 C C . HIS B 1 779 ? 33.781 -9.562 -30.172 1 30.09 779 HIS B C 1
ATOM 14908 O O . HIS B 1 779 ? 33.438 -8.719 -29.344 1 30.09 779 HIS B O 1
ATOM 14914 N N . MET B 1 780 ? 33 -10.492 -29.859 1 35.56 780 MET B N 1
ATOM 14915 C CA . MET B 1 780 ? 32.906 -11.289 -28.641 1 35.56 780 MET B CA 1
ATOM 14916 C C . MET B 1 780 ? 34.281 -11.516 -28.016 1 35.56 780 MET B C 1
ATOM 14918 O O . MET B 1 780 ? 34.469 -12.477 -27.266 1 35.56 780 MET B O 1
ATOM 14922 N N . LYS B 1 781 ? 35.375 -10.828 -28.438 1 33.09 781 LYS B N 1
ATOM 14923 C CA . LYS B 1 781 ? 36.688 -11.414 -28.141 1 33.09 781 LYS B CA 1
ATOM 14924 C C . LYS B 1 781 ? 36.938 -11.438 -26.641 1 33.09 781 LYS B C 1
ATOM 14926 O O . LYS B 1 781 ? 38.031 -11.812 -26.203 1 33.09 781 LYS B O 1
ATOM 14931 N N . GLY B 1 782 ? 36.469 -10.344 -25.922 1 33.22 782 GLY B N 1
ATOM 14932 C CA . GLY B 1 782 ? 37.156 -10.414 -24.641 1 33.22 782 GLY B CA 1
ATOM 14933 C C . GLY B 1 782 ? 36.688 -11.57 -23.781 1 33.22 782 GLY B C 1
ATOM 14934 O O . GLY B 1 782 ? 35.594 -12.117 -23.984 1 33.22 782 GLY B O 1
ATOM 14935 N N . SER B 1 783 ? 37.656 -12.383 -23.156 1 32.75 783 SER B N 1
ATOM 14936 C CA . SER B 1 783 ? 37.719 -13.586 -22.328 1 32.75 783 SER B CA 1
ATOM 14937 C C . SER B 1 783 ? 36.719 -13.492 -21.172 1 32.75 783 SER B C 1
ATOM 14939 O O . SER B 1 783 ? 37.125 -13.555 -20 1 32.75 783 SER B O 1
ATOM 14941 N N . GLU B 1 784 ? 35.906 -12.539 -21.156 1 36.59 784 GLU B N 1
ATOM 14942 C CA . GLU B 1 784 ? 35.25 -12.547 -19.859 1 36.59 784 GLU B CA 1
ATOM 14943 C C . GLU B 1 784 ? 34.406 -13.812 -19.688 1 36.59 784 GLU B C 1
ATOM 14945 O O . GLU B 1 784 ? 33.719 -14.242 -20.625 1 36.59 784 GLU B O 1
ATOM 14950 N N . GLU B 1 785 ? 34.812 -14.711 -18.844 1 38.44 785 GLU B N 1
ATOM 14951 C CA . GLU B 1 785 ? 34.281 -16 -18.406 1 38.44 785 GLU B CA 1
ATOM 14952 C C . GLU B 1 785 ? 32.812 -15.914 -18.047 1 38.44 785 GLU B C 1
ATOM 14954 O O . GLU B 1 785 ? 32.438 -15.117 -17.188 1 38.44 785 GLU B O 1
ATOM 14959 N N . VAL B 1 786 ? 32 -15.758 -18.969 1 43.12 786 VAL B N 1
ATOM 14960 C CA . VAL B 1 786 ? 30.562 -15.922 -18.734 1 43.12 786 VAL B CA 1
ATOM 14961 C C . VAL B 1 786 ? 30.297 -17.266 -18.062 1 43.12 786 VAL B C 1
ATOM 14963 O O . VAL B 1 786 ? 30.719 -18.312 -18.562 1 43.12 786 VAL B O 1
ATOM 14966 N N . ILE B 1 787 ? 30.219 -17.406 -16.828 1 45.09 787 ILE B N 1
ATOM 14967 C CA . ILE B 1 787 ? 29.891 -18.688 -16.219 1 45.09 787 ILE B CA 1
ATOM 14968 C C . ILE B 1 787 ? 28.406 -18.984 -16.438 1 45.09 787 ILE B C 1
ATOM 14970 O O . ILE B 1 787 ? 27.547 -18.219 -16.016 1 45.09 787 ILE B O 1
ATOM 14974 N N . VAL B 1 788 ? 28.094 -19.625 -17.594 1 49.34 788 VAL B N 1
ATOM 14975 C CA . VAL B 1 788 ? 26.797 -20.094 -18.062 1 49.34 788 VAL B CA 1
ATOM 14976 C C . VAL B 1 788 ? 26.219 -21.094 -17.078 1 49.34 788 VAL B C 1
ATOM 14978 O O . VAL B 1 788 ? 26.797 -22.172 -16.844 1 49.34 788 VAL B O 1
ATOM 14981 N N . ILE B 1 789 ? 25.266 -20.703 -16.141 1 57.41 789 ILE B N 1
ATOM 14982 C CA . ILE B 1 789 ? 24.797 -21.547 -15.039 1 57.41 789 ILE B CA 1
ATOM 14983 C C . ILE B 1 789 ? 23.625 -22.406 -15.508 1 57.41 789 ILE B C 1
ATOM 14985 O O . ILE B 1 789 ? 23.5 -23.562 -15.086 1 57.41 789 ILE B O 1
ATOM 14989 N N . ARG B 1 790 ? 22.703 -22.094 -16.594 1 68.06 790 ARG B N 1
ATOM 14990 C CA . ARG B 1 790 ? 21.594 -23 -16.859 1 68.06 790 ARG B CA 1
ATOM 14991 C C . ARG B 1 790 ? 21.984 -24.078 -17.875 1 68.06 790 ARG B C 1
ATOM 14993 O O . ARG B 1 790 ? 22.438 -23.766 -18.969 1 68.06 790 ARG B O 1
ATOM 15000 N N . GLN B 1 791 ? 21.797 -25.312 -17.469 1 74.69 791 GLN B N 1
ATOM 15001 C CA . GLN B 1 791 ? 22.203 -26.422 -18.328 1 74.69 791 GLN B CA 1
ATOM 15002 C C . GLN B 1 791 ? 20.984 -27.234 -18.781 1 74.69 791 GLN B C 1
ATOM 15004 O O . GLN B 1 791 ? 20.047 -27.453 -18.016 1 74.69 791 GLN B O 1
ATOM 15009 N N . VAL B 1 792 ? 21.062 -27.562 -20.141 1 86 792 VAL B N 1
ATOM 15010 C CA . VAL B 1 792 ? 20.047 -28.438 -20.703 1 86 792 VAL B CA 1
ATOM 15011 C C . VAL B 1 792 ? 20.328 -29.891 -20.312 1 86 792 VAL B C 1
ATOM 15013 O O . VAL B 1 792 ? 21.484 -30.312 -20.297 1 86 792 VAL B O 1
ATOM 15016 N N . GLN B 1 793 ? 19.391 -30.625 -19.984 1 81.81 793 GLN B N 1
ATOM 15017 C CA . GLN B 1 793 ? 19.547 -32 -19.578 1 81.81 793 GLN B CA 1
ATOM 15018 C C . GLN B 1 793 ? 20.141 -32.844 -20.719 1 81.81 793 GLN B C 1
ATOM 15020 O O . GLN B 1 793 ? 19.828 -32.625 -21.891 1 81.81 793 GLN B O 1
ATOM 15025 N N . GLN B 1 794 ? 20.891 -33.812 -20.391 1 84.31 794 GLN B N 1
ATOM 15026 C CA . GLN B 1 794 ? 21.594 -34.656 -21.359 1 84.31 794 GLN B CA 1
ATOM 15027 C C . GLN B 1 794 ? 20.609 -35.438 -22.203 1 84.31 794 GLN B C 1
ATOM 15029 O O . GLN B 1 794 ? 20.859 -35.688 -23.391 1 84.31 794 GLN B O 1
ATOM 15034 N N . GLU B 1 795 ? 19.562 -35.844 -21.594 1 89.31 795 GLU B N 1
ATOM 15035 C CA . GLU B 1 795 ? 18.562 -36.594 -22.328 1 89.31 795 GLU B CA 1
ATOM 15036 C C . GLU B 1 795 ? 17.969 -35.781 -23.469 1 89.31 795 GLU B C 1
ATOM 15038 O O . GLU B 1 795 ? 17.688 -36.312 -24.547 1 89.31 795 GLU B O 1
ATOM 15043 N N . ILE B 1 796 ? 17.828 -34.562 -23.25 1 91.75 796 ILE B N 1
ATOM 15044 C CA . ILE B 1 796 ? 17.266 -33.688 -24.266 1 91.75 796 ILE B CA 1
ATOM 15045 C C . ILE B 1 796 ? 18.297 -33.469 -25.375 1 91.75 796 ILE B C 1
ATOM 15047 O O . ILE B 1 796 ? 17.953 -33.469 -26.547 1 91.75 796 ILE B O 1
ATOM 15051 N N . LEU B 1 797 ? 19.531 -33.312 -25.031 1 90.38 797 LEU B N 1
ATOM 15052 C CA . LEU B 1 797 ? 20.594 -33.094 -26.016 1 90.38 797 LEU B CA 1
ATOM 15053 C C . LEU B 1 797 ? 20.75 -34.312 -26.922 1 90.38 797 LEU B C 1
ATOM 15055 O O . LEU B 1 797 ? 20.922 -34.156 -28.141 1 90.38 797 LEU B O 1
ATOM 15059 N N . GLN B 1 798 ? 20.594 -35.438 -26.344 1 90.38 798 GLN B N 1
ATOM 15060 C CA . GLN B 1 798 ? 20.688 -36.688 -27.125 1 90.38 798 GLN B CA 1
ATOM 15061 C C . GLN B 1 798 ? 19.5 -36.812 -28.078 1 90.38 798 GLN B C 1
ATOM 15063 O O . GLN B 1 798 ? 19.672 -37.219 -29.234 1 90.38 798 GLN B O 1
ATOM 15068 N N . ALA B 1 799 ? 18.406 -36.531 -27.531 1 93.88 799 ALA B N 1
ATOM 15069 C CA . ALA B 1 799 ? 17.219 -36.625 -28.375 1 93.88 799 ALA B CA 1
ATOM 15070 C C . ALA B 1 799 ? 17.281 -35.625 -29.531 1 93.88 799 ALA B C 1
ATOM 15072 O O . ALA B 1 799 ? 16.922 -35.969 -30.656 1 93.88 799 ALA B O 1
ATOM 15073 N N . LEU B 1 800 ? 17.75 -34.469 -29.281 1 93.69 800 LEU B N 1
ATOM 15074 C CA . LEU B 1 800 ? 17.812 -33.438 -30.297 1 93.69 800 LEU B CA 1
ATOM 15075 C C . LEU B 1 800 ? 18.828 -33.781 -31.375 1 93.69 800 LEU B C 1
ATOM 15077 O O . LEU B 1 800 ? 18.656 -33.438 -32.531 1 93.69 800 LEU B O 1
ATOM 15081 N N . LYS B 1 801 ? 19.906 -34.5 -31 1 90 801 LYS B N 1
ATOM 15082 C CA . LYS B 1 801 ? 20.891 -34.938 -31.984 1 90 801 LYS B CA 1
ATOM 15083 C C . LYS B 1 801 ? 20.266 -35.906 -33 1 90 801 LYS B C 1
ATOM 15085 O O . LYS B 1 801 ? 20.562 -35.844 -34.188 1 90 801 LYS B O 1
ATOM 15090 N N . GLY B 1 802 ? 19.422 -36.719 -32.469 1 90.25 802 GLY B N 1
ATOM 15091 C CA . GLY B 1 802 ? 18.703 -37.625 -33.344 1 90.25 802 GLY B CA 1
ATOM 15092 C C . GLY B 1 802 ? 17.656 -36.938 -34.219 1 90.25 802 GLY B C 1
ATOM 15093 O O . GLY B 1 802 ? 17.547 -37.25 -35.406 1 90.25 802 GLY B O 1
ATOM 15094 N N . ILE B 1 803 ? 16.969 -36.031 -33.688 1 93.69 803 ILE B N 1
ATOM 15095 C CA . ILE B 1 803 ? 15.867 -35.344 -34.344 1 93.69 803 ILE B CA 1
ATOM 15096 C C . ILE B 1 803 ? 16.422 -34.406 -35.438 1 93.69 803 ILE B C 1
ATOM 15098 O O . ILE B 1 803 ? 15.828 -34.281 -36.5 1 93.69 803 ILE B O 1
ATOM 15102 N N . SER B 1 804 ? 17.578 -33.844 -35.156 1 91.81 804 SER B N 1
ATOM 15103 C CA . SER B 1 804 ? 18.156 -32.844 -36.031 1 91.81 804 SER B CA 1
ATOM 15104 C C . SER B 1 804 ? 18.656 -33.5 -37.344 1 91.81 804 SER B C 1
ATOM 15106 O O . SER B 1 804 ? 18.891 -32.812 -38.312 1 91.81 804 SER B O 1
ATOM 15108 N N . LYS B 1 805 ? 18.734 -34.75 -37.406 1 88.38 805 LYS B N 1
ATOM 15109 C CA . LYS B 1 805 ? 19.125 -35.469 -38.625 1 88.38 805 LYS B CA 1
ATOM 15110 C C . LYS B 1 805 ? 17.953 -35.594 -39.594 1 88.38 805 LYS B C 1
ATOM 15112 O O . LYS B 1 805 ? 18.141 -35.688 -40.812 1 88.38 805 LYS B O 1
ATOM 15117 N N . ALA B 1 806 ? 16.797 -35.625 -39.031 1 90.69 806 ALA B N 1
ATOM 15118 C CA . ALA B 1 806 ? 15.602 -35.844 -39.844 1 90.69 806 ALA B CA 1
ATOM 15119 C C . ALA B 1 806 ? 14.961 -34.5 -40.219 1 90.69 806 ALA B C 1
ATOM 15121 O O . ALA B 1 806 ? 14.516 -34.344 -41.375 1 90.69 806 ALA B O 1
ATOM 15122 N N . HIS B 1 807 ? 14.836 -33.625 -39.312 1 93.25 807 HIS B N 1
ATOM 15123 C CA . HIS B 1 807 ? 14.164 -32.344 -39.531 1 93.25 807 HIS B CA 1
ATOM 15124 C C . HIS B 1 807 ? 14.984 -31.188 -38.969 1 93.25 807 HIS B C 1
ATOM 15126 O O . HIS B 1 807 ? 15.922 -31.406 -38.188 1 93.25 807 HIS B O 1
ATOM 15132 N N . LYS B 1 808 ? 14.648 -29.938 -39.281 1 93.19 808 LYS B N 1
ATOM 15133 C CA . LYS B 1 808 ? 15.359 -28.75 -38.812 1 93.19 808 LYS B CA 1
ATOM 15134 C C . LYS B 1 808 ? 14.891 -28.375 -37.406 1 93.19 808 LYS B C 1
ATOM 15136 O O . LYS B 1 808 ? 13.688 -28.344 -37.125 1 93.19 808 LYS B O 1
ATOM 15141 N N . VAL B 1 809 ? 15.836 -28.188 -36.562 1 95 809 VAL B N 1
ATOM 15142 C CA . VAL B 1 809 ? 15.539 -27.812 -35.188 1 95 809 VAL B CA 1
ATOM 15143 C C . VAL B 1 809 ? 16 -26.375 -34.938 1 95 809 VAL B C 1
ATOM 15145 O O . VAL B 1 809 ? 17.125 -26.016 -35.281 1 95 809 VAL B O 1
ATOM 15148 N N . TYR B 1 810 ? 15.133 -25.625 -34.406 1 95.56 810 TYR B N 1
ATOM 15149 C CA . TYR B 1 810 ? 15.414 -24.234 -34.031 1 95.56 810 TYR B CA 1
ATOM 15150 C C . TYR B 1 810 ? 15.234 -24.047 -32.531 1 95.56 810 TYR B C 1
ATOM 15152 O O . TYR B 1 810 ? 14.266 -24.531 -31.938 1 95.56 810 TYR B O 1
ATOM 15160 N N . ILE B 1 811 ? 16.141 -23.375 -31.859 1 95.25 811 ILE B N 1
ATOM 15161 C CA . ILE B 1 811 ? 16.047 -23 -30.453 1 95.25 811 ILE B CA 1
ATOM 15162 C C . ILE B 1 811 ? 16.062 -21.469 -30.328 1 95.25 811 ILE B C 1
ATOM 15164 O O . ILE B 1 811 ? 16.953 -20.797 -30.844 1 95.25 811 ILE B O 1
ATOM 15168 N N . ILE B 1 812 ? 15.062 -20.984 -29.719 1 94.19 812 ILE B N 1
ATOM 15169 C CA . ILE B 1 812 ? 14.953 -19.547 -29.531 1 94.19 812 ILE B CA 1
ATOM 15170 C C . ILE B 1 812 ? 15 -19.234 -28.031 1 94.19 812 ILE B C 1
ATOM 15172 O O . ILE B 1 812 ? 14.383 -19.922 -27.219 1 94.19 812 ILE B O 1
ATOM 15176 N N . SER B 1 813 ? 15.734 -18.219 -27.641 1 90.69 813 SER B N 1
ATOM 15177 C CA . SER B 1 813 ? 15.875 -17.828 -26.25 1 90.69 813 SER B CA 1
ATOM 15178 C C . SER B 1 813 ? 15.773 -16.328 -26.078 1 90.69 813 SER B C 1
ATOM 15180 O O . SER B 1 813 ? 16.062 -15.562 -27.016 1 90.69 813 SER B O 1
ATOM 15182 N N . SER B 1 814 ? 15.289 -15.93 -24.922 1 85.75 814 SER B N 1
ATOM 15183 C CA . SER B 1 814 ? 15.344 -14.516 -24.547 1 85.75 814 SER B CA 1
ATOM 15184 C C . SER B 1 814 ? 16.672 -14.164 -23.891 1 85.75 814 SER B C 1
ATOM 15186 O O . SER B 1 814 ? 17.016 -12.992 -23.75 1 85.75 814 SER B O 1
ATOM 15188 N N . GLY B 1 815 ? 17.453 -15.133 -23.609 1 81.38 815 GLY B N 1
ATOM 15189 C CA . GLY B 1 815 ? 18.688 -14.953 -22.875 1 81.38 815 GLY B CA 1
ATOM 15190 C C . GLY B 1 815 ? 19.875 -14.664 -23.75 1 81.38 815 GLY B C 1
ATOM 15191 O O . GLY B 1 815 ? 19.719 -14.336 -24.938 1 81.38 815 GLY B O 1
ATOM 15192 N N . LEU B 1 816 ? 21.031 -14.828 -23.234 1 78.88 816 LEU B N 1
ATOM 15193 C CA . LEU B 1 816 ? 22.281 -14.477 -23.875 1 78.88 816 LEU B CA 1
ATOM 15194 C C . LEU B 1 816 ? 22.75 -15.594 -24.812 1 78.88 816 LEU B C 1
ATOM 15196 O O . LEU B 1 816 ? 22.438 -16.766 -24.578 1 78.88 816 LEU B O 1
ATOM 15200 N N . TYR B 1 817 ? 23.453 -15.234 -25.891 1 83 817 TYR B N 1
ATOM 15201 C CA . TYR B 1 817 ? 23.906 -16.203 -26.891 1 83 817 TYR B CA 1
ATOM 15202 C C . TYR B 1 817 ? 24.906 -17.172 -26.281 1 83 817 TYR B C 1
ATOM 15204 O O . TYR B 1 817 ? 25 -18.328 -26.703 1 83 817 TYR B O 1
ATOM 15212 N N . ASN B 1 818 ? 25.594 -16.719 -25.188 1 76.44 818 ASN B N 1
ATOM 15213 C CA . ASN B 1 818 ? 26.594 -17.578 -24.578 1 76.44 818 ASN B CA 1
ATOM 15214 C C . ASN B 1 818 ? 25.969 -18.797 -23.906 1 76.44 818 ASN B C 1
ATOM 15216 O O . ASN B 1 818 ? 26.578 -19.875 -23.875 1 76.44 818 ASN B O 1
ATOM 15220 N N . GLU B 1 819 ? 24.844 -18.609 -23.438 1 80 819 GLU B N 1
ATOM 15221 C CA . GLU B 1 819 ? 24.141 -19.734 -22.828 1 80 819 GLU B CA 1
ATOM 15222 C C . GLU B 1 819 ? 23.797 -20.797 -23.859 1 80 819 GLU B C 1
ATOM 15224 O O . GLU B 1 819 ? 23.922 -21.984 -23.594 1 80 819 GLU B O 1
ATOM 15229 N N . LEU B 1 820 ? 23.375 -20.344 -24.969 1 86.44 820 LEU B N 1
ATOM 15230 C CA . LEU B 1 820 ? 23.016 -21.25 -26.047 1 86.44 820 LEU B CA 1
ATOM 15231 C C . LEU B 1 820 ? 24.266 -21.922 -26.625 1 86.44 820 LEU B C 1
ATOM 15233 O O . LEU B 1 820 ? 24.25 -23.125 -26.922 1 86.44 820 LEU B O 1
ATOM 15237 N N . GLN B 1 821 ? 25.312 -21.141 -26.766 1 80.94 821 GLN B N 1
ATOM 15238 C CA . GLN B 1 821 ? 26.547 -21.656 -27.344 1 80.94 821 GLN B CA 1
ATOM 15239 C C . GLN B 1 821 ? 27.141 -22.75 -26.453 1 80.94 821 GLN B C 1
ATOM 15241 O O . GLN B 1 821 ? 27.609 -23.766 -26.953 1 80.94 821 GLN B O 1
ATOM 15246 N N . SER B 1 822 ? 27.047 -22.562 -25.172 1 79.25 822 SER B N 1
ATOM 15247 C CA . SER B 1 822 ? 27.609 -23.516 -24.234 1 79.25 822 SER B CA 1
ATOM 15248 C C . SER B 1 822 ? 26.828 -24.828 -24.234 1 79.25 822 SER B C 1
ATOM 15250 O O . SER B 1 822 ? 27.406 -25.906 -24.047 1 79.25 822 SER B O 1
ATOM 15252 N N . ASN B 1 823 ? 25.578 -24.734 -24.422 1 84.38 823 ASN B N 1
ATOM 15253 C CA . ASN B 1 823 ? 24.734 -25.922 -24.359 1 84.38 823 ASN B CA 1
ATOM 15254 C C . ASN B 1 823 ? 24.734 -26.688 -25.688 1 84.38 823 ASN B C 1
ATOM 15256 O O . ASN B 1 823 ? 24.578 -27.906 -25.719 1 84.38 823 ASN B O 1
ATOM 15260 N N . PHE B 1 824 ? 24.859 -25.953 -26.844 1 87.94 824 PHE B N 1
ATOM 15261 C CA . PHE B 1 824 ? 24.625 -26.609 -28.141 1 87.94 824 PHE B CA 1
ATOM 15262 C C . PHE B 1 824 ? 25.859 -26.516 -29.016 1 87.94 824 PHE B C 1
ATOM 15264 O O . PHE B 1 824 ? 25.781 -26.656 -30.234 1 87.94 824 PHE B O 1
ATOM 15271 N N . ASN B 1 825 ? 27 -26.406 -28.453 1 75.38 825 ASN B N 1
ATOM 15272 C CA . ASN B 1 825 ? 28.219 -26.297 -29.234 1 75.38 825 ASN B CA 1
ATOM 15273 C C . ASN B 1 825 ? 28.422 -27.5 -30.141 1 75.38 825 ASN B C 1
ATOM 15275 O O . ASN B 1 825 ? 28.344 -28.641 -29.688 1 75.38 825 ASN B O 1
ATOM 15279 N N . GLY B 1 826 ? 28.562 -27.328 -31.406 1 64.38 826 GLY B N 1
ATOM 15280 C CA . GLY B 1 826 ? 28.875 -28.391 -32.344 1 64.38 826 GLY B CA 1
ATOM 15281 C C . GLY B 1 826 ? 27.656 -29.031 -32.969 1 64.38 826 GLY B C 1
ATOM 15282 O O . GLY B 1 826 ? 27.766 -29.938 -33.812 1 64.38 826 GLY B O 1
ATOM 15283 N N . SER B 1 827 ? 26.5 -28.625 -32.625 1 68.12 827 SER B N 1
ATOM 15284 C CA . SER B 1 827 ? 25.281 -29.281 -33.062 1 68.12 827 SER B CA 1
ATOM 15285 C C . SER B 1 827 ? 24.719 -28.594 -34.312 1 68.12 827 SER B C 1
ATOM 15287 O O . SER B 1 827 ? 25.078 -27.469 -34.625 1 68.12 827 SER B O 1
ATOM 15289 N N . ASN B 1 828 ? 24.156 -29.375 -35.156 1 81.94 828 ASN B N 1
ATOM 15290 C CA . ASN B 1 828 ? 23.438 -28.891 -36.312 1 81.94 828 ASN B CA 1
ATOM 15291 C C . ASN B 1 828 ? 22.094 -28.266 -35.969 1 81.94 828 ASN B C 1
ATOM 15293 O O . ASN B 1 828 ? 21.078 -28.578 -36.562 1 81.94 828 ASN B O 1
ATOM 15297 N N . ILE B 1 829 ? 22.094 -27.5 -34.906 1 91.19 829 ILE B N 1
ATOM 15298 C CA . ILE B 1 829 ? 20.875 -26.859 -34.406 1 91.19 829 ILE B CA 1
ATOM 15299 C C . ILE B 1 829 ? 20.938 -25.359 -34.656 1 91.19 829 ILE B C 1
ATOM 15301 O O . ILE B 1 829 ? 21.984 -24.734 -34.469 1 91.19 829 ILE B O 1
ATOM 15305 N N . ASN B 1 830 ? 19.875 -24.812 -35.25 1 93.44 830 ASN B N 1
ATOM 15306 C CA . ASN B 1 830 ? 19.766 -23.375 -35.438 1 93.44 830 ASN B CA 1
ATOM 15307 C C . ASN B 1 830 ? 19.422 -22.641 -34.125 1 93.44 830 ASN B C 1
ATOM 15309 O O . ASN B 1 830 ? 18.5 -23.047 -33.438 1 93.44 830 ASN B O 1
ATOM 15313 N N . LEU B 1 831 ? 20.172 -21.656 -33.875 1 93.88 831 LEU B N 1
ATOM 15314 C CA . LEU B 1 831 ? 20.047 -20.984 -32.562 1 93.88 831 LEU B CA 1
ATOM 15315 C C . LEU B 1 831 ? 19.719 -19.516 -32.75 1 93.88 831 LEU B C 1
ATOM 15317 O O . LEU B 1 831 ? 20.25 -18.859 -33.656 1 93.88 831 LEU B O 1
ATOM 15321 N N . PHE B 1 832 ? 18.812 -19.047 -31.938 1 94.62 832 PHE B N 1
ATOM 15322 C CA . PHE B 1 832 ? 18.453 -17.641 -31.859 1 94.62 832 PHE B CA 1
ATOM 15323 C C . PHE B 1 832 ? 18.531 -17.141 -30.422 1 94.62 832 PHE B C 1
ATOM 15325 O O . PHE B 1 832 ? 17.906 -17.719 -29.531 1 94.62 832 PHE B O 1
ATOM 15332 N N . ALA B 1 833 ? 19.25 -16.094 -30.188 1 91.31 833 ALA B N 1
ATOM 15333 C CA . ALA B 1 833 ? 19.422 -15.539 -28.859 1 91.31 833 ALA B CA 1
ATOM 15334 C C . ALA B 1 833 ? 18.844 -14.125 -28.766 1 91.31 833 ALA B C 1
ATOM 15336 O O . ALA B 1 833 ? 18.625 -13.477 -29.797 1 91.31 833 ALA B O 1
ATOM 15337 N N . GLU B 1 834 ? 18.531 -13.672 -27.562 1 90.44 834 GLU B N 1
ATOM 15338 C CA . GLU B 1 834 ? 18.031 -12.336 -27.281 1 90.44 834 GLU B CA 1
ATOM 15339 C C . GLU B 1 834 ? 16.797 -12.016 -28.125 1 90.44 834 GLU B C 1
ATOM 15341 O O . GLU B 1 834 ? 16.766 -11 -28.812 1 90.44 834 GLU B O 1
ATOM 15346 N N . ASN B 1 835 ? 15.938 -12.922 -28.109 1 90.31 835 ASN B N 1
ATOM 15347 C CA . ASN B 1 835 ? 14.656 -12.812 -28.797 1 90.31 835 ASN B CA 1
ATOM 15348 C C . ASN B 1 835 ? 14.836 -12.75 -30.312 1 90.31 835 ASN B C 1
ATOM 15350 O O . ASN B 1 835 ? 14.055 -12.094 -31 1 90.31 835 ASN B O 1
ATOM 15354 N N . GLY B 1 836 ? 15.969 -13.289 -30.812 1 91.56 836 GLY B N 1
ATOM 15355 C CA . GLY B 1 836 ? 16.172 -13.438 -32.25 1 91.56 836 GLY B CA 1
ATOM 15356 C C . GLY B 1 836 ? 17.125 -12.406 -32.812 1 91.56 836 GLY B C 1
ATOM 15357 O O . GLY B 1 836 ? 17.484 -12.461 -34 1 91.56 836 GLY B O 1
ATOM 15358 N N . PHE B 1 837 ? 17.578 -11.531 -32 1 91.75 837 PHE B N 1
ATOM 15359 C CA . PHE B 1 837 ? 18.5 -10.508 -32.5 1 91.75 837 PHE B CA 1
ATOM 15360 C C . PHE B 1 837 ? 19.781 -11.133 -33 1 91.75 837 PHE B C 1
ATOM 15362 O O . PHE B 1 837 ? 20.312 -10.734 -34.031 1 91.75 837 PHE B O 1
ATOM 15369 N N . LEU B 1 838 ? 20.234 -12.039 -32.188 1 90.62 838 LEU B N 1
ATOM 15370 C CA . LEU B 1 838 ? 21.406 -12.805 -32.625 1 90.62 838 LEU B CA 1
ATOM 15371 C C . LEU B 1 838 ? 21 -14.203 -33.062 1 90.62 838 LEU B C 1
ATOM 15373 O O . LEU B 1 838 ? 20.125 -14.828 -32.469 1 90.62 838 LEU B O 1
ATOM 15377 N N . TYR B 1 839 ? 21.578 -14.602 -34.188 1 92.88 839 TYR B N 1
ATOM 15378 C CA . TYR B 1 839 ? 21.25 -15.945 -34.656 1 92.88 839 TYR B CA 1
ATOM 15379 C C . TYR B 1 839 ? 22.469 -16.656 -35.219 1 92.88 839 TYR B C 1
ATOM 15381 O O . TYR B 1 839 ? 23.422 -16.016 -35.656 1 92.88 839 TYR B O 1
ATOM 15389 N N . ARG B 1 840 ? 22.5 -17.891 -35 1 91.31 840 ARG B N 1
ATOM 15390 C CA . ARG B 1 840 ? 23.469 -18.812 -35.562 1 91.31 840 ARG B CA 1
ATOM 15391 C C . ARG B 1 840 ? 22.781 -19.922 -36.375 1 91.31 840 ARG B C 1
ATOM 15393 O O . ARG B 1 840 ? 22.234 -20.859 -35.781 1 91.31 840 ARG B O 1
ATOM 15400 N N . SER B 1 841 ? 22.719 -19.672 -37.625 1 86.94 841 SER B N 1
ATOM 15401 C CA . SER B 1 841 ? 22.078 -20.625 -38.531 1 86.94 841 SER B CA 1
ATOM 15402 C C . SER B 1 841 ? 22.938 -20.844 -39.781 1 86.94 841 SER B C 1
ATOM 15404 O O . SER B 1 841 ? 23.406 -19.891 -40.406 1 86.94 841 SER B O 1
ATOM 15406 N N . ASP B 1 842 ? 23.203 -22.031 -40.312 1 72 842 ASP B N 1
ATOM 15407 C CA . ASP B 1 842 ? 23.938 -22.438 -41.531 1 72 842 ASP B CA 1
ATOM 15408 C C . ASP B 1 842 ? 25.422 -22.125 -41.375 1 72 842 ASP B C 1
ATOM 15410 O O . ASP B 1 842 ? 26.234 -22.594 -42.188 1 72 842 ASP B O 1
ATOM 15414 N N . SER B 1 843 ? 25.703 -21.188 -40.344 1 70.56 843 SER B N 1
ATOM 15415 C CA . SER B 1 843 ? 27.094 -20.844 -40.062 1 70.56 843 SER B CA 1
ATOM 15416 C C . SER B 1 843 ? 27.453 -21.047 -38.594 1 70.56 843 SER B C 1
ATOM 15418 O O . SER B 1 843 ? 26.562 -21.125 -37.75 1 70.56 843 SER B O 1
ATOM 15420 N N . ILE B 1 844 ? 28.672 -21.219 -38.344 1 77.88 844 ILE B N 1
ATOM 15421 C CA . ILE B 1 844 ? 29.156 -21.406 -36.969 1 77.88 844 ILE B CA 1
ATOM 15422 C C . ILE B 1 844 ? 29.25 -20.047 -36.281 1 77.88 844 ILE B C 1
ATOM 15424 O O . ILE B 1 844 ? 29.266 -19.969 -35.062 1 77.88 844 ILE B O 1
ATOM 15428 N N . GLN B 1 845 ? 29.125 -19.047 -37.062 1 80.75 845 GLN B N 1
ATOM 15429 C CA . GLN B 1 845 ? 29.297 -17.719 -36.469 1 80.75 845 GLN B CA 1
ATOM 15430 C C . GLN B 1 845 ? 27.938 -17.078 -36.156 1 80.75 845 GLN B C 1
ATOM 15432 O O . GLN B 1 845 ? 26.938 -17.344 -36.812 1 80.75 845 GLN B O 1
ATOM 15437 N N . TRP B 1 846 ? 27.922 -16.344 -35.062 1 86.81 846 TRP B N 1
ATOM 15438 C CA . TRP B 1 846 ? 26.719 -15.609 -34.656 1 86.81 846 TRP B CA 1
ATOM 15439 C C . TRP B 1 846 ? 26.594 -14.32 -35.469 1 86.81 846 TRP B C 1
ATOM 15441 O O . TRP B 1 846 ? 27.578 -13.625 -35.719 1 86.81 846 TRP B O 1
ATOM 15451 N N . ASN B 1 847 ? 25.406 -14.062 -35.969 1 87.62 847 ASN B N 1
ATOM 15452 C CA . ASN B 1 847 ? 25.094 -12.859 -36.719 1 87.62 847 ASN B CA 1
ATOM 15453 C C . ASN B 1 847 ? 23.969 -12.062 -36.062 1 87.62 847 ASN B C 1
ATOM 15455 O O . ASN B 1 847 ? 23.141 -12.625 -35.344 1 87.62 847 ASN B O 1
ATOM 15459 N N . ALA B 1 848 ? 24.031 -10.758 -36.281 1 89.38 848 ALA B N 1
ATOM 15460 C CA . ALA B 1 848 ? 22.953 -9.906 -35.812 1 89.38 848 ALA B CA 1
ATOM 15461 C C . ALA B 1 848 ? 21.875 -9.719 -36.875 1 89.38 848 ALA B C 1
ATOM 15463 O O . ALA B 1 848 ? 22.188 -9.609 -38.062 1 89.38 848 ALA B O 1
ATOM 15464 N N . LEU B 1 849 ? 20.719 -9.758 -36.469 1 90.56 849 LEU B N 1
ATOM 15465 C CA . LEU B 1 849 ? 19.594 -9.633 -37.406 1 90.56 849 LEU B CA 1
ATOM 15466 C C . LEU B 1 849 ? 19.578 -8.242 -38.031 1 90.56 849 LEU B C 1
ATOM 15468 O O . LEU B 1 849 ? 19.219 -8.102 -39.219 1 90.56 849 LEU B O 1
ATOM 15472 N N . PHE B 1 850 ? 19.859 -7.23 -37.312 1 87.31 850 PHE B N 1
ATOM 15473 C CA . PHE B 1 850 ? 19.969 -5.855 -37.781 1 87.31 850 PHE B CA 1
ATOM 15474 C C . PHE B 1 850 ? 20.969 -5.066 -36.938 1 87.31 850 PHE B C 1
ATOM 15476 O O . PHE B 1 850 ? 21.438 -5.551 -35.906 1 87.31 850 PHE B O 1
ATOM 15483 N N . ASN B 1 851 ? 21.359 -3.947 -37.375 1 80.56 851 ASN B N 1
ATOM 15484 C CA . ASN B 1 851 ? 22.297 -3.098 -36.656 1 80.56 851 ASN B CA 1
ATOM 15485 C C . ASN B 1 851 ? 21.562 -2.191 -35.656 1 80.56 851 ASN B C 1
ATOM 15487 O O . ASN B 1 851 ? 20.469 -1.712 -35.938 1 80.56 851 ASN B O 1
ATOM 15491 N N . ILE B 1 852 ? 22.109 -2.168 -34.5 1 83.31 852 ILE B N 1
ATOM 15492 C CA . ILE B 1 852 ? 21.5 -1.345 -33.469 1 83.31 852 ILE B CA 1
ATOM 15493 C C . ILE B 1 852 ? 22.391 -0.14 -33.156 1 83.31 852 ILE B C 1
ATOM 15495 O O . ILE B 1 852 ? 23.609 -0.219 -33.281 1 83.31 852 ILE B O 1
ATOM 15499 N N . ASP B 1 853 ? 21.766 0.997 -32.938 1 76.62 853 ASP B N 1
ATOM 15500 C CA . ASP B 1 853 ? 22.453 2.186 -32.438 1 76.62 853 ASP B CA 1
ATOM 15501 C C . ASP B 1 853 ? 22.734 2.068 -30.953 1 76.62 853 ASP B C 1
ATOM 15503 O O . ASP B 1 853 ? 21.812 2.199 -30.125 1 76.62 853 ASP B O 1
ATOM 15507 N N . TYR B 1 854 ? 23.922 1.924 -30.672 1 80.25 854 TYR B N 1
ATOM 15508 C CA . TYR B 1 854 ? 24.281 1.643 -29.297 1 80.25 854 TYR B CA 1
ATOM 15509 C C . TYR B 1 854 ? 24.297 2.92 -28.469 1 80.25 854 TYR B C 1
ATOM 15511 O O . TYR B 1 854 ? 24.375 2.869 -27.234 1 80.25 854 TYR B O 1
ATOM 15519 N N . GLN B 1 855 ? 24.156 4 -29.078 1 79.81 855 GLN B N 1
ATOM 15520 C CA . GLN B 1 855 ? 24.156 5.254 -28.344 1 79.81 855 GLN B CA 1
ATOM 15521 C C . GLN B 1 855 ? 22.938 5.336 -27.406 1 79.81 855 GLN B C 1
ATOM 15523 O O . GLN B 1 855 ? 23.047 5.828 -26.281 1 79.81 855 GLN B O 1
ATOM 15528 N N . CYS B 1 856 ? 21.875 4.891 -27.938 1 86.5 856 CYS B N 1
ATOM 15529 C CA . CYS B 1 856 ? 20.672 4.879 -27.109 1 86.5 856 CYS B CA 1
ATOM 15530 C C . CYS B 1 856 ? 20.875 4.027 -25.859 1 86.5 856 CYS B C 1
ATOM 15532 O O . CYS B 1 856 ? 20.609 4.48 -24.75 1 86.5 856 CYS B O 1
ATOM 15534 N N . LEU B 1 857 ? 21.438 2.879 -26 1 88.12 857 LEU B N 1
ATOM 15535 C CA . LEU B 1 857 ? 21.594 1.938 -24.906 1 88.12 857 LEU B CA 1
ATOM 15536 C C . LEU B 1 857 ? 22.625 2.453 -23.891 1 88.12 857 LEU B C 1
ATOM 15538 O O . LEU B 1 857 ? 22.484 2.236 -22.688 1 88.12 857 LEU B O 1
ATOM 15542 N N . THR B 1 858 ? 23.594 3.158 -24.406 1 82.06 858 THR B N 1
ATOM 15543 C CA . THR B 1 858 ? 24.609 3.707 -23.531 1 82.06 858 THR B CA 1
ATOM 15544 C C . THR B 1 858 ? 24.047 4.809 -22.641 1 82.06 858 THR B C 1
ATOM 15546 O O . THR B 1 858 ? 24.344 4.879 -21.453 1 82.06 858 THR B O 1
ATOM 15549 N N . GLN B 1 859 ? 23.219 5.578 -23.25 1 84.88 859 GLN B N 1
ATOM 15550 C CA . GLN B 1 859 ? 22.594 6.637 -22.484 1 84.88 859 GLN B CA 1
ATOM 15551 C C . GLN B 1 859 ? 21.625 6.059 -21.438 1 84.88 859 GLN B C 1
ATOM 15553 O O . GLN B 1 859 ? 21.594 6.523 -20.297 1 84.88 859 GLN B O 1
ATOM 15558 N N . VAL B 1 860 ? 20.875 5.105 -21.844 1 90.31 860 VAL B N 1
ATOM 15559 C CA . VAL B 1 860 ? 19.906 4.477 -20.953 1 90.31 860 VAL B CA 1
ATOM 15560 C C . VAL B 1 860 ? 20.641 3.775 -19.812 1 90.31 860 VAL B C 1
ATOM 15562 O O . VAL B 1 860 ? 20.172 3.783 -18.672 1 90.31 860 VAL B O 1
ATOM 15565 N N . LYS B 1 861 ? 21.734 3.172 -20.109 1 87.81 861 LYS B N 1
ATOM 15566 C CA . LYS B 1 861 ? 22.516 2.475 -19.094 1 87.81 861 LYS B CA 1
ATOM 15567 C C . LYS B 1 861 ? 22.938 3.424 -17.984 1 87.81 861 LYS B C 1
ATOM 15569 O O . LYS B 1 861 ? 22.922 3.057 -16.797 1 87.81 861 LYS B O 1
ATOM 15574 N N . LYS B 1 862 ? 23.312 4.566 -18.344 1 82.38 862 LYS B N 1
ATOM 15575 C CA . LYS B 1 862 ? 23.734 5.551 -17.359 1 82.38 862 LYS B CA 1
ATOM 15576 C C . LYS B 1 862 ? 22.594 5.887 -16.406 1 82.38 862 LYS B C 1
ATOM 15578 O O . LYS B 1 862 ? 22.781 5.961 -15.195 1 82.38 862 LYS B O 1
ATOM 15583 N N . VAL B 1 863 ? 21.453 6.059 -17.016 1 86.44 863 VAL B N 1
ATOM 15584 C CA . VAL B 1 863 ? 20.297 6.391 -16.203 1 86.44 863 VAL B CA 1
ATOM 15585 C C . VAL B 1 863 ? 19.906 5.199 -15.32 1 86.44 863 VAL B C 1
ATOM 15587 O O . VAL B 1 863 ? 19.641 5.359 -14.133 1 86.44 863 VAL B O 1
ATOM 15590 N N . PHE B 1 864 ? 19.875 3.977 -15.922 1 87.69 864 PHE B N 1
ATOM 15591 C CA . PHE B 1 864 ? 19.531 2.768 -15.18 1 87.69 864 PHE B CA 1
ATOM 15592 C C . PHE B 1 864 ? 20.469 2.566 -14 1 87.69 864 PHE B C 1
ATOM 15594 O O . PHE B 1 864 ? 20.031 2.211 -12.898 1 87.69 864 PHE B O 1
ATOM 15601 N N . ASN B 1 865 ? 21.703 2.873 -14.227 1 80.62 865 ASN B N 1
ATOM 15602 C CA . ASN B 1 865 ? 22.688 2.689 -13.164 1 80.62 865 ASN B CA 1
ATOM 15603 C C . ASN B 1 865 ? 22.5 3.707 -12.047 1 80.62 865 ASN B C 1
ATOM 15605 O O . ASN B 1 865 ? 22.719 3.391 -10.875 1 80.62 865 ASN B O 1
ATOM 15609 N N . GLN B 1 866 ? 22.172 4.855 -12.414 1 77.44 866 GLN B N 1
ATOM 15610 C CA . GLN B 1 866 ? 21.906 5.883 -11.414 1 77.44 866 GLN B CA 1
ATOM 15611 C C . GLN B 1 866 ? 20.766 5.465 -10.484 1 77.44 866 GLN B C 1
ATOM 15613 O O . GLN B 1 866 ? 20.859 5.652 -9.273 1 77.44 866 GLN B O 1
ATOM 15618 N N . TYR B 1 867 ? 19.766 4.895 -11.094 1 79.88 867 TYR B N 1
ATOM 15619 C CA . TYR B 1 867 ? 18.625 4.457 -10.297 1 79.88 867 TYR B CA 1
ATOM 15620 C C . TYR B 1 867 ? 18.969 3.207 -9.492 1 79.88 867 TYR B C 1
ATOM 15622 O O . TYR B 1 867 ? 18.5 3.037 -8.367 1 79.88 867 TYR B O 1
ATOM 15630 N N . ALA B 1 868 ? 19.781 2.357 -10.078 1 78.25 868 ALA B N 1
ATOM 15631 C CA . ALA B 1 868 ? 20.125 1.1 -9.422 1 78.25 868 ALA B CA 1
ATOM 15632 C C . ALA B 1 868 ? 20.984 1.347 -8.188 1 78.25 868 ALA B C 1
ATOM 15634 O O . ALA B 1 868 ? 20.891 0.625 -7.195 1 78.25 868 ALA B O 1
ATOM 15635 N N . THR B 1 869 ? 21.797 2.371 -8.234 1 71.5 869 THR B N 1
ATOM 15636 C CA . THR B 1 869 ? 22.688 2.676 -7.109 1 71.5 869 THR B CA 1
ATOM 15637 C C . THR B 1 869 ? 21.891 3.234 -5.934 1 71.5 869 THR B C 1
ATOM 15639 O O . THR B 1 869 ? 22.297 3.096 -4.777 1 71.5 869 THR B O 1
ATOM 15642 N N . LYS B 1 870 ? 20.781 3.785 -6.266 1 72.19 870 LYS B N 1
ATOM 15643 C CA . LYS B 1 870 ? 20 4.445 -5.223 1 72.19 870 LYS B CA 1
ATOM 15644 C C . LYS B 1 870 ? 18.906 3.518 -4.684 1 72.19 870 LYS B C 1
ATOM 15646 O O . LYS B 1 870 ? 18.203 3.863 -3.732 1 72.19 870 LYS B O 1
ATOM 15651 N N . THR B 1 871 ? 18.766 2.381 -5.363 1 71.69 871 THR B N 1
ATOM 15652 C CA . THR B 1 871 ? 17.688 1.47 -4.992 1 71.69 871 THR B CA 1
ATOM 15653 C C . THR B 1 871 ? 18.234 0.09 -4.645 1 71.69 871 THR B C 1
ATOM 15655 O O . THR B 1 871 ? 18.734 -0.622 -5.52 1 71.69 871 THR B O 1
ATOM 15658 N N . GLU B 1 872 ? 18.078 -0.236 -3.463 1 69.56 872 GLU B N 1
ATOM 15659 C CA . GLU B 1 872 ? 18.562 -1.545 -3.047 1 69.56 872 GLU B CA 1
ATOM 15660 C C . GLU B 1 872 ? 17.797 -2.67 -3.74 1 69.56 872 GLU B C 1
ATOM 15662 O O . GLU B 1 872 ? 16.578 -2.639 -3.814 1 69.56 872 GLU B O 1
ATOM 15667 N N . GLY B 1 873 ? 18.516 -3.678 -4.285 1 68 873 GLY B N 1
ATOM 15668 C CA . GLY B 1 873 ? 17.906 -4.824 -4.938 1 68 873 GLY B CA 1
ATOM 15669 C C . GLY B 1 873 ? 17.688 -4.621 -6.426 1 68 873 GLY B C 1
ATOM 15670 O O . GLY B 1 873 ? 17.281 -5.547 -7.133 1 68 873 GLY B O 1
ATOM 15671 N N . ALA B 1 874 ? 17.891 -3.336 -6.832 1 75.44 874 ALA B N 1
ATOM 15672 C CA . ALA B 1 874 ? 17.766 -3.08 -8.266 1 75.44 874 ALA B CA 1
ATOM 15673 C C . ALA B 1 874 ? 19.016 -3.537 -9.016 1 75.44 874 ALA B C 1
ATOM 15675 O O . ALA B 1 874 ? 20.141 -3.398 -8.516 1 75.44 874 ALA B O 1
ATOM 15676 N N . MET B 1 875 ? 18.766 -4.176 -10.188 1 76.5 875 MET B N 1
ATOM 15677 C CA . MET B 1 875 ? 19.844 -4.648 -11.039 1 76.5 875 MET B CA 1
ATOM 15678 C C . MET B 1 875 ? 19.641 -4.211 -12.484 1 76.5 875 MET B C 1
ATOM 15680 O O . MET B 1 875 ? 18.5 -4.051 -12.93 1 76.5 875 MET B O 1
ATOM 15684 N N . VAL B 1 876 ? 20.766 -3.934 -13.055 1 83.12 876 VAL B N 1
ATOM 15685 C CA . VAL B 1 876 ? 20.719 -3.604 -14.469 1 83.12 876 VAL B CA 1
ATOM 15686 C C . VAL B 1 876 ? 21.297 -4.75 -15.289 1 83.12 876 VAL B C 1
ATOM 15688 O O . VAL B 1 876 ? 22.453 -5.141 -15.078 1 83.12 876 VAL B O 1
ATOM 15691 N N . GLU B 1 877 ? 20.484 -5.332 -16.078 1 79.94 877 GLU B N 1
ATOM 15692 C CA . GLU B 1 877 ? 20.922 -6.379 -17 1 79.94 877 GLU B CA 1
ATOM 15693 C C . GLU B 1 877 ? 21.156 -5.816 -18.406 1 79.94 877 GLU B C 1
ATOM 15695 O O . GLU B 1 877 ? 20.266 -5.195 -18.984 1 79.94 877 GLU B O 1
ATOM 15700 N N . VAL B 1 878 ? 22.328 -6.023 -18.812 1 82.31 878 VAL B N 1
ATOM 15701 C CA . VAL B 1 878 ? 22.688 -5.504 -20.125 1 82.31 878 VAL B CA 1
ATOM 15702 C C . VAL B 1 878 ? 22.844 -6.656 -21.125 1 82.31 878 VAL B C 1
ATOM 15704 O O . VAL B 1 878 ? 23.578 -7.613 -20.859 1 82.31 878 VAL B O 1
ATOM 15707 N N . LYS B 1 879 ? 22.125 -6.617 -22.141 1 83.88 879 LYS B N 1
ATOM 15708 C CA . LYS B 1 879 ? 22.266 -7.516 -23.281 1 83.88 879 LYS B CA 1
ATOM 15709 C C . LYS B 1 879 ? 22.812 -6.773 -24.5 1 83.88 879 LYS B C 1
ATOM 15711 O O . LYS B 1 879 ? 23.125 -5.586 -24.422 1 83.88 879 LYS B O 1
ATOM 15716 N N . GLU B 1 880 ? 22.953 -7.469 -25.562 1 81.81 880 GLU B N 1
ATOM 15717 C CA . GLU B 1 880 ? 23.422 -6.816 -26.781 1 81.81 880 GLU B CA 1
ATOM 15718 C C . GLU B 1 880 ? 22.344 -5.941 -27.406 1 81.81 880 GLU B C 1
ATOM 15720 O O . GLU B 1 880 ? 22.641 -4.891 -27.969 1 81.81 880 GLU B O 1
ATOM 15725 N N . SER B 1 881 ? 21.25 -6.484 -27.328 1 87.69 881 SER B N 1
ATOM 15726 C CA . SER B 1 881 ? 20.156 -5.801 -28.016 1 87.69 881 SER B CA 1
ATOM 15727 C C . SER B 1 881 ? 19.328 -4.953 -27.062 1 87.69 881 SER B C 1
ATOM 15729 O O . SER B 1 881 ? 18.594 -4.059 -27.5 1 87.69 881 SER B O 1
ATOM 15731 N N . SER B 1 882 ? 19.406 -5.262 -25.812 1 89.62 882 SER B N 1
ATOM 15732 C CA . SER B 1 882 ? 18.484 -4.602 -24.891 1 89.62 882 SER B CA 1
ATOM 15733 C C . SER B 1 882 ? 19.125 -4.387 -23.531 1 89.62 882 SER B C 1
ATOM 15735 O O . SER B 1 882 ? 20.188 -4.961 -23.234 1 89.62 882 SER B O 1
ATOM 15737 N N . ILE B 1 883 ? 18.547 -3.471 -22.781 1 89.94 883 ILE B N 1
ATOM 15738 C CA . ILE B 1 883 ? 18.953 -3.199 -21.406 1 89.94 883 ILE B CA 1
ATOM 15739 C C . ILE B 1 883 ? 17.719 -3.203 -20.5 1 89.94 883 ILE B C 1
ATOM 15741 O O . ILE B 1 883 ? 16.656 -2.697 -20.875 1 89.94 883 ILE B O 1
ATOM 15745 N N . CYS B 1 884 ? 17.891 -3.928 -19.359 1 89.12 884 CYS B N 1
ATOM 15746 C CA . CYS B 1 884 ? 16.75 -4.082 -18.469 1 89.12 884 CYS B CA 1
ATOM 15747 C C . CYS B 1 884 ? 17.094 -3.676 -17.047 1 89.12 884 CYS B C 1
ATOM 15749 O O . CYS B 1 884 ? 18.172 -4.031 -16.547 1 89.12 884 CYS B O 1
ATOM 15751 N N . TRP B 1 885 ? 16.281 -2.754 -16.484 1 88.19 885 TRP B N 1
ATOM 15752 C CA . TRP B 1 885 ? 16.328 -2.436 -15.062 1 88.19 885 TRP B CA 1
ATOM 15753 C C . TRP B 1 885 ? 15.281 -3.236 -14.297 1 88.19 885 TRP B C 1
ATOM 15755 O O . TRP B 1 885 ? 14.086 -3.172 -14.609 1 88.19 885 TRP B O 1
ATOM 15765 N N . GLN B 1 886 ? 15.688 -4.066 -13.344 1 81.69 886 GLN B N 1
ATOM 15766 C CA . GLN B 1 886 ? 14.75 -4.953 -12.656 1 81.69 886 GLN B CA 1
ATOM 15767 C C . GLN B 1 886 ? 14.906 -4.852 -11.141 1 81.69 886 GLN B C 1
ATOM 15769 O O . GLN B 1 886 ? 16 -4.609 -10.641 1 81.69 886 GLN B O 1
ATOM 15774 N N . LEU B 1 887 ? 13.719 -4.91 -10.5 1 72.56 887 LEU B N 1
ATOM 15775 C CA . LEU B 1 887 ? 13.68 -4.961 -9.047 1 72.56 887 LEU B CA 1
ATOM 15776 C C . LEU B 1 887 ? 13.305 -6.359 -8.562 1 72.56 887 LEU B C 1
ATOM 15778 O O . LEU B 1 887 ? 12.383 -6.98 -9.102 1 72.56 887 LEU B O 1
ATOM 15782 N N . LYS B 1 888 ? 14.023 -6.965 -7.809 1 61.62 888 LYS B N 1
ATOM 15783 C CA . LYS B 1 888 ? 13.758 -8.32 -7.324 1 61.62 888 LYS B CA 1
ATOM 15784 C C . LYS B 1 888 ? 12.43 -8.383 -6.578 1 61.62 888 LYS B C 1
ATOM 15786 O O . LYS B 1 888 ? 11.617 -9.273 -6.832 1 61.62 888 LYS B O 1
ATOM 15791 N N . ASN B 1 889 ? 12.102 -7.555 -5.57 1 57.34 889 ASN B N 1
ATOM 15792 C CA . ASN B 1 889 ? 10.883 -7.684 -4.781 1 57.34 889 ASN B CA 1
ATOM 15793 C C . ASN B 1 889 ? 9.938 -6.516 -5.023 1 57.34 889 ASN B C 1
ATOM 15795 O O . ASN B 1 889 ? 10.367 -5.367 -5.125 1 57.34 889 ASN B O 1
ATOM 15799 N N . GLN B 1 890 ? 8.562 -6.98 -5.676 1 55.31 890 GLN B N 1
ATOM 15800 C CA . GLN B 1 890 ? 7.516 -6.02 -5.996 1 55.31 890 GLN B CA 1
ATOM 15801 C C . GLN B 1 890 ? 7.141 -5.188 -4.773 1 55.31 890 GLN B C 1
ATOM 15803 O O . GLN B 1 890 ? 6.699 -5.73 -3.758 1 55.31 890 GLN B O 1
ATOM 15808 N N . GLU B 1 891 ? 7.797 -4.008 -4.656 1 58.34 891 GLU B N 1
ATOM 15809 C CA . GLU B 1 891 ? 7.504 -3.172 -3.496 1 58.34 891 GLU B CA 1
ATOM 15810 C C . GLU B 1 891 ? 6.652 -1.967 -3.887 1 58.34 891 GLU B C 1
ATOM 15812 O O . GLU B 1 891 ? 6.633 -1.564 -5.051 1 58.34 891 GLU B O 1
ATOM 15817 N N . GLU B 1 892 ? 5.691 -1.553 -3.111 1 59.75 892 GLU B N 1
ATOM 15818 C CA . GLU B 1 892 ? 4.758 -0.46 -3.373 1 59.75 892 GLU B CA 1
ATOM 15819 C C . GLU B 1 892 ? 5.492 0.781 -3.877 1 59.75 892 GLU B C 1
ATOM 15821 O O . GLU B 1 892 ? 5.02 1.457 -4.793 1 59.75 892 GLU B O 1
ATOM 15826 N N . TYR B 1 893 ? 6.742 1.132 -3.297 1 63.84 893 TYR B N 1
ATOM 15827 C CA . TYR B 1 893 ? 7.449 2.348 -3.691 1 63.84 893 TYR B CA 1
ATOM 15828 C C . TYR B 1 893 ? 8.023 2.213 -5.098 1 63.84 893 TYR B C 1
ATOM 15830 O O . TYR B 1 893 ? 8.328 3.215 -5.746 1 63.84 893 TYR B O 1
ATOM 15838 N N . ALA B 1 894 ? 8.094 0.947 -5.449 1 68.19 894 ALA B N 1
ATOM 15839 C CA . ALA B 1 894 ? 8.727 0.637 -6.73 1 68.19 894 ALA B CA 1
ATOM 15840 C C . ALA B 1 894 ? 7.961 1.273 -7.887 1 68.19 894 ALA B C 1
ATOM 15842 O O . ALA B 1 894 ? 8.562 1.678 -8.883 1 68.19 894 ALA B O 1
ATOM 15843 N N . GLN B 1 895 ? 6.699 1.469 -7.551 1 66.38 895 GLN B N 1
ATOM 15844 C CA . GLN B 1 895 ? 5.898 2.033 -8.633 1 66.38 895 GLN B CA 1
ATOM 15845 C C . GLN B 1 895 ? 6.289 3.482 -8.906 1 66.38 895 GLN B C 1
ATOM 15847 O O . GLN B 1 895 ? 6.359 3.902 -10.062 1 66.38 895 GLN B O 1
ATOM 15852 N N . GLN B 1 896 ? 6.562 4.227 -7.832 1 72.06 896 GLN B N 1
ATOM 15853 C CA . GLN B 1 896 ? 6.973 5.613 -8.008 1 72.06 896 GLN B CA 1
ATOM 15854 C C . GLN B 1 896 ? 8.352 5.703 -8.648 1 72.06 896 GLN B C 1
ATOM 15856 O O . GLN B 1 896 ? 8.609 6.586 -9.469 1 72.06 896 GLN B O 1
ATOM 15861 N N . LEU B 1 897 ? 9.18 4.801 -8.266 1 76.94 897 LEU B N 1
ATOM 15862 C CA . LEU B 1 897 ? 10.516 4.746 -8.844 1 76.94 897 LEU B CA 1
ATOM 15863 C C . LEU B 1 897 ? 10.461 4.418 -10.328 1 76.94 897 LEU B C 1
ATOM 15865 O O . LEU B 1 897 ? 11.156 5.039 -11.133 1 76.94 897 LEU B O 1
ATOM 15869 N N . ILE B 1 898 ? 9.625 3.416 -10.625 1 76.94 898 ILE B N 1
ATOM 15870 C CA . ILE B 1 898 ? 9.508 2.967 -12.008 1 76.94 898 ILE B CA 1
ATOM 15871 C C . ILE B 1 898 ? 8.898 4.078 -12.867 1 76.94 898 ILE B C 1
ATOM 15873 O O . ILE B 1 898 ? 9.352 4.332 -13.984 1 76.94 898 ILE B O 1
ATOM 15877 N N . GLN B 1 899 ? 7.922 4.738 -12.227 1 72.25 899 GLN B N 1
ATOM 15878 C CA . GLN B 1 899 ? 7.309 5.824 -12.992 1 72.25 899 GLN B CA 1
ATOM 15879 C C . GLN B 1 899 ? 8.32 6.93 -13.281 1 72.25 899 GLN B C 1
ATOM 15881 O O . GLN B 1 899 ? 8.383 7.43 -14.406 1 72.25 899 GLN B O 1
ATOM 15886 N N . ASP B 1 900 ? 9.055 7.305 -12.281 1 78.12 900 ASP B N 1
ATOM 15887 C CA . ASP B 1 900 ? 10.094 8.312 -12.453 1 78.12 900 ASP B CA 1
ATOM 15888 C C . ASP B 1 900 ? 11.141 7.852 -13.477 1 78.12 900 ASP B C 1
ATOM 15890 O O . ASP B 1 900 ? 11.57 8.633 -14.32 1 78.12 900 ASP B O 1
ATOM 15894 N N . LEU B 1 901 ? 11.492 6.617 -13.344 1 84.94 901 LEU B N 1
ATOM 15895 C CA . LEU B 1 901 ? 12.469 6.035 -14.258 1 84.94 901 LEU B CA 1
ATOM 15896 C C . LEU B 1 901 ? 11.938 6.031 -15.688 1 84.94 901 LEU B C 1
ATOM 15898 O O . LEU B 1 901 ? 12.664 6.359 -16.625 1 84.94 901 LEU B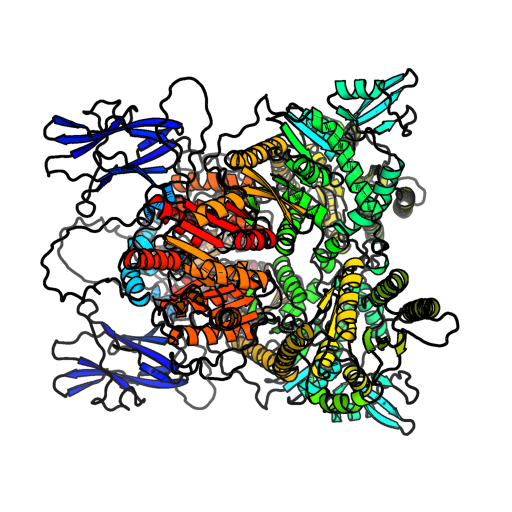 O 1
ATOM 15902 N N . VAL B 1 902 ? 10.695 5.594 -15.852 1 82.12 902 VAL B N 1
ATOM 15903 C CA . VAL B 1 902 ? 10.062 5.527 -17.172 1 82.12 902 VAL B CA 1
ATOM 15904 C C . VAL B 1 902 ? 10.031 6.918 -17.797 1 82.12 902 VAL B C 1
ATOM 15906 O O . VAL B 1 902 ? 10.344 7.078 -18.969 1 82.12 902 VAL B O 1
ATOM 15909 N N . ASP B 1 903 ? 9.781 7.906 -16.984 1 73.44 903 ASP B N 1
ATOM 15910 C CA . ASP B 1 903 ? 9.711 9.273 -17.484 1 73.44 903 ASP B CA 1
ATOM 15911 C C . ASP B 1 903 ? 11.078 9.75 -17.984 1 73.44 903 ASP B C 1
ATOM 15913 O O . ASP B 1 903 ? 11.172 10.406 -19.016 1 73.44 903 ASP B O 1
ATOM 15917 N N . ASN B 1 904 ? 12.07 9.445 -17.281 1 78.62 904 ASN B N 1
ATOM 15918 C CA . ASN B 1 904 ? 13.422 9.867 -17.641 1 78.62 904 ASN B CA 1
ATOM 15919 C C . ASN B 1 904 ? 13.945 9.078 -18.844 1 78.62 904 ASN B C 1
ATOM 15921 O O . ASN B 1 904 ? 14.617 9.633 -19.703 1 78.62 904 ASN B O 1
ATOM 15925 N N . VAL B 1 905 ? 13.609 7.828 -18.891 1 88 905 VAL B N 1
ATOM 15926 C CA . VAL B 1 905 ? 14.133 6.973 -19.953 1 88 905 VAL B CA 1
ATOM 15927 C C . VAL B 1 905 ? 13.336 7.195 -21.234 1 88 905 VAL B C 1
ATOM 15929 O O . VAL B 1 905 ? 13.898 7.137 -22.344 1 88 905 VAL B O 1
ATOM 15932 N N . GLN B 1 906 ? 12.07 7.469 -21.094 1 81.44 906 GLN B N 1
ATOM 15933 C CA . GLN B 1 906 ? 11.234 7.699 -22.266 1 81.44 906 GLN B CA 1
ATOM 15934 C C . GLN B 1 906 ? 11.727 8.906 -23.062 1 81.44 906 GLN B C 1
ATOM 15936 O O . GLN B 1 906 ? 11.688 8.898 -24.297 1 81.44 906 GLN B O 1
ATOM 15941 N N . THR B 1 907 ? 12.18 9.898 -22.344 1 74.19 907 THR B N 1
ATOM 15942 C CA . THR B 1 907 ? 12.719 11.086 -23 1 74.19 907 THR B CA 1
ATOM 15943 C C . THR B 1 907 ? 13.922 10.719 -23.875 1 74.19 907 THR B C 1
ATOM 15945 O O . THR B 1 907 ? 14.125 11.305 -24.938 1 74.19 907 THR B O 1
ATOM 15948 N N . ILE B 1 908 ? 14.656 9.766 -23.516 1 84.31 908 ILE B N 1
ATOM 15949 C CA . ILE B 1 908 ? 15.828 9.312 -24.25 1 84.31 908 ILE B CA 1
ATOM 15950 C C . ILE B 1 908 ? 15.383 8.43 -25.422 1 84.31 908 ILE B C 1
ATOM 15952 O O . ILE B 1 908 ? 15.828 8.625 -26.547 1 84.31 908 ILE B O 1
ATOM 15956 N N . VAL B 1 909 ? 14.492 7.543 -25.156 1 87.75 909 VAL B N 1
ATOM 15957 C CA . VAL B 1 909 ? 14.07 6.547 -26.141 1 87.75 909 VAL B CA 1
ATOM 15958 C C . VAL B 1 909 ? 13.297 7.227 -27.266 1 87.75 909 VAL B C 1
ATOM 15960 O O . VAL B 1 909 ? 13.383 6.805 -28.422 1 87.75 909 VAL B O 1
ATOM 15963 N N . ASP B 1 910 ? 12.656 8.289 -26.969 1 80.12 910 ASP B N 1
ATOM 15964 C CA . ASP B 1 910 ? 11.875 9.008 -27.969 1 80.12 910 ASP B CA 1
ATOM 15965 C C . ASP B 1 910 ? 12.773 9.594 -29.047 1 80.12 910 ASP B C 1
ATOM 15967 O O . ASP B 1 910 ? 12.336 9.82 -30.172 1 80.12 910 ASP B O 1
ATOM 15971 N N . ARG B 1 911 ? 13.961 9.758 -28.766 1 75.56 911 ARG B N 1
ATOM 15972 C CA . ARG B 1 911 ? 14.914 10.297 -29.719 1 75.56 911 ARG B CA 1
ATOM 15973 C C . ARG B 1 911 ? 15.359 9.219 -30.719 1 75.56 911 ARG B C 1
ATOM 15975 O O . ARG B 1 911 ? 15.914 9.539 -31.766 1 75.56 911 ARG B O 1
ATOM 15982 N N . TYR B 1 912 ? 15.078 8.055 -30.328 1 83.81 912 TYR B N 1
ATOM 15983 C CA . TYR B 1 912 ? 15.5 6.922 -31.156 1 83.81 912 TYR B CA 1
ATOM 15984 C C . TYR B 1 912 ? 14.305 6.09 -31.594 1 83.81 912 TYR B C 1
ATOM 15986 O O . TYR B 1 912 ? 13.883 5.172 -30.875 1 83.81 912 TYR B O 1
ATOM 15994 N N . PRO B 1 913 ? 13.812 6.277 -32.688 1 79.44 913 PRO B N 1
ATOM 15995 C CA . PRO B 1 913 ? 12.562 5.648 -33.156 1 79.44 913 PRO B CA 1
ATOM 15996 C C . PRO B 1 913 ? 12.68 4.129 -33.25 1 79.44 913 PRO B C 1
ATOM 15998 O O . PRO B 1 913 ? 11.656 3.438 -33.312 1 79.44 913 PRO B O 1
ATOM 16001 N N . THR B 1 914 ? 13.828 3.617 -33.188 1 83.62 914 THR B N 1
ATOM 16002 C CA . THR B 1 914 ? 14 2.182 -33.375 1 83.62 914 THR B CA 1
ATOM 16003 C C . THR B 1 914 ? 13.852 1.448 -32.062 1 83.62 914 THR B C 1
ATOM 16005 O O . THR B 1 914 ? 13.82 0.217 -32 1 83.62 914 THR B O 1
ATOM 16008 N N . PHE B 1 915 ? 13.789 2.174 -31.078 1 89.31 915 PHE B N 1
ATOM 16009 C CA . PHE B 1 915 ? 13.719 1.544 -29.75 1 89.31 915 PHE B CA 1
ATOM 16010 C C . PHE B 1 915 ? 12.367 1.788 -29.109 1 89.31 915 PHE B C 1
ATOM 16012 O O . PHE B 1 915 ? 11.641 2.703 -29.5 1 89.31 915 PHE B O 1
ATOM 16019 N N . GLN B 1 916 ? 12.055 0.898 -28.234 1 87.56 916 GLN B N 1
ATOM 16020 C CA . GLN B 1 916 ? 10.844 1.046 -27.438 1 87.56 916 GLN B CA 1
ATOM 16021 C C . GLN B 1 916 ? 11.109 0.755 -25.969 1 87.56 916 GLN B C 1
ATOM 16023 O O . GLN B 1 916 ? 12.117 0.122 -25.625 1 87.56 916 GLN B O 1
ATOM 16028 N N . LEU B 1 917 ? 10.258 1.369 -25.156 1 88.5 917 LEU B N 1
ATOM 16029 C CA . LEU B 1 917 ? 10.312 1.139 -23.719 1 88.5 917 LEU B CA 1
ATOM 16030 C C . LEU B 1 917 ? 9.18 0.221 -23.266 1 88.5 917 LEU B C 1
ATOM 16032 O O . LEU B 1 917 ? 8.016 0.451 -23.609 1 88.5 917 LEU B O 1
ATOM 16036 N N . ILE B 1 918 ? 9.578 -0.932 -22.625 1 83.62 918 ILE B N 1
ATOM 16037 C CA . ILE B 1 918 ? 8.602 -1.872 -22.094 1 83.62 918 ILE B CA 1
ATOM 16038 C C . ILE B 1 918 ? 8.609 -1.824 -20.578 1 83.62 918 ILE B C 1
ATOM 16040 O O . ILE B 1 918 ? 9.664 -1.952 -19.953 1 83.62 918 ILE B O 1
ATOM 16044 N N . VAL B 1 919 ? 7.434 -1.553 -20.031 1 78 919 VAL B N 1
ATOM 16045 C CA . VAL B 1 919 ? 7.32 -1.471 -18.578 1 78 919 VAL B CA 1
ATOM 16046 C C . VAL B 1 919 ? 6.555 -2.682 -18.047 1 78 919 VAL B C 1
ATOM 16048 O O . VAL B 1 919 ? 5.453 -2.982 -18.516 1 78 919 VAL B O 1
ATOM 16051 N N . LYS B 1 920 ? 7.133 -3.426 -17.188 1 69.06 920 LYS B N 1
ATOM 16052 C CA . LYS B 1 920 ? 6.5 -4.516 -16.453 1 69.06 920 LYS B CA 1
ATOM 16053 C C . LYS B 1 920 ? 6.391 -4.18 -14.969 1 69.06 920 LYS B C 1
ATOM 16055 O O . LYS B 1 920 ? 6.734 -3.07 -14.547 1 69.06 920 LYS B O 1
ATOM 16060 N N . SER B 1 921 ? 5.734 -5.043 -14.148 1 63.94 921 SER B N 1
ATOM 16061 C CA . SER B 1 921 ? 5.473 -4.781 -12.734 1 63.94 921 SER B CA 1
ATOM 16062 C C . SER B 1 921 ? 6.762 -4.469 -11.984 1 63.94 921 SER B C 1
ATOM 16064 O O . SER B 1 921 ? 6.781 -3.609 -11.102 1 63.94 921 SER B O 1
ATOM 16066 N N . ASN B 1 922 ? 7.887 -5.145 -12.383 1 72.5 922 ASN B N 1
ATOM 16067 C CA . ASN B 1 922 ? 9.109 -4.922 -11.617 1 72.5 922 ASN B CA 1
ATOM 16068 C C . ASN B 1 922 ? 10.312 -4.707 -12.531 1 72.5 922 ASN B C 1
ATOM 16070 O O . ASN B 1 922 ? 11.453 -4.914 -12.117 1 72.5 922 ASN B O 1
ATOM 16074 N N . CYS B 1 923 ? 10.023 -4.375 -13.828 1 80.75 923 CYS B N 1
ATOM 16075 C CA . CYS B 1 923 ? 11.148 -4.227 -14.742 1 80.75 923 CYS B CA 1
ATOM 16076 C C . CYS B 1 923 ? 10.836 -3.193 -15.82 1 80.75 923 CYS B C 1
ATOM 16078 O O . CYS B 1 923 ? 9.68 -3.016 -16.203 1 80.75 923 CYS B O 1
ATOM 16080 N N . VAL B 1 924 ? 11.859 -2.432 -16.172 1 87.88 924 VAL B N 1
ATOM 16081 C CA . VAL B 1 924 ? 11.828 -1.498 -17.297 1 87.88 924 VAL B CA 1
ATOM 16082 C C . VAL B 1 924 ? 12.891 -1.896 -18.312 1 87.88 924 VAL B C 1
ATOM 16084 O O . VAL B 1 924 ? 14.07 -2.02 -17.984 1 87.88 924 VAL B O 1
ATOM 16087 N N . GLU B 1 925 ? 12.383 -2.254 -19.5 1 89.5 925 GLU B N 1
ATOM 16088 C CA . GLU B 1 925 ? 13.297 -2.725 -20.531 1 89.5 925 GLU B CA 1
ATOM 16089 C C . GLU B 1 925 ? 13.242 -1.837 -21.766 1 89.5 925 GLU B C 1
ATOM 16091 O O . GLU B 1 925 ? 12.164 -1.396 -22.172 1 89.5 925 GLU B O 1
ATOM 16096 N N . VAL B 1 926 ? 14.422 -1.492 -22.219 1 92.06 926 VAL B N 1
ATOM 16097 C CA . VAL B 1 926 ? 14.547 -0.809 -23.5 1 92.06 926 VAL B CA 1
ATOM 16098 C C . VAL B 1 926 ? 15.07 -1.78 -24.562 1 92.06 926 VAL B C 1
ATOM 16100 O O . VAL B 1 926 ? 16.141 -2.369 -24.391 1 92.06 926 VAL B O 1
ATOM 16103 N N . CYS B 1 927 ? 14.219 -2.029 -25.516 1 91.44 927 CYS B N 1
ATOM 16104 C CA . CYS B 1 927 ? 14.547 -2.992 -26.562 1 91.44 927 CYS B CA 1
ATOM 16105 C C . CYS B 1 927 ? 14.102 -2.479 -27.922 1 91.44 927 CYS B C 1
ATOM 16107 O O . CYS B 1 927 ? 13.359 -1.5 -28.016 1 91.44 927 CYS B O 1
ATOM 16109 N N . PRO B 1 928 ? 14.672 -3.086 -28.938 1 88.5 928 PRO B N 1
ATOM 16110 C CA . PRO B 1 928 ? 14.242 -2.684 -30.281 1 88.5 928 PRO B CA 1
ATOM 16111 C C . PRO B 1 928 ? 12.75 -2.91 -30.516 1 88.5 928 PRO B C 1
ATOM 16113 O O . PRO B 1 928 ? 12.188 -3.887 -30.016 1 88.5 928 PRO B O 1
ATOM 16116 N N . LYS B 1 929 ? 12.242 -2.059 -31.281 1 83.62 929 LYS B N 1
ATOM 16117 C CA . LYS B 1 929 ? 10.812 -2.148 -31.578 1 83.62 929 LYS B CA 1
ATOM 16118 C C . LYS B 1 929 ? 10.492 -3.42 -32.375 1 83.62 929 LYS B C 1
ATOM 16120 O O . LYS B 1 929 ? 11.25 -3.818 -33.25 1 83.62 929 LYS B O 1
ATOM 16125 N N . ASN B 1 930 ? 9.461 -4.156 -32.062 1 76.25 930 ASN B N 1
ATOM 16126 C CA . ASN B 1 930 ? 8.867 -5.273 -32.812 1 76.25 930 ASN B CA 1
ATOM 16127 C C . ASN B 1 930 ? 9.742 -6.52 -32.719 1 76.25 930 ASN B C 1
ATOM 16129 O O . ASN B 1 930 ? 9.578 -7.453 -33.5 1 76.25 930 ASN B O 1
ATOM 16133 N N . LEU B 1 931 ? 10.742 -6.453 -31.922 1 85.06 931 LEU B N 1
ATOM 16134 C CA . LEU B 1 931 ? 11.555 -7.648 -31.75 1 85.06 931 LEU B CA 1
ATOM 16135 C C . LEU B 1 931 ? 10.922 -8.594 -30.734 1 85.06 931 LEU B C 1
ATOM 16137 O O . LEU B 1 931 ? 10.82 -8.266 -29.547 1 85.06 931 LEU B O 1
ATOM 16141 N N . ASN B 1 932 ? 10.391 -9.695 -31.172 1 85.81 932 ASN B N 1
ATOM 16142 C CA . ASN B 1 932 ? 9.844 -10.734 -30.297 1 85.81 932 ASN B CA 1
ATOM 16143 C C . ASN B 1 932 ? 9.977 -12.117 -30.922 1 85.81 932 ASN B C 1
ATOM 16145 O O . ASN B 1 932 ? 10.359 -12.25 -32.094 1 85.81 932 ASN B O 1
ATOM 16149 N N . LYS B 1 933 ? 9.695 -13.078 -30.219 1 90.19 933 LYS B N 1
ATOM 16150 C CA . LYS B 1 933 ? 9.898 -14.453 -30.672 1 90.19 933 LYS B CA 1
ATOM 16151 C C . LYS B 1 933 ? 8.891 -14.836 -31.75 1 90.19 933 LYS B C 1
ATOM 16153 O O . LYS B 1 933 ? 9.172 -15.688 -32.594 1 90.19 933 LYS B O 1
ATOM 16158 N N . GLY B 1 934 ? 7.719 -14.203 -31.703 1 87.06 934 GLY B N 1
ATOM 16159 C CA . GLY B 1 934 ? 6.727 -14.453 -32.719 1 87.06 934 GLY B CA 1
ATOM 16160 C C . GLY B 1 934 ? 7.164 -13.984 -34.094 1 87.06 934 GLY B C 1
ATOM 16161 O O . GLY B 1 934 ? 6.938 -14.672 -35.094 1 87.06 934 GLY B O 1
ATOM 16162 N N . MET B 1 935 ? 7.816 -12.945 -34.125 1 87.25 935 MET B N 1
ATOM 16163 C CA . MET B 1 935 ? 8.344 -12.422 -35.406 1 87.25 935 MET B CA 1
ATOM 16164 C C . MET B 1 935 ? 9.438 -13.328 -35.938 1 87.25 935 MET B C 1
ATOM 16166 O O . MET B 1 935 ? 9.5 -13.562 -37.156 1 87.25 935 MET B O 1
ATOM 16170 N N . ILE B 1 936 ? 10.188 -13.797 -35.031 1 92.06 936 ILE B N 1
ATOM 16171 C CA . ILE B 1 936 ? 11.266 -14.68 -35.469 1 92.06 936 ILE B CA 1
ATOM 16172 C C . ILE B 1 936 ? 10.68 -15.969 -36.031 1 92.06 936 ILE B C 1
ATOM 16174 O O . ILE B 1 936 ? 11.211 -16.516 -37.031 1 92.06 936 ILE B O 1
ATOM 16178 N N . LEU B 1 937 ? 9.703 -16.422 -35.438 1 92.75 937 LEU B N 1
ATOM 16179 C CA . LEU B 1 937 ? 9.023 -17.594 -35.969 1 92.75 937 LEU B CA 1
ATOM 16180 C C . LEU B 1 937 ? 8.555 -17.359 -37.375 1 92.75 937 LEU B C 1
ATOM 16182 O O . LEU B 1 937 ? 8.703 -18.234 -38.25 1 92.75 937 LEU B O 1
ATOM 16186 N N . GLU B 1 938 ? 8.062 -16.266 -37.656 1 88.25 938 GLU B N 1
ATOM 16187 C CA . GLU B 1 938 ? 7.621 -15.922 -39 1 88.25 938 GLU B CA 1
ATOM 16188 C C . GLU B 1 938 ? 8.797 -15.898 -39.969 1 88.25 938 GLU B C 1
ATOM 16190 O O . GLU B 1 938 ? 8.672 -16.344 -41.125 1 88.25 938 GLU B O 1
ATOM 16195 N N . LEU B 1 939 ? 9.867 -15.367 -39.562 1 91.25 939 LEU B N 1
ATOM 16196 C CA . LEU B 1 939 ? 11.062 -15.336 -40.406 1 91.25 939 LEU B CA 1
ATOM 16197 C C . LEU B 1 939 ? 11.562 -16.734 -40.688 1 91.25 939 LEU B C 1
ATOM 16199 O O . LEU B 1 939 ? 11.984 -17.031 -41.812 1 91.25 939 LEU B O 1
ATOM 16203 N N . ILE B 1 940 ? 11.508 -17.531 -39.656 1 93.94 940 ILE B N 1
ATOM 16204 C CA . ILE B 1 940 ? 11.938 -18.906 -39.844 1 93.94 940 ILE B CA 1
ATOM 16205 C C . ILE B 1 940 ? 11.039 -19.609 -40.844 1 93.94 940 ILE B C 1
ATOM 16207 O O . ILE B 1 940 ? 11.523 -20.328 -41.719 1 93.94 940 ILE B O 1
ATOM 16211 N N . MET B 1 941 ? 9.773 -19.375 -40.781 1 92.06 941 MET B N 1
ATOM 16212 C CA . MET B 1 941 ? 8.82 -20 -41.688 1 92.06 941 MET B CA 1
ATOM 16213 C C . MET B 1 941 ? 9.047 -19.531 -43.125 1 92.06 941 MET B C 1
ATOM 16215 O O . MET B 1 941 ? 8.977 -20.312 -44.062 1 92.06 941 MET B O 1
ATOM 16219 N N . GLN B 1 942 ? 9.336 -18.312 -43.219 1 89.19 942 GLN B N 1
ATOM 16220 C CA . GLN B 1 942 ? 9.617 -17.75 -44.531 1 89.19 942 GLN B CA 1
ATOM 16221 C C . GLN B 1 942 ? 10.891 -18.359 -45.125 1 89.19 942 GLN B C 1
ATOM 16223 O O . GLN B 1 942 ? 10.922 -18.734 -46.312 1 89.19 942 GLN B O 1
ATOM 16228 N N . LYS B 1 943 ? 11.859 -18.422 -44.344 1 91.81 943 LYS B N 1
ATOM 16229 C CA . LYS B 1 943 ? 13.125 -18.984 -44.781 1 91.81 943 LYS B CA 1
ATOM 16230 C C . LYS B 1 943 ? 12.977 -20.438 -45.188 1 91.81 943 LYS B C 1
ATOM 16232 O O . LYS B 1 943 ? 13.477 -20.844 -46.25 1 91.81 943 LYS B O 1
ATOM 16237 N N . GLU B 1 944 ? 12.312 -21.203 -44.438 1 91.94 944 GLU B N 1
ATOM 16238 C CA . GLU B 1 944 ? 12.117 -22.625 -44.719 1 91.94 944 GLU B CA 1
ATOM 16239 C C . GLU B 1 944 ? 11.266 -22.812 -46 1 91.94 944 GLU B C 1
ATOM 16241 O O . GLU B 1 944 ? 11.492 -23.75 -46.75 1 91.94 944 GLU B O 1
ATOM 16246 N N . ASN B 1 945 ? 10.32 -21.969 -46.125 1 90.12 945 ASN B N 1
ATOM 16247 C CA . ASN B 1 945 ? 9.5 -22.047 -47.344 1 90.12 945 ASN B CA 1
ATOM 16248 C C . ASN B 1 945 ? 10.32 -21.75 -48.594 1 90.12 945 ASN B C 1
ATOM 16250 O O . ASN B 1 945 ? 10.117 -22.375 -49.625 1 90.12 945 ASN B O 1
ATOM 16254 N N . LEU B 1 946 ? 11.211 -20.828 -48.531 1 88.31 946 LEU B N 1
ATOM 16255 C CA . LEU B 1 946 ? 12.062 -20.453 -49.656 1 88.31 946 LEU B CA 1
ATOM 16256 C C . LEU B 1 946 ? 13.07 -21.562 -49.969 1 88.31 946 LEU B C 1
ATOM 16258 O O . LEU B 1 946 ? 13.359 -21.828 -51.125 1 88.31 946 LEU B O 1
ATOM 16262 N N . GLN B 1 947 ? 13.523 -22.219 -48.969 1 88.75 947 GLN B N 1
ATOM 16263 C CA . GLN B 1 947 ? 14.594 -23.188 -49.125 1 88.75 947 GLN B CA 1
ATOM 16264 C C . GLN B 1 947 ? 14.031 -24.578 -49.438 1 88.75 947 GLN B C 1
ATOM 16266 O O . GLN B 1 947 ? 14.586 -25.297 -50.281 1 88.75 947 GLN B O 1
ATOM 16271 N N . ARG B 1 948 ? 12.984 -24.984 -48.75 1 90.5 948 ARG B N 1
ATOM 16272 C CA . ARG B 1 948 ? 12.547 -26.375 -48.812 1 90.5 948 ARG B CA 1
ATOM 16273 C C . ARG B 1 948 ? 11.102 -26.469 -49.312 1 90.5 948 ARG B C 1
ATOM 16275 O O . ARG B 1 948 ? 10.586 -27.562 -49.531 1 90.5 948 ARG B O 1
ATOM 16282 N N . GLY B 1 949 ? 10.398 -25.297 -49.438 1 89.62 949 GLY B N 1
ATOM 16283 C CA . GLY B 1 949 ? 9 -25.297 -49.812 1 89.62 949 GLY B CA 1
ATOM 16284 C C . GLY B 1 949 ? 8.039 -25.469 -48.656 1 89.62 949 GLY B C 1
ATOM 16285 O O . GLY B 1 949 ? 8.391 -25.172 -47.531 1 89.62 949 GLY B O 1
ATOM 16286 N N . LYS B 1 950 ? 6.852 -25.938 -48.969 1 93.31 950 LYS B N 1
ATOM 16287 C CA . LYS B 1 950 ? 5.816 -26.062 -47.938 1 93.31 950 LYS B CA 1
ATOM 16288 C C . LYS B 1 950 ? 6.117 -27.219 -46.969 1 93.31 950 LYS B C 1
ATOM 16290 O O . LYS B 1 950 ? 6.605 -28.266 -47.406 1 93.31 950 LYS B O 1
ATOM 16295 N N . LEU B 1 951 ? 5.82 -27.016 -45.781 1 95.25 951 LEU B N 1
ATOM 16296 C CA . LEU B 1 951 ? 6.133 -27.969 -44.75 1 95.25 951 LEU B CA 1
ATOM 16297 C C . LEU B 1 951 ? 4.953 -28.906 -44.5 1 95.25 951 LEU B C 1
ATOM 16299 O O . LEU B 1 951 ? 3.807 -28.562 -44.781 1 95.25 951 LEU B O 1
ATOM 16303 N N . ASP B 1 952 ? 5.242 -30.078 -44 1 94.62 952 ASP B N 1
ATOM 16304 C CA . ASP B 1 952 ? 4.176 -31.016 -43.688 1 94.62 952 ASP B CA 1
ATOM 16305 C C . ASP B 1 952 ? 4.129 -31.312 -42.188 1 94.62 952 ASP B C 1
ATOM 16307 O O . ASP B 1 952 ? 3.248 -32.062 -41.719 1 94.62 952 ASP B O 1
ATOM 16311 N N . PHE B 1 953 ? 5.109 -30.719 -41.438 1 95.88 953 PHE B N 1
ATOM 16312 C CA . PHE B 1 953 ? 5.145 -30.953 -40 1 95.88 953 PHE B CA 1
ATOM 16313 C C . PHE B 1 953 ? 5.754 -29.766 -39.281 1 95.88 953 PHE B C 1
ATOM 16315 O O . PHE B 1 953 ? 6.73 -29.188 -39.75 1 95.88 953 PHE B O 1
ATOM 16322 N N . ALA B 1 954 ? 5.137 -29.375 -38.156 1 96.38 954 ALA B N 1
ATOM 16323 C CA . ALA B 1 954 ? 5.699 -28.328 -37.312 1 96.38 954 ALA B CA 1
ATOM 16324 C C . ALA B 1 954 ? 5.363 -28.578 -35.844 1 96.38 954 ALA B C 1
ATOM 16326 O O . ALA B 1 954 ? 4.238 -28.953 -35.5 1 96.38 954 ALA B O 1
ATOM 16327 N N . LEU B 1 955 ? 6.348 -28.484 -35 1 96.5 955 LEU B N 1
ATOM 16328 C CA . LEU B 1 955 ? 6.184 -28.578 -33.562 1 96.5 955 LEU B CA 1
ATOM 16329 C C . LEU B 1 955 ? 6.793 -27.359 -32.844 1 96.5 955 LEU B C 1
ATOM 16331 O O . LEU B 1 955 ? 7.988 -27.094 -33 1 96.5 955 LEU B O 1
ATOM 16335 N N . ILE B 1 956 ? 5.953 -26.625 -32.188 1 95.94 956 ILE B N 1
ATOM 16336 C CA . ILE B 1 956 ? 6.402 -25.469 -31.422 1 95.94 956 ILE B CA 1
ATOM 16337 C C . ILE B 1 956 ? 6.152 -25.703 -29.938 1 95.94 956 ILE B C 1
ATOM 16339 O O . ILE B 1 956 ? 5.023 -25.969 -29.516 1 95.94 956 ILE B O 1
ATOM 16343 N N . VAL B 1 957 ? 7.215 -25.578 -29.141 1 95.12 957 VAL B N 1
ATOM 16344 C CA . VAL B 1 957 ? 7.09 -25.766 -27.703 1 95.12 957 VAL B CA 1
ATOM 16345 C C . VAL B 1 957 ? 7.664 -24.562 -26.969 1 95.12 957 VAL B C 1
ATOM 16347 O O . VAL B 1 957 ? 8.805 -24.156 -27.219 1 95.12 957 VAL B O 1
ATOM 16350 N N . ALA B 1 958 ? 6.867 -23.922 -26.141 1 91.81 958 ALA B N 1
ATOM 16351 C CA . ALA B 1 958 ? 7.316 -22.797 -25.328 1 91.81 958 ALA B CA 1
ATOM 16352 C C . ALA B 1 958 ? 6.582 -22.75 -23.984 1 91.81 958 ALA B C 1
ATOM 16354 O O . ALA B 1 958 ? 5.578 -23.438 -23.797 1 91.81 958 ALA B O 1
ATOM 16355 N N . ARG B 1 959 ? 7.168 -21.922 -23.047 1 84 959 ARG B N 1
ATOM 16356 C CA . ARG B 1 959 ? 6.469 -21.703 -21.781 1 84 959 ARG B CA 1
ATOM 16357 C C . ARG B 1 959 ? 5.289 -20.75 -21.969 1 84 959 ARG B C 1
ATOM 16359 O O . ARG B 1 959 ? 5.434 -19.688 -22.562 1 84 959 ARG B O 1
ATOM 16366 N N . GLY B 1 960 ? 4.156 -21.094 -21.656 1 66.06 960 GLY B N 1
ATOM 16367 C CA . GLY B 1 960 ? 2.883 -20.5 -22.031 1 66.06 960 GLY B CA 1
ATOM 16368 C C . GLY B 1 960 ? 2.73 -19.062 -21.562 1 66.06 960 GLY B C 1
ATOM 16369 O O . GLY B 1 960 ? 2.332 -18.188 -22.344 1 66.06 960 GLY B O 1
ATOM 16370 N N . ILE B 1 961 ? 2.93 -18.594 -20.297 1 68.88 961 ILE B N 1
ATOM 16371 C CA . ILE B 1 961 ? 2.465 -17.297 -19.844 1 68.88 961 ILE B CA 1
ATOM 16372 C C . ILE B 1 961 ? 3.383 -16.188 -20.391 1 68.88 961 ILE B C 1
ATOM 16374 O O . ILE B 1 961 ? 2.916 -15.125 -20.797 1 68.88 961 ILE B O 1
ATOM 16378 N N . GLU B 1 962 ? 4.539 -16.391 -20.703 1 70.06 962 GLU B N 1
ATOM 16379 C CA . GLU B 1 962 ? 5.527 -15.391 -21.094 1 70.06 962 GLU B CA 1
ATOM 16380 C C . GLU B 1 962 ? 5.738 -15.375 -22.609 1 70.06 962 GLU B C 1
ATOM 16382 O O . GLU B 1 962 ? 6.266 -14.406 -23.156 1 70.06 962 GLU B O 1
ATOM 16387 N N . ASN B 1 963 ? 5.172 -16.406 -23.297 1 79.12 963 ASN B N 1
ATOM 16388 C CA . ASN B 1 963 ? 5.477 -16.547 -24.719 1 79.12 963 ASN B CA 1
ATOM 16389 C C . ASN B 1 963 ? 4.207 -16.656 -25.562 1 79.12 963 ASN B C 1
ATOM 16391 O O . ASN B 1 963 ? 4.152 -17.438 -26.516 1 79.12 963 ASN B O 1
ATOM 16395 N N . GLU B 1 964 ? 3.289 -15.969 -25.219 1 79.81 964 GLU B N 1
ATOM 16396 C CA . GLU B 1 964 ? 2.021 -16.031 -25.938 1 79.81 964 GLU B CA 1
ATOM 16397 C C . GLU B 1 964 ? 2.145 -15.383 -27.312 1 79.81 964 GLU B C 1
ATOM 16399 O O . GLU B 1 964 ? 1.362 -15.68 -28.219 1 79.81 964 GLU B O 1
ATOM 16404 N N . ASP B 1 965 ? 3.199 -14.641 -27.516 1 79.94 965 ASP B N 1
ATOM 16405 C CA . ASP B 1 965 ? 3.447 -14.055 -28.828 1 79.94 965 ASP B CA 1
ATOM 16406 C C . ASP B 1 965 ? 3.75 -15.133 -29.875 1 79.94 965 ASP B C 1
ATOM 16408 O O . ASP B 1 965 ? 3.271 -15.062 -31 1 79.94 965 ASP B O 1
ATOM 16412 N N . VAL B 1 966 ? 4.434 -16.094 -29.5 1 88.38 966 VAL B N 1
ATOM 16413 C CA . VAL B 1 966 ? 4.797 -17.188 -30.391 1 88.38 966 VAL B CA 1
ATOM 16414 C C . VAL B 1 966 ? 3.549 -17.969 -30.797 1 88.38 966 VAL B C 1
ATOM 16416 O O . VAL B 1 966 ? 3.346 -18.281 -31.969 1 88.38 966 VAL B O 1
ATOM 16419 N N . PHE B 1 967 ? 2.768 -18.25 -29.844 1 87.75 967 PHE B N 1
ATOM 16420 C CA . PHE B 1 967 ? 1.586 -19.078 -30.094 1 87.75 967 PHE B CA 1
ATOM 16421 C C . PHE B 1 967 ? 0.565 -18.297 -30.938 1 87.75 967 PHE B C 1
ATOM 16423 O O . PHE B 1 967 ? -0.1 -18.875 -31.797 1 87.75 967 PHE B O 1
ATOM 16430 N N . SER B 1 968 ? 0.492 -17.047 -30.641 1 82.56 968 SER B N 1
ATOM 16431 C CA . SER B 1 968 ? -0.429 -16.219 -31.406 1 82.56 968 SER B CA 1
ATOM 16432 C C . SER B 1 968 ? 0.001 -16.125 -32.875 1 82.56 968 SER B C 1
ATOM 16434 O O . SER B 1 968 ? -0.83 -16.234 -33.781 1 82.56 968 SER B O 1
ATOM 16436 N N . HIS B 1 969 ? 1.248 -15.922 -33.156 1 84.25 969 HIS B N 1
ATOM 16437 C CA . HIS B 1 969 ? 1.771 -15.875 -34.5 1 84.25 969 HIS B CA 1
ATOM 16438 C C . HIS B 1 969 ? 1.595 -17.203 -35.219 1 84.25 969 HIS B C 1
ATOM 16440 O O . HIS B 1 969 ? 1.233 -17.25 -36.375 1 84.25 969 HIS B O 1
ATOM 16446 N N . PHE B 1 970 ? 1.881 -18.234 -34.5 1 89.44 970 PHE B N 1
ATOM 16447 C CA . PHE B 1 970 ? 1.774 -19.547 -35.125 1 89.44 970 PHE B CA 1
ATOM 16448 C C . PHE B 1 970 ? 0.331 -19.859 -35.5 1 89.44 970 PHE B C 1
ATOM 16450 O O . PHE B 1 970 ? 0.078 -20.516 -36.5 1 89.44 970 PHE B O 1
ATOM 16457 N N . LYS B 1 971 ? -0.491 -19.438 -34.625 1 83.5 971 LYS B N 1
ATOM 16458 C CA . LYS B 1 971 ? -1.908 -19.641 -34.938 1 83.5 971 LYS B CA 1
ATOM 16459 C C . LYS B 1 971 ? -2.303 -18.922 -36.219 1 83.5 971 LYS B C 1
ATOM 16461 O O . LYS B 1 971 ? -3.037 -19.484 -37.031 1 83.5 971 LYS B O 1
ATOM 16466 N N . VAL B 1 972 ? -1.773 -17.797 -36.438 1 79.31 972 VAL B N 1
ATOM 16467 C CA . VAL B 1 972 ? -2.041 -17.031 -37.656 1 79.31 972 VAL B CA 1
ATOM 16468 C C . VAL B 1 972 ? -1.403 -17.734 -38.844 1 79.31 972 VAL B C 1
ATOM 16470 O O . VAL B 1 972 ? -2.01 -17.828 -39.906 1 79.31 972 VAL B O 1
ATOM 16473 N N . ILE B 1 973 ? -0.311 -18.234 -38.688 1 86.12 973 ILE B N 1
ATOM 16474 C CA . ILE B 1 973 ? 0.439 -18.906 -39.75 1 86.12 973 ILE B CA 1
ATOM 16475 C C . ILE B 1 973 ? -0.3 -20.172 -40.188 1 86.12 973 ILE B C 1
ATOM 16477 O O . ILE B 1 973 ? -0.422 -20.453 -41.375 1 86.12 973 ILE B O 1
ATOM 16481 N N . THR B 1 974 ? -0.769 -20.891 -39.219 1 86.75 974 THR B N 1
ATOM 16482 C CA . THR B 1 974 ? -1.428 -22.141 -39.531 1 86.75 974 THR B CA 1
ATOM 16483 C C . THR B 1 974 ? -2.791 -21.906 -40.188 1 86.75 974 THR B C 1
ATOM 16485 O O . THR B 1 974 ? -3.24 -22.688 -41.031 1 86.75 974 THR B O 1
ATOM 16488 N N . GLN B 1 975 ? -3.33 -20.875 -39.812 1 78.44 975 GLN B N 1
ATOM 16489 C CA . GLN B 1 975 ? -4.637 -20.547 -40.375 1 78.44 975 GLN B CA 1
ATOM 16490 C C . GLN B 1 975 ? -4.508 -20.047 -41.812 1 78.44 975 GLN B C 1
ATOM 16492 O O . GLN B 1 975 ? -5.383 -20.312 -42.656 1 78.44 975 GLN B O 1
ATOM 16497 N N . SER B 1 976 ? -3.465 -19.328 -42.125 1 76.38 976 SER B N 1
ATOM 16498 C CA . SER B 1 976 ? -3.248 -18.797 -43.469 1 76.38 976 SER B CA 1
ATOM 16499 C C . SER B 1 976 ? -2.846 -19.906 -44.438 1 76.38 976 SER B C 1
ATOM 16501 O O . SER B 1 976 ? -2.975 -19.75 -45.656 1 76.38 976 SER B O 1
ATOM 16503 N N . ARG B 1 977 ? -2.396 -21.016 -44.188 1 76.75 977 ARG B N 1
ATOM 16504 C CA . ARG B 1 977 ? -1.946 -22.156 -44.969 1 76.75 977 ARG B CA 1
ATOM 16505 C C . ARG B 1 977 ? -0.886 -21.75 -45.969 1 76.75 977 ARG B C 1
ATOM 16507 O O . ARG B 1 977 ? -0.729 -22.391 -47 1 76.75 977 ARG B O 1
ATOM 16514 N N . LYS B 1 978 ? -0.253 -20.703 -45.656 1 82.56 978 LYS B N 1
ATOM 16515 C CA . LYS B 1 978 ? 0.754 -20.156 -46.562 1 82.56 978 LYS B CA 1
ATOM 16516 C C . LYS B 1 978 ? 2.002 -21.047 -46.594 1 82.56 978 LYS B C 1
ATOM 16518 O O . LYS B 1 978 ? 2.619 -21.234 -47.625 1 82.56 978 LYS B O 1
ATOM 16523 N N . TYR B 1 979 ? 2.293 -21.609 -45.469 1 91.69 979 TYR B N 1
ATOM 16524 C CA . TYR B 1 979 ? 3.596 -22.25 -45.344 1 91.69 979 TYR B CA 1
ATOM 16525 C C . TYR B 1 979 ? 3.445 -23.766 -45.156 1 91.69 979 TYR B C 1
ATOM 16527 O O . TYR B 1 979 ? 4.441 -24.484 -45.062 1 91.69 979 TYR B O 1
ATOM 16535 N N . PHE B 1 980 ? 2.227 -24.234 -45.219 1 93.44 980 PHE B N 1
ATOM 16536 C CA . PHE B 1 980 ? 2 -25.641 -44.938 1 93.44 980 PHE B CA 1
ATOM 16537 C C . PHE B 1 980 ? 1.247 -26.312 -46.062 1 93.44 980 PHE B C 1
ATOM 16539 O O . PHE B 1 980 ? 0.458 -25.672 -46.781 1 93.44 980 PHE B O 1
ATOM 16546 N N . THR B 1 981 ? 1.55 -27.578 -46.219 1 92.19 981 THR B N 1
ATOM 16547 C CA . THR B 1 981 ? 0.777 -28.391 -47.156 1 92.19 981 THR B CA 1
ATOM 16548 C C . THR B 1 981 ? -0.638 -28.609 -46.625 1 92.19 981 THR B C 1
ATOM 16550 O O . THR B 1 981 ? -0.918 -28.375 -45.469 1 92.19 981 THR B O 1
ATOM 16553 N N . GLU B 1 982 ? -1.536 -29.062 -47.438 1 86.25 982 GLU B N 1
ATOM 16554 C CA . GLU B 1 982 ? -2.939 -29.234 -47.062 1 86.25 982 GLU B CA 1
ATOM 16555 C C . GLU B 1 982 ? -3.094 -30.281 -45.969 1 86.25 982 GLU B C 1
ATOM 16557 O O . GLU B 1 982 ? -3.951 -30.156 -45.094 1 86.25 982 GLU B O 1
ATOM 16562 N N . ASN B 1 983 ? -2.271 -31.297 -45.969 1 84.69 983 ASN B N 1
ATOM 16563 C CA . ASN B 1 983 ? -2.365 -32.375 -44.969 1 84.69 983 ASN B CA 1
ATOM 16564 C C . ASN B 1 983 ? -1.278 -32.25 -43.906 1 84.69 983 ASN B C 1
ATOM 16566 O O . ASN B 1 983 ? -0.898 -33.219 -43.281 1 84.69 983 ASN B O 1
ATOM 16570 N N . ALA B 1 984 ? -0.825 -30.984 -43.688 1 92.31 984 ALA B N 1
ATOM 16571 C CA . ALA B 1 984 ? 0.271 -30.781 -42.75 1 92.31 984 ALA B CA 1
ATOM 16572 C C . ALA B 1 984 ? -0.223 -30.891 -41.281 1 92.31 984 ALA B C 1
ATOM 16574 O O . ALA B 1 984 ? -1.354 -30.516 -41 1 92.31 984 ALA B O 1
ATOM 16575 N N . ASN B 1 985 ? 0.582 -31.547 -40.438 1 93.19 985 ASN B N 1
ATOM 16576 C CA . ASN B 1 985 ? 0.314 -31.609 -39 1 93.19 985 ASN B CA 1
ATOM 16577 C C . ASN B 1 985 ? 1.16 -30.609 -38.219 1 93.19 985 ASN B C 1
ATOM 16579 O O . ASN B 1 985 ? 2.379 -30.547 -38.406 1 93.19 985 ASN B O 1
ATOM 16583 N N . HIS B 1 986 ? 0.523 -29.766 -37.562 1 93.5 986 HIS B N 1
ATOM 16584 C CA . HIS B 1 986 ? 1.248 -28.781 -36.781 1 93.5 986 HIS B CA 1
ATOM 16585 C C . HIS B 1 986 ? 0.776 -28.781 -35.344 1 93.5 986 HIS B C 1
ATOM 16587 O O . HIS B 1 986 ? -0.413 -28.969 -35.062 1 93.5 986 HIS B O 1
ATOM 16593 N N . PHE B 1 987 ? 1.711 -28.625 -34.375 1 95.75 987 PHE B N 1
ATOM 16594 C CA . PHE B 1 987 ? 1.452 -28.703 -32.969 1 95.75 987 PHE B CA 1
ATOM 16595 C C . PHE B 1 987 ? 2.051 -27.5 -32.219 1 95.75 987 PHE B C 1
ATOM 16597 O O . PHE B 1 987 ? 3.26 -27.266 -32.312 1 95.75 987 PHE B O 1
ATOM 16604 N N . SER B 1 988 ? 1.232 -26.625 -31.641 1 94.25 988 SER B N 1
ATOM 16605 C CA . SER B 1 988 ? 1.678 -25.609 -30.688 1 94.25 988 SER B CA 1
ATOM 16606 C C . SER B 1 988 ? 1.467 -26.062 -29.25 1 94.25 988 SER B C 1
ATOM 16608 O O . SER B 1 988 ? 0.333 -26.297 -28.828 1 94.25 988 SER B O 1
ATOM 16610 N N . VAL B 1 989 ? 2.564 -26.109 -28.516 1 95.25 989 VAL B N 1
ATOM 16611 C CA . VAL B 1 989 ? 2.494 -26.781 -27.219 1 95.25 989 VAL B CA 1
ATOM 16612 C C . VAL B 1 989 ? 2.986 -25.828 -26.125 1 95.25 989 VAL B C 1
ATOM 16614 O O . VAL B 1 989 ? 4.129 -25.375 -26.156 1 95.25 989 VAL B O 1
ATOM 16617 N N . SER B 1 990 ? 2.105 -25.594 -25.141 1 92.19 990 SER B N 1
ATOM 16618 C CA . SER B 1 990 ? 2.49 -24.844 -23.938 1 92.19 990 SER B CA 1
ATOM 16619 C C . SER B 1 990 ? 3.01 -25.766 -22.844 1 92.19 990 SER B C 1
ATOM 16621 O O . SER B 1 990 ? 2.412 -26.812 -22.578 1 92.19 990 SER B O 1
ATOM 16623 N N . GLN B 1 991 ? 4.125 -25.406 -22.375 1 90.75 991 GLN B N 1
ATOM 16624 C CA . GLN B 1 991 ? 4.582 -26.141 -21.203 1 90.75 991 GLN B CA 1
ATOM 16625 C C . GLN B 1 991 ? 3.85 -25.672 -19.938 1 90.75 991 GLN B C 1
ATOM 16627 O O . GLN B 1 991 ? 4.164 -24.625 -19.391 1 90.75 991 GLN B O 1
ATOM 16632 N N . GLY B 1 992 ? 2.957 -26.438 -19.484 1 87.81 992 GLY B N 1
ATOM 16633 C CA . GLY B 1 992 ? 2.113 -26.094 -18.359 1 87.81 992 GLY B CA 1
ATOM 16634 C C . GLY B 1 992 ? 0.679 -25.797 -18.75 1 87.81 992 GLY B C 1
ATOM 16635 O O . GLY B 1 992 ? 0.417 -25.344 -19.875 1 87.81 992 GLY B O 1
ATOM 16636 N N . LEU B 1 993 ? -0.183 -26.125 -17.859 1 88.88 993 LEU B N 1
ATOM 16637 C CA . LEU B 1 993 ? -1.592 -25.797 -18.062 1 88.88 993 LEU B CA 1
ATOM 16638 C C . LEU B 1 993 ? -1.878 -24.359 -17.656 1 88.88 993 LEU B C 1
ATOM 16640 O O . LEU B 1 993 ? -2.021 -24.047 -16.469 1 88.88 993 LEU B O 1
ATOM 16644 N N . VAL B 1 994 ? -1.909 -23.453 -18.578 1 87.81 994 VAL B N 1
ATOM 16645 C CA . VAL B 1 994 ? -2.164 -22.016 -18.406 1 87.81 994 VAL B CA 1
ATOM 16646 C C . VAL B 1 994 ? -3.104 -21.516 -19.5 1 87.81 994 VAL B C 1
ATOM 16648 O O . VAL B 1 994 ? -3.338 -22.219 -20.484 1 87.81 994 VAL B O 1
ATOM 16651 N N . PRO B 1 995 ? -3.727 -20.422 -19.219 1 83.38 995 PRO B N 1
ATOM 16652 C CA . PRO B 1 995 ? -4.434 -19.828 -20.359 1 83.38 995 PRO B CA 1
ATOM 16653 C C . PRO B 1 995 ? -3.496 -19.469 -21.5 1 83.38 995 PRO B C 1
ATOM 16655 O O . PRO B 1 995 ? -2.518 -18.734 -21.297 1 83.38 995 PRO B O 1
ATOM 16658 N N . SER B 1 996 ? -3.678 -20.094 -22.609 1 84.88 996 SER B N 1
ATOM 16659 C CA . SER B 1 996 ? -2.729 -19.938 -23.703 1 84.88 996 SER B CA 1
ATOM 16660 C C . SER B 1 996 ? -3.432 -19.984 -25.062 1 84.88 996 SER B C 1
ATOM 16662 O O . SER B 1 996 ? -4.543 -20.516 -25.172 1 84.88 996 SER B O 1
ATOM 16664 N N . TYR B 1 997 ? -2.752 -19.547 -26.109 1 82.75 997 TYR B N 1
ATOM 16665 C CA . TYR B 1 997 ? -3.191 -19.656 -27.484 1 82.75 997 TYR B CA 1
ATOM 16666 C C . TYR B 1 997 ? -2.732 -20.969 -28.109 1 82.75 997 TYR B C 1
ATOM 16668 O O . TYR B 1 997 ? -3.154 -21.328 -29.219 1 82.75 997 TYR B O 1
ATOM 16676 N N . ALA B 1 998 ? -1.971 -21.609 -27.359 1 90 998 ALA B N 1
ATOM 16677 C CA . ALA B 1 998 ? -1.498 -22.906 -27.844 1 90 998 ALA B CA 1
ATOM 16678 C C . ALA B 1 998 ? -2.645 -23.906 -27.938 1 90 998 ALA B C 1
ATOM 16680 O O . ALA B 1 998 ? -3.648 -23.781 -27.234 1 90 998 ALA B O 1
ATOM 16681 N N . ASN B 1 999 ? -2.467 -24.844 -28.797 1 91.06 999 ASN B N 1
ATOM 16682 C CA . ASN B 1 999 ? -3.5 -25.859 -28.969 1 91.06 999 ASN B CA 1
ATOM 16683 C C . ASN B 1 999 ? -3.318 -27 -27.969 1 91.06 999 ASN B C 1
ATOM 16685 O O . ASN B 1 999 ? -4.266 -27.734 -27.688 1 91.06 999 ASN B O 1
ATOM 16689 N N . TYR B 1 1000 ? -2.111 -27.141 -27.594 1 93.88 1000 TYR B N 1
ATOM 16690 C CA . TYR B 1 1000 ? -1.814 -28.266 -26.719 1 93.88 1000 TYR B CA 1
ATOM 16691 C C . TYR B 1 1000 ? -0.965 -27.828 -25.531 1 93.88 1000 TYR B C 1
ATOM 16693 O O . TYR B 1 1000 ? -0.371 -26.75 -25.547 1 93.88 1000 TYR B O 1
ATOM 16701 N N . TYR B 1 1001 ? -1.049 -28.656 -24.438 1 93.25 1001 TYR B N 1
ATOM 16702 C CA . TYR B 1 1001 ? -0.166 -28.391 -23.312 1 93.25 1001 TYR B CA 1
ATOM 16703 C C . TYR B 1 1001 ? 0.487 -29.672 -22.828 1 93.25 1001 TYR B C 1
ATOM 16705 O O . TYR B 1 1001 ? -0.011 -30.781 -23.094 1 93.25 1001 TYR B O 1
ATOM 16713 N N . LEU B 1 1002 ? 1.648 -29.531 -22.297 1 92.88 1002 LEU B N 1
ATOM 16714 C CA . LEU B 1 1002 ? 2.336 -30.562 -21.531 1 92.88 1002 LEU B CA 1
ATOM 16715 C C . LEU B 1 1002 ? 2.381 -30.219 -20.047 1 92.88 1002 LEU B C 1
ATOM 16717 O O . LEU B 1 1002 ? 2.555 -29.047 -19.688 1 92.88 1002 LEU B O 1
ATOM 16721 N N . ASN B 1 1003 ? 2.213 -31.141 -19.188 1 86.12 1003 ASN B N 1
ATOM 16722 C CA . ASN B 1 1003 ? 2.086 -30.859 -17.766 1 86.12 1003 ASN B CA 1
ATOM 16723 C C . ASN B 1 1003 ? 3.438 -30.531 -17.125 1 86.12 1003 ASN B C 1
ATOM 16725 O O . ASN B 1 1003 ? 3.508 -29.812 -16.125 1 86.12 1003 ASN B O 1
ATOM 16729 N N . SER B 1 1004 ? 4.438 -31.203 -17.625 1 83.69 1004 SER B N 1
ATOM 16730 C CA . SER B 1 1004 ? 5.738 -31.031 -16.969 1 83.69 1004 SER B CA 1
ATOM 16731 C C . SER B 1 1004 ? 6.871 -31.109 -18 1 83.69 1004 SER B C 1
ATOM 16733 O O . SER B 1 1004 ? 6.645 -31.453 -19.156 1 83.69 1004 SER B O 1
ATOM 16735 N N . GLN B 1 1005 ? 7.996 -30.797 -17.5 1 85.88 1005 GLN B N 1
ATOM 16736 C CA . GLN B 1 1005 ? 9.203 -30.906 -18.312 1 85.88 1005 GLN B CA 1
ATOM 16737 C C . GLN B 1 1005 ? 9.531 -32.375 -18.609 1 85.88 1005 GLN B C 1
ATOM 16739 O O . GLN B 1 1005 ? 10.125 -32.688 -19.641 1 85.88 1005 GLN B O 1
ATOM 16744 N N . LEU B 1 1006 ? 9.039 -33.25 -17.75 1 87.62 1006 LEU B N 1
ATOM 16745 C CA . LEU B 1 1006 ? 9.242 -34.688 -17.969 1 87.62 1006 LEU B CA 1
ATOM 16746 C C . LEU B 1 1006 ? 8.484 -35.156 -19.203 1 87.62 1006 LEU B C 1
ATOM 16748 O O . LEU B 1 1006 ? 8.977 -36 -19.953 1 87.62 1006 LEU B O 1
ATOM 16752 N N . ASP B 1 1007 ? 7.309 -34.562 -19.391 1 92.62 1007 ASP B N 1
ATOM 16753 C CA . ASP B 1 1007 ? 6.527 -34.906 -20.578 1 92.62 1007 ASP B CA 1
ATOM 16754 C C . ASP B 1 1007 ? 7.238 -34.438 -21.859 1 92.62 1007 ASP B C 1
ATOM 16756 O O . ASP B 1 1007 ? 7.145 -35.125 -22.891 1 92.62 1007 ASP B O 1
ATOM 16760 N N . LEU B 1 1008 ? 7.914 -33.375 -21.75 1 93.12 1008 LEU B N 1
ATOM 16761 C CA . LEU B 1 1008 ? 8.648 -32.875 -22.891 1 93.12 1008 LEU B CA 1
ATOM 16762 C C . LEU B 1 1008 ? 9.82 -33.781 -23.234 1 93.12 1008 LEU B C 1
ATOM 16764 O O . LEU B 1 1008 ? 10.094 -34.031 -24.406 1 93.12 1008 LEU B O 1
ATOM 16768 N N . ILE B 1 1009 ? 10.469 -34.25 -22.234 1 92.94 1009 ILE B N 1
ATOM 16769 C CA . ILE B 1 1009 ? 11.57 -35.188 -22.438 1 92.94 1009 ILE B CA 1
ATOM 16770 C C . ILE B 1 1009 ? 11.047 -36.469 -23.094 1 92.94 1009 ILE B C 1
ATOM 16772 O O . ILE B 1 1009 ? 11.664 -37 -24.031 1 92.94 1009 ILE B O 1
ATOM 16776 N N . GLN B 1 1010 ? 9.914 -36.906 -22.672 1 94.5 1010 GLN B N 1
ATOM 16777 C CA . GLN B 1 1010 ? 9.305 -38.094 -23.234 1 94.5 1010 GLN B CA 1
ATOM 16778 C C . GLN B 1 1010 ? 8.914 -37.875 -24.703 1 94.5 1010 GLN B C 1
ATOM 16780 O O . GLN B 1 1010 ? 9.062 -38.75 -25.531 1 94.5 1010 GLN B O 1
ATOM 16785 N N . LEU B 1 1011 ? 8.383 -36.719 -24.938 1 96.38 1011 LEU B N 1
ATOM 16786 C CA . LEU B 1 1011 ? 8 -36.375 -26.297 1 96.38 1011 LEU B CA 1
ATOM 16787 C C . LEU B 1 1011 ? 9.219 -36.406 -27.219 1 96.38 1011 LEU B C 1
ATOM 16789 O O . LEU B 1 1011 ? 9.172 -37 -28.297 1 96.38 1011 LEU B O 1
ATOM 16793 N N . LEU B 1 1012 ? 10.281 -35.781 -26.828 1 95.5 1012 LEU B N 1
ATOM 16794 C CA . LEU B 1 1012 ? 11.484 -35.688 -27.641 1 95.5 1012 LEU B CA 1
ATOM 16795 C C . LEU B 1 1012 ? 12.117 -37.062 -27.844 1 95.5 1012 LEU B C 1
ATOM 16797 O O . LEU B 1 1012 ? 12.594 -37.375 -28.922 1 95.5 1012 LEU B O 1
ATOM 16801 N N . LYS B 1 1013 ? 12.062 -37.875 -26.812 1 94.38 1013 LYS B N 1
ATOM 16802 C CA . LYS B 1 1013 ? 12.586 -39.219 -26.922 1 94.38 1013 LYS B CA 1
ATOM 16803 C C . LYS B 1 1013 ? 11.75 -40.062 -27.891 1 94.38 1013 LYS B C 1
ATOM 16805 O O . LYS B 1 1013 ? 12.297 -40.812 -28.719 1 94.38 1013 LYS B O 1
ATOM 16810 N N . ALA B 1 1014 ? 10.484 -39.906 -27.75 1 95.88 1014 ALA B N 1
ATOM 16811 C CA . ALA B 1 1014 ? 9.586 -40.656 -28.641 1 95.88 1014 ALA B CA 1
ATOM 16812 C C . ALA B 1 1014 ? 9.82 -40.25 -30.094 1 95.88 1014 ALA B C 1
ATOM 16814 O O . ALA B 1 1014 ? 9.797 -41.125 -30.984 1 95.88 1014 ALA B O 1
ATOM 16815 N N . MET B 1 1015 ? 9.969 -39.062 -30.312 1 95.75 1015 MET B N 1
ATOM 16816 C CA . MET B 1 1015 ? 10.242 -38.594 -31.656 1 95.75 1015 MET B CA 1
ATOM 16817 C C . MET B 1 1015 ? 11.602 -39.094 -32.156 1 95.75 1015 MET B C 1
ATOM 16819 O O . MET B 1 1015 ? 11.75 -39.406 -33.312 1 95.75 1015 MET B O 1
#

Sequence (2030 aa):
MSTECSVVFNVTVRTTLSQVVGVVGNQPELGNWNDKKACILKTEPASFPKWVTENPIIFQRGTKLEFKFVIMENGNTIWEELPQNRKYRCRYWKVVLTAEWNNYEGREFIEKRFKSSVCLNQEVLSKVTRARMSDQFDPFDQANDDSEDSVEGFDSFAREIAGKNDSESSESDNEKKKPIVEINKDSDFQSLYQLYNENPKFRQLKNFNQNDILYEVNEDPLIGISDEDSLLISTFYLPIVVIKKQDGQYERRNFQHSFSLHLLFGVQQFKRTWFGLPIVLNEKGEKINDTSEELKTFLKQHGFVPIFIDQDCLDYFNQEFCTKLYQPIMNNDVSITKLAALEYSEHMQDCFKKMNDSFFQEIKPYINQSSIALIADYRLLYLSQIFVSHKFTRLPIVIFYNRLFPHFDNLKLIPFYSDITNSFLQANVICFSNYDTANEFLTLMKDIYQIEYHSFKGNLAFHYYGREIYVKLQNPGIEIRACGDYRFEGKQKRILQENEIRIVGVDTYGHQSGVELKFRHLLKFVKETDIIQKNPHIKFIQIQLKAFEDNDVQIQRTQLINQIQQINQLLYPNNEDYFIKLIEEDMDSKQRFEEFSKANMYFQCRYSGRHDFYLLEYIHLNAMPIALISDSSCFHRGCHSISTFNVFSHKDFKEKFSDLLDKILKKTYQFTQVHKIQVEKDQQTIRQNQTSQWIENIFIDAKKAASMLKFAQISIRNQDGQQIKVAHNMKFQNLDIQQVARVFQQAAKGIILLEFESIVTDQYVIDYKPHHFFQQSPHMKGSEEVIVIRQVQQEILQALKGISKAHKVYIISSGLYNELQSNFNGSNINLFAENGFLYRSDSIQWNALFNIDYQCLTQVKKVFNQYATKTEGAMVEVKESSICWQLKNQEEYAQQLIQDLVDNVQTIVDRYPTFQLIVKSNCVEVCPKNLNKGMILELIMQKENLQRGKLDFALIVARGIENEDVFSHFKVITQSRKYFTENANHFSVSQGLVPSYANYYLNSQLDLIQLLKAMMSTECSVVFNVTVRTTLSQVVGVVGNQPELGNWNDKKACILKTEPASFPKWVTENPIIFQRGTKLEFKFVIMENGNTIWEELPQNRKYRCRYWKVVLTAEWNNYEGREFIEKRFKSSVCLNQEVLSKVTRARMSDQFDPFDQANDDSEDSVEGFDSFAREIAGKNDSESSESDNEKKKPIVEINKDSDFQSLYQLYNENPKFRQLKNFNQNDILYEVNEDPLIGISDEDSLLISTFYLPIVVIKKQDGQYERRNFQHSFSLHLLFGVQQFKRTWFGLPIVLNEKGEKINDTSEELKTFLKQHGFVPIFIDQDCLDYFNQEFCTKLYQPIMNNDVSITKLAALEYSEHMQDCFKKMNDSFFQEIKPYINQSSIALIADYRLLYLSQIFVSHKFTRLPIVIFYNRLFPHFDNLKLIPFYSDITNSFLQANVICFSNYDTANEFLTLMKDIYQIEYHSFKGNLAFHYYGREIYVKLQNPGIEIRACGDYRFEGKQKRILQENEIRIVGVDTYGHQSGVELKFRHLLKFVKETDIIQKNPHIKFIQIQLKAFEDNDVQIQRTQLINQIQQINQLLYPNNEDYFIKLIEEDMDSKQRFEEFSKANMYFQCRYSGRHDFYLLEYIHLNAMPIALISDSSCFHRGCHSISTFNVFSHKDFKEKFSDLLDKILKKTYQFTQVHKIQVEKDQQTIRQNQTSQWIENIFIDAKKAASMLKFAQISIRNQDGQQIKVAHNMKFQNLDIQQVARVFQQAAKGIILLEFESIVTDQYVIDYKPHHFFQQSPHMKGSEEVIVIRQVQQEILQALKGISKAHKVYIISSGLYNELQSNFNGSNINLFAENGFLYRSDSIQWNALFNIDYQCLTQVKKVFNQYATKTEGAMVEVKESSICWQLKNQEEYAQQLIQDLVDNVQTIVDRYPTFQLIVKSNCVEVCPKNLNKGMILELIMQKENLQRGKLDFALIVARGIENEDVFSHFKVITQSRKYFTENANHFSVSQGLVPSYANYYLNSQLDLIQLLKAM

Nearest PDB structures (foldseek):
  5hvm-assembly1_A  TM=8.620E-01  e=8.152E-24  Aspergillus fumigatus Af293
  1gz5-assembly1_A  TM=8.244E-01  e=1.119E-22  Escherichia coli str. K-12 substr. W3110
  1uqt-assembly1_B  TM=8.246E-01  e=2.402E-22  Escherichia coli
  5hxa-assembly1_A-2  TM=8.314E-01  e=2.402E-22  Paraburkholderia xenovorans LB400
  6jak-assembly2_D  TM=8.446E-01  e=1.536E-21  Escherichia coli

Foldseek 3Di:
DPQKFFEKEKEADDDDPQKWKFKAKCDVLQPNRPPVNTQTWDDDPVRPPMTMRPGTDIDGQQDKIWMWMWIDGPNDIHTQPDPGTQIDGRQDNYWYWYYYGNDSDTDTDDVPPPPPFPPDDVVVCVVQPQPLQAFDDPPDPDPDPDDDPDRNGFQPLQVLLVAPPPPDPPDPDPDDPPPQPPDFLPDDLLSLVVVVVVRVSNQPLGDHALVSLALAPPGLPVQFDDQPAEEEEEDAEQQWAWEQEPVRDIDIGGRFFQVSLQLVVLCVVHHYAYEYAYFYAYPVGDTDDDPDPVVQVVQVVVRYGHFDDDPVLVLCQLPVPVFLADQCLLLVNDDPVPPPLVVDDPSNVVSLLRSLVSRCVRCVVVDDPNYEYEYEYLSNLLNLVVCVVVPVLLHAYEYEDFFAGHALVSCVSNVVSVSSLLSLQSHQEYEYQAPNRLVRNQVNCCQPVVWDWGDDPRWIWTDDQNFTRTYYHDHFFGAPVSLPPLLVVLVVVLPPPPQAAEEEEEFEADPFQLLLLVLVLVQVLVVVDCVCLVPVSYAYEYEYEYDVRDPCRVVRVVVNVVSLVVSQCVSPVPPPGHRYDYDDPSDHNNNLLNSLSNHAEYEGEGSTDGDGRSVSSSLQSYQQYAYEYEPNHRDDPPQDLYHYFHSPDSVRVSVVVVVSVVCSVVVDVVCRVVSNVSSVVSNVVSVVRHNNVVVRVSSSSSVSSSVSLPQWDWDWFADPNRTDTHTAHPLAAADDLLVQLVLLVVWQEEEEEEEPVLQWDPPDPPQDDPDPLDDDPDDPPDPPPPVLPIEGDPLLLVLVQVSVVRYAYEYAYLAAVVNVCVHQPPGQHWYAYNLRQWIDHPHNDIDGSDDDDCVLVVVLVVLLVVLPVVDPQWDWDDYSFKIKIFHPRQDPVQSVSLVVSCVVSVVSCVVPVQWDWDDDSTMIMIGGRPRHNLVVVVSVLVSSCSNPNATQEYEYEDAFNSRQSNLSSVSSVVSVCRRHDPNHDYFFEHDPDGHHSGSYYDHHSVVVSVSSNSD/DPQKFFEKEKEADDDDPQKWKFKAKCDVLQPNRPPVNTQTWDDDPVRPPMTMRPGTDIDGQQDKIWMWMWIDGPNDIHTQPDPGTQIDGRHDNYWYWYYYGNDNDTDTPDVPPPVPFPPPDVVVCVLQPLCLQAQDDPPDPDPDDDDDDDDRGHAPLQVLLPAPDPPDPPDPDPDDPPPLPPDFLPDDLLSLVVVVVVRVSNQNLGDHALVSLALAPPHLPVQFDDQVAEEEEEDAEQQWAWEQEPVRDIDIGGRFFFVSLQLVVLCVVHHYAYEYAYFYAYPVGDTDDDPDVVVQVVQVVVRYGHFDDDPVLVLCQLPVPVFLADQCLLLVNDDPVPCPLVVDDPSNVVSLLRSLVSRCVRCVVVDDPNYEYEYEYLSNLLNLVVCVVVPVLLHAYEYEDQFAGHALVSCVSNVVSVSSLLSLQSHQEYEYQAQNRLVRNQVNCCQPVVWDWGDDPRWIWTDDQNFTHTYYHDHFFGAPVSLPPLLVVLVVVLPPPPQAAEEEEEFEADPFQLLLLVLVLVQVLVVVDCVCLVPVSYAYEYEYEYDVRDPCRVVRVVVNVVSLVVSQCVSPVPPPGHRYDYDDPSDHNNNLLNSLSNHAEYEGEGSADGDGRSVSSSLQSYQQYEYEYEPNHRDDPPQDLYHYFHSPDSVRVSVVVVVSVVCSVVVDVVCRVVSNVSSVVSNVVSVVRHNSVVVRVRSSSSVSSSVSLVQWDWDWFADPNDTDTHTAHPLAAADDLLVQLVLLVVWQEEEEEEEPVLQWDPDDPPQDDPPPLDDDPPPPPDPPPPPQPIEGDPLLLVLVQVSCVRYAYEYAYLAAVVNVCVHQPPGQHWYAYNLRQWIDHPHNGIDGSDDDDCVLVVVLVVLLVVLPVVDPQWDWHDYPFKIKIFHPRLDPCQVVSLVVSCVVSVVSCVVPVQWDWDDDSTMIMIGGRPRHNLVVVVSVLVSSCSNPNATQEYEYEDAFNSRQSNLSSVSSVVVVCRRHDPNHDYFFEHDPDGHHSGSYYDHHSVVVSVSSNSD

Radius of gyration: 38.99 Å; Cα contacts (8 Å, |Δi|>4): 3746; chains: 2; bounding box: 90×98×113 Å

Organism: Paramecium tetraurelia (NCBI:txid5888)

pLDDT: mean 76.36, std 19.85, range [20.22, 97.62]